Protein AF-0000000072541588 (afdb_homodimer)

pLDDT: mean 88.82, std 7.77, range [43.72, 98.06]

Sequence (1648 aa):
MGWIQGVLVRCVLNIFGVMLFLRLTWITGQAGIGFASLIILLSSFVTAITTMSMSAICTNGEVKGGGAYYMISRSLGPEFGGAIGVVFSLANAVAAAMYIVGFAETVKDLMWEHGVMITGNELHDVRIIGCAVSFLILAIVLIGLDFEAKAQLVLLFILLAAIVNYFVGSLLPASNEQKLKGFYGYSDQLFYDNFNPDFRGDNNFFSVFAIFFPAATGIL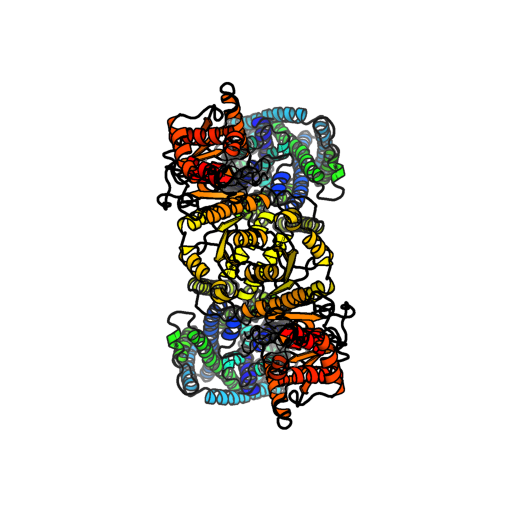AGANISGDLKNASKAIPKGTFLAIVLTSLVYLGMVWCIGSSMLRDAVGMVEYNLTDVSELTIDIVSQCSNATCPYGLHNDNAAVGVASAFRHLITAGIFSATLSSALASMVSAPKVFQALGKDKLFPYIHYFAKGFGKSGEPRRGYFLTFAICIGVTCIGALDIIAPIISNFFLMAYALINFSCFDASFANTPGFRPAFKFYNKWISLMGAMLCVGVMFLINWWAALVSFVIILALYIYLKHRKPDVNWGSSSQAHAYKDALQATMKLTNVEEHVKNFRPQILVLTGYPRNRPALVDFVSTITKKQSLMICGHVFLGDMYEHVGRLRSTAAYKWFKSRDIKSFYTSVASPNIRYGAQVLLQCQGMGKLRPNTLILGYKNDWQVDDPRAVDCYFNVISDAFDLKYGVGILRVPDGLDVKQEGTIDVWWLFDDGGLTLLIPYILSTRKQYKSCKLRVFCAGTKKENMDEDHQRMATLLNKFRIEYTSITVIPDLKRKPKRTSYKEFESMIYRWRLGNDESGYDYPWKIADSDLVAHKQKTYMQIKLREKLLEHSSKASLIVLTLPVPRKVSCPAGLYMAWLEMLTNNLPPTLLLRGNQQSVLTYFSMGWIQGVLVRCVLNIFGVMLFLRLTWITGQAGIGFASLIILLSSFVTAITTMSMSAICTNGEVKGGGAYYMISRSLGPEFGGAIGVVFSLANAVAAAMYIVGFAETVKDLMWEHGVMITGNELHDVRIIGCAVSFLILAIVLIGLDFEAKAQLVLLFILLAAIVNYFVGSLLPASNEQKLKGFYGYSDQLFYDNFNPDFRGDNNFFSVFAIFFPAATGILAGANISGDLKNASKAIPKGTFLAIVLTSLVYLGMVWCIGSSMLRDAVGMVEYNLTDVSELTIDIVSQCSNATCPYGLHNDNAAVGVASAFRHLITAGIFSATLSSALASMVSAPKVFQALGKDKLFPYIHYFAKGFGKSGEPRRGYFLTFAICIGVTCIGALDIIAPIISNFFLMAYALINFSCFDASFANTPGFRPAFKFYNKWISLMGAMLCVGVMFLINWWAALVSFVIILALYIYLKHRKPDVNWGSSSQAHAYKDALQATMKLTNVEEHVKNFRPQILVLTGYPRNRPALVDFVSTITKKQSLMICGHVFLGDMYEHVGRLRSTAAYKWFKSRDIKSFYTSVASPNIRYGAQVLLQCQGMGKLRPNTLILGYKNDWQVDDPRAVDCYFNVISDAFDLKYGVGILRVPDGLDVKQEGTIDVWWLFDDGGLTLLIPYILSTRKQYKSCKLRVFCAGTKKENMDEDHQRMATLLNKFRIEYTSITVIPDLKRKPKRTSYKEFESMIYRWRLGNDESGYDYPWKIADSDLVAHKQKTYMQIKLREKLLEHSSKASLIVLTLPVPRKVSCPAGLYMAWLEMLTNNLPPTLLLRGNQQSVLTYFS

Radius of gyration: 43.19 Å; Cα contacts (8 Å, |Δi|>4): 3063; chains: 2; bounding box: 100×132×87 Å

Foldseek 3Di:
DFLVLQAQLQLLLQLCFLCVFQPLLQLLLFAFLALSLVLLVVLLVLLVLLLLLLLLQPQLDPFAAQFLLRSLCLAAHVLLSLLLLQLVLLLLLLLLLLLLLSLLLLVQVVCVVVVHDDPPDSLVSSLVSSLVVLVVLLVQVVVDDVSLSVLSVVLSVLLVVLLVQLVVLLQDQADPQLVLQFFHHFDPVLNVVSRHGDHDDPDDSLQSSLLSNSSSLSLRLSSLGCNVYPRSSPSSSVSSNVSSVVSSVSSSVVSSSSSRGGAAAFQGDPPDPPPPDPDDDPCNGRCNDPDDRCHTSNHGSNSSLSSGPHNVSNSSSNNSSSSSSSSSSLQSSLRNLLVSLVLVLDPPSVVQNQADDPVGGRSSSSVVSSVSSSVSSSVSDSSVSSSLSLLSSLQSSLSSLVSSLLSVVLVDPSSDRPSPPHDSVSSNVSNVVSLVSNCSNPVVSNVVSVVSSVVSSVVSVVVPDPDDSPYSVVSVVVVVVVVVLVVVLVDDDDLVPDAAAEEEACAQCVVPVLSQVLVLLQCVVPHAAEYEHEAADDCVVCVVVQPDPVSVVVCVVVVRDYHYHYDYDNDPLVSLLCCQPPDAGRPNHGQAYEYEQDPCCLPDDLVVLQSVVVSQQSSLVVQHKYKYWYADPGADQADAEAEEQEDEDQQQCPSPVSVLSSCVGPRNVNYAYEYEYEDDAPVCQVVVQVVVVVVCVLLPRDHDYYHYDYDLQDADDPVLVVVLCVQLVVQAADPPGDCVVPVQGDYPVLCVVCVRVLRSLSSLLVVCVVPPQPGQEYEYEQDRDDSVRHHSSNNSSSVCSNPPNGHIYMHIGGNSHHSTDSDD/DFLVLQAQLQLLLQLCFLCLFQPLLQLLLFAFLALSLVLLVVLLVLLVLLLLLLLLQPQLDPFAAQFLLRSLCLAAHVLLSLLLLVLVLLLLLLLLLLLLLSLLLLVQVVCVVVVHDDPPDSLVSSLVSSLVVLVVLLVQVVVDDVSLSVLSVVLSVLLVVLLVQLVVLLQDQADPQLVLQFFHHFDPVLNVVSRHGHHPDPDDSLQSSLLSNSSSLSLRLSRLGCNVYPRSSPSSSVSSNVSSVVSSVSSSVVSSSSSRGGAAAFQHDPPDPPPPDPDDDPVNGRCNDPDDRCHTSNHGSNSSLSSGPHNVSNSSSNNSSSSSNSSSSLQSSLRNLLVSLVLVLDPPSVVQNQADDPVGGRSSSSVVSSVSSSVSSSVSDSSVSSSLSLLSSLQSSLSSLVSSLLSVVLVDPSSDRPSPPHDSVSSNVSNVVSLVSNCSNPVVSNVVSVVSSVVSSVVSVVVPDPDDSPYSVVSVVVVVVVVVLVVVLVDDDDLVPDAAAEEEACAQCVVPVLSQVLVLLQCVVPHAAEYEHEAADDCVVCVVVQPDPVSVVVCVVVVGDYHYHYDYDNDPLVSLLCCQPPDAGRPNHGQAYEYEQDPCCLPDDVVVLQSVVVSQQSSLVVQHKYKYKYADPGADQADAEAEEQEDEDQQQCPSPVSVLSSCPGRRNVNYAYEYEYEDDAPVCQVVVQVVVVVVCVLLPRDHDYYHYDYDLQDAADPVLVVVLCVQLVVQAADPPGDCVVRVQGDYPVLCVVCVRVLRSLSSLLVVCVVPPQPGQEYEAEQDRDDVVRHHSSNSSSSVCSNPPNGHIYMHIGGNSHHSTDSDD

Secondary structure (DSSP, 8-state):
--HIIIIIHHHHHHHTSHHHHHTHHHHHHHHHHHHHHHHHHHHHHHHHHHHHHHHHHHTSSB--SSTHHHHHHHHH-HHHHHHHHHHHHHHHHHHHHHHHHHHHHHHHHHHHHTT--SSS-HHHHHHHHHHHHHHHHHHHHHH-HHHHHHHHHHHHHHHHHHHHHHHHHHHSPPPHHHHHTTB----HHHHHHTTS----TT--HHHHHHHHGGGGGGGGTTGGGGGG-S-HHHHHHHHHHHHHHHHHHHHHHHHHHHHHHB-S-B--SSS--TTS-SS--HHHHH---SS--SBSTTT-TTHHHHHSS-HHHHHHHHHHHHHHHHHHHHHHHHHHHHHHHHTT-STTGGGGT--BTTTTB-HHHHHHHHHHHHHHHTT--HHHHHHHHHHHHHHHHHHHHHHHHHHHHHT-TT---S--S--HHHHHHHHHHHHHHHHHH-HHHHHHHHHHHHHHHHHHHHH--------HHHHHHHHHHHHHHHHHHTSPP-GGG----EEEE-SSGGG-HHHHHHHHHHHTTTS-EEEEEEEES-GGGGHHHHT--HHHHHHHHTT---EEEEEEESSHHHHHHHHHHH-BBTTB---EEEEE--TTTTTS-HHHHHHHHHHHHHHHHTT-EEEEEE-SS---SS--SEEEEEE-S-STTHHHHHHHHHHHSGGGTTPEEEEEEE-S-GGGHHHHHHHHHHHHHHHT---SEEEEEP-TTSPPPHHHHHHHHHHHGGGBPPTT--TTT-TTSBPHHHHHHTHHHHHHHHHHHHHHHHHSTT-SEEEEEPPP--TTT--HHHHHHHHHHHHTTSSSEEEEE--S---S-S--/--HIIIIIHHHHHHHTSHHHHHTHHHHHHHHHHHHHHHHHHHHHHHHHHHHHHHHHHHTSS---TTTHHHHHHHHH-HHHHHHHHHHHHHHHHHHHHHHHHHHHHHHHHHHHHTT--SSS-HHHHHHHHHHHHHHHHHHHHHH-HHHHHHHHHHHHHHHHHHHHHHHHHHHSPPPHHHHHTTB----HHHHHHTTS----TT--HHHHHHHHGGGGGGGGTTGGGGGG-S-HHHHHHHHHHHHHHHHHHHHHHHHHHHHHHB-S-B--SSS--TTS-SS--HHHHH--SSS--SBSTTT-TTHHHHTSS-HHHHHHHHHHHHHHHHHHHHHHHHHHHHHHHHTT-STTGGGGT--BTTTTB-HHHHHHHHHHHHHHHTT--HHHHHHHHHHHHHHHHHHHHHHHHHHHHHT-TT---S--S--HHHHHHHHHHHHHHHHHH-HHHHHHHHHHHHHHHHHHHHH--------HHHHHHHHHHHHHHHHHHTSPP-GGG----EEEE-SSGGG-HHHHHHHHHHHTTTS-EEEEEEEES-GGGGHHHHT--HHHHHHHHTT---EEEEEEESSHHHHHHHHHHH-BBTTB---EEEEE--TTTTTS-HHHHHHHHHHHHHHHHTT-EEEEEE-SS---SS--SEEEEEE-S-STTHHHHHHHHHHHSGGGTTPEEEEEEE-S-GGGHHHHHHHHHHHHHHHT---SEEEEEP-TTSPPPHHHHHHHHHHHGGGBPPTT--TTT-TTSBPHHHHHHTHHHHHHHHHHHHHHHHHSTT-SEEEEEPPP--TTT--HHHHHHHHHHHHTTSSSEEEEE--S---S-SB-

Structure (mmCIF, N/CA/C/O backbone):
data_AF-0000000072541588-model_v1
#
loop_
_entity.id
_entity.type
_entity.pdbx_description
1 polymer 'Amino acid permease/ SLC12A domain-containing protein'
#
loop_
_atom_site.group_PDB
_atom_site.id
_atom_site.type_symbol
_atom_site.label_atom_id
_atom_site.label_alt_id
_atom_site.label_comp_id
_atom_site.label_asym_id
_atom_site.label_entity_id
_atom_site.label_seq_id
_atom_site.pdbx_PDB_ins_code
_atom_site.Cartn_x
_atom_site.Cartn_y
_atom_site.Cartn_z
_atom_site.occupancy
_atom_site.B_iso_or_equiv
_atom_site.auth_seq_id
_atom_site.auth_comp_id
_atom_site.auth_asym_id
_atom_site.auth_atom_id
_atom_site.pdbx_PDB_model_num
ATOM 1 N N . MET A 1 1 ? -43.531 -7.625 -2.66 1 83.69 1 MET A N 1
ATOM 2 C CA . MET A 1 1 ? -43.656 -9.062 -2.428 1 83.69 1 MET A CA 1
ATOM 3 C C . MET A 1 1 ? -43 -9.461 -1.109 1 83.69 1 MET A C 1
ATOM 5 O O . MET A 1 1 ? -42 -8.867 -0.697 1 83.69 1 MET A O 1
ATOM 9 N N . GLY A 1 2 ? -43.562 -10.398 -0.405 1 85.56 2 GLY A N 1
ATOM 10 C CA . GLY A 1 2 ? -43.031 -10.906 0.844 1 85.56 2 GLY A CA 1
ATOM 11 C C . GLY A 1 2 ? -41.875 -11.859 0.644 1 85.56 2 GLY A C 1
ATOM 12 O O . GLY A 1 2 ? -41.469 -12.141 -0.49 1 85.56 2 GLY A O 1
ATOM 13 N N . TRP A 1 3 ? -41.281 -12.336 1.742 1 91.31 3 TRP A N 1
ATOM 14 C CA . TRP A 1 3 ? -40.062 -13.141 1.685 1 91.31 3 TRP A CA 1
ATOM 15 C C . TRP A 1 3 ? -40.375 -14.523 1.109 1 91.31 3 TRP A C 1
ATOM 17 O O . TRP A 1 3 ? -39.5 -15.125 0.471 1 91.31 3 TRP A O 1
ATOM 27 N N . ILE A 1 4 ? -41.562 -15.047 1.204 1 91.5 4 ILE A N 1
ATOM 28 C CA . ILE A 1 4 ? -41.906 -16.391 0.722 1 91.5 4 ILE A CA 1
ATOM 29 C C . ILE A 1 4 ? -42.062 -16.359 -0.797 1 91.5 4 ILE A C 1
ATOM 31 O O . ILE A 1 4 ? -41.344 -17.062 -1.514 1 91.5 4 ILE A O 1
ATOM 35 N N . GLN A 1 5 ? -42.844 -15.484 -1.263 1 87.94 5 GLN A N 1
ATOM 36 C CA . GLN A 1 5 ? -43.125 -15.414 -2.695 1 87.94 5 GLN A CA 1
ATOM 37 C C . GLN A 1 5 ? -41.938 -14.773 -3.443 1 87.94 5 GLN A C 1
ATOM 39 O O . GLN A 1 5 ? -41.625 -15.18 -4.559 1 87.94 5 GLN A O 1
ATOM 44 N N . GLY A 1 6 ? -41.375 -13.875 -2.814 1 87.5 6 GLY A N 1
ATOM 45 C CA . GLY A 1 6 ? -40.375 -13.078 -3.508 1 87.5 6 GLY A CA 1
ATOM 46 C C . GLY A 1 6 ? -39 -13.695 -3.482 1 87.5 6 GLY A C 1
ATOM 47 O O . GLY A 1 6 ? -38.188 -13.438 -4.367 1 87.5 6 GLY A O 1
ATOM 48 N N . VAL A 1 7 ? -38.688 -14.477 -2.426 1 92.69 7 VAL A N 1
ATOM 49 C CA . VAL A 1 7 ? -37.344 -14.961 -2.318 1 92.69 7 VAL A CA 1
ATOM 50 C C . VAL A 1 7 ? -37.344 -16.484 -2.205 1 92.69 7 VAL A C 1
ATOM 52 O O . VAL A 1 7 ? -36.781 -17.172 -3.059 1 92.69 7 VAL A O 1
ATOM 55 N N . LEU A 1 8 ? -38.062 -17.078 -1.323 1 94.31 8 LEU A N 1
ATOM 56 C CA . LEU A 1 8 ? -38 -18.516 -1.054 1 94.31 8 LEU A CA 1
ATOM 57 C C . LEU A 1 8 ? -38.469 -19.312 -2.27 1 94.31 8 LEU A C 1
ATOM 59 O O . LEU A 1 8 ? -37.75 -20.188 -2.746 1 94.31 8 LEU A O 1
ATOM 63 N N . VAL A 1 9 ? -39.562 -18.984 -2.814 1 92.12 9 VAL A N 1
ATOM 64 C CA . VAL A 1 9 ? -40.156 -19.719 -3.928 1 92.12 9 VAL A CA 1
ATOM 65 C C . VAL A 1 9 ? -39.281 -19.609 -5.16 1 92.12 9 VAL A C 1
ATOM 67 O O . VAL A 1 9 ? -39 -20.594 -5.836 1 92.12 9 VAL A O 1
ATOM 70 N N . ARG A 1 10 ? -38.812 -18.5 -5.383 1 89.75 10 ARG A N 1
ATOM 71 C CA . ARG A 1 10 ? -37.969 -18.25 -6.562 1 89.75 10 ARG A CA 1
ATOM 72 C C . ARG A 1 10 ? -36.656 -19 -6.457 1 89.75 10 ARG A C 1
ATOM 74 O O . ARG A 1 10 ? -36.188 -19.578 -7.434 1 89.75 10 ARG A O 1
ATOM 81 N N . CYS A 1 11 ? -36.094 -18.938 -5.281 1 93.12 11 CYS A N 1
ATOM 82 C CA . CYS A 1 11 ? -34.812 -19.625 -5.078 1 93.12 11 CYS A CA 1
ATOM 83 C C . CYS A 1 11 ? -35 -21.141 -5.188 1 93.12 11 CYS A C 1
ATOM 85 O O . CYS A 1 11 ? -34.219 -21.812 -5.867 1 93.12 11 CYS A O 1
ATOM 87 N N . VAL A 1 12 ? -36.062 -21.672 -4.617 1 93.38 12 VAL A N 1
ATOM 88 C CA . VAL A 1 12 ? -36.312 -23.109 -4.633 1 93.38 12 VAL A CA 1
ATOM 89 C C . VAL A 1 12 ? -36.531 -23.578 -6.062 1 93.38 12 VAL A C 1
ATOM 91 O O . VAL A 1 12 ? -35.969 -24.594 -6.492 1 93.38 12 VAL A O 1
ATOM 94 N N . LEU A 1 13 ? -37.25 -22.828 -6.758 1 90.19 13 LEU A N 1
ATOM 95 C CA . LEU A 1 13 ? -37.594 -23.188 -8.133 1 90.19 13 LEU A CA 1
ATOM 96 C C . LEU A 1 13 ? -36.312 -23.172 -9 1 90.19 13 LEU A C 1
ATOM 98 O O . LEU A 1 13 ? -36.156 -24.062 -9.844 1 90.19 13 LEU A O 1
ATOM 102 N N . ASN A 1 14 ? -35.531 -22.234 -8.789 1 89.12 14 ASN A N 1
ATOM 103 C CA . ASN A 1 14 ? -34.312 -22.109 -9.594 1 89.12 14 ASN A CA 1
ATOM 104 C C . ASN A 1 14 ? -33.281 -23.172 -9.219 1 89.12 14 ASN A C 1
ATOM 106 O O . ASN A 1 14 ? -32.5 -23.609 -10.062 1 89.12 14 ASN A O 1
ATOM 110 N N . ILE A 1 15 ? -33.344 -23.594 -7.98 1 91.06 15 ILE A N 1
ATOM 111 C CA . ILE A 1 15 ? -32.375 -24.594 -7.531 1 91.06 15 ILE A CA 1
ATOM 112 C C . ILE A 1 15 ? -32.844 -25.984 -8 1 91.06 15 ILE A C 1
ATOM 114 O O . ILE A 1 15 ? -32 -26.781 -8.438 1 91.06 15 ILE A O 1
ATOM 118 N N . PHE A 1 16 ? -34.188 -26.281 -7.887 1 89 16 PHE A N 1
ATOM 119 C CA . PHE A 1 16 ? -34.719 -27.547 -8.383 1 89 16 PHE A CA 1
ATOM 120 C C . PHE A 1 16 ? -34.781 -27.547 -9.906 1 89 16 PHE A C 1
ATOM 122 O O . PHE A 1 16 ? -35.5 -28.359 -10.508 1 89 16 PHE A O 1
ATOM 129 N N . GLY A 1 17 ? -33.969 -26.891 -10.594 1 76.69 17 GLY A N 1
ATOM 130 C CA . GLY A 1 17 ? -33.969 -26.719 -12.031 1 76.69 17 GLY A CA 1
ATOM 131 C C . GLY A 1 17 ? -33.844 -28.031 -12.789 1 76.69 17 GLY A C 1
ATOM 132 O O . GLY A 1 17 ? -34.312 -29.078 -12.312 1 76.69 17 GLY A O 1
ATOM 133 N N . VAL A 1 18 ? -33.25 -27.984 -13.875 1 76.38 18 VAL A N 1
ATOM 134 C CA . VAL A 1 18 ? -33.125 -29.062 -14.844 1 76.38 18 VAL A CA 1
ATOM 135 C C . VAL A 1 18 ? -32.25 -30.172 -14.266 1 76.38 18 VAL A C 1
ATOM 137 O O . VAL A 1 18 ? -32.438 -31.359 -14.578 1 76.38 18 VAL A O 1
ATOM 140 N N . MET A 1 19 ? -31.562 -29.859 -13.281 1 82.19 19 MET A N 1
ATOM 141 C CA . MET A 1 19 ? -30.547 -30.812 -12.82 1 82.19 19 MET A CA 1
ATOM 142 C C . MET A 1 19 ? -31.172 -31.875 -11.914 1 82.19 19 MET A C 1
ATOM 144 O O . MET A 1 19 ? -30.703 -33 -11.875 1 82.19 19 MET A O 1
ATOM 148 N N . LEU A 1 20 ? -32.219 -31.562 -11.305 1 86.81 20 LEU A N 1
ATOM 149 C CA . LEU A 1 20 ? -32.844 -32.469 -10.328 1 86.81 20 LEU A CA 1
ATOM 150 C C . LEU A 1 20 ? -33.375 -33.719 -11.016 1 86.81 20 LEU A C 1
ATOM 152 O O . LEU A 1 20 ? -33.125 -34.844 -10.578 1 86.81 20 LEU A O 1
ATOM 156 N N . PHE A 1 21 ? -33.969 -33.594 -12.195 1 86 21 PHE A N 1
ATOM 157 C CA . PHE A 1 21 ? -34.656 -34.719 -12.789 1 86 21 PHE A CA 1
ATOM 158 C C . PHE A 1 21 ? -33.875 -35.281 -13.953 1 86 21 PHE A C 1
ATOM 160 O O . PHE A 1 21 ? -33.969 -36.469 -14.25 1 86 21 PHE A O 1
ATOM 167 N N . LEU A 1 22 ? -33.062 -34.469 -14.492 1 84 22 LEU A N 1
ATOM 168 C CA . LEU A 1 22 ? -32.5 -34.938 -15.75 1 84 22 LEU A CA 1
ATOM 169 C C . LEU A 1 22 ? -31.031 -35.344 -15.555 1 84 22 LEU A C 1
ATOM 171 O O . LEU A 1 22 ? -30.484 -36.094 -16.359 1 84 22 LEU A O 1
ATOM 175 N N . ARG A 1 23 ? -30.438 -34.844 -14.539 1 88.75 23 ARG A N 1
ATOM 176 C CA . ARG A 1 23 ? -29 -35.125 -14.508 1 88.75 23 ARG A CA 1
ATOM 177 C C . ARG A 1 23 ? -28.594 -35.719 -13.172 1 88.75 23 ARG A C 1
ATOM 179 O O . ARG A 1 23 ? -27.484 -36.25 -13.039 1 88.75 23 ARG A O 1
ATOM 186 N N . LEU A 1 24 ? -29.422 -35.719 -12.258 1 91.06 24 LEU A N 1
ATOM 187 C CA . LEU A 1 24 ? -29.047 -36.25 -10.938 1 91.06 24 LEU A CA 1
ATOM 188 C C . LEU A 1 24 ? -28.75 -37.75 -11.008 1 91.06 24 LEU A C 1
ATOM 190 O O . LEU A 1 24 ? -27.859 -38.219 -10.305 1 91.06 24 LEU A O 1
ATOM 194 N N . THR A 1 25 ? -29.5 -38.469 -11.891 1 91.62 25 THR A N 1
ATOM 195 C CA . THR A 1 25 ? -29.266 -39.875 -12.055 1 91.62 25 THR A CA 1
ATOM 196 C C . THR A 1 25 ? -27.891 -40.125 -12.68 1 91.62 25 THR A C 1
ATOM 198 O O . THR A 1 25 ? -27.156 -41.031 -12.234 1 91.62 25 THR A O 1
ATOM 201 N N . TRP A 1 26 ? -27.625 -39.312 -13.594 1 91.12 26 TRP A N 1
ATOM 202 C CA . TRP A 1 26 ? -26.328 -39.406 -14.242 1 91.12 26 TRP A CA 1
ATOM 203 C C . TRP A 1 26 ? -25.188 -39.094 -13.266 1 91.12 26 TRP A C 1
ATOM 205 O O . TRP A 1 26 ? -24.172 -39.75 -13.242 1 91.12 26 TRP A O 1
ATOM 215 N N . ILE A 1 27 ? -25.422 -38.125 -12.461 1 93.5 27 ILE A N 1
ATOM 216 C CA . ILE A 1 27 ? -24.438 -37.719 -11.469 1 93.5 27 ILE A CA 1
ATOM 217 C C . ILE A 1 27 ? -24.219 -38.844 -10.461 1 93.5 27 ILE A C 1
ATOM 219 O O . ILE A 1 27 ? -23.078 -39.125 -10.109 1 93.5 27 ILE A O 1
ATOM 223 N N . THR A 1 28 ? -25.297 -39.469 -10.109 1 94 28 THR A N 1
ATOM 224 C CA . THR A 1 28 ? -25.203 -40.562 -9.164 1 94 28 THR A CA 1
ATOM 225 C C . THR A 1 28 ? -24.547 -41.781 -9.805 1 94 28 THR A C 1
ATOM 227 O O . THR A 1 28 ? -23.797 -42.5 -9.148 1 94 28 THR A O 1
ATOM 230 N N . GLY A 1 29 ? -24.766 -41.969 -11.031 1 93 29 GLY A N 1
ATOM 231 C CA . GLY A 1 29 ? -24.141 -43.062 -11.75 1 93 29 GLY A CA 1
ATOM 232 C C . GLY A 1 29 ? -22.641 -42.906 -11.906 1 93 29 GLY A C 1
ATOM 233 O O . GLY A 1 29 ? -21.875 -43.844 -11.727 1 93 29 GLY A O 1
ATOM 234 N N . GLN A 1 30 ? -22.234 -41.688 -12.164 1 93.75 30 GLN A N 1
ATOM 235 C CA . GLN A 1 30 ? -20.828 -41.406 -12.375 1 93.75 30 GLN A CA 1
ATOM 236 C C . GLN A 1 30 ? -20.078 -41.281 -11.039 1 93.75 30 GLN A C 1
ATOM 238 O O . GLN A 1 30 ? -19.094 -41.969 -10.812 1 93.75 30 GLN A O 1
ATOM 243 N N . ALA A 1 31 ? -20.578 -40.469 -10.125 1 94.56 31 ALA A N 1
ATOM 244 C CA . ALA A 1 31 ? -19.859 -40.125 -8.898 1 94.56 31 ALA A CA 1
ATOM 245 C C . ALA A 1 31 ? -20.156 -41.125 -7.793 1 94.56 31 ALA A C 1
ATOM 247 O O . ALA A 1 31 ? -19.375 -41.281 -6.855 1 94.56 31 ALA A O 1
ATOM 248 N N . GLY A 1 32 ? -21.172 -41.875 -7.926 1 95 32 GLY A N 1
ATOM 249 C CA . GLY A 1 32 ? -21.594 -42.719 -6.816 1 95 32 GLY A CA 1
ATOM 250 C C . GLY A 1 32 ? -22.297 -41.938 -5.715 1 95 32 GLY A C 1
ATOM 251 O O . GLY A 1 32 ? -22.328 -40.719 -5.73 1 95 32 GLY A O 1
ATOM 252 N N . ILE A 1 33 ? -22.844 -42.625 -4.77 1 95.81 33 ILE A N 1
ATOM 253 C CA . ILE A 1 33 ? -23.594 -42.031 -3.686 1 95.81 33 ILE A CA 1
ATOM 254 C C . ILE A 1 33 ? -22.672 -41.156 -2.848 1 95.81 33 ILE A C 1
ATOM 256 O O . ILE A 1 33 ? -23.031 -40.031 -2.488 1 95.81 33 ILE A O 1
ATOM 260 N N . GLY A 1 34 ? -21.484 -41.594 -2.588 1 95.5 34 GLY A N 1
ATOM 261 C CA . GLY A 1 34 ? -20.547 -40.875 -1.74 1 95.5 34 GLY A CA 1
ATOM 262 C C . GLY A 1 34 ? -20.094 -39.562 -2.33 1 95.5 34 GLY A C 1
ATOM 263 O O . GLY A 1 34 ? -20.344 -38.5 -1.749 1 95.5 34 GLY A O 1
ATOM 264 N N . PHE A 1 35 ? -19.516 -39.594 -3.537 1 95.69 35 PHE A N 1
ATOM 265 C CA . PHE A 1 35 ? -18.984 -38.375 -4.156 1 95.69 35 PHE A CA 1
ATOM 266 C C . PHE A 1 35 ? -20.109 -37.469 -4.641 1 95.69 35 PHE A C 1
ATOM 268 O O . PHE A 1 35 ? -19.953 -36.25 -4.684 1 95.69 35 PHE A O 1
ATOM 275 N N . ALA A 1 36 ? -21.203 -38.031 -4.969 1 96 36 ALA A N 1
ATOM 276 C CA . ALA A 1 36 ? -22.344 -37.188 -5.328 1 96 36 ALA A CA 1
ATOM 277 C C . ALA A 1 36 ? -22.844 -36.406 -4.125 1 96 36 ALA A C 1
ATOM 279 O O . ALA A 1 36 ? -23.156 -35.219 -4.25 1 96 36 ALA A O 1
ATOM 280 N N . SER A 1 37 ? -22.875 -37.094 -3.01 1 96.62 37 SER A N 1
ATOM 281 C CA . SER A 1 37 ? -23.25 -36.375 -1.785 1 96.62 37 SER A CA 1
ATOM 282 C C . SER A 1 37 ? -22.25 -35.281 -1.445 1 96.62 37 SER A C 1
ATOM 284 O O . SER A 1 37 ? -22.641 -34.188 -1.015 1 96.62 37 SER A O 1
ATOM 286 N N . LEU A 1 38 ? -21.047 -35.531 -1.671 1 95.44 38 LEU A N 1
ATOM 287 C CA . LEU A 1 38 ? -20 -34.531 -1.403 1 95.44 38 LEU A CA 1
ATOM 288 C C . LEU A 1 38 ? -20.141 -33.344 -2.342 1 95.44 38 LEU A C 1
ATOM 290 O O . LEU A 1 38 ? -19.922 -32.219 -1.935 1 95.44 38 LEU A O 1
ATOM 294 N N . ILE A 1 39 ? -20.484 -33.594 -3.549 1 94.44 39 ILE A N 1
ATOM 295 C CA . ILE A 1 39 ? -20.672 -32.531 -4.531 1 94.44 39 ILE A CA 1
ATOM 296 C C . ILE A 1 39 ? -21.828 -31.625 -4.094 1 94.44 39 ILE A C 1
ATOM 298 O O . ILE A 1 39 ? -21.703 -30.406 -4.129 1 94.44 39 ILE A O 1
ATOM 302 N N . ILE A 1 40 ? -22.844 -32.25 -3.605 1 95.25 40 ILE A N 1
ATOM 303 C CA . ILE A 1 40 ? -24.016 -31.484 -3.164 1 95.25 40 ILE A CA 1
ATOM 304 C C . ILE A 1 40 ? -23.672 -30.688 -1.905 1 95.25 40 ILE A C 1
ATOM 306 O O . ILE A 1 40 ? -24 -29.5 -1.806 1 95.25 40 ILE A O 1
ATOM 310 N N . LEU A 1 41 ? -22.953 -31.281 -1.071 1 95.81 41 LEU A N 1
ATOM 311 C CA . LEU A 1 41 ? -22.594 -30.625 0.179 1 95.81 41 LEU A CA 1
ATOM 312 C C . LEU A 1 41 ? -21.609 -29.484 -0.07 1 95.81 41 LEU A C 1
ATOM 314 O O . LEU A 1 41 ? -21.703 -28.422 0.545 1 95.81 41 LEU A O 1
ATOM 318 N N . LEU A 1 42 ? -20.688 -29.688 -0.938 1 92.94 42 LEU A N 1
ATOM 319 C CA . LEU A 1 42 ? -19.719 -28.656 -1.269 1 92.94 42 LEU A CA 1
ATOM 320 C C . LEU A 1 42 ? -20.391 -27.469 -1.966 1 92.94 42 LEU A C 1
ATOM 322 O O . LEU A 1 42 ? -20.078 -26.312 -1.693 1 92.94 42 LEU A O 1
ATOM 326 N N . SER A 1 43 ? -21.266 -27.797 -2.82 1 93.5 43 SER A N 1
ATOM 327 C CA . SER A 1 43 ? -22.016 -26.75 -3.49 1 93.5 43 SER A CA 1
ATOM 328 C C . SER A 1 43 ? -22.859 -25.953 -2.5 1 93.5 43 SER A C 1
ATOM 330 O O . SER A 1 43 ? -22.906 -24.719 -2.561 1 93.5 43 SER A O 1
ATOM 332 N N . SER A 1 44 ? -23.484 -26.672 -1.592 1 94.5 44 SER A N 1
ATOM 333 C CA . SER A 1 44 ? -24.297 -26.016 -0.568 1 94.5 44 SER A CA 1
ATOM 334 C C . SER A 1 44 ? -23.422 -25.188 0.372 1 94.5 44 SER A C 1
ATOM 336 O O . SER A 1 44 ? -23.859 -24.125 0.841 1 94.5 44 SER A O 1
ATOM 338 N N . PHE A 1 45 ? -22.328 -25.656 0.567 1 94.56 45 PHE A N 1
ATOM 339 C CA . PHE A 1 45 ? -21.391 -24.938 1.434 1 94.56 45 PHE A CA 1
ATOM 340 C C . PHE A 1 45 ? -20.953 -23.625 0.791 1 94.56 45 PHE A C 1
ATOM 342 O O . PHE A 1 45 ? -20.969 -22.578 1.436 1 94.56 45 PHE A O 1
ATOM 349 N N . VAL A 1 46 ? -20.594 -23.656 -0.431 1 93.06 46 VAL A N 1
ATOM 350 C CA . VAL A 1 46 ? -20.172 -22.469 -1.17 1 93.06 46 VAL A CA 1
ATOM 351 C C . VAL A 1 46 ? -21.328 -21.469 -1.227 1 93.06 46 VAL A C 1
ATOM 353 O O . VAL A 1 46 ? -21.125 -20.266 -0.991 1 93.06 46 VAL A O 1
ATOM 356 N N . THR A 1 47 ? -22.484 -21.953 -1.441 1 94.56 47 THR A N 1
ATOM 357 C CA . THR A 1 47 ? -23.641 -21.062 -1.562 1 94.56 47 THR A CA 1
ATOM 358 C C . THR A 1 47 ? -24.047 -20.516 -0.198 1 94.56 47 THR A C 1
ATOM 360 O O . THR A 1 47 ? -24.5 -19.375 -0.094 1 94.56 47 THR A O 1
ATOM 363 N N . ALA A 1 48 ? -23.844 -21.359 0.775 1 95.69 48 ALA A N 1
ATOM 364 C CA . ALA A 1 48 ? -24.172 -20.891 2.119 1 95.69 48 ALA A CA 1
ATOM 365 C C . ALA A 1 48 ? -23.25 -19.75 2.535 1 95.69 48 ALA A C 1
ATOM 367 O O . ALA A 1 48 ? -23.703 -18.734 3.084 1 95.69 48 ALA A O 1
ATOM 368 N N . ILE A 1 49 ? -22.016 -19.859 2.26 1 95.88 49 ILE A N 1
ATOM 369 C CA . ILE A 1 49 ? -21.047 -18.812 2.59 1 95.88 49 ILE A CA 1
ATOM 370 C C . ILE A 1 49 ? -21.344 -17.547 1.781 1 95.88 49 ILE A C 1
ATOM 372 O O . ILE A 1 49 ? -21.297 -16.438 2.312 1 95.88 49 ILE A O 1
ATOM 376 N N . THR A 1 50 ? -21.672 -17.703 0.593 1 95 50 THR A N 1
ATOM 377 C CA . THR A 1 50 ? -22 -16.578 -0.268 1 95 50 THR A CA 1
ATOM 378 C C . THR A 1 50 ? -23.266 -15.875 0.214 1 95 50 THR A C 1
ATOM 380 O O . THR A 1 50 ? -23.328 -14.641 0.202 1 95 50 THR A O 1
ATOM 383 N N . THR A 1 51 ? -24.188 -16.688 0.612 1 95.62 51 THR A N 1
ATOM 384 C CA . THR A 1 51 ? -25.422 -16.125 1.132 1 95.62 51 THR A CA 1
ATOM 385 C C . THR A 1 51 ? -25.156 -15.352 2.424 1 95.62 51 THR A C 1
ATOM 387 O O . THR A 1 51 ? -25.781 -14.305 2.664 1 95.62 51 THR A O 1
ATOM 390 N N . MET A 1 52 ? -24.297 -15.883 3.189 1 95.81 52 MET A N 1
ATOM 391 C CA . MET A 1 52 ? -23.938 -15.164 4.406 1 95.81 52 MET A CA 1
ATOM 392 C C . MET A 1 52 ? -23.344 -13.805 4.078 1 95.81 52 MET A C 1
ATOM 394 O O . MET A 1 52 ? -23.703 -12.797 4.684 1 95.81 52 MET A O 1
ATOM 398 N N . SER A 1 53 ? -22.5 -13.742 3.174 1 94.94 53 SER A N 1
ATOM 399 C CA . SER A 1 53 ? -21.875 -12.5 2.744 1 94.94 53 SER A CA 1
ATOM 400 C C . SER A 1 53 ? -22.891 -11.555 2.123 1 94.94 53 SER A C 1
ATOM 402 O O . SER A 1 53 ? -22.906 -10.359 2.414 1 94.94 53 SER A O 1
ATOM 404 N N . MET A 1 54 ? -23.703 -12.125 1.316 1 93.31 54 MET A N 1
ATOM 405 C CA . MET A 1 54 ? -24.75 -11.328 0.672 1 93.31 54 MET A CA 1
ATOM 406 C C . MET A 1 54 ? -25.703 -10.75 1.705 1 93.31 54 MET A C 1
ATOM 408 O O . MET A 1 54 ? -26.141 -9.602 1.587 1 93.31 54 MET A O 1
ATOM 412 N N . SER A 1 55 ? -25.984 -11.531 2.678 1 93.5 55 SER A N 1
ATOM 413 C CA . SER A 1 55 ? -26.875 -11.086 3.74 1 93.5 55 SER A CA 1
ATOM 414 C C . SER A 1 55 ? -26.266 -9.938 4.535 1 93.5 55 SER A C 1
ATOM 416 O O . SER A 1 55 ? -26.969 -9 4.922 1 93.5 55 SER A O 1
ATOM 418 N N . ALA A 1 56 ? -25.047 -9.984 4.738 1 92.56 56 ALA A N 1
ATOM 419 C CA . ALA A 1 56 ? -24.359 -8.891 5.441 1 92.56 56 ALA A CA 1
ATOM 420 C C . ALA A 1 56 ? -24.422 -7.598 4.637 1 92.56 56 ALA A C 1
ATOM 422 O O . ALA A 1 56 ? -24.734 -6.535 5.184 1 92.56 56 ALA A O 1
ATOM 423 N N . ILE A 1 57 ? -24.234 -7.68 3.406 1 90.44 57 ILE A N 1
ATOM 424 C CA . ILE A 1 57 ? -24.203 -6.504 2.543 1 90.44 57 ILE A CA 1
ATOM 425 C C . ILE A 1 57 ? -25.625 -5.938 2.395 1 90.44 57 ILE A C 1
ATOM 427 O O . ILE A 1 57 ? -25.828 -4.723 2.457 1 90.44 57 ILE A O 1
ATOM 431 N N . CYS A 1 58 ? -26.562 -6.855 2.309 1 89.62 58 CYS A N 1
ATOM 432 C CA . CYS A 1 58 ? -27.938 -6.43 2.053 1 89.62 58 CYS A CA 1
ATOM 433 C C . CYS A 1 58 ? -28.562 -5.812 3.301 1 89.62 58 CYS A C 1
ATOM 435 O O . CYS A 1 58 ? -29.5 -5.027 3.205 1 89.62 58 CYS A O 1
ATOM 437 N N . THR A 1 59 ? -28 -6.113 4.402 1 88.5 59 THR A N 1
ATOM 438 C CA . THR A 1 59 ? -28.594 -5.602 5.641 1 88.5 59 THR A CA 1
ATOM 439 C C . THR A 1 59 ? -27.844 -4.348 6.105 1 88.5 59 THR A C 1
ATOM 441 O O . THR A 1 59 ? -28.172 -3.783 7.148 1 88.5 59 THR A O 1
ATOM 444 N N . ASN A 1 60 ? -26.812 -3.979 5.32 1 85.81 60 ASN A N 1
ATOM 445 C CA . ASN A 1 60 ? -26.094 -2.738 5.617 1 85.81 60 ASN A CA 1
ATOM 446 C C . ASN A 1 60 ? -26.797 -1.529 5.004 1 85.81 60 ASN A C 1
ATOM 448 O O . ASN A 1 60 ? -26.141 -0.638 4.461 1 85.81 60 ASN A O 1
ATOM 452 N N . GLY A 1 61 ? -28.047 -1.479 5.059 1 75.88 61 GLY A N 1
ATOM 453 C CA . GLY A 1 61 ? -28.812 -0.359 4.523 1 75.88 61 GLY A CA 1
ATOM 454 C C . GLY A 1 61 ? -29.891 -0.783 3.545 1 75.88 61 GLY A C 1
ATOM 455 O O . GLY A 1 61 ? -30.172 -1.975 3.396 1 75.88 61 GLY A O 1
ATOM 456 N N . GLU A 1 62 ? -30.422 0.258 2.967 1 77.19 62 GLU A N 1
ATOM 457 C CA . GLU A 1 62 ? -31.5 -0.027 2.037 1 77.19 62 GLU A CA 1
ATOM 458 C C . GLU A 1 62 ? -30.969 -0.447 0.672 1 77.19 62 GLU A C 1
ATOM 460 O O . GLU A 1 62 ? -30.016 0.151 0.161 1 77.19 62 GLU A O 1
ATOM 465 N N . VAL A 1 63 ? -31.5 -1.572 0.224 1 80.69 63 VAL A N 1
ATOM 466 C CA . VAL A 1 63 ? -31.094 -2.117 -1.064 1 80.69 63 VAL A CA 1
ATOM 467 C C . VAL A 1 63 ? -32.156 -1.784 -2.125 1 80.69 63 VAL A C 1
ATOM 469 O O . VAL A 1 63 ? -33.344 -2.068 -1.946 1 80.69 63 VAL A O 1
ATOM 472 N N . LYS A 1 64 ? -31.672 -1.126 -3.156 1 81.69 64 LYS A N 1
ATOM 473 C CA . LYS A 1 64 ? -32.562 -0.829 -4.281 1 81.69 64 LYS A CA 1
ATOM 474 C C . LYS A 1 64 ? -32.5 -1.93 -5.336 1 81.69 64 LYS A C 1
ATOM 476 O O . LYS A 1 64 ? -31.922 -2.992 -5.098 1 81.69 64 LYS A O 1
ATOM 481 N N . GLY A 1 65 ? -33.125 -1.68 -6.402 1 82.06 65 GLY A N 1
ATOM 482 C CA . GLY A 1 65 ? -33.188 -2.676 -7.457 1 82.06 65 GLY A CA 1
ATOM 483 C C . GLY A 1 65 ? -31.844 -2.922 -8.133 1 82.06 65 GLY A C 1
ATOM 484 O O . GLY A 1 65 ? -31.062 -1.991 -8.312 1 82.06 65 GLY A O 1
ATOM 485 N N . GLY A 1 66 ? -31.594 -4.293 -8.453 1 83.12 66 GLY A N 1
ATOM 486 C CA . GLY A 1 66 ? -30.375 -4.633 -9.188 1 83.12 66 GLY A CA 1
ATOM 487 C C . GLY A 1 66 ? -29.672 -5.855 -8.633 1 83.12 66 GLY A C 1
ATOM 488 O O . GLY A 1 66 ? -28.703 -6.344 -9.227 1 83.12 66 GLY A O 1
ATOM 489 N N . GLY A 1 67 ? -30.047 -6.316 -7.527 1 83.31 67 GLY A N 1
ATOM 490 C CA . GLY A 1 67 ? -29.531 -7.566 -6.988 1 83.31 67 GLY A CA 1
ATOM 491 C C . GLY A 1 67 ? -28.062 -7.496 -6.629 1 83.31 67 GLY A C 1
ATOM 492 O O . GLY A 1 67 ? -27.625 -6.59 -5.906 1 83.31 67 GLY A O 1
ATOM 493 N N . ALA A 1 68 ? -27.344 -8.445 -7.199 1 82.12 68 ALA A N 1
ATOM 494 C CA . ALA A 1 68 ? -25.922 -8.555 -6.914 1 82.12 68 ALA A CA 1
ATOM 495 C C . ALA A 1 68 ? -25.156 -7.344 -7.441 1 82.12 68 ALA A C 1
ATOM 497 O O . ALA A 1 68 ? -24.188 -6.891 -6.82 1 82.12 68 ALA A O 1
ATOM 498 N N . TYR A 1 69 ? -25.672 -6.82 -8.516 1 88.25 69 TYR A N 1
ATOM 499 C CA . TYR A 1 69 ? -25.031 -5.629 -9.047 1 88.25 69 TYR A CA 1
ATOM 500 C C . TYR A 1 69 ? -25.094 -4.48 -8.055 1 88.25 69 TYR A C 1
ATOM 502 O O . TYR A 1 69 ? -24.078 -3.848 -7.758 1 88.25 69 TYR A O 1
ATOM 510 N N . TYR A 1 70 ? -26.219 -4.27 -7.609 1 88 70 TYR A N 1
ATOM 511 C CA . TYR A 1 70 ? -26.391 -3.168 -6.668 1 88 70 TYR A CA 1
ATOM 512 C C . TYR A 1 70 ? -25.516 -3.355 -5.434 1 88 70 TYR A C 1
ATOM 514 O O . TYR A 1 70 ? -24.859 -2.416 -4.98 1 88 70 TYR A O 1
ATOM 522 N N . MET A 1 71 ? -25.516 -4.484 -4.984 1 87.38 71 MET A N 1
ATOM 523 C CA . MET A 1 71 ? -24.797 -4.777 -3.752 1 87.38 71 MET A CA 1
ATOM 524 C C . MET A 1 71 ? -23.281 -4.609 -3.959 1 87.38 71 MET A C 1
ATOM 526 O O . MET A 1 71 ? -22.609 -3.957 -3.158 1 87.38 71 MET A O 1
ATOM 530 N N . ILE A 1 72 ? -22.812 -5.098 -5.027 1 87.5 72 ILE A N 1
ATOM 531 C CA . ILE A 1 72 ? -21.375 -5.062 -5.289 1 87.5 72 ILE A CA 1
ATOM 532 C C . ILE A 1 72 ? -20.953 -3.645 -5.672 1 87.5 72 ILE A C 1
ATOM 534 O O . ILE A 1 72 ? -19.922 -3.152 -5.211 1 87.5 72 ILE A O 1
ATOM 538 N N . SER A 1 73 ? -21.75 -3.002 -6.496 1 89.38 73 SER A N 1
ATOM 539 C CA . SER A 1 73 ? -21.406 -1.661 -6.961 1 89.38 73 SER A CA 1
ATOM 540 C C . SER A 1 73 ? -21.375 -0.667 -5.805 1 89.38 73 SER A C 1
ATOM 542 O O . SER A 1 73 ? -20.5 0.204 -5.762 1 89.38 73 SER A O 1
ATOM 544 N N . ARG A 1 74 ? -22.25 -0.827 -4.898 1 88.06 74 ARG A N 1
ATOM 545 C CA . ARG A 1 74 ? -22.344 0.102 -3.777 1 88.06 74 ARG A CA 1
ATOM 546 C C . ARG A 1 74 ? -21.297 -0.238 -2.709 1 88.06 74 ARG A C 1
ATOM 548 O O . ARG A 1 74 ? -20.969 0.604 -1.875 1 88.06 74 ARG A O 1
ATOM 555 N N . SER A 1 75 ? -20.766 -1.383 -2.736 1 87 75 SER A N 1
ATOM 556 C CA . SER A 1 75 ? -19.797 -1.799 -1.742 1 87 75 SER A CA 1
ATOM 557 C C . SER A 1 75 ? -18.359 -1.613 -2.26 1 87 75 SER A C 1
ATOM 559 O O . SER A 1 75 ? -17.562 -0.931 -1.63 1 87 75 SER A O 1
ATOM 561 N N . LEU A 1 76 ? -18.047 -2.145 -3.445 1 87.12 76 LEU A N 1
ATOM 562 C CA . LEU A 1 76 ? -16.688 -2.139 -3.965 1 87.12 76 LEU A CA 1
ATOM 563 C C . LEU A 1 76 ? -16.438 -0.922 -4.855 1 87.12 76 LEU A C 1
ATOM 565 O O . LEU A 1 76 ? -15.305 -0.494 -5.035 1 87.12 76 LEU A O 1
ATOM 569 N N . GLY A 1 77 ? -17.578 -0.441 -5.465 1 88.06 77 GLY A N 1
ATOM 570 C CA . GLY A 1 77 ? -17.438 0.692 -6.363 1 88.06 77 GLY A CA 1
ATOM 571 C C . GLY A 1 77 ? -18.031 0.452 -7.734 1 88.06 77 GLY A C 1
ATOM 572 O O . GLY A 1 77 ? -18.375 -0.68 -8.078 1 88.06 77 GLY A O 1
ATOM 573 N N . PRO A 1 78 ? -18.078 1.467 -8.453 1 89.56 78 PRO A N 1
ATOM 574 C CA . PRO A 1 78 ? -18.719 1.362 -9.758 1 89.56 78 PRO A CA 1
ATOM 575 C C . PRO A 1 78 ? -17.906 0.558 -10.766 1 89.56 78 PRO A C 1
ATOM 577 O O . PRO A 1 78 ? -18.469 -0.069 -11.664 1 89.56 78 PRO A O 1
ATOM 580 N N . GLU A 1 79 ? -16.578 0.537 -10.625 1 89.5 79 GLU A N 1
ATOM 581 C CA . GLU A 1 79 ? -15.742 -0.182 -11.586 1 89.5 79 GLU A CA 1
ATOM 582 C C . GLU A 1 79 ? -15.969 -1.688 -11.492 1 89.5 79 GLU A C 1
ATOM 584 O O . GLU A 1 79 ? -16.25 -2.34 -12.5 1 89.5 79 GLU A O 1
ATOM 589 N N . PHE A 1 80 ? -15.922 -2.225 -10.258 1 87.38 80 PHE A N 1
ATOM 590 C CA . PHE A 1 80 ? -16.172 -3.648 -10.07 1 87.38 80 PHE A CA 1
ATOM 591 C C . PHE A 1 80 ? -17.641 -3.969 -10.281 1 87.38 80 PHE A C 1
ATOM 593 O O . PHE A 1 80 ? -17.984 -4.977 -10.906 1 87.38 80 PHE A O 1
ATOM 600 N N . GLY A 1 81 ? -18.469 -3.104 -9.781 1 89.31 81 GLY A N 1
ATOM 601 C CA . GLY A 1 81 ? -19.891 -3.301 -9.93 1 89.31 81 GLY A CA 1
ATOM 602 C C . GLY A 1 81 ? -20.359 -3.314 -11.375 1 89.31 81 GLY A C 1
ATOM 603 O O . GLY A 1 81 ? -21.109 -4.195 -11.789 1 89.31 81 GLY A O 1
ATOM 604 N N . GLY A 1 82 ? -19.859 -2.363 -12.102 1 89.75 82 GLY A N 1
ATOM 605 C CA . GLY A 1 82 ? -20.219 -2.318 -13.508 1 89.75 82 GLY A CA 1
ATOM 606 C C . GLY A 1 82 ? -19.766 -3.541 -14.281 1 89.75 82 GLY A C 1
ATOM 607 O O . GLY A 1 82 ? -20.516 -4.086 -15.094 1 89.75 82 GLY A O 1
ATOM 608 N N . ALA A 1 83 ? -18.594 -3.973 -14.016 1 89.19 83 ALA A N 1
ATOM 609 C CA . ALA A 1 83 ? -18.062 -5.145 -14.703 1 89.19 83 ALA A CA 1
ATOM 610 C C . ALA A 1 83 ? -18.891 -6.391 -14.383 1 89.19 83 ALA A C 1
ATOM 612 O O . ALA A 1 83 ? -19.281 -7.137 -15.289 1 89.19 83 ALA A O 1
ATOM 613 N N . ILE A 1 84 ? -19.297 -6.531 -13.227 1 87.31 84 ILE A N 1
ATOM 614 C CA . ILE A 1 84 ? -20.031 -7.719 -12.805 1 87.31 84 ILE A CA 1
ATOM 615 C C . ILE A 1 84 ? -21.484 -7.613 -13.258 1 87.31 84 ILE A C 1
ATOM 617 O O . ILE A 1 84 ? -22.141 -8.625 -13.539 1 87.31 84 ILE A O 1
ATOM 621 N N . GLY A 1 85 ? -21.953 -6.398 -13.211 1 90 85 GLY A N 1
ATOM 622 C CA . GLY A 1 85 ? -23.312 -6.219 -13.688 1 90 85 GLY A CA 1
ATOM 623 C C . GLY A 1 85 ? -23.516 -6.711 -15.109 1 90 85 GLY A C 1
ATOM 624 O O . GLY A 1 85 ? -24.5 -7.402 -15.398 1 90 85 GLY A O 1
ATOM 625 N N . VAL A 1 86 ? -22.594 -6.504 -15.914 1 90.56 86 VAL A N 1
ATOM 626 C CA . VAL A 1 86 ? -22.688 -6.93 -17.312 1 90.56 86 VAL A CA 1
ATOM 627 C C . VAL A 1 86 ? -22.547 -8.445 -17.391 1 90.56 86 VAL A C 1
ATOM 629 O O . VAL A 1 86 ? -23.375 -9.117 -18.031 1 90.56 86 VAL A O 1
ATOM 632 N N . VAL A 1 87 ? -21.656 -8.945 -16.75 1 88.31 87 VAL A N 1
ATOM 633 C CA . VAL A 1 87 ? -21.359 -10.375 -16.828 1 88.31 87 VAL A CA 1
ATOM 634 C C . VAL A 1 87 ? -22.484 -11.172 -16.188 1 88.31 87 VAL A C 1
ATOM 636 O O . VAL A 1 87 ? -22.891 -12.219 -16.703 1 88.31 87 VAL A O 1
ATOM 639 N N . PHE A 1 88 ? -23 -10.672 -15.125 1 89.31 88 PHE A N 1
ATOM 640 C CA . PHE A 1 88 ? -24.062 -11.367 -14.43 1 89.31 88 PHE A CA 1
ATOM 641 C C . PHE A 1 88 ? -25.359 -11.328 -15.234 1 89.31 88 PHE A C 1
ATOM 643 O O . PHE A 1 88 ? -26.125 -12.297 -15.234 1 89.31 88 PHE A O 1
ATOM 650 N N . SER A 1 89 ? -25.578 -10.234 -15.859 1 91.44 89 SER A N 1
ATOM 651 C CA . SER A 1 89 ? -26.734 -10.172 -16.75 1 91.44 89 SER A CA 1
ATOM 652 C C . SER A 1 89 ? -26.609 -11.164 -17.891 1 91.44 89 SER A C 1
ATOM 654 O O . SER A 1 89 ? -27.578 -11.859 -18.234 1 91.44 89 SER A O 1
ATOM 656 N N . LEU A 1 90 ? -25.469 -11.219 -18.359 1 89.12 90 LEU A N 1
ATOM 657 C CA . LEU A 1 90 ? -25.219 -12.172 -19.438 1 89.12 90 LEU A CA 1
ATOM 658 C C . LEU A 1 90 ? -25.344 -13.609 -18.938 1 89.12 90 LEU A C 1
ATOM 660 O O . LEU A 1 90 ? -25.891 -14.469 -19.625 1 89.12 90 LEU A O 1
ATOM 664 N N . ALA A 1 91 ? -24.859 -13.812 -17.781 1 88.44 91 ALA A N 1
ATOM 665 C CA . ALA A 1 91 ? -24.922 -15.148 -17.188 1 88.44 91 ALA A CA 1
ATOM 666 C C . ALA A 1 91 ? -26.375 -15.586 -17 1 88.44 91 ALA A C 1
ATOM 668 O O . ALA A 1 91 ? -26.719 -16.734 -17.281 1 88.44 91 ALA A O 1
ATOM 669 N N . ASN A 1 92 ? -27.203 -14.719 -16.516 1 90.56 92 ASN A N 1
ATOM 670 C CA . ASN A 1 92 ? -28.625 -15.039 -16.344 1 90.56 92 ASN A CA 1
ATOM 671 C C . ASN A 1 92 ? -29.297 -15.289 -17.688 1 90.56 92 ASN A C 1
ATOM 673 O O . ASN A 1 92 ? -30.188 -16.156 -17.797 1 90.56 92 ASN A O 1
ATOM 677 N N . ALA A 1 93 ? -28.906 -14.57 -18.656 1 92.25 93 ALA A N 1
ATOM 678 C CA . ALA A 1 93 ? -29.469 -14.789 -20 1 92.25 93 ALA A CA 1
ATOM 679 C C . ALA A 1 93 ? -29.062 -16.156 -20.547 1 92.25 93 ALA A C 1
ATOM 681 O O . ALA A 1 93 ? -29.891 -16.875 -21.109 1 92.25 93 ALA A O 1
ATOM 682 N N . VAL A 1 94 ? -27.859 -16.484 -20.359 1 90.12 94 VAL A N 1
ATOM 683 C CA . VAL A 1 94 ? -27.375 -17.781 -20.812 1 90.12 94 VAL A CA 1
ATOM 684 C C . VAL A 1 94 ? -28 -18.891 -20 1 90.12 94 VAL A C 1
ATOM 686 O O . VAL A 1 94 ? -28.297 -19.969 -20.516 1 90.12 94 VAL A O 1
ATOM 689 N N . ALA A 1 95 ? -28.203 -18.625 -18.719 1 90.19 95 ALA A N 1
ATOM 690 C CA . ALA A 1 95 ? -28.875 -19.609 -17.875 1 90.19 95 ALA A CA 1
ATOM 691 C C . ALA A 1 95 ? -30.281 -19.891 -18.375 1 90.19 95 ALA A C 1
ATOM 693 O O . ALA A 1 95 ? -30.734 -21.047 -18.375 1 90.19 95 ALA A O 1
ATOM 694 N N . ALA A 1 96 ? -30.938 -18.859 -18.797 1 91.88 96 ALA A N 1
ATOM 695 C CA . ALA A 1 96 ? -32.281 -19.062 -19.359 1 91.88 96 ALA A CA 1
ATOM 696 C C . ALA A 1 96 ? -32.219 -20 -20.562 1 91.88 96 ALA A C 1
ATOM 698 O O . ALA A 1 96 ? -33.062 -20.875 -20.703 1 91.88 96 ALA A O 1
ATOM 699 N N . ALA A 1 97 ? -31.234 -19.828 -21.359 1 92.69 97 ALA A N 1
ATOM 700 C CA . ALA A 1 97 ? -31.062 -20.688 -22.531 1 92.69 97 ALA A CA 1
ATOM 701 C C . ALA A 1 97 ? -30.812 -22.141 -22.109 1 92.69 97 ALA A C 1
ATOM 703 O O . ALA A 1 97 ? -31.328 -23.062 -22.734 1 92.69 97 ALA A O 1
ATOM 704 N N . MET A 1 98 ? -30.094 -22.312 -21.094 1 89.12 98 MET A N 1
ATOM 705 C CA . MET A 1 98 ? -29.797 -23.656 -20.625 1 89.12 98 MET A CA 1
ATOM 706 C C . MET A 1 98 ? -31.078 -24.359 -20.172 1 89.12 98 MET A C 1
ATOM 708 O O . MET A 1 98 ? -31.297 -25.516 -20.531 1 89.12 98 MET A O 1
ATOM 712 N N . TYR A 1 99 ? -31.938 -23.688 -19.469 1 91.12 99 TYR A N 1
ATOM 713 C CA . TYR A 1 99 ? -33.188 -24.281 -18.984 1 91.12 99 TYR A CA 1
ATOM 714 C C . TYR A 1 99 ? -34.125 -24.562 -20.141 1 91.12 99 TYR A C 1
ATOM 716 O O . TYR A 1 99 ? -34.812 -25.594 -20.141 1 91.12 99 TYR A O 1
ATOM 724 N N . ILE A 1 100 ? -34.062 -23.734 -21.094 1 93.31 100 ILE A N 1
ATOM 725 C CA . ILE A 1 100 ? -34.906 -23.938 -22.266 1 93.31 100 ILE A CA 1
ATOM 726 C C . ILE A 1 100 ? -34.438 -25.156 -23.047 1 93.31 100 ILE A C 1
ATOM 728 O O . ILE A 1 100 ? -35.25 -25.969 -23.5 1 93.31 100 ILE A O 1
ATOM 732 N N . VAL A 1 101 ? -33.156 -25.266 -23.172 1 90.94 101 VAL A N 1
ATOM 733 C CA . VAL A 1 101 ? -32.594 -26.438 -23.844 1 90.94 101 VAL A CA 1
ATOM 734 C C . VAL A 1 101 ? -32.969 -27.703 -23.094 1 90.94 101 VAL A C 1
ATOM 736 O O . VAL A 1 101 ? -33.281 -28.734 -23.688 1 90.94 101 VAL A O 1
ATOM 739 N N . GLY A 1 102 ? -32.875 -27.609 -21.766 1 87.62 102 GLY A N 1
ATOM 740 C CA . GLY A 1 102 ? -33.344 -28.75 -20.969 1 87.62 102 GLY A CA 1
ATOM 741 C C . GLY A 1 102 ? -34.781 -29.125 -21.234 1 87.62 102 GLY A C 1
ATOM 742 O O . GLY A 1 102 ? -35.094 -30.312 -21.344 1 87.62 102 GLY A O 1
ATOM 743 N N . PHE A 1 103 ? -35.625 -28.203 -21.359 1 91.75 103 PHE A N 1
ATOM 744 C CA . PHE A 1 103 ? -37.031 -28.422 -21.703 1 91.75 103 PHE A CA 1
ATOM 745 C C . PHE A 1 103 ? -37.156 -29.047 -23.094 1 91.75 103 PHE A C 1
ATOM 747 O O . PHE A 1 103 ? -37.875 -30.016 -23.281 1 91.75 103 PHE A O 1
ATOM 754 N N . ALA A 1 104 ? -36.438 -28.5 -24 1 92.56 104 ALA A N 1
ATOM 755 C CA . ALA A 1 104 ? -36.5 -28.938 -25.391 1 92.56 104 ALA A CA 1
ATOM 756 C C . ALA A 1 104 ? -36 -30.375 -25.531 1 92.56 104 ALA A C 1
ATOM 758 O O . ALA A 1 104 ? -36.562 -31.156 -26.312 1 92.56 104 ALA A O 1
ATOM 759 N N . GLU A 1 105 ? -35.031 -30.719 -24.812 1 88.12 105 GLU A N 1
ATOM 760 C CA . GLU A 1 105 ? -34.531 -32.094 -24.828 1 88.12 105 GLU A CA 1
ATOM 761 C C . GLU A 1 105 ? -35.594 -33.062 -24.344 1 88.12 105 GLU A C 1
ATOM 763 O O . GLU A 1 105 ? -35.781 -34.156 -24.906 1 88.12 105 GLU A O 1
ATOM 768 N N . THR A 1 106 ? -36.344 -32.688 -23.328 1 86.75 106 THR A N 1
ATOM 769 C CA . THR A 1 106 ? -37.375 -33.562 -22.781 1 86.75 106 THR A CA 1
ATOM 770 C C . THR A 1 106 ? -38.531 -33.719 -23.75 1 86.75 106 THR A C 1
ATOM 772 O O . THR A 1 106 ? -39.062 -34.812 -23.938 1 86.75 106 THR A O 1
ATOM 775 N N . VAL A 1 107 ? -38.875 -32.625 -24.359 1 90.81 107 VAL A N 1
ATOM 776 C CA . VAL A 1 107 ? -39.969 -32.688 -25.328 1 90.81 107 VAL A CA 1
ATOM 777 C C . VAL A 1 107 ? -39.562 -33.531 -26.531 1 90.81 107 VAL A C 1
ATOM 779 O O . VAL A 1 107 ? -40.344 -34.344 -27.031 1 90.81 107 VAL A O 1
ATOM 782 N N . LYS A 1 108 ? -38.344 -33.375 -26.953 1 90.5 108 LYS A N 1
ATOM 783 C CA . LYS A 1 108 ? -37.812 -34.156 -28.062 1 90.5 108 LYS A CA 1
ATOM 784 C C . LYS A 1 108 ? -37.844 -35.656 -27.734 1 90.5 108 LYS A C 1
ATOM 786 O O . LYS A 1 108 ? -38.281 -36.469 -28.547 1 90.5 108 LYS A O 1
ATOM 791 N N . ASP A 1 109 ? -37.438 -35.969 -26.547 1 84 109 ASP A N 1
ATOM 792 C CA . ASP A 1 109 ? -37.406 -37.375 -26.125 1 84 109 ASP A CA 1
ATOM 793 C C . ASP A 1 109 ? -38.812 -37.969 -26.109 1 84 109 ASP A C 1
ATOM 795 O O . ASP A 1 109 ? -39.031 -39.094 -26.547 1 84 109 ASP A O 1
ATOM 799 N N . LEU A 1 110 ? -39.781 -37.156 -25.672 1 85.69 110 LEU A N 1
ATOM 800 C CA . LEU A 1 110 ? -41.188 -37.594 -25.625 1 85.69 110 LEU A CA 1
ATOM 801 C C . LEU A 1 110 ? -41.719 -37.781 -27.031 1 85.69 110 LEU A C 1
ATOM 803 O O . LEU A 1 110 ? -42.469 -38.719 -27.312 1 85.69 110 LEU A O 1
ATOM 807 N N . MET A 1 111 ? -41.375 -36.875 -27.891 1 90 111 MET A N 1
ATOM 808 C CA . MET A 1 111 ? -41.844 -36.938 -29.266 1 90 111 MET A CA 1
ATOM 809 C C . MET A 1 111 ? -41.281 -38.125 -30 1 90 111 MET A C 1
ATOM 811 O O . MET A 1 111 ? -41.969 -38.844 -30.703 1 90 111 MET A O 1
ATOM 815 N N . TRP A 1 112 ? -40.031 -38.344 -29.781 1 86.06 112 TRP A N 1
ATOM 816 C CA . TRP A 1 112 ? -39.375 -39.438 -30.453 1 86.06 112 TRP A CA 1
ATOM 817 C C . TRP A 1 112 ? -39.875 -40.781 -29.938 1 86.06 112 TRP A C 1
ATOM 819 O O . TRP A 1 112 ? -39.969 -41.75 -30.703 1 86.06 112 TRP A O 1
ATOM 829 N N . GLU A 1 113 ? -40.188 -40.875 -28.656 1 81.25 113 GLU A N 1
ATOM 830 C CA . GLU A 1 113 ? -40.781 -42.094 -28.094 1 81.25 113 GLU A CA 1
ATOM 831 C C . GLU A 1 113 ? -42.125 -42.406 -28.719 1 81.25 113 GLU A C 1
ATOM 833 O O . GLU A 1 113 ? -42.5 -43.594 -28.844 1 81.25 113 GLU A O 1
ATOM 838 N N . HIS A 1 114 ? -42.812 -41.375 -29.141 1 86.44 114 HIS A N 1
ATOM 839 C CA . HIS A 1 114 ? -44.125 -41.594 -29.75 1 86.44 114 HIS A CA 1
ATOM 840 C C . HIS A 1 114 ? -44.062 -41.594 -31.266 1 86.44 114 HIS A C 1
ATOM 842 O O . HIS A 1 114 ? -45.062 -41.469 -31.953 1 86.44 114 HIS A O 1
ATOM 848 N N . GLY A 1 115 ? -42.875 -41.594 -31.781 1 85 115 GLY A N 1
ATOM 849 C CA . GLY A 1 115 ? -42.625 -41.781 -33.219 1 85 115 GLY A CA 1
ATOM 850 C C . GLY A 1 115 ? -42.781 -40.5 -34 1 85 115 GLY A C 1
ATOM 851 O O . GLY A 1 115 ? -42.938 -40.531 -35.219 1 85 115 GLY A O 1
ATOM 852 N N . VAL A 1 116 ? -42.781 -39.344 -33.344 1 88.12 116 VAL A N 1
ATOM 853 C CA . VAL A 1 116 ? -42.938 -38.094 -34.062 1 88.12 116 VAL A CA 1
ATOM 854 C C . VAL A 1 116 ? -41.594 -37.344 -34.094 1 88.12 116 VAL A C 1
ATOM 856 O O . VAL A 1 116 ? -40.906 -37.219 -33.062 1 88.12 116 VAL A O 1
ATOM 859 N N . MET A 1 117 ? -41.062 -37.094 -35.312 1 88.69 117 MET A N 1
ATOM 860 C CA . MET A 1 117 ? -39.812 -36.375 -35.469 1 88.69 117 MET A CA 1
ATOM 861 C C . MET A 1 117 ? -40.031 -35.125 -36.312 1 88.69 117 MET A C 1
ATOM 863 O O . MET A 1 117 ? -40.844 -35.125 -37.219 1 88.69 117 MET A O 1
ATOM 867 N N . ILE A 1 118 ? -39.531 -34.031 -36.031 1 88.44 118 ILE A N 1
ATOM 868 C CA . ILE A 1 118 ? -39.625 -32.812 -36.844 1 88.44 118 ILE A CA 1
ATOM 869 C C . ILE A 1 118 ? -38.656 -32.875 -38 1 88.44 118 ILE A C 1
ATOM 871 O O . ILE A 1 118 ? -39.062 -32.844 -39.156 1 88.44 118 ILE A O 1
ATOM 875 N N . THR A 1 119 ? -37.25 -33 -37.844 1 88.19 119 THR A N 1
ATOM 876 C CA . THR A 1 119 ? -36.25 -33.062 -38.875 1 88.19 119 THR A CA 1
ATOM 877 C C . THR A 1 119 ? -35.531 -34.406 -38.875 1 88.19 119 THR A C 1
ATOM 879 O O . THR A 1 119 ? -34.906 -34.781 -39.875 1 88.19 119 THR A O 1
ATOM 882 N N . GLY A 1 120 ? -35.562 -35.188 -37.781 1 84.38 120 GLY A N 1
ATOM 883 C CA . GLY A 1 120 ? -34.875 -36.469 -37.656 1 84.38 120 GLY A CA 1
ATOM 884 C C . GLY A 1 120 ? -33.531 -36.375 -37 1 84.38 120 GLY A C 1
ATOM 885 O O . GLY A 1 120 ? -32.938 -37.375 -36.625 1 84.38 120 GLY A O 1
ATOM 886 N N . ASN A 1 121 ? -33.094 -35.125 -37 1 90.12 121 ASN A N 1
ATOM 887 C CA . ASN A 1 121 ? -31.844 -34.938 -36.312 1 90.12 121 ASN A CA 1
ATOM 888 C C . ASN A 1 121 ? -32.094 -34.438 -34.875 1 90.12 121 ASN A C 1
ATOM 890 O O . ASN A 1 121 ? -32.844 -33.5 -34.656 1 90.12 121 ASN A O 1
ATOM 894 N N . GLU A 1 122 ? -31.562 -35.094 -33.938 1 86.5 122 GLU A N 1
ATOM 895 C CA . GLU A 1 122 ? -31.766 -34.812 -32.5 1 86.5 122 GLU A CA 1
ATOM 896 C C . GLU A 1 122 ? -31.406 -33.375 -32.156 1 86.5 122 GLU A C 1
ATOM 898 O O . GLU A 1 122 ? -32.156 -32.688 -31.469 1 86.5 122 GLU A O 1
ATOM 903 N N . LEU A 1 123 ? -30.328 -32.844 -32.656 1 89.75 123 LEU A N 1
ATOM 904 C CA . LEU A 1 123 ? -29.844 -31.516 -32.312 1 89.75 123 LEU A CA 1
ATOM 905 C C . LEU A 1 123 ? -30.75 -30.438 -32.906 1 89.75 123 LEU A C 1
ATOM 907 O O . LEU A 1 123 ? -31.078 -29.469 -32.219 1 89.75 123 LEU A O 1
ATOM 911 N N . HIS A 1 124 ? -31.172 -30.594 -34.125 1 91.12 124 HIS A N 1
ATOM 912 C CA . HIS A 1 124 ? -32 -29.594 -34.781 1 91.12 124 HIS A CA 1
ATOM 913 C C . HIS A 1 124 ? -33.406 -29.562 -34.188 1 91.12 124 HIS A C 1
ATOM 915 O O . HIS A 1 124 ? -34.031 -28.516 -34.156 1 91.12 124 HIS A O 1
ATOM 921 N N . ASP A 1 125 ? -33.844 -30.688 -33.75 1 93 125 ASP A N 1
ATOM 922 C CA . ASP A 1 125 ? -35.188 -30.734 -33.125 1 93 125 ASP A CA 1
ATOM 923 C C . ASP A 1 125 ? -35.156 -29.969 -31.797 1 93 125 ASP A C 1
ATOM 925 O O . ASP A 1 125 ? -36.094 -29.234 -31.484 1 93 125 ASP A O 1
ATOM 929 N N . VAL A 1 126 ? -34.125 -30.141 -31.062 1 92.19 126 VAL A N 1
ATOM 930 C CA . VAL A 1 126 ? -34 -29.453 -29.781 1 92.19 126 VAL A CA 1
ATOM 931 C C . VAL A 1 126 ? -33.938 -27.938 -30.016 1 92.19 126 VAL A C 1
ATOM 933 O O . VAL A 1 126 ? -34.531 -27.156 -29.297 1 92.19 126 VAL A O 1
ATOM 936 N N . ARG A 1 127 ? -33.25 -27.484 -31.125 1 94.06 127 ARG A N 1
ATOM 937 C CA . ARG A 1 127 ? -33.094 -26.078 -31.453 1 94.06 127 ARG A CA 1
ATOM 938 C C . ARG A 1 127 ? -34.438 -25.453 -31.844 1 94.06 127 ARG A C 1
ATOM 940 O O . ARG A 1 127 ? -34.75 -24.344 -31.406 1 94.06 127 ARG A O 1
ATOM 947 N N . ILE A 1 128 ? -35.156 -26.203 -32.531 1 93.88 128 ILE A N 1
ATOM 948 C CA . ILE A 1 128 ? -36.406 -25.703 -33.031 1 93.88 128 ILE A CA 1
ATOM 949 C C . ILE A 1 128 ? -37.406 -25.578 -31.859 1 93.88 128 ILE A C 1
ATOM 951 O O . ILE A 1 128 ? -38.062 -24.547 -31.703 1 93.88 128 ILE A O 1
ATOM 955 N N . ILE A 1 129 ? -37.469 -26.594 -31.047 1 94.62 129 ILE A N 1
ATOM 956 C CA . ILE A 1 129 ? -38.375 -26.562 -29.906 1 94.62 129 ILE A CA 1
ATOM 957 C C . ILE A 1 129 ? -37.938 -25.469 -28.922 1 94.62 129 ILE A C 1
ATOM 959 O O . ILE A 1 129 ? -38.781 -24.75 -28.375 1 94.62 129 ILE A O 1
ATOM 963 N N . GLY A 1 130 ? -36.656 -25.406 -28.75 1 94.56 130 GLY A N 1
ATOM 964 C CA . GLY A 1 130 ? -36.125 -24.375 -27.859 1 94.56 130 GLY A CA 1
ATOM 965 C C . GLY A 1 130 ? -36.469 -22.969 -28.312 1 94.56 130 GLY A C 1
ATOM 966 O O . GLY A 1 130 ? -36.812 -22.109 -27.5 1 94.56 130 GLY A O 1
ATOM 967 N N . CYS A 1 131 ? -36.375 -22.672 -29.578 1 94.31 131 CYS A N 1
ATOM 968 C CA . CYS A 1 131 ? -36.719 -21.359 -30.125 1 94.31 131 CYS A CA 1
ATOM 969 C C . CYS A 1 131 ? -38.188 -21.062 -29.938 1 94.31 131 CYS A C 1
ATOM 971 O O . CYS A 1 131 ? -38.562 -19.953 -29.562 1 94.31 131 CYS A O 1
ATOM 973 N N . ALA A 1 132 ? -38.938 -22.047 -30.094 1 94.25 132 ALA A N 1
ATOM 974 C CA . ALA A 1 132 ? -40.375 -21.859 -29.938 1 94.25 132 ALA A CA 1
ATOM 975 C C . ALA A 1 132 ? -40.75 -21.562 -28.484 1 94.25 132 ALA A C 1
ATOM 977 O O . ALA A 1 132 ? -41.562 -20.672 -28.203 1 94.25 132 ALA A O 1
ATOM 978 N N . VAL A 1 133 ? -40.156 -22.281 -27.641 1 94.62 133 VAL A N 1
ATOM 979 C CA . VAL A 1 133 ? -40.406 -22.094 -26.219 1 94.62 133 VAL A CA 1
ATOM 980 C C . VAL A 1 133 ? -39.906 -20.734 -25.766 1 94.62 133 VAL A C 1
ATOM 982 O O . VAL A 1 133 ? -40.5 -20.094 -24.906 1 94.62 133 VAL A O 1
ATOM 985 N N . SER A 1 134 ? -38.781 -20.297 -26.312 1 95.06 134 SER A N 1
ATOM 986 C CA . SER A 1 134 ? -38.25 -18.984 -25.984 1 95.06 134 SER A CA 1
ATOM 987 C C . SER A 1 134 ? -39.25 -17.891 -26.328 1 95.06 134 SER A C 1
ATOM 989 O O . SER A 1 134 ? -39.406 -16.922 -25.578 1 95.06 134 SER A O 1
ATOM 991 N N . PHE A 1 135 ? -39.969 -18.062 -27.391 1 94.88 135 PHE A N 1
ATOM 992 C CA . PHE A 1 135 ? -40.969 -17.094 -27.781 1 94.88 135 PHE A CA 1
ATOM 993 C C . PHE A 1 135 ? -42.156 -17.125 -26.797 1 94.88 135 PHE A C 1
ATOM 995 O O . PHE A 1 135 ? -42.719 -16.078 -26.453 1 94.88 135 PHE A O 1
ATOM 1002 N N . LEU A 1 136 ? -42.438 -18.219 -26.344 1 92.38 136 LEU A N 1
ATOM 1003 C CA . LEU A 1 136 ? -43.5 -18.375 -25.375 1 92.38 136 LEU A CA 1
ATOM 1004 C C . LEU A 1 136 ? -43.156 -17.703 -24.062 1 92.38 136 LEU A C 1
ATOM 1006 O O . LEU A 1 136 ? -43.969 -17 -23.469 1 92.38 136 LEU A O 1
ATOM 1010 N N . ILE A 1 137 ? -41.969 -17.953 -23.672 1 93 137 ILE A N 1
ATOM 1011 C CA . ILE A 1 137 ? -41.531 -17.391 -22.406 1 93 137 ILE A CA 1
ATOM 1012 C C . ILE A 1 137 ? -41.5 -15.867 -22.5 1 93 137 ILE A C 1
ATOM 1014 O O . ILE A 1 137 ? -41.875 -15.164 -21.578 1 93 137 ILE A O 1
ATOM 1018 N N . LEU A 1 138 ? -41 -15.359 -23.625 1 93.56 138 LEU A N 1
ATOM 1019 C CA . LEU A 1 138 ? -40.969 -13.922 -23.844 1 93.56 138 LEU A CA 1
ATOM 1020 C C . LEU A 1 138 ? -42.375 -13.328 -23.766 1 93.56 138 LEU A C 1
ATOM 1022 O O . LEU A 1 138 ? -42.562 -12.281 -23.141 1 93.56 138 LEU A O 1
ATOM 1026 N N . ALA A 1 139 ? -43.281 -14.016 -24.25 1 91 139 ALA A N 1
ATOM 1027 C CA . ALA A 1 139 ? -44.688 -13.555 -24.234 1 91 139 ALA A CA 1
ATOM 1028 C C . ALA A 1 139 ? -45.219 -13.5 -22.812 1 91 139 ALA A C 1
ATOM 1030 O O . ALA A 1 139 ? -45.906 -12.555 -22.453 1 91 139 ALA A O 1
ATOM 1031 N N . ILE A 1 140 ? -44.844 -14.414 -22.062 1 88.56 140 ILE A N 1
ATOM 1032 C CA . ILE A 1 140 ? -45.312 -14.484 -20.688 1 88.56 140 ILE A CA 1
ATOM 1033 C C . ILE A 1 140 ? -44.719 -13.344 -19.875 1 88.56 140 ILE A C 1
ATOM 1035 O O . ILE A 1 140 ? -45.438 -12.688 -19.094 1 88.56 140 ILE A O 1
ATOM 1039 N N . VAL A 1 141 ? -43.469 -13.109 -20.094 1 88.62 141 VAL A N 1
ATOM 1040 C CA . VAL A 1 141 ? -42.781 -12.094 -19.312 1 88.62 141 VAL A CA 1
ATOM 1041 C C . VAL A 1 141 ? -43.281 -10.711 -19.703 1 88.62 141 VAL A C 1
ATOM 1043 O O . VAL A 1 141 ? -43.344 -9.805 -18.859 1 88.62 141 VAL A O 1
ATOM 1046 N N . LEU A 1 142 ? -43.75 -10.539 -20.953 1 89.06 142 LEU A N 1
ATOM 1047 C CA . LEU A 1 142 ? -44.219 -9.242 -21.422 1 89.06 142 LEU A CA 1
ATOM 1048 C C . LEU A 1 142 ? -45.594 -8.922 -20.844 1 89.06 142 LEU A C 1
ATOM 1050 O O . LEU A 1 142 ? -46 -7.758 -20.766 1 89.06 142 LEU A O 1
ATOM 1054 N N . ILE A 1 143 ? -46.312 -9.875 -20.406 1 85.62 143 ILE A N 1
ATOM 1055 C CA . ILE A 1 143 ? -47.625 -9.648 -19.797 1 85.62 143 ILE A CA 1
ATOM 1056 C C . ILE A 1 143 ? -47.438 -8.945 -18.453 1 85.62 143 ILE A C 1
ATOM 1058 O O . ILE A 1 143 ? -48.188 -8.039 -18.109 1 85.62 143 ILE A O 1
ATOM 1062 N N . GLY A 1 144 ? -46.438 -9.312 -17.672 1 78.5 144 GLY A N 1
ATOM 1063 C CA . GLY A 1 144 ? -46.188 -8.602 -16.422 1 78.5 144 GLY A CA 1
ATOM 1064 C C . GLY A 1 144 ? -45.594 -9.492 -15.344 1 78.5 144 GLY A C 1
ATOM 1065 O O . GLY A 1 144 ? -45.75 -10.711 -15.391 1 78.5 144 GLY A O 1
ATOM 1066 N N . LEU A 1 145 ? -45.031 -8.875 -14.359 1 78.19 145 LEU A N 1
ATOM 1067 C CA . LEU A 1 145 ? -44.344 -9.57 -13.273 1 78.19 145 LEU A CA 1
ATOM 1068 C C . LEU A 1 145 ? -45.344 -10.25 -12.352 1 78.19 145 LEU A C 1
ATOM 1070 O O . LEU A 1 145 ? -45.062 -11.312 -11.789 1 78.19 145 LEU A O 1
ATOM 1074 N N . ASP A 1 146 ? -46.5 -9.656 -12.211 1 79.94 146 ASP A N 1
ATOM 1075 C CA . ASP A 1 146 ? -47.5 -10.25 -11.344 1 79.94 146 ASP A CA 1
ATOM 1076 C C . ASP A 1 146 ? -48 -11.586 -11.898 1 79.94 146 ASP A C 1
ATOM 1078 O O . ASP A 1 146 ? -48.188 -12.539 -11.148 1 79.94 146 ASP A O 1
ATOM 1082 N N . PHE A 1 147 ? -48.156 -11.625 -13.117 1 83.38 147 PHE A N 1
ATOM 1083 C CA . PHE A 1 147 ? -48.562 -12.859 -13.766 1 83.38 147 PHE A CA 1
ATOM 1084 C C . PHE A 1 147 ? -47.469 -13.914 -13.664 1 83.38 147 PHE A C 1
ATOM 1086 O O . PHE A 1 147 ? -47.75 -15.094 -13.43 1 83.38 147 PHE A O 1
ATOM 1093 N N . GLU A 1 148 ? -46.312 -13.469 -13.875 1 85.44 148 GLU A N 1
ATOM 1094 C CA . GLU A 1 148 ? -45.188 -14.383 -13.766 1 85.44 148 GLU A CA 1
ATOM 1095 C C . GLU A 1 148 ? -45.094 -14.984 -12.367 1 85.44 148 GLU A C 1
ATOM 1097 O O . GLU A 1 148 ? -44.812 -16.172 -12.211 1 85.44 148 GLU A O 1
ATOM 1102 N N . ALA A 1 149 ? -45.375 -14.211 -11.328 1 83.88 149 ALA A N 1
ATOM 1103 C CA . ALA A 1 149 ? -45.281 -14.695 -9.953 1 83.88 149 ALA A CA 1
ATOM 1104 C C . ALA A 1 149 ? -46.344 -15.742 -9.672 1 83.88 149 ALA A C 1
ATOM 1106 O O . ALA A 1 149 ? -46.094 -16.734 -8.992 1 83.88 149 ALA A O 1
ATOM 1107 N N . LYS A 1 150 ? -47.438 -15.57 -10.234 1 87.12 150 LYS A N 1
ATOM 1108 C CA . LYS A 1 150 ? -48.531 -16.547 -10.07 1 87.12 150 LYS A CA 1
ATOM 1109 C C . LYS A 1 150 ? -48.219 -17.844 -10.82 1 87.12 150 LYS A C 1
ATOM 1111 O O . LYS A 1 150 ? -48.469 -18.938 -10.305 1 87.12 150 LYS A O 1
ATOM 1116 N N . ALA A 1 151 ? -47.688 -17.625 -11.969 1 86.88 151 ALA A N 1
ATOM 1117 C CA . ALA A 1 151 ? -47.281 -18.797 -12.742 1 86.88 151 ALA A CA 1
ATOM 1118 C C . ALA A 1 151 ? -46.219 -19.609 -11.992 1 86.88 151 ALA A C 1
ATOM 1120 O O . ALA A 1 151 ? -46.25 -20.844 -12 1 86.88 151 ALA A O 1
ATOM 1121 N N . GLN A 1 152 ? -45.406 -18.922 -11.297 1 88.94 152 GLN A N 1
ATOM 1122 C CA . GLN A 1 152 ? -44.344 -19.578 -10.547 1 88.94 152 GLN A CA 1
ATOM 1123 C C . GLN A 1 152 ? -44.906 -20.406 -9.406 1 88.94 152 GLN A C 1
ATOM 1125 O O . GLN A 1 152 ? -44.406 -21.516 -9.125 1 88.94 152 GLN A O 1
ATOM 1130 N N . LEU A 1 153 ? -45.906 -19.969 -8.812 1 90.62 153 LEU A N 1
ATOM 1131 C CA . LEU A 1 153 ? -46.5 -20.703 -7.691 1 90.62 153 LEU A CA 1
ATOM 1132 C C . LEU A 1 153 ? -47.156 -21.984 -8.164 1 90.62 153 LEU A C 1
ATOM 1134 O O . LEU A 1 153 ? -47.031 -23.031 -7.516 1 90.62 153 LEU A O 1
ATOM 1138 N N . VAL A 1 154 ? -47.75 -21.906 -9.297 1 91.44 154 VAL A N 1
ATOM 1139 C CA . VAL A 1 154 ? -48.375 -23.078 -9.867 1 91.44 154 VAL A CA 1
ATOM 1140 C C . VAL A 1 154 ? -47.344 -24.109 -10.281 1 91.44 154 VAL A C 1
ATOM 1142 O O . VAL A 1 154 ? -47.469 -25.297 -9.992 1 91.44 154 VAL A O 1
ATOM 1145 N N . LEU A 1 155 ? -46.406 -23.609 -10.883 1 92.12 155 LEU A N 1
ATOM 1146 C CA . LEU A 1 155 ? -45.344 -24.5 -11.328 1 92.12 155 LEU A CA 1
ATOM 1147 C C . LEU A 1 155 ? -44.625 -25.141 -10.141 1 92.12 155 LEU A C 1
ATOM 1149 O O . LEU A 1 155 ? -44.188 -26.297 -10.211 1 92.12 155 LEU A O 1
ATOM 1153 N N . LEU A 1 156 ? -44.531 -24.422 -9.023 1 93.12 156 LEU A N 1
ATOM 1154 C CA . LEU A 1 156 ? -43.906 -24.969 -7.828 1 93.12 156 LEU A CA 1
ATOM 1155 C C . LEU A 1 156 ? -44.719 -26.141 -7.281 1 93.12 156 LEU A C 1
ATOM 1157 O O . LEU A 1 156 ? -44.156 -27.156 -6.891 1 93.12 156 LEU A O 1
ATOM 1161 N N . PHE A 1 157 ? -45.969 -25.984 -7.34 1 94.69 157 PHE A N 1
ATOM 1162 C CA . PHE A 1 157 ? -46.844 -27.031 -6.836 1 94.69 157 PHE A CA 1
ATOM 1163 C C . PHE A 1 157 ? -46.688 -28.312 -7.656 1 94.69 157 PHE A C 1
ATOM 1165 O O . PHE A 1 157 ? -46.594 -29.406 -7.102 1 94.69 157 PHE A O 1
ATOM 1172 N N . ILE A 1 158 ? -46.562 -28.172 -8.914 1 94.38 158 ILE A N 1
ATOM 1173 C CA . ILE A 1 158 ? -46.406 -29.312 -9.805 1 94.38 158 ILE A CA 1
ATOM 1174 C C . ILE A 1 158 ? -45.031 -29.969 -9.547 1 94.38 158 ILE A C 1
ATOM 1176 O O . ILE A 1 158 ? -44.938 -31.188 -9.492 1 94.38 158 ILE A O 1
ATOM 1180 N N . LEU A 1 159 ? -44.125 -29.125 -9.375 1 93.56 159 LEU A N 1
ATOM 1181 C CA . LEU A 1 159 ? -42.75 -29.594 -9.141 1 93.56 159 LEU A CA 1
ATOM 1182 C C . LEU A 1 159 ? -42.688 -30.375 -7.824 1 93.56 159 LEU A C 1
ATOM 1184 O O . LEU A 1 159 ? -42.094 -31.469 -7.773 1 93.56 159 LEU A O 1
ATOM 1188 N N . LEU A 1 160 ? -43.312 -29.875 -6.781 1 94.94 160 LEU A N 1
ATOM 1189 C CA . LEU A 1 160 ? -43.281 -30.531 -5.484 1 94.94 160 LEU A CA 1
ATOM 1190 C C . LEU A 1 160 ? -44.062 -31.859 -5.543 1 94.94 160 LEU A C 1
ATOM 1192 O O . LEU A 1 160 ? -43.656 -32.844 -4.945 1 94.94 160 LEU A O 1
ATOM 1196 N N . ALA A 1 161 ? -45.062 -31.828 -6.328 1 95.31 161 ALA A N 1
ATOM 1197 C CA . ALA A 1 161 ? -45.844 -33.062 -6.508 1 95.31 161 ALA A CA 1
ATOM 1198 C C . ALA A 1 161 ? -45.031 -34.125 -7.223 1 95.31 161 ALA A C 1
ATOM 1200 O O . ALA A 1 161 ? -45.094 -35.312 -6.883 1 95.31 161 ALA A O 1
ATOM 1201 N N . ALA A 1 162 ? -44.312 -33.688 -8.133 1 94.25 162 ALA A N 1
ATOM 1202 C CA . ALA A 1 162 ? -43.469 -34.625 -8.867 1 94.25 162 ALA A CA 1
ATOM 1203 C C . ALA A 1 162 ? -42.375 -35.219 -7.953 1 94.25 162 ALA A C 1
ATOM 1205 O O . ALA A 1 162 ? -42.094 -36.406 -8.039 1 94.25 162 ALA A O 1
ATOM 1206 N N . ILE A 1 163 ? -41.844 -34.438 -7.062 1 94.25 163 ILE A N 1
ATOM 1207 C CA . ILE A 1 163 ? -40.812 -34.906 -6.145 1 94.25 163 ILE A CA 1
ATOM 1208 C C . ILE A 1 163 ? -41.406 -35.906 -5.176 1 94.25 163 ILE A C 1
ATOM 1210 O O . ILE A 1 163 ? -40.844 -36.969 -4.945 1 94.25 163 ILE A O 1
ATOM 1214 N N . VAL A 1 164 ? -42.594 -35.594 -4.699 1 94.94 164 VAL A N 1
ATOM 1215 C CA . VAL A 1 164 ? -43.281 -36.5 -3.795 1 94.94 164 VAL A CA 1
ATOM 1216 C C . VAL A 1 164 ? -43.625 -37.812 -4.531 1 94.94 164 VAL A C 1
ATOM 1218 O O . VAL A 1 164 ? -43.469 -38.906 -3.979 1 94.94 164 VAL A O 1
ATOM 1221 N N . ASN A 1 165 ? -44 -37.656 -5.777 1 94.94 165 ASN A N 1
ATOM 1222 C CA . ASN A 1 165 ? -44.312 -38.812 -6.617 1 94.94 165 ASN A CA 1
ATOM 1223 C C . ASN A 1 165 ? -43.094 -39.75 -6.766 1 94.94 165 ASN A C 1
ATOM 1225 O O . ASN A 1 165 ? -43.25 -40.969 -6.77 1 94.94 165 ASN A O 1
ATOM 1229 N N . TYR A 1 166 ? -41.969 -39.219 -6.93 1 93.31 166 TYR A N 1
ATOM 1230 C CA . TYR A 1 166 ? -40.75 -40 -7.066 1 93.31 166 TYR A CA 1
ATOM 1231 C C . TYR A 1 166 ? -40.469 -40.781 -5.785 1 93.31 166 TYR A C 1
ATOM 1233 O O . TYR A 1 166 ? -40.188 -41.969 -5.82 1 93.31 166 TYR A O 1
ATOM 1241 N N . PHE A 1 167 ? -40.594 -40.156 -4.602 1 94.25 167 PHE A N 1
ATOM 1242 C CA . PHE A 1 167 ? -40.281 -40.781 -3.33 1 94.25 167 PHE A CA 1
ATOM 1243 C C . PHE A 1 167 ? -41.281 -41.906 -3.033 1 94.25 167 PHE A C 1
ATOM 1245 O O . PHE A 1 167 ? -40.906 -42.969 -2.551 1 94.25 167 PHE A O 1
ATOM 1252 N N . VAL A 1 168 ? -42.5 -41.625 -3.398 1 93.75 168 VAL A N 1
ATOM 1253 C CA . VAL A 1 168 ? -43.5 -42.656 -3.186 1 93.75 168 VAL A CA 1
ATOM 1254 C C . VAL A 1 168 ? -43.281 -43.844 -4.129 1 93.75 168 VAL A C 1
ATOM 1256 O O . VAL A 1 168 ? -43.375 -45 -3.717 1 93.75 168 VAL A O 1
ATOM 1259 N N . GLY A 1 169 ? -42.969 -43.531 -5.32 1 92.06 169 GLY A N 1
ATOM 1260 C CA . GLY A 1 169 ? -42.688 -44.562 -6.297 1 92.06 169 GLY A CA 1
ATOM 1261 C C . GLY A 1 169 ? -41.469 -45.406 -5.941 1 92.06 169 GLY A C 1
ATOM 1262 O O . GLY A 1 169 ? -41.438 -46.625 -6.223 1 92.06 169 GLY A O 1
ATOM 1263 N N . SER A 1 170 ? -40.5 -44.812 -5.34 1 90.75 170 SER A N 1
ATOM 1264 C CA . SER A 1 170 ? -39.281 -45.531 -4.984 1 90.75 170 SER A CA 1
ATOM 1265 C C . SER A 1 170 ? -39.562 -46.531 -3.861 1 90.75 170 SER A C 1
ATOM 1267 O O . SER A 1 170 ? -38.781 -47.469 -3.676 1 90.75 170 SER A O 1
ATOM 1269 N N . LEU A 1 171 ? -40.656 -46.344 -3.117 1 91.31 171 LEU A N 1
ATOM 1270 C CA . LEU A 1 171 ? -40.969 -47.219 -1.998 1 91.31 171 LEU A CA 1
ATOM 1271 C C . LEU A 1 171 ? -41.906 -48.344 -2.438 1 91.31 171 LEU A C 1
ATOM 1273 O O . LEU A 1 171 ? -42.062 -49.344 -1.73 1 91.31 171 LEU A O 1
ATOM 1277 N N . LEU A 1 172 ? -42.406 -48.281 -3.631 1 91.19 172 LEU A N 1
ATOM 1278 C CA . LEU A 1 172 ? -43.312 -49.312 -4.16 1 91.19 172 LEU A CA 1
ATOM 1279 C C . LEU A 1 172 ? -42.5 -50.469 -4.785 1 91.19 172 LEU A C 1
ATOM 1281 O O . LEU A 1 172 ? -41.375 -50.25 -5.27 1 91.19 172 LEU A O 1
ATOM 1285 N N . PRO A 1 173 ? -43.062 -51.719 -4.773 1 86.62 173 PRO A N 1
ATOM 1286 C CA . PRO A 1 173 ? -42.312 -52.844 -5.371 1 86.62 173 PRO A CA 1
ATOM 1287 C C . PRO A 1 173 ? -42.156 -52.719 -6.883 1 86.62 173 PRO A C 1
ATOM 1289 O O . PRO A 1 173 ? -43.062 -52.219 -7.562 1 86.62 173 PRO A O 1
ATOM 1292 N N . ALA A 1 174 ? -41.031 -53 -7.41 1 87.81 174 ALA A N 1
ATOM 1293 C CA . ALA A 1 174 ? -40.656 -52.844 -8.812 1 87.81 174 ALA A CA 1
ATOM 1294 C C . ALA A 1 174 ? -41.344 -53.875 -9.695 1 87.81 174 ALA A C 1
ATOM 1296 O O . ALA A 1 174 ? -41.438 -55.062 -9.352 1 87.81 174 ALA A O 1
ATOM 1297 N N . SER A 1 175 ? -41.938 -53.406 -10.711 1 84.38 175 SER A N 1
ATOM 1298 C CA . SER A 1 175 ? -42.5 -54.312 -11.727 1 84.38 175 SER A CA 1
ATOM 1299 C C . SER A 1 175 ? -41.375 -54.906 -12.586 1 84.38 175 SER A C 1
ATOM 1301 O O . SER A 1 175 ? -40.25 -54.469 -12.547 1 84.38 175 SER A O 1
ATOM 1303 N N . ASN A 1 176 ? -41.656 -55.969 -13.281 1 80.75 176 ASN A N 1
ATOM 1304 C CA . ASN A 1 176 ? -40.656 -56.625 -14.117 1 80.75 176 ASN A CA 1
ATOM 1305 C C . ASN A 1 176 ? -40.125 -55.688 -15.195 1 80.75 176 ASN A C 1
ATOM 1307 O O . ASN A 1 176 ? -38.938 -55.719 -15.516 1 80.75 176 ASN A O 1
ATOM 1311 N N . GLU A 1 177 ? -41 -54.875 -15.641 1 81.5 177 GLU A N 1
ATOM 1312 C CA . GLU A 1 177 ? -40.562 -53.906 -16.656 1 81.5 177 GLU A CA 1
ATOM 1313 C C . GLU A 1 177 ? -39.594 -52.875 -16.062 1 81.5 177 GLU A C 1
ATOM 1315 O O . GLU A 1 177 ? -38.625 -52.5 -16.719 1 81.5 177 GLU A O 1
ATOM 1320 N N . GLN A 1 178 ? -39.875 -52.531 -14.883 1 87.38 178 GLN A N 1
ATOM 1321 C CA . GLN A 1 178 ? -39.031 -51.531 -14.219 1 87.38 178 GLN A CA 1
ATOM 1322 C C . GLN A 1 178 ? -37.688 -52.125 -13.859 1 87.38 178 GLN A C 1
ATOM 1324 O O . GLN A 1 178 ? -36.656 -51.438 -13.945 1 87.38 178 GLN A O 1
ATOM 1329 N N . LYS A 1 179 ? -37.656 -53.344 -13.508 1 86 179 LYS A N 1
ATOM 1330 C CA . LYS A 1 179 ? -36.406 -54.031 -13.18 1 86 179 LYS A CA 1
ATOM 1331 C C . LYS A 1 179 ? -35.5 -54.125 -14.398 1 86 179 LYS A C 1
ATOM 1333 O O . LYS A 1 179 ? -34.281 -53.938 -14.297 1 86 179 LYS A O 1
ATOM 1338 N N . LEU A 1 180 ? -36.125 -54.344 -15.469 1 83.12 180 LEU A N 1
ATOM 1339 C CA . LEU A 1 180 ? -35.344 -54.5 -16.703 1 83.12 180 LEU A CA 1
ATOM 1340 C C . LEU A 1 180 ? -34.781 -53.156 -17.125 1 83.12 180 LEU A C 1
ATOM 1342 O O . LEU A 1 180 ? -33.75 -53.094 -17.812 1 83.12 180 LEU A O 1
ATOM 1346 N N . LYS A 1 181 ? -35.469 -52.156 -16.641 1 85.44 181 LYS A N 1
ATOM 1347 C CA . LYS A 1 181 ? -35 -50.812 -17.016 1 85.44 181 LYS A CA 1
ATOM 1348 C C . LYS A 1 181 ? -34.031 -50.25 -15.953 1 85.44 181 LYS A C 1
ATOM 1350 O O . LYS A 1 181 ? -33.594 -49.125 -16.062 1 85.44 181 LYS A O 1
ATOM 1355 N N . GLY A 1 182 ? -33.844 -51.031 -14.945 1 86.12 182 GLY A N 1
ATOM 1356 C CA . GLY A 1 182 ? -32.75 -50.656 -14.031 1 86.12 182 GLY A CA 1
ATOM 1357 C C . GLY A 1 182 ? -33.25 -50.406 -12.617 1 86.12 182 GLY A C 1
ATOM 1358 O O . GLY A 1 182 ? -32.438 -50.219 -11.703 1 86.12 182 GLY A O 1
ATOM 1359 N N . PHE A 1 183 ? -34.625 -50.312 -12.453 1 90.38 183 PHE A N 1
ATOM 1360 C CA . PHE A 1 183 ? -35.156 -50.094 -11.117 1 90.38 183 PHE A CA 1
ATOM 1361 C C . PHE A 1 183 ? -35.438 -51.438 -10.43 1 90.38 183 PHE A C 1
ATOM 1363 O O . PHE A 1 183 ? -36.375 -52.125 -10.781 1 90.38 183 PHE A O 1
ATOM 1370 N N . TYR A 1 184 ? -34.625 -51.781 -9.5 1 87.31 184 TYR A N 1
ATOM 1371 C CA . TYR A 1 184 ? -34.719 -53.094 -8.859 1 87.31 184 TYR A CA 1
ATOM 1372 C C . TYR A 1 184 ? -35.344 -52.969 -7.469 1 87.31 184 TYR A C 1
ATOM 1374 O O . TYR A 1 184 ? -35.812 -53.969 -6.914 1 87.31 184 TYR A O 1
ATOM 1382 N N . GLY A 1 185 ? -35.469 -51.812 -6.895 1 87.19 185 GLY A N 1
ATOM 1383 C CA . GLY A 1 185 ? -35.906 -51.594 -5.52 1 87.19 185 GLY A CA 1
ATOM 1384 C C . GLY A 1 185 ? -34.75 -51.438 -4.543 1 87.19 185 GLY A C 1
ATOM 1385 O O . GLY A 1 185 ? -33.594 -51.625 -4.918 1 87.19 185 GLY A O 1
ATOM 1386 N N . TYR A 1 186 ? -35.062 -51.188 -3.299 1 91.25 186 TYR A N 1
ATOM 1387 C CA . TYR A 1 186 ? -34.031 -50.906 -2.305 1 91.25 186 TYR A CA 1
ATOM 1388 C C . TYR A 1 186 ? -33.281 -52.188 -1.927 1 91.25 186 TYR A C 1
ATOM 1390 O O . TYR A 1 186 ? -33.906 -53.219 -1.626 1 91.25 186 TYR A O 1
ATOM 1398 N N . SER A 1 187 ? -32 -52.188 -2.193 1 89.44 187 SER A N 1
ATOM 1399 C CA . SER A 1 187 ? -31.156 -53.344 -1.865 1 89.44 187 SER A CA 1
ATOM 1400 C C . SER A 1 187 ? -29.828 -52.875 -1.249 1 89.44 187 SER A C 1
ATOM 1402 O O . SER A 1 187 ? -29.25 -51.875 -1.673 1 89.44 187 SER A O 1
ATOM 1404 N N . ASP A 1 188 ? -29.359 -53.531 -0.267 1 90.44 188 ASP A N 1
ATOM 1405 C CA . ASP A 1 188 ? -28.094 -53.219 0.377 1 90.44 188 ASP A CA 1
ATOM 1406 C C . ASP A 1 188 ? -26.922 -53.438 -0.588 1 90.44 188 ASP A C 1
ATOM 1408 O O . ASP A 1 188 ? -25.938 -52.719 -0.543 1 90.44 188 ASP A O 1
ATOM 1412 N N . GLN A 1 189 ? -27.109 -54.406 -1.431 1 88.69 189 GLN A N 1
ATOM 1413 C CA . GLN A 1 189 ? -26.062 -54.688 -2.408 1 88.69 189 GLN A CA 1
ATOM 1414 C C . GLN A 1 189 ? -25.891 -53.531 -3.381 1 88.69 189 GLN A C 1
ATOM 1416 O O . GLN A 1 189 ? -24.781 -53.125 -3.691 1 88.69 189 GLN A O 1
ATOM 1421 N N . LEU A 1 190 ? -26.969 -53.031 -3.768 1 90 190 LEU A N 1
ATOM 1422 C CA . LEU A 1 190 ? -26.922 -51.906 -4.703 1 90 190 LEU A CA 1
ATOM 1423 C C . LEU A 1 190 ? -26.312 -50.688 -4.039 1 90 190 LEU A C 1
ATOM 1425 O O . LEU A 1 190 ? -25.594 -49.906 -4.68 1 90 190 LEU A O 1
ATOM 1429 N N . PHE A 1 191 ? -26.656 -50.5 -2.775 1 93.38 191 PHE A N 1
ATOM 1430 C CA . PHE A 1 191 ? -26.109 -49.375 -2.035 1 93.38 191 PHE A CA 1
ATOM 1431 C C . PHE A 1 191 ? -24.594 -49.438 -1.982 1 93.38 191 PHE A C 1
ATOM 1433 O O . PHE A 1 191 ? -23.922 -48.438 -2.205 1 93.38 191 PHE A O 1
ATOM 1440 N N . TYR A 1 192 ? -24.031 -50.562 -1.786 1 92.38 192 TYR A N 1
ATOM 1441 C CA . TYR A 1 192 ? -22.594 -50.719 -1.672 1 92.38 192 TYR A CA 1
ATOM 1442 C C . TYR A 1 192 ? -21.922 -50.625 -3.037 1 92.38 192 TYR A C 1
ATOM 1444 O O . TYR A 1 192 ? -20.844 -50 -3.166 1 92.38 192 TYR A O 1
ATOM 1452 N N . ASP A 1 193 ? -22.562 -51.156 -4.023 1 89.69 193 ASP A N 1
ATOM 1453 C CA . ASP A 1 193 ? -21.984 -51.125 -5.363 1 89.69 193 ASP A CA 1
ATOM 1454 C C . ASP A 1 193 ? -21.984 -49.719 -5.945 1 89.69 193 ASP A C 1
ATOM 1456 O O . ASP A 1 193 ? -21.062 -49.344 -6.68 1 89.69 193 ASP A O 1
ATOM 1460 N N . ASN A 1 194 ? -23 -48.969 -5.566 1 94 194 ASN A N 1
ATOM 1461 C CA . ASN A 1 194 ? -23.156 -47.625 -6.137 1 94 194 ASN A CA 1
ATOM 1462 C C . ASN A 1 194 ? -22.578 -46.562 -5.227 1 94 194 ASN A C 1
ATOM 1464 O O . ASN A 1 194 ? -22.703 -45.375 -5.504 1 94 194 ASN A O 1
ATOM 1468 N N . PHE A 1 195 ? -21.938 -46.906 -4.168 1 94.88 195 PHE A N 1
ATOM 1469 C CA . PHE A 1 195 ? -21.391 -45.906 -3.248 1 94.88 195 PHE A CA 1
ATOM 1470 C C . PHE A 1 195 ? -20.125 -45.281 -3.82 1 94.88 195 PHE A C 1
ATOM 1472 O O . PHE A 1 195 ? -19.922 -44.094 -3.707 1 94.88 195 PHE A O 1
ATOM 1479 N N . ASN A 1 196 ? -19.297 -46.094 -4.5 1 93.5 196 ASN A N 1
ATOM 1480 C CA . ASN A 1 196 ? -18.031 -45.656 -5.062 1 93.5 196 ASN A CA 1
ATOM 1481 C C . ASN A 1 196 ? -18.219 -45.094 -6.477 1 93.5 196 ASN A C 1
ATOM 1483 O O . ASN A 1 196 ? -19.141 -45.5 -7.184 1 93.5 196 ASN A O 1
ATOM 1487 N N . PRO A 1 197 ? -17.469 -44.188 -6.816 1 93.5 197 PRO A N 1
ATOM 1488 C CA . PRO A 1 197 ? -17.594 -43.594 -8.141 1 93.5 197 PRO A CA 1
ATOM 1489 C C . PRO A 1 197 ? -17.234 -44.562 -9.273 1 93.5 197 PRO A C 1
ATOM 1491 O O . PRO A 1 197 ? -16.5 -45.531 -9.062 1 93.5 197 PRO A O 1
ATOM 1494 N N . ASP A 1 198 ? -17.875 -44.438 -10.383 1 92.5 198 ASP A N 1
ATOM 1495 C CA . ASP A 1 198 ? -17.578 -45.125 -11.641 1 92.5 198 ASP A CA 1
ATOM 1496 C C . ASP A 1 198 ? -17.531 -44.125 -12.797 1 92.5 198 ASP A C 1
ATOM 1498 O O . ASP A 1 198 ? -18.406 -44.125 -13.656 1 92.5 198 ASP A O 1
ATOM 1502 N N . PHE A 1 199 ? -16.469 -43.312 -12.758 1 91.5 199 PHE A N 1
ATOM 1503 C CA . PHE A 1 199 ? -16.312 -42.281 -13.781 1 91.5 199 PHE A CA 1
ATOM 1504 C C . PHE A 1 199 ? -15.977 -42.906 -15.125 1 91.5 199 PHE A C 1
ATOM 1506 O O . PHE A 1 199 ? -15.008 -43.656 -15.242 1 91.5 199 PHE A O 1
ATOM 1513 N N . ARG A 1 200 ? -16.781 -42.688 -16.047 1 87.19 200 ARG A N 1
ATOM 1514 C CA . ARG A 1 200 ? -16.562 -43.219 -17.391 1 87.19 200 ARG A CA 1
ATOM 1515 C C . ARG A 1 200 ? -16.234 -42.094 -18.375 1 87.19 200 ARG A C 1
ATOM 1517 O O . ARG A 1 200 ? -16.641 -40.938 -18.188 1 87.19 200 ARG A O 1
ATOM 1524 N N . GLY A 1 201 ? -15.406 -42.406 -19.359 1 80.44 201 GLY A N 1
ATOM 1525 C CA . GLY A 1 201 ? -15.008 -41.406 -20.344 1 80.44 201 GLY A CA 1
ATOM 1526 C C . GLY A 1 201 ? -14.039 -40.375 -19.781 1 80.44 201 GLY A C 1
ATOM 1527 O O . GLY A 1 201 ? -13.055 -40.719 -19.141 1 80.44 201 GLY A O 1
ATOM 1528 N N . ASP A 1 202 ? -14.25 -39.156 -20.094 1 79.94 202 ASP A N 1
ATOM 1529 C CA . ASP A 1 202 ? -13.367 -38.062 -19.672 1 79.94 202 ASP A CA 1
ATOM 1530 C C . ASP A 1 202 ? -13.938 -37.344 -18.453 1 79.94 202 ASP A C 1
ATOM 1532 O O . ASP A 1 202 ? -13.523 -36.219 -18.141 1 79.94 202 ASP A O 1
ATOM 1536 N N . ASN A 1 203 ? -14.891 -38.156 -17.734 1 87.25 203 ASN A N 1
ATOM 1537 C CA . ASN A 1 203 ? -15.516 -37.469 -16.609 1 87.25 203 ASN A CA 1
ATOM 1538 C C . ASN A 1 203 ? -14.766 -37.719 -15.305 1 87.25 203 ASN A C 1
ATOM 1540 O O . ASN A 1 203 ? -14.219 -38.812 -15.102 1 87.25 203 ASN A O 1
ATOM 1544 N N . ASN A 1 204 ? -14.469 -36.719 -14.578 1 87.94 204 ASN A N 1
ATOM 1545 C CA . ASN A 1 204 ? -13.867 -36.781 -13.25 1 87.94 204 ASN A CA 1
ATOM 1546 C C . ASN A 1 204 ? -14.727 -36.062 -12.219 1 87.94 204 ASN A C 1
ATOM 1548 O O . ASN A 1 204 ? -15.82 -35.594 -12.531 1 87.94 204 ASN A O 1
ATOM 1552 N N . PHE A 1 205 ? -14.328 -36.094 -11.047 1 90.56 205 PHE A N 1
ATOM 1553 C CA . PHE A 1 205 ? -15.07 -35.469 -9.953 1 90.56 205 PHE A CA 1
ATOM 1554 C C . PHE A 1 205 ? -15.398 -34.031 -10.273 1 90.56 205 PHE A C 1
ATOM 1556 O O . PHE A 1 205 ? -16.547 -33.594 -10.125 1 90.56 205 PHE A O 1
ATOM 1563 N N . PHE A 1 206 ? -14.484 -33.344 -10.82 1 86.62 206 PHE A N 1
ATOM 1564 C CA . PHE A 1 206 ? -14.648 -31.891 -11.031 1 86.62 206 PHE A CA 1
ATOM 1565 C C . PHE A 1 206 ? -15.5 -31.625 -12.266 1 86.62 206 PHE A C 1
ATOM 1567 O O . PHE A 1 206 ? -16.234 -30.641 -12.312 1 86.62 206 PHE A O 1
ATOM 1574 N N . SER A 1 207 ? -15.383 -32.5 -13.18 1 85.44 207 SER A N 1
ATOM 1575 C CA . SER A 1 207 ? -16.266 -32.312 -14.336 1 85.44 207 SER A CA 1
ATOM 1576 C C . SER A 1 207 ? -17.719 -32.562 -13.961 1 85.44 207 SER A C 1
ATOM 1578 O O . SER A 1 207 ? -18.609 -31.844 -14.422 1 85.44 207 SER A O 1
ATOM 1580 N N . VAL A 1 208 ? -17.969 -33.625 -13.133 1 90 208 VAL A N 1
ATOM 1581 C CA . VAL A 1 208 ? -19.312 -33.906 -12.68 1 90 208 VAL A CA 1
ATOM 1582 C C . VAL A 1 208 ? -19.812 -32.781 -11.758 1 90 208 VAL A C 1
ATOM 1584 O O . VAL A 1 208 ? -20.969 -32.375 -11.812 1 90 208 VAL A O 1
ATOM 1587 N N . PHE A 1 209 ? -18.922 -32.219 -11.031 1 89.69 209 PHE A N 1
ATOM 1588 C CA . PHE A 1 209 ? -19.234 -31.078 -10.172 1 89.69 209 PHE A CA 1
ATOM 1589 C C . PHE A 1 209 ? -19.656 -29.875 -11 1 89.69 209 PHE A C 1
ATOM 1591 O O . PHE A 1 209 ? -20.609 -29.188 -10.656 1 89.69 209 PHE A O 1
ATOM 1598 N N . ALA A 1 210 ? -19.047 -29.672 -12.086 1 86.19 210 ALA A N 1
ATOM 1599 C CA . ALA A 1 210 ? -19.328 -28.547 -12.961 1 86.19 210 ALA A CA 1
ATOM 1600 C C . ALA A 1 210 ? -20.734 -28.656 -13.57 1 86.19 210 ALA A C 1
ATOM 1602 O O . ALA A 1 210 ? -21.406 -27.656 -13.789 1 86.19 210 ALA A O 1
ATOM 1603 N N . ILE A 1 211 ? -21.078 -29.828 -13.789 1 85.44 211 ILE A N 1
ATOM 1604 C CA . ILE A 1 211 ? -22.391 -30.062 -14.398 1 85.44 211 ILE A CA 1
ATOM 1605 C C . ILE A 1 211 ? -23.484 -29.891 -13.352 1 85.44 211 ILE A C 1
ATOM 1607 O O . ILE A 1 211 ? -24.578 -29.406 -13.664 1 85.44 211 ILE A O 1
ATOM 1611 N N . PHE A 1 212 ? -23.109 -30.125 -12.125 1 89.81 212 PHE A N 1
ATOM 1612 C CA . PHE A 1 212 ? -24.109 -30.031 -11.062 1 89.81 212 PHE A CA 1
ATOM 1613 C C . PHE A 1 212 ? -24.234 -28.594 -10.562 1 89.81 212 PHE A C 1
ATOM 1615 O O . PHE A 1 212 ? -25.312 -28.188 -10.125 1 89.81 212 PHE A O 1
ATOM 1622 N N . PHE A 1 213 ? -23.266 -27.828 -10.664 1 87.69 213 PHE A N 1
ATOM 1623 C CA . PHE A 1 213 ? -23.141 -26.578 -9.93 1 87.69 213 PHE A CA 1
ATOM 1624 C C . PHE A 1 213 ? -24.219 -25.578 -10.375 1 87.69 213 PHE A C 1
ATOM 1626 O O . PHE A 1 213 ? -24.688 -24.766 -9.578 1 87.69 213 PHE A O 1
ATOM 1633 N N . PRO A 1 214 ? -24.594 -25.578 -11.562 1 84.88 214 PRO A N 1
ATOM 1634 C CA . PRO A 1 214 ? -25.672 -24.656 -11.961 1 84.88 214 PRO A CA 1
ATOM 1635 C C . PRO A 1 214 ? -26.922 -24.812 -11.109 1 84.88 214 PRO A C 1
ATOM 1637 O O . PRO A 1 214 ? -27.703 -23.859 -10.984 1 84.88 214 PRO A O 1
ATOM 1640 N N . ALA A 1 215 ? -27.031 -25.953 -10.508 1 86.06 215 ALA A N 1
ATOM 1641 C CA . ALA A 1 215 ? -28.156 -26.156 -9.609 1 86.06 215 ALA A CA 1
ATOM 1642 C C . ALA A 1 215 ? -28.031 -25.312 -8.352 1 86.06 215 ALA A C 1
ATOM 1644 O O . ALA A 1 215 ? -29.031 -24.984 -7.711 1 86.06 215 ALA A O 1
ATOM 1645 N N . ALA A 1 216 ? -26.875 -24.969 -8.023 1 85.69 216 ALA A N 1
ATOM 1646 C CA . ALA A 1 216 ? -26.609 -24.203 -6.809 1 85.69 216 ALA A CA 1
ATOM 1647 C C . ALA A 1 216 ? -26.578 -22.703 -7.098 1 85.69 216 ALA A C 1
ATOM 1649 O O . ALA A 1 216 ? -26.391 -21.891 -6.188 1 85.69 216 ALA A O 1
ATOM 1650 N N . THR A 1 217 ? -26.797 -22.219 -8.273 1 81.44 217 THR A N 1
ATOM 1651 C CA . THR A 1 217 ? -26.672 -20.812 -8.633 1 81.44 217 THR A CA 1
ATOM 1652 C C . THR A 1 217 ? -28.016 -20.094 -8.438 1 81.44 217 THR A C 1
ATOM 1654 O O . THR A 1 217 ? -28.094 -18.859 -8.57 1 81.44 217 THR A O 1
ATOM 1657 N N . GLY A 1 218 ? -29 -20.734 -8.055 1 86 218 GLY A N 1
ATOM 1658 C CA . GLY A 1 218 ? -30.328 -20.156 -7.949 1 86 218 GLY A CA 1
ATOM 1659 C C . GLY A 1 218 ? -30.5 -19.297 -6.715 1 86 218 GLY A C 1
ATOM 1660 O O . GLY A 1 218 ? -31.547 -18.688 -6.52 1 86 218 GLY A O 1
ATOM 1661 N N . ILE A 1 219 ? -29.453 -19.047 -5.98 1 89 219 ILE A N 1
ATOM 1662 C CA . ILE A 1 219 ? -29.594 -18.344 -4.711 1 89 219 ILE A CA 1
ATOM 1663 C C . ILE A 1 219 ? -29.766 -16.844 -4.973 1 89 219 ILE A C 1
ATOM 1665 O O . ILE A 1 219 ? -30.219 -16.094 -4.098 1 89 219 ILE A O 1
ATOM 1669 N N . LEU A 1 220 ? -29.438 -16.422 -6.137 1 88.5 220 LEU A N 1
ATOM 1670 C CA . LEU A 1 220 ? -29.484 -14.992 -6.418 1 88.5 220 LEU A CA 1
ATOM 1671 C C . LEU A 1 220 ? -30.828 -14.594 -7.023 1 88.5 220 LEU A C 1
ATOM 1673 O O . LEU A 1 220 ? -31.094 -13.414 -7.238 1 88.5 220 LEU A O 1
ATOM 1677 N N . ALA A 1 221 ? -31.656 -15.586 -7.246 1 87.38 221 ALA A N 1
ATOM 1678 C CA . ALA A 1 221 ? -32.938 -15.305 -7.898 1 87.38 221 ALA A CA 1
ATOM 1679 C C . ALA A 1 221 ? -33.781 -14.344 -7.066 1 87.38 221 ALA A C 1
ATOM 1681 O O . ALA A 1 221 ? -34.406 -13.43 -7.609 1 87.38 221 ALA A O 1
ATOM 1682 N N . GLY A 1 222 ? -33.781 -14.523 -5.797 1 86.88 222 GLY A N 1
ATOM 1683 C CA . GLY A 1 222 ? -34.5 -13.617 -4.922 1 86.88 222 GLY A CA 1
ATOM 1684 C C . GLY A 1 222 ? -33.875 -12.242 -4.824 1 86.88 222 GLY A C 1
ATOM 1685 O O . GLY A 1 222 ? -34.594 -11.227 -4.82 1 86.88 222 GLY A O 1
ATOM 1686 N N . ALA A 1 223 ? -32.594 -12.18 -4.777 1 88.5 223 ALA A N 1
ATOM 1687 C CA . ALA A 1 223 ? -31.859 -10.922 -4.652 1 88.5 223 ALA A CA 1
ATOM 1688 C C . ALA A 1 223 ? -31.969 -10.094 -5.926 1 88.5 223 ALA A C 1
ATOM 1690 O O . ALA A 1 223 ? -31.969 -8.859 -5.875 1 88.5 223 ALA A O 1
ATOM 1691 N N . ASN A 1 224 ? -32.188 -10.727 -7.078 1 86.81 224 ASN A N 1
ATOM 1692 C CA . ASN A 1 224 ? -32.25 -10.039 -8.367 1 86.81 224 ASN A CA 1
ATOM 1693 C C . ASN A 1 224 ? -33.5 -9.164 -8.477 1 86.81 224 ASN A C 1
ATOM 1695 O O . ASN A 1 224 ? -33.562 -8.242 -9.289 1 86.81 224 ASN A O 1
ATOM 1699 N N . ILE A 1 225 ? -34.438 -9.422 -7.633 1 84.12 225 ILE A N 1
ATOM 1700 C CA . ILE A 1 225 ? -35.656 -8.625 -7.66 1 84.12 225 ILE A CA 1
ATOM 1701 C C . ILE A 1 225 ? -35.781 -7.844 -6.352 1 84.12 225 ILE A C 1
ATOM 1703 O O . ILE A 1 225 ? -36.906 -7.688 -5.828 1 84.12 225 ILE A O 1
ATOM 1707 N N . SER A 1 226 ? -34.781 -7.516 -5.816 1 85.62 226 SER A N 1
ATOM 1708 C CA . SER A 1 226 ? -34.75 -6.816 -4.535 1 85.62 226 SER A CA 1
ATOM 1709 C C . SER A 1 226 ? -35.562 -5.543 -4.574 1 85.62 226 SER A C 1
ATOM 1711 O O . SER A 1 226 ? -36.156 -5.148 -3.566 1 85.62 226 SER A O 1
ATOM 1713 N N . GLY A 1 227 ? -35.656 -4.883 -5.738 1 83.19 227 GLY A N 1
ATOM 1714 C CA . GLY A 1 227 ? -36.438 -3.652 -5.863 1 83.19 227 GLY A CA 1
ATOM 1715 C C . GLY A 1 227 ? -37.938 -3.861 -5.703 1 83.19 227 GLY A C 1
ATOM 1716 O O . GLY A 1 227 ? -38.656 -2.926 -5.371 1 83.19 227 GLY A O 1
ATOM 1717 N N . ASP A 1 228 ? -38.312 -5.078 -5.852 1 83 228 ASP A N 1
ATOM 1718 C CA . ASP A 1 228 ? -39.719 -5.383 -5.824 1 83 228 ASP A CA 1
ATOM 1719 C C . ASP A 1 228 ? -40.125 -6.039 -4.504 1 83 228 ASP A C 1
ATOM 1721 O O . ASP A 1 228 ? -41.281 -6.426 -4.32 1 83 228 ASP A O 1
ATOM 1725 N N . LEU A 1 229 ? -39.188 -6.117 -3.613 1 86.69 229 LEU A N 1
ATOM 1726 C CA . LEU A 1 229 ? -39.438 -6.715 -2.309 1 86.69 229 LEU A CA 1
ATOM 1727 C C . LEU A 1 229 ? -39.875 -5.648 -1.301 1 86.69 229 LEU A C 1
ATOM 1729 O O . LEU A 1 229 ? -39.375 -4.523 -1.335 1 86.69 229 LEU A O 1
ATOM 1733 N N . LYS A 1 230 ? -40.719 -5.938 -0.422 1 86.5 230 LYS A N 1
ATOM 1734 C CA . LYS A 1 230 ? -41.156 -5.012 0.621 1 86.5 230 LYS A CA 1
ATOM 1735 C C . LYS A 1 230 ? -40 -4.668 1.561 1 86.5 230 LYS A C 1
ATOM 1737 O O . LYS A 1 230 ? -39.781 -3.498 1.867 1 86.5 230 LYS A O 1
ATOM 1742 N N . ASN A 1 231 ? -39.406 -5.715 2.082 1 87.31 231 ASN A N 1
ATOM 1743 C CA . ASN A 1 231 ? -38.219 -5.574 2.941 1 87.31 231 ASN A CA 1
ATOM 1744 C C . ASN A 1 231 ? -37.094 -6.52 2.518 1 87.31 231 ASN A C 1
ATOM 1746 O O . ASN A 1 231 ? -37.031 -7.648 3.002 1 87.31 231 ASN A O 1
ATOM 1750 N N . ALA A 1 232 ? -36.344 -6.008 1.688 1 87.88 232 ALA A N 1
ATOM 1751 C CA . ALA A 1 232 ? -35.25 -6.82 1.11 1 87.88 232 ALA A CA 1
ATOM 1752 C C . ALA A 1 232 ? -34.281 -7.27 2.182 1 87.88 232 ALA A C 1
ATOM 1754 O O . ALA A 1 232 ? -33.781 -8.406 2.152 1 87.88 232 ALA A O 1
ATOM 1755 N N . SER A 1 233 ? -34.031 -6.469 3.188 1 86.69 233 SER A N 1
ATOM 1756 C CA . SER A 1 233 ? -33 -6.746 4.203 1 86.69 233 SER A CA 1
ATOM 1757 C C . SER A 1 233 ? -33.406 -7.941 5.062 1 86.69 233 SER A C 1
ATOM 1759 O O . SER A 1 233 ? -32.531 -8.68 5.547 1 86.69 233 SER A O 1
ATOM 1761 N N . LYS A 1 234 ? -34.688 -8.117 5.219 1 88.56 234 LYS A N 1
ATOM 1762 C CA . LYS A 1 234 ? -35.156 -9.242 6.02 1 88.56 234 LYS A CA 1
ATOM 1763 C C . LYS A 1 234 ? -35.5 -10.438 5.137 1 88.56 234 LYS A C 1
ATOM 1765 O O . LYS A 1 234 ? -35.25 -11.586 5.5 1 88.56 234 LYS A O 1
ATOM 1770 N N . ALA A 1 235 ? -35.969 -10.164 3.98 1 92.19 235 ALA A N 1
ATOM 1771 C CA . ALA A 1 235 ? -36.5 -11.195 3.1 1 92.19 235 ALA A CA 1
ATOM 1772 C C . ALA A 1 235 ? -35.375 -12.023 2.473 1 92.19 235 ALA A C 1
ATOM 1774 O O . ALA A 1 235 ? -35.469 -13.25 2.402 1 92.19 235 ALA A O 1
ATOM 1775 N N . ILE A 1 236 ? -34.375 -11.438 2.078 1 91.88 236 ILE A N 1
ATOM 1776 C CA . ILE A 1 236 ? -33.312 -12.109 1.304 1 91.88 236 ILE A CA 1
ATOM 1777 C C . ILE A 1 236 ? -32.594 -13.117 2.186 1 91.88 236 ILE A C 1
ATOM 1779 O O . ILE A 1 236 ? -32.469 -14.289 1.834 1 91.88 236 ILE A O 1
ATOM 1783 N N . PRO A 1 237 ? -32.125 -12.695 3.4 1 92.56 237 PRO A N 1
ATOM 1784 C CA . PRO A 1 237 ? -31.391 -13.672 4.219 1 92.56 237 PRO A CA 1
ATOM 1785 C C . PRO A 1 237 ? -32.281 -14.852 4.641 1 92.56 237 PRO A C 1
ATOM 1787 O O . PRO A 1 237 ? -31.875 -16 4.508 1 92.56 237 PRO A O 1
ATOM 1790 N N . LYS A 1 238 ? -33.469 -14.602 5.02 1 94.44 238 LYS A N 1
ATOM 1791 C CA . LYS A 1 238 ? -34.375 -15.648 5.508 1 94.44 238 LYS A CA 1
ATOM 1792 C C . LYS A 1 238 ? -34.781 -16.594 4.379 1 94.44 238 LYS A C 1
ATOM 1794 O O . LYS A 1 238 ? -34.656 -17.812 4.508 1 94.44 238 LYS A O 1
ATOM 1799 N N . GLY A 1 239 ? -35.188 -16.047 3.33 1 94.69 239 GLY A N 1
ATOM 1800 C CA . GLY A 1 239 ? -35.656 -16.844 2.207 1 94.69 239 GLY A CA 1
ATOM 1801 C C . GLY A 1 239 ? -34.562 -17.656 1.551 1 94.69 239 GLY A C 1
ATOM 1802 O O . GLY A 1 239 ? -34.781 -18.812 1.188 1 94.69 239 GLY A O 1
ATOM 1803 N N . THR A 1 240 ? -33.438 -17.109 1.376 1 94.94 240 THR A N 1
ATOM 1804 C CA . THR A 1 240 ? -32.344 -17.766 0.659 1 94.94 240 THR A CA 1
ATOM 1805 C C . THR A 1 240 ? -31.766 -18.906 1.49 1 94.94 240 THR A C 1
ATOM 1807 O O . THR A 1 240 ? -31.547 -20 0.98 1 94.94 240 THR A O 1
ATOM 1810 N N . PHE A 1 241 ? -31.562 -18.719 2.826 1 95.56 241 PHE A N 1
ATOM 1811 C CA . PHE A 1 241 ? -31 -19.766 3.678 1 95.56 241 PHE A CA 1
ATOM 1812 C C . PHE A 1 241 ? -31.953 -20.953 3.758 1 95.56 241 PHE A C 1
ATOM 1814 O O . PHE A 1 241 ? -31.516 -22.109 3.664 1 95.56 241 PHE A O 1
ATOM 1821 N N . LEU A 1 242 ? -33.156 -20.625 3.879 1 96.31 242 LEU A N 1
ATOM 1822 C CA . LEU A 1 242 ? -34.125 -21.703 3.953 1 96.31 242 LEU A CA 1
ATOM 1823 C C . LEU A 1 242 ? -34.188 -22.484 2.639 1 96.31 242 LEU A C 1
ATOM 1825 O O . LEU A 1 242 ? -34.344 -23.703 2.639 1 96.31 242 LEU A O 1
ATOM 1829 N N . ALA A 1 243 ? -34.125 -21.766 1.57 1 95.94 243 ALA A N 1
ATOM 1830 C CA . ALA A 1 243 ? -34.094 -22.422 0.266 1 95.94 243 ALA A CA 1
ATOM 1831 C C . ALA A 1 243 ? -32.906 -23.375 0.133 1 95.94 243 ALA A C 1
ATOM 1833 O O . ALA A 1 243 ? -33.062 -24.484 -0.364 1 95.94 243 ALA A O 1
ATOM 1834 N N . ILE A 1 244 ? -31.766 -22.953 0.588 1 95.75 244 ILE A N 1
ATOM 1835 C CA . ILE A 1 244 ? -30.562 -23.766 0.486 1 95.75 244 ILE A CA 1
ATOM 1836 C C . ILE A 1 244 ? -30.719 -25.047 1.313 1 95.75 244 ILE A C 1
ATOM 1838 O O . ILE A 1 244 ? -30.422 -26.141 0.837 1 95.75 244 ILE A O 1
ATOM 1842 N N . VAL A 1 245 ? -31.25 -24.906 2.512 1 96.19 245 VAL A N 1
ATOM 1843 C CA . VAL A 1 245 ? -31.375 -26.047 3.416 1 96.19 245 VAL A CA 1
ATOM 1844 C C . VAL A 1 245 ? -32.406 -27.031 2.859 1 96.19 245 VAL A C 1
ATOM 1846 O O . VAL A 1 245 ? -32.125 -28.234 2.77 1 96.19 245 VAL A O 1
ATOM 1849 N N . LEU A 1 246 ? -33.469 -26.547 2.365 1 95.5 246 LEU A N 1
ATOM 1850 C CA . LEU A 1 246 ? -34.531 -27.406 1.871 1 95.5 246 LEU A CA 1
ATOM 1851 C C . LEU A 1 246 ? -34.125 -28.125 0.594 1 95.5 246 LEU A C 1
ATOM 1853 O O . LEU A 1 246 ? -34.312 -29.344 0.468 1 95.5 246 LEU A O 1
ATOM 1857 N N . THR A 1 247 ? -33.562 -27.422 -0.287 1 95 247 THR A N 1
ATOM 1858 C CA . THR A 1 247 ? -33.188 -28.016 -1.568 1 95 247 THR A CA 1
ATOM 1859 C C . THR A 1 247 ? -32.031 -28.984 -1.401 1 95 247 THR A C 1
ATOM 1861 O O . THR A 1 247 ? -31.984 -30.031 -2.061 1 95 247 THR A O 1
ATOM 1864 N N . SER A 1 248 ? -31.094 -28.641 -0.491 1 95.56 248 SER A N 1
ATOM 1865 C CA . SER A 1 248 ? -29.969 -29.562 -0.251 1 95.56 248 SER A CA 1
ATOM 1866 C C . SER A 1 248 ? -30.469 -30.875 0.338 1 95.56 248 SER A C 1
ATOM 1868 O O . SER A 1 248 ? -29.969 -31.938 -0.029 1 95.56 248 SER A O 1
ATOM 1870 N N . LEU A 1 249 ? -31.469 -30.828 1.152 1 96.19 249 LEU A N 1
ATOM 1871 C CA . LEU A 1 249 ? -32 -32.031 1.762 1 96.19 249 LEU A CA 1
ATOM 1872 C C . LEU A 1 249 ? -32.719 -32.906 0.721 1 96.19 249 LEU A C 1
ATOM 1874 O O . LEU A 1 249 ? -32.562 -34.125 0.725 1 96.19 249 LEU A O 1
ATOM 1878 N N . VAL A 1 250 ? -33.375 -32.281 -0.175 1 95.19 250 VAL A N 1
ATOM 1879 C CA . VAL A 1 250 ? -34.094 -33 -1.215 1 95.19 250 VAL A CA 1
ATOM 1880 C C . VAL A 1 250 ? -33.094 -33.656 -2.178 1 95.19 250 VAL A C 1
ATOM 1882 O O . VAL A 1 250 ? -33.219 -34.812 -2.541 1 95.19 250 VAL A O 1
ATOM 1885 N N . TYR A 1 251 ? -32.062 -32.938 -2.629 1 95.81 251 TYR A N 1
ATOM 1886 C CA . TYR A 1 251 ? -31.047 -33.469 -3.525 1 95.81 251 TYR A CA 1
ATOM 1887 C C . TYR A 1 251 ? -30.328 -34.656 -2.885 1 95.81 251 TYR A C 1
ATOM 1889 O O . TYR A 1 251 ? -30.125 -35.688 -3.527 1 95.81 251 TYR A O 1
ATOM 1897 N N . LEU A 1 252 ? -30 -34.469 -1.602 1 96.31 252 LEU A N 1
ATOM 1898 C CA . LEU A 1 252 ? -29.328 -35.531 -0.892 1 96.31 252 LEU A CA 1
ATOM 1899 C C . LEU A 1 252 ? -30.234 -36.75 -0.758 1 96.31 252 LEU A C 1
ATOM 1901 O O . LEU A 1 252 ? -29.797 -37.906 -0.991 1 96.31 252 LEU A O 1
ATOM 1905 N N . GLY A 1 253 ? -31.484 -36.562 -0.398 1 95.62 253 GLY A N 1
ATOM 1906 C CA . GLY A 1 253 ? -32.438 -37.656 -0.303 1 95.62 253 GLY A CA 1
ATOM 1907 C C . GLY A 1 253 ? -32.625 -38.406 -1.61 1 95.62 253 GLY A C 1
ATOM 1908 O O . GLY A 1 253 ? -32.688 -39.625 -1.626 1 95.62 253 GLY A O 1
ATOM 1909 N N . MET A 1 254 ? -32.656 -37.688 -2.662 1 94.31 254 MET A N 1
ATOM 1910 C CA . MET A 1 254 ? -32.844 -38.312 -3.971 1 94.31 254 MET A CA 1
ATOM 1911 C C . MET A 1 254 ? -31.625 -39.094 -4.402 1 94.31 254 MET A C 1
ATOM 1913 O O . MET A 1 254 ? -31.75 -40.188 -4.98 1 94.31 254 MET A O 1
ATOM 1917 N N . VAL A 1 255 ? -30.438 -38.562 -4.16 1 95.75 255 VAL A N 1
ATOM 1918 C CA . VAL A 1 255 ? -29.219 -39.25 -4.516 1 95.75 255 VAL A CA 1
ATOM 1919 C C . VAL A 1 255 ? -29.141 -40.594 -3.76 1 95.75 255 VAL A C 1
ATOM 1921 O O . VAL A 1 255 ? -28.781 -41.625 -4.336 1 95.75 255 VAL A O 1
ATOM 1924 N N . TRP A 1 256 ? -29.516 -40.562 -2.539 1 95.69 256 TRP A N 1
ATOM 1925 C CA . TRP A 1 256 ? -29.484 -41.75 -1.722 1 95.69 256 TRP A CA 1
ATOM 1926 C C . TRP A 1 256 ? -30.531 -42.75 -2.18 1 95.69 256 TRP A C 1
ATOM 1928 O O . TRP A 1 256 ? -30.281 -43.969 -2.207 1 95.69 256 TRP A O 1
ATOM 1938 N N . CYS A 1 257 ? -31.672 -42.281 -2.621 1 94.5 257 CYS A N 1
ATOM 1939 C CA . CYS A 1 257 ? -32.719 -43.125 -3.133 1 94.5 257 CYS A CA 1
ATOM 1940 C C . CYS A 1 257 ? -32.312 -43.75 -4.473 1 94.5 257 CYS A C 1
ATOM 1942 O O . CYS A 1 257 ? -32.438 -44.938 -4.672 1 94.5 257 CYS A O 1
ATOM 1944 N N . ILE A 1 258 ? -31.781 -43 -5.348 1 93.94 258 ILE A N 1
ATOM 1945 C CA . ILE A 1 258 ? -31.391 -43.406 -6.68 1 93.94 258 ILE A CA 1
ATOM 1946 C C . ILE A 1 258 ? -30.25 -44.438 -6.57 1 93.94 258 ILE A C 1
ATOM 1948 O O . ILE A 1 258 ? -30.297 -45.5 -7.195 1 93.94 258 ILE A O 1
ATOM 1952 N N . GLY A 1 259 ? -29.281 -44.125 -5.781 1 93.62 259 GLY A N 1
ATOM 1953 C CA . GLY A 1 259 ? -28.109 -44.969 -5.652 1 93.62 259 GLY A CA 1
ATOM 1954 C C . GLY A 1 259 ? -28.422 -46.312 -4.996 1 93.62 259 GLY A C 1
ATOM 1955 O O . GLY A 1 259 ? -27.766 -47.312 -5.273 1 93.62 259 GLY A O 1
ATOM 1956 N N . SER A 1 260 ? -29.516 -46.375 -4.211 1 94.19 260 SER A N 1
ATOM 1957 C CA . SER A 1 260 ? -29.828 -47.562 -3.463 1 94.19 260 SER A CA 1
ATOM 1958 C C . SER A 1 260 ? -30.859 -48.438 -4.195 1 94.19 260 SER A C 1
ATOM 1960 O O . SER A 1 260 ? -31.109 -49.562 -3.818 1 94.19 260 SER A O 1
ATOM 1962 N N . SER A 1 261 ? -31.375 -47.938 -5.277 1 92.75 261 SER A N 1
ATOM 1963 C CA . SER A 1 261 ? -32.5 -48.656 -5.855 1 92.75 261 SER A CA 1
ATOM 1964 C C . SER A 1 261 ? -32.281 -48.938 -7.34 1 92.75 261 SER A C 1
ATOM 1966 O O . SER A 1 261 ? -32.969 -49.75 -7.934 1 92.75 261 SER A O 1
ATOM 1968 N N . MET A 1 262 ? -31.391 -48.219 -7.941 1 92.25 262 MET A N 1
ATOM 1969 C CA . MET A 1 262 ? -31.25 -48.344 -9.391 1 92.25 262 MET A CA 1
ATOM 1970 C C . MET A 1 262 ? -29.875 -48.875 -9.766 1 92.25 262 MET A C 1
ATOM 1972 O O . MET A 1 262 ? -28.891 -48.625 -9.062 1 92.25 262 MET A O 1
ATOM 1976 N N . LEU A 1 263 ? -29.812 -49.562 -10.961 1 90.88 263 LEU A N 1
ATOM 1977 C CA . LEU A 1 263 ? -28.578 -50.125 -11.477 1 90.88 263 LEU A CA 1
ATOM 1978 C C . LEU A 1 263 ? -27.859 -49.125 -12.375 1 90.88 263 LEU A C 1
ATOM 1980 O O . LEU A 1 263 ? -28.5 -48.25 -12.984 1 90.88 263 LEU A O 1
ATOM 1984 N N . ARG A 1 264 ? -26.594 -49.219 -12.508 1 90.62 264 ARG A N 1
ATOM 1985 C CA . ARG A 1 264 ? -25.797 -48.344 -13.375 1 90.62 264 ARG A CA 1
ATOM 1986 C C . ARG A 1 264 ? -26.016 -48.688 -14.844 1 90.62 264 ARG A C 1
ATOM 1988 O O . ARG A 1 264 ? -26.109 -47.781 -15.688 1 90.62 264 ARG A O 1
ATOM 1995 N N . ASP A 1 265 ? -26.047 -49.938 -15.102 1 88.44 265 ASP A N 1
ATOM 1996 C CA . ASP A 1 265 ? -26.297 -50.438 -16.453 1 88.44 265 ASP A CA 1
ATOM 1997 C C . ASP A 1 265 ? -27.438 -51.438 -16.453 1 88.44 265 ASP A C 1
ATOM 1999 O O . ASP A 1 265 ? -27.469 -52.344 -15.617 1 88.44 265 ASP A O 1
ATOM 2003 N N . ALA A 1 266 ? -28.406 -51.219 -17.359 1 85 266 ALA A N 1
ATOM 2004 C CA . ALA A 1 266 ? -29.547 -52.125 -17.469 1 85 266 ALA A CA 1
ATOM 2005 C C . ALA A 1 266 ? -29.859 -52.469 -18.922 1 85 266 ALA A C 1
ATOM 2007 O O . ALA A 1 266 ? -29.797 -51.562 -19.781 1 85 266 ALA A O 1
ATOM 2008 N N . VAL A 1 267 ? -30.094 -53.75 -19.344 1 77.94 267 VAL A N 1
ATOM 2009 C CA . VAL A 1 267 ? -30.219 -54.281 -20.703 1 77.94 267 VAL A CA 1
ATOM 2010 C C . VAL A 1 267 ? -31.547 -53.812 -21.312 1 77.94 267 VAL A C 1
ATOM 2012 O O . VAL A 1 267 ? -31.625 -53.562 -22.516 1 77.94 267 VAL A O 1
ATOM 2015 N N . GLY A 1 268 ? -32.562 -53.531 -20.734 1 74.44 268 GLY A N 1
ATOM 2016 C CA . GLY A 1 268 ? -33.875 -53.094 -21.266 1 74.44 268 GLY A CA 1
ATOM 2017 C C . GLY A 1 268 ? -34.688 -54.25 -21.812 1 74.44 268 GLY A C 1
ATOM 2018 O O . GLY A 1 268 ? -34.312 -55.406 -21.672 1 74.44 268 GLY A O 1
ATOM 2019 N N . MET A 1 269 ? -35.906 -54.094 -22.406 1 63.25 269 MET A N 1
ATOM 2020 C CA . MET A 1 269 ? -36.875 -55.094 -22.844 1 63.25 269 MET A CA 1
ATOM 2021 C C . MET A 1 269 ? -36.406 -55.781 -24.109 1 63.25 269 MET A C 1
ATOM 2023 O O . MET A 1 269 ? -36.75 -56.938 -24.375 1 63.25 269 MET A O 1
ATOM 2027 N N . VAL A 1 270 ? -35.75 -55.219 -24.953 1 56.69 270 VAL A N 1
ATOM 2028 C CA . VAL A 1 270 ? -35.594 -55.75 -26.312 1 56.69 270 VAL A CA 1
ATOM 2029 C C . VAL A 1 270 ? -34.906 -57.125 -26.25 1 56.69 270 VAL A C 1
ATOM 2031 O O . VAL A 1 270 ? -35.312 -58.031 -26.984 1 56.69 270 VAL A O 1
ATOM 2034 N N . GLU A 1 271 ? -33.781 -57.25 -25.531 1 51.75 271 GLU A N 1
ATOM 2035 C CA . GLU A 1 271 ? -33 -58.469 -25.812 1 51.75 271 GLU A CA 1
ATOM 2036 C C . GLU A 1 271 ? -33.531 -59.656 -25.031 1 51.75 271 GLU A C 1
ATOM 2038 O O . GLU A 1 271 ? -33.188 -60.812 -25.344 1 51.75 271 GLU A O 1
ATOM 2043 N N . TYR A 1 272 ? -34.219 -59.531 -23.891 1 51.12 272 TYR A N 1
ATOM 2044 C CA . TYR A 1 272 ? -34.469 -60.75 -23.125 1 51.12 272 TYR A CA 1
ATOM 2045 C C . TYR A 1 272 ? -35.906 -61.25 -23.359 1 51.12 272 TYR A C 1
ATOM 2047 O O . TYR A 1 272 ? -36.875 -60.5 -23.234 1 51.12 272 TYR A O 1
ATOM 2055 N N . ASN A 1 273 ? -36.125 -62.281 -24.234 1 49.22 273 ASN A N 1
ATOM 2056 C CA . ASN A 1 273 ? -37.344 -63.062 -24.328 1 49.22 273 ASN A CA 1
ATOM 2057 C C . ASN A 1 273 ? -37.844 -63.531 -22.953 1 49.22 273 ASN A C 1
ATOM 2059 O O . ASN A 1 273 ? -37.156 -64.312 -22.281 1 49.22 273 ASN A O 1
ATOM 2063 N N . LEU A 1 274 ? -38.625 -62.875 -22.188 1 51 274 LEU A N 1
ATOM 2064 C CA . LEU A 1 274 ? -39.188 -63.031 -20.859 1 51 274 LEU A CA 1
ATOM 2065 C C . LEU A 1 274 ? -39.719 -64.438 -20.641 1 51 274 LEU A C 1
ATOM 2067 O O . LEU A 1 274 ? -40.25 -64.75 -19.578 1 51 274 LEU A O 1
ATOM 2071 N N . THR A 1 275 ? -39.906 -65.188 -21.672 1 46.53 275 THR A N 1
ATOM 2072 C CA . THR A 1 275 ? -40.656 -66.438 -21.422 1 46.53 275 THR A CA 1
ATOM 2073 C C . THR A 1 275 ? -39.969 -67.312 -20.375 1 46.53 275 THR A C 1
ATOM 2075 O O . THR A 1 275 ? -40.625 -68 -19.625 1 46.53 275 THR A O 1
ATOM 2078 N N . ASP A 1 276 ? -38.656 -67.688 -20.531 1 46 276 ASP A N 1
ATOM 2079 C CA . ASP A 1 276 ? -38.156 -68.875 -19.812 1 46 276 ASP A CA 1
ATOM 2080 C C . ASP A 1 276 ? -37.5 -68.438 -18.484 1 46 276 ASP A C 1
ATOM 2082 O O . ASP A 1 276 ? -36.875 -69.312 -17.812 1 46 276 ASP A O 1
ATOM 2086 N N . VAL A 1 277 ? -37.25 -67.125 -18.094 1 51.53 277 VAL A N 1
ATOM 2087 C CA . VAL A 1 277 ? -36.438 -66.938 -16.891 1 51.53 277 VAL A CA 1
ATOM 2088 C C . VAL A 1 277 ? -37.344 -66.625 -15.695 1 51.53 277 VAL A C 1
ATOM 2090 O O . VAL A 1 277 ? -38.125 -65.688 -15.742 1 51.53 277 VAL A O 1
ATOM 2093 N N . SER A 1 278 ? -37.625 -67.438 -14.688 1 54.81 278 SER A N 1
ATOM 2094 C CA . SER A 1 278 ? -38.469 -67.5 -13.492 1 54.81 278 SER A CA 1
ATOM 2095 C C . SER A 1 278 ? -38.188 -66.25 -12.602 1 54.81 278 SER A C 1
ATOM 2097 O O . SER A 1 278 ? -39.094 -65.688 -12.031 1 54.81 278 SER A O 1
ATOM 2099 N N . GLU A 1 279 ? -36.75 -65.875 -12.172 1 64.31 279 GLU A N 1
ATOM 2100 C CA . GLU A 1 279 ? -36.469 -64.75 -11.25 1 64.31 279 GLU A CA 1
ATOM 2101 C C . GLU A 1 279 ? -35.438 -63.844 -11.82 1 64.31 279 GLU A C 1
ATOM 2103 O O . GLU A 1 279 ? -34.344 -64.25 -12.234 1 64.31 279 GLU A O 1
ATOM 2108 N N . LEU A 1 280 ? -35.875 -62.469 -12.195 1 69.56 280 LEU A N 1
ATOM 2109 C CA . LEU A 1 280 ? -34.969 -61.469 -12.727 1 69.56 280 LEU A CA 1
ATOM 2110 C C . LEU A 1 280 ? -33.969 -61 -11.656 1 69.56 280 LEU A C 1
ATOM 2112 O O . LEU A 1 280 ? -34.375 -60.25 -10.75 1 69.56 280 LEU A O 1
ATOM 2116 N N . THR A 1 281 ? -32.75 -61.656 -11.531 1 72.5 281 THR A N 1
ATOM 2117 C CA . THR A 1 281 ? -31.734 -61.25 -10.57 1 72.5 281 THR A CA 1
ATOM 2118 C C . THR A 1 281 ? -30.906 -60.094 -11.102 1 72.5 281 THR A C 1
ATOM 2120 O O . THR A 1 281 ? -30.953 -59.781 -12.297 1 72.5 281 THR A O 1
ATOM 2123 N N . ILE A 1 282 ? -30.25 -59.312 -10.289 1 75.88 282 ILE A N 1
ATOM 2124 C CA . ILE A 1 282 ? -29.422 -58.156 -10.602 1 75.88 282 ILE A CA 1
ATOM 2125 C C . ILE A 1 282 ? -28.375 -58.531 -11.648 1 75.88 282 ILE A C 1
ATOM 2127 O O . ILE A 1 282 ? -28.094 -57.75 -12.555 1 75.88 282 ILE A O 1
ATOM 2131 N N . ASP A 1 283 ? -27.797 -59.75 -11.648 1 72.88 283 ASP A N 1
ATOM 2132 C CA . ASP A 1 283 ? -26.734 -60.219 -12.539 1 72.88 283 ASP A CA 1
ATOM 2133 C C . ASP A 1 283 ? -27.25 -60.344 -13.969 1 72.88 283 ASP A C 1
ATOM 2135 O O . ASP A 1 283 ? -26.516 -60.062 -14.922 1 72.88 283 ASP A O 1
ATOM 2139 N N . ILE A 1 284 ? -28.469 -60.719 -14.055 1 67.69 284 ILE A N 1
ATOM 2140 C CA . ILE A 1 284 ? -29.047 -60.938 -15.375 1 67.69 284 ILE A CA 1
ATOM 2141 C C . ILE A 1 284 ? -29.359 -59.594 -16.031 1 67.69 284 ILE A C 1
ATOM 2143 O O . ILE A 1 284 ? -29.109 -59.406 -17.219 1 67.69 284 ILE A O 1
ATOM 2147 N N . VAL A 1 285 ? -29.828 -58.75 -15.234 1 71.56 285 VAL A N 1
ATOM 2148 C CA . VAL A 1 285 ? -30.328 -57.5 -15.742 1 71.56 285 VAL A CA 1
ATOM 2149 C C . VAL A 1 285 ? -29.156 -56.562 -16.047 1 71.56 285 VAL A C 1
ATOM 2151 O O . VAL A 1 285 ? -29.25 -55.656 -16.891 1 71.56 285 VAL A O 1
ATOM 2154 N N . SER A 1 286 ? -28.078 -56.906 -15.422 1 73.56 286 SER A N 1
ATOM 2155 C CA . SER A 1 286 ? -26.906 -56.031 -15.586 1 73.56 286 SER A CA 1
ATOM 2156 C C . SER A 1 286 ? -26 -56.531 -16.703 1 73.56 286 SER A C 1
ATOM 2158 O O . SER A 1 286 ? -25.016 -55.844 -17.047 1 73.56 286 SER A O 1
ATOM 2160 N N . GLN A 1 287 ? -26.188 -57.812 -17.266 1 64.75 287 GLN A N 1
ATOM 2161 C CA . GLN A 1 287 ? -25.297 -58.438 -18.234 1 64.75 287 GLN A CA 1
ATOM 2162 C C . GLN A 1 287 ? -25.484 -57.812 -19.625 1 64.75 287 GLN A C 1
ATOM 2164 O O . GLN A 1 287 ? -26.344 -58.25 -20.391 1 64.75 287 GLN A O 1
ATOM 2169 N N . CYS A 1 288 ? -24.969 -56.75 -19.828 1 64.31 288 CYS A N 1
ATOM 2170 C CA . CYS A 1 288 ? -25.031 -56.094 -21.125 1 64.31 288 CYS A CA 1
ATOM 2171 C C . CYS A 1 288 ? -23.969 -56.656 -22.078 1 64.31 288 CYS A C 1
ATOM 2173 O O . CYS A 1 288 ? -22.797 -56.75 -21.719 1 64.31 288 CYS A O 1
ATOM 2175 N N . SER A 1 289 ? -24.219 -58.125 -22.672 1 51.91 289 SER A N 1
ATOM 2176 C CA . SER A 1 289 ? -23.188 -58.781 -23.469 1 51.91 289 SER A CA 1
ATOM 2177 C C . SER A 1 289 ? -22.281 -57.781 -24.156 1 51.91 289 SER A C 1
ATOM 2179 O O . SER A 1 289 ? -21.078 -57.781 -23.969 1 51.91 289 SER A O 1
ATOM 2181 N N . ASN A 1 290 ? -22.562 -57.812 -25.703 1 43.72 290 ASN A N 1
ATOM 2182 C CA . ASN A 1 290 ? -21.766 -57.156 -26.75 1 43.72 290 ASN A CA 1
ATOM 2183 C C . ASN A 1 290 ? -22.031 -55.656 -26.797 1 43.72 290 ASN A C 1
ATOM 2185 O O . ASN A 1 290 ? -21.984 -55.031 -27.859 1 43.72 290 ASN A O 1
ATOM 2189 N N . ALA A 1 291 ? -22.234 -54.75 -26.047 1 54.47 291 ALA A N 1
ATOM 2190 C CA . ALA A 1 291 ? -22.25 -53.344 -26.391 1 54.47 291 ALA A CA 1
ATOM 2191 C C . ALA A 1 291 ? -22.938 -52.5 -25.312 1 54.47 291 ALA A C 1
ATOM 2193 O O . ALA A 1 291 ? -23.391 -53.062 -24.297 1 54.47 291 ALA A O 1
ATOM 2194 N N . THR A 1 292 ? -23.469 -51.219 -25.578 1 63.06 292 THR A N 1
ATOM 2195 C CA . THR A 1 292 ? -23.938 -49.969 -25 1 63.06 292 THR A CA 1
ATOM 2196 C C . THR A 1 292 ? -25.312 -50.156 -24.328 1 63.06 292 THR A C 1
ATOM 2198 O O . THR A 1 292 ? -26.281 -50.469 -25 1 63.06 292 THR A O 1
ATOM 2201 N N . CYS A 1 293 ? -25.453 -50.562 -22.984 1 75.06 293 CYS A N 1
ATOM 2202 C CA . CYS A 1 293 ? -26.719 -50.625 -22.281 1 75.06 293 CYS A CA 1
ATOM 2203 C C . CYS A 1 293 ? -27.516 -49.344 -22.469 1 75.06 293 CYS A C 1
ATOM 2205 O O . CYS A 1 293 ? -26.984 -48.25 -22.266 1 75.06 293 CYS A O 1
ATOM 2207 N N . PRO A 1 294 ? -28.703 -49.5 -22.969 1 77.88 294 PRO A N 1
ATOM 2208 C CA . PRO A 1 294 ? -29.484 -48.281 -23.234 1 77.88 294 PRO A CA 1
ATOM 2209 C C . PRO A 1 294 ? -30.094 -47.688 -21.969 1 77.88 294 PRO A C 1
ATOM 2211 O O . PRO A 1 294 ? -30.422 -46.5 -21.938 1 77.88 294 PRO A O 1
ATOM 2214 N N . TYR A 1 295 ? -30.219 -48.562 -20.875 1 84.12 295 TYR A N 1
ATOM 2215 C CA . TYR A 1 295 ? -30.875 -48.062 -19.672 1 84.12 295 TYR A CA 1
ATOM 2216 C C . TYR A 1 295 ? -29.953 -48.156 -18.469 1 84.12 295 TYR A C 1
ATOM 2218 O O . TYR A 1 295 ? -28.859 -48.719 -18.547 1 84.12 295 TYR A O 1
ATOM 2226 N N . GLY A 1 296 ? -30.406 -47.531 -17.359 1 86.19 296 GLY A N 1
ATOM 2227 C CA . GLY A 1 296 ? -29.578 -47.438 -16.172 1 86.19 296 GLY A CA 1
ATOM 2228 C C . GLY A 1 296 ? -29.156 -46 -15.852 1 86.19 296 GLY A C 1
ATOM 2229 O O . GLY A 1 296 ? -29.469 -45.094 -16.594 1 86.19 296 GLY A O 1
ATOM 2230 N N . LEU A 1 297 ? -28.438 -45.875 -14.836 1 88.75 297 LEU A N 1
ATOM 2231 C CA . LEU A 1 297 ? -28.062 -44.562 -14.336 1 88.75 297 LEU A CA 1
ATOM 2232 C C . LEU A 1 297 ? -27.094 -43.875 -15.297 1 88.75 297 LEU A C 1
ATOM 2234 O O . LEU A 1 297 ? -27.172 -42.656 -15.492 1 88.75 297 LEU A O 1
ATOM 2238 N N . HIS A 1 298 ? -26.172 -44.625 -16 1 87.12 298 HIS A N 1
ATOM 2239 C CA . HIS A 1 298 ? -25.141 -44.062 -16.891 1 87.12 298 HIS A CA 1
ATOM 2240 C C . HIS A 1 298 ? -25.734 -43.656 -18.234 1 87.12 298 HIS A C 1
ATOM 2242 O O . HIS A 1 298 ? -25.25 -42.719 -18.875 1 87.12 298 HIS A O 1
ATOM 2248 N N . ASN A 1 299 ? -26.828 -44.312 -18.594 1 82.44 299 ASN A N 1
ATOM 2249 C CA . ASN A 1 299 ? -27.219 -44.25 -20 1 82.44 299 ASN A CA 1
ATOM 2250 C C . ASN A 1 299 ? -28.578 -43.562 -20.172 1 82.44 299 ASN A C 1
ATOM 2252 O O . ASN A 1 299 ? -28.938 -43.156 -21.266 1 82.44 299 ASN A O 1
ATOM 2256 N N . ASP A 1 300 ? -29.359 -43.562 -19.156 1 79.69 300 ASP A N 1
ATOM 2257 C CA . ASP A 1 300 ? -30.688 -42.969 -19.234 1 79.69 300 ASP A CA 1
ATOM 2258 C C . ASP A 1 300 ? -30.781 -41.75 -18.344 1 79.69 300 ASP A C 1
ATOM 2260 O O . ASP A 1 300 ? -30.844 -41.875 -17.109 1 79.69 300 ASP A O 1
ATOM 2264 N N . ASN A 1 301 ? -31.016 -40.594 -19.016 1 77.75 301 ASN A N 1
ATOM 2265 C CA . ASN A 1 301 ? -31.094 -39.344 -18.266 1 77.75 301 ASN A CA 1
ATOM 2266 C C . ASN A 1 301 ? -32.469 -39.156 -17.625 1 77.75 301 ASN A C 1
ATOM 2268 O O . ASN A 1 301 ? -32.625 -38.344 -16.719 1 77.75 301 ASN A O 1
ATOM 2272 N N . ALA A 1 302 ? -33.406 -39.938 -18.016 1 76.31 302 ALA A N 1
ATOM 2273 C CA . ALA A 1 302 ? -34.781 -39.812 -17.484 1 76.31 302 ALA A CA 1
ATOM 2274 C C . ALA A 1 302 ? -35.125 -41 -16.594 1 76.31 302 ALA A C 1
ATOM 2276 O O . ALA A 1 302 ? -36.312 -41.375 -16.5 1 76.31 302 ALA A O 1
ATOM 2277 N N . ALA A 1 303 ? -34.156 -41.531 -16 1 83.19 303 ALA A N 1
ATOM 2278 C CA . ALA A 1 303 ? -34.344 -42.719 -15.211 1 83.19 303 ALA A CA 1
ATOM 2279 C C . ALA A 1 303 ? -35.219 -42.469 -13.992 1 83.19 303 ALA A C 1
ATOM 2281 O O . ALA A 1 303 ? -35.781 -43.375 -13.422 1 83.19 303 ALA A O 1
ATOM 2282 N N . VAL A 1 304 ? -35.344 -41.188 -13.641 1 85.88 304 VAL A N 1
ATOM 2283 C CA . VAL A 1 304 ? -36.188 -40.844 -12.5 1 85.88 304 VAL A CA 1
ATOM 2284 C C . VAL A 1 304 ? -37.625 -41.188 -12.789 1 85.88 304 VAL A C 1
ATOM 2286 O O . VAL A 1 304 ? -38.375 -41.625 -11.891 1 85.88 304 VAL A O 1
ATOM 2289 N N . GLY A 1 305 ? -38 -41.062 -14.008 1 85.69 305 GLY A N 1
ATOM 2290 C CA . GLY A 1 305 ? -39.344 -41.406 -14.398 1 85.69 305 GLY A CA 1
ATOM 2291 C C . GLY A 1 305 ? -39.656 -42.875 -14.273 1 85.69 305 GLY A C 1
ATOM 2292 O O . GLY A 1 305 ? -40.812 -43.25 -13.977 1 85.69 305 GLY A O 1
ATOM 2293 N N . VAL A 1 306 ? -38.594 -43.75 -14.453 1 85.44 306 VAL A N 1
ATOM 2294 C CA . VAL A 1 306 ? -38.781 -45.188 -14.391 1 85.44 306 VAL A CA 1
ATOM 2295 C C . VAL A 1 306 ? -39.031 -45.625 -12.945 1 85.44 306 VAL A C 1
ATOM 2297 O O . VAL A 1 306 ? -39.875 -46.5 -12.695 1 85.44 306 VAL A O 1
ATOM 2300 N N . ALA A 1 307 ? -38.406 -44.938 -12.039 1 88.44 307 ALA A N 1
ATOM 2301 C CA . ALA A 1 307 ? -38.5 -45.312 -10.625 1 88.44 307 ALA A CA 1
ATOM 2302 C C . ALA A 1 307 ? -39.688 -44.625 -9.953 1 88.44 307 ALA A C 1
ATOM 2304 O O . ALA A 1 307 ? -39.969 -44.875 -8.781 1 88.44 307 ALA A O 1
ATOM 2305 N N . SER A 1 308 ? -40.469 -43.844 -10.672 1 90.31 308 SER A N 1
ATOM 2306 C CA . SER A 1 308 ? -41.594 -43.094 -10.094 1 90.31 308 SER A CA 1
ATOM 2307 C C . SER A 1 308 ? -42.875 -43.875 -10.117 1 90.31 308 SER A C 1
ATOM 2309 O O . SER A 1 308 ? -42.969 -44.906 -10.766 1 90.31 308 SER A O 1
ATOM 2311 N N . ALA A 1 309 ? -43.844 -43.344 -9.289 1 89.75 309 ALA A N 1
ATOM 2312 C CA . ALA A 1 309 ? -45.156 -44 -9.242 1 89.75 309 ALA A CA 1
ATOM 2313 C C . ALA A 1 309 ? -45.938 -43.75 -10.531 1 89.75 309 ALA A C 1
ATOM 2315 O O . ALA A 1 309 ? -46.531 -44.688 -11.07 1 89.75 309 ALA A O 1
ATOM 2316 N N . PHE A 1 310 ? -45.875 -42.5 -10.93 1 90.62 310 PHE A N 1
ATOM 2317 C CA . PHE A 1 310 ? -46.531 -42.094 -12.148 1 90.62 310 PHE A CA 1
ATOM 2318 C C . PHE A 1 310 ? -45.594 -41.344 -13.07 1 90.62 310 PHE A C 1
ATOM 2320 O O . PHE A 1 310 ? -45.281 -40.188 -12.82 1 90.62 310 PHE A O 1
ATOM 2327 N N . ARG A 1 311 ? -45.281 -41.875 -14.188 1 87.88 311 ARG A N 1
ATOM 2328 C CA . ARG A 1 311 ? -44.281 -41.344 -15.094 1 87.88 311 ARG A CA 1
ATOM 2329 C C . ARG A 1 311 ? -44.688 -39.969 -15.656 1 87.88 311 ARG A C 1
ATOM 2331 O O . ARG A 1 311 ? -43.875 -39.094 -15.844 1 87.88 311 ARG A O 1
ATOM 2338 N N . HIS A 1 312 ? -45.969 -39.781 -15.891 1 89 312 HIS A N 1
ATOM 2339 C CA . HIS A 1 312 ? -46.438 -38.562 -16.5 1 89 312 HIS A CA 1
ATOM 2340 C C . HIS A 1 312 ? -46.344 -37.375 -15.547 1 89 312 HIS A C 1
ATOM 2342 O O . HIS A 1 312 ? -46.156 -36.219 -15.977 1 89 312 HIS A O 1
ATOM 2348 N N . LEU A 1 313 ? -46.312 -37.656 -14.305 1 91.56 313 LEU A N 1
ATOM 2349 C CA . LEU A 1 313 ? -46.156 -36.594 -13.328 1 91.56 313 LEU A CA 1
ATOM 2350 C C . LEU A 1 313 ? -44.688 -36.125 -13.266 1 91.56 313 LEU A C 1
ATOM 2352 O O . LEU A 1 313 ? -44.406 -34.938 -13.016 1 91.56 313 LEU A O 1
ATOM 2356 N N . ILE A 1 314 ? -43.812 -37.031 -13.453 1 90.56 314 ILE A N 1
ATOM 2357 C CA . ILE A 1 314 ? -42.406 -36.656 -13.484 1 90.56 314 ILE A CA 1
ATOM 2358 C C . ILE A 1 314 ? -42.125 -35.812 -14.711 1 90.56 314 ILE A C 1
ATOM 2360 O O . ILE A 1 314 ? -41.375 -34.844 -14.633 1 90.56 314 ILE A O 1
ATOM 2364 N N . THR A 1 315 ? -42.75 -36.156 -15.844 1 90.31 315 THR A N 1
ATOM 2365 C CA . THR A 1 315 ? -42.594 -35.344 -17.047 1 90.31 315 THR A CA 1
ATOM 2366 C C . THR A 1 315 ? -43.125 -33.938 -16.812 1 90.31 315 THR A C 1
ATOM 2368 O O . THR A 1 315 ? -42.531 -32.969 -17.219 1 90.31 315 THR A O 1
ATOM 2371 N N . ALA A 1 316 ? -44.219 -33.844 -16.094 1 91.38 316 ALA A N 1
ATOM 2372 C CA . ALA A 1 316 ? -44.781 -32.562 -15.742 1 91.38 316 ALA A CA 1
ATOM 2373 C C . ALA A 1 316 ? -43.844 -31.781 -14.805 1 91.38 316 ALA A C 1
ATOM 2375 O O . ALA A 1 316 ? -43.719 -30.562 -14.891 1 91.38 316 ALA A O 1
ATOM 2376 N N . GLY A 1 317 ? -43.281 -32.5 -13.938 1 90.56 317 GLY A N 1
ATOM 2377 C CA . GLY A 1 317 ? -42.312 -31.891 -13.039 1 90.56 317 GLY A CA 1
ATOM 2378 C C . GLY A 1 317 ? -41.125 -31.328 -13.758 1 90.56 317 GLY A C 1
ATOM 2379 O O . GLY A 1 317 ? -40.656 -30.234 -13.445 1 90.56 317 GLY A O 1
ATOM 2380 N N . ILE A 1 318 ? -40.594 -32.031 -14.75 1 90.12 318 ILE A N 1
ATOM 2381 C CA . ILE A 1 318 ? -39.469 -31.562 -15.539 1 90.12 318 ILE A CA 1
ATOM 2382 C C . ILE A 1 318 ? -39.844 -30.297 -16.297 1 90.12 318 ILE A C 1
ATOM 2384 O O . ILE A 1 318 ? -39.094 -29.312 -16.312 1 90.12 318 ILE A O 1
ATOM 2388 N N . PHE A 1 319 ? -41 -30.312 -16.859 1 91.56 319 PHE A N 1
ATOM 2389 C CA . PHE A 1 319 ? -41.5 -29.141 -17.578 1 91.56 319 PHE A CA 1
ATOM 2390 C C . PHE A 1 319 ? -41.625 -27.938 -16.641 1 91.56 319 PHE A C 1
ATOM 2392 O O . PHE A 1 319 ? -41.25 -26.828 -17 1 91.56 319 PHE A O 1
ATOM 2399 N N . SER A 1 320 ? -42.125 -28.266 -15.508 1 91.25 320 SER A N 1
ATOM 2400 C CA . SER A 1 320 ? -42.281 -27.188 -14.539 1 91.25 320 SER A CA 1
ATOM 2401 C C . SER A 1 320 ? -40.938 -26.641 -14.07 1 91.25 320 SER A C 1
ATOM 2403 O O . SER A 1 320 ? -40.781 -25.422 -13.977 1 91.25 320 SER A O 1
ATOM 2405 N N . ALA A 1 321 ? -40.031 -27.438 -13.773 1 90.25 321 ALA A N 1
ATOM 2406 C CA . ALA A 1 321 ? -38.719 -27.031 -13.289 1 90.25 321 ALA A CA 1
ATOM 2407 C C . ALA A 1 321 ? -37.969 -26.219 -14.344 1 90.25 321 ALA A C 1
ATOM 2409 O O . ALA A 1 321 ? -37.406 -25.172 -14.047 1 90.25 321 ALA A O 1
ATOM 2410 N N . THR A 1 322 ? -37.969 -26.578 -15.609 1 90.94 322 THR A N 1
ATOM 2411 C CA . THR A 1 322 ? -37.219 -25.938 -16.688 1 90.94 322 THR A CA 1
ATOM 2412 C C . THR A 1 322 ? -37.906 -24.625 -17.094 1 90.94 322 THR A C 1
ATOM 2414 O O . THR A 1 322 ? -37.25 -23.594 -17.234 1 90.94 322 THR A O 1
ATOM 2417 N N . LEU A 1 323 ? -39.188 -24.672 -17.141 1 91.19 323 LEU A N 1
ATOM 2418 C CA . LEU A 1 323 ? -39.906 -23.469 -17.547 1 91.19 323 LEU A CA 1
ATOM 2419 C C . LEU A 1 323 ? -39.844 -22.406 -16.453 1 91.19 323 LEU A C 1
ATOM 2421 O O . LEU A 1 323 ? -39.688 -21.219 -16.75 1 91.19 323 LEU A O 1
ATOM 2425 N N . SER A 1 324 ? -40.031 -22.812 -15.258 1 91.25 324 SER A N 1
ATOM 2426 C CA . SER A 1 324 ? -40 -21.859 -14.156 1 91.25 324 SER A CA 1
ATOM 2427 C C . SER A 1 324 ? -38.625 -21.203 -14.039 1 91.25 324 SER A C 1
ATOM 2429 O O . SER A 1 324 ? -38.531 -19.984 -13.875 1 91.25 324 SER A O 1
ATOM 2431 N N . SER A 1 325 ? -37.562 -21.953 -14.133 1 90.5 325 SER A N 1
ATOM 2432 C CA . SER A 1 325 ? -36.188 -21.406 -14.047 1 90.5 325 SER A CA 1
ATOM 2433 C C . SER A 1 325 ? -35.906 -20.5 -15.227 1 90.5 325 SER A C 1
ATOM 2435 O O . SER A 1 325 ? -35.219 -19.484 -15.078 1 90.5 325 SER A O 1
ATOM 2437 N N . ALA A 1 326 ? -36.375 -20.906 -16.391 1 92.19 326 ALA A N 1
ATOM 2438 C CA . ALA A 1 326 ? -36.188 -20.062 -17.578 1 92.19 326 ALA A CA 1
ATOM 2439 C C . ALA A 1 326 ? -36.906 -18.734 -17.422 1 92.19 326 ALA A C 1
ATOM 2441 O O . ALA A 1 326 ? -36.344 -17.688 -17.75 1 92.19 326 ALA A O 1
ATOM 2442 N N . LEU A 1 327 ? -38.094 -18.797 -16.906 1 90.44 327 LEU A N 1
ATOM 2443 C CA . LEU A 1 327 ? -38.844 -17.594 -16.688 1 90.44 327 LEU A CA 1
ATOM 2444 C C . LEU A 1 327 ? -38.156 -16.688 -15.664 1 90.44 327 LEU A C 1
ATOM 2446 O O . LEU A 1 327 ? -38.062 -15.477 -15.883 1 90.44 327 LEU A O 1
ATOM 2450 N N . ALA A 1 328 ? -37.75 -17.266 -14.633 1 87.62 328 ALA A N 1
ATOM 2451 C CA . ALA A 1 328 ? -37.062 -16.5 -13.586 1 87.62 328 ALA A CA 1
ATOM 2452 C C . ALA A 1 328 ? -35.781 -15.844 -14.125 1 87.62 328 ALA A C 1
ATOM 2454 O O . ALA A 1 328 ? -35.5 -14.68 -13.82 1 87.62 328 ALA A O 1
ATOM 2455 N N . SER A 1 329 ? -35.031 -16.547 -14.914 1 90.19 329 SER A N 1
ATOM 2456 C CA . SER A 1 329 ? -33.812 -16.016 -15.461 1 90.19 329 SER A CA 1
ATOM 2457 C C . SER A 1 329 ? -34.062 -14.938 -16.5 1 90.19 329 SER A C 1
ATOM 2459 O O . SER A 1 329 ? -33.312 -13.969 -16.609 1 90.19 329 SER A O 1
ATOM 2461 N N . MET A 1 330 ? -35.125 -15.102 -17.219 1 91.25 330 MET A N 1
ATOM 2462 C CA . MET A 1 330 ? -35.469 -14.125 -18.25 1 91.25 330 MET A CA 1
ATOM 2463 C C . MET A 1 330 ? -35.938 -12.812 -17.625 1 91.25 330 MET A C 1
ATOM 2465 O O . MET A 1 330 ? -35.844 -11.758 -18.25 1 91.25 330 MET A O 1
ATOM 2469 N N . VAL A 1 331 ? -36.438 -12.898 -16.469 1 88.25 331 VAL A N 1
ATOM 2470 C CA . VAL A 1 331 ? -36.844 -11.688 -15.758 1 88.25 331 VAL A CA 1
ATOM 2471 C C . VAL A 1 331 ? -35.656 -11.07 -15.039 1 88.25 331 VAL A C 1
ATOM 2473 O O . VAL A 1 331 ? -35.5 -9.852 -15.008 1 88.25 331 VAL A O 1
ATOM 2476 N N . SER A 1 332 ? -34.844 -11.867 -14.523 1 88.81 332 SER A N 1
ATOM 2477 C CA . SER A 1 332 ? -33.719 -11.422 -13.695 1 88.81 332 SER A CA 1
ATOM 2478 C C . SER A 1 332 ? -32.688 -10.688 -14.531 1 88.81 332 SER A C 1
ATOM 2480 O O . SER A 1 332 ? -32.156 -9.648 -14.109 1 88.81 332 SER A O 1
ATOM 2482 N N . ALA A 1 333 ? -32.375 -11.172 -15.719 1 92.12 333 ALA A N 1
ATOM 2483 C CA . ALA A 1 333 ? -31.281 -10.625 -16.547 1 92.12 333 ALA A CA 1
ATOM 2484 C C . ALA A 1 333 ? -31.562 -9.172 -16.906 1 92.12 333 ALA A C 1
ATOM 2486 O O . ALA A 1 333 ? -30.734 -8.297 -16.672 1 92.12 333 ALA A O 1
ATOM 2487 N N . PRO A 1 334 ? -32.75 -8.867 -17.391 1 91.75 334 PRO A N 1
ATOM 2488 C CA . PRO A 1 334 ? -33 -7.477 -17.781 1 91.75 334 PRO A CA 1
ATOM 2489 C C . PRO A 1 334 ? -33.094 -6.543 -16.578 1 91.75 334 PRO A C 1
ATOM 2491 O O . PRO A 1 334 ? -32.75 -5.363 -16.672 1 91.75 334 PRO A O 1
ATOM 2494 N N . LYS A 1 335 ? -33.531 -7 -15.492 1 89.69 335 LYS A N 1
ATOM 2495 C CA . LYS A 1 335 ? -33.656 -6.152 -14.305 1 89.69 335 LYS A CA 1
ATOM 2496 C C . LYS A 1 335 ? -32.281 -5.75 -13.789 1 89.69 335 LYS A C 1
ATOM 2498 O O . LYS A 1 335 ? -32.062 -4.605 -13.391 1 89.69 335 LYS A O 1
ATOM 2503 N N . VAL A 1 336 ? -31.438 -6.707 -13.797 1 90.56 336 VAL A N 1
ATOM 2504 C CA . VAL A 1 336 ? -30.062 -6.398 -13.406 1 90.56 336 VAL A CA 1
ATOM 2505 C C . VAL A 1 336 ? -29.438 -5.43 -14.414 1 90.56 336 VAL A C 1
ATOM 2507 O O . VAL A 1 336 ? -28.797 -4.449 -14.031 1 90.56 336 VAL A O 1
ATOM 2510 N N . PHE A 1 337 ? -29.734 -5.656 -15.68 1 92.12 337 PHE A N 1
ATOM 2511 C CA . PHE A 1 337 ? -29.203 -4.805 -16.734 1 92.12 337 PHE A CA 1
ATOM 2512 C C . PHE A 1 337 ? -29.828 -3.414 -16.672 1 92.12 337 PHE A C 1
ATOM 2514 O O . PHE A 1 337 ? -29.156 -2.418 -16.969 1 92.12 337 PHE A O 1
ATOM 2521 N N . GLN A 1 338 ? -30.984 -3.367 -16.297 1 92.06 338 GLN A N 1
ATOM 2522 C CA . GLN A 1 338 ? -31.672 -2.09 -16.141 1 92.06 338 GLN A CA 1
ATOM 2523 C C . GLN A 1 338 ? -31.031 -1.25 -15.039 1 92.06 338 GLN A C 1
ATOM 2525 O O . GLN A 1 338 ? -30.828 -0.045 -15.211 1 92.06 338 GLN A O 1
ATOM 2530 N N . ALA A 1 339 ? -30.797 -1.852 -13.977 1 89.94 339 ALA A N 1
ATOM 2531 C CA . ALA A 1 339 ? -30.141 -1.148 -12.875 1 89.94 339 ALA A CA 1
ATOM 2532 C C . ALA A 1 339 ? -28.781 -0.593 -13.32 1 89.94 339 ALA A C 1
ATOM 2534 O O . ALA A 1 339 ? -28.422 0.532 -12.961 1 89.94 339 ALA A O 1
ATOM 2535 N N . LEU A 1 340 ? -28.094 -1.359 -14.07 1 90.94 340 LEU A N 1
ATOM 2536 C CA . LEU A 1 340 ? -26.812 -0.932 -14.609 1 90.94 340 LEU A CA 1
ATOM 2537 C C . LEU A 1 340 ? -26.984 0.26 -15.547 1 90.94 340 LEU A C 1
ATOM 2539 O O . LEU A 1 340 ? -26.203 1.215 -15.492 1 90.94 340 LEU A O 1
ATOM 2543 N N . GLY A 1 341 ? -27.984 0.246 -16.344 1 90.75 341 GLY A N 1
ATOM 2544 C CA . GLY A 1 341 ? -28.25 1.327 -17.281 1 90.75 341 GLY A CA 1
ATOM 2545 C C . GLY A 1 341 ? -28.703 2.607 -16.609 1 90.75 341 GLY A C 1
ATOM 2546 O O . GLY A 1 341 ? -28.359 3.705 -17.047 1 90.75 341 GLY A O 1
ATOM 2547 N N . LYS A 1 342 ? -29.359 2.443 -15.547 1 89.94 342 LYS A N 1
ATOM 2548 C CA . LYS A 1 342 ? -29.844 3.604 -14.797 1 89.94 342 LYS A CA 1
ATOM 2549 C C . LYS A 1 342 ? -28.688 4.367 -14.164 1 89.94 342 LYS A C 1
ATOM 2551 O O . LYS A 1 342 ? -28.75 5.59 -14.023 1 89.94 342 LYS A O 1
ATOM 2556 N N . ASP A 1 343 ? -27.688 3.664 -13.812 1 89.25 343 ASP A N 1
ATOM 2557 C CA . ASP A 1 343 ? -26.531 4.281 -13.172 1 89.25 343 ASP A CA 1
ATOM 2558 C C . ASP A 1 343 ? -25.609 4.918 -14.203 1 89.25 343 ASP A C 1
ATOM 2560 O O . ASP A 1 343 ? -24.688 5.652 -13.844 1 89.25 343 ASP A O 1
ATOM 2564 N N . LYS A 1 344 ? -25.75 4.707 -15.453 1 88.19 344 LYS A N 1
ATOM 2565 C CA . LYS A 1 344 ? -25.031 5.316 -16.562 1 88.19 344 LYS A CA 1
ATOM 2566 C C . LYS A 1 344 ? -23.531 5.117 -16.422 1 88.19 344 LYS A C 1
ATOM 2568 O O . LYS A 1 344 ? -22.75 6.066 -16.562 1 88.19 344 LYS A O 1
ATOM 2573 N N . LEU A 1 345 ? -23.172 3.934 -16.141 1 88.44 345 LEU A N 1
ATOM 2574 C CA . LEU A 1 345 ? -21.75 3.625 -16.016 1 88.44 345 LEU A CA 1
ATOM 2575 C C . LEU A 1 345 ? -21.125 3.432 -17.391 1 88.44 345 LEU A C 1
ATOM 2577 O O . LEU A 1 345 ? -19.922 3.699 -17.578 1 88.44 345 LEU A O 1
ATOM 2581 N N . PHE A 1 346 ? -21.859 2.844 -18.281 1 88.94 346 PHE A N 1
ATOM 2582 C CA . PHE A 1 346 ? -21.406 2.627 -19.656 1 88.94 346 PHE A CA 1
ATOM 2583 C C . PHE A 1 346 ? -22.156 3.543 -20.609 1 88.94 346 PHE A C 1
ATOM 2585 O O . PHE A 1 346 ? -23.328 3.871 -20.391 1 88.94 346 PHE A O 1
ATOM 2592 N N . PRO A 1 347 ? -21.391 3.934 -21.609 1 86.31 347 PRO A N 1
ATOM 2593 C CA . PRO A 1 347 ? -22.094 4.766 -22.594 1 86.31 347 PRO A CA 1
ATOM 2594 C C . PRO A 1 347 ? -23.125 3.984 -23.391 1 86.31 347 PRO A C 1
ATOM 2596 O O . PRO A 1 347 ? -22.953 2.789 -23.641 1 86.31 347 PRO A O 1
ATOM 2599 N N . TYR A 1 348 ? -24.234 4.398 -23.656 1 83.44 348 TYR A N 1
ATOM 2600 C CA . TYR A 1 348 ? -25.234 3.904 -24.594 1 83.44 348 TYR A CA 1
ATOM 2601 C C . TYR A 1 348 ? -26.141 2.861 -23.938 1 83.44 348 TYR A C 1
ATOM 2603 O O . TYR A 1 348 ? -27.156 2.465 -24.5 1 83.44 348 TYR A O 1
ATOM 2611 N N . ILE A 1 349 ? -25.781 2.322 -22.797 1 86.75 349 ILE A N 1
ATOM 2612 C CA . ILE A 1 349 ? -26.578 1.268 -22.172 1 86.75 349 ILE A CA 1
ATOM 2613 C C . ILE A 1 349 ? -27.828 1.869 -21.531 1 86.75 349 ILE A C 1
ATOM 2615 O O . ILE A 1 349 ? -28.781 1.151 -21.234 1 86.75 349 ILE A O 1
ATOM 2619 N N . HIS A 1 350 ? -27.875 3.18 -21.516 1 87.94 350 HIS A N 1
ATOM 2620 C CA . HIS A 1 350 ? -29.016 3.863 -20.922 1 87.94 350 HIS A CA 1
ATOM 2621 C C . HIS A 1 350 ? -30.281 3.656 -21.734 1 87.94 350 HIS A C 1
ATOM 2623 O O . HIS A 1 350 ? -31.391 3.742 -21.219 1 87.94 350 HIS A O 1
ATOM 2629 N N . TYR A 1 351 ? -30.062 3.236 -22.922 1 89.25 351 TYR A N 1
ATOM 2630 C CA . TYR A 1 351 ? -31.172 2.977 -23.828 1 89.25 351 TYR A CA 1
ATOM 2631 C C . TYR A 1 351 ? -32 1.791 -23.344 1 89.25 351 TYR A C 1
ATOM 2633 O O . TYR A 1 351 ? -33.219 1.78 -23.5 1 89.25 351 TYR A O 1
ATOM 2641 N N . PHE A 1 352 ? -31.453 0.886 -22.703 1 90.19 352 PHE A N 1
ATOM 2642 C CA . PHE A 1 352 ? -32.125 -0.337 -22.281 1 90.19 352 PHE A CA 1
ATOM 2643 C C . PHE A 1 352 ? -32.688 -0.189 -20.859 1 90.19 352 PHE A C 1
ATOM 2645 O O . PHE A 1 352 ? -33.406 -1.064 -20.391 1 90.19 352 PHE A O 1
ATOM 2652 N N . ALA A 1 353 ? -32.438 0.927 -20.219 1 89.06 353 ALA A N 1
ATOM 2653 C CA . ALA A 1 353 ? -32.844 1.119 -18.828 1 89.06 353 ALA A CA 1
ATOM 2654 C C . ALA A 1 353 ? -34.219 1.759 -18.734 1 89.06 353 ALA A C 1
ATOM 2656 O O . ALA A 1 353 ? -34.844 1.767 -17.672 1 89.06 353 ALA A O 1
ATOM 2657 N N . LYS A 1 354 ? -34.719 2.26 -19.797 1 89 354 LYS A N 1
ATOM 2658 C CA . LYS A 1 354 ? -36 2.957 -19.766 1 89 354 LYS A CA 1
ATOM 2659 C C . LYS A 1 354 ? -37.125 2.021 -19.328 1 89 354 LYS A C 1
ATOM 2661 O O . LYS A 1 354 ? -37.25 0.915 -19.859 1 89 354 LYS A O 1
ATOM 2666 N N . GLY A 1 355 ? -37.875 2.381 -18.25 1 85.81 355 GLY A N 1
ATOM 2667 C CA . GLY A 1 355 ? -38.969 1.59 -17.719 1 85.81 355 GLY A CA 1
ATOM 2668 C C . GLY A 1 355 ? -40.281 1.869 -18.422 1 85.81 355 GLY A C 1
ATOM 2669 O O . GLY A 1 355 ? -40.531 2.996 -18.844 1 85.81 355 GLY A O 1
ATOM 2670 N N . PHE A 1 356 ? -40.906 0.764 -18.625 1 84.56 356 PHE A N 1
ATOM 2671 C CA . PHE A 1 356 ? -42.219 0.895 -19.25 1 84.56 356 PHE A CA 1
ATOM 2672 C C . PHE A 1 356 ? -43.344 0.52 -18.266 1 84.56 356 PHE A C 1
ATOM 2674 O O . PHE A 1 356 ? -43.188 -0.446 -17.516 1 84.56 356 PHE A O 1
ATOM 2681 N N . GLY A 1 357 ? -44.312 1.396 -18.203 1 76.69 357 GLY A N 1
ATOM 2682 C CA . GLY A 1 357 ? -45.5 1.099 -17.406 1 76.69 357 GLY A CA 1
ATOM 2683 C C . GLY A 1 357 ? -45.344 1.519 -15.953 1 76.69 357 GLY A C 1
ATOM 2684 O O . GLY A 1 357 ? -44.406 2.221 -15.594 1 76.69 357 GLY A O 1
ATOM 2685 N N . LYS A 1 358 ? -46.281 1.077 -15.117 1 71 358 LYS A N 1
ATOM 2686 C CA . LYS A 1 358 ? -46.344 1.463 -13.711 1 71 358 LYS A CA 1
ATOM 2687 C C . LYS A 1 358 ? -45.25 0.783 -12.891 1 71 358 LYS A C 1
ATOM 2689 O O . LYS A 1 358 ? -44.75 1.354 -11.922 1 71 358 LYS A O 1
ATOM 2694 N N . SER A 1 359 ? -44.906 -0.4 -13.391 1 74.81 359 SER A N 1
ATOM 2695 C CA . SER A 1 359 ? -43.938 -1.163 -12.625 1 74.81 359 SER A CA 1
ATOM 2696 C C . SER A 1 359 ? -42.5 -0.892 -13.125 1 74.81 359 SER A C 1
ATOM 2698 O O . SER A 1 359 ? -41.531 -1.342 -12.516 1 74.81 359 SER A O 1
ATOM 2700 N N . GLY A 1 360 ? -42.375 -0.114 -14.18 1 83.12 360 GLY A N 1
ATOM 2701 C CA . GLY A 1 360 ? -41.062 0.247 -14.695 1 83.12 360 GLY A CA 1
ATOM 2702 C C . GLY A 1 360 ? -40.312 -0.93 -15.289 1 83.12 360 GLY A C 1
ATOM 2703 O O . GLY A 1 360 ? -39.094 -1.063 -15.086 1 83.12 360 GLY A O 1
ATOM 2704 N N . GLU A 1 361 ? -41 -1.821 -15.953 1 87.56 361 GLU A N 1
ATOM 2705 C CA . GLU A 1 361 ? -40.375 -3.014 -16.531 1 87.56 361 GLU A CA 1
ATOM 2706 C C . GLU A 1 361 ? -39.5 -2.664 -17.734 1 87.56 361 GLU A C 1
ATOM 2708 O O . GLU A 1 361 ? -39.875 -1.811 -18.531 1 87.56 361 GLU A O 1
ATOM 2713 N N . PRO A 1 362 ? -38.344 -3.26 -17.781 1 90.12 362 PRO A N 1
ATOM 2714 C CA . PRO A 1 362 ? -37.469 -2.994 -18.922 1 90.12 362 PRO A CA 1
ATOM 2715 C C . PRO A 1 362 ? -37.812 -3.82 -20.156 1 90.12 362 PRO A C 1
ATOM 2717 O O . PRO A 1 362 ? -37.188 -4.859 -20.406 1 90.12 362 PRO A O 1
ATOM 2720 N N . ARG A 1 363 ? -38.594 -3.365 -21 1 91 363 ARG A N 1
ATOM 2721 C CA . ARG A 1 363 ? -39.062 -4.109 -22.172 1 91 363 ARG A CA 1
ATOM 2722 C C . ARG A 1 363 ? -37.938 -4.297 -23.188 1 91 363 ARG A C 1
ATOM 2724 O O . ARG A 1 363 ? -37.75 -5.383 -23.734 1 91 363 ARG A O 1
ATOM 2731 N N . ARG A 1 364 ? -37.188 -3.271 -23.344 1 92.5 364 ARG A N 1
ATOM 2732 C CA . ARG A 1 364 ? -36.094 -3.385 -24.281 1 92.5 364 ARG A CA 1
ATOM 2733 C C . ARG A 1 364 ? -35.062 -4.383 -23.781 1 92.5 364 ARG A C 1
ATOM 2735 O O . ARG A 1 364 ? -34.406 -5.059 -24.578 1 92.5 364 ARG A O 1
ATOM 2742 N N . GLY A 1 365 ? -34.906 -4.438 -22.5 1 92.62 365 GLY A N 1
ATOM 2743 C CA . GLY A 1 365 ? -34 -5.414 -21.906 1 92.62 365 GLY A CA 1
ATOM 2744 C C . GLY A 1 365 ? -34.469 -6.848 -22.109 1 92.62 365 GLY A C 1
ATOM 2745 O O . GLY A 1 365 ? -33.656 -7.742 -22.328 1 92.62 365 GLY A O 1
ATOM 2746 N N . TYR A 1 366 ? -35.781 -7.02 -22.125 1 93.38 366 TYR A N 1
ATOM 2747 C CA . TYR A 1 366 ? -36.344 -8.344 -22.359 1 93.38 366 TYR A CA 1
ATOM 2748 C C . TYR A 1 366 ? -36 -8.836 -23.766 1 93.38 366 TYR A C 1
ATOM 2750 O O . TYR A 1 366 ? -35.656 -10 -23.953 1 93.38 366 TYR A O 1
ATOM 2758 N N . PHE A 1 367 ? -35.969 -7.965 -24.656 1 94 367 PHE A N 1
ATOM 2759 C CA . PHE A 1 367 ? -35.688 -8.336 -26.047 1 94 367 PHE A CA 1
ATOM 2760 C C . PHE A 1 367 ? -34.219 -8.656 -26.234 1 94 367 PHE A C 1
ATOM 2762 O O . PHE A 1 367 ? -33.875 -9.555 -27 1 94 367 PHE A O 1
ATOM 2769 N N . LEU A 1 368 ? -33.469 -7.867 -25.594 1 93.31 368 LEU A N 1
ATOM 2770 C CA . LEU A 1 368 ? -32.062 -8.156 -25.672 1 93.31 368 LEU A CA 1
ATOM 2771 C C . LEU A 1 368 ? -31.734 -9.531 -25.094 1 93.31 368 LEU A C 1
ATOM 2773 O O . LEU A 1 368 ? -31 -10.312 -25.688 1 93.31 368 LEU A O 1
ATOM 2777 N N . THR A 1 369 ? -32.281 -9.758 -23.906 1 94 369 THR A N 1
ATOM 2778 C CA . THR A 1 369 ? -32.094 -11.047 -23.266 1 94 369 THR A CA 1
ATOM 2779 C C . THR A 1 369 ? -32.625 -12.18 -24.141 1 94 369 THR A C 1
ATOM 2781 O O . THR A 1 369 ? -32 -13.242 -24.234 1 94 369 THR A O 1
ATOM 2784 N N . PHE A 1 370 ? -33.719 -11.922 -24.781 1 94.69 370 PHE A N 1
ATOM 2785 C CA . PHE A 1 370 ? -34.312 -12.883 -25.688 1 94.69 370 PHE A CA 1
ATOM 2786 C C . PHE A 1 370 ? -33.375 -13.195 -26.844 1 94.69 370 PHE A C 1
ATOM 2788 O O . PHE A 1 370 ? -33.188 -14.352 -27.203 1 94.69 370 PHE A O 1
ATOM 2795 N N . ALA A 1 371 ? -32.812 -12.219 -27.359 1 94.5 371 ALA A N 1
ATOM 2796 C CA . ALA A 1 371 ? -31.875 -12.398 -28.469 1 94.5 371 ALA A CA 1
ATOM 2797 C C . ALA A 1 371 ? -30.672 -13.234 -28.047 1 94.5 371 ALA A C 1
ATOM 2799 O O . ALA A 1 371 ? -30.234 -14.125 -28.781 1 94.5 371 ALA A O 1
ATOM 2800 N N . ILE A 1 372 ? -30.219 -12.969 -26.875 1 93.12 372 ILE A N 1
ATOM 2801 C CA . ILE A 1 372 ? -29.062 -13.719 -26.359 1 93.12 372 ILE A CA 1
ATOM 2802 C C . ILE A 1 372 ? -29.469 -15.164 -26.094 1 93.12 372 ILE A C 1
ATOM 2804 O O . ILE A 1 372 ? -28.734 -16.094 -26.438 1 93.12 372 ILE A O 1
ATOM 2808 N N . CYS A 1 373 ? -30.625 -15.32 -25.516 1 93.12 373 CYS A N 1
ATOM 2809 C CA . CYS A 1 373 ? -31.141 -16.641 -25.203 1 93.12 373 CYS A CA 1
ATOM 2810 C C . CYS A 1 373 ? -31.281 -17.484 -26.469 1 93.12 373 CYS A C 1
ATOM 2812 O O . CYS A 1 373 ? -30.875 -18.641 -26.484 1 93.12 373 CYS A O 1
ATOM 2814 N N . ILE A 1 374 ? -31.734 -16.891 -27.531 1 93.75 374 ILE A N 1
ATOM 2815 C CA . ILE A 1 374 ? -31.922 -17.594 -28.797 1 93.75 374 ILE A CA 1
ATOM 2816 C C . ILE A 1 374 ? -30.547 -17.984 -29.375 1 93.75 374 ILE A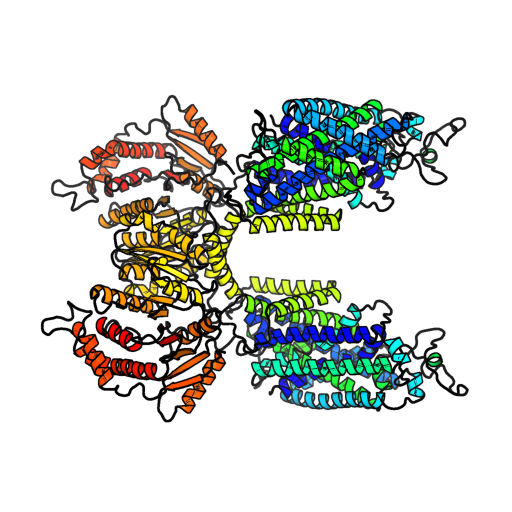 C 1
ATOM 2818 O O . ILE A 1 374 ? -30.375 -19.094 -29.859 1 93.75 374 ILE A O 1
ATOM 2822 N N . GLY A 1 375 ? -29.688 -17.109 -29.344 1 92.56 375 GLY A N 1
ATOM 2823 C CA . GLY A 1 375 ? -28.344 -17.375 -29.828 1 92.56 375 GLY A CA 1
ATOM 2824 C C . GLY A 1 375 ? -27.672 -18.547 -29.125 1 92.56 375 GLY A C 1
ATOM 2825 O O . GLY A 1 375 ? -27.047 -19.391 -29.781 1 92.56 375 GLY A O 1
ATOM 2826 N N . VAL A 1 376 ? -27.891 -18.641 -27.812 1 91 376 VAL A N 1
ATOM 2827 C CA . VAL A 1 376 ? -27.234 -19.688 -27.031 1 91 376 VAL A CA 1
ATOM 2828 C C . VAL A 1 376 ? -28.016 -21 -27.172 1 91 376 VAL A C 1
ATOM 2830 O O . VAL A 1 376 ? -27.422 -22.078 -27.156 1 91 376 VAL A O 1
ATOM 2833 N N . THR A 1 377 ? -29.328 -20.906 -27.266 1 91.44 377 THR A N 1
ATOM 2834 C CA . THR A 1 377 ? -30.172 -22.078 -27.469 1 91.44 377 THR A CA 1
ATOM 2835 C C . THR A 1 377 ? -29.797 -22.797 -28.75 1 91.44 377 THR A C 1
ATOM 2837 O O . THR A 1 377 ? -29.922 -24.016 -28.844 1 91.44 377 THR A O 1
ATOM 2840 N N . CYS A 1 378 ? -29.203 -22.062 -29.656 1 90.81 378 CYS A N 1
ATOM 2841 C CA . CYS A 1 378 ? -28.812 -22.641 -30.938 1 90.81 378 CYS A CA 1
ATOM 2842 C C . CYS A 1 378 ? -27.578 -23.547 -30.766 1 90.81 378 CYS A C 1
ATOM 2844 O O . CYS A 1 378 ? -27.281 -24.359 -31.641 1 90.81 378 CYS A O 1
ATOM 2846 N N . ILE A 1 379 ? -26.922 -23.453 -29.672 1 85.19 379 ILE A N 1
ATOM 2847 C CA . ILE A 1 379 ? -25.844 -24.406 -29.391 1 85.19 379 ILE A CA 1
ATOM 2848 C C . ILE A 1 379 ? -26.422 -25.797 -29.156 1 85.19 379 ILE A C 1
ATOM 2850 O O . ILE A 1 379 ? -25.859 -26.797 -29.625 1 85.19 379 ILE A O 1
ATOM 2854 N N . GLY A 1 380 ? -27.547 -25.875 -28.5 1 77.5 380 GLY A N 1
ATOM 2855 C CA . GLY A 1 380 ? -28.391 -27.062 -28.422 1 77.5 380 GLY A CA 1
ATOM 2856 C C . GLY A 1 380 ? -27.875 -28.094 -27.453 1 77.5 380 GLY A C 1
ATOM 2857 O O . GLY A 1 380 ? -28.484 -29.156 -27.281 1 77.5 380 GLY A O 1
ATOM 2858 N N . ALA A 1 381 ? -26.656 -27.906 -26.828 1 80.88 381 ALA A N 1
ATOM 2859 C CA . ALA A 1 381 ? -26.125 -28.922 -25.906 1 80.88 381 ALA A CA 1
ATOM 2860 C C . ALA A 1 381 ? -25.984 -28.359 -24.5 1 80.88 381 ALA A C 1
ATOM 2862 O O . ALA A 1 381 ? -25.203 -27.438 -24.266 1 80.88 381 ALA A O 1
ATOM 2863 N N . LEU A 1 382 ? -26.75 -29.062 -23.609 1 78 382 LEU A N 1
ATOM 2864 C CA . LEU A 1 382 ? -26.781 -28.656 -22.203 1 78 382 LEU A CA 1
ATOM 2865 C C . LEU A 1 382 ? -25.406 -28.797 -21.578 1 78 382 LEU A C 1
ATOM 2867 O O . LEU A 1 382 ? -24.984 -27.922 -20.797 1 78 382 LEU A O 1
ATOM 2871 N N . ASP A 1 383 ? -24.609 -29.75 -21.953 1 78.5 383 ASP A N 1
ATOM 2872 C CA . ASP A 1 383 ? -23.344 -30.078 -21.312 1 78.5 383 ASP A CA 1
ATOM 2873 C C . ASP A 1 383 ? -22.266 -29.078 -21.688 1 78.5 383 ASP A C 1
ATOM 2875 O O . ASP A 1 383 ? -21.25 -28.938 -20.984 1 78.5 383 ASP A O 1
ATOM 2879 N N . ILE A 1 384 ? -22.578 -28.312 -22.75 1 79.25 384 ILE A N 1
ATOM 2880 C CA . ILE A 1 384 ? -21.625 -27.297 -23.188 1 79.25 384 ILE A CA 1
ATOM 2881 C C . ILE A 1 384 ? -21.938 -25.969 -22.516 1 79.25 384 ILE A C 1
ATOM 2883 O O . ILE A 1 384 ? -21.031 -25.203 -22.172 1 79.25 384 ILE A O 1
ATOM 2887 N N . ILE A 1 385 ? -23.156 -25.766 -22.25 1 82.12 385 ILE A N 1
ATOM 2888 C CA . ILE A 1 385 ? -23.609 -24.469 -21.719 1 82.12 385 ILE A CA 1
ATOM 2889 C C . ILE A 1 385 ? -23.422 -24.438 -20.203 1 82.12 385 ILE A C 1
ATOM 2891 O O . ILE A 1 385 ? -23.062 -23.391 -19.641 1 82.12 385 ILE A O 1
ATOM 2895 N N . ALA A 1 386 ? -23.516 -25.547 -19.609 1 80.5 386 ALA A N 1
ATOM 2896 C CA . ALA A 1 386 ? -23.547 -25.609 -18.156 1 80.5 386 ALA A CA 1
ATOM 2897 C C . ALA A 1 386 ? -22.234 -25.125 -17.547 1 80.5 386 ALA A C 1
ATOM 2899 O O . ALA A 1 386 ? -22.234 -24.297 -16.641 1 80.5 386 ALA A O 1
ATOM 2900 N N . PRO A 1 387 ? -21.109 -25.609 -18.125 1 79.56 387 PRO A N 1
ATOM 2901 C CA . PRO A 1 387 ? -19.859 -25.156 -17.5 1 79.56 387 PRO A CA 1
ATOM 2902 C C . PRO A 1 387 ? -19.625 -23.656 -17.688 1 79.56 387 PRO A C 1
ATOM 2904 O O . PRO A 1 387 ? -19.016 -23.016 -16.844 1 79.56 387 PRO A O 1
ATOM 2907 N N . ILE A 1 388 ? -20.141 -23.109 -18.688 1 79.62 388 ILE A N 1
ATOM 2908 C CA . ILE A 1 388 ? -19.984 -21.688 -18.969 1 79.62 388 ILE A CA 1
ATOM 2909 C C . ILE A 1 388 ? -20.766 -20.875 -17.938 1 79.62 388 ILE A C 1
ATOM 2911 O O . ILE A 1 388 ? -20.234 -19.922 -17.375 1 79.62 388 ILE A O 1
ATOM 2915 N N . ILE A 1 389 ? -21.828 -21.312 -17.672 1 83.75 389 ILE A N 1
ATOM 2916 C CA . ILE A 1 389 ? -22.688 -20.594 -16.734 1 83.75 389 ILE A CA 1
ATOM 2917 C C . ILE A 1 389 ? -22.125 -20.719 -15.328 1 83.75 389 ILE A C 1
ATOM 2919 O O . ILE A 1 389 ? -22.141 -19.75 -14.562 1 83.75 389 ILE A O 1
ATOM 2923 N N . SER A 1 390 ? -21.625 -21.875 -15.062 1 86.12 390 SER A N 1
ATOM 2924 C CA . SER A 1 390 ? -21.078 -22.094 -13.727 1 86.12 390 SER A CA 1
ATOM 2925 C C . SER A 1 390 ? -19.906 -21.156 -13.445 1 86.12 390 SER A C 1
ATOM 2927 O O . SER A 1 390 ? -19.812 -20.594 -12.352 1 86.12 390 SER A O 1
ATOM 2929 N N . ASN A 1 391 ? -19.156 -20.922 -14.414 1 87.06 391 ASN A N 1
ATOM 2930 C CA . ASN A 1 391 ? -17.984 -20.078 -14.227 1 87.06 391 ASN A CA 1
ATOM 2931 C C . ASN A 1 391 ? -18.391 -18.625 -14.008 1 87.06 391 ASN A C 1
ATOM 2933 O O . ASN A 1 391 ? -17.797 -17.938 -13.164 1 87.06 391 ASN A O 1
ATOM 2937 N N . PHE A 1 392 ? -19.359 -18.188 -14.648 1 85.12 392 PHE A N 1
ATOM 2938 C CA . PHE A 1 392 ? -19.797 -16.797 -14.516 1 85.12 392 PHE A CA 1
ATOM 2939 C C . PHE A 1 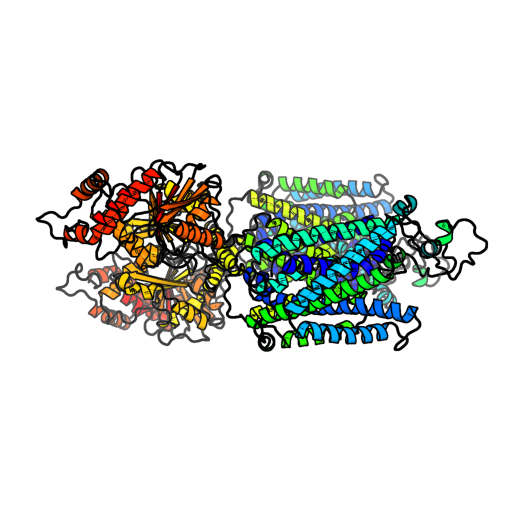392 ? -20.453 -16.578 -13.156 1 85.12 392 PHE A C 1
ATOM 2941 O O . PHE A 1 392 ? -20.234 -15.547 -12.516 1 85.12 392 PHE A O 1
ATOM 2948 N N . PHE A 1 393 ? -21.141 -17.547 -12.75 1 87.88 393 PHE A N 1
ATOM 2949 C CA . PHE A 1 393 ? -21.812 -17.391 -11.461 1 87.88 393 PHE A CA 1
ATOM 2950 C C . PHE A 1 393 ? -20.812 -17.484 -10.32 1 87.88 393 PHE A C 1
ATOM 2952 O O . PHE A 1 393 ? -20.938 -16.766 -9.32 1 87.88 393 PHE A O 1
ATOM 2959 N N . LEU A 1 394 ? -19.906 -18.375 -10.5 1 90.44 394 LEU A N 1
ATOM 2960 C CA . LEU A 1 394 ? -18.875 -18.5 -9.469 1 90.44 394 LEU A CA 1
ATOM 2961 C C . LEU A 1 394 ? -18.078 -17.203 -9.336 1 90.44 394 LEU A C 1
ATOM 2963 O O . LEU A 1 394 ? -17.688 -16.828 -8.234 1 90.44 394 LEU A O 1
ATOM 2967 N N . MET A 1 395 ? -17.906 -16.562 -10.383 1 90.38 395 MET A N 1
ATOM 2968 C CA . MET A 1 395 ? -17.219 -15.281 -10.336 1 90.38 395 MET A CA 1
ATOM 2969 C C . MET A 1 395 ? -18.047 -14.25 -9.586 1 90.38 395 MET A C 1
ATOM 2971 O O . MET A 1 395 ? -17.516 -13.469 -8.797 1 90.38 395 MET A O 1
ATOM 2975 N N . ALA A 1 396 ? -19.281 -14.258 -9.844 1 88.81 396 ALA A N 1
ATOM 2976 C CA . ALA A 1 396 ? -20.172 -13.359 -9.125 1 88.81 396 ALA A CA 1
ATOM 2977 C C . ALA A 1 396 ? -20.156 -13.656 -7.629 1 88.81 396 ALA A C 1
ATOM 2979 O O . ALA A 1 396 ? -20.109 -12.734 -6.805 1 88.81 396 ALA A O 1
ATOM 2980 N N . TYR A 1 397 ? -20.141 -14.945 -7.367 1 93.25 397 TYR A N 1
ATOM 2981 C CA . TYR A 1 397 ? -20.094 -15.352 -5.969 1 93.25 397 TYR A CA 1
ATOM 2982 C C . TYR A 1 397 ? -18.781 -14.906 -5.32 1 93.25 397 TYR A C 1
ATOM 2984 O O . TYR A 1 397 ? -18.781 -14.414 -4.191 1 93.25 397 TYR A O 1
ATOM 2992 N N . ALA A 1 398 ? -17.734 -15.078 -6.078 1 93.81 398 ALA A N 1
ATOM 2993 C CA . ALA A 1 398 ? -16.422 -14.672 -5.574 1 93.81 398 ALA A CA 1
ATOM 2994 C C . ALA A 1 398 ? -16.406 -13.172 -5.262 1 93.81 398 ALA A C 1
ATOM 2996 O O . ALA A 1 398 ? -15.891 -12.758 -4.219 1 93.81 398 ALA A O 1
ATOM 2997 N N . LEU A 1 399 ? -17.016 -12.422 -6.035 1 91.62 399 LEU A N 1
ATOM 2998 C CA . LEU A 1 399 ? -16.969 -10.969 -5.871 1 91.62 399 LEU A CA 1
ATOM 2999 C C . LEU A 1 399 ? -17.906 -10.523 -4.754 1 91.62 399 LEU A C 1
ATOM 3001 O O . LEU A 1 399 ? -17.641 -9.547 -4.059 1 91.62 399 LEU A O 1
ATOM 3005 N N . ILE A 1 400 ? -18.984 -11.234 -4.586 1 92.69 400 ILE A N 1
ATOM 3006 C CA . ILE A 1 400 ? -19.859 -10.938 -3.465 1 92.69 400 ILE A CA 1
ATOM 3007 C C . ILE A 1 400 ? -19.141 -11.203 -2.148 1 92.69 400 ILE A C 1
ATOM 3009 O O . ILE A 1 400 ? -19.156 -10.367 -1.244 1 92.69 400 ILE A O 1
ATOM 3013 N N . ASN A 1 401 ? -18.516 -12.328 -2.139 1 95.31 401 ASN A N 1
ATOM 3014 C CA . ASN A 1 401 ? -17.75 -12.672 -0.944 1 95.31 401 ASN A CA 1
ATOM 3015 C C . ASN A 1 401 ? -16.625 -11.68 -0.698 1 95.31 401 ASN A C 1
ATOM 3017 O O . ASN A 1 401 ? -16.391 -11.258 0.438 1 95.31 401 ASN A O 1
ATOM 3021 N N . PHE A 1 402 ? -15.984 -11.32 -1.673 1 93.56 402 PHE A N 1
ATOM 3022 C CA . PHE A 1 402 ? -14.867 -10.383 -1.54 1 93.56 402 PHE A CA 1
ATOM 3023 C C . PHE A 1 402 ? -15.367 -9.008 -1.117 1 93.56 402 PHE A C 1
ATOM 3025 O O . PHE A 1 402 ? -14.703 -8.305 -0.356 1 93.56 402 PHE A O 1
ATOM 3032 N N . SER A 1 403 ? -16.484 -8.641 -1.666 1 91.81 403 SER A N 1
ATOM 3033 C CA . SER A 1 403 ? -17.078 -7.352 -1.295 1 91.81 403 SER A CA 1
ATOM 3034 C C . SER A 1 403 ? -17.344 -7.281 0.203 1 91.81 403 SER A C 1
ATOM 3036 O O . SER A 1 403 ? -17.094 -6.258 0.838 1 91.81 403 SER A O 1
ATOM 3038 N N . CYS A 1 404 ? -17.859 -8.352 0.666 1 93.44 404 CYS A N 1
ATOM 3039 C CA . CYS A 1 404 ? -18.141 -8.391 2.096 1 93.44 404 CYS A CA 1
ATOM 3040 C C . CYS A 1 404 ? -16.844 -8.336 2.908 1 93.44 404 CYS A C 1
ATOM 3042 O O . CYS A 1 404 ? -16.766 -7.602 3.896 1 93.44 404 CYS A O 1
ATOM 3044 N N . PHE A 1 405 ? -15.852 -9.031 2.52 1 93.81 405 PHE A N 1
ATOM 3045 C CA . PHE A 1 405 ? -14.555 -9.008 3.186 1 93.81 405 PHE A CA 1
ATOM 3046 C C . PHE A 1 405 ? -13.953 -7.605 3.143 1 93.81 405 PHE A C 1
ATOM 3048 O O . PHE A 1 405 ? -13.5 -7.086 4.168 1 93.81 405 PHE A O 1
ATOM 3055 N N . ASP A 1 406 ? -13.938 -7.059 1.953 1 92.31 406 ASP A N 1
ATOM 3056 C CA . ASP A 1 406 ? -13.312 -5.758 1.739 1 92.31 406 ASP A CA 1
ATOM 3057 C C . ASP A 1 406 ? -13.992 -4.676 2.574 1 92.31 406 ASP A C 1
ATOM 3059 O O . ASP A 1 406 ? -13.32 -3.838 3.18 1 92.31 406 ASP A O 1
ATOM 3063 N N . ALA A 1 407 ? -15.289 -4.672 2.596 1 88.69 407 ALA A N 1
ATOM 3064 C CA . ALA A 1 407 ? -16.047 -3.699 3.379 1 88.69 407 ALA A CA 1
ATOM 3065 C C . ALA A 1 407 ? -15.75 -3.85 4.871 1 88.69 407 ALA A C 1
ATOM 3067 O O . ALA A 1 407 ? -15.617 -2.854 5.586 1 88.69 407 ALA A O 1
ATOM 3068 N N . SER A 1 408 ? -15.672 -5.074 5.254 1 89.81 408 SER A N 1
ATOM 3069 C CA . SER A 1 408 ? -15.383 -5.34 6.66 1 89.81 408 SER A CA 1
ATOM 3070 C C . SER A 1 408 ? -13.945 -4.977 7.008 1 89.81 408 SER A C 1
ATOM 3072 O O . SER A 1 408 ? -13.672 -4.492 8.102 1 89.81 408 SER A O 1
ATOM 3074 N N . PHE A 1 409 ? -13.078 -5.199 6.074 1 88.88 409 PHE A N 1
ATOM 3075 C CA . PHE A 1 409 ? -11.664 -4.945 6.301 1 88.88 409 PHE A CA 1
ATOM 3076 C C . PHE A 1 409 ? -11.383 -3.449 6.332 1 88.88 409 PHE A C 1
ATOM 3078 O O . PHE A 1 409 ? -10.477 -2.998 7.047 1 88.88 409 PHE A O 1
ATOM 3085 N N . ALA A 1 410 ? -12.086 -2.688 5.551 1 85.94 410 ALA A N 1
ATOM 3086 C CA . ALA A 1 410 ? -11.953 -1.234 5.559 1 85.94 410 ALA A CA 1
ATOM 3087 C C . ALA A 1 410 ? -12.344 -0.656 6.918 1 85.94 410 ALA A C 1
ATOM 3089 O O . ALA A 1 410 ? -11.867 0.414 7.305 1 85.94 410 ALA A O 1
ATOM 3090 N N . ASN A 1 411 ? -13.102 -1.295 7.727 1 81.69 411 ASN A N 1
ATOM 3091 C CA . ASN A 1 411 ? -13.492 -0.947 9.086 1 81.69 411 ASN A CA 1
ATOM 3092 C C . ASN A 1 411 ? -14.039 0.475 9.172 1 81.69 411 ASN A C 1
ATOM 3094 O O . ASN A 1 411 ? -13.609 1.265 10.008 1 81.69 411 ASN A O 1
ATOM 3098 N N . THR A 1 412 ? -14.945 0.792 8.297 1 80.62 412 THR A N 1
ATOM 3099 C CA . THR A 1 412 ? -15.633 2.078 8.352 1 80.62 412 THR A CA 1
ATOM 3100 C C . THR A 1 412 ? -16.797 2.021 9.344 1 80.62 412 THR A C 1
ATOM 3102 O O . THR A 1 412 ? -17.469 0.994 9.461 1 80.62 412 THR A O 1
ATOM 3105 N N . PRO A 1 413 ? -17 3.117 10.047 1 80.44 413 PRO A N 1
ATOM 3106 C CA . PRO A 1 413 ? -18.141 3.139 10.969 1 80.44 413 PRO A CA 1
ATOM 3107 C C . PRO A 1 413 ? -19.484 3.033 10.258 1 80.44 413 PRO A C 1
ATOM 3109 O O . PRO A 1 413 ? -20.5 2.725 10.891 1 80.44 413 PRO A O 1
ATOM 3112 N N . GLY A 1 414 ? -19.484 3.205 9.031 1 78.38 414 GLY A N 1
ATOM 3113 C CA . GLY A 1 414 ? -20.719 3.141 8.266 1 78.38 414 GLY A CA 1
ATOM 3114 C C . GLY A 1 414 ? -21.125 1.725 7.902 1 78.38 414 GLY A C 1
ATOM 3115 O O . GLY A 1 414 ? -22.281 1.475 7.543 1 78.38 414 GLY A O 1
ATOM 3116 N N . PHE A 1 415 ? -20.25 0.77 8.031 1 84.38 415 PHE A N 1
ATOM 3117 C CA . PHE A 1 415 ? -20.578 -0.624 7.758 1 84.38 415 PHE A CA 1
ATOM 3118 C C . PHE A 1 415 ? -21.047 -1.333 9.023 1 84.38 415 PHE A C 1
ATOM 3120 O O . PHE A 1 415 ? -20.219 -1.852 9.789 1 84.38 415 PHE A O 1
ATOM 3127 N N . ARG A 1 416 ? -22.344 -1.308 9.156 1 84.44 416 ARG A N 1
ATOM 3128 C CA . ARG A 1 416 ? -23 -1.897 10.32 1 84.44 416 ARG A CA 1
ATOM 3129 C C . ARG A 1 416 ? -24.125 -2.844 9.883 1 84.44 416 ARG A C 1
ATOM 3131 O O . ARG A 1 416 ? -25.297 -2.604 10.18 1 84.44 416 ARG A O 1
ATOM 3138 N N . PRO A 1 417 ? -23.672 -3.975 9.414 1 87 417 PRO A N 1
ATOM 3139 C CA . PRO A 1 417 ? -24.719 -4.906 8.977 1 87 417 PRO A CA 1
ATOM 3140 C C . PRO A 1 417 ? -25.609 -5.379 10.117 1 87 417 PRO A C 1
ATOM 3142 O O . PRO A 1 417 ? -25.141 -5.574 11.234 1 87 417 PRO A O 1
ATOM 3145 N N . ALA A 1 418 ? -26.875 -5.512 9.797 1 84.31 418 ALA A N 1
ATOM 3146 C CA . ALA A 1 418 ? -27.812 -6.027 10.789 1 84.31 418 ALA A CA 1
ATOM 3147 C C . ALA A 1 418 ? -27.656 -7.531 10.969 1 84.31 418 ALA A C 1
ATOM 3149 O O . ALA A 1 418 ? -27.922 -8.07 12.039 1 84.31 418 ALA A O 1
ATOM 3150 N N . PHE A 1 419 ? -27.25 -8.172 9.844 1 88.75 419 PHE A N 1
ATOM 3151 C CA . PHE A 1 419 ? -26.953 -9.602 9.922 1 88.75 419 PHE A CA 1
ATOM 3152 C C . PHE A 1 419 ? -25.641 -9.844 10.664 1 88.75 419 PHE A C 1
ATOM 3154 O O . PHE A 1 419 ? -24.562 -9.57 10.133 1 88.75 419 PHE A O 1
ATOM 3161 N N . LYS A 1 420 ? -25.672 -10.43 11.836 1 85.75 420 LYS A N 1
ATOM 3162 C CA . LYS A 1 420 ? -24.516 -10.492 12.727 1 85.75 420 LYS A CA 1
ATOM 3163 C C . LYS A 1 420 ? -23.734 -11.797 12.531 1 85.75 420 LYS A C 1
ATOM 3165 O O . LYS A 1 420 ? -22.609 -11.93 13.008 1 85.75 420 LYS A O 1
ATOM 3170 N N . PHE A 1 421 ? -24.25 -12.727 11.766 1 87.31 421 PHE A N 1
ATOM 3171 C CA . PHE A 1 421 ? -23.625 -14.039 11.68 1 87.31 421 PHE A CA 1
ATOM 3172 C C . PHE A 1 421 ? -22.625 -14.094 10.531 1 87.31 421 PHE A C 1
ATOM 3174 O O . PHE A 1 421 ? -22.391 -15.148 9.945 1 87.31 421 PHE A O 1
ATOM 3181 N N . TYR A 1 422 ? -22.016 -13.023 10.227 1 90.19 422 TYR A N 1
ATOM 3182 C CA . TYR A 1 422 ? -21 -13.008 9.172 1 90.19 422 TYR A CA 1
ATOM 3183 C C . TYR A 1 422 ? -19.609 -12.773 9.758 1 90.19 422 TYR A C 1
ATOM 3185 O O . TYR A 1 422 ? -19.484 -12.328 10.898 1 90.19 422 TYR A O 1
ATOM 3193 N N . ASN A 1 423 ? -18.609 -13.258 9.07 1 91.81 423 ASN A N 1
ATOM 3194 C CA . ASN A 1 423 ? -17.219 -13.055 9.445 1 91.81 423 ASN A CA 1
ATOM 3195 C C . ASN A 1 423 ? -16.344 -12.695 8.242 1 91.81 423 ASN A C 1
ATOM 3197 O O . ASN A 1 423 ? -16.484 -13.289 7.172 1 91.81 423 ASN A O 1
ATOM 3201 N N . LYS A 1 424 ? -15.562 -11.758 8.461 1 91.88 424 LYS A N 1
ATOM 3202 C CA . LYS A 1 424 ? -14.742 -11.242 7.363 1 91.88 424 LYS A CA 1
ATOM 3203 C C . LYS A 1 424 ? -13.828 -12.328 6.809 1 91.88 424 LYS A C 1
ATOM 3205 O O . LYS A 1 424 ? -13.648 -12.438 5.594 1 91.88 424 LYS A O 1
ATOM 3210 N N . TRP A 1 425 ? -13.289 -13.227 7.605 1 93.12 425 TRP A N 1
ATOM 3211 C CA . TRP A 1 425 ? -12.344 -14.242 7.152 1 93.12 425 TRP A CA 1
ATOM 3212 C C . TRP A 1 425 ? -13.078 -15.375 6.438 1 93.12 425 TRP A C 1
ATOM 3214 O O . TRP A 1 425 ? -12.555 -15.953 5.484 1 93.12 425 TRP A O 1
ATOM 3224 N N . ILE A 1 426 ? -14.242 -15.625 6.852 1 94.38 426 ILE A N 1
ATOM 3225 C CA . ILE A 1 426 ? -15.047 -16.641 6.18 1 94.38 426 ILE A CA 1
ATOM 3226 C C . ILE A 1 426 ? -15.43 -16.156 4.785 1 94.38 426 ILE A C 1
ATOM 3228 O O . ILE A 1 426 ? -15.438 -16.922 3.828 1 94.38 426 ILE A O 1
ATOM 3232 N N . SER A 1 427 ? -15.711 -14.883 4.762 1 95.5 427 SER A N 1
ATOM 3233 C CA . SER A 1 427 ? -16.031 -14.305 3.459 1 95.5 427 SER A CA 1
ATOM 3234 C C . SER A 1 427 ? -14.844 -14.359 2.514 1 95.5 427 SER A C 1
ATOM 3236 O O . SER A 1 427 ? -14.992 -14.656 1.326 1 95.5 427 SER A O 1
ATOM 3238 N N . LEU A 1 428 ? -13.664 -14.117 3.037 1 95.5 428 LEU A N 1
ATOM 3239 C CA . LEU A 1 428 ? -12.469 -14.211 2.213 1 95.5 428 LEU A CA 1
ATOM 3240 C C . LEU A 1 428 ? -12.227 -15.648 1.76 1 95.5 428 LEU A C 1
ATOM 3242 O O . LEU A 1 428 ? -11.898 -15.891 0.598 1 95.5 428 LEU A O 1
ATOM 3246 N N . MET A 1 429 ? -12.406 -16.562 2.666 1 94.56 429 MET A N 1
ATOM 3247 C CA . MET A 1 429 ? -12.266 -17.969 2.328 1 94.56 429 MET A CA 1
ATOM 3248 C C . MET A 1 429 ? -13.273 -18.375 1.253 1 94.56 429 MET A C 1
ATOM 3250 O O . MET A 1 429 ? -12.945 -19.141 0.35 1 94.56 429 MET A O 1
ATOM 3254 N N . GLY A 1 430 ? -14.477 -17.828 1.422 1 95.25 430 GLY A N 1
ATOM 3255 C CA . GLY A 1 430 ? -15.484 -18.094 0.4 1 95.25 430 GLY A CA 1
ATOM 3256 C C . GLY A 1 430 ? -15.078 -17.578 -0.972 1 95.25 430 GLY A C 1
ATOM 3257 O O . GLY A 1 430 ? -15.258 -18.281 -1.974 1 95.25 430 GLY A O 1
ATOM 3258 N N . ALA A 1 431 ? -14.523 -16.438 -1.018 1 95.81 431 ALA A N 1
ATOM 3259 C CA . ALA A 1 431 ? -14.062 -15.875 -2.285 1 95.81 431 ALA A CA 1
ATOM 3260 C C . ALA A 1 431 ? -12.961 -16.75 -2.893 1 95.81 431 ALA A C 1
ATOM 3262 O O . ALA A 1 431 ? -13 -17.062 -4.082 1 95.81 431 ALA A O 1
ATOM 3263 N N . MET A 1 432 ? -12.031 -17.203 -2.123 1 93.88 432 MET A N 1
ATOM 3264 C CA . MET A 1 432 ? -10.93 -18.031 -2.586 1 93.88 432 MET A CA 1
ATOM 3265 C C . MET A 1 432 ? -11.43 -19.406 -3.035 1 93.88 432 MET A C 1
ATOM 3267 O O . MET A 1 432 ? -10.93 -19.969 -4.012 1 93.88 432 MET A O 1
ATOM 3271 N N . LEU A 1 433 ? -12.344 -19.875 -2.277 1 92.75 433 LEU A N 1
ATOM 3272 C CA . LEU A 1 433 ? -12.93 -21.156 -2.627 1 92.75 433 LEU A CA 1
ATOM 3273 C C . LEU A 1 433 ? -13.617 -21.094 -3.984 1 92.75 433 LEU A C 1
ATOM 3275 O O . LEU A 1 433 ? -13.469 -22 -4.809 1 92.75 433 LEU A O 1
ATOM 3279 N N . CYS A 1 434 ? -14.352 -20.047 -4.219 1 94.12 434 CYS A N 1
ATOM 3280 C CA . CYS A 1 434 ? -15.023 -19.891 -5.504 1 94.12 434 CYS A CA 1
ATOM 3281 C C . CYS A 1 434 ? -14.016 -19.797 -6.641 1 94.12 434 CYS A C 1
ATOM 3283 O O . CYS A 1 434 ? -14.188 -20.438 -7.68 1 94.12 434 CYS A O 1
ATOM 3285 N N . VAL A 1 435 ? -12.992 -19.047 -6.453 1 92.75 435 VAL A N 1
ATOM 3286 C CA . VAL A 1 435 ? -11.961 -18.922 -7.473 1 92.75 435 VAL A CA 1
ATOM 3287 C C . VAL A 1 435 ? -11.266 -20.266 -7.672 1 92.75 435 VAL A C 1
ATOM 3289 O O . VAL A 1 435 ? -11.008 -20.688 -8.805 1 92.75 435 VAL A O 1
ATOM 3292 N N . GLY A 1 436 ? -10.953 -20.969 -6.578 1 89.44 436 GLY A N 1
ATOM 3293 C CA . GLY A 1 436 ? -10.344 -22.297 -6.66 1 89.44 436 GLY A CA 1
ATOM 3294 C C . GLY A 1 436 ? -11.188 -23.297 -7.438 1 89.44 436 GLY A C 1
ATOM 3295 O O . GLY A 1 436 ? -10.68 -24 -8.305 1 89.44 436 GLY A O 1
ATOM 3296 N N . VAL A 1 437 ? -12.461 -23.266 -7.195 1 88.44 437 VAL A N 1
ATOM 3297 C CA . VAL A 1 437 ? -13.383 -24.172 -7.859 1 88.44 437 VAL A CA 1
ATOM 3298 C C . VAL A 1 437 ? -13.484 -23.828 -9.344 1 88.44 437 VAL A C 1
ATOM 3300 O O . VAL A 1 437 ? -13.578 -24.719 -10.195 1 88.44 437 VAL A O 1
ATOM 3303 N N . MET A 1 438 ? -13.461 -22.562 -9.68 1 90.31 438 MET A N 1
ATOM 3304 C CA . MET A 1 438 ? -13.508 -22.141 -11.078 1 90.31 438 MET A CA 1
ATOM 3305 C C . MET A 1 438 ? -12.352 -22.75 -11.867 1 90.31 438 MET A C 1
ATOM 3307 O O . MET A 1 438 ? -12.562 -23.281 -12.961 1 90.31 438 MET A O 1
ATOM 3311 N N . PHE A 1 439 ? -11.172 -22.766 -11.289 1 86.5 439 PHE A N 1
ATOM 3312 C CA . PHE A 1 439 ? -10 -23.266 -11.984 1 86.5 439 PHE A CA 1
ATOM 3313 C C . PHE A 1 439 ? -10.016 -24.797 -12.023 1 86.5 439 PHE A C 1
ATOM 3315 O O . PHE A 1 439 ? -9.516 -25.391 -12.977 1 86.5 439 PHE A O 1
ATOM 3322 N N . LEU A 1 440 ? -10.594 -25.406 -11.047 1 82.44 440 LEU A N 1
ATOM 3323 C CA . LEU A 1 440 ? -10.656 -26.859 -10.992 1 82.44 440 LEU A CA 1
ATOM 3324 C C . LEU A 1 440 ? -11.672 -27.406 -11.992 1 82.44 440 LEU A C 1
ATOM 3326 O O . LEU A 1 440 ? -11.5 -28.5 -12.531 1 82.44 440 LEU A O 1
ATOM 3330 N N . ILE A 1 441 ? -12.789 -26.641 -12.242 1 82 441 ILE A N 1
ATOM 3331 C CA . ILE A 1 441 ? -13.812 -27.062 -13.188 1 82 441 ILE A CA 1
ATOM 3332 C C . ILE A 1 441 ? -13.273 -26.953 -14.609 1 82 441 ILE A C 1
ATOM 3334 O O . ILE A 1 441 ? -13.273 -27.938 -15.359 1 82 441 ILE A O 1
ATOM 3338 N N . ASN A 1 442 ? -12.883 -25.766 -14.969 1 82.12 442 ASN A N 1
ATOM 3339 C CA . ASN A 1 442 ? -12.312 -25.484 -16.281 1 82.12 442 ASN A CA 1
ATOM 3340 C C . ASN A 1 442 ? -11.367 -24.281 -16.234 1 82.12 442 ASN A C 1
ATOM 3342 O O . ASN A 1 442 ? -11.812 -23.141 -16.25 1 82.12 442 ASN A O 1
ATOM 3346 N N . TRP A 1 443 ? -10.117 -24.578 -16.328 1 79.31 443 TRP A N 1
ATOM 3347 C CA . TRP A 1 443 ? -9.117 -23.531 -16.109 1 79.31 443 TRP A CA 1
ATOM 3348 C C . TRP A 1 443 ? -9.156 -22.5 -17.219 1 79.31 443 TRP A C 1
ATOM 3350 O O . TRP A 1 443 ? -8.969 -21.297 -16.969 1 79.31 443 TRP A O 1
ATOM 3360 N N . TRP A 1 444 ? -9.438 -22.922 -18.484 1 80.88 444 TRP A N 1
ATOM 3361 C CA . TRP A 1 444 ? -9.422 -21.969 -19.578 1 80.88 444 TRP A CA 1
ATOM 3362 C C . TRP A 1 444 ? -10.641 -21.047 -19.531 1 80.88 444 TRP A C 1
ATOM 3364 O O . TRP A 1 444 ? -10.539 -19.859 -19.812 1 80.88 444 TRP A O 1
ATOM 3374 N N . ALA A 1 445 ? -11.797 -21.609 -19.156 1 82.5 445 ALA A N 1
ATOM 3375 C CA . ALA A 1 445 ? -13.008 -20.797 -19.016 1 82.5 445 ALA A CA 1
ATOM 3376 C C . ALA A 1 445 ? -12.852 -19.781 -17.875 1 82.5 445 ALA A C 1
ATOM 3378 O O . ALA A 1 445 ? -13.336 -18.656 -17.969 1 82.5 445 ALA A O 1
ATOM 3379 N N . ALA A 1 446 ? -12.18 -20.25 -16.828 1 87.88 446 ALA A N 1
ATOM 3380 C CA . ALA A 1 446 ? -11.922 -19.359 -15.703 1 87.88 446 ALA A CA 1
ATOM 3381 C C . ALA A 1 446 ? -11.055 -18.188 -16.125 1 87.88 446 ALA A C 1
ATOM 3383 O O . ALA A 1 446 ? -11.352 -17.031 -15.789 1 87.88 446 ALA A O 1
ATOM 3384 N N . LEU A 1 447 ? -10.031 -18.391 -16.938 1 86.31 447 LEU A N 1
ATOM 3385 C CA . LEU A 1 447 ? -9.117 -17.344 -17.375 1 86.31 447 LEU A CA 1
ATOM 3386 C C . LEU A 1 447 ? -9.836 -16.344 -18.297 1 86.31 447 LEU A C 1
ATOM 3388 O O . LEU A 1 447 ? -9.625 -15.141 -18.203 1 86.31 447 LEU A O 1
ATOM 3392 N N . VAL A 1 448 ? -10.656 -16.891 -19.109 1 84.06 448 VAL A N 1
ATOM 3393 C CA . VAL A 1 448 ? -11.398 -16.031 -20.016 1 84.06 448 VAL A CA 1
ATOM 3394 C C . VAL A 1 448 ? -12.328 -15.117 -19.234 1 84.06 448 VAL A C 1
ATOM 3396 O O . VAL A 1 448 ? -12.453 -13.93 -19.531 1 84.06 448 VAL A O 1
ATOM 3399 N N . SER A 1 449 ? -12.969 -15.695 -18.219 1 87.88 449 SER A N 1
ATOM 3400 C CA . SER A 1 449 ? -13.859 -14.898 -17.375 1 87.88 449 SER A CA 1
ATOM 3401 C C . SER A 1 449 ? -13.094 -13.797 -16.656 1 87.88 449 SER A C 1
ATOM 3403 O O . SER A 1 449 ? -13.57 -12.656 -16.562 1 87.88 449 SER A O 1
ATOM 3405 N N . PHE A 1 450 ? -11.914 -14.078 -16.25 1 88.88 450 PHE A N 1
ATOM 3406 C CA . PHE A 1 450 ? -11.086 -13.094 -15.57 1 88.88 450 PHE A CA 1
ATOM 3407 C C . PHE A 1 450 ? -10.664 -11.984 -16.531 1 88.88 450 PHE A C 1
ATOM 3409 O O . PHE A 1 450 ? -10.672 -10.805 -16.156 1 88.88 450 PHE A O 1
ATOM 3416 N N . VAL A 1 451 ? -10.336 -12.367 -17.703 1 88.38 451 VAL A N 1
ATOM 3417 C CA . VAL A 1 451 ? -9.867 -11.398 -18.688 1 88.38 451 VAL A CA 1
ATOM 3418 C C . VAL A 1 451 ? -11.016 -10.461 -19.078 1 88.38 451 VAL A C 1
ATOM 3420 O O . VAL A 1 451 ? -10.812 -9.25 -19.203 1 88.38 451 VAL A O 1
ATOM 3423 N N . ILE A 1 452 ? -12.18 -11 -19.141 1 89.38 452 ILE A N 1
ATOM 3424 C CA . ILE A 1 452 ? -13.336 -10.188 -19.5 1 89.38 452 ILE A CA 1
ATOM 3425 C C . ILE A 1 452 ? -13.641 -9.195 -18.375 1 89.38 452 ILE A C 1
ATOM 3427 O O . ILE A 1 452 ? -13.836 -8 -18.641 1 89.38 452 ILE A O 1
ATOM 3431 N N . ILE A 1 453 ? -13.633 -9.641 -17.219 1 90 453 ILE A N 1
ATOM 3432 C CA . ILE A 1 453 ? -13.945 -8.773 -16.094 1 90 453 ILE A CA 1
ATOM 3433 C C . ILE A 1 453 ? -12.852 -7.723 -15.93 1 90 453 ILE A C 1
ATOM 3435 O O . ILE A 1 453 ? -13.141 -6.551 -15.68 1 90 453 ILE A O 1
ATOM 3439 N N . LEU A 1 454 ? -11.625 -8.188 -16.109 1 89.31 454 LEU A N 1
ATOM 3440 C CA . LEU A 1 454 ? -10.508 -7.254 -16 1 89.31 454 LEU A CA 1
ATOM 3441 C C . LEU A 1 454 ? -10.57 -6.207 -17.109 1 89.31 454 LEU A C 1
ATOM 3443 O O . LEU A 1 454 ? -10.281 -5.031 -16.875 1 89.31 454 LEU A O 1
ATOM 3447 N N . ALA A 1 455 ? -10.945 -6.637 -18.281 1 91.94 455 ALA A N 1
ATOM 3448 C CA . ALA A 1 455 ? -11.062 -5.707 -19.406 1 91.94 455 ALA A CA 1
ATOM 3449 C C . ALA A 1 455 ? -12.164 -4.676 -19.141 1 91.94 455 ALA A C 1
ATOM 3451 O O . ALA A 1 455 ? -11.969 -3.482 -19.375 1 91.94 455 ALA A O 1
ATOM 3452 N N . LEU A 1 456 ? -13.219 -5.145 -18.625 1 91.81 456 LEU A N 1
ATOM 3453 C CA . LEU A 1 456 ? -14.32 -4.238 -18.297 1 91.81 456 LEU A CA 1
ATOM 3454 C C . LEU A 1 456 ? -13.938 -3.312 -17.156 1 91.81 456 LEU A C 1
ATOM 3456 O O . LEU A 1 456 ? -14.273 -2.127 -17.172 1 91.81 456 LEU A O 1
ATOM 3460 N N . TYR A 1 457 ? -13.227 -3.777 -16.234 1 90.5 457 TYR A N 1
ATOM 3461 C CA . TYR A 1 457 ? -12.766 -2.984 -15.094 1 90.5 457 TYR A CA 1
ATOM 3462 C C . TYR A 1 457 ? -11.844 -1.859 -15.562 1 90.5 457 TYR A C 1
ATOM 3464 O O . TYR A 1 457 ? -12.016 -0.705 -15.164 1 90.5 457 TYR A O 1
ATOM 3472 N N . ILE A 1 458 ? -10.906 -2.254 -16.406 1 90.12 458 ILE A N 1
ATOM 3473 C CA . ILE A 1 458 ? -9.945 -1.273 -16.891 1 90.12 458 ILE A CA 1
ATOM 3474 C C . ILE A 1 458 ? -10.664 -0.227 -17.734 1 90.12 458 ILE A C 1
ATOM 3476 O O . ILE A 1 458 ? -10.352 0.963 -17.672 1 90.12 458 ILE A O 1
ATOM 3480 N N . TYR A 1 459 ? -11.609 -0.669 -18.469 1 91.19 459 TYR A N 1
ATOM 3481 C CA . TYR A 1 459 ? -12.398 0.249 -19.281 1 91.19 459 TYR A CA 1
ATOM 3482 C C . TYR A 1 459 ? -13.117 1.271 -18.406 1 91.19 459 TYR A C 1
ATOM 3484 O O . TYR A 1 459 ? -13.086 2.471 -18.688 1 91.19 459 TYR A O 1
ATOM 3492 N N . LEU A 1 460 ? -13.695 0.832 -17.359 1 90.75 460 LEU A N 1
ATOM 3493 C CA . LEU A 1 460 ? -14.453 1.718 -16.484 1 90.75 460 LEU A CA 1
ATOM 3494 C C . LEU A 1 460 ? -13.516 2.594 -15.648 1 90.75 460 LEU A C 1
ATOM 3496 O O . LEU A 1 460 ? -13.852 3.734 -15.328 1 90.75 460 LEU A O 1
ATOM 3500 N N . LYS A 1 461 ? -12.391 1.989 -15.328 1 86.75 461 LYS A N 1
ATOM 3501 C CA . LYS A 1 461 ? -11.406 2.773 -14.586 1 86.75 461 LYS A CA 1
ATOM 3502 C C . LYS A 1 461 ? -10.906 3.953 -15.414 1 86.75 461 LYS A C 1
ATOM 3504 O O . LYS A 1 461 ? -10.688 5.043 -14.883 1 86.75 461 LYS A O 1
ATOM 3509 N N . HIS A 1 462 ? -10.836 3.816 -16.703 1 86.38 462 HIS A N 1
ATOM 3510 C CA . HIS A 1 462 ? -10.375 4.875 -17.609 1 86.38 462 HIS A CA 1
ATOM 3511 C C . HIS A 1 462 ? -11.484 5.887 -17.875 1 86.38 462 HIS A C 1
ATOM 3513 O O . HIS A 1 462 ? -11.219 7.082 -18.031 1 86.38 462 HIS A O 1
ATOM 3519 N N . ARG A 1 463 ? -12.688 5.469 -17.859 1 85.62 463 ARG A N 1
ATOM 3520 C CA . ARG A 1 463 ? -13.812 6.363 -18.109 1 85.62 463 ARG A CA 1
ATOM 3521 C C . ARG A 1 463 ? -14.125 7.199 -16.875 1 85.62 463 ARG A C 1
ATOM 3523 O O . ARG A 1 463 ? -14.656 8.312 -16.984 1 85.62 463 ARG A O 1
ATOM 3530 N N . LYS A 1 464 ? -13.805 6.844 -15.789 1 79.94 464 LYS A N 1
ATOM 3531 C CA . LYS A 1 464 ? -14.039 7.527 -14.516 1 79.94 464 LYS A CA 1
ATOM 3532 C C . LYS A 1 464 ? -15.469 8.047 -14.438 1 79.94 464 LYS A C 1
ATOM 3534 O O . LYS A 1 464 ? -15.703 9.258 -14.492 1 79.94 464 LYS A O 1
ATOM 3539 N N . PRO A 1 465 ? -16.375 7.148 -14.164 1 81.44 465 PRO A N 1
ATOM 3540 C CA . PRO A 1 465 ? -17.766 7.613 -14.023 1 81.44 465 PRO A CA 1
ATOM 3541 C C . PRO A 1 465 ? -17.953 8.562 -12.852 1 81.44 465 PRO A C 1
ATOM 3543 O O . PRO A 1 465 ? -17.266 8.438 -11.828 1 81.44 465 PRO A O 1
ATOM 3546 N N . ASP A 1 466 ? -18.797 9.602 -12.961 1 80.12 466 ASP A N 1
ATOM 3547 C CA . ASP A 1 466 ? -19.047 10.617 -11.938 1 80.12 466 ASP A CA 1
ATOM 3548 C C . ASP A 1 466 ? -20.094 10.141 -10.93 1 80.12 466 ASP A C 1
ATOM 3550 O O . ASP A 1 466 ? -21.203 10.656 -10.898 1 80.12 466 ASP A O 1
ATOM 3554 N N . VAL A 1 467 ? -19.828 9.062 -10.281 1 84.5 467 VAL A N 1
ATOM 3555 C CA . VAL A 1 467 ? -20.734 8.539 -9.258 1 84.5 467 VAL A CA 1
ATOM 3556 C C . VAL A 1 467 ? -19.984 8.352 -7.949 1 84.5 467 VAL A C 1
ATOM 3558 O O . VAL A 1 467 ? -18.828 7.922 -7.949 1 84.5 467 VAL A O 1
ATOM 3561 N N . ASN A 1 468 ? -20.625 8.891 -6.879 1 81.75 468 ASN A N 1
ATOM 3562 C CA . ASN A 1 468 ? -20.047 8.742 -5.547 1 81.75 468 ASN A CA 1
ATOM 3563 C C . ASN A 1 468 ? -20.969 7.977 -4.617 1 81.75 468 ASN A C 1
ATOM 3565 O O . ASN A 1 468 ? -21.969 8.531 -4.133 1 81.75 468 ASN A O 1
ATOM 3569 N N . TRP A 1 469 ? -20.672 6.746 -4.438 1 82 469 TRP A N 1
ATOM 3570 C CA . TRP A 1 469 ? -21.547 5.934 -3.59 1 82 469 TRP A CA 1
ATOM 3571 C C . TRP A 1 469 ? -20.859 5.605 -2.27 1 82 469 TRP A C 1
ATOM 3573 O O . TRP A 1 469 ? -21.359 4.801 -1.482 1 82 469 TRP A O 1
ATOM 3583 N N . GLY A 1 470 ? -19.734 6.172 -2 1 82.06 470 GLY A N 1
ATOM 3584 C CA . GLY A 1 470 ? -19.016 5.855 -0.77 1 82.06 470 GLY A CA 1
ATOM 3585 C C . GLY A 1 470 ? -18.5 4.43 -0.724 1 82.06 470 GLY A C 1
ATOM 3586 O O . GLY A 1 470 ? -18.703 3.723 0.265 1 82.06 470 GLY A O 1
ATOM 3587 N N . SER A 1 471 ? -17.797 4.062 -1.67 1 83 471 SER A N 1
ATOM 3588 C CA . SER A 1 471 ? -17.328 2.693 -1.843 1 83 471 SER A CA 1
ATOM 3589 C C . SER A 1 471 ? -16.188 2.379 -0.876 1 83 471 SER A C 1
ATOM 3591 O O . SER A 1 471 ? -15.633 3.281 -0.252 1 83 471 SER A O 1
ATOM 3593 N N . SER A 1 472 ? -15.977 1.103 -0.676 1 85.38 472 SER A N 1
ATOM 3594 C CA . SER A 1 472 ? -14.914 0.649 0.219 1 85.38 472 SER A CA 1
ATOM 3595 C C . SER A 1 472 ? -13.547 1.107 -0.27 1 85.38 472 SER A C 1
ATOM 3597 O O . SER A 1 472 ? -12.617 1.261 0.525 1 85.38 472 SER A O 1
ATOM 3599 N N . SER A 1 473 ? -13.453 1.371 -1.531 1 84.88 473 SER A N 1
ATOM 3600 C CA . SER A 1 473 ? -12.195 1.872 -2.072 1 84.88 473 SER A CA 1
ATOM 3601 C C . SER A 1 473 ? -11.844 3.24 -1.493 1 84.88 473 SER A C 1
ATOM 3603 O O . SER A 1 473 ? -10.68 3.535 -1.243 1 84.88 473 SER A O 1
ATOM 3605 N N . GLN A 1 474 ? -12.875 3.98 -1.334 1 87.75 474 GLN A N 1
ATOM 3606 C CA . GLN A 1 474 ? -12.672 5.285 -0.719 1 87.75 474 GLN A CA 1
ATOM 3607 C C . GLN A 1 474 ? -12.25 5.148 0.741 1 87.75 474 GLN A C 1
ATOM 3609 O O . GLN A 1 474 ? -11.375 5.883 1.215 1 87.75 474 GLN A O 1
ATOM 3614 N N . ALA A 1 475 ? -12.844 4.234 1.361 1 89.19 475 ALA A N 1
ATOM 3615 C CA . ALA A 1 475 ? -12.492 3.977 2.756 1 89.19 475 ALA A CA 1
ATOM 3616 C C . ALA A 1 475 ? -11.062 3.469 2.877 1 89.19 475 ALA A C 1
ATOM 3618 O O . ALA A 1 475 ? -10.344 3.828 3.816 1 89.19 475 ALA A O 1
ATOM 3619 N N . HIS A 1 476 ? -10.664 2.715 1.919 1 90.25 476 HIS A N 1
ATOM 3620 C CA . HIS A 1 476 ? -9.297 2.215 1.92 1 90.25 476 HIS A CA 1
ATOM 3621 C C . HIS A 1 476 ? -8.297 3.342 1.685 1 90.25 476 HIS A C 1
ATOM 3623 O O . HIS A 1 476 ? -7.203 3.336 2.252 1 90.25 476 HIS A O 1
ATOM 3629 N N . ALA A 1 477 ? -8.672 4.238 0.833 1 91.25 477 ALA A N 1
ATOM 3630 C CA . ALA A 1 477 ? -7.777 5.363 0.565 1 91.25 477 ALA A CA 1
ATOM 3631 C C . ALA A 1 477 ? -7.461 6.129 1.848 1 91.25 477 ALA A C 1
ATOM 3633 O O . ALA A 1 477 ? -6.305 6.488 2.092 1 91.25 477 ALA A O 1
ATOM 3634 N N . TYR A 1 478 ? -8.469 6.355 2.666 1 93.5 478 TYR A N 1
ATOM 3635 C CA . TYR A 1 478 ? -8.266 7.043 3.938 1 93.5 478 TYR A CA 1
ATOM 3636 C C . TYR A 1 478 ? -7.41 6.203 4.883 1 93.5 478 TYR A C 1
ATOM 3638 O O . TYR A 1 478 ? -6.449 6.703 5.473 1 93.5 478 TYR A O 1
ATOM 3646 N N . LYS A 1 479 ? -7.789 4.992 5 1 92.69 479 LYS A N 1
ATOM 3647 C CA . LYS A 1 479 ? -7.066 4.098 5.898 1 92.69 479 LYS A CA 1
ATOM 3648 C C . LYS A 1 479 ? -5.602 3.973 5.48 1 92.69 479 LYS A C 1
ATOM 3650 O O . LYS A 1 479 ? -4.707 4.004 6.328 1 92.69 479 LYS A O 1
ATOM 3655 N N . ASP A 1 480 ? -5.379 3.889 4.207 1 93.06 480 ASP A N 1
ATOM 3656 C CA . ASP A 1 480 ? -4.016 3.783 3.688 1 93.06 480 ASP A CA 1
ATOM 3657 C C . ASP A 1 480 ? -3.217 5.051 3.98 1 93.06 480 ASP A C 1
ATOM 3659 O O . ASP A 1 480 ? -2.053 4.977 4.383 1 93.06 480 ASP A O 1
ATOM 3663 N N . ALA A 1 481 ? -3.809 6.148 3.734 1 94.56 481 ALA A N 1
ATOM 3664 C CA . ALA A 1 481 ? -3.139 7.418 4.004 1 94.56 481 ALA A CA 1
ATOM 3665 C C . ALA A 1 481 ? -2.785 7.547 5.48 1 94.56 481 ALA A C 1
ATOM 3667 O O . ALA A 1 481 ? -1.658 7.91 5.828 1 94.56 481 ALA A O 1
ATOM 3668 N N . LEU A 1 482 ? -3.752 7.211 6.34 1 94.94 482 LEU A N 1
ATOM 3669 C CA . LEU A 1 482 ? -3.531 7.324 7.781 1 94.94 482 LEU A CA 1
ATOM 3670 C C . LEU A 1 482 ? -2.453 6.352 8.242 1 94.94 482 LEU A C 1
ATOM 3672 O O . LEU A 1 482 ? -1.514 6.746 8.938 1 94.94 482 LEU A O 1
ATOM 3676 N N . GLN A 1 483 ? -2.539 5.16 7.836 1 94.31 483 GLN A N 1
ATOM 3677 C CA . GLN A 1 483 ? -1.588 4.141 8.266 1 94.31 483 GLN A CA 1
ATOM 3678 C C . GLN A 1 483 ? -0.191 4.426 7.719 1 94.31 483 GLN A C 1
ATOM 3680 O O . GLN A 1 483 ? 0.806 4.234 8.422 1 94.31 483 GLN A O 1
ATOM 3685 N N . ALA A 1 484 ? -0.137 4.852 6.461 1 94.44 484 ALA A N 1
ATOM 3686 C CA . ALA A 1 484 ? 1.156 5.16 5.852 1 94.44 484 ALA A CA 1
ATOM 3687 C C . ALA A 1 484 ? 1.833 6.324 6.566 1 94.44 484 ALA A C 1
ATOM 3689 O O . ALA A 1 484 ? 3.039 6.289 6.82 1 94.44 484 ALA A O 1
ATOM 3690 N N . THR A 1 485 ? 1.112 7.32 6.887 1 94.5 485 THR A N 1
ATOM 3691 C CA . THR A 1 485 ? 1.673 8.484 7.566 1 94.5 485 THR A CA 1
ATOM 3692 C C . THR A 1 485 ? 2.09 8.125 8.992 1 94.5 485 THR A C 1
ATOM 3694 O O . THR A 1 485 ? 3.115 8.602 9.484 1 94.5 485 THR A O 1
ATOM 3697 N N . MET A 1 486 ? 1.279 7.355 9.633 1 93.62 486 MET A N 1
ATOM 3698 C CA . MET A 1 486 ? 1.622 6.918 10.984 1 93.62 486 MET A CA 1
ATOM 3699 C C . MET A 1 486 ? 2.873 6.047 10.969 1 93.62 486 MET A C 1
ATOM 3701 O O . MET A 1 486 ? 3.732 6.172 11.844 1 93.62 486 MET A O 1
ATOM 3705 N N . LYS A 1 487 ? 2.953 5.184 9.969 1 91.88 487 LYS A N 1
ATOM 3706 C CA . LYS A 1 487 ? 4.141 4.348 9.82 1 91.88 487 LYS A CA 1
ATOM 3707 C C . LYS A 1 487 ? 5.387 5.199 9.594 1 91.88 487 LYS A C 1
ATOM 3709 O O . LYS A 1 487 ? 6.449 4.91 10.148 1 91.88 487 LYS A O 1
ATOM 3714 N N . LEU A 1 488 ? 5.297 6.184 8.82 1 92.38 488 LEU A N 1
ATOM 3715 C CA . LEU A 1 488 ? 6.41 7.078 8.516 1 92.38 488 LEU A CA 1
ATOM 3716 C C . LEU A 1 488 ? 6.926 7.746 9.789 1 92.38 488 LEU A C 1
ATOM 3718 O O . LEU A 1 488 ? 8.133 7.973 9.93 1 92.38 488 LEU A O 1
ATOM 3722 N N . THR A 1 489 ? 5.996 8.047 10.68 1 90.81 489 THR A N 1
ATOM 3723 C CA . THR A 1 489 ? 6.387 8.711 11.922 1 90.81 489 THR A CA 1
ATOM 3724 C C . THR A 1 489 ? 7.316 7.82 12.742 1 90.81 489 THR A C 1
ATOM 3726 O O . THR A 1 489 ? 8.18 8.32 13.469 1 90.81 489 THR A O 1
ATOM 3729 N N . ASN A 1 490 ? 7.266 6.59 12.523 1 87.44 490 ASN A N 1
ATOM 3730 C CA . ASN A 1 490 ? 8.062 5.656 13.312 1 87.44 490 ASN A CA 1
ATOM 3731 C C . ASN A 1 490 ? 9.344 5.266 12.586 1 87.44 490 ASN A C 1
ATOM 3733 O O . ASN A 1 490 ? 10.188 4.551 13.141 1 87.44 490 ASN A O 1
ATOM 3737 N N . VAL A 1 491 ? 9.5 5.719 11.375 1 87.25 491 VAL A N 1
ATOM 3738 C CA . VAL A 1 491 ? 10.703 5.41 10.609 1 87.25 491 VAL A CA 1
ATOM 3739 C C . VAL A 1 491 ? 11.781 6.453 10.891 1 87.25 491 VAL A C 1
ATOM 3741 O O . VAL A 1 491 ? 11.5 7.652 10.922 1 87.25 491 VAL A O 1
ATOM 3744 N N . GLU A 1 492 ? 12.938 5.977 11.133 1 84.94 492 GLU A N 1
ATOM 3745 C CA . GLU A 1 492 ? 14.039 6.887 11.406 1 84.94 492 GLU A CA 1
ATOM 3746 C C . GLU A 1 492 ? 14.539 7.559 10.133 1 84.94 492 GLU A C 1
ATOM 3748 O O . GLU A 1 492 ? 14.516 6.961 9.055 1 84.94 492 GLU A O 1
ATOM 3753 N N . GLU A 1 493 ? 15.008 8.75 10.297 1 84.56 493 GLU A N 1
ATOM 3754 C CA . GLU A 1 493 ? 15.5 9.516 9.156 1 84.56 493 GLU A CA 1
ATOM 3755 C C . GLU A 1 493 ? 16.969 9.227 8.891 1 84.56 493 GLU A C 1
ATOM 3757 O O . GLU A 1 493 ? 17.75 9.008 9.828 1 84.56 493 GLU A O 1
ATOM 3762 N N . HIS A 1 494 ? 17.312 9.148 7.668 1 85.56 494 HIS A N 1
ATOM 3763 C CA . HIS A 1 494 ? 18.688 8.992 7.215 1 85.56 494 HIS A CA 1
ATOM 3764 C C . HIS A 1 494 ? 19.016 9.969 6.09 1 85.56 494 HIS A C 1
ATOM 3766 O O . HIS A 1 494 ? 18.141 10.281 5.266 1 85.56 494 HIS A O 1
ATOM 3772 N N . VAL A 1 495 ? 20.219 10.414 6.059 1 85.12 495 VAL A N 1
ATOM 3773 C CA . VAL A 1 495 ? 20.672 11.422 5.109 1 85.12 495 VAL A CA 1
ATOM 3774 C C . VAL A 1 495 ? 20.484 10.906 3.682 1 85.12 495 VAL A C 1
ATOM 3776 O O . VAL A 1 495 ? 20.188 11.68 2.77 1 85.12 495 VAL A O 1
ATOM 3779 N N . LYS A 1 496 ? 20.578 9.641 3.525 1 84.44 496 LYS A N 1
ATOM 3780 C CA . LYS A 1 496 ? 20.453 9.031 2.203 1 84.44 496 LYS A CA 1
ATOM 3781 C C . LYS A 1 496 ? 19.062 9.227 1.626 1 84.44 496 LYS A C 1
ATOM 3783 O O . LYS A 1 496 ? 18.891 9.297 0.407 1 84.44 496 LYS A O 1
ATOM 3788 N N . ASN A 1 497 ? 18.125 9.32 2.488 1 86.12 497 ASN A N 1
ATOM 3789 C CA . ASN A 1 497 ? 16.734 9.414 2.053 1 86.12 497 ASN A CA 1
ATOM 3790 C C . ASN A 1 497 ? 16.188 10.828 2.215 1 86.12 497 ASN A C 1
ATOM 3792 O O . ASN A 1 497 ? 14.969 11.023 2.244 1 86.12 497 ASN A O 1
ATOM 3796 N N . PHE A 1 498 ? 17.094 11.812 2.273 1 89.25 498 PHE A N 1
ATOM 3797 C CA . PHE A 1 498 ? 16.656 13.195 2.406 1 89.25 498 PHE A CA 1
ATOM 3798 C C . PHE A 1 498 ? 15.945 13.672 1.142 1 89.25 498 PHE A C 1
ATOM 3800 O O . PHE A 1 498 ? 16.406 13.391 0.03 1 89.25 498 PHE A O 1
ATOM 3807 N N . ARG A 1 499 ? 14.844 14.289 1.343 1 91.38 499 ARG A N 1
ATOM 3808 C CA . ARG A 1 499 ? 14.086 14.945 0.279 1 91.38 499 ARG A CA 1
ATOM 3809 C C . ARG A 1 499 ? 13.719 16.375 0.67 1 91.38 499 ARG A C 1
ATOM 3811 O O . ARG A 1 499 ? 13.352 16.625 1.818 1 91.38 499 ARG A O 1
ATOM 3818 N N . PRO A 1 500 ? 13.938 17.234 -0.268 1 93.81 500 PRO A N 1
ATOM 3819 C CA . PRO A 1 500 ? 13.469 18.594 0.037 1 93.81 500 PRO A CA 1
ATOM 3820 C C . PRO A 1 500 ? 11.945 18.688 0.114 1 93.81 500 PRO A C 1
ATOM 3822 O O . PRO A 1 500 ? 11.258 18.469 -0.888 1 93.81 500 PRO A O 1
ATOM 3825 N N . GLN A 1 501 ? 11.445 18.812 1.253 1 96.25 501 GLN A N 1
ATOM 3826 C CA . GLN A 1 501 ? 10.031 19.078 1.474 1 96.25 501 GLN A CA 1
ATOM 3827 C C . GLN A 1 501 ? 9.758 20.578 1.592 1 96.25 501 GLN A C 1
ATOM 3829 O O . GLN A 1 501 ? 10.156 21.203 2.576 1 96.25 501 GLN A O 1
ATOM 3834 N N . ILE A 1 502 ? 9.023 21.109 0.677 1 97.88 502 ILE A N 1
ATOM 3835 C CA . ILE A 1 502 ? 9.094 22.547 0.476 1 97.88 502 ILE A CA 1
ATOM 3836 C C . ILE A 1 502 ? 7.758 23.188 0.836 1 97.88 502 ILE A C 1
ATOM 3838 O O . ILE A 1 502 ? 6.703 22.719 0.393 1 97.88 502 ILE A O 1
ATOM 3842 N N . LEU A 1 503 ? 7.766 24.109 1.703 1 98.06 503 LEU A N 1
ATOM 3843 C CA . LEU A 1 503 ? 6.676 25.062 1.924 1 98.06 503 LEU A CA 1
ATOM 3844 C C . LEU A 1 503 ? 6.867 26.312 1.08 1 98.06 503 LEU A C 1
ATOM 3846 O O . LEU A 1 503 ? 7.898 26.984 1.182 1 98.06 503 LEU A O 1
ATOM 3850 N N . VAL A 1 504 ? 5.977 26.609 0.214 1 98.06 504 VAL A N 1
ATOM 3851 C CA . VAL A 1 504 ? 6.066 27.781 -0.667 1 98.06 504 VAL A CA 1
ATOM 3852 C C . VAL A 1 504 ? 5.035 28.828 -0.249 1 98.06 504 VAL A C 1
ATOM 3854 O O . VAL A 1 504 ? 3.838 28.531 -0.184 1 98.06 504 VAL A O 1
ATOM 3857 N N . LEU A 1 505 ? 5.5 29.984 0.084 1 97.19 505 LEU A N 1
ATOM 3858 C CA . LEU A 1 505 ? 4.578 31.062 0.407 1 97.19 505 LEU A CA 1
ATOM 3859 C C . LEU A 1 505 ? 4.121 31.781 -0.858 1 97.19 505 LEU A C 1
ATOM 3861 O O . LEU A 1 505 ? 4.699 32.812 -1.243 1 97.19 505 LEU A O 1
ATOM 3865 N N . THR A 1 506 ? 3.061 31.344 -1.451 1 94.94 506 THR A N 1
ATOM 3866 C CA . THR A 1 506 ? 2.586 31.844 -2.738 1 94.94 506 THR A CA 1
ATOM 3867 C C . THR A 1 506 ? 1.356 32.719 -2.557 1 94.94 506 THR A C 1
ATOM 3869 O O . THR A 1 506 ? 0.958 33.438 -3.48 1 94.94 506 THR A O 1
ATOM 3872 N N . GLY A 1 507 ? 0.827 32.812 -1.365 1 93.69 507 GLY A N 1
ATOM 3873 C CA . GLY A 1 507 ? -0.544 33.312 -1.324 1 93.69 507 GLY A CA 1
ATOM 3874 C C . GLY A 1 507 ? -1.514 32.406 -2.076 1 93.69 507 GLY A C 1
ATOM 3875 O O . GLY A 1 507 ? -1.545 31.203 -1.859 1 93.69 507 GLY A O 1
ATOM 3876 N N . TYR A 1 508 ? -2.314 33 -2.822 1 94.31 508 TYR A N 1
ATOM 3877 C CA . TYR A 1 508 ? -3.105 32.156 -3.709 1 94.31 508 TYR A CA 1
ATOM 3878 C C . TYR A 1 508 ? -2.264 31.656 -4.875 1 94.31 508 TYR A C 1
ATOM 3880 O O . TYR A 1 508 ? -1.654 32.438 -5.598 1 94.31 508 TYR A O 1
ATOM 3888 N N . PRO A 1 509 ? -2.174 30.406 -5.039 1 94.94 509 PRO A N 1
ATOM 3889 C CA . PRO A 1 509 ? -1.233 29.812 -5.996 1 94.94 509 PRO A CA 1
ATOM 3890 C C . PRO A 1 509 ? -1.399 30.375 -7.406 1 94.94 509 PRO A C 1
ATOM 3892 O O . PRO A 1 509 ? -0.413 30.531 -8.133 1 94.94 509 PRO A O 1
ATOM 3895 N N . ARG A 1 510 ? -2.588 30.734 -7.855 1 93.69 510 ARG A N 1
ATOM 3896 C CA . ARG A 1 510 ? -2.854 31.219 -9.211 1 93.69 510 ARG A CA 1
ATOM 3897 C C . ARG A 1 510 ? -2.201 32.562 -9.438 1 93.69 510 ARG A C 1
ATOM 3899 O O . ARG A 1 510 ? -1.896 32.938 -10.578 1 93.69 510 ARG A O 1
ATOM 3906 N N . ASN A 1 511 ? -1.953 33.25 -8.398 1 92.81 511 ASN A N 1
ATOM 3907 C CA . ASN A 1 511 ? -1.396 34.594 -8.5 1 92.81 511 ASN A CA 1
ATOM 3908 C C . ASN A 1 511 ? 0.107 34.562 -8.758 1 92.81 511 ASN A C 1
ATOM 3910 O O . ASN A 1 511 ? 0.688 35.562 -9.203 1 92.81 511 ASN A O 1
ATOM 3914 N N . ARG A 1 512 ? 0.752 33.469 -8.453 1 93.31 512 ARG A N 1
ATOM 3915 C CA . ARG A 1 512 ? 2.188 33.344 -8.664 1 93.31 512 ARG A CA 1
ATOM 3916 C C . ARG A 1 512 ? 2.508 32 -9.328 1 93.31 512 ARG A C 1
ATOM 3918 O O . ARG A 1 512 ? 3.24 31.188 -8.758 1 93.31 512 ARG A O 1
ATOM 3925 N N . PRO A 1 513 ? 2.072 31.781 -10.531 1 92.88 513 PRO A N 1
ATOM 3926 C CA . PRO A 1 513 ? 2.225 30.484 -11.195 1 92.88 513 PRO A CA 1
ATOM 3927 C C . PRO A 1 513 ? 3.684 30.125 -11.461 1 92.88 513 PRO A C 1
ATOM 3929 O O . PRO A 1 513 ? 4.055 28.953 -11.398 1 92.88 513 PRO A O 1
ATOM 3932 N N . ALA A 1 514 ? 4.582 31.141 -11.727 1 93 514 ALA A N 1
ATOM 3933 C CA . ALA A 1 514 ? 5.988 30.875 -12.016 1 93 514 ALA A CA 1
ATOM 3934 C C . ALA A 1 514 ? 6.68 30.234 -10.82 1 93 514 ALA A C 1
ATOM 3936 O O . ALA A 1 514 ? 7.461 29.297 -10.977 1 93 514 ALA A O 1
ATOM 3937 N N . LEU A 1 515 ? 6.375 30.781 -9.664 1 95 515 LEU A N 1
ATOM 3938 C CA . LEU A 1 515 ? 6.957 30.25 -8.438 1 95 515 LEU A CA 1
ATOM 3939 C C . LEU A 1 515 ? 6.477 28.828 -8.18 1 95 515 LEU A C 1
ATOM 3941 O O . LEU A 1 515 ? 7.273 27.953 -7.84 1 95 515 LEU A O 1
ATOM 3945 N N . VAL A 1 516 ? 5.168 28.594 -8.367 1 95.81 516 VAL A N 1
ATOM 3946 C CA . VAL A 1 516 ? 4.566 27.281 -8.125 1 95.81 516 VAL A CA 1
ATOM 3947 C C . VAL A 1 516 ? 5.117 26.266 -9.133 1 95.81 516 VAL A C 1
ATOM 3949 O O . VAL A 1 516 ? 5.488 25.156 -8.758 1 95.81 516 VAL A O 1
ATOM 3952 N N . ASP A 1 517 ? 5.234 26.641 -10.367 1 93.94 517 ASP A N 1
ATOM 3953 C CA . ASP A 1 517 ? 5.734 25.75 -11.406 1 93.94 517 ASP A CA 1
ATOM 3954 C C . ASP A 1 517 ? 7.195 25.375 -11.156 1 93.94 517 ASP A C 1
ATOM 3956 O O . ASP A 1 517 ? 7.594 24.234 -11.352 1 93.94 517 ASP A O 1
ATOM 3960 N N . PHE A 1 518 ? 7.961 26.344 -10.766 1 95 518 PHE A N 1
ATOM 3961 C CA . PHE A 1 518 ? 9.375 26.109 -10.5 1 95 518 PHE A CA 1
ATOM 3962 C C . PHE A 1 518 ? 9.547 25.094 -9.375 1 95 518 PHE A C 1
ATOM 3964 O O . PHE A 1 518 ? 10.297 24.125 -9.516 1 95 518 PHE A O 1
ATOM 3971 N N . VAL A 1 519 ? 8.859 25.344 -8.273 1 96.56 519 VAL A N 1
ATOM 3972 C CA . VAL A 1 519 ? 9 24.453 -7.121 1 96.56 519 VAL A CA 1
ATOM 3973 C C . VAL A 1 519 ? 8.414 23.078 -7.449 1 96.56 519 VAL A C 1
ATOM 3975 O O . VAL A 1 519 ? 8.922 22.062 -7 1 96.56 519 VAL A O 1
ATOM 3978 N N . SER A 1 520 ? 7.328 23.094 -8.25 1 95.5 520 SER A N 1
ATOM 3979 C CA . SER A 1 520 ? 6.738 21.828 -8.664 1 95.5 520 SER A CA 1
ATOM 3980 C C . SER A 1 520 ? 7.73 21 -9.477 1 95.5 520 SER A C 1
ATOM 3982 O O . SER A 1 520 ? 7.711 19.766 -9.414 1 95.5 520 SER A O 1
ATOM 3984 N N . THR A 1 521 ? 8.617 21.625 -10.195 1 94.38 521 THR A N 1
ATOM 3985 C CA . THR A 1 521 ? 9.641 20.938 -10.961 1 94.38 521 THR A CA 1
ATOM 3986 C C . THR A 1 521 ? 10.664 20.281 -10.039 1 94.38 521 THR A C 1
ATOM 3988 O O . THR A 1 521 ? 11.211 19.219 -10.352 1 94.38 521 THR A O 1
ATOM 3991 N N . ILE A 1 522 ? 10.852 20.875 -8.906 1 94.81 522 ILE A N 1
ATOM 3992 C CA . ILE A 1 522 ? 11.789 20.312 -7.938 1 94.81 522 ILE A CA 1
ATOM 3993 C C . ILE A 1 522 ? 11.18 19.094 -7.266 1 94.81 522 ILE A C 1
ATOM 3995 O O . ILE A 1 522 ? 11.828 18.047 -7.16 1 94.81 522 ILE A O 1
ATOM 3999 N N . THR A 1 523 ? 9.953 19.156 -6.855 1 93.62 523 THR A N 1
ATOM 4000 C CA . THR A 1 523 ? 9.336 18.094 -6.066 1 93.62 523 THR A CA 1
ATOM 4001 C C . THR A 1 523 ? 8.805 16.984 -6.969 1 93.62 523 THR A C 1
ATOM 4003 O O . THR A 1 523 ? 8.883 15.812 -6.625 1 93.62 523 THR A O 1
ATOM 4006 N N . LYS A 1 524 ? 8.398 17.188 -8.242 1 85.31 524 LYS A N 1
ATOM 4007 C CA . LYS A 1 524 ? 7.879 16.297 -9.266 1 85.31 524 LYS A CA 1
ATOM 4008 C C . LYS A 1 524 ? 7.148 15.109 -8.641 1 85.31 524 LYS A C 1
ATOM 4010 O O . LYS A 1 524 ? 7.418 13.953 -8.984 1 85.31 524 LYS A O 1
ATOM 4015 N N . LYS A 1 525 ? 6.359 15.109 -7.707 1 78.19 525 LYS A N 1
ATOM 4016 C CA . LYS A 1 525 ? 5.512 14.086 -7.098 1 78.19 525 LYS A CA 1
ATOM 4017 C C . LYS A 1 525 ? 6.324 13.172 -6.188 1 78.19 525 LYS A C 1
ATOM 4019 O O . LYS A 1 525 ? 5.863 12.086 -5.812 1 78.19 525 LYS A O 1
ATOM 4024 N N . GLN A 1 526 ? 7.598 13.555 -6.004 1 88.12 526 GLN A N 1
ATOM 4025 C CA . GLN A 1 526 ? 8.461 12.703 -5.195 1 88.12 526 GLN A CA 1
ATOM 4026 C C . GLN A 1 526 ? 8.672 13.289 -3.803 1 88.12 526 GLN A C 1
ATOM 4028 O O . GLN A 1 526 ? 9.102 12.594 -2.885 1 88.12 526 GLN A O 1
ATOM 4033 N N . SER A 1 527 ? 8.484 14.523 -3.719 1 93.88 527 SER A N 1
ATOM 4034 C CA . SER A 1 527 ? 8.656 15.211 -2.441 1 93.88 527 SER A CA 1
ATOM 4035 C C . SER A 1 527 ? 7.434 16.047 -2.094 1 93.88 527 SER A C 1
ATOM 4037 O O . SER A 1 527 ? 6.621 16.359 -2.967 1 93.88 527 SER A O 1
ATOM 4039 N N . LEU A 1 528 ? 7.316 16.406 -0.836 1 96 528 LEU A N 1
ATOM 4040 C CA . LEU A 1 528 ? 6.18 17.156 -0.318 1 96 528 LEU A CA 1
ATOM 4041 C C . LEU A 1 528 ? 6.25 18.609 -0.752 1 96 528 LEU A C 1
ATOM 4043 O O . LEU A 1 528 ? 7.32 19.234 -0.707 1 96 528 LEU A O 1
ATOM 4047 N N . MET A 1 529 ? 5.211 19.141 -1.32 1 97.25 529 MET A N 1
ATOM 4048 C CA . MET A 1 529 ? 5.051 20.547 -1.646 1 97.25 529 MET A CA 1
ATOM 4049 C C . MET A 1 529 ? 3.76 21.109 -1.046 1 97.25 529 MET A C 1
ATOM 4051 O O . MET A 1 529 ? 2.689 20.516 -1.222 1 97.25 529 MET A O 1
ATOM 4055 N N . ILE A 1 530 ? 3.852 22.156 -0.279 1 97 530 ILE A N 1
ATOM 4056 C CA . ILE A 1 530 ? 2.691 22.797 0.322 1 97 530 ILE A CA 1
ATOM 4057 C C . ILE A 1 530 ? 2.678 24.281 -0.05 1 97 530 ILE A C 1
ATOM 4059 O O . ILE A 1 530 ? 3.682 24.969 0.119 1 97 530 ILE A O 1
ATOM 4063 N N . CYS A 1 531 ? 1.674 24.734 -0.629 1 97.31 531 CYS A N 1
ATOM 4064 C CA . CYS A 1 531 ? 1.486 26.156 -0.869 1 97.31 531 CYS A CA 1
ATOM 4065 C C . CYS A 1 531 ? 0.784 26.828 0.309 1 97.31 531 CYS A C 1
ATOM 4067 O O . CYS A 1 531 ? -0.355 26.484 0.632 1 97.31 531 CYS A O 1
ATOM 4069 N N . GLY A 1 532 ? 1.473 27.688 0.969 1 96.38 532 GLY A N 1
ATOM 4070 C CA . GLY A 1 532 ? 0.923 28.406 2.111 1 96.38 532 GLY A CA 1
ATOM 4071 C C . GLY A 1 532 ? 0.351 29.766 1.748 1 96.38 532 GLY A C 1
ATOM 4072 O O . GLY A 1 532 ? 0.927 30.484 0.935 1 96.38 532 GLY A O 1
ATOM 4073 N N . HIS A 1 533 ? -0.787 30.062 2.33 1 96.12 533 HIS A N 1
ATOM 4074 C CA . HIS A 1 533 ? -1.499 31.312 2.094 1 96.12 533 HIS A CA 1
ATOM 4075 C C . HIS A 1 533 ? -1.918 31.969 3.406 1 96.12 533 HIS A C 1
ATOM 4077 O O . HIS A 1 533 ? -2.58 31.328 4.234 1 96.12 533 HIS A O 1
ATOM 4083 N N . VAL A 1 534 ? -1.521 33.25 3.631 1 95.81 534 VAL A N 1
ATOM 4084 C CA . VAL A 1 534 ? -1.883 33.969 4.84 1 95.81 534 VAL A CA 1
ATOM 4085 C C . VAL A 1 534 ? -2.93 35.031 4.504 1 95.81 534 VAL A C 1
ATOM 4087 O O . VAL A 1 534 ? -2.668 35.938 3.719 1 95.81 534 VAL A O 1
ATOM 4090 N N . PHE A 1 535 ? -4.09 34.844 5.016 1 95.31 535 PHE A N 1
ATOM 4091 C CA . PHE A 1 535 ? -5.129 35.875 4.93 1 95.31 535 PHE A CA 1
ATOM 4092 C C . PHE A 1 535 ? -4.969 36.906 6.043 1 95.31 535 PHE A C 1
ATOM 4094 O O . PHE A 1 535 ? -4.902 36.531 7.223 1 95.31 535 PHE A O 1
ATOM 4101 N N . LEU A 1 536 ? -4.883 38.125 5.672 1 93.94 536 LEU A N 1
ATOM 4102 C CA . LEU A 1 536 ? -4.754 39.188 6.672 1 93.94 536 LEU A CA 1
ATOM 4103 C C . LEU A 1 536 ? -6.117 39.562 7.246 1 93.94 536 LEU A C 1
ATOM 4105 O O . LEU A 1 536 ? -7.078 39.75 6.5 1 93.94 536 LEU A O 1
ATOM 4109 N N . GLY A 1 537 ? -6.188 39.469 8.539 1 91.69 537 GLY A N 1
ATOM 4110 C CA . GLY A 1 537 ? -7.434 39.812 9.211 1 91.69 537 GLY A CA 1
ATOM 4111 C C . GLY A 1 537 ? -7.848 38.781 10.242 1 91.69 537 GLY A C 1
ATOM 4112 O O . GLY A 1 537 ? -7.055 37.906 10.625 1 91.69 537 GLY A O 1
ATOM 4113 N N . ASP A 1 538 ? -9.078 39 10.711 1 90.69 538 ASP A N 1
ATOM 4114 C CA . ASP A 1 538 ? -9.602 38.062 11.719 1 90.69 538 ASP A CA 1
ATOM 4115 C C . ASP A 1 538 ? -10.164 36.812 11.078 1 90.69 538 ASP A C 1
ATOM 4117 O O . ASP A 1 538 ? -10.602 36.844 9.922 1 90.69 538 ASP A O 1
ATOM 4121 N N . MET A 1 539 ? -10.125 35.781 11.812 1 90.06 539 MET A N 1
ATOM 4122 C CA . MET A 1 539 ? -10.555 34.469 11.336 1 90.06 539 MET A CA 1
ATOM 4123 C C . MET A 1 539 ? -12.008 34.5 10.875 1 90.06 539 MET A C 1
ATOM 4125 O O . MET A 1 539 ? -12.352 33.906 9.844 1 90.06 539 MET A O 1
ATOM 4129 N N . TYR A 1 540 ? -12.883 35.312 11.492 1 88.06 540 TYR A N 1
ATOM 4130 C CA . TYR A 1 540 ? -14.312 35.312 11.234 1 88.06 540 TYR A CA 1
ATOM 4131 C C . TYR A 1 540 ? -14.609 35.875 9.852 1 88.06 540 TYR A C 1
ATOM 4133 O O . TYR A 1 540 ? -15.609 35.5 9.219 1 88.06 540 TYR A O 1
ATOM 4141 N N . GLU A 1 541 ? -13.703 36.719 9.406 1 90.25 541 GLU A N 1
ATOM 4142 C CA . GLU A 1 541 ? -13.914 37.375 8.109 1 90.25 541 GLU A CA 1
ATOM 4143 C C . GLU A 1 541 ? -13.523 36.438 6.965 1 90.25 541 GLU A C 1
ATOM 4145 O O . GLU A 1 541 ? -13.969 36.625 5.828 1 90.25 541 GLU A O 1
ATOM 4150 N N . HIS A 1 542 ? -12.789 35.5 7.332 1 92.12 542 HIS A N 1
ATOM 4151 C CA . HIS A 1 542 ? -12.227 34.688 6.258 1 92.12 542 HIS A CA 1
ATOM 4152 C C . HIS A 1 542 ? -12.672 33.25 6.375 1 92.12 542 HIS A C 1
ATOM 4154 O O . HIS A 1 542 ? -12.031 32.344 5.809 1 92.12 542 HIS A O 1
ATOM 4160 N N . VAL A 1 543 ? -13.711 32.938 7.047 1 90.25 543 VAL A N 1
ATOM 4161 C CA . VAL A 1 543 ? -14.141 31.562 7.309 1 90.25 543 VAL A CA 1
ATOM 4162 C C . VAL A 1 543 ? -14.492 30.875 5.992 1 90.25 543 VAL A C 1
ATOM 4164 O O . VAL A 1 543 ? -14.117 29.734 5.766 1 90.25 543 VAL A O 1
ATOM 4167 N N . GLY A 1 544 ? -15.211 31.547 5.078 1 87.12 544 GLY A N 1
ATOM 4168 C CA . GLY A 1 544 ? -15.57 30.969 3.789 1 87.12 544 GLY A CA 1
ATOM 4169 C C . GLY A 1 544 ? -14.367 30.672 2.916 1 87.12 544 GLY A C 1
ATOM 4170 O O . GLY A 1 544 ? -14.312 29.625 2.266 1 87.12 544 GLY A O 1
ATOM 4171 N N . ARG A 1 545 ? -13.391 31.5 2.967 1 90.25 545 ARG A N 1
ATOM 4172 C CA . ARG A 1 545 ? -12.195 31.344 2.141 1 90.25 545 ARG A CA 1
ATOM 4173 C C . ARG A 1 545 ? -11.297 30.234 2.686 1 90.25 545 ARG A C 1
ATOM 4175 O O . ARG A 1 545 ? -10.609 29.562 1.922 1 90.25 545 ARG A O 1
ATOM 4182 N N . LEU A 1 546 ? -11.289 30.109 3.939 1 88.81 546 LEU A N 1
ATOM 4183 C CA . LEU A 1 546 ? -10.438 29.125 4.59 1 88.81 546 LEU A CA 1
ATOM 4184 C C . LEU A 1 546 ? -10.906 27.703 4.25 1 88.81 546 LEU A C 1
ATOM 4186 O O . LEU A 1 546 ? -10.109 26.766 4.27 1 88.81 546 LEU A O 1
ATOM 4190 N N . ARG A 1 547 ? -12.125 27.562 3.852 1 84.44 547 ARG A N 1
ATOM 4191 C CA . ARG A 1 547 ? -12.672 26.234 3.578 1 84.44 547 ARG A CA 1
ATOM 4192 C C . ARG A 1 547 ? -12.758 25.969 2.078 1 84.44 547 ARG A C 1
ATOM 4194 O O . ARG A 1 547 ? -13.18 24.906 1.65 1 84.44 547 ARG A O 1
ATOM 4201 N N . SER A 1 548 ? -12.227 26.844 1.349 1 85.88 548 SER A N 1
ATOM 4202 C CA . SER A 1 548 ? -12.344 26.734 -0.102 1 85.88 548 SER A CA 1
ATOM 4203 C C . SER A 1 548 ? -11.398 25.688 -0.656 1 85.88 548 SER A C 1
ATOM 4205 O O . SER A 1 548 ? -10.266 25.547 -0.18 1 85.88 548 SER A O 1
ATOM 4207 N N . THR A 1 549 ? -11.93 24.875 -1.63 1 85.81 549 THR A N 1
ATOM 4208 C CA . THR A 1 549 ? -11.125 23.875 -2.301 1 85.81 549 THR A CA 1
ATOM 4209 C C . THR A 1 549 ? -10.75 24.328 -3.711 1 85.81 549 THR A C 1
ATOM 4211 O O . THR A 1 549 ? -10.352 23.5 -4.547 1 85.81 549 THR A O 1
ATOM 4214 N N . ALA A 1 550 ? -10.781 25.578 -3.969 1 90.56 550 ALA A N 1
ATOM 4215 C CA . ALA A 1 550 ? -10.523 26.125 -5.297 1 90.56 550 ALA A CA 1
ATOM 4216 C C . ALA A 1 550 ? -9.07 25.906 -5.703 1 90.56 550 ALA A C 1
ATOM 4218 O O . ALA A 1 550 ? -8.773 25.672 -6.875 1 90.56 550 ALA A O 1
ATOM 4219 N N . ALA A 1 551 ? -8.18 26 -4.77 1 94 551 ALA A N 1
ATOM 4220 C CA . ALA A 1 551 ? -6.758 25.828 -5.062 1 94 551 ALA A CA 1
ATOM 4221 C C . ALA A 1 551 ? -6.484 24.438 -5.617 1 94 551 ALA A C 1
ATOM 4223 O O . ALA A 1 551 ? -5.691 24.281 -6.547 1 94 551 ALA A O 1
ATOM 4224 N N . TYR A 1 552 ? -7.188 23.469 -5.098 1 93.12 552 TYR A N 1
ATOM 4225 C CA . TYR A 1 552 ? -6.969 22.094 -5.535 1 93.12 552 TYR A CA 1
ATOM 4226 C C . TYR A 1 552 ? -7.48 21.891 -6.957 1 93.12 552 TYR A C 1
ATOM 4228 O O . TYR A 1 552 ? -6.91 21.109 -7.719 1 93.12 552 TYR A O 1
ATOM 4236 N N . LYS A 1 553 ? -8.562 22.547 -7.32 1 92.56 553 LYS A N 1
ATOM 4237 C CA . LYS A 1 553 ? -9.055 22.484 -8.695 1 92.56 553 LYS A CA 1
ATOM 4238 C C . LYS A 1 553 ? -8.023 23.047 -9.672 1 92.56 553 LYS A C 1
ATOM 4240 O O . LYS A 1 553 ? -7.836 22.5 -10.758 1 92.56 553 LYS A O 1
ATOM 4245 N N . TRP A 1 554 ? -7.398 24.078 -9.203 1 94.81 554 TRP A N 1
ATOM 4246 C CA . TRP A 1 554 ? -6.363 24.672 -10.031 1 94.81 554 TRP A CA 1
ATOM 4247 C C . TRP A 1 554 ? -5.16 23.75 -10.164 1 94.81 554 TRP A C 1
ATOM 4249 O O . TRP A 1 554 ? -4.594 23.609 -11.25 1 94.81 554 TRP A O 1
ATOM 4259 N N . PHE A 1 555 ? -4.719 23.141 -9.102 1 94.56 555 PHE A N 1
ATOM 4260 C CA . PHE A 1 555 ? -3.619 22.172 -9.141 1 94.56 555 PHE A CA 1
ATOM 4261 C C . PHE A 1 555 ? -3.918 21.047 -10.117 1 94.56 555 PHE A C 1
ATOM 4263 O O . PHE A 1 555 ? -3.049 20.641 -10.891 1 94.56 555 PHE A O 1
ATOM 4270 N N . LYS A 1 556 ? -5.168 20.594 -10.07 1 91.06 556 LYS A N 1
ATOM 4271 C CA . LYS A 1 556 ? -5.574 19.469 -10.914 1 91.06 556 LYS A CA 1
ATOM 4272 C C . LYS A 1 556 ? -5.527 19.859 -12.391 1 91.06 556 LYS A C 1
ATOM 4274 O O . LYS A 1 556 ? -5.086 19.078 -13.234 1 91.06 556 LYS A O 1
ATOM 4279 N N . SER A 1 557 ? -5.93 21.062 -12.703 1 92.56 557 SER A N 1
ATOM 4280 C CA . SER A 1 557 ? -5.941 21.531 -14.086 1 92.56 557 SER A CA 1
ATOM 4281 C C . SER A 1 557 ? -4.523 21.656 -14.641 1 92.56 557 SER A C 1
ATOM 4283 O O . SER A 1 557 ? -4.305 21.5 -15.844 1 92.56 557 SER A O 1
ATOM 4285 N N . ARG A 1 558 ? -3.516 21.859 -13.766 1 92.12 558 ARG A N 1
ATOM 4286 C CA . ARG A 1 558 ? -2.139 22.062 -14.203 1 92.12 558 ARG A CA 1
ATOM 4287 C C . ARG A 1 558 ? -1.284 20.828 -13.914 1 92.12 558 ARG A C 1
ATOM 4289 O O . ARG A 1 558 ? -0.071 20.844 -14.133 1 92.12 558 ARG A O 1
ATOM 4296 N N . ASP A 1 559 ? -1.885 19.781 -13.445 1 91.12 559 ASP A N 1
ATOM 4297 C CA . ASP A 1 559 ? -1.216 18.531 -13.094 1 91.12 559 ASP A CA 1
ATOM 4298 C C . ASP A 1 559 ? -0.096 18.781 -12.086 1 91.12 559 ASP A C 1
ATOM 4300 O O . ASP A 1 559 ? 1.031 18.312 -12.273 1 91.12 559 ASP A O 1
ATOM 4304 N N . ILE A 1 560 ? -0.327 19.672 -11.094 1 94.12 560 ILE A N 1
ATOM 4305 C CA . ILE A 1 560 ? 0.602 19.969 -10.008 1 94.12 560 ILE A CA 1
ATOM 4306 C C . ILE A 1 560 ? 0.171 19.219 -8.75 1 94.12 560 ILE A C 1
ATOM 4308 O O . ILE A 1 560 ? -1.007 19.234 -8.383 1 94.12 560 ILE A O 1
ATOM 4312 N N . LYS A 1 561 ? 1.065 18.484 -8.234 1 94.12 561 LYS A N 1
ATOM 4313 C CA . LYS A 1 561 ? 0.788 17.781 -6.988 1 94.12 561 LYS A CA 1
ATOM 4314 C C . LYS A 1 561 ? 1.263 18.594 -5.785 1 94.12 561 LYS A C 1
ATOM 4316 O O . LYS A 1 561 ? 2.451 18.594 -5.457 1 94.12 561 LYS A O 1
ATOM 4321 N N . SER A 1 562 ? 0.416 19.312 -5.191 1 95.44 562 SER A N 1
ATOM 4322 C CA . SER A 1 562 ? 0.733 20.156 -4.043 1 95.44 562 SER A CA 1
ATOM 4323 C C . SER A 1 562 ? -0.428 20.203 -3.053 1 95.44 562 SER A C 1
ATOM 4325 O O . SER A 1 562 ? -1.574 19.938 -3.422 1 95.44 562 SER A O 1
ATOM 4327 N N . PHE A 1 563 ? -0.147 20.344 -1.854 1 95.56 563 PHE A N 1
ATOM 4328 C CA . PHE A 1 563 ? -1.152 20.641 -0.838 1 95.56 563 PHE A CA 1
ATOM 4329 C C . PHE A 1 563 ? -1.339 22.141 -0.672 1 95.56 563 PHE A C 1
ATOM 4331 O O . PHE A 1 563 ? -0.488 22.922 -1.093 1 95.56 563 PHE A O 1
ATOM 4338 N N . TYR A 1 564 ? -2.455 22.531 -0.251 1 95.69 564 TYR A N 1
ATOM 4339 C CA . TYR A 1 564 ? -2.785 23.922 -0.017 1 95.69 564 TYR A CA 1
ATOM 4340 C C . TYR A 1 564 ? -3.258 24.141 1.416 1 95.69 564 TYR A C 1
ATOM 4342 O O . TYR A 1 564 ? -4.121 23.406 1.908 1 95.69 564 TYR A O 1
ATOM 4350 N N . THR A 1 565 ? -2.609 25.094 2.129 1 94.38 565 THR A N 1
ATOM 4351 C CA . THR A 1 565 ? -3.008 25.438 3.486 1 94.38 565 THR A CA 1
ATOM 4352 C C . THR A 1 565 ? -3.094 26.953 3.646 1 94.38 565 THR A C 1
ATOM 4354 O O . THR A 1 565 ? -2.236 27.688 3.146 1 94.38 565 THR A O 1
ATOM 4357 N N . SER A 1 566 ? -4.176 27.375 4.195 1 94.38 566 SER A N 1
ATOM 4358 C CA . SER A 1 566 ? -4.375 28.797 4.438 1 94.38 566 SER A CA 1
ATOM 4359 C C . SER A 1 566 ? -4.637 29.078 5.914 1 94.38 566 SER A C 1
ATOM 4361 O O . SER A 1 566 ? -5.141 28.219 6.637 1 94.38 566 SER A O 1
ATOM 4363 N N . VAL A 1 567 ? -4.215 30.219 6.383 1 94.88 567 VAL A N 1
ATOM 4364 C CA . VAL A 1 567 ? -4.406 30.625 7.773 1 94.88 567 VAL A CA 1
ATOM 4365 C C . VAL A 1 567 ? -4.719 32.125 7.836 1 94.88 567 VAL A C 1
ATOM 4367 O O . VAL A 1 567 ? -4.191 32.906 7.047 1 94.88 567 VAL A O 1
ATOM 4370 N N . ALA A 1 568 ? -5.609 32.438 8.695 1 95.81 568 ALA A N 1
ATOM 4371 C CA . ALA A 1 568 ? -5.91 33.844 8.953 1 95.81 568 ALA A CA 1
ATOM 4372 C C . ALA A 1 568 ? -5.051 34.406 10.094 1 95.81 568 ALA A C 1
ATOM 4374 O O . ALA A 1 568 ? -4.934 33.75 11.148 1 95.81 568 ALA A O 1
ATOM 4375 N N . SER A 1 569 ? -4.406 35.5 9.844 1 93.56 569 SER A N 1
ATOM 4376 C CA . SER A 1 569 ? -3.537 36.125 10.836 1 93.56 569 SER A CA 1
ATOM 4377 C C . SER A 1 569 ? -3.586 37.656 10.727 1 93.56 569 SER A C 1
ATOM 4379 O O . SER A 1 569 ? -3.885 38.188 9.664 1 93.56 569 SER A O 1
ATOM 4381 N N . PRO A 1 570 ? -3.332 38.281 11.867 1 89.62 570 PRO A N 1
ATOM 4382 C CA . PRO A 1 570 ? -3.336 39.719 11.844 1 89.62 570 PRO A CA 1
ATOM 4383 C C . PRO A 1 570 ? -2.166 40.312 11.047 1 89.62 570 PRO A C 1
ATOM 4385 O O . PRO A 1 570 ? -2.275 41.406 10.484 1 89.62 570 PRO A O 1
ATOM 4388 N N . ASN A 1 571 ? -1.039 39.688 11.078 1 91.5 571 ASN A N 1
ATOM 4389 C CA . ASN A 1 571 ? 0.13 40.094 10.32 1 91.5 571 ASN A CA 1
ATOM 4390 C C . ASN A 1 571 ? 0.747 38.938 9.539 1 91.5 571 ASN A C 1
ATOM 4392 O O . ASN A 1 571 ? 0.523 37.781 9.875 1 91.5 571 ASN A O 1
ATOM 4396 N N . ILE A 1 572 ? 1.426 39.312 8.531 1 93.56 572 ILE A N 1
ATOM 4397 C CA . ILE A 1 572 ? 1.974 38.312 7.617 1 93.56 572 ILE A CA 1
ATOM 4398 C C . ILE A 1 572 ? 3.072 37.531 8.32 1 93.56 572 ILE A C 1
ATOM 4400 O O . ILE A 1 572 ? 3.225 36.312 8.086 1 93.56 572 ILE A O 1
ATOM 4404 N N . ARG A 1 573 ? 3.877 38.188 9.148 1 94.38 573 ARG A N 1
ATOM 4405 C CA . ARG A 1 573 ? 4.977 37.5 9.828 1 94.38 573 ARG A CA 1
ATOM 4406 C C . ARG A 1 573 ? 4.461 36.406 10.742 1 94.38 573 ARG A C 1
ATOM 4408 O O . ARG A 1 573 ? 4.945 35.25 10.688 1 94.38 573 ARG A O 1
ATOM 4415 N N . TYR A 1 574 ? 3.449 36.75 11.477 1 93.69 574 TYR A N 1
ATOM 4416 C CA . TYR A 1 574 ? 2.889 35.781 12.383 1 93.69 574 TYR A CA 1
ATOM 4417 C C . TYR A 1 574 ? 2.24 34.625 11.602 1 93.69 574 TYR A C 1
ATOM 4419 O O . TYR A 1 574 ? 2.34 33.469 12 1 93.69 574 TYR A O 1
ATOM 4427 N N . GLY A 1 575 ? 1.541 34.969 10.594 1 94.62 575 GLY A N 1
ATOM 4428 C CA . GLY A 1 575 ? 0.967 33.938 9.742 1 94.62 575 GLY A CA 1
ATOM 4429 C C . GLY A 1 575 ? 2.004 33 9.18 1 94.62 575 GLY A C 1
ATOM 4430 O O . GLY A 1 575 ? 1.794 31.781 9.164 1 94.62 575 GLY A O 1
ATOM 4431 N N . ALA A 1 576 ? 3.076 33.5 8.727 1 96.38 576 ALA A N 1
ATOM 4432 C CA . ALA A 1 576 ? 4.152 32.688 8.18 1 96.38 576 ALA A CA 1
ATOM 4433 C C . ALA A 1 576 ? 4.777 31.812 9.273 1 96.38 576 ALA A C 1
ATOM 4435 O O . ALA A 1 576 ? 5.113 30.656 9.031 1 96.38 576 ALA A O 1
ATOM 4436 N N . GLN A 1 577 ? 4.949 32.406 10.453 1 95.19 577 GLN A N 1
ATOM 4437 C CA . GLN A 1 577 ? 5.492 31.656 11.578 1 95.19 577 GLN A CA 1
ATOM 4438 C C . GLN A 1 577 ? 4.637 30.438 11.883 1 95.19 577 GLN A C 1
ATOM 4440 O O . GLN A 1 577 ? 5.164 29.344 12.141 1 95.19 577 GLN A O 1
ATOM 4445 N N . VAL A 1 578 ? 3.371 30.703 11.82 1 94.38 578 VAL A N 1
ATOM 4446 C CA . VAL A 1 578 ? 2.422 29.641 12.125 1 94.38 578 VAL A CA 1
ATOM 4447 C C . VAL A 1 578 ? 2.523 28.531 11.07 1 94.38 578 VAL A C 1
ATOM 4449 O O . VAL A 1 578 ? 2.514 27.344 11.398 1 94.38 578 VAL A O 1
ATOM 4452 N N . LEU A 1 579 ? 2.629 28.891 9.859 1 95.94 579 LEU A N 1
ATOM 4453 C CA . LEU A 1 579 ? 2.748 27.922 8.781 1 95.94 579 LEU A CA 1
ATOM 4454 C C . LEU A 1 579 ? 4.039 27.109 8.922 1 95.94 579 LEU A C 1
ATOM 4456 O O . LEU A 1 579 ? 4.055 25.906 8.664 1 95.94 579 LEU A O 1
ATOM 4460 N N . LEU A 1 580 ? 5.07 27.734 9.344 1 95.81 580 LEU A N 1
ATOM 4461 C CA . LEU A 1 580 ? 6.363 27.078 9.5 1 95.81 580 LEU A CA 1
ATOM 4462 C C . LEU A 1 580 ? 6.328 26.062 10.648 1 95.81 580 LEU A C 1
ATOM 4464 O O . LEU A 1 580 ? 7.027 25.047 10.609 1 95.81 580 LEU A O 1
ATOM 4468 N N . GLN A 1 581 ? 5.488 26.312 11.594 1 93.62 581 GLN A N 1
ATOM 4469 C CA . GLN A 1 581 ? 5.484 25.484 12.797 1 93.62 581 GLN A CA 1
ATOM 4470 C C . GLN A 1 581 ? 4.457 24.359 12.688 1 93.62 581 GLN A C 1
ATOM 4472 O O . GLN A 1 581 ? 4.715 23.234 13.109 1 93.62 581 GLN A O 1
ATOM 4477 N N . CYS A 1 582 ? 3.322 24.625 12.062 1 91.62 582 CYS A N 1
ATOM 4478 C CA . CYS A 1 582 ? 2.172 23.75 12.242 1 91.62 582 CYS A CA 1
ATOM 4479 C C . CYS A 1 582 ? 1.945 22.891 10.992 1 91.62 582 CYS A C 1
ATOM 4481 O O . CYS A 1 582 ? 1.272 21.859 11.055 1 91.62 582 CYS A O 1
ATOM 4483 N N . GLN A 1 583 ? 2.496 23.281 10 1 91.56 583 GLN A N 1
ATOM 4484 C CA . GLN A 1 583 ? 2.174 22.562 8.766 1 91.56 583 GLN A CA 1
ATOM 4485 C C . GLN A 1 583 ? 2.867 21.203 8.727 1 91.56 583 GLN A C 1
ATOM 4487 O O . GLN A 1 583 ? 4.016 21.078 9.148 1 91.56 583 GLN A O 1
ATOM 4492 N N . GLY A 1 584 ? 2.008 20.234 8.297 1 90.12 584 GLY A N 1
ATOM 4493 C CA . GLY A 1 584 ? 2.539 18.891 8.133 1 90.12 584 GLY A CA 1
ATOM 4494 C C . GLY A 1 584 ? 1.999 17.906 9.156 1 90.12 584 GLY A C 1
ATOM 4495 O O . GLY A 1 584 ? 1.279 18.297 10.078 1 90.12 584 GLY A O 1
ATOM 4496 N N . MET A 1 585 ? 2.271 16.625 8.938 1 90.44 585 MET A N 1
ATOM 4497 C CA . MET A 1 585 ? 1.851 15.539 9.82 1 90.44 585 MET A CA 1
ATOM 4498 C C . MET A 1 585 ? 3 14.57 10.086 1 90.44 585 MET A C 1
ATOM 4500 O O . MET A 1 585 ? 3.471 13.898 9.164 1 90.44 585 MET A O 1
ATOM 4504 N N . GLY A 1 586 ? 3.375 14.586 11.367 1 89.56 586 GLY A N 1
ATOM 4505 C CA . GLY A 1 586 ? 4.492 13.703 11.68 1 89.56 586 GLY A CA 1
ATOM 4506 C C . GLY A 1 586 ? 5.77 14.078 10.953 1 89.56 586 GLY A C 1
ATOM 4507 O O . GLY A 1 586 ? 6.23 15.219 11.047 1 89.56 586 GLY A O 1
ATOM 4508 N N . LYS A 1 587 ? 6.238 13.156 10.117 1 91.69 587 LYS A N 1
ATOM 4509 C CA . LYS A 1 587 ? 7.492 13.414 9.414 1 91.69 587 LYS A CA 1
ATOM 4510 C C . LYS A 1 587 ? 7.23 13.922 8 1 91.69 587 LYS A C 1
ATOM 4512 O O . LYS A 1 587 ? 8.164 14.289 7.285 1 91.69 587 LYS A O 1
ATOM 4517 N N . LEU A 1 588 ? 6 13.914 7.648 1 93.06 588 LEU A N 1
ATOM 4518 C CA . LEU A 1 588 ? 5.602 14.594 6.422 1 93.06 588 LEU A CA 1
ATOM 4519 C C . LEU A 1 588 ? 5.43 16.094 6.668 1 93.06 588 LEU A C 1
ATOM 4521 O O . LEU A 1 588 ? 4.305 16.594 6.703 1 93.06 588 LEU A O 1
ATOM 4525 N N . ARG A 1 589 ? 6.508 16.734 6.848 1 93.38 589 ARG A N 1
ATOM 4526 C CA . ARG A 1 589 ? 6.582 18.156 7.184 1 93.38 589 ARG A CA 1
ATOM 4527 C C . ARG A 1 589 ? 7.625 18.859 6.328 1 93.38 589 ARG A C 1
ATOM 4529 O O . ARG A 1 589 ? 8.656 18.281 5.988 1 93.38 589 ARG A O 1
ATOM 4536 N N . PRO A 1 590 ? 7.348 20.078 6.047 1 94.94 590 PRO A N 1
ATOM 4537 C CA . PRO A 1 590 ? 8.328 20.812 5.242 1 94.94 590 PRO A CA 1
ATOM 4538 C C . PRO A 1 590 ? 9.648 21.031 5.977 1 94.94 590 PRO A C 1
ATOM 4540 O O . PRO A 1 590 ? 9.664 21.188 7.199 1 94.94 590 PRO A O 1
ATOM 4543 N N . ASN A 1 591 ? 10.773 21 5.258 1 95 591 ASN A N 1
ATOM 4544 C CA . ASN A 1 591 ? 12.094 21.297 5.797 1 95 591 ASN A CA 1
ATOM 4545 C C . ASN A 1 591 ? 12.773 22.422 5.031 1 95 591 ASN A C 1
ATOM 4547 O O . ASN A 1 591 ? 13.875 22.844 5.391 1 95 591 ASN A O 1
ATOM 4551 N N . THR A 1 592 ? 12.117 22.891 3.992 1 96.88 592 THR A N 1
ATOM 4552 C CA . THR A 1 592 ? 12.641 23.969 3.166 1 96.88 592 THR A CA 1
ATOM 4553 C C . THR A 1 592 ? 11.547 24.984 2.85 1 96.88 592 THR A C 1
ATOM 4555 O O . THR A 1 592 ? 10.406 24.609 2.557 1 96.88 592 THR A O 1
ATOM 4558 N N . LEU A 1 593 ? 11.859 26.234 3.027 1 97.81 593 LEU A N 1
ATOM 4559 C CA . LEU A 1 593 ? 10.953 27.328 2.699 1 97.81 593 LEU A CA 1
ATOM 4560 C C . LEU A 1 593 ? 11.398 28.047 1.425 1 97.81 593 LEU A C 1
ATOM 4562 O O . LEU A 1 593 ? 12.57 28.406 1.285 1 97.81 593 LEU A O 1
ATOM 4566 N N . ILE A 1 594 ? 10.555 28.219 0.5 1 98.06 594 ILE A N 1
ATOM 4567 C CA . ILE A 1 594 ? 10.867 28.969 -0.712 1 98.06 594 ILE A CA 1
ATOM 4568 C C . ILE A 1 594 ? 9.914 30.156 -0.847 1 98.06 594 ILE A C 1
ATOM 4570 O O . ILE A 1 594 ? 8.695 30 -0.703 1 98.06 594 ILE A O 1
ATOM 4574 N N . LEU A 1 595 ? 10.492 31.312 -1.052 1 96.75 595 LEU A N 1
ATOM 4575 C CA . LEU A 1 595 ? 9.75 32.562 -1.226 1 96.75 595 LEU A CA 1
ATOM 4576 C C . LEU A 1 595 ? 10.062 33.188 -2.578 1 96.75 595 LEU A C 1
ATOM 4578 O O . LEU A 1 595 ? 11.078 32.875 -3.199 1 96.75 595 LEU A O 1
ATOM 4582 N N . GLY A 1 596 ? 9.125 33.969 -2.965 1 95.81 596 GLY A N 1
ATOM 4583 C CA . GLY A 1 596 ? 9.43 34.844 -4.094 1 95.81 596 GLY A CA 1
ATOM 4584 C C . GLY A 1 596 ? 10.172 36.094 -3.693 1 95.81 596 GLY A C 1
ATOM 4585 O O . GLY A 1 596 ? 9.977 36.625 -2.594 1 95.81 596 GLY A O 1
ATOM 4586 N N . TYR A 1 597 ? 11.031 36.594 -4.535 1 95.94 597 TYR A N 1
ATOM 4587 C CA . TYR A 1 597 ? 11.75 37.812 -4.273 1 95.94 597 TYR A CA 1
ATOM 4588 C C . TYR A 1 597 ? 10.789 39 -4.215 1 95.94 597 TYR A C 1
ATOM 4590 O O . TYR A 1 597 ? 9.867 39.125 -5.027 1 95.94 597 TYR A O 1
ATOM 4598 N N . LYS A 1 598 ? 10.984 39.781 -3.145 1 94.94 598 LYS A N 1
ATOM 4599 C CA . LYS A 1 598 ? 10.172 41 -3.006 1 94.94 598 LYS A CA 1
ATOM 4600 C C . LYS A 1 598 ? 10.688 42.125 -3.904 1 94.94 598 LYS A C 1
ATOM 4602 O O . LYS A 1 598 ? 11.445 42.969 -3.457 1 94.94 598 LYS A O 1
ATOM 4607 N N . ASN A 1 599 ? 10.148 42.25 -5.035 1 92.44 599 ASN A N 1
ATOM 4608 C CA . ASN A 1 599 ? 10.625 43.188 -6.051 1 92.44 599 ASN A CA 1
ATOM 4609 C C . ASN A 1 599 ? 10.305 44.625 -5.68 1 92.44 599 ASN A C 1
ATOM 4611 O O . ASN A 1 599 ? 11 45.531 -6.102 1 92.44 599 ASN A O 1
ATOM 4615 N N . ASP A 1 600 ? 9.305 44.844 -4.867 1 93.25 600 ASP A N 1
ATOM 4616 C CA . ASP A 1 600 ? 8.852 46.219 -4.582 1 93.25 600 ASP A CA 1
ATOM 4617 C C . ASP A 1 600 ? 9.359 46.688 -3.221 1 93.25 600 ASP A C 1
ATOM 4619 O O . ASP A 1 600 ? 8.711 47.5 -2.564 1 93.25 600 ASP A O 1
ATOM 4623 N N . TRP A 1 601 ? 10.469 46.125 -2.73 1 94.06 601 TRP A N 1
ATOM 4624 C CA . TRP A 1 601 ? 10.93 46.469 -1.385 1 94.06 601 TRP A CA 1
ATOM 4625 C C . TRP A 1 601 ? 11.344 47.938 -1.288 1 94.06 601 TRP A C 1
ATOM 4627 O O . TRP A 1 601 ? 11.273 48.531 -0.215 1 94.06 601 TRP A O 1
ATOM 4637 N N . GLN A 1 602 ? 11.711 48.594 -2.469 1 93.44 602 GLN A N 1
ATOM 4638 C CA . GLN A 1 602 ? 12.172 49.969 -2.471 1 93.44 602 GLN A CA 1
ATOM 4639 C C . GLN A 1 602 ? 11.008 50.938 -2.305 1 93.44 602 GLN A C 1
ATOM 4641 O O . GLN A 1 602 ? 11.18 52.031 -1.781 1 93.44 602 GLN A O 1
ATOM 4646 N N . VAL A 1 603 ? 9.805 50.5 -2.736 1 92.75 603 VAL A N 1
ATOM 4647 C CA . VAL A 1 603 ? 8.672 51.438 -2.754 1 92.75 603 VAL A CA 1
ATOM 4648 C C . VAL A 1 603 ? 7.633 51 -1.721 1 92.75 603 VAL A C 1
ATOM 4650 O O . VAL A 1 603 ? 6.801 51.781 -1.287 1 92.75 603 VAL A O 1
ATOM 4653 N N . ASP A 1 604 ? 7.719 49.812 -1.263 1 92.75 604 ASP A N 1
ATOM 4654 C CA . ASP A 1 604 ? 6.723 49.281 -0.347 1 92.75 604 ASP A CA 1
ATOM 4655 C C . ASP A 1 604 ? 6.902 49.844 1.062 1 92.75 604 ASP A C 1
ATOM 4657 O O . ASP A 1 604 ? 7.887 50.531 1.341 1 92.75 604 ASP A O 1
ATOM 4661 N N . ASP A 1 605 ? 5.852 49.594 1.859 1 92.69 605 ASP A N 1
ATOM 4662 C CA . ASP A 1 605 ? 5.91 49.969 3.27 1 92.69 605 ASP A CA 1
ATOM 4663 C C . ASP A 1 605 ? 7.094 49.281 3.963 1 92.69 605 ASP A C 1
ATOM 4665 O O . ASP A 1 605 ? 7.273 48.062 3.867 1 92.69 605 ASP A O 1
ATOM 4669 N N . PRO A 1 606 ? 7.969 50.125 4.605 1 92.69 606 PRO A N 1
ATOM 4670 C CA . PRO A 1 606 ? 9.148 49.562 5.27 1 92.69 606 PRO A CA 1
ATOM 4671 C C . PRO A 1 606 ? 8.789 48.5 6.293 1 92.69 606 PRO A C 1
ATOM 4673 O O . PRO A 1 606 ? 9.586 47.594 6.539 1 92.69 606 PRO A O 1
ATOM 4676 N N . ARG A 1 607 ? 7.652 48.531 6.852 1 91.56 607 ARG A N 1
ATOM 4677 C CA . ARG A 1 607 ? 7.238 47.531 7.812 1 91.56 607 ARG A CA 1
ATOM 4678 C C . ARG A 1 607 ? 7.023 46.156 7.125 1 91.56 607 ARG A C 1
ATOM 4680 O O . ARG A 1 607 ? 7.316 45.125 7.703 1 91.56 607 ARG A O 1
ATOM 4687 N N . ALA A 1 608 ? 6.508 46.25 5.992 1 92.69 608 ALA A N 1
ATOM 4688 C CA . ALA A 1 608 ? 6.312 45.031 5.207 1 92.69 608 ALA A CA 1
ATOM 4689 C C . ALA A 1 608 ? 7.648 44.406 4.82 1 92.69 608 ALA A C 1
ATOM 4691 O O . ALA A 1 608 ? 7.785 43.188 4.797 1 92.69 608 ALA A O 1
ATOM 4692 N N . VAL A 1 609 ? 8.57 45.281 4.527 1 94.56 609 VAL A N 1
ATOM 4693 C CA . VAL A 1 609 ? 9.906 44.781 4.184 1 94.56 609 VAL A CA 1
ATOM 4694 C C . VAL A 1 609 ? 10.562 44.156 5.406 1 94.56 609 VAL A C 1
ATOM 4696 O O . VAL A 1 609 ? 11.219 43.125 5.293 1 94.56 609 VAL A O 1
ATOM 4699 N N . ASP A 1 610 ? 10.367 44.812 6.5 1 93.19 610 ASP A N 1
ATOM 4700 C CA . ASP A 1 610 ? 10.883 44.25 7.75 1 93.19 610 ASP A CA 1
ATOM 4701 C C . ASP A 1 610 ? 10.258 42.875 8.047 1 93.19 610 ASP A C 1
ATOM 4703 O O . ASP A 1 610 ? 10.93 41.969 8.547 1 93.19 610 ASP A O 1
ATOM 4707 N N . CYS A 1 611 ? 9.016 42.812 7.758 1 93.06 611 CYS A N 1
ATOM 4708 C CA . CYS A 1 611 ? 8.32 41.531 7.945 1 93.06 611 CYS A CA 1
ATOM 4709 C C . CYS A 1 611 ? 8.914 40.438 7.043 1 93.06 611 CYS A C 1
ATOM 4711 O O . CYS A 1 611 ? 9.141 39.312 7.484 1 93.06 611 CYS A O 1
ATOM 4713 N N . TYR A 1 612 ? 9.109 40.781 5.828 1 94.62 612 TYR A N 1
ATOM 4714 C CA . TYR A 1 612 ? 9.719 39.875 4.867 1 94.62 612 TYR A CA 1
ATOM 4715 C C . TYR A 1 612 ? 11.07 39.375 5.359 1 94.62 612 TYR A C 1
ATOM 4717 O O . TYR A 1 612 ? 11.352 38.188 5.324 1 94.62 612 TYR A O 1
ATOM 4725 N N . PHE A 1 613 ? 11.82 40.312 5.832 1 94.81 613 PHE A N 1
ATOM 4726 C CA . PHE A 1 613 ? 13.148 40 6.367 1 94.81 613 PHE A CA 1
ATOM 4727 C C . PHE A 1 613 ? 13.047 39.094 7.59 1 94.81 613 PHE A C 1
ATOM 4729 O O . PHE A 1 613 ? 13.805 38.125 7.715 1 94.81 613 PHE A O 1
ATOM 4736 N N . ASN A 1 614 ? 12.148 39.375 8.461 1 93.75 614 ASN A N 1
ATOM 4737 C CA . ASN A 1 614 ? 12 38.594 9.688 1 93.75 614 ASN A CA 1
ATOM 4738 C C . ASN A 1 614 ? 11.5 37.188 9.406 1 93.75 614 ASN A C 1
ATOM 4740 O O . ASN A 1 614 ? 11.828 36.25 10.133 1 93.75 614 ASN A O 1
ATOM 4744 N N . VAL A 1 615 ? 10.672 37.031 8.367 1 95.44 615 VAL A N 1
ATOM 4745 C CA . VAL A 1 615 ? 10.203 35.688 7.984 1 95.44 615 VAL A CA 1
ATOM 4746 C C . VAL A 1 615 ? 11.391 34.812 7.613 1 95.44 615 VAL A C 1
ATOM 4748 O O . VAL A 1 615 ? 11.453 33.656 7.992 1 95.44 615 VAL A O 1
ATOM 4751 N N . ILE A 1 616 ? 12.305 35.375 6.898 1 95.56 616 ILE A N 1
ATOM 4752 C CA . ILE A 1 616 ? 13.508 34.625 6.5 1 95.56 616 ILE A CA 1
ATOM 4753 C C . ILE A 1 616 ? 14.297 34.219 7.742 1 95.56 616 ILE A C 1
ATOM 4755 O O . ILE A 1 616 ? 14.719 33.062 7.875 1 95.56 616 ILE A O 1
ATOM 4759 N N . SER A 1 617 ? 14.422 35.156 8.625 1 93.38 617 SER A N 1
ATOM 4760 C CA . SER A 1 617 ? 15.164 34.906 9.852 1 93.38 617 SER A CA 1
ATOM 4761 C C . SER A 1 617 ? 14.469 33.844 10.703 1 93.38 617 SER A C 1
ATOM 4763 O O . SER A 1 617 ? 15.133 32.969 11.289 1 93.38 617 SER A O 1
ATOM 4765 N N . ASP A 1 618 ? 13.141 34 10.812 1 94.06 618 ASP A N 1
ATOM 4766 C CA . ASP A 1 618 ? 12.367 33.031 11.586 1 94.06 618 ASP A CA 1
ATOM 4767 C C . ASP A 1 618 ? 12.539 31.609 11.023 1 94.06 618 ASP A C 1
ATOM 4769 O O . ASP A 1 618 ? 12.602 30.641 11.781 1 94.06 618 ASP A O 1
ATOM 4773 N N . ALA A 1 619 ? 12.578 31.453 9.734 1 95.31 619 ALA A N 1
ATOM 4774 C CA . ALA A 1 619 ? 12.75 30.156 9.102 1 95.31 619 ALA A CA 1
ATOM 4775 C C . ALA A 1 619 ? 14.086 29.531 9.469 1 95.31 619 ALA A C 1
ATOM 4777 O O . ALA A 1 619 ? 14.164 28.344 9.758 1 95.31 619 ALA A O 1
ATOM 4778 N N . PHE A 1 620 ? 15.141 30.297 9.555 1 92.94 620 PHE A N 1
ATOM 4779 C CA . PHE A 1 620 ? 16.453 29.797 9.945 1 92.94 620 PHE A CA 1
ATOM 4780 C C . PHE A 1 620 ? 16.469 29.359 11.406 1 92.94 620 PHE A C 1
ATOM 4782 O O . PHE A 1 620 ? 17.094 28.359 11.75 1 92.94 620 PHE A O 1
ATOM 4789 N N . ASP A 1 621 ? 15.734 30.141 12.172 1 91.44 621 ASP A N 1
ATOM 4790 C CA . ASP A 1 621 ? 15.656 29.781 13.586 1 91.44 621 ASP A CA 1
ATOM 4791 C C . ASP A 1 621 ? 14.992 28.422 13.781 1 91.44 621 ASP A C 1
ATOM 4793 O O . ASP A 1 621 ? 15.344 27.688 14.703 1 91.44 621 ASP A O 1
ATOM 4797 N N . LEU A 1 622 ? 14.07 28.156 12.945 1 93.06 622 LEU A N 1
ATOM 4798 C CA . LEU A 1 622 ? 13.359 26.891 13.031 1 93.06 622 LEU A CA 1
ATOM 4799 C C . LEU A 1 622 ? 14.094 25.797 12.25 1 93.06 622 LEU A C 1
ATOM 4801 O O . LEU A 1 622 ? 13.547 24.719 12.031 1 93.06 622 LEU A O 1
ATOM 4805 N N . LYS A 1 623 ? 15.359 26.094 11.672 1 91.69 623 LYS A N 1
ATOM 4806 C CA . LYS A 1 623 ? 16.266 25.156 11.008 1 91.69 623 LYS A CA 1
ATOM 4807 C C . LYS A 1 623 ? 15.703 24.703 9.664 1 91.69 623 LYS A C 1
ATOM 4809 O O . LYS A 1 623 ? 15.812 23.531 9.305 1 91.69 623 LYS A O 1
ATOM 4814 N N . TYR A 1 624 ? 15.023 25.609 9.023 1 94.81 624 TYR A N 1
ATOM 4815 C CA . TYR A 1 624 ? 14.594 25.391 7.645 1 94.81 624 TYR A CA 1
ATOM 4816 C C . TYR A 1 624 ? 15.703 25.75 6.66 1 94.81 624 TYR A C 1
ATOM 4818 O O . TYR A 1 624 ? 16.516 26.625 6.938 1 94.81 624 TYR A O 1
ATOM 4826 N N . GLY A 1 625 ? 15.766 24.969 5.559 1 95.38 625 GLY A N 1
ATOM 4827 C CA . GLY A 1 625 ? 16.406 25.578 4.398 1 95.38 625 GLY A CA 1
ATOM 4828 C C . GLY A 1 625 ? 15.562 26.672 3.764 1 95.38 625 GLY A C 1
ATOM 4829 O O . GLY A 1 625 ? 14.336 26.609 3.781 1 95.38 625 GLY A O 1
ATOM 4830 N N . VAL A 1 626 ? 16.219 27.719 3.293 1 96.94 626 VAL A N 1
ATOM 4831 C CA . VAL A 1 626 ? 15.469 28.844 2.754 1 96.94 626 VAL A CA 1
ATOM 4832 C C . VAL A 1 626 ? 15.922 29.125 1.325 1 96.94 626 VAL A C 1
ATOM 4834 O O . VAL A 1 626 ? 17.109 29.094 1.027 1 96.94 626 VAL A O 1
ATOM 4837 N N . GLY A 1 627 ? 14.969 29.281 0.465 1 97.06 627 GLY A N 1
ATOM 4838 C CA . GLY A 1 627 ? 15.211 29.688 -0.912 1 97.06 627 GLY A CA 1
ATOM 4839 C C . GLY A 1 627 ? 14.375 30.875 -1.348 1 97.06 627 GLY A C 1
ATOM 4840 O O . GLY A 1 627 ? 13.219 31 -0.949 1 97.06 627 GLY A O 1
ATOM 4841 N N . ILE A 1 628 ? 15.016 31.781 -2.064 1 97.56 628 ILE A N 1
ATOM 4842 C CA . ILE A 1 628 ? 14.32 32.938 -2.648 1 97.56 628 ILE A CA 1
ATOM 4843 C C . ILE A 1 628 ? 14.5 32.938 -4.164 1 97.56 628 ILE A C 1
ATOM 4845 O O . ILE A 1 628 ? 15.633 32.938 -4.66 1 97.56 628 ILE A O 1
ATOM 4849 N N . LEU A 1 629 ? 13.414 32.906 -4.848 1 97.06 629 LEU A N 1
ATOM 4850 C CA . LEU A 1 629 ? 13.461 32.844 -6.305 1 97.06 629 LEU A CA 1
ATOM 4851 C C . LEU A 1 629 ? 13.094 34.188 -6.922 1 97.06 629 LEU A C 1
ATOM 4853 O O . LEU A 1 629 ? 12.07 34.781 -6.574 1 97.06 629 LEU A O 1
ATOM 4857 N N . ARG A 1 630 ? 13.961 34.688 -7.719 1 96.06 630 ARG A N 1
ATOM 4858 C CA . ARG A 1 630 ? 13.68 35.875 -8.523 1 96.06 630 ARG A CA 1
ATOM 4859 C C . ARG A 1 630 ? 13.617 35.5 -10.008 1 96.06 630 ARG A C 1
ATOM 4861 O O . ARG A 1 630 ? 14.562 34.969 -10.562 1 96.06 630 ARG A O 1
ATOM 4868 N N . VAL A 1 631 ? 12.453 35.781 -10.586 1 91.81 631 VAL A N 1
ATOM 4869 C CA . VAL A 1 631 ? 12.258 35.5 -12.008 1 91.81 631 VAL A CA 1
ATOM 4870 C C . VAL A 1 631 ? 11.852 36.781 -12.742 1 91.81 631 VAL A C 1
ATOM 4872 O O . VAL A 1 631 ? 10.695 37.188 -12.664 1 91.81 631 VAL A O 1
ATOM 4875 N N . PRO A 1 632 ? 12.688 37.375 -13.57 1 82.69 632 PRO A N 1
ATOM 4876 C CA . PRO A 1 632 ? 12.359 38.625 -14.258 1 82.69 632 PRO A CA 1
ATOM 4877 C C . PRO A 1 632 ? 11.367 38.438 -15.398 1 82.69 632 PRO A C 1
ATOM 4879 O O . PRO A 1 632 ? 10.391 39.188 -15.523 1 82.69 632 PRO A O 1
ATOM 4882 N N . ASP A 1 633 ? 11.625 37.5 -16.422 1 74.12 633 ASP A N 1
ATOM 4883 C CA . ASP A 1 633 ? 10.805 37.375 -17.625 1 74.12 633 ASP A CA 1
ATOM 4884 C C . ASP A 1 633 ? 10.102 36 -17.656 1 74.12 633 ASP A C 1
ATOM 4886 O O . ASP A 1 633 ? 9.883 35.438 -18.734 1 74.12 633 ASP A O 1
ATOM 4890 N N . GLY A 1 634 ? 9.664 35.469 -16.531 1 72.25 634 GLY A N 1
ATOM 4891 C CA . GLY A 1 634 ? 8.961 34.219 -16.562 1 72.25 634 GLY A CA 1
ATOM 4892 C C . GLY A 1 634 ? 9.875 33.031 -16.859 1 72.25 634 GLY A C 1
ATOM 4893 O O . GLY A 1 634 ? 11.062 33.219 -17.156 1 72.25 634 GLY A O 1
ATOM 4894 N N . LEU A 1 635 ? 9.398 31.797 -16.609 1 74.38 635 LEU A N 1
ATOM 4895 C CA . LEU A 1 635 ? 10.172 30.594 -16.844 1 74.38 635 LEU A CA 1
ATOM 4896 C C . LEU A 1 635 ? 9.672 29.859 -18.094 1 74.38 635 LEU A C 1
ATOM 4898 O O . LEU A 1 635 ? 8.461 29.719 -18.297 1 74.38 635 LEU A O 1
ATOM 4902 N N . ASP A 1 636 ? 10.562 29.578 -18.969 1 70.75 636 ASP A N 1
ATOM 4903 C CA . ASP A 1 636 ? 10.227 28.844 -20.188 1 70.75 636 ASP A CA 1
ATOM 4904 C C . ASP A 1 636 ? 9.953 27.375 -19.906 1 70.75 636 ASP A C 1
ATOM 4906 O O . ASP A 1 636 ? 10.328 26.859 -18.844 1 70.75 636 ASP A O 1
ATOM 4910 N N . VAL A 1 637 ? 9.25 26.719 -20.906 1 71.19 637 VAL A N 1
ATOM 4911 C CA . VAL A 1 637 ? 8.898 25.312 -20.812 1 71.19 637 VAL A CA 1
ATOM 4912 C C . VAL A 1 637 ? 10.148 24.453 -20.969 1 71.19 637 VAL A C 1
ATOM 4914 O O . VAL A 1 637 ? 10.32 23.453 -20.266 1 71.19 637 VAL A O 1
ATOM 4917 N N . LYS A 1 638 ? 11.078 24.781 -22 1 78 638 LYS A N 1
ATOM 4918 C CA . LYS A 1 638 ? 12.352 24.109 -22.188 1 78 638 LYS A CA 1
ATOM 4919 C C . LYS A 1 638 ? 13.523 25.078 -22.078 1 78 638 LYS A C 1
ATOM 4921 O O . LYS A 1 638 ? 13.547 26.109 -22.766 1 78 638 LYS A O 1
ATOM 4926 N N . GLN A 1 639 ? 14.383 24.703 -21.031 1 84.25 639 GLN A N 1
ATOM 4927 C CA . GLN A 1 639 ? 15.547 25.547 -20.797 1 84.25 639 GLN A CA 1
ATOM 4928 C C . GLN A 1 639 ? 16.781 25 -21.484 1 84.25 639 GLN A C 1
ATOM 4930 O O . GLN A 1 639 ? 16.984 23.781 -21.531 1 84.25 639 GLN A O 1
ATOM 4935 N N . GLU A 1 640 ? 17.422 25.906 -22.188 1 86.75 640 GLU A N 1
ATOM 4936 C CA . GLU A 1 640 ? 18.688 25.547 -22.797 1 86.75 640 GLU A CA 1
ATOM 4937 C C . GLU A 1 640 ? 19.828 26.422 -22.281 1 86.75 640 GLU A C 1
ATOM 4939 O O . GLU A 1 640 ? 19.609 27.547 -21.844 1 86.75 640 GLU A O 1
ATOM 4944 N N . GLY A 1 641 ? 20.938 25.859 -22.031 1 91.25 641 GLY A N 1
ATOM 4945 C CA . GLY A 1 641 ? 22.078 26.609 -21.516 1 91.25 641 GLY A CA 1
ATOM 4946 C C . GLY A 1 641 ? 22.75 25.938 -20.344 1 91.25 641 GLY A C 1
ATOM 4947 O O . GLY A 1 641 ? 23.047 24.734 -20.391 1 91.25 641 GLY A O 1
ATOM 4948 N N . THR A 1 642 ? 23.031 26.891 -19.297 1 94.88 642 THR A N 1
ATOM 4949 C CA . THR A 1 642 ? 23.781 26.344 -18.172 1 94.88 642 THR A CA 1
ATOM 4950 C C . THR A 1 642 ? 23.078 26.656 -16.844 1 94.88 642 THR A C 1
ATOM 4952 O O . THR A 1 642 ? 22.344 27.641 -16.75 1 94.88 642 THR A O 1
ATOM 4955 N N . ILE A 1 643 ? 23.172 25.781 -15.992 1 96.19 643 ILE A N 1
ATOM 4956 C CA . ILE A 1 643 ? 22.844 26.016 -14.586 1 96.19 643 ILE A CA 1
ATOM 4957 C C . ILE A 1 643 ? 24.125 26.297 -13.797 1 96.19 643 ILE A C 1
ATOM 4959 O O . ILE A 1 643 ? 24.953 25.406 -13.625 1 96.19 643 ILE A O 1
ATOM 4963 N N . ASP A 1 644 ? 24.219 27.516 -13.391 1 96.94 644 ASP A N 1
ATOM 4964 C CA . ASP A 1 644 ? 25.422 27.906 -12.672 1 96.94 644 ASP A CA 1
ATOM 4965 C C . ASP A 1 644 ? 25.203 27.875 -11.164 1 96.94 644 ASP A C 1
ATOM 4967 O O . ASP A 1 644 ? 24.359 28.594 -10.633 1 96.94 644 ASP A O 1
ATOM 4971 N N . VAL A 1 645 ? 26.016 27.078 -10.508 1 96.12 645 VAL A N 1
ATOM 4972 C CA . VAL A 1 645 ? 25.906 26.922 -9.062 1 96.12 645 VAL A CA 1
ATOM 4973 C C . VAL A 1 645 ? 27.078 27.609 -8.383 1 96.12 645 VAL A C 1
ATOM 4975 O O . VAL A 1 645 ? 28.234 27.203 -8.562 1 96.12 645 VAL A O 1
ATOM 4978 N N . TRP A 1 646 ? 26.75 28.641 -7.699 1 94.75 646 TRP A N 1
ATOM 4979 C CA . TRP A 1 646 ? 27.766 29.344 -6.914 1 94.75 646 TRP A CA 1
ATOM 4980 C C . TRP A 1 646 ? 27.766 28.859 -5.465 1 94.75 646 TRP A C 1
ATOM 4982 O O . TRP A 1 646 ? 27.016 29.391 -4.633 1 94.75 646 TRP A O 1
ATOM 4992 N N . TRP A 1 647 ? 28.594 27.828 -5.238 1 89.75 647 TRP A N 1
ATOM 4993 C CA . TRP A 1 647 ? 28.688 27.219 -3.92 1 89.75 647 TRP A CA 1
ATOM 4994 C C . TRP A 1 647 ? 29.812 27.844 -3.102 1 89.75 647 TRP A C 1
ATOM 4996 O O . TRP A 1 647 ? 30.953 27.344 -3.102 1 89.75 647 TRP A O 1
ATOM 5006 N N . LEU A 1 648 ? 29.453 28.781 -2.334 1 85.81 648 LEU A N 1
ATOM 5007 C CA . LEU A 1 648 ? 30.453 29.641 -1.696 1 85.81 648 LEU A CA 1
ATOM 5008 C C . LEU A 1 648 ? 30.656 29.234 -0.24 1 85.81 648 LEU A C 1
ATOM 5010 O O . LEU A 1 648 ? 31.703 29.516 0.343 1 85.81 648 LEU A O 1
ATOM 5014 N N . PHE A 1 649 ? 29.625 28.672 0.406 1 81.5 649 PHE A N 1
ATOM 5015 C CA . PHE A 1 649 ? 29.703 28.281 1.809 1 81.5 649 PHE A CA 1
ATOM 5016 C C . PHE A 1 649 ? 29.141 26.875 2.008 1 81.5 649 PHE A C 1
ATOM 5018 O O . PHE A 1 649 ? 28.391 26.375 1.174 1 81.5 649 PHE A O 1
ATOM 5025 N N . ASP A 1 650 ? 29.672 26.312 3.127 1 79.88 650 ASP A N 1
ATOM 5026 C CA . ASP A 1 650 ? 29.141 25 3.471 1 79.88 650 ASP A CA 1
ATOM 5027 C C . ASP A 1 650 ? 27.734 25.109 4.059 1 79.88 650 ASP A C 1
ATOM 5029 O O . ASP A 1 650 ? 27.562 25.641 5.152 1 79.88 650 ASP A O 1
ATOM 5033 N N . ASP A 1 651 ? 26.75 24.812 3.336 1 82.5 651 ASP A N 1
ATOM 5034 C CA . ASP A 1 651 ? 25.375 24.875 3.795 1 82.5 651 ASP A CA 1
ATOM 5035 C C . ASP A 1 651 ? 24.766 23.484 3.957 1 82.5 651 ASP A C 1
ATOM 5037 O O . ASP A 1 651 ? 23.547 23.328 3.979 1 82.5 651 ASP A O 1
ATOM 5041 N N . GLY A 1 652 ? 25.562 22.469 3.979 1 84.31 652 GLY A N 1
ATOM 5042 C CA . GLY A 1 652 ? 25.062 21.109 4.129 1 84.31 652 GLY A CA 1
ATOM 5043 C C . GLY A 1 652 ? 24.766 20.438 2.807 1 84.31 652 GLY A C 1
ATOM 5044 O O . GLY A 1 652 ? 24.297 19.297 2.777 1 84.31 652 GLY A O 1
ATOM 5045 N N . GLY A 1 653 ? 24.891 21.125 1.696 1 88.12 653 GLY A N 1
ATOM 5046 C CA . GLY A 1 653 ? 24.797 20.484 0.387 1 88.12 653 GLY A CA 1
ATOM 5047 C C . GLY A 1 653 ? 23.5 20.797 -0.333 1 88.12 653 GLY A C 1
ATOM 5048 O O . GLY A 1 653 ? 23.281 20.328 -1.455 1 88.12 653 GLY A O 1
ATOM 5049 N N . LEU A 1 654 ? 22.609 21.562 0.259 1 91.81 654 LEU A N 1
ATOM 5050 C CA . LEU A 1 654 ? 21.312 21.844 -0.36 1 91.81 654 LEU A CA 1
ATOM 5051 C C . LEU A 1 654 ? 21.484 22.609 -1.661 1 91.81 654 LEU A C 1
ATOM 5053 O O . LEU A 1 654 ? 20.766 22.375 -2.633 1 91.81 654 LEU A O 1
ATOM 5057 N N . THR A 1 655 ? 22.453 23.547 -1.745 1 92.69 655 THR A N 1
ATOM 5058 C CA . THR A 1 655 ? 22.719 24.391 -2.902 1 92.69 655 THR A CA 1
ATOM 5059 C C . THR A 1 655 ? 23.219 23.562 -4.078 1 92.69 655 THR A C 1
ATOM 5061 O O . THR A 1 655 ? 23.172 24.016 -5.227 1 92.69 655 THR A O 1
ATOM 5064 N N . LEU A 1 656 ? 23.688 22.422 -3.762 1 90.88 656 LEU A N 1
ATOM 5065 C CA . LEU A 1 656 ? 24.141 21.531 -4.824 1 90.88 656 LEU A CA 1
ATOM 5066 C C . LEU A 1 656 ? 23.047 20.531 -5.18 1 90.88 656 LEU A C 1
ATOM 5068 O O . LEU A 1 656 ? 22.922 20.141 -6.344 1 90.88 656 LEU A O 1
ATOM 5072 N N . LEU A 1 657 ? 22.328 20.141 -4.195 1 91.69 657 LEU A N 1
ATOM 5073 C CA . LEU A 1 657 ? 21.328 19.094 -4.375 1 91.69 657 LEU A CA 1
ATOM 5074 C C . LEU A 1 657 ? 20.188 19.578 -5.25 1 91.69 657 LEU A C 1
ATOM 5076 O O . LEU A 1 657 ? 19.734 18.859 -6.148 1 91.69 657 LEU A O 1
ATOM 5080 N N . ILE A 1 658 ? 19.656 20.75 -5.02 1 94.56 658 ILE A N 1
ATOM 5081 C CA . ILE A 1 658 ? 18.469 21.25 -5.723 1 94.56 658 ILE A CA 1
ATOM 5082 C C . ILE A 1 658 ? 18.781 21.406 -7.207 1 94.56 658 ILE A C 1
ATOM 5084 O O . ILE A 1 658 ? 18.031 20.938 -8.062 1 94.56 658 ILE A O 1
ATOM 5088 N N . PRO A 1 659 ? 19.922 22.078 -7.605 1 94 659 PRO A N 1
ATOM 5089 C CA . PRO A 1 659 ? 20.25 22.156 -9.031 1 94 659 PRO A CA 1
ATOM 5090 C C . PRO A 1 659 ? 20.453 20.781 -9.664 1 94 659 PRO A C 1
ATOM 5092 O O . PRO A 1 659 ? 20.156 20.578 -10.836 1 94 659 PRO A O 1
ATOM 5095 N N . TYR A 1 660 ? 21.047 19.859 -8.922 1 90.94 660 TYR A N 1
ATOM 5096 C CA . TYR A 1 660 ? 21.172 18.5 -9.43 1 90.94 660 TYR A CA 1
ATOM 5097 C C . TYR A 1 660 ? 19.812 17.906 -9.742 1 90.94 660 TYR A C 1
ATOM 5099 O O . TYR A 1 660 ? 19.609 17.328 -10.812 1 90.94 660 TYR A O 1
ATOM 5107 N N . ILE A 1 661 ? 18.891 18.062 -8.789 1 92.25 661 ILE A N 1
ATOM 5108 C CA . ILE A 1 661 ? 17.531 17.547 -8.992 1 92.25 661 ILE A CA 1
ATOM 5109 C C . ILE A 1 661 ? 16.906 18.188 -10.227 1 92.25 661 ILE A C 1
ATOM 5111 O O . ILE A 1 661 ? 16.297 17.5 -11.047 1 92.25 661 ILE A O 1
ATOM 5115 N N . LEU A 1 662 ? 17.078 19.453 -10.383 1 93.81 662 LEU A N 1
ATOM 5116 C CA . LEU A 1 662 ? 16.531 20.188 -11.516 1 93.81 662 LEU A CA 1
ATOM 5117 C C . LEU A 1 662 ? 17.109 19.688 -12.828 1 93.81 662 LEU A C 1
ATOM 5119 O O . LEU A 1 662 ? 16.406 19.594 -13.836 1 93.81 662 LEU A O 1
ATOM 5123 N N . SER A 1 663 ? 18.359 19.344 -12.828 1 91.44 663 SER A N 1
ATOM 5124 C CA . SER A 1 663 ? 19.031 18.875 -14.039 1 91.44 663 SER A CA 1
ATOM 5125 C C . SER A 1 663 ? 18.5 17.516 -14.484 1 91.44 663 SER A C 1
ATOM 5127 O O . SER A 1 663 ? 18.641 17.141 -15.648 1 91.44 663 SER A O 1
ATOM 5129 N N . THR A 1 664 ? 17.906 16.75 -13.562 1 88.19 664 THR A N 1
ATOM 5130 C CA . THR A 1 664 ? 17.375 15.445 -13.898 1 88.19 664 THR A CA 1
ATOM 5131 C C . THR A 1 664 ? 15.953 15.578 -14.461 1 88.19 664 THR A C 1
ATOM 5133 O O . THR A 1 664 ? 15.414 14.617 -15.008 1 88.19 664 THR A O 1
ATOM 5136 N N . ARG A 1 665 ? 15.398 16.719 -14.367 1 91.44 665 ARG A N 1
ATOM 5137 C CA . ARG A 1 665 ? 14.031 16.938 -14.828 1 91.44 665 ARG A CA 1
ATOM 5138 C C . ARG A 1 665 ? 14.008 17.281 -16.312 1 91.44 665 ARG A C 1
ATOM 5140 O O . ARG A 1 665 ? 14.992 17.781 -16.859 1 91.44 665 ARG A O 1
ATOM 5147 N N . LYS A 1 666 ? 12.898 17.062 -16.953 1 89.25 666 LYS A N 1
ATOM 5148 C CA . LYS A 1 666 ? 12.742 17.25 -18.391 1 89.25 666 LYS A CA 1
ATOM 5149 C C . LYS A 1 666 ? 12.984 18.703 -18.797 1 89.25 666 LYS A C 1
ATOM 5151 O O . LYS A 1 666 ? 13.578 18.984 -19.844 1 89.25 666 LYS A O 1
ATOM 5156 N N . GLN A 1 667 ? 12.586 19.609 -17.984 1 90.44 667 GLN A N 1
ATOM 5157 C CA . GLN A 1 667 ? 12.68 21.031 -18.281 1 90.44 667 GLN A CA 1
ATOM 5158 C C . GLN A 1 667 ? 14.133 21.484 -18.359 1 90.44 667 GLN A C 1
ATOM 5160 O O . GLN A 1 667 ? 14.469 22.375 -19.156 1 90.44 667 GLN A O 1
ATOM 5165 N N . TYR A 1 668 ? 14.977 20.906 -17.578 1 92.06 668 TYR A N 1
ATOM 5166 C CA . TYR A 1 668 ? 16.375 21.344 -17.5 1 92.06 668 TYR A CA 1
ATOM 5167 C C . TYR A 1 668 ? 17.312 20.234 -17.969 1 92.06 668 TYR A C 1
ATOM 5169 O O . TYR A 1 668 ? 18.516 20.281 -17.672 1 92.06 668 TYR A O 1
ATOM 5177 N N . LYS A 1 669 ? 16.891 19.266 -18.641 1 88.81 669 LYS A N 1
ATOM 5178 C CA . LYS A 1 669 ? 17.672 18.094 -19.016 1 88.81 669 LYS A CA 1
ATOM 5179 C C . LYS A 1 669 ? 18.828 18.469 -19.938 1 88.81 669 LYS A C 1
ATOM 5181 O O . LYS A 1 669 ? 19.906 17.859 -19.875 1 88.81 669 LYS A O 1
ATOM 5186 N N . SER A 1 670 ? 18.656 19.469 -20.734 1 89.62 670 SER A N 1
ATOM 5187 C CA . SER A 1 670 ? 19.672 19.828 -21.719 1 89.62 670 SER A CA 1
ATOM 5188 C C . SER A 1 670 ? 20.656 20.844 -21.141 1 89.62 670 SER A C 1
ATOM 5190 O O . SER A 1 670 ? 21.625 21.219 -21.797 1 89.62 670 SER A O 1
ATOM 5192 N N . CYS A 1 671 ? 20.422 21.219 -19.922 1 92.62 671 CYS A N 1
ATOM 5193 C CA . CYS A 1 671 ? 21.297 22.219 -19.312 1 92.62 671 CYS A CA 1
ATOM 5194 C C . CYS A 1 671 ? 22.531 21.578 -18.719 1 92.62 671 CYS A C 1
ATOM 5196 O O . CYS A 1 671 ? 22.469 20.469 -18.156 1 92.62 671 CYS A O 1
ATOM 5198 N N . LYS A 1 672 ? 23.656 22.312 -18.922 1 93.88 672 LYS A N 1
ATOM 5199 C CA . LYS A 1 672 ? 24.922 21.844 -18.344 1 93.88 672 LYS A CA 1
ATOM 5200 C C . LYS A 1 672 ? 25.156 22.484 -16.984 1 93.88 672 LYS A C 1
ATOM 5202 O O . LYS A 1 672 ? 24.875 23.672 -16.781 1 93.88 672 LYS A O 1
ATOM 5207 N N . LEU A 1 673 ? 25.609 21.734 -16.047 1 94.88 673 LEU A N 1
ATOM 5208 C CA . LEU A 1 673 ? 25.828 22.203 -14.68 1 94.88 673 LEU A CA 1
ATOM 5209 C C . LEU A 1 673 ? 27.25 22.719 -14.5 1 94.88 673 LEU A C 1
ATOM 5211 O O . LEU A 1 673 ? 28.203 21.969 -14.711 1 94.88 673 LEU A O 1
ATOM 5215 N N . ARG A 1 674 ? 27.406 23.984 -14.211 1 96.31 674 ARG A N 1
ATOM 5216 C CA . ARG A 1 674 ? 28.688 24.594 -13.906 1 96.31 674 ARG A CA 1
ATOM 5217 C C . ARG A 1 674 ? 28.766 24.984 -12.43 1 96.31 674 ARG A C 1
ATOM 5219 O O . ARG A 1 674 ? 27.812 25.531 -11.875 1 96.31 674 ARG A O 1
ATOM 5226 N N . VAL A 1 675 ? 29.906 24.656 -11.836 1 95.19 675 VAL A N 1
ATOM 5227 C CA . VAL A 1 675 ? 30.062 24.938 -10.414 1 95.19 675 VAL A CA 1
ATOM 5228 C C . VAL A 1 675 ? 31.156 25.969 -10.195 1 95.19 675 VAL A C 1
ATOM 5230 O O . VAL A 1 675 ? 32.25 25.875 -10.773 1 95.19 675 VAL A O 1
ATOM 5233 N N . PHE A 1 676 ? 30.781 27.016 -9.477 1 94.06 676 PHE A N 1
ATOM 5234 C CA . PHE A 1 676 ? 31.719 28.062 -9.102 1 94.06 676 PHE A CA 1
ATOM 5235 C C . PHE A 1 676 ? 32 28.031 -7.602 1 94.06 676 PHE A C 1
ATOM 5237 O O . PHE A 1 676 ? 31.078 27.969 -6.789 1 94.06 676 PHE A O 1
ATOM 5244 N N . CYS A 1 677 ? 33.25 27.953 -7.145 1 90.56 677 CYS A N 1
ATOM 5245 C CA . CYS A 1 677 ? 33.625 27.906 -5.734 1 90.56 677 CYS A CA 1
ATOM 5246 C C . CYS A 1 677 ? 34.562 29.047 -5.375 1 90.56 677 CYS A C 1
ATOM 5248 O O . CYS A 1 677 ? 35.25 29.578 -6.246 1 90.56 677 CYS A O 1
ATOM 5250 N N . ALA A 1 678 ? 34.469 29.359 -4.059 1 86.25 678 ALA A N 1
ATOM 5251 C CA . ALA A 1 678 ? 35.375 30.422 -3.566 1 86.25 678 ALA A CA 1
ATOM 5252 C C . ALA A 1 678 ? 36.75 29.875 -3.301 1 86.25 678 ALA A C 1
ATOM 5254 O O . ALA A 1 678 ? 36.906 28.812 -2.707 1 86.25 678 ALA A O 1
ATOM 5255 N N . GLY A 1 679 ? 37.75 30.5 -3.832 1 79.12 679 GLY A N 1
ATOM 5256 C CA . GLY A 1 679 ? 39.156 30.094 -3.613 1 79.12 679 GLY A CA 1
ATOM 5257 C C . GLY A 1 679 ? 39.781 30.797 -2.434 1 79.12 679 GLY A C 1
ATOM 5258 O O . GLY A 1 679 ? 39.312 31.844 -1.984 1 79.12 679 GLY A O 1
ATOM 5259 N N . THR A 1 680 ? 40.625 30.156 -1.659 1 69.06 680 THR A N 1
ATOM 5260 C CA . THR A 1 680 ? 41.375 30.766 -0.555 1 69.06 680 THR A CA 1
ATOM 5261 C C . THR A 1 680 ? 42.375 31.781 -1.072 1 69.06 680 THR A C 1
ATOM 5263 O O . THR A 1 680 ? 42.281 32.969 -0.769 1 69.06 680 THR A O 1
ATOM 5266 N N . LYS A 1 681 ? 43.562 31.281 -1.524 1 67 681 LYS A N 1
ATOM 5267 C CA . LYS A 1 681 ? 44.656 32.125 -2.039 1 67 681 LYS A CA 1
ATOM 5268 C C . LYS A 1 681 ? 44.938 31.812 -3.5 1 67 681 LYS A C 1
ATOM 5270 O O . LYS A 1 681 ? 44.656 30.703 -3.969 1 67 681 LYS A O 1
ATOM 5275 N N . LYS A 1 682 ? 45.281 32.812 -4.297 1 68.81 682 LYS A N 1
ATOM 5276 C CA . LYS A 1 682 ? 45.594 32.656 -5.715 1 68.81 682 LYS A CA 1
ATOM 5277 C C . LYS A 1 682 ? 46.562 31.469 -5.934 1 68.81 682 LYS A C 1
ATOM 5279 O O . LYS A 1 682 ? 46.469 30.766 -6.941 1 68.81 682 LYS A O 1
ATOM 5284 N N . GLU A 1 683 ? 47.312 31.25 -4.934 1 67.88 683 GLU A N 1
ATOM 5285 C CA . GLU A 1 683 ? 48.375 30.234 -5.109 1 67.88 683 GLU A CA 1
ATOM 5286 C C . GLU A 1 683 ? 47.781 28.828 -4.957 1 67.88 683 GLU A C 1
ATOM 5288 O O . GLU A 1 683 ? 48.344 27.859 -5.5 1 67.88 683 GLU A O 1
ATOM 5293 N N . ASN A 1 684 ? 46.719 28.672 -4.383 1 81.19 684 ASN A N 1
ATOM 5294 C CA . ASN A 1 684 ? 46.188 27.344 -4.062 1 81.19 684 ASN A CA 1
ATOM 5295 C C . ASN A 1 684 ? 44.969 27 -4.898 1 81.19 684 ASN A C 1
ATOM 5297 O O . ASN A 1 684 ? 44.125 26.172 -4.488 1 81.19 684 ASN A O 1
ATOM 5301 N N . MET A 1 685 ? 44.875 27.625 -6.07 1 84.69 685 MET A N 1
ATOM 5302 C CA . MET A 1 685 ? 43.688 27.453 -6.898 1 84.69 685 MET A CA 1
ATOM 5303 C C . MET A 1 685 ? 43.594 26.031 -7.41 1 84.69 685 MET A C 1
ATOM 5305 O O . MET A 1 685 ? 42.5 25.453 -7.473 1 84.69 685 MET A O 1
ATOM 5309 N N . ASP A 1 686 ? 44.656 25.438 -7.695 1 86.12 686 ASP A N 1
ATOM 5310 C CA . ASP A 1 686 ? 44.656 24.078 -8.227 1 86.12 686 ASP A CA 1
ATOM 5311 C C . ASP A 1 686 ? 44.25 23.078 -7.145 1 86.1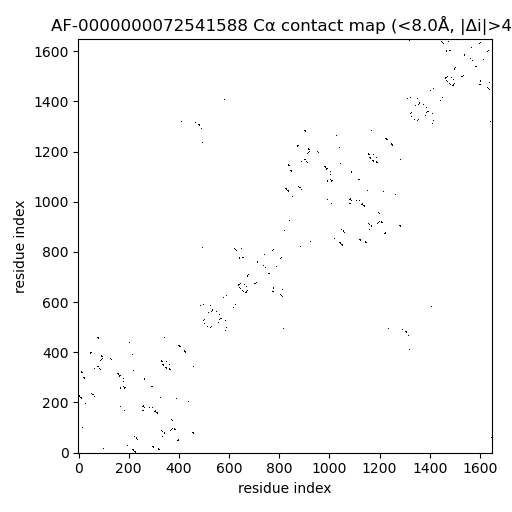2 686 ASP A C 1
ATOM 5313 O O . ASP A 1 686 ? 43.531 22.109 -7.422 1 86.12 686 ASP A O 1
ATOM 5317 N N . GLU A 1 687 ? 44.625 23.375 -6.016 1 87.75 687 GLU A N 1
ATOM 5318 C CA . GLU A 1 687 ? 44.281 22.484 -4.906 1 87.75 687 GLU A CA 1
ATOM 5319 C C . GLU A 1 687 ? 42.781 22.578 -4.59 1 87.75 687 GLU A C 1
ATOM 5321 O O . GLU A 1 687 ? 42.156 21.562 -4.309 1 87.75 687 GLU A O 1
ATOM 5326 N N . ASP A 1 688 ? 42.344 23.797 -4.672 1 87.25 688 ASP A N 1
ATOM 5327 C CA . ASP A 1 688 ? 40.906 23.984 -4.418 1 87.25 688 ASP A CA 1
ATOM 5328 C C . ASP A 1 688 ? 40.062 23.328 -5.504 1 87.25 688 ASP A C 1
ATOM 5330 O O . ASP A 1 688 ? 39 22.75 -5.219 1 87.25 688 ASP A O 1
ATOM 5334 N N . HIS A 1 689 ? 40.562 23.438 -6.648 1 90.44 689 HIS A N 1
ATOM 5335 C CA . HIS A 1 689 ? 39.875 22.812 -7.773 1 90.44 689 HIS A CA 1
ATOM 5336 C C . HIS A 1 689 ? 39.812 21.297 -7.609 1 90.44 689 HIS A C 1
ATOM 5338 O O . HIS A 1 689 ? 38.781 20.688 -7.832 1 90.44 689 HIS A O 1
ATOM 5344 N N . GLN A 1 690 ? 40.906 20.703 -7.219 1 91.06 690 GLN A N 1
ATOM 5345 C CA . GLN A 1 690 ? 40.969 19.25 -7.059 1 91.06 690 GLN A CA 1
ATOM 5346 C C . GLN A 1 690 ? 40.094 18.797 -5.887 1 91.06 690 GLN A C 1
ATOM 5348 O O . GLN A 1 690 ? 39.469 17.75 -5.957 1 91.06 690 GLN A O 1
ATOM 5353 N N . ARG A 1 691 ? 40.125 19.531 -4.914 1 87.81 691 ARG A N 1
ATOM 5354 C CA . ARG A 1 691 ? 39.312 19.188 -3.746 1 87.81 691 ARG A CA 1
ATOM 5355 C C . ARG A 1 691 ? 37.844 19.188 -4.086 1 87.81 691 ARG A C 1
ATOM 5357 O O . ARG A 1 691 ? 37.094 18.281 -3.691 1 87.81 691 ARG A O 1
ATOM 5364 N N . MET A 1 692 ? 37.5 20.234 -4.832 1 88.44 692 MET A N 1
ATOM 5365 C CA . MET A 1 692 ? 36.094 20.328 -5.211 1 88.44 692 MET A CA 1
ATOM 5366 C C . MET A 1 692 ? 35.719 19.219 -6.195 1 88.44 692 MET A C 1
ATOM 5368 O O . MET A 1 692 ? 34.625 18.656 -6.109 1 88.44 692 MET A O 1
ATOM 5372 N N . ALA A 1 693 ? 36.562 18.938 -7.016 1 90.25 693 ALA A N 1
ATOM 5373 C CA . ALA A 1 693 ? 36.344 17.859 -7.973 1 90.25 693 ALA A CA 1
ATOM 5374 C C . ALA A 1 693 ? 36.156 16.516 -7.262 1 90.25 693 ALA A C 1
ATOM 5376 O O . ALA A 1 693 ? 35.281 15.734 -7.605 1 90.25 693 ALA A O 1
ATOM 5377 N N . THR A 1 694 ? 36.969 16.312 -6.285 1 87.5 694 THR A N 1
ATOM 5378 C CA . THR A 1 694 ? 36.906 15.07 -5.52 1 87.5 694 THR A CA 1
ATOM 5379 C C . THR A 1 694 ? 35.594 15 -4.738 1 87.5 694 THR A C 1
ATOM 5381 O O . THR A 1 694 ? 34.969 13.938 -4.66 1 87.5 694 THR A O 1
ATOM 5384 N N . LEU A 1 695 ? 35.219 16.078 -4.25 1 86.88 695 LEU A N 1
ATOM 5385 C CA . LEU A 1 695 ? 34 16.141 -3.463 1 86.88 695 LEU A CA 1
ATOM 5386 C C . LEU A 1 695 ? 32.781 15.867 -4.336 1 86.88 695 LEU A C 1
ATOM 5388 O O . LEU A 1 695 ? 31.891 15.094 -3.955 1 86.88 695 LEU A O 1
ATOM 5392 N N . LEU A 1 696 ? 32.781 16.5 -5.445 1 88.12 696 LEU A N 1
ATOM 5393 C CA . LEU A 1 696 ? 31.672 16.328 -6.355 1 88.12 696 LEU A CA 1
ATOM 5394 C C . LEU A 1 696 ? 31.609 14.891 -6.871 1 88.12 696 LEU A C 1
ATOM 5396 O O . LEU A 1 696 ? 30.516 14.344 -7.086 1 88.12 696 LEU A O 1
ATOM 5400 N N . ASN A 1 697 ? 32.75 14.312 -7.047 1 84.69 697 ASN A N 1
ATOM 5401 C CA . ASN A 1 697 ? 32.781 12.922 -7.465 1 84.69 697 ASN A CA 1
ATOM 5402 C C . ASN A 1 697 ? 32.281 11.992 -6.363 1 84.69 697 ASN A C 1
ATOM 5404 O O . ASN A 1 697 ? 31.609 10.992 -6.645 1 84.69 697 ASN A O 1
ATOM 5408 N N . LYS A 1 698 ? 32.625 12.383 -5.203 1 83 698 LYS A N 1
ATOM 5409 C CA . LYS A 1 698 ? 32.156 11.594 -4.07 1 83 698 LYS A CA 1
ATOM 5410 C C . LYS A 1 698 ? 30.641 11.688 -3.932 1 83 698 LYS A C 1
ATOM 5412 O O . LYS A 1 698 ? 29.984 10.719 -3.52 1 83 698 LYS A O 1
ATOM 5417 N N . PHE A 1 699 ? 30.125 12.836 -4.316 1 84.56 699 PHE A N 1
ATOM 5418 C CA . PHE A 1 699 ? 28.688 13.031 -4.273 1 84.56 699 PHE A CA 1
ATOM 5419 C C . PHE A 1 699 ? 28.016 12.461 -5.523 1 84.56 699 PHE A C 1
ATOM 5421 O O . PHE A 1 699 ? 26.797 12.375 -5.602 1 84.56 699 PHE A O 1
ATOM 5428 N N . ARG A 1 700 ? 28.828 12.117 -6.48 1 85.31 700 ARG A N 1
ATOM 5429 C CA . ARG A 1 700 ? 28.375 11.531 -7.738 1 85.31 700 ARG A CA 1
ATOM 5430 C C . ARG A 1 700 ? 27.484 12.508 -8.5 1 85.31 700 ARG A C 1
ATOM 5432 O O . ARG A 1 700 ? 26.406 12.141 -8.969 1 85.31 700 ARG A O 1
ATOM 5439 N N . ILE A 1 701 ? 27.812 13.719 -8.484 1 86.56 701 ILE A N 1
ATOM 5440 C CA . ILE A 1 701 ? 27.125 14.758 -9.242 1 86.56 701 ILE A CA 1
ATOM 5441 C C . ILE A 1 701 ? 27.922 15.07 -10.516 1 86.56 701 ILE A C 1
ATOM 5443 O O . ILE A 1 701 ? 29.109 15.414 -10.445 1 86.56 701 ILE A O 1
ATOM 5447 N N . GLU A 1 702 ? 27.297 14.852 -11.586 1 86.25 702 GLU A N 1
ATOM 5448 C CA . GLU A 1 702 ? 27.938 15.148 -12.867 1 86.25 702 GLU A CA 1
ATOM 5449 C C . GLU A 1 702 ? 27.969 16.641 -13.125 1 86.25 702 GLU A C 1
ATOM 5451 O O . GLU A 1 702 ? 26.984 17.344 -12.914 1 86.25 702 GLU A O 1
ATOM 5456 N N . TYR A 1 703 ? 29.156 17.125 -13.469 1 90.25 703 TYR A N 1
ATOM 5457 C CA . TYR A 1 703 ? 29.344 18.547 -13.75 1 90.25 703 TYR A CA 1
ATOM 5458 C C . TYR A 1 703 ? 30.109 18.734 -15.055 1 90.25 703 TYR A C 1
ATOM 5460 O O . TYR A 1 703 ? 30.75 17.812 -15.547 1 90.25 703 TYR A O 1
ATOM 5468 N N . THR A 1 704 ? 29.969 19.891 -15.656 1 91.75 704 THR A N 1
ATOM 5469 C CA . THR A 1 704 ? 30.672 20.188 -16.891 1 91.75 704 THR A CA 1
ATOM 5470 C C . THR A 1 704 ? 31.984 20.922 -16.609 1 91.75 704 THR A C 1
ATOM 5472 O O . THR A 1 704 ? 33.031 20.609 -17.203 1 91.75 704 THR A O 1
ATOM 5475 N N . SER A 1 705 ? 31.891 21.938 -15.703 1 93.31 705 SER A N 1
ATOM 5476 C CA . SER A 1 705 ? 33.094 22.688 -15.383 1 93.31 705 SER A CA 1
ATOM 5477 C C . SER A 1 705 ? 33.094 23.203 -13.945 1 93.31 705 SER A C 1
ATOM 5479 O O . SER A 1 705 ? 32 23.375 -13.367 1 93.31 705 SER A O 1
ATOM 5481 N N . ILE A 1 706 ? 34.312 23.266 -13.406 1 93.88 706 ILE A N 1
ATOM 5482 C CA . ILE A 1 706 ? 34.531 23.859 -12.094 1 93.88 706 ILE A CA 1
ATOM 5483 C C . ILE A 1 706 ? 35.438 25.078 -12.219 1 93.88 706 ILE A C 1
ATOM 5485 O O . ILE A 1 706 ? 36.5 25.016 -12.844 1 93.88 706 ILE A O 1
ATOM 5489 N N . THR A 1 707 ? 34.906 26.219 -11.781 1 92.81 707 THR A N 1
ATOM 5490 C CA . THR A 1 707 ? 35.688 27.438 -11.805 1 92.81 707 THR A CA 1
ATOM 5491 C C . THR A 1 707 ? 35.906 27.953 -10.391 1 92.81 707 THR A C 1
ATOM 5493 O O . THR A 1 707 ? 34.969 28.141 -9.625 1 92.81 707 THR A O 1
ATOM 5496 N N . VAL A 1 708 ? 37.156 28.141 -10.016 1 91.94 708 VAL A N 1
ATOM 5497 C CA . VAL A 1 708 ? 37.5 28.719 -8.719 1 91.94 708 VAL A CA 1
ATOM 5498 C C . VAL A 1 708 ? 37.688 30.234 -8.852 1 91.94 708 VAL A C 1
ATOM 5500 O O . VAL A 1 708 ? 38.469 30.703 -9.664 1 91.94 708 VAL A O 1
ATOM 5503 N N . ILE A 1 709 ? 36.875 30.984 -8.156 1 88.75 709 ILE A N 1
ATOM 5504 C CA . ILE A 1 709 ? 36.938 32.438 -8.195 1 88.75 709 ILE A CA 1
ATOM 5505 C C . ILE A 1 709 ? 37.844 32.969 -7.105 1 88.75 709 ILE A C 1
ATOM 5507 O O . ILE A 1 709 ? 37.594 32.781 -5.914 1 88.75 709 ILE A O 1
ATOM 5511 N N . PRO A 1 710 ? 38.906 33.594 -7.594 1 81.69 710 PRO A N 1
ATOM 5512 C CA . PRO A 1 710 ? 39.812 34.125 -6.594 1 81.69 710 PRO A CA 1
ATOM 5513 C C . PRO A 1 710 ? 39.375 35.469 -6.027 1 81.69 710 PRO A C 1
ATOM 5515 O O . PRO A 1 710 ? 38.562 36.156 -6.633 1 81.69 710 PRO A O 1
ATOM 5518 N N . ASP A 1 711 ? 39.812 35.938 -4.961 1 76.88 711 ASP A N 1
ATOM 5519 C CA . ASP A 1 711 ? 39.844 37.281 -4.371 1 76.88 711 ASP A CA 1
ATOM 5520 C C . ASP A 1 711 ? 38.406 37.812 -4.148 1 76.88 711 ASP A C 1
ATOM 5522 O O . ASP A 1 711 ? 38.094 38.906 -4.559 1 76.88 711 ASP A O 1
ATOM 5526 N N . LEU A 1 712 ? 37.531 37.094 -3.531 1 81.69 712 LEU A N 1
ATOM 5527 C CA . LEU A 1 712 ? 36.188 37.594 -3.221 1 81.69 712 LEU A CA 1
ATOM 5528 C C . LEU A 1 712 ? 36.219 38.594 -2.074 1 81.69 712 LEU A C 1
ATOM 5530 O O . LEU A 1 712 ? 35.25 39.344 -1.875 1 81.69 712 LEU A O 1
ATOM 5534 N N . LYS A 1 713 ? 37.375 38.688 -1.392 1 78.56 713 LYS A N 1
ATOM 5535 C CA . LYS A 1 713 ? 37.5 39.594 -0.251 1 78.56 713 LYS A CA 1
ATOM 5536 C C . LYS A 1 713 ? 38.125 40.938 -0.666 1 78.56 713 LYS A C 1
ATOM 5538 O O . LYS A 1 713 ? 38.25 41.844 0.15 1 78.56 713 LYS A O 1
ATOM 5543 N N . ARG A 1 714 ? 38.375 41.156 -1.915 1 81.31 714 ARG A N 1
ATOM 5544 C CA . ARG A 1 714 ? 39 42.406 -2.377 1 81.31 714 ARG A CA 1
ATOM 5545 C C . ARG A 1 714 ? 37.938 43.5 -2.523 1 81.31 714 ARG A C 1
ATOM 5547 O O . ARG A 1 714 ? 36.75 43.219 -2.574 1 81.31 714 ARG A O 1
ATOM 5554 N N . LYS A 1 715 ? 38.375 44.688 -2.65 1 89.19 715 LYS A N 1
ATOM 5555 C CA . LYS A 1 715 ? 37.5 45.844 -2.77 1 89.19 715 LYS A CA 1
ATOM 5556 C C . LYS A 1 715 ? 36.812 45.875 -4.133 1 89.19 715 LYS A C 1
ATOM 5558 O O . LYS A 1 715 ? 37.438 45.594 -5.156 1 89.19 715 LYS A O 1
ATOM 5563 N N . PRO A 1 716 ? 35.531 46.156 -4.133 1 93.88 716 PRO A N 1
ATOM 5564 C CA . PRO A 1 716 ? 34.781 46.219 -5.398 1 93.88 716 PRO A CA 1
ATOM 5565 C C . PRO A 1 716 ? 35.125 47.469 -6.211 1 93.88 716 PRO A C 1
ATOM 5567 O O . PRO A 1 716 ? 35.844 48.344 -5.723 1 93.88 716 PRO A O 1
ATOM 5570 N N . LYS A 1 717 ? 34.656 47.531 -7.406 1 94.25 717 LYS A N 1
ATOM 5571 C CA . LYS A 1 717 ? 34.812 48.688 -8.273 1 94.25 717 LYS A CA 1
ATOM 5572 C C . LYS A 1 717 ? 34.062 49.906 -7.723 1 94.25 717 LYS A C 1
ATOM 5574 O O . LYS A 1 717 ? 33.031 49.75 -7.055 1 94.25 717 LYS A O 1
ATOM 5579 N N . ARG A 1 718 ? 34.469 51.062 -8.055 1 94 718 ARG A N 1
ATOM 5580 C CA . ARG A 1 718 ? 33.875 52.281 -7.551 1 94 718 ARG A CA 1
ATOM 5581 C C . ARG A 1 718 ? 32.469 52.5 -8.125 1 94 718 ARG A C 1
ATOM 5583 O O . ARG A 1 718 ? 31.578 52.969 -7.43 1 94 718 ARG A O 1
ATOM 5590 N N . THR A 1 719 ? 32.281 52.125 -9.297 1 94.38 719 THR A N 1
ATOM 5591 C CA . THR A 1 719 ? 30.984 52.281 -9.945 1 94.38 719 THR A CA 1
ATOM 5592 C C . THR A 1 719 ? 29.938 51.406 -9.266 1 94.38 719 THR A C 1
ATOM 5594 O O . THR A 1 719 ? 28.812 51.844 -9.039 1 94.38 719 THR A O 1
ATOM 5597 N N . SER A 1 720 ? 30.328 50.156 -8.992 1 94.25 720 SER A N 1
ATOM 5598 C CA . SER A 1 720 ? 29.406 49.25 -8.336 1 94.25 720 SER A CA 1
ATOM 5599 C C . SER A 1 720 ? 29.094 49.719 -6.914 1 94.25 720 SER A C 1
ATOM 5601 O O . SER A 1 720 ? 27.953 49.562 -6.453 1 94.25 720 SER A O 1
ATOM 5603 N N . TYR A 1 721 ? 30.094 50.219 -6.25 1 95.06 721 TYR A N 1
ATOM 5604 C CA . TYR A 1 721 ? 29.859 50.719 -4.891 1 95.06 721 TYR A CA 1
ATOM 5605 C C . TYR A 1 721 ? 28.938 51.906 -4.887 1 95.06 721 TYR A C 1
ATOM 5607 O O . TYR A 1 721 ? 28.109 52.062 -3.988 1 95.06 721 TYR A O 1
ATOM 5615 N N . LYS A 1 722 ? 29.047 52.812 -5.863 1 95.12 722 LYS A N 1
ATOM 5616 C CA . LYS A 1 722 ? 28.156 53.969 -5.98 1 95.12 722 LYS A CA 1
ATOM 5617 C C . LYS A 1 722 ? 26.703 53.531 -6.223 1 95.12 722 LYS A C 1
ATOM 5619 O O . LYS A 1 722 ? 25.766 54.156 -5.727 1 95.12 722 LYS A O 1
ATOM 5624 N N . GLU A 1 723 ? 26.625 52.562 -6.977 1 95 723 GLU A N 1
ATOM 5625 C CA . GLU A 1 723 ? 25.297 52 -7.211 1 95 723 GLU A CA 1
ATOM 5626 C C . GLU A 1 723 ? 24.672 51.5 -5.914 1 95 723 GLU A C 1
ATOM 5628 O O . GLU A 1 723 ? 23.484 51.656 -5.672 1 95 723 GLU A O 1
ATOM 5633 N N . PHE A 1 724 ? 25.453 50.812 -5.156 1 95.81 724 PHE A N 1
ATOM 5634 C CA . PHE A 1 724 ? 25 50.281 -3.861 1 95.81 724 PHE A CA 1
ATOM 5635 C C . PHE A 1 724 ? 24.594 51.438 -2.941 1 95.81 724 PHE A C 1
ATOM 5637 O O . PHE A 1 724 ? 23.547 51.375 -2.3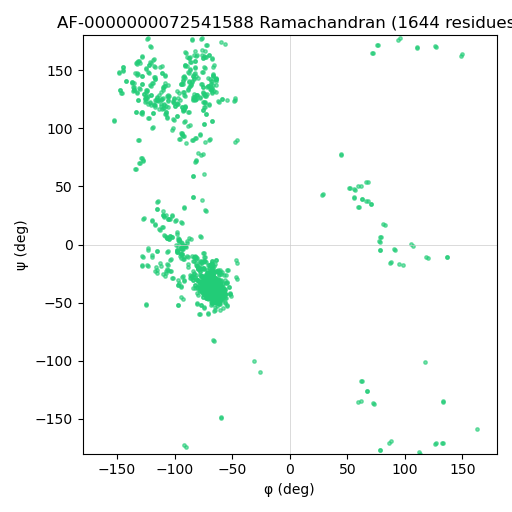09 1 95.81 724 PHE A O 1
ATOM 5644 N N . GLU A 1 725 ? 25.391 52.469 -2.928 1 94.94 725 GLU A N 1
ATOM 5645 C CA . GLU A 1 725 ? 25.109 53.625 -2.072 1 94.94 725 GLU A CA 1
ATOM 5646 C C . GLU A 1 725 ? 23.812 54.312 -2.486 1 94.94 725 GLU A C 1
ATOM 5648 O O . GLU A 1 725 ? 23.047 54.781 -1.635 1 94.94 725 GLU A O 1
ATOM 5653 N N . SER A 1 726 ? 23.594 54.344 -3.748 1 94.69 726 SER A N 1
ATOM 5654 C CA . SER A 1 726 ? 22.359 54.969 -4.242 1 94.69 726 SER A CA 1
ATOM 5655 C C . SER A 1 726 ? 21.141 54.125 -3.855 1 94.69 726 SER A C 1
ATOM 5657 O O . SER A 1 726 ? 20.078 54.656 -3.594 1 94.69 726 SER A O 1
ATOM 5659 N N . MET A 1 727 ? 21.312 52.906 -3.777 1 93.81 727 MET A N 1
ATOM 5660 C CA . MET A 1 727 ? 20.219 51.969 -3.475 1 93.81 727 MET A CA 1
ATOM 5661 C C . MET A 1 727 ? 19.812 52.062 -2.012 1 93.81 727 MET A C 1
ATOM 5663 O O . MET A 1 727 ? 18.625 51.938 -1.685 1 93.81 727 MET A O 1
ATOM 5667 N N . ILE A 1 728 ? 20.812 52.344 -1.099 1 95.31 728 ILE A N 1
ATOM 5668 C CA . ILE A 1 728 ? 20.5 52.344 0.327 1 95.31 728 ILE A CA 1
ATOM 5669 C C . ILE A 1 728 ? 20.203 53.75 0.804 1 95.31 728 ILE A C 1
ATOM 5671 O O . ILE A 1 728 ? 19.891 53.969 1.978 1 95.31 728 ILE A O 1
ATOM 5675 N N . TYR A 1 729 ? 20.219 54.688 -0.088 1 92.69 729 TYR A N 1
ATOM 5676 C CA . TYR A 1 729 ? 20.062 56.094 0.289 1 92.69 729 TYR A CA 1
ATOM 5677 C C . TYR A 1 729 ? 18.75 56.312 1.034 1 92.69 729 TYR A C 1
ATOM 5679 O O . TYR A 1 729 ? 18.734 56.938 2.096 1 92.69 729 TYR A O 1
ATOM 5687 N N . ARG A 1 730 ? 17.672 55.75 0.543 1 90 730 ARG A N 1
ATOM 5688 C CA . ARG A 1 730 ? 16.359 55.938 1.132 1 90 730 ARG A CA 1
ATOM 5689 C C . ARG A 1 730 ? 16.219 55.156 2.43 1 90 730 ARG A C 1
ATOM 5691 O O . ARG A 1 730 ? 15.336 55.438 3.242 1 90 730 ARG A O 1
ATOM 5698 N N . TRP A 1 731 ? 17.062 54.281 2.688 1 94.62 731 TRP A N 1
ATOM 5699 C CA . TRP A 1 731 ? 16.953 53.375 3.828 1 94.62 731 TRP A CA 1
ATOM 5700 C C . TRP A 1 731 ? 17.938 53.75 4.922 1 94.62 731 TRP A C 1
ATOM 5702 O O . TRP A 1 731 ? 18.047 53.062 5.938 1 94.62 731 TRP A O 1
ATOM 5712 N N . ARG A 1 732 ? 18.609 54.844 4.75 1 94.19 732 ARG A N 1
ATOM 5713 C CA . ARG A 1 732 ? 19.547 55.312 5.754 1 94.19 732 ARG A CA 1
ATOM 5714 C C . ARG A 1 732 ? 18.828 56.062 6.883 1 94.19 732 ARG A C 1
ATOM 5716 O O . ARG A 1 732 ? 17.828 56.719 6.648 1 94.19 732 ARG A O 1
ATOM 5723 N N . LEU A 1 733 ? 19.422 55.844 8.016 1 92.94 733 LEU A N 1
ATOM 5724 C CA . LEU A 1 733 ? 18.844 56.5 9.172 1 92.94 733 LEU A CA 1
ATOM 5725 C C . LEU A 1 733 ? 19.156 58 9.148 1 92.94 733 LEU A C 1
ATOM 5727 O O . LEU A 1 733 ? 20.328 58.375 9.016 1 92.94 733 LEU A O 1
ATOM 5731 N N . GLY A 1 734 ? 18.094 58.844 9.164 1 87.38 734 GLY A N 1
ATOM 5732 C CA . GLY A 1 734 ? 18.297 60.281 9.203 1 87.38 734 GLY A CA 1
ATOM 5733 C C . GLY A 1 734 ? 18.844 60.781 10.531 1 87.38 734 GLY A C 1
ATOM 5734 O O . GLY A 1 734 ? 18.812 60.062 11.523 1 87.38 734 GLY A O 1
ATOM 5735 N N . ASN A 1 735 ? 19.406 62.031 10.57 1 84.5 735 ASN A N 1
ATOM 5736 C CA . ASN A 1 735 ? 19.984 62.625 11.773 1 84.5 735 ASN A CA 1
ATOM 5737 C C . ASN A 1 735 ? 18.953 62.781 12.883 1 84.5 735 ASN A C 1
ATOM 5739 O O . ASN A 1 735 ? 19.297 62.75 14.062 1 84.5 735 ASN A O 1
ATOM 5743 N N . ASP A 1 736 ? 17.688 62.906 12.531 1 87.88 736 ASP A N 1
ATOM 5744 C CA . ASP A 1 736 ? 16.641 63.156 13.523 1 87.88 736 ASP A CA 1
ATOM 5745 C C . ASP A 1 736 ? 15.867 61.875 13.828 1 87.88 736 ASP A C 1
ATOM 5747 O O . ASP A 1 736 ? 14.859 61.906 14.539 1 87.88 736 ASP A O 1
ATOM 5751 N N . GLU A 1 737 ? 16.344 60.781 13.281 1 88.81 737 GLU A N 1
ATOM 5752 C CA . GLU A 1 737 ? 15.625 59.531 13.461 1 88.81 737 GLU A CA 1
ATOM 5753 C C . GLU A 1 737 ? 16.391 58.594 14.406 1 88.81 737 GLU A C 1
ATOM 5755 O O . GLU A 1 737 ? 17.609 58.625 14.461 1 88.81 737 GLU A O 1
ATOM 5760 N N . SER A 1 738 ? 15.609 57.969 15.328 1 88.44 738 SER A N 1
ATOM 5761 C CA . SER A 1 738 ? 16.219 57 16.234 1 88.44 738 SER A CA 1
ATOM 5762 C C . SER A 1 738 ? 16.141 55.594 15.695 1 88.44 738 SER A C 1
ATOM 5764 O O . SER A 1 738 ? 15.148 55.219 15.062 1 88.44 738 SER A O 1
ATOM 5766 N N . GLY A 1 739 ? 17.141 54.781 15.859 1 84.12 739 GLY A N 1
ATOM 5767 C CA . GLY A 1 739 ? 17.188 53.406 15.461 1 84.12 739 GLY A CA 1
ATOM 5768 C C . GLY A 1 739 ? 16.109 52.562 16.125 1 84.12 739 GLY A C 1
ATOM 5769 O O . GLY A 1 739 ? 15.734 51.5 15.609 1 84.12 739 GLY A O 1
ATOM 5770 N N . TYR A 1 740 ? 15.664 52.938 17.203 1 83.75 740 TYR A N 1
ATOM 5771 C CA . TYR A 1 740 ? 14.633 52.219 17.938 1 83.75 740 TYR A CA 1
ATOM 5772 C C . TYR A 1 740 ? 13.273 52.375 17.266 1 83.75 740 TYR A C 1
ATOM 5774 O O . TYR A 1 740 ? 12.5 51.406 17.219 1 83.75 740 TYR A O 1
ATOM 5782 N N . ASP A 1 741 ? 12.961 53.531 16.688 1 86.88 741 ASP A N 1
ATOM 5783 C CA . ASP A 1 741 ? 11.68 53.812 16.047 1 86.88 741 ASP A CA 1
ATOM 5784 C C . ASP A 1 741 ? 11.648 53.25 14.625 1 86.88 741 ASP A C 1
ATOM 5786 O O . ASP A 1 741 ? 10.578 52.906 14.109 1 86.88 741 ASP A O 1
ATOM 5790 N N . TYR A 1 742 ? 12.828 53.219 14.07 1 91 742 TYR A N 1
ATOM 5791 C CA . TYR A 1 742 ? 12.938 52.719 12.703 1 91 742 TYR A CA 1
ATOM 5792 C C . TYR A 1 742 ? 13.977 51.625 12.602 1 91 742 TYR A C 1
ATOM 5794 O O . TYR A 1 742 ? 15.008 51.781 11.953 1 91 742 TYR A O 1
ATOM 5802 N N . PRO A 1 743 ? 13.664 50.5 13.109 1 88.25 743 PRO A N 1
ATOM 5803 C CA . PRO A 1 743 ? 14.641 49.406 13.18 1 88.25 743 PRO A CA 1
ATOM 5804 C C . PRO A 1 743 ? 15.016 48.875 11.797 1 88.25 743 PRO A C 1
ATOM 5806 O O . PRO A 1 743 ? 16.031 48.188 11.656 1 88.25 743 PRO A O 1
ATOM 5809 N N . TRP A 1 744 ? 14.289 49.188 10.719 1 90.56 744 TRP A N 1
ATOM 5810 C CA . TRP A 1 744 ? 14.547 48.656 9.383 1 90.56 744 TRP A CA 1
ATOM 5811 C C . TRP A 1 744 ? 15.539 49.562 8.633 1 90.56 744 TRP A C 1
ATOM 5813 O O . TRP A 1 744 ? 16.031 49.188 7.562 1 90.56 744 TRP A O 1
ATOM 5823 N N . LYS A 1 745 ? 15.82 50.688 9.164 1 93.12 745 LYS A N 1
ATOM 5824 C CA . LYS A 1 745 ? 16.734 51.625 8.508 1 93.12 745 LYS A CA 1
ATOM 5825 C C . LYS A 1 745 ? 18.172 51.344 8.891 1 93.12 745 LYS A C 1
ATOM 5827 O O . LYS A 1 745 ? 18.438 50.719 9.922 1 93.12 745 LYS A O 1
ATOM 5832 N N . ILE A 1 746 ? 19.125 51.844 8.062 1 94.38 746 ILE A N 1
ATOM 5833 C CA . ILE A 1 746 ? 20.547 51.562 8.188 1 94.38 746 ILE A CA 1
ATOM 5834 C C . ILE A 1 746 ? 21.25 52.688 8.93 1 94.38 746 ILE A C 1
ATOM 5836 O O . ILE A 1 746 ? 21.25 53.844 8.469 1 94.38 746 ILE A O 1
ATOM 5840 N N . ALA A 1 747 ? 21.891 52.312 10.062 1 92.56 747 ALA A N 1
ATOM 5841 C CA . ALA A 1 747 ? 22.703 53.281 10.789 1 92.56 747 ALA A CA 1
ATOM 5842 C C . ALA A 1 747 ? 24.141 53.281 10.273 1 92.56 747 ALA A C 1
ATOM 5844 O O . ALA A 1 747 ? 24.562 52.312 9.617 1 92.56 747 ALA A O 1
ATOM 5845 N N . ASP A 1 748 ? 24.922 54.312 10.531 1 90.44 748 ASP A N 1
ATOM 5846 C CA . ASP A 1 748 ? 26.312 54.375 10.117 1 90.44 748 ASP A CA 1
ATOM 5847 C C . ASP A 1 748 ? 27.141 53.281 10.789 1 90.44 748 ASP A C 1
ATOM 5849 O O . ASP A 1 748 ? 28.078 52.75 10.188 1 90.44 748 ASP A O 1
ATOM 5853 N N . SER A 1 749 ? 26.812 53.031 11.945 1 90.12 749 SER A N 1
ATOM 5854 C CA . SER A 1 749 ? 27.5 51.969 12.672 1 90.12 749 SER A CA 1
ATOM 5855 C C . SER A 1 749 ? 27.297 50.594 12.016 1 90.12 749 SER A C 1
ATOM 5857 O O . SER A 1 749 ? 28.188 49.75 12.023 1 90.12 749 SER A O 1
ATOM 5859 N N . ASP A 1 750 ? 26.062 50.375 11.414 1 91.62 750 ASP A N 1
ATOM 5860 C CA . ASP A 1 750 ? 25.766 49.125 10.711 1 91.62 750 ASP A CA 1
ATOM 5861 C C . ASP A 1 750 ? 26.641 49 9.469 1 91.62 750 ASP A C 1
ATOM 5863 O O . ASP A 1 750 ? 27.109 47.906 9.156 1 91.62 750 ASP A O 1
ATOM 5867 N N . LEU A 1 751 ? 26.828 50.062 8.773 1 91.56 751 LEU A N 1
ATOM 5868 C CA . LEU A 1 751 ? 27.625 50.031 7.543 1 91.56 751 LEU A CA 1
ATOM 5869 C C . LEU A 1 751 ? 29.078 49.719 7.848 1 91.56 751 LEU A C 1
ATOM 5871 O O . LEU A 1 751 ? 29.734 49.031 7.078 1 91.56 751 LEU A O 1
ATOM 5875 N N . VAL A 1 752 ? 29.547 50.281 8.984 1 92.44 752 VAL A N 1
ATOM 5876 C CA . VAL A 1 752 ? 30.938 50.031 9.375 1 92.44 752 VAL A CA 1
ATOM 5877 C C . VAL A 1 752 ? 31.094 48.594 9.844 1 92.44 752 VAL A C 1
ATOM 5879 O O . VAL A 1 752 ? 32.062 47.906 9.5 1 92.44 752 VAL A O 1
ATOM 5882 N N . ALA A 1 753 ? 30.156 48.125 10.523 1 91.56 753 ALA A N 1
ATOM 5883 C CA . ALA A 1 753 ? 30.219 46.75 11.086 1 91.56 753 ALA A CA 1
ATOM 5884 C C . ALA A 1 753 ? 30.141 45.719 9.984 1 91.56 753 ALA A C 1
ATOM 5886 O O . ALA A 1 753 ? 30.75 44.625 10.102 1 91.56 753 ALA A O 1
ATOM 5887 N N . HIS A 1 754 ? 29.375 45.969 8.898 1 93 754 HIS A N 1
ATOM 5888 C CA . HIS A 1 754 ? 29.188 45 7.832 1 93 754 HIS A CA 1
ATOM 5889 C C . HIS A 1 754 ? 29.906 45.406 6.555 1 93 754 HIS A C 1
ATOM 5891 O O . HIS A 1 754 ? 29.469 45.062 5.453 1 93 754 HIS A O 1
ATOM 5897 N N . LYS A 1 755 ? 30.891 46.188 6.688 1 91.94 755 LYS A N 1
ATOM 5898 C CA . LYS A 1 755 ? 31.609 46.688 5.531 1 91.94 755 LYS A CA 1
ATOM 5899 C C . LYS A 1 755 ? 32.188 45.562 4.691 1 91.94 755 LYS A C 1
ATOM 5901 O O . LYS A 1 755 ? 32.031 45.531 3.469 1 91.94 755 LYS A O 1
ATOM 5906 N N . GLN A 1 756 ? 32.812 44.625 5.34 1 90.56 756 GLN A N 1
ATOM 5907 C CA . GLN A 1 756 ? 33.438 43.531 4.633 1 90.56 756 GLN A CA 1
ATOM 5908 C C . GLN A 1 756 ? 32.406 42.656 3.918 1 90.56 756 GLN A C 1
ATOM 5910 O O . GLN A 1 756 ? 32.625 42.219 2.785 1 90.56 756 GLN A O 1
ATOM 5915 N N . LYS A 1 757 ? 31.344 42.375 4.586 1 91.06 757 LYS A N 1
ATOM 5916 C CA . LYS A 1 757 ? 30.281 41.562 3.979 1 91.06 757 LYS A CA 1
ATOM 5917 C C . LYS A 1 757 ? 29.656 42.281 2.789 1 91.06 757 LYS A C 1
ATOM 5919 O O . LYS A 1 757 ? 29.312 41.656 1.784 1 91.06 757 LYS A O 1
ATOM 5924 N N . THR A 1 758 ? 29.453 43.562 2.932 1 93.75 758 THR A N 1
ATOM 5925 C CA . THR A 1 758 ? 28.906 44.344 1.84 1 93.75 758 THR A CA 1
ATOM 5926 C C . THR A 1 758 ? 29.844 44.344 0.635 1 93.75 758 THR A C 1
ATOM 5928 O O . THR A 1 758 ? 29.391 44.156 -0.501 1 93.75 758 THR A O 1
ATOM 5931 N N . TYR A 1 759 ? 31.172 44.469 0.927 1 93.81 759 TYR A N 1
ATOM 5932 C CA . TYR A 1 759 ? 32.156 44.438 -0.152 1 93.81 759 TYR A CA 1
ATOM 5933 C C . TYR A 1 759 ? 32.094 43.094 -0.869 1 93.81 759 TYR A C 1
ATOM 5935 O O . TYR A 1 759 ? 32.156 43.031 -2.1 1 93.81 759 TYR A O 1
ATOM 5943 N N . MET A 1 760 ? 31.969 42.125 -0.138 1 91.5 760 MET A N 1
ATOM 5944 C CA . MET A 1 760 ? 31.938 40.781 -0.709 1 91.5 760 MET A CA 1
ATOM 5945 C C . MET A 1 760 ? 30.719 40.594 -1.614 1 91.5 760 MET A C 1
ATOM 5947 O O . MET A 1 760 ? 30.828 40.031 -2.695 1 91.5 760 MET A O 1
ATOM 5951 N N . GLN A 1 761 ? 29.562 41.062 -1.18 1 92.94 761 GLN A N 1
ATOM 5952 C CA . GLN A 1 761 ? 28.344 40.906 -1.975 1 92.94 761 GLN A CA 1
ATOM 5953 C C . GLN A 1 761 ? 28.453 41.688 -3.277 1 92.94 761 GLN A C 1
ATOM 5955 O O . GLN A 1 761 ? 28 41.219 -4.328 1 92.94 761 GLN A O 1
ATOM 5960 N N . ILE A 1 762 ? 29.031 42.906 -3.207 1 94.5 762 ILE A N 1
ATOM 5961 C CA . ILE A 1 762 ? 29.172 43.719 -4.398 1 94.5 762 ILE A CA 1
ATOM 5962 C C . ILE A 1 762 ? 30.172 43.062 -5.359 1 94.5 762 ILE A C 1
ATOM 5964 O O . ILE A 1 762 ? 29.938 43.062 -6.57 1 94.5 762 ILE A O 1
ATOM 5968 N N . LYS A 1 763 ? 31.25 42.562 -4.812 1 93.06 763 LYS A N 1
ATOM 5969 C CA . LYS A 1 763 ? 32.25 41.875 -5.641 1 93.06 763 LYS A CA 1
ATOM 5970 C C . LYS A 1 763 ? 31.641 40.656 -6.301 1 93.06 763 LYS A C 1
ATOM 5972 O O . LYS A 1 763 ? 31.953 40.344 -7.453 1 93.06 763 LYS A O 1
ATOM 5977 N N . LEU A 1 764 ? 30.906 39.938 -5.57 1 93.5 764 LEU A N 1
ATOM 5978 C CA . LEU A 1 764 ? 30.234 38.75 -6.105 1 93.5 764 LEU A CA 1
ATOM 5979 C C . LEU A 1 764 ? 29.344 39.125 -7.289 1 93.5 764 LEU A C 1
ATOM 5981 O O . LEU A 1 764 ? 29.25 38.375 -8.266 1 93.5 764 LEU A O 1
ATOM 5985 N N . ARG A 1 765 ? 28.656 40.188 -7.141 1 94.38 765 ARG A N 1
ATOM 5986 C CA . ARG A 1 765 ? 27.828 40.656 -8.242 1 94.38 765 ARG A CA 1
ATOM 5987 C C . ARG A 1 765 ? 28.672 40.875 -9.5 1 94.38 765 ARG A C 1
ATOM 5989 O O . ARG A 1 765 ? 28.266 40.5 -10.602 1 94.38 765 ARG A O 1
ATOM 5996 N N . GLU A 1 766 ? 29.797 41.5 -9.336 1 94.19 766 GLU A N 1
ATOM 5997 C CA . GLU A 1 766 ? 30.688 41.75 -10.461 1 94.19 766 GLU A CA 1
ATOM 5998 C C . GLU A 1 766 ? 31.094 40.438 -11.141 1 94.19 766 GLU A C 1
ATOM 6000 O O . GLU A 1 766 ? 31.078 40.344 -12.375 1 94.19 766 GLU A O 1
ATOM 6005 N N . LYS A 1 767 ? 31.391 39.531 -10.336 1 93.5 767 LYS A N 1
ATOM 6006 C CA . LYS A 1 767 ? 31.828 38.25 -10.875 1 93.5 767 LYS A CA 1
ATOM 6007 C C . LYS A 1 767 ? 30.656 37.5 -11.516 1 93.5 767 LYS A C 1
ATOM 6009 O O . LYS A 1 767 ? 30.844 36.781 -12.5 1 93.5 767 LYS A O 1
ATOM 6014 N N . LEU A 1 768 ? 29.5 37.562 -10.961 1 95.56 768 LEU A N 1
ATOM 6015 C CA . LEU A 1 768 ? 28.312 36.938 -11.531 1 95.56 768 LEU A CA 1
ATOM 6016 C C . LEU A 1 768 ? 28.016 37.5 -12.922 1 95.56 768 LEU A C 1
ATOM 6018 O O . LEU A 1 768 ? 27.688 36.75 -13.844 1 95.56 768 LEU A O 1
ATOM 6022 N N . LEU A 1 769 ? 28.125 38.812 -13.039 1 94.94 769 LEU A N 1
ATOM 6023 C CA . LEU A 1 769 ? 27.875 39.438 -14.328 1 94.94 769 LEU A CA 1
ATOM 6024 C C . LEU A 1 769 ? 28.906 39.031 -15.352 1 94.94 769 LEU A C 1
ATOM 6026 O O . LEU A 1 769 ? 28.594 38.875 -16.531 1 94.94 769 LEU A O 1
ATOM 6030 N N . GLU A 1 770 ? 30.062 38.719 -14.906 1 93.5 770 GLU A N 1
ATOM 6031 C CA . GLU A 1 770 ? 31.156 38.312 -15.789 1 93.5 770 GLU A CA 1
ATOM 6032 C C . GLU A 1 770 ? 31 36.875 -16.25 1 93.5 770 GLU A C 1
ATOM 6034 O O . GLU A 1 770 ? 31.234 36.562 -17.422 1 93.5 770 GLU A O 1
ATOM 6039 N N . HIS A 1 771 ? 30.531 36.031 -15.375 1 94.12 771 HIS A N 1
ATOM 6040 C CA . HIS A 1 771 ? 30.625 34.594 -15.672 1 94.12 771 HIS A CA 1
ATOM 6041 C C . HIS A 1 771 ? 29.25 34 -15.961 1 94.12 771 HIS A C 1
ATOM 6043 O O . HIS A 1 771 ? 29.141 33 -16.641 1 94.12 771 HIS A O 1
ATOM 6049 N N . SER A 1 772 ? 28.188 34.594 -15.438 1 95.44 772 SER A N 1
ATOM 6050 C CA . SER A 1 772 ? 26.906 33.906 -15.461 1 95.44 772 SER A CA 1
ATOM 6051 C C . SER A 1 772 ? 25.812 34.781 -16.062 1 95.44 772 SER A C 1
ATOM 6053 O O . SER A 1 772 ? 24.625 34.562 -15.797 1 95.44 772 SER A O 1
ATOM 6055 N N . SER A 1 773 ? 26.078 35.719 -16.812 1 93.94 773 SER A N 1
ATOM 6056 C CA . SER A 1 773 ? 25.062 36.594 -17.375 1 93.94 773 SER A CA 1
ATOM 6057 C C . SER A 1 773 ? 24.219 35.875 -18.422 1 93.94 773 SER A C 1
ATOM 6059 O O . SER A 1 773 ? 23.094 36.312 -18.688 1 93.94 773 SER A O 1
ATOM 6061 N N . LYS A 1 774 ? 24.672 34.781 -18.938 1 92.06 774 LYS A N 1
ATOM 6062 C CA . LYS A 1 774 ? 23.938 34.062 -19.984 1 92.06 774 LYS A CA 1
ATOM 6063 C C . LYS A 1 774 ? 23.438 32.719 -19.484 1 92.06 774 LYS A C 1
ATOM 6065 O O . LYS A 1 774 ? 23 31.875 -20.266 1 92.06 774 LYS A O 1
ATOM 6070 N N . ALA A 1 775 ? 23.5 32.562 -18.25 1 93.94 775 ALA A N 1
ATOM 6071 C CA . ALA A 1 775 ? 23.047 31.297 -17.688 1 93.94 775 ALA A CA 1
ATOM 6072 C C . ALA A 1 775 ? 21.531 31.188 -17.703 1 93.94 775 ALA A C 1
ATOM 6074 O O . ALA A 1 775 ? 20.828 32.219 -17.781 1 93.94 775 ALA A O 1
ATOM 6075 N N . SER A 1 776 ? 20.969 30.016 -17.781 1 93.19 776 SER A N 1
ATOM 6076 C CA . SER A 1 776 ? 19.516 29.797 -17.703 1 93.19 776 SER A CA 1
ATOM 6077 C C . SER A 1 776 ? 19 29.922 -16.281 1 93.19 776 SER A C 1
ATOM 6079 O O . SER A 1 776 ? 17.875 30.359 -16.062 1 93.19 776 SER A O 1
ATOM 6081 N N . LEU A 1 777 ? 19.797 29.453 -15.375 1 95.06 777 LEU A N 1
ATOM 6082 C CA . LEU A 1 777 ? 19.484 29.531 -13.953 1 95.06 777 LEU A CA 1
ATOM 6083 C C . LEU A 1 777 ? 20.75 29.688 -13.125 1 95.06 777 LEU A C 1
ATOM 6085 O O . LEU A 1 777 ? 21.766 29.047 -13.398 1 95.06 777 LEU A O 1
ATOM 6089 N N . ILE A 1 778 ? 20.688 30.609 -12.227 1 96.75 778 ILE A N 1
ATOM 6090 C CA . ILE A 1 778 ? 21.781 30.797 -11.297 1 96.75 778 ILE A CA 1
ATOM 6091 C C . ILE A 1 778 ? 21.344 30.406 -9.883 1 96.75 778 ILE A C 1
ATOM 6093 O O . ILE A 1 778 ? 20.297 30.828 -9.414 1 96.75 778 ILE A O 1
ATOM 6097 N N . VAL A 1 779 ? 22.047 29.531 -9.266 1 96.69 779 VAL A N 1
ATOM 6098 C CA . VAL A 1 779 ? 21.812 29.156 -7.879 1 96.69 779 VAL A CA 1
ATOM 6099 C C . VAL A 1 779 ? 22.953 29.672 -7.004 1 96.69 779 VAL A C 1
ATOM 6101 O O . VAL A 1 779 ? 24.125 29.328 -7.227 1 96.69 779 VAL A O 1
ATOM 6104 N N . LEU A 1 780 ? 22.562 30.531 -6.117 1 95.12 780 LEU A N 1
ATOM 6105 C CA . LEU A 1 780 ? 23.562 31.203 -5.285 1 95.12 780 LEU A CA 1
ATOM 6106 C C . LEU A 1 780 ? 23.25 31 -3.805 1 95.12 780 LEU A C 1
ATOM 6108 O O . LEU A 1 780 ? 22.094 30.875 -3.414 1 95.12 780 LEU A O 1
ATOM 6112 N N . THR A 1 781 ? 24.281 31.031 -3.004 1 92.25 781 THR A N 1
ATOM 6113 C CA . THR A 1 781 ? 24.109 30.875 -1.562 1 92.25 781 THR A CA 1
ATOM 6114 C C . THR A 1 781 ? 23.5 32.156 -0.962 1 92.25 781 THR A C 1
ATOM 6116 O O . THR A 1 781 ? 23.984 33.25 -1.217 1 92.25 781 THR A O 1
ATOM 6119 N N . LEU A 1 782 ? 22.469 31.938 -0.216 1 93.12 782 LEU A N 1
ATOM 6120 C CA . LEU A 1 782 ? 21.766 33.031 0.452 1 93.12 782 LEU A CA 1
ATOM 6121 C C . LEU A 1 782 ? 22.531 33.5 1.687 1 93.12 782 LEU A C 1
ATOM 6123 O O . LEU A 1 782 ? 22.938 32.688 2.516 1 93.12 782 LEU A O 1
ATOM 6127 N N . PRO A 1 783 ? 22.797 34.812 1.742 1 89.56 783 PRO A N 1
ATOM 6128 C CA . PRO A 1 783 ? 23.438 35.281 2.967 1 89.56 783 PRO A CA 1
ATOM 6129 C C . PRO A 1 783 ? 22.547 35.125 4.195 1 89.56 783 PRO A C 1
ATOM 6131 O O . PRO A 1 783 ? 21.328 35.312 4.105 1 89.56 783 PRO A O 1
ATOM 6134 N N . VAL A 1 784 ? 23.109 34.781 5.273 1 87.06 784 VAL A N 1
ATOM 6135 C CA . VAL A 1 784 ? 22.344 34.562 6.496 1 87.06 784 VAL A CA 1
ATOM 6136 C C . VAL A 1 784 ? 22.094 35.906 7.203 1 87.06 784 VAL A C 1
ATOM 6138 O O . VAL A 1 784 ? 23.031 36.688 7.391 1 87.06 784 VAL A O 1
ATOM 6141 N N . PRO A 1 785 ? 20.797 36.062 7.441 1 82.31 785 PRO A N 1
ATOM 6142 C CA . PRO A 1 785 ? 20.484 37.312 8.172 1 82.31 785 PRO A CA 1
ATOM 6143 C C . PRO A 1 785 ? 20.859 37.219 9.648 1 82.31 785 PRO A C 1
ATOM 6145 O O . PRO A 1 785 ? 20.578 36.219 10.312 1 82.31 785 PRO A O 1
ATOM 6148 N N . ARG A 1 786 ? 21.797 38 10.141 1 74.19 786 ARG A N 1
ATOM 6149 C CA . ARG A 1 786 ? 22.016 38.094 11.578 1 74.19 786 ARG A CA 1
ATOM 6150 C C . ARG A 1 786 ? 21.141 39.188 12.195 1 74.19 786 ARG A C 1
ATOM 6152 O O . ARG A 1 786 ? 21.375 40.375 11.977 1 74.19 786 ARG A O 1
ATOM 6159 N N . LYS A 1 787 ? 20 38.875 12.867 1 64.5 787 LYS A N 1
ATOM 6160 C CA . LYS A 1 787 ? 18.938 39.75 13.336 1 64.5 787 LYS A CA 1
ATOM 6161 C C . LYS A 1 787 ? 19.5 40.906 14.141 1 64.5 787 LYS A C 1
ATOM 6163 O O . LYS A 1 787 ? 19.062 42.062 13.969 1 64.5 787 LYS A O 1
ATOM 6168 N N . VAL A 1 788 ? 20.406 40.594 14.984 1 65.75 788 VAL A N 1
ATOM 6169 C CA . VAL A 1 788 ? 20.797 41.625 15.945 1 65.75 788 VAL A CA 1
ATOM 6170 C C . VAL A 1 788 ? 21.688 42.656 15.266 1 65.75 788 VAL A C 1
ATOM 6172 O O . VAL A 1 788 ? 21.641 43.844 15.602 1 65.75 788 VAL A O 1
ATOM 6175 N N . SER A 1 789 ? 22.141 42.219 14.094 1 74.38 789 SER A N 1
ATOM 6176 C CA . SER A 1 789 ? 23.188 43.156 13.641 1 74.38 789 SER A CA 1
ATOM 6177 C C . SER A 1 789 ? 22.844 43.719 12.258 1 74.38 789 SER A C 1
ATOM 6179 O O . SER A 1 789 ? 23.266 44.812 11.922 1 74.38 789 SER A O 1
ATOM 6181 N N . CYS A 1 790 ? 21.953 43.062 11.539 1 88.06 790 CYS A N 1
ATOM 6182 C CA . CYS A 1 790 ? 21.75 43.531 10.172 1 88.06 790 CYS A CA 1
ATOM 6183 C C . CYS A 1 790 ? 20.328 44 9.953 1 88.06 790 CYS A C 1
ATOM 6185 O O . CYS A 1 790 ? 19.391 43.219 10.047 1 88.06 790 CYS A O 1
ATOM 6187 N N . PRO A 1 791 ? 20.141 45.344 9.711 1 92.19 791 PRO A N 1
ATOM 6188 C CA . PRO A 1 791 ? 18.781 45.812 9.445 1 92.19 791 PRO A CA 1
ATOM 6189 C C . PRO A 1 791 ? 18.219 45.312 8.125 1 92.19 791 PRO A C 1
ATOM 6191 O O . PRO A 1 791 ? 18.984 44.906 7.238 1 92.19 791 PRO A O 1
ATOM 6194 N N . ALA A 1 792 ? 16.922 45.312 7.945 1 94.19 792 ALA A N 1
ATOM 6195 C CA . ALA A 1 792 ? 16.219 44.781 6.781 1 94.19 792 ALA A CA 1
ATOM 6196 C C . ALA A 1 792 ? 16.625 45.531 5.508 1 94.19 792 ALA A C 1
ATOM 6198 O O . ALA A 1 792 ? 16.766 44.906 4.449 1 94.19 792 ALA A O 1
ATOM 6199 N N . GLY A 1 793 ? 16.781 46.844 5.637 1 93.69 793 GLY A N 1
ATOM 6200 C CA . GLY A 1 793 ? 17.172 47.625 4.469 1 93.69 793 GLY A CA 1
ATOM 6201 C C . GLY A 1 793 ? 18.5 47.219 3.885 1 93.69 793 GLY A C 1
ATOM 6202 O O . GLY A 1 793 ? 18.656 47.125 2.664 1 93.69 793 GLY A O 1
ATOM 6203 N N . LEU A 1 794 ? 19.484 47 4.73 1 94.75 794 LEU A N 1
ATOM 6204 C CA . LEU A 1 794 ? 20.812 46.594 4.289 1 94.75 794 LEU A CA 1
ATOM 6205 C C . LEU A 1 794 ? 20.766 45.188 3.666 1 94.75 794 LEU A C 1
ATOM 6207 O O . LEU A 1 794 ? 21.391 44.938 2.631 1 94.75 794 LEU A O 1
ATOM 6211 N N . TYR A 1 795 ? 20.047 44.344 4.305 1 95.69 795 TYR A N 1
ATOM 6212 C CA . TYR A 1 795 ? 19.938 42.969 3.818 1 95.69 795 TYR A CA 1
ATOM 6213 C C . TYR A 1 795 ? 19.297 42.938 2.438 1 95.69 795 TYR A C 1
ATOM 6215 O O . TYR A 1 795 ? 19.766 42.219 1.545 1 95.69 795 TYR A O 1
ATOM 6223 N N . MET A 1 796 ? 18.203 43.594 2.256 1 95.69 796 MET A N 1
ATOM 6224 C CA . MET A 1 796 ? 17.516 43.625 0.967 1 95.69 796 MET A CA 1
ATOM 6225 C C . MET A 1 796 ? 18.406 44.25 -0.108 1 95.69 796 MET A C 1
ATOM 6227 O O . MET A 1 796 ? 18.328 43.875 -1.276 1 95.69 796 MET A O 1
ATOM 6231 N N . ALA A 1 797 ? 19.188 45.188 0.329 1 95.56 797 ALA A N 1
ATOM 6232 C CA . ALA A 1 797 ? 20.125 45.781 -0.621 1 95.56 797 ALA A CA 1
ATOM 6233 C C . ALA A 1 797 ? 21.141 44.75 -1.103 1 95.56 797 ALA A C 1
ATOM 6235 O O . ALA A 1 797 ? 21.516 44.75 -2.275 1 95.56 797 ALA A O 1
ATOM 6236 N N . TRP A 1 798 ? 21.609 44 -0.176 1 95.38 798 TRP A N 1
ATOM 6237 C CA . TRP A 1 798 ? 22.516 42.938 -0.562 1 95.38 798 TRP A CA 1
ATOM 6238 C C . TRP A 1 798 ? 21.859 42.031 -1.592 1 95.38 798 TRP A C 1
ATOM 6240 O O . TRP A 1 798 ? 22.469 41.719 -2.621 1 95.38 798 TRP A O 1
ATOM 6250 N N . LEU A 1 799 ? 20.625 41.562 -1.328 1 96.5 799 LEU A N 1
ATOM 6251 C CA . LEU A 1 799 ? 19.922 40.625 -2.217 1 96.5 799 LEU A CA 1
ATOM 6252 C C . LEU A 1 799 ? 19.688 41.281 -3.584 1 96.5 799 LEU A C 1
ATOM 6254 O O . LEU A 1 799 ? 19.781 40.594 -4.613 1 96.5 799 LEU A O 1
ATOM 6258 N N . GLU A 1 800 ? 19.344 42.5 -3.531 1 95.44 800 GLU A N 1
ATOM 6259 C CA . GLU A 1 800 ? 19.125 43.219 -4.785 1 95.44 800 GLU A CA 1
ATOM 6260 C C . GLU A 1 800 ? 20.406 43.281 -5.613 1 95.44 800 GLU A C 1
ATOM 6262 O O . GLU A 1 800 ? 20.375 43.094 -6.828 1 95.44 800 GLU A O 1
ATOM 6267 N N . MET A 1 801 ? 21.469 43.594 -4.973 1 94.31 801 MET A N 1
ATOM 6268 C CA . MET A 1 801 ? 22.75 43.656 -5.664 1 94.31 801 MET A CA 1
ATOM 6269 C C . MET A 1 801 ? 23.109 42.312 -6.297 1 94.31 801 MET A C 1
ATOM 6271 O O . MET A 1 801 ? 23.609 42.281 -7.422 1 94.31 801 MET A O 1
ATOM 6275 N N . LEU A 1 802 ? 22.844 41.312 -5.625 1 94.62 802 LEU A N 1
ATOM 6276 C CA . LEU A 1 802 ? 23.234 39.969 -6.047 1 94.62 802 LEU A CA 1
ATOM 6277 C C . LEU A 1 802 ? 22.359 39.469 -7.203 1 94.62 802 LEU A C 1
ATOM 6279 O O . LEU A 1 802 ? 22.781 38.625 -7.988 1 94.62 802 LEU A O 1
ATOM 6283 N N . THR A 1 803 ? 21.156 39.938 -7.336 1 94.69 803 THR A N 1
ATOM 6284 C CA . THR A 1 803 ? 20.219 39.281 -8.258 1 94.69 803 THR A CA 1
ATOM 6285 C C . THR A 1 803 ? 19.766 40.25 -9.336 1 94.69 803 THR A C 1
ATOM 6287 O O . THR A 1 803 ? 19.172 39.844 -10.344 1 94.69 803 THR A O 1
ATOM 6290 N N . ASN A 1 804 ? 20.062 41.5 -9.195 1 92.25 804 ASN A N 1
ATOM 6291 C CA . ASN A 1 804 ? 19.594 42.5 -10.141 1 92.25 804 ASN A CA 1
ATOM 6292 C C . ASN A 1 804 ? 20.234 42.344 -11.516 1 92.25 804 ASN A C 1
ATOM 6294 O O . ASN A 1 804 ? 21.438 42.125 -11.617 1 92.25 804 ASN A O 1
ATOM 6298 N N . ASN A 1 805 ? 19.422 42.406 -12.57 1 91.56 805 ASN A N 1
ATOM 6299 C CA . ASN A 1 805 ? 19.828 42.312 -13.969 1 91.56 805 ASN A CA 1
ATOM 6300 C C . ASN A 1 805 ? 20.531 41 -14.273 1 91.56 805 ASN A C 1
ATOM 6302 O O . ASN A 1 805 ? 21.531 40.969 -14.984 1 91.56 805 ASN A O 1
ATOM 6306 N N . LEU A 1 806 ? 20.219 40.031 -13.695 1 94 806 LEU A N 1
ATOM 6307 C CA . LEU A 1 806 ? 20.719 38.688 -13.922 1 94 806 LEU A CA 1
ATOM 6308 C C . LEU A 1 806 ? 19.609 37.75 -14.336 1 94 806 LEU A C 1
ATOM 6310 O O . LEU A 1 806 ? 18.422 38.062 -14.164 1 94 806 LEU A O 1
ATOM 6314 N N . PRO A 1 807 ? 19.953 36.656 -14.977 1 93 807 PRO A N 1
ATOM 6315 C CA . PRO A 1 807 ? 18.938 35.625 -15.273 1 93 807 PRO A CA 1
ATOM 6316 C C . PRO A 1 807 ? 18.219 35.125 -14.023 1 93 807 PRO A C 1
ATOM 6318 O O . PRO A 1 807 ? 18.562 35.531 -12.914 1 93 807 PRO A O 1
ATOM 6321 N N . PRO A 1 808 ? 17.141 34.281 -14.242 1 94.12 808 PRO A N 1
ATOM 6322 C CA . PRO A 1 808 ? 16.469 33.75 -13.047 1 94.12 808 PRO A CA 1
ATOM 6323 C C . PRO A 1 808 ? 17.453 33.188 -12.016 1 94.12 808 PRO A C 1
ATOM 6325 O O . PRO A 1 808 ? 18.344 32.406 -12.367 1 94.12 808 PRO A O 1
ATOM 6328 N N . THR A 1 809 ? 17.328 33.719 -10.82 1 96.5 809 THR A N 1
ATOM 6329 C CA . THR A 1 809 ? 18.297 33.406 -9.773 1 96.5 809 THR A CA 1
ATOM 6330 C C . THR A 1 809 ? 17.594 32.812 -8.547 1 96.5 809 THR A C 1
ATOM 6332 O O . THR A 1 809 ? 16.609 33.375 -8.062 1 96.5 809 THR A O 1
ATOM 6335 N N . LEU A 1 810 ? 18.047 31.719 -8.109 1 96.88 810 LEU A N 1
ATOM 6336 C CA . LEU A 1 810 ? 17.578 31.094 -6.875 1 96.88 810 LEU A CA 1
ATOM 6337 C C . LEU A 1 810 ? 18.625 31.234 -5.77 1 96.88 810 LEU A C 1
ATOM 6339 O O . LEU A 1 810 ? 19.719 30.688 -5.871 1 96.88 810 LEU A O 1
ATOM 6343 N N . LEU A 1 811 ? 18.328 32.062 -4.777 1 96.81 811 LEU A N 1
ATOM 6344 C CA . LEU A 1 811 ? 19.172 32.125 -3.584 1 96.81 811 LEU A CA 1
ATOM 6345 C C . LEU A 1 811 ? 18.812 31.031 -2.602 1 96.81 811 LEU A C 1
ATOM 6347 O O . LEU A 1 811 ? 17.641 30.875 -2.232 1 96.81 811 LEU A O 1
ATOM 6351 N N . LEU A 1 812 ? 19.766 30.25 -2.217 1 95.62 812 LEU A N 1
ATOM 6352 C CA . LEU A 1 812 ? 19.469 29.078 -1.399 1 95.62 812 LEU A CA 1
ATOM 6353 C C . LEU A 1 812 ? 20.484 28.938 -0.264 1 95.62 812 LEU A C 1
ATOM 6355 O O . LEU A 1 812 ? 21.672 29.188 -0.456 1 95.62 812 LEU A O 1
ATOM 6359 N N . ARG A 1 813 ? 19.953 28.562 0.88 1 93.69 813 ARG A N 1
ATOM 6360 C CA . ARG A 1 813 ? 20.812 28.234 2.018 1 93.69 813 ARG A CA 1
ATOM 6361 C C . ARG A 1 813 ? 20.203 27.125 2.855 1 93.69 813 ARG A C 1
ATOM 6363 O O . ARG A 1 813 ? 19.016 27.156 3.18 1 93.69 813 ARG A O 1
ATOM 6370 N N . GLY A 1 814 ? 20.984 26.109 3.168 1 89.94 814 GLY A N 1
ATOM 6371 C CA . GLY A 1 814 ? 20.531 25.016 4.016 1 89.94 814 GLY A CA 1
ATOM 6372 C C . GLY A 1 814 ? 20.672 25.312 5.496 1 89.94 814 GLY A C 1
ATOM 6373 O O . GLY A 1 814 ? 21.078 26.422 5.879 1 89.94 814 GLY A O 1
ATOM 6374 N N . ASN A 1 815 ? 20.203 24.375 6.359 1 83.69 815 ASN A N 1
ATOM 6375 C CA . ASN A 1 815 ? 20.266 24.531 7.809 1 83.69 815 ASN A CA 1
ATOM 6376 C C . ASN A 1 815 ? 21.516 23.859 8.375 1 83.69 815 ASN A C 1
ATOM 6378 O O . ASN A 1 815 ? 21.547 23.484 9.547 1 83.69 815 ASN A O 1
ATOM 6382 N N . GLN A 1 816 ? 22.547 23.578 7.637 1 78.44 816 GLN A N 1
ATOM 6383 C CA . GLN A 1 816 ? 23.844 23.047 8.031 1 78.44 816 GLN A CA 1
ATOM 6384 C C . GLN A 1 816 ? 23.766 21.547 8.305 1 78.44 816 GLN A C 1
ATOM 6386 O O . GLN A 1 816 ? 24.734 20.953 8.773 1 78.44 816 GLN A O 1
ATOM 6391 N N . GLN A 1 817 ? 22.641 21.047 8.094 1 82.69 817 GLN A N 1
ATOM 6392 C CA . GLN A 1 817 ? 22.547 19.594 8.156 1 82.69 817 GLN A CA 1
ATOM 6393 C C . GLN A 1 817 ? 22.875 18.969 6.801 1 82.69 817 GLN A C 1
ATOM 6395 O O . GLN A 1 817 ? 22.438 19.469 5.762 1 82.69 817 GLN A O 1
ATOM 6400 N N . SER A 1 818 ? 23.641 17.953 6.871 1 82.25 818 SER A N 1
ATOM 6401 C CA . SER A 1 818 ? 24.062 17.328 5.633 1 82.25 818 SER A CA 1
ATOM 6402 C C . SER A 1 818 ? 22.891 16.656 4.914 1 82.25 818 SER A C 1
ATOM 6404 O O . SER A 1 818 ? 22.094 15.961 5.539 1 82.25 818 SER A O 1
ATOM 6406 N N . VAL A 1 819 ? 22.797 16.953 3.684 1 83.19 819 VAL A N 1
ATOM 6407 C CA . VAL A 1 819 ? 21.703 16.391 2.893 1 83.19 819 VAL A CA 1
ATOM 6408 C C . VAL A 1 819 ? 22.25 15.469 1.817 1 83.19 819 VAL A C 1
ATOM 6410 O O . VAL A 1 819 ? 21.5 14.789 1.121 1 83.19 819 VAL A O 1
ATOM 6413 N N . LEU A 1 820 ? 23.594 15.422 1.712 1 76.25 820 LEU A N 1
ATOM 6414 C CA . LEU A 1 820 ? 24.25 14.562 0.734 1 76.25 820 LEU A CA 1
ATOM 6415 C C . LEU A 1 820 ? 25.109 13.508 1.426 1 76.25 820 LEU A C 1
ATOM 6417 O O . LEU A 1 820 ? 25.688 13.773 2.484 1 76.25 820 LEU A O 1
ATOM 6421 N N . THR A 1 821 ? 25.109 12.32 0.865 1 74.38 821 THR A N 1
ATOM 6422 C CA . THR A 1 821 ? 25.859 11.234 1.481 1 74.38 821 THR A CA 1
ATOM 6423 C C . THR A 1 821 ? 27.125 10.938 0.684 1 74.38 821 THR A C 1
ATOM 6425 O O . THR A 1 821 ? 27.109 10.977 -0.549 1 74.38 821 THR A O 1
ATOM 6428 N N . TYR A 1 822 ? 28.25 10.734 1.565 1 65.12 822 TYR A N 1
ATOM 6429 C CA . TYR A 1 822 ? 29.484 10.234 0.971 1 65.12 822 TYR A CA 1
ATOM 6430 C C . TYR A 1 822 ? 29.391 8.734 0.706 1 65.12 822 TYR A C 1
ATOM 6432 O O . TYR A 1 822 ? 29.969 8.234 -0.258 1 65.12 822 TYR A O 1
ATOM 6440 N N . PHE A 1 823 ? 28.719 8.18 1.817 1 60.19 823 PHE A N 1
ATOM 6441 C CA . PHE A 1 823 ? 28.766 6.727 1.883 1 60.19 823 PHE A CA 1
ATOM 6442 C C . PHE A 1 823 ? 27.359 6.141 1.731 1 60.19 823 PHE A C 1
ATOM 6444 O O . PHE A 1 823 ? 26.375 6.754 2.15 1 60.19 823 PHE A O 1
ATOM 6451 N N . SER A 1 824 ? 27.156 5.211 0.71 1 56 824 SER A N 1
ATOM 6452 C CA . SER A 1 824 ? 25.875 4.52 0.63 1 56 824 SER A CA 1
ATOM 6453 C C . SER A 1 824 ? 25.734 3.502 1.757 1 56 824 SER A C 1
ATOM 6455 O O . SER A 1 824 ? 26.719 2.922 2.211 1 56 824 SER A O 1
ATOM 6457 N N . MET B 1 1 ? 44.094 -4.355 -3.4 1 83.81 1 MET B N 1
ATOM 6458 C CA . MET B 1 1 ? 44.312 -5.094 -4.645 1 83.81 1 MET B CA 1
ATOM 6459 C C . MET B 1 1 ? 43.625 -4.383 -5.816 1 83.81 1 MET B C 1
ATOM 6461 O O . MET B 1 1 ? 42.594 -3.74 -5.648 1 83.81 1 MET B O 1
ATOM 6465 N N . GLY B 1 2 ? 44.219 -4.414 -6.977 1 85.69 2 GLY B N 1
ATOM 6466 C CA . GLY B 1 2 ? 43.688 -3.818 -8.188 1 85.69 2 GLY B CA 1
ATOM 6467 C C . GLY B 1 2 ? 42.562 -4.648 -8.812 1 85.69 2 GLY B C 1
ATOM 6468 O O . GLY B 1 2 ? 42.219 -5.711 -8.305 1 85.69 2 GLY B O 1
ATOM 6469 N N . TRP B 1 3 ? 42 -4.148 -9.898 1 91.38 3 TRP B N 1
ATOM 6470 C CA . TRP B 1 3 ? 40.812 -4.773 -10.508 1 91.38 3 TRP B CA 1
ATOM 6471 C C . TRP B 1 3 ? 41.188 -6.086 -11.18 1 91.38 3 TRP B C 1
ATOM 6473 O O . TRP B 1 3 ? 40.375 -7.012 -11.25 1 91.38 3 TRP B O 1
ATOM 6483 N N . ILE B 1 4 ? 42.438 -6.297 -11.633 1 91.62 4 ILE B N 1
ATOM 6484 C CA . ILE B 1 4 ? 42.844 -7.508 -12.336 1 91.62 4 ILE B CA 1
ATOM 6485 C C . ILE B 1 4 ? 43.031 -8.648 -11.328 1 91.62 4 ILE B C 1
ATOM 6487 O O . ILE B 1 4 ? 42.375 -9.68 -11.422 1 91.62 4 ILE B O 1
ATOM 6491 N N . GLN B 1 5 ? 43.781 -8.391 -10.336 1 88 5 GLN B N 1
ATOM 6492 C CA . GLN B 1 5 ? 44.094 -9.422 -9.352 1 88 5 GLN B CA 1
ATOM 6493 C C . GLN B 1 5 ? 42.906 -9.641 -8.406 1 88 5 GLN B C 1
ATOM 6495 O O . GLN B 1 5 ? 42.656 -10.773 -7.996 1 88 5 GLN B O 1
ATOM 6500 N N . GLY B 1 6 ? 42.281 -8.609 -8.148 1 87.56 6 GLY B N 1
ATOM 6501 C CA . GLY B 1 6 ? 41.281 -8.68 -7.113 1 87.56 6 GLY B CA 1
ATOM 6502 C C . GLY B 1 6 ? 39.938 -9.133 -7.633 1 87.56 6 GLY B C 1
ATOM 6503 O O . GLY B 1 6 ? 39.125 -9.688 -6.883 1 87.56 6 GLY B O 1
ATOM 6504 N N . VAL B 1 7 ? 39.625 -8.852 -8.914 1 92.69 7 VAL B N 1
ATOM 6505 C CA . VAL B 1 7 ? 38.281 -9.164 -9.391 1 92.69 7 VAL B CA 1
ATOM 6506 C C . VAL B 1 7 ? 38.375 -10.055 -10.617 1 92.69 7 VAL B C 1
ATOM 6508 O O . VAL B 1 7 ? 37.875 -11.188 -10.609 1 92.69 7 VAL B O 1
ATOM 6511 N N . LEU B 1 8 ? 39.125 -9.734 -11.633 1 94.38 8 LEU B N 1
ATOM 6512 C CA . LEU B 1 8 ? 39.125 -10.453 -12.898 1 94.38 8 LEU B CA 1
ATOM 6513 C C . LEU B 1 8 ? 39.656 -11.867 -12.711 1 94.38 8 LEU B C 1
ATOM 6515 O O . LEU B 1 8 ? 39 -12.844 -13.094 1 94.38 8 LEU B O 1
ATOM 6519 N N . VAL B 1 9 ? 40.75 -12.016 -12.086 1 92.19 9 VAL B N 1
ATOM 6520 C CA . VAL B 1 9 ? 41.406 -13.305 -11.922 1 92.19 9 VAL B CA 1
ATOM 6521 C C . VAL B 1 9 ? 40.562 -14.219 -11.055 1 92.19 9 VAL B C 1
ATOM 6523 O O . VAL B 1 9 ? 40.344 -15.391 -11.383 1 92.19 9 VAL B O 1
ATOM 6526 N N . ARG B 1 10 ? 40.031 -13.695 -10.07 1 89.69 10 ARG B N 1
ATOM 6527 C CA . ARG B 1 10 ? 39.25 -14.484 -9.148 1 89.69 10 ARG B CA 1
ATOM 6528 C C . ARG B 1 10 ? 37.938 -14.953 -9.805 1 89.69 10 ARG B C 1
ATOM 6530 O O . ARG B 1 10 ? 37.531 -16.109 -9.625 1 89.69 10 ARG B O 1
ATOM 6537 N N . CYS B 1 11 ? 37.344 -14.055 -10.531 1 93.06 11 CYS B N 1
ATOM 6538 C CA . CYS B 1 11 ? 36.125 -14.422 -11.219 1 93.06 11 CYS B CA 1
ATOM 6539 C C . CYS B 1 11 ? 36.406 -15.469 -12.297 1 93.06 11 CYS B C 1
ATOM 6541 O O . CYS B 1 11 ? 35.656 -16.469 -12.398 1 93.06 11 CYS B O 1
ATOM 6543 N N . VAL B 1 12 ? 37.438 -15.32 -13.055 1 93.38 12 VAL B N 1
ATOM 6544 C CA . VAL B 1 12 ? 37.781 -16.234 -14.133 1 93.38 12 VAL B CA 1
ATOM 6545 C C . VAL B 1 12 ? 38.062 -17.625 -13.562 1 93.38 12 VAL B C 1
ATOM 6547 O O . VAL B 1 12 ? 37.594 -18.641 -14.07 1 93.38 12 VAL B O 1
ATOM 6550 N N . LEU B 1 13 ? 38.781 -17.625 -12.523 1 90 13 LEU B N 1
ATOM 6551 C CA . LEU B 1 13 ? 39.156 -18.891 -11.906 1 90 13 LEU B CA 1
ATOM 6552 C C . LEU B 1 13 ? 37.906 -19.625 -11.367 1 90 13 LEU B C 1
ATOM 6554 O O . LEU B 1 13 ? 37.812 -20.844 -11.492 1 90 13 LEU B O 1
ATOM 6558 N N . ASN B 1 14 ? 37.062 -18.875 -10.805 1 89.12 14 ASN B N 1
ATOM 6559 C CA . ASN B 1 14 ? 35.875 -19.484 -10.219 1 89.12 14 ASN B CA 1
ATOM 6560 C C . ASN B 1 14 ? 34.875 -19.938 -11.297 1 89.12 14 ASN B C 1
ATOM 6562 O O . ASN B 1 14 ? 34.156 -20.906 -11.109 1 89.12 14 ASN B O 1
ATOM 6566 N N . ILE B 1 15 ? 34.938 -19.266 -12.414 1 91.06 15 ILE B N 1
ATOM 6567 C CA . ILE B 1 15 ? 34.031 -19.625 -13.5 1 91.06 15 ILE B CA 1
ATOM 6568 C C . ILE B 1 15 ? 34.562 -20.859 -14.234 1 91.06 15 ILE B C 1
ATOM 6570 O O . ILE B 1 15 ? 33.781 -21.75 -14.586 1 91.06 15 ILE B O 1
ATOM 6574 N N . PHE B 1 16 ? 35.938 -20.906 -14.523 1 88.88 16 PHE B N 1
ATOM 6575 C CA . PHE B 1 16 ? 36.562 -22.062 -15.148 1 88.88 16 PHE B CA 1
ATOM 6576 C C . PHE B 1 16 ? 36.656 -23.219 -14.164 1 88.88 16 PHE B C 1
ATOM 6578 O O . PHE B 1 16 ? 37.406 -24.156 -14.383 1 88.88 16 PHE B O 1
ATOM 6585 N N . GLY B 1 17 ? 35.812 -23.359 -13.227 1 76.38 17 GLY B N 1
ATOM 6586 C CA . GLY B 1 17 ? 35.844 -24.359 -12.164 1 76.38 17 GLY B CA 1
ATOM 6587 C C . GLY B 1 17 ? 35.812 -25.781 -12.68 1 76.38 17 GLY B C 1
ATOM 6588 O O . GLY B 1 17 ? 36.344 -26.062 -13.773 1 76.38 17 GLY B O 1
ATOM 6589 N N . VAL B 1 18 ? 35.281 -26.609 -11.969 1 75.94 18 VAL B N 1
ATOM 6590 C CA . VAL B 1 18 ? 35.25 -28.047 -12.18 1 75.94 18 VAL B CA 1
ATOM 6591 C C . VAL B 1 18 ? 34.406 -28.375 -13.414 1 75.94 18 VAL B C 1
ATOM 6593 O O . VAL B 1 18 ? 34.656 -29.359 -14.109 1 75.94 18 VAL B O 1
ATOM 6596 N N . MET B 1 19 ? 33.656 -27.469 -13.828 1 81.94 19 MET B N 1
ATOM 6597 C CA . MET B 1 19 ? 32.688 -27.781 -14.875 1 81.94 19 MET B CA 1
ATOM 6598 C C . MET B 1 19 ? 33.344 -27.75 -16.25 1 81.94 19 MET B C 1
ATOM 6600 O O . MET B 1 19 ? 32.938 -28.484 -17.156 1 81.94 19 MET B O 1
ATOM 6604 N N . LEU B 1 20 ? 34.375 -27.016 -16.391 1 86.62 20 LEU B N 1
ATOM 6605 C CA . LEU B 1 20 ? 35 -26.828 -17.688 1 86.62 20 LEU B CA 1
ATOM 6606 C C . LEU B 1 20 ? 35.625 -28.125 -18.172 1 86.62 20 LEU B C 1
ATOM 6608 O O . LEU B 1 20 ? 35.438 -28.531 -19.328 1 86.62 20 LEU B O 1
ATOM 6612 N N . PHE B 1 21 ? 36.219 -28.906 -17.297 1 85.81 21 PHE B N 1
ATOM 6613 C CA . PHE B 1 21 ? 37 -30.047 -17.75 1 85.81 21 PHE B CA 1
ATOM 6614 C C . PHE B 1 21 ? 36.281 -31.344 -17.469 1 85.81 21 PHE B C 1
ATOM 6616 O O . PHE B 1 21 ? 36.469 -32.344 -18.188 1 85.81 21 PHE B O 1
ATOM 6623 N N . LEU B 1 22 ? 35.438 -31.281 -16.516 1 83.38 22 LEU B N 1
ATOM 6624 C CA . LEU B 1 22 ? 34.906 -32.562 -16.062 1 83.38 22 LEU B CA 1
ATOM 6625 C C . LEU B 1 22 ? 33.469 -32.781 -16.531 1 83.38 22 LEU B C 1
ATOM 6627 O O . LEU B 1 22 ? 33 -33.906 -16.609 1 83.38 22 LEU B O 1
ATOM 6631 N N . ARG B 1 23 ? 32.844 -31.703 -16.828 1 88.5 23 ARG B N 1
ATOM 6632 C CA . ARG B 1 23 ? 31.422 -31.922 -17.094 1 88.5 23 ARG B CA 1
ATOM 6633 C C . ARG B 1 23 ? 31 -31.328 -18.422 1 88.5 23 ARG B C 1
ATOM 6635 O O . ARG B 1 23 ? 29.922 -31.625 -18.938 1 88.5 23 ARG B O 1
ATOM 6642 N N . LEU B 1 24 ? 31.812 -30.578 -19 1 91 24 LEU B N 1
ATOM 6643 C CA . LEU B 1 24 ? 31.422 -29.922 -20.25 1 91 24 LEU B CA 1
ATOM 6644 C C . LEU B 1 24 ? 31.219 -30.953 -21.344 1 91 24 LEU B C 1
ATOM 6646 O O . LEU B 1 24 ? 30.344 -30.797 -22.203 1 91 24 LEU B O 1
ATOM 6650 N N . THR B 1 25 ? 32.031 -32.062 -21.312 1 91.5 25 THR B N 1
ATOM 6651 C CA . THR B 1 25 ? 31.875 -33.125 -22.312 1 91.5 25 THR B CA 1
ATOM 6652 C C . THR B 1 25 ? 30.547 -33.844 -22.125 1 91.5 25 THR B C 1
ATOM 6654 O O . THR B 1 25 ? 29.844 -34.094 -23.109 1 91.5 25 THR B O 1
ATOM 6657 N N . TRP B 1 26 ? 30.25 -34 -20.922 1 91 26 TRP B N 1
ATOM 6658 C CA . TRP B 1 26 ? 28.969 -34.656 -20.609 1 91 26 TRP B CA 1
ATOM 6659 C C . TRP B 1 26 ? 27.797 -33.75 -21.016 1 91 26 TRP B C 1
ATOM 6661 O O . TRP B 1 26 ? 26.812 -34.25 -21.578 1 91 26 TRP B O 1
ATOM 6671 N N . ILE B 1 27 ? 27.953 -32.5 -20.781 1 93.31 27 ILE B N 1
ATOM 6672 C CA . ILE B 1 27 ? 26.906 -31.547 -21.125 1 93.31 27 ILE B CA 1
ATOM 6673 C C . ILE B 1 27 ? 26.719 -31.516 -22.641 1 93.31 27 ILE B C 1
ATOM 6675 O O . ILE B 1 27 ? 25.594 -31.516 -23.141 1 93.31 27 ILE B O 1
ATOM 6679 N N . THR B 1 28 ? 27.844 -31.594 -23.344 1 94 28 THR B N 1
ATOM 6680 C CA . THR B 1 28 ? 27.781 -31.578 -24.797 1 94 28 THR B CA 1
ATOM 6681 C C . THR B 1 28 ? 27.203 -32.875 -25.328 1 94 28 THR B C 1
ATOM 6683 O O . THR B 1 28 ? 26.484 -32.906 -26.328 1 94 28 THR B O 1
ATOM 6686 N N . GLY B 1 29 ? 27.469 -33.938 -24.672 1 92.94 29 GLY B N 1
ATOM 6687 C CA . GLY B 1 29 ? 26.922 -35.219 -25.062 1 92.94 29 GLY B CA 1
ATOM 6688 C C . GLY B 1 29 ? 25.406 -35.312 -24.859 1 92.94 29 GLY B C 1
ATOM 6689 O O . GLY B 1 29 ? 24.703 -35.844 -25.719 1 92.94 29 GLY B O 1
ATOM 6690 N N . GLN B 1 30 ? 24.953 -34.75 -23.781 1 93.62 30 GLN B N 1
ATOM 6691 C CA . GLN B 1 30 ? 23.531 -34.812 -23.469 1 93.62 30 GLN B CA 1
ATOM 6692 C C . GLN B 1 30 ? 22.75 -33.781 -24.25 1 93.62 30 GLN B C 1
ATOM 6694 O O . GLN B 1 30 ? 21.797 -34.094 -24.953 1 93.62 30 GLN B O 1
ATOM 6699 N N . ALA B 1 31 ? 23.188 -32.531 -24.219 1 94.5 31 ALA B N 1
ATOM 6700 C CA . ALA B 1 31 ? 22.422 -31.406 -24.766 1 94.5 31 ALA B CA 1
ATOM 6701 C C . ALA B 1 31 ? 22.734 -31.203 -26.234 1 94.5 31 ALA B C 1
ATOM 6703 O O . ALA B 1 31 ? 21.922 -30.641 -26.984 1 94.5 31 ALA B O 1
ATOM 6704 N N . GLY B 1 32 ? 23.797 -31.703 -26.688 1 95 32 GLY B N 1
ATOM 6705 C CA . GLY B 1 32 ? 24.234 -31.391 -28.031 1 95 32 GLY B CA 1
ATOM 6706 C C . GLY B 1 32 ? 24.859 -30.016 -28.156 1 95 32 GLY B C 1
ATOM 6707 O O . GLY B 1 32 ? 24.828 -29.234 -27.203 1 95 32 GLY B O 1
ATOM 6708 N N . ILE B 1 33 ? 25.422 -29.719 -29.266 1 95.69 33 ILE B N 1
ATOM 6709 C CA . ILE B 1 33 ? 26.125 -28.453 -29.484 1 95.69 33 ILE B CA 1
ATOM 6710 C C . ILE B 1 33 ? 25.125 -27.297 -29.375 1 95.69 33 ILE B C 1
ATOM 6712 O O . ILE B 1 33 ? 25.406 -26.281 -28.75 1 95.69 33 ILE B O 1
ATOM 6716 N N . GLY B 1 34 ? 23.953 -27.453 -29.922 1 95.44 34 GLY B N 1
ATOM 6717 C CA . GLY B 1 34 ? 22.953 -26.406 -29.953 1 95.44 34 GLY B CA 1
ATOM 6718 C C . GLY B 1 34 ? 22.438 -26.016 -28.578 1 95.44 34 GLY B C 1
ATOM 6719 O O . GLY B 1 34 ? 22.609 -24.875 -28.141 1 95.44 34 GLY B O 1
ATOM 6720 N N . PHE B 1 35 ? 21.922 -26.984 -27.828 1 95.62 35 PHE B N 1
ATOM 6721 C CA . PHE B 1 35 ? 21.328 -26.703 -26.531 1 95.62 35 PHE B CA 1
ATOM 6722 C C . PHE B 1 35 ? 22.406 -26.422 -25.484 1 95.62 35 PHE B C 1
ATOM 6724 O O . PHE B 1 35 ? 22.188 -25.672 -24.531 1 95.62 35 PHE B O 1
ATOM 6731 N N . ALA B 1 36 ? 23.547 -26.969 -25.672 1 95.94 36 ALA B N 1
ATOM 6732 C CA . ALA B 1 36 ? 24.641 -26.641 -24.781 1 95.94 36 ALA B CA 1
ATOM 6733 C C . ALA B 1 36 ? 25.062 -25.188 -24.938 1 95.94 36 ALA B C 1
ATOM 6735 O O . ALA B 1 36 ? 25.312 -24.5 -23.938 1 95.94 36 ALA B O 1
ATOM 6736 N N . SER B 1 37 ? 25.109 -24.781 -26.172 1 96.56 37 SER B N 1
ATOM 6737 C CA . SER B 1 37 ? 25.406 -23.375 -26.422 1 96.56 37 SER B CA 1
ATOM 6738 C C . SER B 1 37 ? 24.344 -22.469 -25.844 1 96.56 37 SER B C 1
ATOM 6740 O O . SER B 1 37 ? 24.656 -21.406 -25.281 1 96.56 37 SER B O 1
ATOM 6742 N N . LEU B 1 38 ? 23.141 -22.859 -25.906 1 95.38 38 LEU B N 1
ATOM 6743 C CA . LEU B 1 38 ? 22.047 -22.062 -25.359 1 95.38 38 LEU B CA 1
ATOM 6744 C C . LEU B 1 38 ? 22.141 -22 -23.844 1 95.38 38 LEU B C 1
ATOM 6746 O O . LEU B 1 38 ? 21.844 -20.969 -23.234 1 95.38 38 LEU B O 1
ATOM 6750 N N . ILE B 1 39 ? 22.531 -23.062 -23.234 1 94.38 39 ILE B N 1
ATOM 6751 C CA . ILE B 1 39 ? 22.688 -23.125 -21.781 1 94.38 39 ILE B CA 1
ATOM 6752 C C . ILE B 1 39 ? 23.766 -22.125 -21.359 1 94.38 39 ILE B C 1
ATOM 6754 O O . ILE B 1 39 ? 23.578 -21.375 -20.391 1 94.38 39 ILE B O 1
ATOM 6758 N N . ILE B 1 40 ? 24.828 -22.094 -22.109 1 95.19 40 ILE B N 1
ATOM 6759 C CA . ILE B 1 40 ? 25.938 -21.203 -21.781 1 95.19 40 ILE B CA 1
ATOM 6760 C C . ILE B 1 40 ? 25.516 -19.766 -22 1 95.19 40 ILE B C 1
ATOM 6762 O O . ILE B 1 40 ? 25.766 -18.906 -21.156 1 95.19 40 ILE B O 1
ATOM 6766 N N . LEU B 1 41 ? 24.812 -19.547 -23.016 1 95.69 41 LEU B N 1
ATOM 6767 C CA . LEU B 1 41 ? 24.375 -18.188 -23.328 1 95.69 41 LEU B CA 1
ATOM 6768 C C . LEU B 1 41 ? 23.328 -17.703 -22.328 1 95.69 41 LEU B C 1
ATOM 6770 O O . LEU B 1 41 ? 23.344 -16.531 -21.906 1 95.69 41 LEU B O 1
ATOM 6774 N N . LEU B 1 42 ? 22.438 -18.531 -21.938 1 92.81 42 LEU B N 1
ATOM 6775 C CA . LEU B 1 42 ? 21.422 -18.172 -20.953 1 92.81 42 LEU B CA 1
ATOM 6776 C C . LEU B 1 42 ? 22.062 -17.906 -19.594 1 92.81 42 LEU B C 1
ATOM 6778 O O . LEU B 1 42 ? 21.656 -16.969 -18.891 1 92.81 42 LEU B O 1
ATOM 6782 N N . SER B 1 43 ? 22.969 -18.719 -19.266 1 93.31 43 SER B N 1
ATOM 6783 C CA . SER B 1 43 ? 23.672 -18.5 -18 1 93.31 43 SER B CA 1
ATOM 6784 C C . SER B 1 43 ? 24.453 -17.188 -18.016 1 93.31 43 SER B C 1
ATOM 6786 O O . SER B 1 43 ? 24.422 -16.438 -17.031 1 93.31 43 SER B O 1
ATOM 6788 N N . SER B 1 44 ? 25.094 -16.922 -19.141 1 94.5 44 SER B N 1
ATOM 6789 C CA . SER B 1 44 ? 25.844 -15.68 -19.281 1 94.5 44 SER B CA 1
ATOM 6790 C C . SER B 1 44 ? 24.906 -14.477 -19.281 1 94.5 44 SER B C 1
ATOM 6792 O O . SER B 1 44 ? 25.266 -13.414 -18.766 1 94.5 44 SER B O 1
ATOM 6794 N N . PHE B 1 45 ? 23.812 -14.688 -19.781 1 94.44 45 PHE B N 1
ATOM 6795 C CA . PHE B 1 45 ? 22.828 -13.617 -19.812 1 94.44 45 PHE B CA 1
ATOM 6796 C C . PHE B 1 45 ? 22.344 -13.289 -18.422 1 94.44 45 PHE B C 1
ATOM 6798 O O . PHE B 1 45 ? 22.281 -12.117 -18.031 1 94.44 45 PHE B O 1
ATOM 6805 N N . VAL B 1 46 ? 22.016 -14.25 -17.656 1 92.88 46 VAL B N 1
ATOM 6806 C CA . VAL B 1 46 ? 21.547 -14.07 -16.297 1 92.88 46 VAL B CA 1
ATOM 6807 C C . VAL B 1 46 ? 22.641 -13.406 -15.453 1 92.88 46 VAL B C 1
ATOM 6809 O O . VAL B 1 46 ? 22.375 -12.469 -14.703 1 92.88 46 VAL B O 1
ATOM 6812 N N . THR B 1 47 ? 23.828 -13.828 -15.648 1 94.44 47 THR B N 1
ATOM 6813 C CA . THR B 1 47 ? 24.938 -13.281 -14.867 1 94.44 47 THR B CA 1
ATOM 6814 C C . THR B 1 47 ? 25.266 -11.867 -15.312 1 94.44 47 THR B C 1
ATOM 6816 O O . THR B 1 47 ? 25.656 -11.023 -14.5 1 94.44 47 THR B O 1
ATOM 6819 N N . ALA B 1 48 ? 25.109 -11.672 -16.594 1 95.62 48 ALA B N 1
ATOM 6820 C CA . ALA B 1 48 ? 25.375 -10.328 -17.094 1 95.62 48 ALA B CA 1
ATOM 6821 C C . ALA B 1 48 ? 24.375 -9.328 -16.516 1 95.62 48 ALA B C 1
ATOM 6823 O O . ALA B 1 48 ? 24.766 -8.234 -16.094 1 95.62 48 ALA B O 1
ATOM 6824 N N . ILE B 1 49 ? 23.156 -9.672 -16.453 1 95.81 49 ILE B N 1
ATOM 6825 C CA . ILE B 1 49 ? 22.125 -8.805 -15.898 1 95.81 49 ILE B CA 1
ATOM 6826 C C . ILE B 1 49 ? 22.375 -8.594 -14.406 1 95.81 49 ILE B C 1
ATOM 6828 O O . ILE B 1 49 ? 22.25 -7.473 -13.898 1 95.81 49 ILE B O 1
ATOM 6832 N N . THR B 1 50 ? 22.734 -9.586 -13.75 1 95 50 THR B N 1
ATOM 6833 C CA . THR B 1 50 ? 23.016 -9.492 -12.32 1 95 50 THR B CA 1
ATOM 6834 C C . THR B 1 50 ? 24.234 -8.594 -12.062 1 95 50 THR B C 1
ATOM 6836 O O . THR B 1 50 ? 24.234 -7.809 -11.117 1 95 50 THR B O 1
ATOM 6839 N N . THR B 1 51 ? 25.188 -8.773 -12.914 1 95.62 51 THR B N 1
ATOM 6840 C CA . THR B 1 51 ? 26.391 -7.938 -12.789 1 95.62 51 THR B CA 1
ATOM 6841 C C . THR B 1 51 ? 26.047 -6.473 -13.039 1 95.62 51 THR B C 1
ATOM 6843 O O . THR B 1 51 ? 26.594 -5.582 -12.383 1 95.62 51 THR B O 1
ATOM 6846 N N . MET B 1 52 ? 25.203 -6.27 -13.961 1 95.75 52 MET B N 1
ATOM 6847 C CA . MET B 1 52 ? 24.75 -4.898 -14.211 1 95.75 52 MET B CA 1
ATOM 6848 C C . MET B 1 52 ? 24.094 -4.309 -12.969 1 95.75 52 MET B C 1
ATOM 6850 O O . MET B 1 52 ? 24.391 -3.178 -12.578 1 95.75 52 MET B O 1
ATOM 6854 N N . SER B 1 53 ? 23.281 -5.004 -12.367 1 94.94 53 SER B N 1
ATOM 6855 C CA . SER B 1 53 ? 22.594 -4.566 -11.148 1 94.94 53 SER B CA 1
ATOM 6856 C C . SER B 1 53 ? 23.578 -4.379 -10 1 94.94 53 SER B C 1
ATOM 6858 O O . SER B 1 53 ? 23.516 -3.385 -9.273 1 94.94 53 SER B O 1
ATOM 6860 N N . MET B 1 54 ? 24.438 -5.32 -9.891 1 93.25 54 MET B N 1
ATOM 6861 C CA . MET B 1 54 ? 25.453 -5.246 -8.844 1 93.25 54 MET B CA 1
ATOM 6862 C C . MET B 1 54 ? 26.359 -4.027 -9.047 1 93.25 54 MET B C 1
ATOM 6864 O O . MET B 1 54 ? 26.719 -3.357 -8.078 1 93.25 54 MET B O 1
ATOM 6868 N N . SER B 1 55 ? 26.641 -3.768 -10.266 1 93.5 55 SER B N 1
ATOM 6869 C CA . SER B 1 55 ? 27.484 -2.621 -10.586 1 93.5 55 SER B CA 1
ATOM 6870 C C . SER B 1 55 ? 26.797 -1.31 -10.234 1 93.5 55 SER B C 1
ATOM 6872 O O . SER B 1 55 ? 27.438 -0.373 -9.75 1 93.5 55 SER B O 1
ATOM 6874 N N . ALA B 1 56 ? 25.562 -1.247 -10.438 1 92.56 56 ALA B N 1
ATOM 6875 C CA . ALA B 1 56 ? 24.812 -0.05 -10.07 1 92.56 56 ALA B CA 1
ATOM 6876 C C . ALA B 1 56 ? 24.828 0.171 -8.562 1 92.56 56 ALA B C 1
ATOM 6878 O O . ALA B 1 56 ? 25.062 1.287 -8.094 1 92.56 56 ALA B O 1
ATOM 6879 N N . ILE B 1 57 ? 24.672 -0.83 -7.836 1 90.44 57 ILE B N 1
ATOM 6880 C CA . ILE B 1 57 ? 24.609 -0.736 -6.383 1 90.44 57 ILE B CA 1
ATOM 6881 C C . ILE B 1 57 ? 25.984 -0.406 -5.82 1 90.44 57 ILE B C 1
ATOM 6883 O O . ILE B 1 57 ? 26.109 0.433 -4.926 1 90.44 57 ILE B O 1
ATOM 6887 N N . CYS B 1 58 ? 26.984 -1.006 -6.441 1 89.56 58 CYS B N 1
ATOM 6888 C CA . CYS B 1 58 ? 28.344 -0.85 -5.918 1 89.56 58 CYS B CA 1
ATOM 6889 C C . CYS B 1 58 ? 28.891 0.535 -6.234 1 89.56 58 CYS B C 1
ATOM 6891 O O . CYS B 1 58 ? 29.781 1.025 -5.539 1 89.56 58 CYS B O 1
ATOM 6893 N N . THR B 1 59 ? 28.328 1.152 -7.188 1 88.5 59 THR B N 1
ATOM 6894 C CA . THR B 1 59 ? 28.844 2.457 -7.578 1 88.5 59 THR B CA 1
ATOM 6895 C C . THR B 1 59 ? 28.031 3.578 -6.938 1 88.5 59 THR B C 1
ATOM 6897 O O . THR B 1 59 ? 28.297 4.758 -7.168 1 88.5 59 THR B O 1
ATOM 6900 N N . ASN B 1 60 ? 27 3.166 -6.176 1 85.81 60 ASN B N 1
ATOM 6901 C CA . ASN B 1 60 ? 26.203 4.152 -5.441 1 85.81 60 ASN B CA 1
ATOM 6902 C C . ASN B 1 60 ? 26.859 4.5 -4.102 1 85.81 60 ASN B C 1
ATOM 6904 O O . ASN B 1 60 ? 26.172 4.617 -3.088 1 85.81 60 ASN B O 1
ATOM 6908 N N . GLY B 1 61 ? 28.109 4.645 -4.059 1 75.81 61 GLY B N 1
ATOM 6909 C CA . GLY B 1 61 ? 28.812 5 -2.838 1 75.81 61 GLY B CA 1
ATOM 6910 C C . GLY B 1 61 ? 29.938 4.043 -2.504 1 75.81 61 GLY B C 1
ATOM 6911 O O . GLY B 1 61 ? 30.297 3.193 -3.322 1 75.81 61 GLY B O 1
ATOM 6912 N N . GLU B 1 62 ? 30.406 4.281 -1.312 1 76.75 62 GLU B N 1
ATOM 6913 C CA . GLU B 1 62 ? 31.531 3.449 -0.906 1 76.75 62 GLU B CA 1
ATOM 6914 C C . GLU B 1 62 ? 31.062 2.102 -0.369 1 76.75 62 GLU B C 1
ATOM 6916 O O . GLU B 1 62 ? 30.094 2.035 0.394 1 76.75 62 GLU B O 1
ATOM 6921 N N . VAL B 1 63 ? 31.672 1.062 -0.926 1 80.38 63 VAL B N 1
ATOM 6922 C CA . VAL B 1 63 ? 31.328 -0.298 -0.524 1 80.38 63 VAL B CA 1
ATOM 6923 C C . VAL B 1 63 ? 32.406 -0.834 0.437 1 80.38 63 VAL B C 1
ATOM 6925 O O . VAL B 1 63 ? 33.594 -0.829 0.123 1 80.38 63 VAL B O 1
ATOM 6928 N N . LYS B 1 64 ? 31.922 -1.206 1.602 1 81.75 64 LYS B N 1
ATOM 6929 C CA . LYS B 1 64 ? 32.812 -1.823 2.572 1 81.75 64 LYS B CA 1
ATOM 6930 C C . LYS B 1 64 ? 32.844 -3.342 2.414 1 81.75 64 LYS B C 1
ATOM 6932 O O . LYS B 1 64 ? 32.281 -3.877 1.445 1 81.75 64 LYS B O 1
ATOM 6937 N N . GLY B 1 65 ? 33.5 -3.963 3.299 1 81.94 65 GLY B N 1
ATOM 6938 C CA . GLY B 1 65 ? 33.625 -5.406 3.225 1 81.94 65 GLY B CA 1
ATOM 6939 C C . GLY B 1 65 ? 32.344 -6.148 3.438 1 81.94 65 GLY B C 1
ATOM 6940 O O . GLY B 1 65 ? 31.5 -5.734 4.25 1 81.94 65 GLY B O 1
ATOM 6941 N N . GLY B 1 66 ? 32.156 -7.289 2.586 1 83.12 66 GLY B N 1
ATOM 6942 C CA . GLY B 1 66 ? 30.984 -8.133 2.77 1 83.12 66 GLY B CA 1
ATOM 6943 C C . GLY B 1 66 ? 30.328 -8.531 1.463 1 83.12 66 GLY B C 1
ATOM 6944 O O . GLY B 1 66 ? 29.406 -9.352 1.451 1 83.12 66 GLY B O 1
ATOM 6945 N N . GLY B 1 67 ? 30.703 -7.961 0.409 1 83.38 67 GLY B N 1
ATOM 6946 C CA . GLY B 1 67 ? 30.234 -8.383 -0.903 1 83.38 67 GLY B CA 1
ATOM 6947 C C . GLY B 1 67 ? 28.766 -8.141 -1.12 1 83.38 67 GLY B C 1
ATOM 6948 O O . GLY B 1 67 ? 28.266 -7.035 -0.9 1 83.38 67 GLY B O 1
ATOM 6949 N N . ALA B 1 68 ? 28.125 -9.234 -1.497 1 82.12 68 ALA B N 1
ATOM 6950 C CA . ALA B 1 68 ? 26.703 -9.172 -1.807 1 82.12 68 ALA B CA 1
ATOM 6951 C C . ALA B 1 68 ? 25.875 -8.836 -0.561 1 82.12 68 ALA B C 1
ATOM 6953 O O . ALA B 1 68 ? 24.875 -8.125 -0.641 1 82.12 68 ALA B O 1
ATOM 6954 N N . TYR B 1 69 ? 26.406 -9.297 0.544 1 88.38 69 TYR B N 1
ATOM 6955 C CA . TYR B 1 69 ? 25.703 -8.977 1.781 1 88.38 69 TYR B CA 1
ATOM 6956 C C . TYR B 1 69 ? 25.672 -7.473 2.02 1 88.38 69 TYR B C 1
ATOM 6958 O O . TYR B 1 69 ? 24.609 -6.898 2.283 1 88.38 69 TYR B O 1
ATOM 6966 N N . TYR B 1 70 ? 26.766 -6.93 1.925 1 88 70 TYR B N 1
ATOM 6967 C CA . TYR B 1 70 ? 26.859 -5.496 2.168 1 88 70 TYR B CA 1
ATOM 6968 C C . TYR B 1 70 ? 25.969 -4.723 1.204 1 88 70 TYR B C 1
ATOM 6970 O O . TYR B 1 70 ? 25.25 -3.807 1.612 1 88 70 TYR B O 1
ATOM 6978 N N . MET B 1 71 ? 26.031 -5.102 0.055 1 87.38 71 MET B N 1
ATOM 6979 C CA . MET B 1 71 ? 25.281 -4.391 -0.981 1 87.38 71 MET B CA 1
ATOM 6980 C C . MET B 1 71 ? 23.781 -4.523 -0.76 1 87.38 71 MET B C 1
ATOM 6982 O O . MET B 1 71 ? 23.047 -3.525 -0.793 1 87.38 71 MET B O 1
ATOM 6986 N N . ILE B 1 72 ? 23.359 -5.68 -0.463 1 87.38 72 ILE B N 1
ATOM 6987 C CA . ILE B 1 72 ? 21.922 -5.938 -0.303 1 87.38 72 ILE B CA 1
ATOM 6988 C C . ILE B 1 72 ? 21.438 -5.34 1.016 1 87.38 72 ILE B C 1
ATOM 6990 O O . ILE B 1 72 ? 20.375 -4.73 1.071 1 87.38 72 ILE B O 1
ATOM 6994 N N . SER B 1 73 ? 22.219 -5.508 2.064 1 89.38 73 SER B N 1
ATOM 6995 C CA . SER B 1 73 ? 21.812 -5.023 3.383 1 89.38 73 SER B CA 1
ATOM 6996 C C . SER B 1 73 ? 21.688 -3.502 3.395 1 89.38 73 SER B C 1
ATOM 6998 O O . SER B 1 73 ? 20.766 -2.957 4.008 1 89.38 73 SER B O 1
ATOM 7000 N N . ARG B 1 74 ? 22.562 -2.863 2.705 1 88.06 74 ARG B N 1
ATOM 7001 C CA . ARG B 1 74 ? 22.547 -1.404 2.691 1 88.06 74 ARG B CA 1
ATOM 7002 C C . ARG B 1 74 ? 21.516 -0.868 1.718 1 88.06 74 ARG B C 1
ATOM 7004 O O . ARG B 1 74 ? 21.094 0.291 1.815 1 88.06 74 ARG B O 1
ATOM 7011 N N . SER B 1 75 ? 21.047 -1.653 0.852 1 86.94 75 SER B N 1
ATOM 7012 C CA . SER B 1 75 ? 20.062 -1.217 -0.135 1 86.94 75 SER B CA 1
ATOM 7013 C C . SER B 1 75 ? 18.641 -1.573 0.301 1 86.94 75 SER B C 1
ATOM 7015 O O . SER B 1 75 ? 17.781 -0.7 0.385 1 86.94 75 SER B O 1
ATOM 7017 N N . LEU B 1 76 ? 18.391 -2.828 0.654 1 86.94 76 LEU B N 1
ATOM 7018 C CA . LEU B 1 76 ? 17.047 -3.299 0.958 1 86.94 76 LEU B CA 1
ATOM 7019 C C . LEU B 1 76 ? 16.766 -3.205 2.453 1 86.94 76 LEU B C 1
ATOM 7021 O O . LEU B 1 76 ? 15.602 -3.121 2.865 1 86.94 76 LEU B O 1
ATOM 7025 N N . GLY B 1 77 ? 17.875 -3.312 3.24 1 88 77 GLY B N 1
ATOM 7026 C CA . GLY B 1 77 ? 17.688 -3.277 4.68 1 88 77 GLY B CA 1
ATOM 7027 C C . GLY B 1 77 ? 18.328 -4.445 5.398 1 88 77 GLY B C 1
ATOM 7028 O O . GLY B 1 77 ? 18.766 -5.414 4.762 1 88 77 GLY B O 1
ATOM 7029 N N . PRO B 1 78 ? 18.359 -4.336 6.641 1 89.5 78 PRO B N 1
ATOM 7030 C CA . PRO B 1 78 ? 19.047 -5.367 7.422 1 89.5 78 PRO B CA 1
ATOM 7031 C C . PRO B 1 78 ? 18.297 -6.695 7.438 1 89.5 78 PRO B C 1
ATOM 7033 O O . PRO B 1 78 ? 18.922 -7.758 7.555 1 89.5 78 PRO B O 1
ATOM 7036 N N . GLU B 1 79 ? 16.969 -6.676 7.293 1 89.5 79 GLU B N 1
ATOM 7037 C CA . GLU B 1 79 ? 16.203 -7.918 7.344 1 89.5 79 GLU B CA 1
ATOM 7038 C C . GLU B 1 79 ? 16.516 -8.805 6.141 1 89.5 79 GLU B C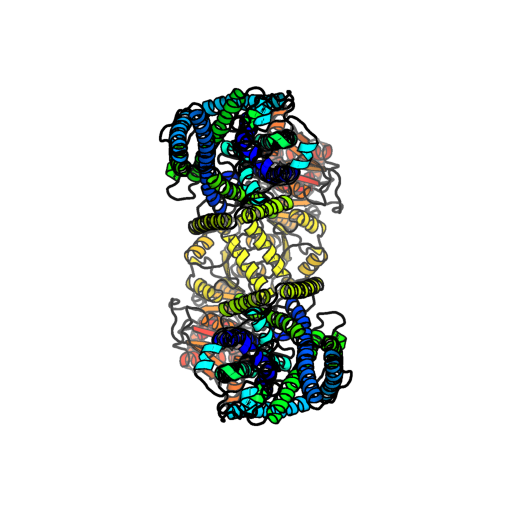 1
ATOM 7040 O O . GLU B 1 79 ? 16.859 -9.977 6.301 1 89.5 79 GLU B O 1
ATOM 7045 N N . PHE B 1 80 ? 16.453 -8.211 4.941 1 87.38 80 PHE B N 1
ATOM 7046 C CA . PHE B 1 80 ? 16.781 -8.969 3.738 1 87.38 80 PHE B CA 1
ATOM 7047 C C . PHE B 1 80 ? 18.266 -9.258 3.664 1 87.38 80 PHE B C 1
ATOM 7049 O O . PHE B 1 80 ? 18.688 -10.359 3.305 1 87.38 80 PHE B O 1
ATOM 7056 N N . GLY B 1 81 ? 19.016 -8.281 4.02 1 89.31 81 GLY B N 1
ATOM 7057 C CA . GLY B 1 81 ? 20.469 -8.438 3.998 1 89.31 81 GLY B CA 1
ATOM 7058 C C . GLY B 1 81 ? 20.953 -9.523 4.934 1 89.31 81 GLY B C 1
ATOM 7059 O O . GLY B 1 81 ? 21.781 -10.359 4.543 1 89.31 81 GLY B O 1
ATOM 7060 N N . GLY B 1 82 ? 20.422 -9.5 6.113 1 89.69 82 GLY B N 1
ATOM 7061 C CA . GLY B 1 82 ? 20.828 -10.523 7.059 1 89.69 82 GLY B CA 1
ATOM 7062 C C . GLY B 1 82 ? 20.469 -11.93 6.613 1 89.69 82 GLY B C 1
ATOM 7063 O O . GLY B 1 82 ? 21.266 -12.859 6.742 1 89.69 82 GLY B O 1
ATOM 7064 N N . ALA B 1 83 ? 19.312 -12.07 6.078 1 89.19 83 ALA B N 1
ATOM 7065 C CA . ALA B 1 83 ? 18.875 -13.375 5.613 1 89.19 83 ALA B CA 1
ATOM 7066 C C . ALA B 1 83 ? 19.766 -13.883 4.48 1 89.19 83 ALA B C 1
ATOM 7068 O O . ALA B 1 83 ? 20.203 -15.031 4.504 1 89.19 83 ALA B O 1
ATOM 7069 N N . ILE B 1 84 ? 20.141 -13.062 3.641 1 87.25 84 ILE B N 1
ATOM 7070 C CA . ILE B 1 84 ? 20.922 -13.461 2.48 1 87.25 84 ILE B CA 1
ATOM 7071 C C . ILE B 1 84 ? 22.391 -13.656 2.891 1 87.25 84 ILE B C 1
ATOM 7073 O O . ILE B 1 84 ? 23.094 -14.484 2.311 1 87.25 84 ILE B O 1
ATOM 7077 N N . GLY B 1 85 ? 22.781 -12.82 3.807 1 89.94 85 GLY B N 1
ATOM 7078 C CA . GLY B 1 85 ? 24.141 -12.992 4.285 1 89.94 85 GLY B CA 1
ATOM 7079 C C . GLY B 1 85 ? 24.406 -14.383 4.832 1 89.94 85 GLY B C 1
ATOM 7080 O O . GLY B 1 85 ? 25.438 -14.992 4.512 1 89.94 85 GLY B O 1
ATOM 7081 N N . VAL B 1 86 ? 23.5 -14.914 5.48 1 90.5 86 VAL B N 1
ATOM 7082 C CA . VAL B 1 86 ? 23.641 -16.25 6.059 1 90.5 86 VAL B CA 1
ATOM 7083 C C . VAL B 1 86 ? 23.594 -17.297 4.953 1 90.5 86 VAL B C 1
ATOM 7085 O O . VAL B 1 86 ? 24.469 -18.172 4.867 1 90.5 86 VAL B O 1
ATOM 7088 N N . VAL B 1 87 ? 22.719 -17.172 4.137 1 88.25 87 VAL B N 1
ATOM 7089 C CA . VAL B 1 87 ? 22.5 -18.172 3.092 1 88.25 87 VAL B CA 1
ATOM 7090 C C . VAL B 1 87 ? 23.656 -18.141 2.094 1 88.25 87 VAL B C 1
ATOM 7092 O O . VAL B 1 87 ? 24.125 -19.172 1.642 1 88.25 87 VAL B O 1
ATOM 7095 N N . PHE B 1 88 ? 24.094 -16.969 1.807 1 89.19 88 PHE B N 1
ATOM 7096 C CA . PHE B 1 88 ? 25.188 -16.828 0.845 1 89.19 88 PHE B CA 1
ATOM 7097 C C . PHE B 1 88 ? 26.5 -17.344 1.431 1 89.19 88 PHE B C 1
ATOM 7099 O O . PHE B 1 88 ? 27.312 -17.922 0.716 1 89.19 88 PHE B O 1
ATOM 7106 N N . SER B 1 89 ? 26.672 -17.109 2.672 1 91.31 89 SER B N 1
ATOM 7107 C CA . SER B 1 89 ? 27.844 -17.672 3.324 1 91.31 89 SER B CA 1
ATOM 7108 C C . SER B 1 89 ? 27.812 -19.188 3.309 1 91.31 89 SER B C 1
ATOM 7110 O O . SER B 1 89 ? 28.812 -19.844 3.018 1 91.31 89 SER B O 1
ATOM 7112 N N . LEU B 1 90 ? 26.688 -19.656 3.537 1 89.06 90 LEU B N 1
ATOM 7113 C CA . LEU B 1 90 ? 26.516 -21.109 3.496 1 89.06 90 LEU B CA 1
ATOM 7114 C C . LEU B 1 90 ? 26.703 -21.641 2.08 1 89.06 90 LEU B C 1
ATOM 7116 O O . LEU B 1 90 ? 27.312 -22.688 1.886 1 89.06 90 LEU B O 1
ATOM 7120 N N . ALA B 1 91 ? 26.203 -20.922 1.162 1 88.31 91 ALA B N 1
ATOM 7121 C CA . ALA B 1 91 ? 26.328 -21.312 -0.236 1 88.31 91 ALA B CA 1
ATOM 7122 C C . ALA B 1 91 ? 27.797 -21.391 -0.654 1 88.31 91 ALA B C 1
ATOM 7124 O O . ALA B 1 91 ? 28.219 -22.328 -1.34 1 88.31 91 ALA B O 1
ATOM 7125 N N . ASN B 1 92 ? 28.562 -20.406 -0.281 1 90.38 92 ASN B N 1
ATOM 7126 C CA . ASN B 1 92 ? 29.984 -20.406 -0.602 1 90.38 92 ASN B CA 1
ATOM 7127 C C . ASN B 1 92 ? 30.719 -21.547 0.094 1 90.38 92 ASN B C 1
ATOM 7129 O O . ASN B 1 92 ? 31.641 -22.141 -0.47 1 90.38 92 ASN B O 1
ATOM 7133 N N . ALA B 1 93 ? 30.312 -21.844 1.267 1 92.19 93 ALA B N 1
ATOM 7134 C CA . ALA B 1 93 ? 30.922 -22.969 1.977 1 92.19 93 ALA B CA 1
ATOM 7135 C C . ALA B 1 93 ? 30.609 -24.297 1.281 1 92.19 93 ALA B C 1
ATOM 7137 O O . ALA B 1 93 ? 31.484 -25.141 1.12 1 92.19 93 ALA B O 1
ATOM 7138 N N . VAL B 1 94 ? 29.438 -24.438 0.879 1 89.94 94 VAL B N 1
ATOM 7139 C CA . VAL B 1 94 ? 29.016 -25.641 0.179 1 89.94 94 VAL B CA 1
ATOM 7140 C C . VAL B 1 94 ? 29.688 -25.703 -1.189 1 89.94 94 VAL B C 1
ATOM 7142 O O . VAL B 1 94 ? 30.062 -26.781 -1.657 1 89.94 94 VAL B O 1
ATOM 7145 N N . ALA B 1 95 ? 29.828 -24.547 -1.795 1 90 95 ALA B N 1
ATOM 7146 C CA . ALA B 1 95 ? 30.531 -24.5 -3.078 1 90 95 ALA B CA 1
ATOM 7147 C C . ALA B 1 95 ? 31.969 -24.984 -2.938 1 90 95 ALA B C 1
ATOM 7149 O O . ALA B 1 95 ? 32.469 -25.703 -3.803 1 90 95 ALA B O 1
ATOM 7150 N N . ALA B 1 96 ? 32.594 -24.609 -1.867 1 91.75 96 ALA B N 1
ATOM 7151 C CA . ALA B 1 96 ? 33.938 -25.094 -1.614 1 91.75 96 ALA B CA 1
ATOM 7152 C C . ALA B 1 96 ? 33.969 -26.609 -1.558 1 91.75 96 ALA B C 1
ATOM 7154 O O . ALA B 1 96 ? 34.875 -27.234 -2.117 1 91.75 96 ALA B O 1
ATOM 7155 N N . ALA B 1 97 ? 33 -27.156 -0.936 1 92.5 97 ALA B N 1
ATOM 7156 C CA . ALA B 1 97 ? 32.906 -28.609 -0.838 1 92.5 97 ALA B CA 1
ATOM 7157 C C . ALA B 1 97 ? 32.75 -29.25 -2.215 1 92.5 97 ALA B C 1
ATOM 7159 O O . ALA B 1 97 ? 33.312 -30.297 -2.506 1 92.5 97 ALA B O 1
ATOM 7160 N N . MET B 1 98 ? 31.984 -28.625 -3.021 1 88.94 98 MET B N 1
ATOM 7161 C CA . MET B 1 98 ? 31.766 -29.156 -4.367 1 88.94 98 MET B CA 1
ATOM 7162 C C . MET B 1 98 ? 33.062 -29.203 -5.16 1 88.94 98 MET B C 1
ATOM 7164 O O . MET B 1 98 ? 33.344 -30.203 -5.816 1 88.94 98 MET B O 1
ATOM 7168 N N . TYR B 1 99 ? 33.844 -28.188 -5.094 1 90.94 99 TYR B N 1
ATOM 7169 C CA . TYR B 1 99 ? 35.125 -28.125 -5.828 1 90.94 99 TYR B CA 1
ATOM 7170 C C . TYR B 1 99 ? 36.125 -29.141 -5.273 1 90.94 99 TYR B C 1
ATOM 7172 O O . TYR B 1 99 ? 36.875 -29.75 -6.027 1 90.94 99 TYR B O 1
ATOM 7180 N N . ILE B 1 100 ? 36.031 -29.328 -4.023 1 93.12 100 ILE B N 1
ATOM 7181 C CA . ILE B 1 100 ? 36.906 -30.312 -3.391 1 93.12 100 ILE B CA 1
ATOM 7182 C C . ILE B 1 100 ? 36.531 -31.719 -3.842 1 93.12 100 ILE B C 1
ATOM 7184 O O . ILE B 1 100 ? 37.406 -32.531 -4.141 1 93.12 100 ILE B O 1
ATOM 7188 N N . VAL B 1 101 ? 35.281 -31.938 -3.871 1 90.69 101 VAL B N 1
ATOM 7189 C CA . VAL B 1 101 ? 34.812 -33.25 -4.328 1 90.69 101 VAL B CA 1
ATOM 7190 C C . VAL B 1 101 ? 35.219 -33.469 -5.785 1 90.69 101 VAL B C 1
ATOM 7192 O O . VAL B 1 101 ? 35.594 -34.562 -6.168 1 90.69 101 VAL B O 1
ATOM 7195 N N . GLY B 1 102 ? 35.094 -32.406 -6.57 1 87.44 102 GLY B N 1
ATOM 7196 C CA . GLY B 1 102 ? 35.562 -32.5 -7.938 1 87.44 102 GLY B CA 1
ATOM 7197 C C . GLY B 1 102 ? 37.031 -32.875 -8.031 1 87.44 102 GLY B C 1
ATOM 7198 O O . GLY B 1 102 ? 37.438 -33.688 -8.852 1 87.44 102 GLY B O 1
ATOM 7199 N N . PHE B 1 103 ? 37.844 -32.312 -7.215 1 91.62 103 PHE B N 1
ATOM 7200 C CA . PHE B 1 103 ? 39.25 -32.625 -7.137 1 91.62 103 PHE B CA 1
ATOM 7201 C C . PHE B 1 103 ? 39.469 -34.094 -6.703 1 91.62 103 PHE B C 1
ATOM 7203 O O . PHE B 1 103 ? 40.25 -34.812 -7.305 1 91.62 103 PHE B O 1
ATOM 7210 N N . ALA B 1 104 ? 38.719 -34.469 -5.707 1 92.38 104 ALA B N 1
ATOM 7211 C CA . ALA B 1 104 ? 38.844 -35.812 -5.148 1 92.38 104 ALA B CA 1
ATOM 7212 C C . ALA B 1 104 ? 38.469 -36.875 -6.172 1 92.38 104 ALA B C 1
ATOM 7214 O O . ALA B 1 104 ? 39.062 -37.938 -6.242 1 92.38 104 ALA B O 1
ATOM 7215 N N . GLU B 1 105 ? 37.5 -36.594 -6.902 1 87.69 105 GLU B N 1
ATOM 7216 C CA . GLU B 1 105 ? 37.094 -37.531 -7.945 1 87.69 105 GLU B CA 1
ATOM 7217 C C . GLU B 1 105 ? 38.188 -37.75 -8.984 1 87.69 105 GLU B C 1
ATOM 7219 O O . GLU B 1 105 ? 38.406 -38.844 -9.438 1 87.69 105 GLU B O 1
ATOM 7224 N N . THR B 1 106 ? 38.844 -36.688 -9.344 1 86.56 106 THR B N 1
ATOM 7225 C CA . THR B 1 106 ? 39.906 -36.781 -10.336 1 86.56 106 THR B CA 1
ATOM 7226 C C . THR B 1 106 ? 41.094 -37.531 -9.789 1 86.56 106 THR B C 1
ATOM 7228 O O . THR B 1 106 ? 41.688 -38.375 -10.5 1 86.56 106 THR B O 1
ATOM 7231 N N . VAL B 1 107 ? 41.406 -37.281 -8.57 1 90.69 107 VAL B N 1
ATOM 7232 C CA . VAL B 1 107 ? 42.531 -38 -7.953 1 90.69 107 VAL B CA 1
ATOM 7233 C C . VAL B 1 107 ? 42.188 -39.469 -7.836 1 90.69 107 VAL B C 1
ATOM 7235 O O . VAL B 1 107 ? 43.062 -40.344 -8.102 1 90.69 107 VAL B O 1
ATOM 7238 N N . LYS B 1 108 ? 41 -39.75 -7.465 1 90.25 108 LYS B N 1
ATOM 7239 C CA . LYS B 1 108 ? 40.562 -41.156 -7.363 1 90.25 108 LYS B CA 1
ATOM 7240 C C . LYS B 1 108 ? 40.656 -41.844 -8.711 1 90.25 108 LYS B C 1
ATOM 7242 O O . LYS B 1 108 ? 41.156 -42.969 -8.789 1 90.25 108 LYS B O 1
ATOM 7247 N N . ASP B 1 109 ? 40.219 -41.188 -9.75 1 83.88 109 ASP B N 1
ATOM 7248 C CA . ASP B 1 109 ? 40.25 -41.781 -11.078 1 83.88 109 ASP B CA 1
ATOM 7249 C C . ASP B 1 109 ? 41.719 -42.062 -11.5 1 83.88 109 ASP B C 1
ATOM 7251 O O . ASP B 1 109 ? 42 -43.125 -12.078 1 83.88 109 ASP B O 1
ATOM 7255 N N . LEU B 1 110 ? 42.625 -41.156 -11.148 1 85.5 110 LEU B N 1
ATOM 7256 C CA . LEU B 1 110 ? 44.031 -41.344 -11.477 1 85.5 110 LEU B CA 1
ATOM 7257 C C . LEU B 1 110 ? 44.625 -42.469 -10.68 1 85.5 110 LEU B C 1
ATOM 7259 O O . LEU B 1 110 ? 45.406 -43.281 -11.211 1 85.5 110 LEU B O 1
ATOM 7263 N N . MET B 1 111 ? 44.25 -42.562 -9.461 1 89.88 111 MET B N 1
ATOM 7264 C CA . MET B 1 111 ? 44.781 -43.625 -8.602 1 89.88 111 MET B CA 1
ATOM 7265 C C . MET B 1 111 ? 44.281 -45 -9.062 1 89.88 111 MET B C 1
ATOM 7267 O O . MET B 1 111 ? 45.031 -45.969 -9.133 1 89.88 111 MET B O 1
ATOM 7271 N N . TRP B 1 112 ? 43.031 -45.031 -9.383 1 85.94 112 TRP B N 1
ATOM 7272 C CA . TRP B 1 112 ? 42.438 -46.312 -9.805 1 85.94 112 TRP B CA 1
ATOM 7273 C C . TRP B 1 112 ? 43 -46.75 -11.148 1 85.94 112 TRP B C 1
ATOM 7275 O O . TRP B 1 112 ? 43.188 -47.938 -11.391 1 85.94 112 TRP B O 1
ATOM 7285 N N . GLU B 1 113 ? 43.281 -45.812 -12.031 1 80.94 113 GLU B N 1
ATOM 7286 C CA . GLU B 1 113 ? 43.906 -46.125 -13.32 1 80.94 113 GLU B CA 1
ATOM 7287 C C . GLU B 1 113 ? 45.312 -46.75 -13.125 1 80.94 113 GLU B C 1
ATOM 7289 O O . GLU B 1 113 ? 45.75 -47.562 -13.93 1 80.94 113 GLU B O 1
ATOM 7294 N N . HIS B 1 114 ? 45.969 -46.344 -12.039 1 86.38 114 HIS B N 1
ATOM 7295 C CA . HIS B 1 114 ? 47.281 -46.844 -11.789 1 86.38 114 HIS B CA 1
ATOM 7296 C C . HIS B 1 114 ? 47.25 -48 -10.805 1 86.38 114 HIS B C 1
ATOM 7298 O O . HIS B 1 114 ? 48.281 -48.406 -10.258 1 86.38 114 HIS B O 1
ATOM 7304 N N . GLY B 1 115 ? 46.094 -48.5 -10.5 1 84.69 115 GLY B N 1
ATOM 7305 C CA . GLY B 1 115 ? 45.906 -49.719 -9.719 1 84.69 115 GLY B CA 1
ATOM 7306 C C . GLY B 1 115 ? 46.031 -49.469 -8.227 1 84.69 115 GLY B C 1
ATOM 7307 O O . GLY B 1 115 ? 46.219 -50.438 -7.461 1 84.69 115 GLY B O 1
ATOM 7308 N N . VAL B 1 116 ? 45.938 -48.25 -7.77 1 87.81 116 VAL B N 1
ATOM 7309 C CA . VAL B 1 116 ? 46.031 -47.938 -6.348 1 87.81 116 VAL B CA 1
ATOM 7310 C C . VAL B 1 116 ? 44.656 -47.594 -5.793 1 87.81 116 VAL B C 1
ATOM 7312 O O . VAL B 1 116 ? 43.969 -46.781 -6.367 1 87.81 116 VAL B O 1
ATOM 7315 N N . MET B 1 117 ? 44.156 -48.375 -4.836 1 88.62 117 MET B N 1
ATOM 7316 C CA . MET B 1 117 ? 42.875 -48.125 -4.188 1 88.62 117 MET B CA 1
ATOM 7317 C C . MET B 1 117 ? 43.062 -47.938 -2.684 1 88.62 117 MET B C 1
ATOM 7319 O O . MET B 1 117 ? 43.906 -48.594 -2.076 1 88.62 117 MET B O 1
ATOM 7323 N N . ILE B 1 118 ? 42.469 -47.031 -2.041 1 87.88 118 ILE B N 1
ATOM 7324 C CA . ILE B 1 118 ? 42.531 -46.844 -0.595 1 87.88 118 ILE B CA 1
ATOM 7325 C C . ILE B 1 118 ? 41.594 -47.844 0.095 1 87.88 118 ILE B C 1
ATOM 7327 O O . ILE B 1 118 ? 42.062 -48.688 0.871 1 87.88 118 ILE B O 1
ATOM 7331 N N . THR B 1 119 ? 40.219 -47.875 -0.142 1 88 119 THR B N 1
ATOM 7332 C CA . THR B 1 119 ? 39.25 -48.781 0.47 1 88 119 THR B CA 1
ATOM 7333 C C . THR B 1 119 ? 38.625 -49.688 -0.58 1 88 119 THR B C 1
ATOM 7335 O O . THR B 1 119 ? 38.062 -50.719 -0.245 1 88 119 THR B O 1
ATOM 7338 N N . GLY B 1 120 ? 38.625 -49.344 -1.884 1 83.94 120 GLY B N 1
ATOM 7339 C CA . GLY B 1 120 ? 38.031 -50.125 -2.947 1 83.94 120 GLY B CA 1
ATOM 7340 C C . GLY B 1 120 ? 36.656 -49.625 -3.334 1 83.94 120 GLY B C 1
ATOM 7341 O O . GLY B 1 120 ? 36.125 -50.031 -4.363 1 83.94 120 GLY B O 1
ATOM 7342 N N . ASN B 1 121 ? 36.156 -48.875 -2.422 1 89.88 121 ASN B N 1
ATOM 7343 C CA . ASN B 1 121 ? 34.875 -48.25 -2.758 1 89.88 121 ASN B CA 1
ATOM 7344 C C . ASN B 1 121 ? 35.031 -46.844 -3.311 1 89.88 121 ASN B C 1
ATOM 7346 O O . ASN B 1 121 ? 35.75 -46.031 -2.715 1 89.88 121 ASN B O 1
ATOM 7350 N N . GLU B 1 122 ? 34.531 -46.594 -4.414 1 86.19 122 GLU B N 1
ATOM 7351 C CA . GLU B 1 122 ? 34.688 -45.344 -5.129 1 86.19 122 GLU B CA 1
ATOM 7352 C C . GLU B 1 122 ? 34.219 -44.156 -4.266 1 86.19 122 GLU B C 1
ATOM 7354 O O . GLU B 1 122 ? 34.938 -43.125 -4.188 1 86.19 122 GLU B O 1
ATOM 7359 N N . LEU B 1 123 ? 33.125 -44.25 -3.576 1 89.56 123 LEU B N 1
ATOM 7360 C CA . LEU B 1 123 ? 32.562 -43.156 -2.797 1 89.56 123 LEU B CA 1
ATOM 7361 C C . LEU B 1 123 ? 33.406 -42.844 -1.567 1 89.56 123 LEU B C 1
ATOM 7363 O O . LEU B 1 123 ? 33.656 -41.688 -1.247 1 89.56 123 LEU B O 1
ATOM 7367 N N . HIS B 1 124 ? 33.875 -43.844 -0.892 1 90.94 124 HIS B N 1
ATOM 7368 C CA . HIS B 1 124 ? 34.656 -43.656 0.323 1 90.94 124 HIS B CA 1
ATOM 7369 C C . HIS B 1 124 ? 36.062 -43.125 0.003 1 90.94 124 HIS B C 1
ATOM 7371 O O . HIS B 1 124 ? 36.625 -42.344 0.79 1 90.94 124 HIS B O 1
ATOM 7377 N N . ASP B 1 125 ? 36.562 -43.469 -1.133 1 92.88 125 ASP B N 1
ATOM 7378 C CA . ASP B 1 125 ? 37.875 -42.938 -1.527 1 92.88 125 ASP B CA 1
ATOM 7379 C C . ASP B 1 125 ? 37.781 -41.438 -1.815 1 92.88 125 ASP B C 1
ATOM 7381 O O . ASP B 1 125 ? 38.656 -40.688 -1.426 1 92.88 125 ASP B O 1
ATOM 7385 N N . VAL B 1 126 ? 36.719 -41.062 -2.455 1 92 126 VAL B N 1
ATOM 7386 C CA . VAL B 1 126 ? 36.531 -39.625 -2.75 1 92 126 VAL B CA 1
ATOM 7387 C C . VAL B 1 126 ? 36.375 -38.844 -1.449 1 92 126 VAL B C 1
ATOM 7389 O O . VAL B 1 126 ? 36.938 -37.75 -1.312 1 92 126 VAL B O 1
ATOM 7392 N N . ARG B 1 127 ? 35.719 -39.438 -0.408 1 93.88 127 ARG B N 1
ATOM 7393 C CA . ARG B 1 127 ? 35.5 -38.781 0.879 1 93.88 127 ARG B CA 1
ATOM 7394 C C . ARG B 1 127 ? 36.812 -38.594 1.64 1 93.88 127 ARG B C 1
ATOM 7396 O O . ARG B 1 127 ? 37.062 -37.531 2.203 1 93.88 127 ARG B O 1
ATOM 7403 N N . ILE B 1 128 ? 37.562 -39.594 1.523 1 93.69 128 ILE B N 1
ATOM 7404 C CA . ILE B 1 128 ? 38.812 -39.562 2.26 1 93.69 128 ILE B CA 1
ATOM 7405 C C . ILE B 1 128 ? 39.781 -38.531 1.623 1 93.69 128 ILE B C 1
ATOM 7407 O O . ILE B 1 128 ? 40.375 -37.719 2.318 1 93.69 128 ILE B O 1
ATOM 7411 N N . ILE B 1 129 ? 39.875 -38.562 0.332 1 94.44 129 ILE B N 1
ATOM 7412 C CA . ILE B 1 129 ? 40.719 -37.625 -0.374 1 94.44 129 ILE B CA 1
ATOM 7413 C C . ILE B 1 129 ? 40.219 -36.219 -0.187 1 94.44 129 ILE B C 1
ATOM 7415 O O . ILE B 1 129 ? 40.969 -35.281 0.023 1 94.44 129 ILE B O 1
ATOM 7419 N N . GLY B 1 130 ? 38.906 -36.094 -0.279 1 94.44 130 GLY B N 1
ATOM 7420 C CA . GLY B 1 130 ? 38.312 -34.781 -0.077 1 94.44 130 GLY B CA 1
ATOM 7421 C C . GLY B 1 130 ? 38.594 -34.219 1.295 1 94.44 130 GLY B C 1
ATOM 7422 O O . GLY B 1 130 ? 38.875 -33 1.421 1 94.44 130 GLY B O 1
ATOM 7423 N N . CYS B 1 131 ? 38.5 -35 2.338 1 94.25 131 CYS B N 1
ATOM 7424 C CA . CYS B 1 131 ? 38.781 -34.531 3.693 1 94.25 131 CYS B CA 1
ATOM 7425 C C . CYS B 1 131 ? 40.25 -34.094 3.834 1 94.25 131 CYS B C 1
ATOM 7427 O O . CYS B 1 131 ? 40.562 -33.094 4.453 1 94.25 131 CYS B O 1
ATOM 7429 N N . ALA B 1 132 ? 41.062 -34.844 3.209 1 94.19 132 ALA B N 1
ATOM 7430 C CA . ALA B 1 132 ? 42.5 -34.5 3.275 1 94.19 132 ALA B CA 1
ATOM 7431 C C . ALA B 1 132 ? 42.781 -33.188 2.574 1 94.19 132 ALA B C 1
ATOM 7433 O O . ALA B 1 132 ? 43.531 -32.344 3.088 1 94.19 132 ALA B O 1
ATOM 7434 N N . VAL B 1 133 ? 42.188 -33.031 1.468 1 94.56 133 VAL B N 1
ATOM 7435 C CA . VAL B 1 133 ? 42.406 -31.828 0.695 1 94.56 133 VAL B CA 1
ATOM 7436 C C . VAL B 1 133 ? 41.812 -30.625 1.436 1 94.56 133 VAL B C 1
ATOM 7438 O O . VAL B 1 133 ? 42.375 -29.531 1.386 1 94.56 133 VAL B O 1
ATOM 7441 N N . SER B 1 134 ? 40.688 -30.828 2.088 1 94.94 134 SER B N 1
ATOM 7442 C CA . SER B 1 134 ? 40.094 -29.766 2.871 1 94.94 134 SER B CA 1
ATOM 7443 C C . SER B 1 134 ? 41.031 -29.25 3.949 1 94.94 134 SER B C 1
ATOM 7445 O O . SER B 1 134 ? 41.094 -28.047 4.199 1 94.94 134 SER B O 1
ATOM 7447 N N . PHE B 1 135 ? 41.781 -30.141 4.523 1 94.75 135 PHE B N 1
ATOM 7448 C CA . PHE B 1 135 ? 42.75 -29.75 5.531 1 94.75 135 PHE B CA 1
ATOM 7449 C C . PHE B 1 135 ? 43.906 -28.953 4.902 1 94.75 135 PHE B C 1
ATOM 7451 O O . PHE B 1 135 ? 44.406 -27.984 5.492 1 94.75 135 PHE B O 1
ATOM 7458 N N . LEU B 1 136 ? 44.25 -29.297 3.777 1 92.25 136 LEU B N 1
ATOM 7459 C CA . LEU B 1 136 ? 45.281 -28.609 3.061 1 92.25 136 LEU B CA 1
ATOM 7460 C C . LEU B 1 136 ? 44.875 -27.188 2.703 1 92.25 136 LEU B C 1
ATOM 7462 O O . LEU B 1 136 ? 45.625 -26.234 2.883 1 92.25 136 LEU B O 1
ATOM 7466 N N . ILE B 1 137 ? 43.688 -27.109 2.23 1 92.94 137 ILE B N 1
ATOM 7467 C CA . ILE B 1 137 ? 43.156 -25.812 1.832 1 92.94 137 ILE B CA 1
ATOM 7468 C C . ILE B 1 137 ? 43.062 -24.906 3.059 1 92.94 137 ILE B C 1
ATOM 7470 O O . ILE B 1 137 ? 43.375 -23.719 2.998 1 92.94 137 ILE B O 1
ATOM 7474 N N . LEU B 1 138 ? 42.562 -25.453 4.156 1 93.56 138 LEU B N 1
ATOM 7475 C CA . LEU B 1 138 ? 42.469 -24.688 5.395 1 93.56 138 LEU B CA 1
ATOM 7476 C C . LEU B 1 138 ? 43.812 -24.172 5.824 1 93.56 138 LEU B C 1
ATOM 7478 O O . LEU B 1 138 ? 43.938 -23.016 6.242 1 93.56 138 LEU B O 1
ATOM 7482 N N . ALA B 1 139 ? 44.781 -24.938 5.66 1 91.06 139 ALA B N 1
ATOM 7483 C CA . ALA B 1 139 ? 46.156 -24.547 6.035 1 91.06 139 ALA B CA 1
ATOM 7484 C C . ALA B 1 139 ? 46.656 -23.391 5.164 1 91.06 139 ALA B C 1
ATOM 7486 O O . ALA B 1 139 ? 47.281 -22.469 5.664 1 91.06 139 ALA B O 1
ATOM 7487 N N . ILE B 1 140 ? 46.312 -23.438 3.969 1 88.5 140 ILE B N 1
ATOM 7488 C CA . ILE B 1 140 ? 46.75 -22.406 3.033 1 88.5 140 ILE B CA 1
ATOM 7489 C C . ILE B 1 140 ? 46.062 -21.078 3.371 1 88.5 140 ILE B C 1
ATOM 7491 O O . ILE B 1 140 ? 46.719 -20.031 3.381 1 88.5 140 ILE B O 1
ATOM 7495 N N . VAL B 1 141 ? 44.812 -21.172 3.652 1 88.69 141 VAL B N 1
ATOM 7496 C CA . VAL B 1 141 ? 44.031 -19.969 3.912 1 88.69 141 VAL B CA 1
ATOM 7497 C C . VAL B 1 141 ? 44.469 -19.344 5.23 1 88.69 141 VAL B C 1
ATOM 7499 O O . VAL B 1 141 ? 44.469 -18.125 5.379 1 88.69 141 VAL B O 1
ATOM 7502 N N . LEU B 1 142 ? 44.969 -20.156 6.188 1 89.12 142 LEU B N 1
ATOM 7503 C CA . LEU B 1 142 ? 45.375 -19.656 7.492 1 89.12 142 LEU B CA 1
ATOM 7504 C C . LEU B 1 142 ? 46.719 -18.922 7.391 1 89.12 142 LEU B C 1
ATOM 7506 O O . LEU B 1 142 ? 47.031 -18.094 8.242 1 89.12 142 LEU B O 1
ATOM 7510 N N . ILE B 1 143 ? 47.469 -19.172 6.395 1 85.56 143 ILE B N 1
ATOM 7511 C CA . ILE B 1 143 ? 48.75 -18.484 6.207 1 85.56 143 ILE B CA 1
ATOM 7512 C C . ILE B 1 143 ? 48.469 -17.016 5.875 1 85.56 143 ILE B C 1
ATOM 7514 O O . ILE B 1 143 ? 49.188 -16.125 6.371 1 85.56 143 ILE B O 1
ATOM 7518 N N . GLY B 1 144 ? 47.5 -16.703 5.055 1 78.56 144 GLY B N 1
ATOM 7519 C CA . GLY B 1 144 ? 47.156 -15.32 4.793 1 78.56 144 GLY B CA 1
ATOM 7520 C C . GLY B 1 144 ? 46.594 -15.102 3.4 1 78.56 144 GLY B C 1
ATOM 7521 O O . GLY B 1 144 ? 46.812 -15.914 2.5 1 78.56 144 GLY B O 1
ATOM 7522 N N . LEU B 1 145 ? 45.969 -13.977 3.225 1 78.44 145 LEU B N 1
ATOM 7523 C CA . LEU B 1 145 ? 45.281 -13.641 1.978 1 78.44 145 LEU B CA 1
ATOM 7524 C C . LEU B 1 145 ? 46.312 -13.312 0.884 1 78.44 145 LEU B C 1
ATOM 7526 O O . LEU B 1 145 ? 46.062 -13.586 -0.294 1 78.44 145 LEU B O 1
ATOM 7530 N N . ASP B 1 146 ? 47.406 -12.758 1.267 1 80.25 146 ASP B N 1
ATOM 7531 C CA . ASP B 1 146 ? 48.438 -12.422 0.28 1 80.25 146 ASP B CA 1
ATOM 7532 C C . ASP B 1 146 ? 49 -13.672 -0.365 1 80.25 146 ASP B C 1
ATOM 7534 O O . ASP B 1 146 ? 49.25 -13.703 -1.573 1 80.25 146 ASP B O 1
ATOM 7538 N N . PHE B 1 147 ? 49.188 -14.633 0.399 1 83.56 147 PHE B N 1
ATOM 7539 C CA . PHE B 1 147 ? 49.688 -15.898 -0.116 1 83.56 147 PHE B CA 1
ATOM 7540 C C . PHE B 1 147 ? 48.656 -16.562 -1.016 1 83.56 147 PHE B C 1
ATOM 7542 O O . PHE B 1 147 ? 49 -17.125 -2.057 1 83.56 147 PHE B O 1
ATOM 7549 N N . GLU B 1 148 ? 47.5 -16.516 -0.57 1 85.56 148 GLU B N 1
ATOM 7550 C CA . GLU B 1 148 ? 46.406 -17.078 -1.367 1 85.56 148 GLU B CA 1
ATOM 7551 C C . GLU B 1 148 ? 46.344 -16.406 -2.734 1 85.56 148 GLU B C 1
ATOM 7553 O O . GLU B 1 148 ? 46.125 -17.078 -3.748 1 85.56 148 GLU B O 1
ATOM 7558 N N . ALA B 1 149 ? 46.5 -15.102 -2.807 1 84.25 149 ALA B N 1
ATOM 7559 C CA . ALA B 1 149 ? 46.406 -14.367 -4.066 1 84.25 149 ALA B CA 1
ATOM 7560 C C . ALA B 1 149 ? 47.531 -14.766 -5.023 1 84.25 149 ALA B C 1
ATOM 7562 O O . ALA B 1 149 ? 47.312 -14.914 -6.227 1 84.25 149 ALA B O 1
ATOM 7563 N N . LYS B 1 150 ? 48.656 -15.023 -4.504 1 87.25 150 LYS B N 1
ATOM 7564 C CA . LYS B 1 150 ? 49.781 -15.461 -5.32 1 87.25 150 LYS B CA 1
ATOM 7565 C C . LYS B 1 150 ? 49.562 -16.891 -5.832 1 87.25 150 LYS B C 1
ATOM 7567 O O . LYS B 1 150 ? 49.875 -17.188 -6.988 1 87.25 150 LYS B O 1
ATOM 7572 N N . ALA B 1 151 ? 49.031 -17.656 -4.934 1 87 151 ALA B N 1
ATOM 7573 C CA . ALA B 1 151 ? 48.719 -19.016 -5.336 1 87 151 ALA B CA 1
ATOM 7574 C C . ALA B 1 151 ? 47.688 -19.031 -6.469 1 87 151 ALA B C 1
ATOM 7576 O O . ALA B 1 151 ? 47.812 -19.828 -7.402 1 87 151 ALA B O 1
ATOM 7577 N N . GLN B 1 152 ? 46.812 -18.109 -6.414 1 89.06 152 GLN B N 1
ATOM 7578 C CA . GLN B 1 152 ? 45.75 -18.031 -7.422 1 89.06 152 GLN B CA 1
ATOM 7579 C C . GLN B 1 152 ? 46.344 -17.656 -8.789 1 89.06 152 GLN B C 1
ATOM 7581 O O . GLN B 1 152 ? 45.906 -18.188 -9.812 1 89.06 152 GLN B O 1
ATOM 7586 N N . LEU B 1 153 ? 47.312 -16.875 -8.812 1 90.88 153 LEU B N 1
ATOM 7587 C CA . LEU B 1 153 ? 47.938 -16.453 -10.07 1 90.88 153 LEU B CA 1
ATOM 7588 C C . LEU B 1 153 ? 48.656 -17.609 -10.734 1 90.88 153 LEU B C 1
ATOM 7590 O O . LEU B 1 153 ? 48.562 -17.797 -11.953 1 90.88 153 LEU B O 1
ATOM 7594 N N . VAL B 1 154 ? 49.25 -18.391 -9.922 1 91.56 154 VAL B N 1
ATOM 7595 C CA . VAL B 1 154 ? 49.969 -19.547 -10.438 1 91.56 154 VAL B CA 1
ATOM 7596 C C . VAL B 1 154 ? 49 -20.578 -10.977 1 91.56 154 VAL B C 1
ATOM 7598 O O . VAL B 1 154 ? 49.188 -21.125 -12.062 1 91.56 154 VAL B O 1
ATOM 7601 N N . LEU B 1 155 ? 48.062 -20.766 -10.234 1 92.06 155 LEU B N 1
ATOM 7602 C CA . LEU B 1 155 ? 47.031 -21.75 -10.648 1 92.06 155 LEU B CA 1
ATOM 7603 C C . LEU B 1 155 ? 46.344 -21.281 -11.922 1 92.06 155 LEU B C 1
ATOM 7605 O O . LEU B 1 155 ? 46 -22.109 -12.766 1 92.06 155 LEU B O 1
ATOM 7609 N N . LEU B 1 156 ? 46.188 -19.984 -12.094 1 93.06 156 LEU B N 1
ATOM 7610 C CA . LEU B 1 156 ? 45.562 -19.453 -13.305 1 93.06 156 LEU B CA 1
ATOM 7611 C C . LEU B 1 156 ? 46.406 -19.75 -14.531 1 93.06 156 LEU B C 1
ATOM 7613 O O . LEU B 1 156 ? 45.906 -20.141 -15.578 1 93.06 156 LEU B O 1
ATOM 7617 N N . PHE B 1 157 ? 47.656 -19.609 -14.344 1 94.62 157 PHE B N 1
ATOM 7618 C CA . PHE B 1 157 ? 48.562 -19.859 -15.445 1 94.62 157 PHE B CA 1
ATOM 7619 C C . PHE B 1 157 ? 48.5 -21.328 -15.891 1 94.62 157 PHE B C 1
ATOM 7621 O O . PHE B 1 157 ? 48.5 -21.609 -17.094 1 94.62 157 PHE B O 1
ATOM 7628 N N . ILE B 1 158 ? 48.406 -22.203 -14.977 1 94.31 158 ILE B N 1
ATOM 7629 C CA . ILE B 1 158 ? 48.344 -23.625 -15.281 1 94.31 158 ILE B CA 1
ATOM 7630 C C . ILE B 1 158 ? 47 -23.938 -15.977 1 94.31 158 ILE B C 1
ATOM 7632 O O . ILE B 1 158 ? 46.969 -24.688 -16.953 1 94.31 158 ILE B O 1
ATOM 7636 N N . LEU B 1 159 ? 46.062 -23.312 -15.469 1 93.44 159 LEU B N 1
ATOM 7637 C CA . LEU B 1 159 ? 44.719 -23.516 -16.031 1 93.44 159 LEU B CA 1
ATOM 7638 C C . LEU B 1 159 ? 44.656 -23.016 -17.469 1 93.44 159 LEU B C 1
ATOM 7640 O O . LEU B 1 159 ? 44.125 -23.703 -18.344 1 93.44 159 LEU B O 1
ATOM 7644 N N . LEU B 1 160 ? 45.219 -21.859 -17.734 1 94.88 160 LEU B N 1
ATOM 7645 C CA . LEU B 1 160 ? 45.188 -21.297 -19.078 1 94.88 160 LEU B CA 1
ATOM 7646 C C . LEU B 1 160 ? 46.031 -22.156 -20.031 1 94.88 160 LEU B C 1
ATOM 7648 O O . LEU B 1 160 ? 45.656 -22.359 -21.188 1 94.88 160 LEU B O 1
ATOM 7652 N N . ALA B 1 161 ? 47.062 -22.672 -19.469 1 95.25 161 ALA B N 1
ATOM 7653 C CA . ALA B 1 161 ? 47.906 -23.562 -20.266 1 95.25 161 ALA B CA 1
ATOM 7654 C C . ALA B 1 161 ? 47.156 -24.844 -20.641 1 95.25 161 ALA B C 1
ATOM 7656 O O . ALA B 1 161 ? 47.312 -25.344 -21.75 1 95.25 161 ALA B O 1
ATOM 7657 N N . ALA B 1 162 ? 46.469 -25.297 -19.75 1 94.19 162 ALA B N 1
ATOM 7658 C CA . ALA B 1 162 ? 45.688 -26.5 -20 1 94.19 162 ALA B CA 1
ATOM 7659 C C . ALA B 1 162 ? 44.625 -26.25 -21.062 1 94.19 162 ALA B C 1
ATOM 7661 O O . ALA B 1 162 ? 44.375 -27.109 -21.922 1 94.19 162 ALA B O 1
ATOM 7662 N N . ILE B 1 163 ? 44 -25.094 -21.062 1 94.19 163 ILE B N 1
ATOM 7663 C CA . ILE B 1 163 ? 42.969 -24.766 -22.047 1 94.19 163 ILE B CA 1
ATOM 7664 C C . ILE B 1 163 ? 43.594 -24.641 -23.422 1 94.19 163 ILE B C 1
ATOM 7666 O O . ILE B 1 163 ? 43.094 -25.188 -24.406 1 94.19 163 ILE B O 1
ATOM 7670 N N . VAL B 1 164 ? 44.75 -24.016 -23.453 1 94.88 164 VAL B N 1
ATOM 7671 C CA . VAL B 1 164 ? 45.469 -23.875 -24.734 1 94.88 164 VAL B CA 1
ATOM 7672 C C . VAL B 1 164 ? 45.906 -25.25 -25.234 1 94.88 164 VAL B C 1
ATOM 7674 O O . VAL B 1 164 ? 45.781 -25.547 -26.422 1 94.88 164 VAL B O 1
ATOM 7677 N N . ASN B 1 165 ? 46.312 -26.094 -24.312 1 94.81 165 ASN B N 1
ATOM 7678 C CA . ASN B 1 165 ? 46.688 -27.469 -24.641 1 94.81 165 ASN B CA 1
ATOM 7679 C C . ASN B 1 165 ? 45.562 -28.234 -25.281 1 94.81 165 ASN B C 1
ATOM 7681 O O . ASN B 1 165 ? 45.75 -29.031 -26.203 1 94.81 165 ASN B O 1
ATOM 7685 N N . TYR B 1 166 ? 44.406 -28.078 -24.797 1 93.19 166 TYR B N 1
ATOM 7686 C CA . TYR B 1 166 ? 43.219 -28.766 -25.344 1 93.19 166 TYR B CA 1
ATOM 7687 C C . TYR B 1 166 ? 42.938 -28.297 -26.766 1 93.19 166 TYR B C 1
ATOM 7689 O O . TYR B 1 166 ? 42.75 -29.125 -27.656 1 93.19 166 TYR B O 1
ATOM 7697 N N . PHE B 1 167 ? 43 -27 -27.047 1 94.06 167 PHE B N 1
ATOM 7698 C CA . PHE B 1 167 ? 42.719 -26.453 -28.375 1 94.06 167 PHE B CA 1
ATOM 7699 C C . PHE B 1 167 ? 43.75 -26.891 -29.391 1 94.06 167 PHE B C 1
ATOM 7701 O O . PHE B 1 167 ? 43.438 -27.234 -30.516 1 94.06 167 PHE B O 1
ATOM 7708 N N . VAL B 1 168 ? 44.938 -26.922 -28.906 1 93.62 168 VAL B N 1
ATOM 7709 C CA . VAL B 1 168 ? 46.031 -27.359 -29.797 1 93.62 168 VAL B CA 1
ATOM 7710 C C . VAL B 1 168 ? 45.875 -28.844 -30.094 1 93.62 168 VAL B C 1
ATOM 7712 O O . VAL B 1 168 ? 46.031 -29.281 -31.234 1 93.62 168 VAL B O 1
ATOM 7715 N N . GLY B 1 169 ? 45.562 -29.594 -29.094 1 91.88 169 GLY B N 1
ATOM 7716 C CA . GLY B 1 169 ? 45.375 -31.016 -29.266 1 91.88 169 GLY B CA 1
ATOM 7717 C C . GLY B 1 169 ? 44.219 -31.359 -30.172 1 91.88 169 GLY B C 1
ATOM 7718 O O . GLY B 1 169 ? 44.25 -32.344 -30.906 1 91.88 169 GLY B O 1
ATOM 7719 N N . SER B 1 170 ? 43.219 -30.578 -30.125 1 90.62 170 SER B N 1
ATOM 7720 C CA . SER B 1 170 ? 42.031 -30.828 -30.938 1 90.62 170 SER B CA 1
ATOM 7721 C C . SER B 1 170 ? 42.312 -30.609 -32.406 1 90.62 170 SER B C 1
ATOM 7723 O O . SER B 1 170 ? 41.594 -31.125 -33.281 1 90.62 170 SER B O 1
ATOM 7725 N N . LEU B 1 171 ? 43.375 -29.859 -32.719 1 91.12 171 LEU B N 1
ATOM 7726 C CA . LEU B 1 171 ? 43.719 -29.562 -34.125 1 91.12 171 LEU B CA 1
ATOM 7727 C C . LEU B 1 171 ? 44.719 -30.562 -34.656 1 91.12 171 LEU B C 1
ATOM 7729 O O . LEU B 1 171 ? 44.906 -30.672 -35.875 1 91.12 171 LEU B O 1
ATOM 7733 N N . LEU B 1 172 ? 45.25 -31.406 -33.844 1 91 172 LEU B N 1
ATOM 7734 C CA . LEU B 1 172 ? 46.219 -32.438 -34.25 1 91 172 LEU B CA 1
ATOM 7735 C C . LEU B 1 172 ? 45.469 -33.688 -34.719 1 91 172 LEU B C 1
ATOM 7737 O O . LEU B 1 172 ? 44.375 -33.969 -34.281 1 91 172 LEU B O 1
ATOM 7741 N N . PRO B 1 173 ? 46.094 -34.469 -35.688 1 86.25 173 PRO B N 1
ATOM 7742 C CA . PRO B 1 173 ? 45.469 -35.688 -36.188 1 86.25 173 PRO B CA 1
ATOM 7743 C C . PRO B 1 173 ? 45.312 -36.75 -35.094 1 86.25 173 PRO B C 1
ATOM 7745 O O . PRO B 1 173 ? 46.219 -36.906 -34.25 1 86.25 173 PRO B O 1
ATOM 7748 N N . ALA B 1 174 ? 44.219 -37.438 -35 1 87.69 174 ALA B N 1
ATOM 7749 C CA . ALA B 1 174 ? 43.875 -38.406 -33.969 1 87.69 174 ALA B CA 1
ATOM 7750 C C . ALA B 1 174 ? 44.656 -39.719 -34.188 1 87.69 174 ALA B C 1
ATOM 7752 O O . ALA B 1 174 ? 44.781 -40.188 -35.312 1 87.69 174 ALA B O 1
ATOM 7753 N N . SER B 1 175 ? 45.219 -40.156 -33.156 1 84.06 175 SER B N 1
ATOM 7754 C CA . SER B 1 175 ? 45.844 -41.469 -33.188 1 84.06 175 SER B CA 1
ATOM 7755 C C . SER B 1 175 ? 44.812 -42.562 -33.125 1 84.06 175 SER B C 1
ATOM 7757 O O . SER B 1 175 ? 43.656 -42.312 -32.812 1 84.06 175 SER B O 1
ATOM 7759 N N . ASN B 1 176 ? 45.156 -43.781 -33.469 1 80.56 176 ASN B N 1
ATOM 7760 C CA . ASN B 1 176 ? 44.219 -44.906 -33.469 1 80.56 176 ASN B CA 1
ATOM 7761 C C . ASN B 1 176 ? 43.656 -45.156 -32.062 1 80.56 176 ASN B C 1
ATOM 7763 O O . ASN B 1 176 ? 42.469 -45.469 -31.906 1 80.56 176 ASN B O 1
ATOM 7767 N N . GLU B 1 177 ? 44.469 -44.906 -31.125 1 81.31 177 GLU B N 1
ATOM 7768 C CA . GLU B 1 177 ? 44.031 -45.062 -29.75 1 81.31 177 GLU B CA 1
ATOM 7769 C C . GLU B 1 177 ? 43 -44.031 -29.375 1 81.31 177 GLU B C 1
ATOM 7771 O O . GLU B 1 177 ? 42 -44.312 -28.688 1 81.31 177 GLU B O 1
ATOM 7776 N N . GLN B 1 178 ? 43.219 -42.875 -29.844 1 87.19 178 GLN B N 1
ATOM 7777 C CA . GLN B 1 178 ? 42.312 -41.75 -29.547 1 87.19 178 GLN B CA 1
ATOM 7778 C C . GLN B 1 178 ? 40.969 -41.938 -30.25 1 87.19 178 GLN B C 1
ATOM 7780 O O . GLN B 1 178 ? 39.938 -41.625 -29.703 1 87.19 178 GLN B O 1
ATOM 7785 N N . LYS B 1 179 ? 41.031 -42.469 -31.406 1 85.75 179 LYS B N 1
ATOM 7786 C CA . LYS B 1 179 ? 39.812 -42.719 -32.156 1 85.75 179 LYS B CA 1
ATOM 7787 C C . LYS B 1 179 ? 38.938 -43.781 -31.484 1 85.75 179 LYS B C 1
ATOM 7789 O O . LYS B 1 179 ? 37.719 -43.656 -31.438 1 85.75 179 LYS B O 1
ATOM 7794 N N . LEU B 1 180 ? 39.594 -44.719 -30.969 1 82.75 180 LEU B N 1
ATOM 7795 C CA . LEU B 1 180 ? 38.875 -45.781 -30.297 1 82.75 180 LEU B CA 1
ATOM 7796 C C . LEU B 1 180 ? 38.219 -45.25 -29 1 82.75 180 LEU B C 1
ATOM 7798 O O . LEU B 1 180 ? 37.219 -45.812 -28.547 1 82.75 180 LEU B O 1
ATOM 7802 N N . LYS B 1 181 ? 38.844 -44.219 -28.531 1 85.12 181 LYS B N 1
ATOM 7803 C CA . LYS B 1 181 ? 38.312 -43.656 -27.297 1 85.12 181 LYS B CA 1
ATOM 7804 C C . LYS B 1 181 ? 37.312 -42.531 -27.562 1 85.12 181 LYS B C 1
ATOM 7806 O O . LYS B 1 181 ? 36.812 -41.906 -26.641 1 85.12 181 LYS B O 1
ATOM 7811 N N . GLY B 1 182 ? 37.125 -42.281 -28.812 1 85.81 182 GLY B N 1
ATOM 7812 C CA . GLY B 1 182 ? 36 -41.406 -29.141 1 85.81 182 GLY B CA 1
ATOM 7813 C C . GLY B 1 182 ? 36.438 -40.125 -29.844 1 85.81 182 GLY B C 1
ATOM 7814 O O . GLY B 1 182 ? 35.594 -39.375 -30.328 1 85.81 182 GLY B O 1
ATOM 7815 N N . PHE B 1 183 ? 37.812 -39.875 -29.859 1 90.12 183 PHE B N 1
ATOM 7816 C CA . PHE B 1 183 ? 38.281 -38.688 -30.547 1 90.12 183 PHE B CA 1
ATOM 7817 C C . PHE B 1 183 ? 38.625 -39 -32 1 90.12 183 PHE B C 1
ATOM 7819 O O . PHE B 1 183 ? 39.625 -39.688 -32.281 1 90.12 183 PHE B O 1
ATOM 7826 N N . TYR B 1 184 ? 37.812 -38.594 -32.875 1 87 184 TYR B N 1
ATOM 7827 C CA . TYR B 1 184 ? 37.969 -38.938 -34.312 1 87 184 TYR B CA 1
ATOM 7828 C C . TYR B 1 184 ? 38.531 -37.75 -35.094 1 87 184 TYR B C 1
ATOM 7830 O O . TYR B 1 184 ? 39.062 -37.969 -36.188 1 87 184 TYR B O 1
ATOM 7838 N N . GLY B 1 185 ? 38.594 -36.531 -34.562 1 87 185 GLY B N 1
ATOM 7839 C CA . GLY B 1 185 ? 38.969 -35.344 -35.281 1 87 185 GLY B CA 1
ATOM 7840 C C . GLY B 1 185 ? 37.781 -34.562 -35.844 1 87 185 GLY B C 1
ATOM 7841 O O . GLY B 1 185 ? 36.656 -35.031 -35.75 1 87 185 GLY B O 1
ATOM 7842 N N . TYR B 1 186 ? 38.062 -33.438 -36.438 1 91.06 186 TYR B N 1
ATOM 7843 C CA . TYR B 1 186 ? 36.969 -32.562 -36.875 1 91.06 186 TYR B CA 1
ATOM 7844 C C . TYR B 1 186 ? 36.281 -33.125 -38.125 1 91.06 186 TYR B C 1
ATOM 7846 O O . TYR B 1 186 ? 36.969 -33.5 -39.062 1 91.06 186 TYR B O 1
ATOM 7854 N N . SER B 1 187 ? 35.031 -33.406 -37.969 1 89.25 187 SER B N 1
ATOM 7855 C CA . SER B 1 187 ? 34.219 -33.938 -39.094 1 89.25 187 SER B CA 1
ATOM 7856 C C . SER B 1 187 ? 32.875 -33.25 -39.188 1 89.25 187 SER B C 1
ATOM 7858 O O . SER B 1 187 ? 32.25 -32.969 -38.156 1 89.25 187 SER B O 1
ATOM 7860 N N . ASP B 1 188 ? 32.406 -32.938 -40.312 1 90.19 188 ASP B N 1
ATOM 7861 C CA . ASP B 1 188 ? 31.109 -32.344 -40.531 1 90.19 188 ASP B CA 1
ATOM 7862 C C . ASP B 1 188 ? 29.984 -33.281 -40.094 1 90.19 188 ASP B C 1
ATOM 7864 O O . ASP B 1 188 ? 28.953 -32.812 -39.594 1 90.19 188 ASP B O 1
ATOM 7868 N N . GLN B 1 189 ? 30.25 -34.531 -40.312 1 88.44 189 GLN B N 1
ATOM 7869 C CA . GLN B 1 189 ? 29.25 -35.5 -39.906 1 88.44 189 GLN B CA 1
ATOM 7870 C C . GLN B 1 189 ? 29.047 -35.531 -38.406 1 88.44 189 GLN B C 1
ATOM 7872 O O . GLN B 1 189 ? 27.906 -35.562 -37.906 1 88.44 189 GLN B O 1
ATOM 7877 N N . LEU B 1 190 ? 30.078 -35.438 -37.75 1 89.88 190 LEU B N 1
ATOM 7878 C CA . LEU B 1 190 ? 30 -35.438 -36.281 1 89.88 190 LEU B CA 1
ATOM 7879 C C . LEU B 1 190 ? 29.312 -34.156 -35.781 1 89.88 190 LEU B C 1
ATOM 7881 O O . LEU B 1 190 ? 28.562 -34.188 -34.812 1 89.88 190 LEU B O 1
ATOM 7885 N N . PHE B 1 191 ? 29.609 -33.062 -36.469 1 93.31 191 PHE B N 1
ATOM 7886 C CA . PHE B 1 191 ? 28.984 -31.797 -36.094 1 93.31 191 PHE B CA 1
ATOM 7887 C C . PHE B 1 191 ? 27.469 -31.891 -36.219 1 93.31 191 PHE B C 1
ATOM 7889 O O . PHE B 1 191 ? 26.734 -31.438 -35.312 1 93.31 191 PHE B O 1
ATOM 7896 N N . TYR B 1 192 ? 26.969 -32.5 -37.219 1 92.25 192 TYR B N 1
ATOM 7897 C CA . TYR B 1 192 ? 25.531 -32.594 -37.438 1 92.25 192 TYR B CA 1
ATOM 7898 C C . TYR B 1 192 ? 24.891 -33.594 -36.5 1 92.25 192 TYR B C 1
ATOM 7900 O O . TYR B 1 192 ? 23.797 -33.375 -35.969 1 92.25 192 TYR B O 1
ATOM 7908 N N . ASP B 1 193 ? 25.594 -34.656 -36.25 1 89.5 193 ASP B N 1
ATOM 7909 C CA . ASP B 1 193 ? 25.062 -35.719 -35.375 1 89.5 193 ASP B CA 1
ATOM 7910 C C . ASP B 1 193 ? 24.984 -35.25 -33.938 1 89.5 193 ASP B C 1
ATOM 7912 O O . ASP B 1 193 ? 24.062 -35.625 -33.188 1 89.5 193 ASP B O 1
ATOM 7916 N N . ASN B 1 194 ? 25.953 -34.406 -33.562 1 93.94 194 ASN B N 1
ATOM 7917 C CA . ASN B 1 194 ? 26.047 -33.969 -32.188 1 93.94 194 ASN B CA 1
ATOM 7918 C C . ASN B 1 194 ? 25.375 -32.625 -31.969 1 93.94 194 ASN B C 1
ATOM 7920 O O . ASN B 1 194 ? 25.438 -32.031 -30.875 1 93.94 194 ASN B O 1
ATOM 7924 N N . PHE B 1 195 ? 24.75 -32.062 -32.938 1 94.81 195 PHE B N 1
ATOM 7925 C CA . PHE B 1 195 ? 24.109 -30.766 -32.812 1 94.81 195 PHE B CA 1
ATOM 7926 C C . PHE B 1 195 ? 22.828 -30.859 -31.984 1 94.81 195 PHE B C 1
ATOM 7928 O O . PHE B 1 195 ? 22.547 -30 -31.141 1 94.81 195 PHE B O 1
ATOM 7935 N N . ASN B 1 196 ? 22.062 -31.953 -32.188 1 93.44 196 ASN B N 1
ATOM 7936 C CA . ASN B 1 196 ? 20.797 -32.156 -31.516 1 93.44 196 ASN B CA 1
ATOM 7937 C C . ASN B 1 196 ? 20.984 -32.875 -30.172 1 93.44 196 ASN B C 1
ATOM 7939 O O . ASN B 1 196 ? 21.953 -33.594 -30 1 93.44 196 ASN B O 1
ATOM 7943 N N . PRO B 1 197 ? 20.188 -32.594 -29.281 1 93.5 197 PRO B N 1
ATOM 7944 C CA . PRO B 1 197 ? 20.312 -33.188 -27.953 1 93.5 197 PRO B CA 1
ATOM 7945 C C . PRO B 1 197 ? 20.047 -34.688 -27.969 1 93.5 197 PRO B C 1
ATOM 7947 O O . PRO B 1 197 ? 19.359 -35.188 -28.875 1 93.5 197 PRO B O 1
ATOM 7950 N N . ASP B 1 198 ? 20.703 -35.438 -27.156 1 92.44 198 ASP B N 1
ATOM 7951 C CA . ASP B 1 198 ? 20.469 -36.844 -26.875 1 92.44 198 ASP B CA 1
ATOM 7952 C C . ASP B 1 198 ? 20.406 -37.094 -25.359 1 92.44 198 ASP B C 1
ATOM 7954 O O . ASP B 1 198 ? 21.312 -37.688 -24.781 1 92.44 198 ASP B O 1
ATOM 7958 N N . PHE B 1 199 ? 19.312 -36.594 -24.797 1 91.38 199 PHE B N 1
ATOM 7959 C CA . PHE B 1 199 ? 19.125 -36.719 -23.359 1 91.38 199 PHE B CA 1
ATOM 7960 C C . PHE B 1 199 ? 18.859 -38.156 -22.969 1 91.38 199 PHE B C 1
ATOM 7962 O O . PHE B 1 199 ? 17.938 -38.781 -23.484 1 91.38 199 PHE B O 1
ATOM 7969 N N . ARG B 1 200 ? 19.672 -38.656 -22.172 1 87.12 200 ARG B N 1
ATOM 7970 C CA . ARG B 1 200 ? 19.531 -40.062 -21.719 1 87.12 200 ARG B CA 1
ATOM 7971 C C . ARG B 1 200 ? 19.141 -40.094 -20.25 1 87.12 200 ARG B C 1
ATOM 7973 O O . ARG B 1 200 ? 19.469 -39.188 -19.484 1 87.12 200 ARG B O 1
ATOM 7980 N N . GLY B 1 201 ? 18.359 -41.094 -19.859 1 80.44 201 GLY B N 1
ATOM 7981 C CA . GLY B 1 201 ? 17.922 -41.219 -18.484 1 80.44 201 GLY B CA 1
ATOM 7982 C C . GLY B 1 201 ? 16.891 -40.188 -18.078 1 80.44 201 GLY B C 1
ATOM 7983 O O . GLY B 1 201 ? 15.914 -39.969 -18.797 1 80.44 201 GLY B O 1
ATOM 7984 N N . ASP B 1 202 ? 17.047 -39.625 -16.938 1 80.25 202 ASP B N 1
ATOM 7985 C CA . ASP B 1 202 ? 16.094 -38.656 -16.406 1 80.25 202 ASP B CA 1
ATOM 7986 C C . ASP B 1 202 ? 16.594 -37.219 -16.625 1 80.25 202 ASP B C 1
ATOM 7988 O O . ASP B 1 202 ? 16.109 -36.312 -15.992 1 80.25 202 ASP B O 1
ATOM 7992 N N . ASN B 1 203 ? 17.578 -37.156 -17.672 1 87.12 203 ASN B N 1
ATOM 7993 C CA . ASN B 1 203 ? 18.141 -35.812 -17.875 1 87.12 203 ASN B CA 1
ATOM 7994 C C . ASN B 1 203 ? 17.359 -35.031 -18.938 1 87.12 203 ASN B C 1
ATOM 7996 O O . ASN B 1 203 ? 16.875 -35.594 -19.906 1 87.12 203 ASN B O 1
ATOM 8000 N N . ASN B 1 204 ? 17 -33.844 -18.641 1 87.81 204 ASN B N 1
ATOM 8001 C CA . ASN B 1 204 ? 16.359 -32.906 -19.562 1 87.81 204 ASN B CA 1
ATOM 8002 C C . ASN B 1 204 ? 17.156 -31.594 -19.656 1 87.81 204 ASN B C 1
ATOM 8004 O O . ASN B 1 204 ? 18.234 -31.484 -19.078 1 87.81 204 ASN B O 1
ATOM 8008 N N . PHE B 1 205 ? 16.719 -30.766 -20.453 1 90.44 205 PHE B N 1
ATOM 8009 C CA . PHE B 1 205 ? 17.406 -29.484 -20.688 1 90.44 205 PHE B CA 1
ATOM 8010 C C . PHE B 1 205 ? 17.656 -28.781 -19.359 1 90.44 205 PHE B C 1
ATOM 8012 O O . PHE B 1 205 ? 18.766 -28.312 -19.094 1 90.44 205 PHE B O 1
ATOM 8019 N N . PHE B 1 206 ? 16.719 -28.781 -18.484 1 86.44 206 PHE B N 1
ATOM 8020 C CA . PHE B 1 206 ? 16.812 -28.016 -17.266 1 86.44 206 PHE B CA 1
ATOM 8021 C C . PHE B 1 206 ? 17.672 -28.734 -16.234 1 86.44 206 PHE B C 1
ATOM 8023 O O . PHE B 1 206 ? 18.359 -28.078 -15.438 1 86.44 206 PHE B O 1
ATOM 8030 N N . SER B 1 207 ? 17.641 -30 -16.312 1 85.12 207 SER B N 1
ATOM 8031 C CA . SER B 1 207 ? 18.531 -30.719 -15.414 1 85.12 207 SER B CA 1
ATOM 8032 C C . SER B 1 207 ? 20 -30.5 -15.797 1 85.12 207 SER B C 1
ATOM 8034 O O . SER B 1 207 ? 20.859 -30.344 -14.922 1 85.12 207 SER B O 1
ATOM 8036 N N . VAL B 1 208 ? 20.266 -30.531 -17.125 1 89.75 208 VAL B N 1
ATOM 8037 C CA . VAL B 1 208 ? 21.625 -30.297 -17.594 1 89.75 208 VAL B CA 1
ATOM 8038 C C . VAL B 1 208 ? 22.031 -28.844 -17.328 1 89.75 208 VAL B C 1
ATOM 8040 O O . VAL B 1 208 ? 23.172 -28.562 -16.953 1 89.75 208 VAL B O 1
ATOM 8043 N N . PHE B 1 209 ? 21.094 -27.969 -17.391 1 89.38 209 PHE B N 1
ATOM 8044 C CA . PHE B 1 209 ? 21.312 -26.562 -17.062 1 89.38 209 PHE B CA 1
ATOM 8045 C C . PHE B 1 209 ? 21.688 -26.391 -15.602 1 89.38 209 PHE B C 1
ATOM 8047 O O . PHE B 1 209 ? 22.594 -25.625 -15.273 1 89.38 209 PHE B O 1
ATOM 8054 N N . ALA B 1 210 ? 21.094 -27.125 -14.766 1 85.88 210 ALA B N 1
ATOM 8055 C CA . ALA B 1 210 ? 21.344 -27.047 -13.328 1 85.88 210 ALA B CA 1
ATOM 8056 C C . ALA B 1 210 ? 22.766 -27.5 -12.992 1 85.88 210 ALA B C 1
ATOM 8058 O O . ALA B 1 210 ? 23.375 -26.984 -12.055 1 85.88 210 ALA B O 1
ATOM 8059 N N . ILE B 1 211 ? 23.203 -28.406 -13.719 1 85.06 211 ILE B N 1
ATOM 8060 C CA . ILE B 1 211 ? 24.531 -28.953 -13.477 1 85.06 211 ILE B CA 1
ATOM 8061 C C . ILE B 1 211 ? 25.578 -27.984 -13.992 1 85.06 211 ILE B C 1
ATOM 8063 O O . ILE B 1 211 ? 26.656 -27.859 -13.398 1 85.06 211 ILE B O 1
ATOM 8067 N N . PHE B 1 212 ? 25.188 -27.219 -14.969 1 89.62 212 PHE B N 1
ATOM 8068 C CA . PHE B 1 212 ? 26.156 -26.281 -15.562 1 89.62 212 PHE B CA 1
ATOM 8069 C C . PHE B 1 212 ? 26.188 -24.984 -14.789 1 89.62 212 PHE B C 1
ATOM 8071 O O . PHE B 1 212 ? 27.234 -24.312 -14.734 1 89.62 212 PHE B O 1
ATOM 8078 N N . PHE B 1 213 ? 25.172 -24.609 -14.156 1 87.38 213 PHE B N 1
ATOM 8079 C CA . PHE B 1 213 ? 24.969 -23.25 -13.68 1 87.38 213 PHE B CA 1
ATOM 8080 C C . PHE B 1 213 ? 26 -22.891 -12.617 1 87.38 213 PHE B C 1
ATOM 8082 O O . PHE B 1 213 ? 26.391 -21.734 -12.492 1 87.38 213 PHE B O 1
ATOM 8089 N N . PRO B 1 214 ? 26.406 -23.766 -11.828 1 84.69 214 PRO B N 1
ATOM 8090 C CA . PRO B 1 214 ? 27.438 -23.422 -10.844 1 84.69 214 PRO B CA 1
ATOM 8091 C C . PRO B 1 214 ? 28.672 -22.797 -11.477 1 84.69 214 PRO B C 1
ATOM 8093 O O . PRO B 1 214 ? 29.406 -22.047 -10.82 1 84.69 214 PRO B O 1
ATOM 8096 N N . ALA B 1 215 ? 28.844 -23.062 -12.734 1 85.94 215 ALA B N 1
ATOM 8097 C CA . ALA B 1 215 ? 29.953 -22.453 -13.445 1 85.94 215 ALA B CA 1
ATOM 8098 C C . ALA B 1 215 ? 29.734 -20.953 -13.625 1 85.94 215 ALA B C 1
ATOM 8100 O O . ALA B 1 215 ? 30.703 -20.203 -13.758 1 85.94 215 ALA B O 1
ATOM 8101 N N . ALA B 1 216 ? 28.547 -20.547 -13.594 1 85.44 216 ALA B N 1
ATOM 8102 C CA . ALA B 1 216 ? 28.219 -19.141 -13.805 1 85.44 216 ALA B CA 1
ATOM 8103 C C . ALA B 1 216 ? 28.109 -18.406 -12.477 1 85.44 216 ALA B C 1
ATOM 8105 O O . ALA B 1 216 ? 27.859 -17.188 -12.453 1 85.44 216 ALA B O 1
ATOM 8106 N N . THR B 1 217 ? 28.328 -18.969 -11.336 1 81.06 217 THR B N 1
ATOM 8107 C CA . THR B 1 217 ? 28.141 -18.344 -10.039 1 81.06 217 THR B CA 1
ATOM 8108 C C . THR B 1 217 ? 29.422 -17.656 -9.578 1 81.06 217 THR B C 1
ATOM 8110 O O . THR B 1 217 ? 29.438 -16.953 -8.562 1 81.06 217 THR B O 1
ATOM 8113 N N . GLY B 1 218 ? 30.438 -17.734 -10.297 1 85.81 218 GLY B N 1
ATOM 8114 C CA . GLY B 1 218 ? 31.734 -17.203 -9.891 1 85.81 218 GLY B CA 1
ATOM 8115 C C . GLY B 1 218 ? 31.828 -15.695 -10.023 1 85.81 218 GLY B C 1
ATOM 8116 O O . GLY B 1 218 ? 32.844 -15.102 -9.656 1 85.81 218 GLY B O 1
ATOM 8117 N N . ILE B 1 219 ? 30.766 -15.023 -10.336 1 88.75 219 ILE B N 1
ATOM 8118 C CA . ILE B 1 219 ? 30.828 -13.594 -10.609 1 88.75 219 ILE B CA 1
ATOM 8119 C C . ILE B 1 219 ? 30.906 -12.82 -9.297 1 88.75 219 ILE B C 1
ATOM 8121 O O . ILE B 1 219 ? 31.312 -11.656 -9.281 1 88.75 219 ILE B O 1
ATOM 8125 N N . LEU B 1 220 ? 30.609 -13.461 -8.227 1 88.38 220 LEU B N 1
ATOM 8126 C CA . LEU B 1 220 ? 30.578 -12.758 -6.957 1 88.38 220 LEU B CA 1
ATOM 8127 C C . LEU B 1 220 ? 31.906 -12.891 -6.23 1 88.38 220 LEU B C 1
ATOM 8129 O O . LEU B 1 220 ? 32.125 -12.273 -5.18 1 88.38 220 LEU B O 1
ATOM 8133 N N . ALA B 1 221 ? 32.812 -13.641 -6.82 1 87.25 221 ALA B N 1
ATOM 8134 C CA . ALA B 1 221 ? 34.062 -13.891 -6.152 1 87.25 221 ALA B CA 1
ATOM 8135 C C . ALA B 1 221 ? 34.844 -12.594 -5.93 1 87.25 221 ALA B C 1
ATOM 8137 O O . ALA B 1 221 ? 35.438 -12.383 -4.867 1 87.25 221 ALA B O 1
ATOM 8138 N N . GLY B 1 222 ? 34.812 -11.727 -6.887 1 86.81 222 GLY B N 1
ATOM 8139 C CA . GLY B 1 222 ? 35.469 -10.438 -6.742 1 86.81 222 GLY B CA 1
ATOM 8140 C C . GLY B 1 222 ? 34.781 -9.516 -5.77 1 86.81 222 GLY B C 1
ATOM 8141 O O . GLY B 1 222 ? 35.406 -8.82 -4.98 1 86.81 222 GLY B O 1
ATOM 8142 N N . ALA B 1 223 ? 33.469 -9.508 -5.785 1 88.5 223 ALA B N 1
ATOM 8143 C CA . ALA B 1 223 ? 32.688 -8.648 -4.922 1 88.5 223 ALA B CA 1
ATOM 8144 C C . ALA B 1 223 ? 32.781 -9.078 -3.461 1 88.5 223 ALA B C 1
ATOM 8146 O O . ALA B 1 223 ? 32.688 -8.242 -2.555 1 88.5 223 ALA B O 1
ATOM 8147 N N . ASN B 1 224 ? 33.062 -10.359 -3.195 1 86.94 224 ASN B N 1
ATOM 8148 C CA . ASN B 1 224 ? 33.125 -10.891 -1.841 1 86.94 224 ASN B CA 1
ATOM 8149 C C . ASN B 1 224 ? 34.312 -10.344 -1.07 1 86.94 224 ASN B C 1
ATOM 8151 O O . ASN B 1 224 ? 34.344 -10.367 0.162 1 86.94 224 ASN B O 1
ATOM 8155 N N . ILE B 1 225 ? 35.25 -9.828 -1.78 1 84.38 225 ILE B N 1
ATOM 8156 C CA . ILE B 1 225 ? 36.438 -9.258 -1.121 1 84.38 225 ILE B CA 1
ATOM 8157 C C . ILE B 1 225 ? 36.5 -7.754 -1.368 1 84.38 225 ILE B C 1
ATOM 8159 O O . ILE B 1 225 ? 37.562 -7.191 -1.557 1 84.38 225 ILE B O 1
ATOM 8163 N N . SER B 1 226 ? 35.438 -7.184 -1.493 1 85.81 226 SER B N 1
ATOM 8164 C CA . SER B 1 226 ? 35.312 -5.762 -1.787 1 85.81 226 SER B CA 1
ATOM 8165 C C . SER B 1 226 ? 36.094 -4.926 -0.768 1 85.81 226 SER B C 1
ATOM 8167 O O . SER B 1 226 ? 36.625 -3.865 -1.102 1 85.81 226 SER B O 1
ATOM 8169 N N . GLY B 1 227 ? 36.188 -5.375 0.486 1 83.25 227 GLY B N 1
ATOM 8170 C CA . GLY B 1 227 ? 36.906 -4.637 1.523 1 83.25 227 GLY B CA 1
ATOM 8171 C C . GLY B 1 227 ? 38.406 -4.566 1.295 1 83.25 227 GLY B C 1
ATOM 8172 O O . GLY B 1 227 ? 39.062 -3.672 1.813 1 83.25 227 GLY B O 1
ATOM 8173 N N . ASP B 1 228 ? 38.844 -5.441 0.472 1 83.25 228 ASP B N 1
ATOM 8174 C CA . ASP B 1 228 ? 40.281 -5.539 0.256 1 83.25 228 ASP B CA 1
ATOM 8175 C C . ASP B 1 228 ? 40.656 -4.93 -1.088 1 83.25 228 ASP B C 1
ATOM 8177 O O . ASP B 1 228 ? 41.844 -4.984 -1.479 1 83.25 228 ASP B O 1
ATOM 8181 N N . LEU B 1 229 ? 39.688 -4.355 -1.747 1 86.75 229 LEU B N 1
ATOM 8182 C CA . LEU B 1 229 ? 39.969 -3.729 -3.037 1 86.75 229 LEU B CA 1
ATOM 8183 C C . LEU B 1 229 ? 40.281 -2.25 -2.863 1 86.75 229 LEU B C 1
ATOM 8185 O O . LEU B 1 229 ? 39.719 -1.58 -1.996 1 86.75 229 LEU B O 1
ATOM 8189 N N . LYS B 1 230 ? 41.156 -1.713 -3.627 1 86.56 230 LYS B N 1
ATOM 8190 C CA . LYS B 1 230 ? 41.5 -0.297 -3.582 1 86.56 230 LYS B CA 1
ATOM 8191 C C . LYS B 1 230 ? 40.312 0.577 -3.957 1 86.56 230 LYS B C 1
ATOM 8193 O O . LYS B 1 230 ? 40 1.557 -3.27 1 86.56 230 LYS B O 1
ATOM 8198 N N . ASN B 1 231 ? 39.75 0.263 -5.105 1 87.38 231 ASN B N 1
ATOM 8199 C CA . ASN B 1 231 ? 38.531 0.944 -5.582 1 87.38 231 ASN B CA 1
ATOM 8200 C C . ASN B 1 231 ? 37.469 -0.049 -6.059 1 87.38 231 ASN B C 1
ATOM 8202 O O . ASN B 1 231 ? 37.438 -0.411 -7.234 1 87.38 231 ASN B O 1
ATOM 8206 N N . ALA B 1 232 ? 36.719 -0.399 -5.156 1 88 232 ALA B N 1
ATOM 8207 C CA . ALA B 1 232 ? 35.688 -1.422 -5.43 1 88 232 ALA B CA 1
ATOM 8208 C C . ALA B 1 232 ? 34.719 -0.95 -6.488 1 88 232 ALA B C 1
ATOM 8210 O O . ALA B 1 232 ? 34.281 -1.73 -7.344 1 88 232 ALA B O 1
ATOM 8211 N N . SER B 1 233 ? 34.375 0.32 -6.523 1 86.81 233 SER B N 1
ATOM 8212 C CA . SER B 1 233 ? 33.344 0.857 -7.418 1 86.81 233 SER B CA 1
ATOM 8213 C C . SER B 1 233 ? 33.781 0.77 -8.875 1 86.81 233 SER B C 1
ATOM 8215 O O . SER B 1 233 ? 32.969 0.62 -9.773 1 86.81 233 SER B O 1
ATOM 8217 N N . LYS B 1 234 ? 35.062 0.849 -9.07 1 88.56 234 LYS B N 1
ATOM 8218 C CA . LYS B 1 234 ? 35.562 0.762 -10.438 1 88.56 234 LYS B CA 1
ATOM 8219 C C . LYS B 1 234 ? 36.031 -0.659 -10.773 1 88.56 234 LYS B C 1
ATOM 8221 O O . LYS B 1 234 ? 35.844 -1.132 -11.891 1 88.56 234 LYS B O 1
ATOM 8226 N N . ALA B 1 235 ? 36.5 -1.342 -9.805 1 92.25 235 ALA B N 1
ATOM 8227 C CA . ALA B 1 235 ? 37.125 -2.648 -10.016 1 92.25 235 ALA B CA 1
ATOM 8228 C C . ALA B 1 235 ? 36.062 -3.721 -10.273 1 92.25 235 ALA B C 1
ATOM 8230 O O . ALA B 1 235 ? 36.219 -4.559 -11.164 1 92.25 235 ALA B O 1
ATOM 8231 N N . ILE B 1 236 ? 35.031 -3.699 -9.602 1 91.88 236 ILE B N 1
ATOM 8232 C CA . ILE B 1 236 ? 34.031 -4.777 -9.641 1 91.88 236 ILE B CA 1
ATOM 8233 C C . ILE B 1 236 ? 33.344 -4.793 -10.992 1 91.88 236 ILE B C 1
ATOM 8235 O O . ILE B 1 236 ? 33.312 -5.824 -11.672 1 91.88 236 ILE B O 1
ATOM 8239 N N . PRO B 1 237 ? 32.812 -3.625 -11.461 1 92.56 237 PRO B N 1
ATOM 8240 C CA . PRO B 1 237 ? 32.125 -3.67 -12.75 1 92.56 237 PRO B CA 1
ATOM 8241 C C . PRO B 1 237 ? 33.062 -4.055 -13.898 1 92.56 237 PRO B C 1
ATOM 8243 O O . PRO B 1 237 ? 32.719 -4.922 -14.711 1 92.56 237 PRO B O 1
ATOM 8246 N N . LYS B 1 238 ? 34.219 -3.547 -13.938 1 94.5 238 LYS B N 1
ATOM 8247 C CA . LYS B 1 238 ? 35.188 -3.795 -15.031 1 94.5 238 LYS B CA 1
ATOM 8248 C C . LYS B 1 238 ? 35.656 -5.238 -15.016 1 94.5 238 LYS B C 1
ATOM 8250 O O . LYS B 1 238 ? 35.594 -5.934 -16.031 1 94.5 238 LYS B O 1
ATOM 8255 N N . GLY B 1 239 ? 36.062 -5.668 -13.906 1 94.69 239 GLY B N 1
ATOM 8256 C CA . GLY B 1 239 ? 36.594 -7.012 -13.781 1 94.69 239 GLY B CA 1
ATOM 8257 C C . GLY B 1 239 ? 35.562 -8.094 -14.008 1 94.69 239 GLY B C 1
ATOM 8258 O O . GLY B 1 239 ? 35.844 -9.109 -14.648 1 94.69 239 GLY B O 1
ATOM 8259 N N . THR B 1 240 ? 34.438 -7.941 -13.508 1 95 240 THR B N 1
ATOM 8260 C CA . THR B 1 240 ? 33.406 -8.969 -13.57 1 95 240 THR B CA 1
ATOM 8261 C C . THR B 1 240 ? 32.875 -9.102 -14.992 1 95 240 THR B C 1
ATOM 8263 O O . THR B 1 240 ? 32.719 -10.211 -15.508 1 95 240 THR B O 1
ATOM 8266 N N . PHE B 1 241 ? 32.594 -7.973 -15.711 1 95.56 241 PHE B N 1
ATOM 8267 C CA . PHE B 1 241 ? 32.094 -8.031 -17.078 1 95.56 241 PHE B CA 1
ATOM 8268 C C . PHE B 1 241 ? 33.094 -8.68 -18.016 1 95.56 241 PHE B C 1
ATOM 8270 O O . PHE B 1 241 ? 32.719 -9.516 -18.844 1 95.56 241 PHE B O 1
ATOM 8277 N N . LEU B 1 242 ? 34.25 -8.32 -17.812 1 96.25 242 LEU B N 1
ATOM 8278 C CA . LEU B 1 242 ? 35.281 -8.906 -18.656 1 96.25 242 LEU B CA 1
ATOM 8279 C C . LEU B 1 242 ? 35.438 -10.398 -18.406 1 96.25 242 LEU B C 1
ATOM 8281 O O . LEU B 1 242 ? 35.656 -11.18 -19.328 1 96.25 242 LEU B O 1
ATOM 8285 N N . ALA B 1 243 ? 35.344 -10.758 -17.172 1 95.94 243 ALA B N 1
ATOM 8286 C CA . ALA B 1 243 ? 35.406 -12.18 -16.828 1 95.94 243 ALA B CA 1
ATOM 8287 C C . ALA B 1 243 ? 34.281 -12.953 -17.5 1 95.94 243 ALA B C 1
ATOM 8289 O O . ALA B 1 243 ? 34.5 -14.047 -18.031 1 95.94 243 ALA B O 1
ATOM 8290 N N . ILE B 1 244 ? 33.094 -12.414 -17.5 1 95.75 244 ILE B N 1
ATOM 8291 C CA . ILE B 1 244 ? 31.953 -13.078 -18.078 1 95.75 244 ILE B CA 1
ATOM 8292 C C . ILE B 1 244 ? 32.156 -13.266 -19.578 1 95.75 244 ILE B C 1
ATOM 8294 O O . ILE B 1 244 ? 31.938 -14.352 -20.109 1 95.75 244 ILE B O 1
ATOM 8298 N N . VAL B 1 245 ? 32.625 -12.234 -20.25 1 96.12 245 VAL B N 1
ATOM 8299 C CA . VAL B 1 245 ? 32.812 -12.273 -21.688 1 96.12 245 VAL B CA 1
ATOM 8300 C C . VAL B 1 245 ? 33.906 -13.273 -22.062 1 96.12 245 VAL B C 1
ATOM 8302 O O . VAL B 1 245 ? 33.688 -14.133 -22.922 1 96.12 245 VAL B O 1
ATOM 8305 N N . LEU B 1 246 ? 34.938 -13.281 -21.344 1 95.5 246 LEU B N 1
ATOM 8306 C CA . LEU B 1 246 ? 36.062 -14.148 -21.656 1 95.5 246 LEU B CA 1
ATOM 8307 C C . LEU B 1 246 ? 35.719 -15.609 -21.391 1 95.5 246 LEU B C 1
ATOM 8309 O O . LEU B 1 246 ? 35.969 -16.484 -22.219 1 95.5 246 LEU B O 1
ATOM 8313 N N . THR B 1 247 ? 35.156 -15.859 -20.297 1 95 247 THR B N 1
ATOM 8314 C CA . THR B 1 247 ? 34.875 -17.234 -19.922 1 95 247 THR B CA 1
ATOM 8315 C C . THR B 1 247 ? 33.75 -17.812 -20.812 1 95 247 THR B C 1
ATOM 8317 O O . THR B 1 247 ? 33.781 -18.984 -21.188 1 95 247 THR B O 1
ATOM 8320 N N . SER B 1 248 ? 32.75 -16.938 -21.156 1 95.5 248 SER B N 1
ATOM 8321 C CA . SER B 1 248 ? 31.703 -17.422 -22.031 1 95.5 248 SER B CA 1
ATOM 8322 C C . SER B 1 248 ? 32.25 -17.781 -23.406 1 95.5 248 SER B C 1
ATOM 8324 O O . SER B 1 248 ? 31.828 -18.781 -24 1 95.5 248 SER B O 1
ATOM 8326 N N . LEU B 1 249 ? 33.219 -17.078 -23.891 1 96.12 249 LEU B N 1
ATOM 8327 C CA . LEU B 1 249 ? 33.812 -17.359 -25.188 1 96.12 249 LEU B CA 1
ATOM 8328 C C . LEU B 1 249 ? 34.594 -18.672 -25.156 1 96.12 249 LEU B C 1
ATOM 8330 O O . LEU B 1 249 ? 34.5 -19.469 -26.094 1 96.12 249 LEU B O 1
ATOM 8334 N N . VAL B 1 250 ? 35.219 -18.922 -24.078 1 95.19 250 VAL B N 1
ATOM 8335 C CA . VAL B 1 250 ? 36 -20.141 -23.953 1 95.19 250 VAL B CA 1
ATOM 8336 C C . VAL B 1 250 ? 35.062 -21.344 -23.844 1 95.19 250 VAL B C 1
ATOM 8338 O O . VAL B 1 250 ? 35.281 -22.375 -24.5 1 95.19 250 VAL B O 1
ATOM 8341 N N . TYR B 1 251 ? 34.031 -21.281 -23.031 1 95.75 251 TYR B N 1
ATOM 8342 C CA . TYR B 1 251 ? 33.094 -22.375 -22.875 1 95.75 251 TYR B CA 1
ATOM 8343 C C . TYR B 1 251 ? 32.406 -22.688 -24.219 1 95.75 251 TYR B C 1
ATOM 8345 O O . TYR B 1 251 ? 32.281 -23.844 -24.594 1 95.75 251 TYR B O 1
ATOM 8353 N N . LEU B 1 252 ? 32.031 -21.609 -24.906 1 96.25 252 LEU B N 1
ATOM 8354 C CA . LEU B 1 252 ? 31.391 -21.797 -26.203 1 96.25 252 LEU B CA 1
ATOM 8355 C C . LEU B 1 252 ? 32.375 -22.438 -27.203 1 96.25 252 LEU B C 1
ATOM 8357 O O . LEU B 1 252 ? 32 -23.359 -27.922 1 96.25 252 LEU B O 1
ATOM 8361 N N . GLY B 1 253 ? 33.594 -21.953 -27.25 1 95.5 253 GLY B N 1
ATOM 8362 C CA . GLY B 1 253 ? 34.594 -22.531 -28.109 1 95.5 253 GLY B CA 1
ATOM 8363 C C . GLY B 1 253 ? 34.875 -24 -27.844 1 95.5 253 GLY B C 1
ATOM 8364 O O . GLY B 1 253 ? 34.969 -24.797 -28.766 1 95.5 253 GLY B O 1
ATOM 8365 N N . MET B 1 254 ? 34.875 -24.344 -26.609 1 94.25 254 MET B N 1
ATOM 8366 C CA . MET B 1 254 ? 35.156 -25.734 -26.234 1 94.25 254 MET B CA 1
ATOM 8367 C C . MET B 1 254 ? 33.969 -26.641 -26.578 1 94.25 254 MET B C 1
ATOM 8369 O O . MET B 1 254 ? 34.188 -27.766 -27.031 1 94.25 254 MET B O 1
ATOM 8373 N N . VAL B 1 255 ? 32.75 -26.172 -26.375 1 95.69 255 VAL B N 1
ATOM 8374 C CA . VAL B 1 255 ? 31.594 -26.969 -26.703 1 95.69 255 VAL B CA 1
ATOM 8375 C C . VAL B 1 255 ? 31.562 -27.25 -28.203 1 95.69 255 VAL B C 1
ATOM 8377 O O . VAL B 1 255 ? 31.281 -28.375 -28.625 1 95.69 255 VAL B O 1
ATOM 8380 N N . TRP B 1 256 ? 31.906 -26.281 -28.953 1 95.69 256 TRP B N 1
ATOM 8381 C CA . TRP B 1 256 ? 31.906 -26.438 -30.406 1 95.69 256 TRP B CA 1
ATOM 8382 C C . TRP B 1 256 ? 33.031 -27.375 -30.844 1 95.69 256 TRP B C 1
ATOM 8384 O O . TRP B 1 256 ? 32.844 -28.188 -31.75 1 95.69 256 TRP B O 1
ATOM 8394 N N . CYS B 1 257 ? 34.125 -27.328 -30.156 1 94.44 257 CYS B N 1
ATOM 8395 C CA . CYS B 1 257 ? 35.25 -28.219 -30.469 1 94.44 257 CYS B CA 1
ATOM 8396 C C . CYS B 1 257 ? 34.938 -29.656 -30.078 1 94.44 257 CYS B C 1
ATOM 8398 O O . CYS B 1 257 ? 35.125 -30.578 -30.859 1 94.44 257 CYS B O 1
ATOM 8400 N N . ILE B 1 258 ? 34.375 -29.859 -28.938 1 93.94 258 ILE B N 1
ATOM 8401 C CA . ILE B 1 258 ? 34.031 -31.188 -28.422 1 93.94 258 ILE B CA 1
ATOM 8402 C C . ILE B 1 258 ? 32.969 -31.828 -29.297 1 93.94 258 ILE B C 1
ATOM 8404 O O . ILE B 1 258 ? 33.094 -32.969 -29.703 1 93.94 258 ILE B O 1
ATOM 8408 N N . GLY B 1 259 ? 31.953 -31.078 -29.578 1 93.56 259 GLY B N 1
ATOM 8409 C CA . GLY B 1 259 ? 30.844 -31.594 -30.359 1 93.56 259 GLY B CA 1
ATOM 8410 C C . GLY B 1 259 ? 31.203 -31.938 -31.781 1 93.56 259 GLY B C 1
ATOM 8411 O O . GLY B 1 259 ? 30.609 -32.844 -32.375 1 93.56 259 GLY B O 1
ATOM 8412 N N . SER B 1 260 ? 32.281 -31.312 -32.312 1 94.12 260 SER B N 1
ATOM 8413 C CA . SER B 1 260 ? 32.625 -31.5 -33.719 1 94.12 260 SER B CA 1
ATOM 8414 C C . SER B 1 260 ? 33.719 -32.562 -33.844 1 94.12 260 SER B C 1
ATOM 8416 O O . SER B 1 260 ? 34 -33 -34.969 1 94.12 260 SER B O 1
ATOM 8418 N N . SER B 1 261 ? 34.25 -33.031 -32.75 1 92.56 261 SER B N 1
ATOM 8419 C CA . SER B 1 261 ? 35.438 -33.875 -32.906 1 92.56 261 SER B CA 1
ATOM 8420 C C . SER B 1 261 ? 35.25 -35.188 -32.156 1 92.56 261 SER B C 1
ATOM 8422 O O . SER B 1 261 ? 36 -36.156 -32.406 1 92.56 261 SER B O 1
ATOM 8424 N N . MET B 1 262 ? 34.344 -35.25 -31.266 1 92.19 262 MET B N 1
ATOM 8425 C CA . MET B 1 262 ? 34.25 -36.438 -30.422 1 92.19 262 MET B CA 1
ATOM 8426 C C . MET B 1 262 ? 32.906 -37.156 -30.625 1 92.19 262 MET B C 1
ATOM 8428 O O . MET B 1 262 ? 31.906 -36.5 -30.922 1 92.19 262 MET B O 1
ATOM 8432 N N . LEU B 1 263 ? 32.938 -38.5 -30.359 1 90.69 263 LEU B N 1
ATOM 8433 C CA . LEU B 1 263 ? 31.75 -39.344 -30.5 1 90.69 263 LEU B CA 1
ATOM 8434 C C . LEU B 1 263 ? 31 -39.406 -29.172 1 90.69 263 LEU B C 1
ATOM 8436 O O . LEU B 1 263 ? 31.594 -39.281 -28.094 1 90.69 263 LEU B O 1
ATOM 8440 N N . ARG B 1 264 ? 29.734 -39.656 -29.188 1 90.56 264 ARG B N 1
ATOM 8441 C CA . ARG B 1 264 ? 28.922 -39.781 -27.984 1 90.56 264 ARG B CA 1
ATOM 8442 C C . ARG B 1 264 ? 29.188 -41.125 -27.281 1 90.56 264 ARG B C 1
ATOM 8444 O O . ARG B 1 264 ? 29.25 -41.188 -26.062 1 90.56 264 ARG B O 1
ATOM 8451 N N . ASP B 1 265 ? 29.281 -42.125 -28.062 1 88.25 265 ASP B N 1
ATOM 8452 C CA . ASP B 1 265 ? 29.594 -43.469 -27.562 1 88.25 265 ASP B CA 1
ATOM 8453 C C . ASP B 1 265 ? 30.781 -44.062 -28.297 1 88.25 265 ASP B C 1
ATOM 8455 O O . ASP B 1 265 ? 30.844 -44 -29.531 1 88.25 265 ASP B O 1
ATOM 8459 N N . ALA B 1 266 ? 31.766 -44.562 -27.547 1 84.69 266 ALA B N 1
ATOM 8460 C CA . ALA B 1 266 ? 32.969 -45.156 -28.141 1 84.69 266 ALA B CA 1
ATOM 8461 C C . ALA B 1 266 ? 33.312 -46.469 -27.438 1 84.69 266 ALA B C 1
ATOM 8463 O O . ALA B 1 266 ? 33.25 -46.531 -26.203 1 84.69 266 ALA B O 1
ATOM 8464 N N . VAL B 1 267 ? 33.625 -47.625 -28.141 1 77.88 267 VAL B N 1
ATOM 8465 C CA . VAL B 1 267 ? 33.844 -48.969 -27.672 1 77.88 267 VAL B CA 1
ATOM 8466 C C . VAL B 1 267 ? 35.156 -49.062 -26.875 1 77.88 267 VAL B C 1
ATOM 8468 O O . VAL B 1 267 ? 35.25 -49.812 -25.891 1 77.88 267 VAL B O 1
ATOM 8471 N N . GLY B 1 268 ? 36.156 -48.375 -26.984 1 74.25 268 GLY B N 1
ATOM 8472 C CA . GLY B 1 268 ? 37.438 -48.438 -26.281 1 74.25 268 GLY B CA 1
ATOM 8473 C C . GLY B 1 268 ? 38.344 -49.531 -26.797 1 74.25 268 GLY B C 1
ATOM 8474 O O . GLY B 1 268 ? 38.031 -50.219 -27.781 1 74.25 268 GLY B O 1
ATOM 8475 N N . MET B 1 269 ? 39.562 -49.812 -26.25 1 63.03 269 MET B N 1
ATOM 8476 C CA . MET B 1 269 ? 40.594 -50.75 -26.703 1 63.03 269 MET B CA 1
ATOM 8477 C C . MET B 1 269 ? 40.188 -52.188 -26.406 1 63.03 269 MET B C 1
ATOM 8479 O O . MET B 1 269 ? 40.625 -53.125 -27.109 1 63.03 269 MET B O 1
ATOM 8483 N N . VAL B 1 270 ? 39.531 -52.5 -25.438 1 56.53 270 VAL B N 1
ATOM 8484 C CA . VAL B 1 270 ? 39.438 -53.906 -24.969 1 56.53 270 VAL B CA 1
ATOM 8485 C C . VAL B 1 270 ? 38.844 -54.781 -26.062 1 56.53 270 VAL B C 1
ATOM 8487 O O . VAL B 1 270 ? 39.312 -55.906 -26.266 1 56.53 270 VAL B O 1
ATOM 8490 N N . GLU B 1 271 ? 37.719 -54.375 -26.656 1 51.12 271 GLU B N 1
ATOM 8491 C CA . GLU B 1 271 ? 37 -55.406 -27.406 1 51.12 271 GLU B CA 1
ATOM 8492 C C . GLU B 1 271 ? 37.562 -55.562 -28.812 1 51.12 271 GLU B C 1
ATOM 8494 O O . GLU B 1 271 ? 37.312 -56.562 -29.484 1 51.12 271 GLU B O 1
ATOM 8499 N N . TYR B 1 272 ? 38.25 -54.562 -29.422 1 50.81 272 TYR B N 1
ATOM 8500 C CA . TYR B 1 272 ? 38.531 -54.75 -30.844 1 50.81 272 TYR B CA 1
ATOM 8501 C C . TYR B 1 272 ? 39.969 -55.188 -31.047 1 50.81 272 TYR B C 1
ATOM 8503 O O . TYR B 1 272 ? 40.906 -54.531 -30.531 1 50.81 272 TYR B O 1
ATOM 8511 N N . ASN B 1 273 ? 40.312 -56.5 -31.234 1 49.12 273 ASN B N 1
ATOM 8512 C CA . ASN B 1 273 ? 41.562 -57 -31.766 1 49.12 273 ASN B CA 1
ATOM 8513 C C . ASN B 1 273 ? 42 -56.25 -33 1 49.12 273 ASN B C 1
ATOM 8515 O O . ASN B 1 273 ? 41.344 -56.281 -34.031 1 49.12 273 ASN B O 1
ATOM 8519 N N . LEU B 1 274 ? 42.75 -55.188 -32.969 1 50.47 274 LEU B N 1
ATOM 8520 C CA . LEU B 1 274 ? 43.281 -54.25 -33.969 1 50.47 274 LEU B CA 1
ATOM 8521 C C . LEU B 1 274 ? 43.875 -55 -35.156 1 50.47 274 LEU B C 1
ATOM 8523 O O . LEU B 1 274 ? 44.375 -54.406 -36.094 1 50.47 274 LEU B O 1
ATOM 8527 N N . THR B 1 275 ? 44.094 -56.281 -35.062 1 46.28 275 THR B N 1
ATOM 8528 C CA . THR B 1 275 ? 44.906 -56.844 -36.125 1 46.28 275 THR B CA 1
ATOM 8529 C C . THR B 1 275 ? 44.219 -56.625 -37.469 1 46.28 275 THR B C 1
ATOM 8531 O O . THR B 1 275 ? 44.906 -56.5 -38.5 1 46.28 275 THR B O 1
ATOM 8534 N N . ASP B 1 276 ? 42.969 -57.062 -37.719 1 45.66 276 ASP B N 1
ATOM 8535 C CA . ASP B 1 276 ? 42.5 -57.312 -39.062 1 45.66 276 ASP B CA 1
ATOM 8536 C C . ASP B 1 276 ? 41.812 -56.062 -39.656 1 45.66 276 ASP B C 1
ATOM 8538 O O . ASP B 1 276 ? 41.219 -56.125 -40.719 1 45.66 276 ASP B O 1
ATOM 8542 N N . VAL B 1 277 ? 41.469 -54.906 -38.875 1 51.12 277 VAL B N 1
ATOM 8543 C CA . VAL B 1 277 ? 40.625 -53.938 -39.562 1 51.12 277 VAL B CA 1
ATOM 8544 C C . VAL B 1 277 ? 41.469 -52.75 -40.062 1 51.12 277 VAL B C 1
ATOM 8546 O O . VAL B 1 277 ? 42.188 -52.125 -39.281 1 51.12 277 VAL B O 1
ATOM 8549 N N . SER B 1 278 ? 41.781 -52.5 -41.344 1 54.66 278 SER B N 1
ATOM 8550 C CA . SER B 1 278 ? 42.594 -51.562 -42.125 1 54.66 278 SER B CA 1
ATOM 8551 C C . SER B 1 278 ? 42.219 -50.125 -41.781 1 54.66 278 SER B C 1
ATOM 8553 O O . SER B 1 278 ? 43.094 -49.25 -41.688 1 54.66 278 SER B O 1
ATOM 8555 N N . GLU B 1 279 ? 40.781 -49.625 -41.812 1 63.94 279 GLU B N 1
ATOM 8556 C CA . GLU B 1 279 ? 40.406 -48.219 -41.594 1 63.94 279 GLU B CA 1
ATOM 8557 C C . GLU B 1 279 ? 39.344 -48.125 -40.531 1 63.94 279 GLU B C 1
ATOM 8559 O O . GLU B 1 279 ? 38.281 -48.781 -40.594 1 63.94 279 GLU B O 1
ATOM 8564 N N . LEU B 1 280 ? 39.688 -47.5 -39.25 1 69.06 280 LEU B N 1
ATOM 8565 C CA . LEU B 1 280 ? 38.75 -47.312 -38.156 1 69.06 280 LEU B CA 1
ATOM 8566 C C . LEU B 1 280 ? 37.719 -46.25 -38.5 1 69.06 280 LEU B C 1
ATOM 8568 O O . LEU B 1 280 ? 38.031 -45.062 -38.5 1 69.06 280 LEU B O 1
ATOM 8572 N N . THR B 1 281 ? 36.531 -46.625 -39.125 1 71.88 281 THR B N 1
ATOM 8573 C CA . THR B 1 281 ? 35.469 -45.688 -39.5 1 71.88 281 THR B CA 1
ATOM 8574 C C . THR B 1 281 ? 34.594 -45.406 -38.281 1 71.88 281 THR B C 1
ATOM 8576 O O . THR B 1 281 ? 34.656 -46.094 -37.281 1 71.88 281 THR B O 1
ATOM 8579 N N . ILE B 1 282 ? 33.875 -44.312 -38.219 1 75.56 282 ILE B N 1
ATOM 8580 C CA . ILE B 1 282 ? 33 -43.844 -37.156 1 75.56 282 ILE B CA 1
ATOM 8581 C C . ILE B 1 282 ? 32 -44.938 -36.781 1 75.56 282 ILE B C 1
ATOM 8583 O O . ILE B 1 282 ? 31.688 -45.156 -35.594 1 75.56 282 ILE B O 1
ATOM 8587 N N . ASP B 1 283 ? 31.484 -45.75 -37.719 1 72.44 283 ASP B N 1
ATOM 8588 C CA . ASP B 1 283 ? 30.469 -46.781 -37.531 1 72.44 283 ASP B CA 1
ATOM 8589 C C . ASP B 1 283 ? 31.016 -47.938 -36.688 1 72.44 283 ASP B C 1
ATOM 8591 O O . ASP B 1 283 ? 30.297 -48.531 -35.875 1 72.44 283 ASP B O 1
ATOM 8595 N N . ILE B 1 284 ? 32.25 -48.188 -36.875 1 67.56 284 ILE B N 1
ATOM 8596 C CA . ILE B 1 284 ? 32.875 -49.281 -36.188 1 67.56 284 ILE B CA 1
ATOM 8597 C C . ILE B 1 284 ? 33.125 -48.906 -34.719 1 67.56 284 ILE B C 1
ATOM 8599 O O . ILE B 1 284 ? 32.906 -49.719 -33.812 1 67.56 284 ILE B O 1
ATOM 8603 N N . VAL B 1 285 ? 33.562 -47.75 -34.625 1 71.56 285 VAL B N 1
ATOM 8604 C CA . VAL B 1 285 ? 34 -47.281 -33.312 1 71.56 285 VAL B CA 1
ATOM 8605 C C . VAL B 1 285 ? 32.781 -46.969 -32.438 1 71.56 285 VAL B C 1
ATOM 8607 O O . VAL B 1 285 ? 32.875 -47.031 -31.203 1 71.56 285 VAL B O 1
ATOM 8610 N N . SER B 1 286 ? 31.719 -46.781 -33.094 1 73.5 286 SER B N 1
ATOM 8611 C CA . SER B 1 286 ? 30.516 -46.406 -32.344 1 73.5 286 SER B CA 1
ATOM 8612 C C . SER B 1 286 ? 29.656 -47.625 -32.031 1 73.5 286 SER B C 1
ATOM 8614 O O . SER B 1 286 ? 28.656 -47.5 -31.297 1 73.5 286 SER B O 1
ATOM 8616 N N . GLN B 1 287 ? 29.953 -48.875 -32.625 1 64.5 287 GLN B N 1
ATOM 8617 C CA . GLN B 1 287 ? 29.109 -50.062 -32.469 1 64.5 287 GLN B CA 1
ATOM 8618 C C . GLN B 1 287 ? 29.297 -50.719 -31.109 1 64.5 287 GLN B C 1
ATOM 8620 O O . GLN B 1 287 ? 30.219 -51.531 -30.922 1 64.5 287 GLN B O 1
ATOM 8625 N N . CYS B 1 288 ? 28.781 -50.219 -30.172 1 64.38 288 CYS B N 1
ATOM 8626 C CA . CYS B 1 288 ? 28.844 -50.781 -28.812 1 64.38 288 CYS B CA 1
ATOM 8627 C C . CYS B 1 288 ? 27.844 -51.906 -28.656 1 64.38 288 CYS B C 1
ATOM 8629 O O . CYS B 1 288 ? 26.672 -51.781 -28.984 1 64.38 288 CYS B O 1
ATOM 8631 N N . SER B 1 289 ? 28.281 -53.344 -29.281 1 52.03 289 SER B N 1
ATOM 8632 C CA . SER B 1 289 ? 27.328 -54.438 -29.297 1 52.03 289 SER B CA 1
ATOM 8633 C C . SER B 1 289 ? 26.375 -54.344 -28.109 1 52.03 289 SER B C 1
ATOM 8635 O O . SER B 1 289 ? 25.156 -54.375 -28.281 1 52.03 289 SER B O 1
ATOM 8637 N N . ASN B 1 290 ? 26.828 -55.344 -26.969 1 44.28 290 ASN B N 1
ATOM 8638 C CA . ASN B 1 290 ? 25.984 -55.656 -25.828 1 44.28 290 ASN B CA 1
ATOM 8639 C C . ASN B 1 290 ? 25.938 -54.5 -24.828 1 44.28 290 ASN B C 1
ATOM 8641 O O . ASN B 1 290 ? 26.031 -54.75 -23.625 1 44.28 290 ASN B O 1
ATOM 8645 N N . ALA B 1 291 ? 25.594 -53.344 -24.844 1 53.78 291 ALA B N 1
ATOM 8646 C CA . ALA B 1 291 ? 25.016 -52.312 -24.016 1 53.78 291 ALA B CA 1
ATOM 8647 C C . ALA B 1 291 ? 26 -51.156 -23.844 1 53.78 291 ALA B C 1
ATOM 8649 O O . ALA B 1 291 ? 25.906 -50.125 -24.547 1 53.78 291 ALA B O 1
ATOM 8650 N N . THR B 1 292 ? 26.828 -50.969 -22.625 1 62.66 292 THR B N 1
ATOM 8651 C CA . THR B 1 292 ? 27.328 -49.781 -21.922 1 62.66 292 THR B CA 1
ATOM 8652 C C . THR B 1 292 ? 28.688 -49.375 -22.453 1 62.66 292 THR B C 1
ATOM 8654 O O . THR B 1 292 ? 29.672 -50.094 -22.344 1 62.66 292 THR B O 1
ATOM 8657 N N . CYS B 1 293 ? 28.891 -48.531 -23.531 1 74.81 293 CYS B N 1
ATOM 8658 C CA . CYS B 1 293 ? 30.156 -48 -24 1 74.81 293 CYS B CA 1
ATOM 8659 C C . CYS B 1 293 ? 30.891 -47.281 -22.875 1 74.81 293 CYS B C 1
ATOM 8661 O O . CYS B 1 293 ? 30.297 -46.438 -22.188 1 74.81 293 CYS B O 1
ATOM 8663 N N . PRO B 1 294 ? 32.094 -47.688 -22.625 1 77.62 294 PRO B N 1
ATOM 8664 C CA . PRO B 1 294 ? 32.812 -47.094 -21.516 1 77.62 294 PRO B CA 1
ATOM 8665 C C . PRO B 1 294 ? 33.375 -45.688 -21.859 1 77.62 294 PRO B C 1
ATOM 8667 O O . PRO B 1 294 ? 33.625 -44.906 -20.953 1 77.62 294 PRO B O 1
ATOM 8670 N N . TYR B 1 295 ? 33.531 -45.406 -23.219 1 83.81 295 TYR B N 1
ATOM 8671 C CA . TYR B 1 295 ? 34.125 -44.156 -23.594 1 83.81 295 TYR B CA 1
ATOM 8672 C C . TYR B 1 295 ? 33.188 -43.312 -24.453 1 83.81 295 TYR B C 1
ATOM 8674 O O . TYR B 1 295 ? 32.125 -43.812 -24.859 1 83.81 295 TYR B O 1
ATOM 8682 N N . GLY B 1 296 ? 33.562 -42.062 -24.672 1 86.06 296 GLY B N 1
ATOM 8683 C CA . GLY B 1 296 ? 32.719 -41.125 -25.391 1 86.06 296 GLY B CA 1
ATOM 8684 C C . GLY B 1 296 ? 32.188 -40 -24.531 1 86.06 296 GLY B C 1
ATOM 8685 O O . GLY B 1 296 ? 32.5 -39.938 -23.328 1 86.06 296 GLY B O 1
ATOM 8686 N N . LEU B 1 297 ? 31.438 -39.188 -25.094 1 88.56 297 LEU B N 1
ATOM 8687 C CA . LEU B 1 297 ? 30.984 -37.969 -24.422 1 88.56 297 LEU B CA 1
ATOM 8688 C C . LEU B 1 297 ? 30 -38.312 -23.297 1 88.56 297 LEU B C 1
ATOM 8690 O O . LEU B 1 297 ? 30.031 -37.688 -22.25 1 88.56 297 LEU B O 1
ATOM 8694 N N . HIS B 1 298 ? 29.141 -39.375 -23.438 1 86.94 298 HIS B N 1
ATOM 8695 C CA . HIS B 1 298 ? 28.109 -39.75 -22.469 1 86.94 298 HIS B CA 1
ATOM 8696 C C . HIS B 1 298 ? 28.719 -40.469 -21.266 1 86.94 298 HIS B C 1
ATOM 8698 O O . HIS B 1 298 ? 28.188 -40.406 -20.156 1 86.94 298 HIS B O 1
ATOM 8704 N N . ASN B 1 299 ? 29.859 -41.125 -21.516 1 82.12 299 ASN B N 1
ATOM 8705 C CA . ASN B 1 299 ? 30.281 -42.125 -20.531 1 82.12 299 ASN B CA 1
ATOM 8706 C C . ASN B 1 299 ? 31.594 -41.719 -19.875 1 82.12 299 ASN B C 1
ATOM 8708 O O . ASN B 1 299 ? 31.969 -42.281 -18.844 1 82.12 299 ASN B O 1
ATOM 8712 N N . ASP B 1 300 ? 32.375 -40.938 -20.516 1 79.31 300 ASP B N 1
ATOM 8713 C CA . ASP B 1 300 ? 33.656 -40.531 -19.984 1 79.31 300 ASP B CA 1
ATOM 8714 C C . ASP B 1 300 ? 33.656 -39.031 -19.625 1 79.31 300 ASP B C 1
ATOM 8716 O O . ASP B 1 300 ? 33.719 -38.188 -20.5 1 79.31 300 ASP B O 1
ATOM 8720 N N . ASN B 1 301 ? 33.844 -38.812 -18.297 1 77.5 301 ASN B N 1
ATOM 8721 C CA . ASN B 1 301 ? 33.844 -37.406 -17.844 1 77.5 301 ASN B CA 1
ATOM 8722 C C . ASN B 1 301 ? 35.188 -36.75 -18.062 1 77.5 301 ASN B C 1
ATOM 8724 O O . ASN B 1 301 ? 35.281 -35.5 -18.031 1 77.5 301 ASN B O 1
ATOM 8728 N N . ALA B 1 302 ? 36.188 -37.469 -18.406 1 76.19 302 ALA B N 1
ATOM 8729 C CA . ALA B 1 302 ? 37.531 -36.938 -18.609 1 76.19 302 ALA B CA 1
ATOM 8730 C C . ALA B 1 302 ? 37.906 -36.969 -20.078 1 76.19 302 ALA B C 1
ATOM 8732 O O . ALA B 1 302 ? 39.094 -37.094 -20.406 1 76.19 302 ALA B O 1
ATOM 8733 N N . ALA B 1 303 ? 36.938 -36.938 -20.891 1 82.81 303 ALA B N 1
ATOM 8734 C CA . ALA B 1 303 ? 37.188 -37.094 -22.312 1 82.81 303 ALA B CA 1
ATOM 8735 C C . ALA B 1 303 ? 38 -35.938 -22.875 1 82.81 303 ALA B C 1
ATOM 8737 O O . ALA B 1 303 ? 38.625 -36.062 -23.938 1 82.81 303 ALA B O 1
ATOM 8738 N N . VAL B 1 304 ? 38.062 -34.844 -22.141 1 85.62 304 VAL B N 1
ATOM 8739 C CA . VAL B 1 304 ? 38.844 -33.688 -22.578 1 85.62 304 VAL B CA 1
ATOM 8740 C C . VAL B 1 304 ? 40.312 -34.062 -22.625 1 85.62 304 VAL B C 1
ATOM 8742 O O . VAL B 1 304 ? 41.031 -33.625 -23.516 1 85.62 304 VAL B O 1
ATOM 8745 N N . GLY B 1 305 ? 40.688 -34.906 -21.75 1 85.44 305 GLY B N 1
ATOM 8746 C CA . GLY B 1 305 ? 42.094 -35.344 -21.703 1 85.44 305 GLY B CA 1
ATOM 8747 C C . GLY B 1 305 ? 42.469 -36.188 -22.906 1 85.44 305 GLY B C 1
ATOM 8748 O O . GLY B 1 305 ? 43.625 -36.125 -23.359 1 85.44 305 GLY B O 1
ATOM 8749 N N . VAL B 1 306 ? 41.469 -36.938 -23.469 1 85.25 306 VAL B N 1
ATOM 8750 C CA . VAL B 1 306 ? 41.719 -37.812 -24.609 1 85.25 306 VAL B CA 1
ATOM 8751 C C . VAL B 1 306 ? 41.969 -36.969 -25.859 1 85.25 306 VAL B C 1
ATOM 8753 O O . VAL B 1 306 ? 42.844 -37.312 -26.672 1 85.25 306 VAL B O 1
ATOM 8756 N N . ALA B 1 307 ? 41.281 -35.875 -25.953 1 88.25 307 ALA B N 1
ATOM 8757 C CA . ALA B 1 307 ? 41.375 -35.031 -27.156 1 88.25 307 ALA B CA 1
ATOM 8758 C C . ALA B 1 307 ? 42.5 -34 -27.031 1 88.25 307 ALA B C 1
ATOM 8760 O O . ALA B 1 307 ? 42.75 -33.25 -27.969 1 88.25 307 ALA B O 1
ATOM 8761 N N . SER B 1 308 ? 43.25 -34.031 -25.953 1 90.19 308 SER B N 1
ATOM 8762 C CA . SER B 1 308 ? 44.281 -33.031 -25.719 1 90.19 308 SER B CA 1
ATOM 8763 C C . SER B 1 308 ? 45.625 -33.469 -26.281 1 90.19 308 SER B C 1
ATOM 8765 O O . SER B 1 308 ? 45.781 -34.625 -26.656 1 90.19 308 SER B O 1
ATOM 8767 N N . ALA B 1 309 ? 46.562 -32.438 -26.375 1 89.62 309 ALA B N 1
ATOM 8768 C CA . ALA B 1 309 ? 47.875 -32.75 -26.875 1 89.62 309 ALA B CA 1
ATOM 8769 C C . ALA B 1 309 ? 48.688 -33.531 -25.844 1 89.62 309 ALA B C 1
ATOM 8771 O O . ALA B 1 309 ? 49.375 -34.5 -26.188 1 89.62 309 ALA B O 1
ATOM 8772 N N . PHE B 1 310 ? 48.562 -33.031 -24.625 1 90.5 310 PHE B N 1
ATOM 8773 C CA . PHE B 1 310 ? 49.25 -33.656 -23.5 1 90.5 310 PHE B CA 1
ATOM 8774 C C . PHE B 1 310 ? 48.281 -33.938 -22.359 1 90.5 310 PHE B C 1
ATOM 8776 O O . PHE B 1 310 ? 47.906 -33 -21.641 1 90.5 310 PHE B O 1
ATOM 8783 N N . ARG B 1 311 ? 48.031 -35.125 -22.047 1 87.88 311 ARG B N 1
ATOM 8784 C CA . ARG B 1 311 ? 47.031 -35.531 -21.078 1 87.88 311 ARG B CA 1
ATOM 8785 C C . ARG B 1 311 ? 47.375 -35.062 -19.672 1 87.88 311 ARG B C 1
ATOM 8787 O O . ARG B 1 311 ? 46.5 -34.688 -18.906 1 87.88 311 ARG B O 1
ATOM 8794 N N . HIS B 1 312 ? 48.625 -35.062 -19.344 1 88.88 312 HIS B N 1
ATOM 8795 C CA . HIS B 1 312 ? 49.062 -34.719 -18 1 88.88 312 HIS B CA 1
ATOM 8796 C C . HIS B 1 312 ? 48.844 -33.219 -17.719 1 88.88 312 HIS B C 1
ATOM 8798 O O . HIS B 1 312 ? 48.625 -32.812 -16.578 1 88.88 312 HIS B O 1
ATOM 8804 N N . LEU B 1 313 ? 48.844 -32.469 -18.734 1 91.56 313 LEU B N 1
ATOM 8805 C CA . LEU B 1 313 ? 48.594 -31.031 -18.562 1 91.56 313 LEU B CA 1
ATOM 8806 C C . LEU B 1 313 ? 47.094 -30.766 -18.281 1 91.56 313 LEU B C 1
ATOM 8808 O O . LEU B 1 313 ? 46.75 -29.828 -17.562 1 91.56 313 LEU B O 1
ATOM 8812 N N . ILE B 1 314 ? 46.312 -31.531 -18.875 1 90.44 314 ILE B N 1
ATOM 8813 C CA . ILE B 1 314 ? 44.875 -31.406 -18.609 1 90.44 314 ILE B CA 1
ATOM 8814 C C . ILE B 1 314 ? 44.562 -31.812 -17.172 1 90.44 314 ILE B C 1
ATOM 8816 O O . ILE B 1 314 ? 43.75 -31.156 -16.5 1 90.44 314 ILE B O 1
ATOM 8820 N N . THR B 1 315 ? 45.219 -32.844 -16.688 1 90.19 315 THR B N 1
ATOM 8821 C CA . THR B 1 315 ? 45.062 -33.25 -15.297 1 90.19 315 THR B CA 1
ATOM 8822 C C . THR B 1 315 ? 45.531 -32.125 -14.359 1 90.19 315 THR B C 1
ATOM 8824 O O . THR B 1 315 ? 44.875 -31.844 -13.359 1 90.19 315 THR B O 1
ATOM 8827 N N . ALA B 1 316 ? 46.562 -31.469 -14.727 1 91.38 316 ALA B N 1
ATOM 8828 C CA . ALA B 1 316 ? 47.062 -30.328 -13.953 1 91.38 316 ALA B CA 1
ATOM 8829 C C . ALA B 1 316 ? 46.062 -29.172 -14 1 91.38 316 ALA B C 1
ATOM 8831 O O . ALA B 1 316 ? 45.875 -28.453 -13.016 1 91.38 316 ALA B O 1
ATOM 8832 N N . GLY B 1 317 ? 45.531 -29 -15.109 1 90.5 317 GLY B N 1
ATOM 8833 C CA . GLY B 1 317 ? 44.5 -27.984 -15.25 1 90.5 317 GLY B CA 1
ATOM 8834 C C . GLY B 1 317 ? 43.281 -28.234 -14.383 1 90.5 317 GLY B C 1
ATOM 8835 O O . GLY B 1 317 ? 42.75 -27.312 -13.766 1 90.5 317 GLY B O 1
ATOM 8836 N N . ILE B 1 318 ? 42.812 -29.469 -14.297 1 89.94 318 ILE B N 1
ATOM 8837 C CA . ILE B 1 318 ? 41.688 -29.844 -13.453 1 89.94 318 ILE B CA 1
ATOM 8838 C C . ILE B 1 318 ? 42.031 -29.578 -11.992 1 89.94 318 ILE B C 1
ATOM 8840 O O . ILE B 1 318 ? 41.219 -29.016 -11.25 1 89.94 318 ILE B O 1
ATOM 8844 N N . PHE B 1 319 ? 43.188 -29.953 -11.609 1 91.38 319 PHE B N 1
ATOM 8845 C CA . PHE B 1 319 ? 43.625 -29.719 -10.242 1 91.38 319 PHE B CA 1
ATOM 8846 C C . PHE B 1 319 ? 43.688 -28.234 -9.93 1 91.38 319 PHE B C 1
ATOM 8848 O O . PHE B 1 319 ? 43.25 -27.797 -8.859 1 91.38 319 PHE B O 1
ATOM 8855 N N . SER B 1 320 ? 44.156 -27.531 -10.891 1 91.12 320 SER B N 1
ATOM 8856 C CA . SER B 1 320 ? 44.25 -26.094 -10.695 1 91.12 320 SER B CA 1
ATOM 8857 C C . SER B 1 320 ? 42.875 -25.453 -10.609 1 91.12 320 SER B C 1
ATOM 8859 O O . SER B 1 320 ? 42.625 -24.609 -9.75 1 91.12 320 SER B O 1
ATOM 8861 N N . ALA B 1 321 ? 42 -25.797 -11.445 1 90.06 321 ALA B N 1
ATOM 8862 C CA . ALA B 1 321 ? 40.656 -25.234 -11.469 1 90.06 321 ALA B CA 1
ATOM 8863 C C . ALA B 1 321 ? 39.875 -25.562 -10.188 1 90.06 321 ALA B C 1
ATOM 8865 O O . ALA B 1 321 ? 39.219 -24.688 -9.602 1 90.06 321 ALA B O 1
ATOM 8866 N N . THR B 1 322 ? 39.938 -26.766 -9.648 1 90.81 322 THR B N 1
ATOM 8867 C CA . THR B 1 322 ? 39.188 -27.203 -8.484 1 90.81 322 THR B CA 1
ATOM 8868 C C . THR B 1 322 ? 39.781 -26.641 -7.203 1 90.81 322 THR B C 1
ATOM 8870 O O . THR B 1 322 ? 39.062 -26.109 -6.344 1 90.81 322 THR B O 1
ATOM 8873 N N . LEU B 1 323 ? 41.062 -26.625 -7.168 1 91.06 323 LEU B N 1
ATOM 8874 C CA . LEU B 1 323 ? 41.75 -26.125 -5.973 1 91.06 323 LEU B CA 1
ATOM 8875 C C . LEU B 1 323 ? 41.594 -24.609 -5.867 1 91.06 323 LEU B C 1
ATOM 8877 O O . LEU B 1 323 ? 41.375 -24.078 -4.777 1 91.06 323 LEU B O 1
ATOM 8881 N N . SER B 1 324 ? 41.781 -23.953 -6.957 1 91.12 324 SER B N 1
ATOM 8882 C CA . SER B 1 324 ? 41.656 -22.5 -6.945 1 91.12 324 SER B CA 1
ATOM 8883 C C . SER B 1 324 ? 40.25 -22.062 -6.551 1 91.12 324 SER B C 1
ATOM 8885 O O . SER B 1 324 ? 40.062 -21.156 -5.734 1 91.12 324 SER B O 1
ATOM 8887 N N . SER B 1 325 ? 39.219 -22.672 -7.086 1 90.31 325 SER B N 1
ATOM 8888 C CA . SER B 1 325 ? 37.844 -22.328 -6.762 1 90.31 325 SER B CA 1
ATOM 8889 C C . SER B 1 325 ? 37.5 -22.656 -5.309 1 90.31 325 SER B C 1
ATOM 8891 O O . SER B 1 325 ? 36.781 -21.922 -4.645 1 90.31 325 SER B O 1
ATOM 8893 N N . ALA B 1 326 ? 38.031 -23.781 -4.855 1 92.06 326 ALA B N 1
ATOM 8894 C CA . ALA B 1 326 ? 37.844 -24.156 -3.459 1 92.06 326 ALA B CA 1
ATOM 8895 C C . ALA B 1 326 ? 38.469 -23.141 -2.518 1 92.06 326 ALA B C 1
ATOM 8897 O O . ALA B 1 326 ? 37.875 -22.75 -1.518 1 92.06 326 ALA B O 1
ATOM 8898 N N . LEU B 1 327 ? 39.656 -22.734 -2.881 1 90.38 327 LEU B N 1
ATOM 8899 C CA . LEU B 1 327 ? 40.344 -21.734 -2.084 1 90.38 327 LEU B CA 1
ATOM 8900 C C . LEU B 1 327 ? 39.594 -20.406 -2.066 1 90.38 327 LEU B C 1
ATOM 8902 O O . LEU B 1 327 ? 39.406 -19.797 -1.008 1 90.38 327 LEU B O 1
ATOM 8906 N N . ALA B 1 328 ? 39.156 -20.016 -3.184 1 87.5 328 ALA B N 1
ATOM 8907 C CA . ALA B 1 328 ? 38.406 -18.766 -3.303 1 87.5 328 ALA B CA 1
ATOM 8908 C C . ALA B 1 328 ? 37.125 -18.828 -2.484 1 87.5 328 ALA B C 1
ATOM 8910 O O . ALA B 1 328 ? 36.781 -17.859 -1.805 1 87.5 328 ALA B O 1
ATOM 8911 N N . SER B 1 329 ? 36.438 -19.906 -2.529 1 90 329 SER B N 1
ATOM 8912 C CA . SER B 1 329 ? 35.188 -20.062 -1.808 1 90 329 SER B CA 1
ATOM 8913 C C . SER B 1 329 ? 35.406 -20.141 -0.302 1 90 329 SER B C 1
ATOM 8915 O O . SER B 1 329 ? 34.625 -19.641 0.484 1 90 329 SER B O 1
ATOM 8917 N N . MET B 1 330 ? 36.5 -20.75 0.065 1 91.19 330 MET B N 1
ATOM 8918 C CA . MET B 1 330 ? 36.844 -20.875 1.481 1 91.19 330 MET B CA 1
ATOM 8919 C C . MET B 1 330 ? 37.188 -19.531 2.088 1 91.19 330 MET B C 1
ATOM 8921 O O . MET B 1 330 ? 37.062 -19.328 3.299 1 91.19 330 MET B O 1
ATOM 8925 N N . VAL B 1 331 ? 37.688 -18.672 1.299 1 88.19 331 VAL B N 1
ATOM 8926 C CA . VAL B 1 331 ? 38 -17.328 1.771 1 88.19 331 VAL B CA 1
ATOM 8927 C C . VAL B 1 331 ? 36.75 -16.453 1.749 1 88.19 331 VAL B C 1
ATOM 8929 O O . VAL B 1 331 ? 36.531 -15.648 2.66 1 88.19 331 VAL B O 1
ATOM 8932 N N . SER B 1 332 ? 35.969 -16.625 0.791 1 88.81 332 SER B N 1
ATOM 8933 C CA . SER B 1 332 ? 34.812 -15.758 0.572 1 88.81 332 SER B CA 1
ATOM 8934 C C . SER B 1 332 ? 33.75 -15.977 1.646 1 88.81 332 SER B C 1
ATOM 8936 O O . SER B 1 332 ? 33.188 -15.016 2.156 1 88.81 332 SER B O 1
ATOM 8938 N N . ALA B 1 333 ? 33.5 -17.219 2.033 1 92.12 333 ALA B N 1
ATOM 8939 C CA . ALA B 1 333 ? 32.406 -17.547 2.953 1 92.12 333 ALA B CA 1
ATOM 8940 C C . ALA B 1 333 ? 32.625 -16.875 4.309 1 92.12 333 ALA B C 1
ATOM 8942 O O . ALA B 1 333 ? 31.734 -16.172 4.801 1 92.12 333 ALA B O 1
ATOM 8943 N N . PRO B 1 334 ? 33.781 -16.984 4.887 1 91.69 334 PRO B N 1
ATOM 8944 C CA . PRO B 1 334 ? 33.969 -16.375 6.199 1 91.69 334 PRO B CA 1
ATOM 8945 C C . PRO B 1 334 ? 34 -14.844 6.141 1 91.69 334 PRO B C 1
ATOM 8947 O O . PRO B 1 334 ? 33.562 -14.18 7.094 1 91.69 334 PRO B O 1
ATOM 8950 N N . LYS B 1 335 ? 34.438 -14.281 5.094 1 89.69 335 LYS B N 1
ATOM 8951 C CA . LYS B 1 335 ? 34.469 -12.828 4.98 1 89.69 335 LYS B CA 1
ATOM 8952 C C . LYS B 1 335 ? 33.062 -12.258 4.922 1 89.69 335 LYS B C 1
ATOM 8954 O O . LYS B 1 335 ? 32.781 -11.219 5.531 1 89.69 335 LYS B O 1
ATOM 8959 N N . VAL B 1 336 ? 32.281 -12.914 4.172 1 90.62 336 VAL B N 1
ATOM 8960 C CA . VAL B 1 336 ? 30.875 -12.5 4.125 1 90.62 336 VAL B CA 1
ATOM 8961 C C . VAL B 1 336 ? 30.234 -12.68 5.5 1 90.62 336 VAL B C 1
ATOM 8963 O O . VAL B 1 336 ? 29.531 -11.797 5.984 1 90.62 336 VAL B O 1
ATOM 8966 N N . PHE B 1 337 ? 30.578 -13.773 6.148 1 92.12 337 PHE B N 1
ATOM 8967 C CA . PHE B 1 337 ? 30.016 -14.062 7.469 1 92.12 337 PHE B CA 1
ATOM 8968 C C . PHE B 1 337 ? 30.562 -13.086 8.508 1 92.12 337 PHE B C 1
ATOM 8970 O O . PHE B 1 337 ? 29.859 -12.703 9.438 1 92.12 337 PHE B O 1
ATOM 8977 N N . GLN B 1 338 ? 31.703 -12.703 8.336 1 92 338 GLN B N 1
ATOM 8978 C CA . GLN B 1 338 ? 32.312 -11.719 9.227 1 92 338 GLN B CA 1
ATOM 8979 C C . GLN B 1 338 ? 31.609 -10.375 9.141 1 92 338 GLN B C 1
ATOM 8981 O O . GLN B 1 338 ? 31.344 -9.742 10.164 1 92 338 GLN B O 1
ATOM 8986 N N . ALA B 1 339 ? 31.375 -9.961 7.988 1 90 339 ALA B N 1
ATOM 8987 C CA . ALA B 1 339 ? 30.641 -8.711 7.801 1 90 339 ALA B CA 1
ATOM 8988 C C . ALA B 1 339 ? 29.281 -8.766 8.477 1 90 339 ALA B C 1
ATOM 8990 O O . ALA B 1 339 ? 28.844 -7.793 9.102 1 90 339 ALA B O 1
ATOM 8991 N N . LEU B 1 340 ? 28.656 -9.867 8.352 1 90.94 340 LEU B N 1
ATOM 8992 C CA . LEU B 1 340 ? 27.359 -10.078 8.992 1 90.94 340 LEU B CA 1
ATOM 8993 C C . LEU B 1 340 ? 27.5 -10.023 10.516 1 90.94 340 LEU B C 1
ATOM 8995 O O . LEU B 1 340 ? 26.656 -9.414 11.188 1 90.94 340 LEU B O 1
ATOM 8999 N N . GLY B 1 341 ? 28.516 -10.594 11.039 1 90.75 341 GLY B N 1
ATOM 9000 C CA . GLY B 1 341 ? 28.75 -10.602 12.477 1 90.75 341 GLY B CA 1
ATOM 9001 C C . GLY B 1 341 ? 29.109 -9.234 13.031 1 90.75 341 GLY B C 1
ATOM 9002 O O . GLY B 1 341 ? 28.719 -8.891 14.148 1 90.75 341 GLY B O 1
ATOM 9003 N N . LYS B 1 342 ? 29.75 -8.492 12.234 1 90 342 LYS B N 1
ATOM 9004 C CA . LYS B 1 342 ? 30.156 -7.152 12.656 1 90 342 LYS B CA 1
ATOM 9005 C C . LYS B 1 342 ? 28.938 -6.242 12.805 1 90 342 LYS B C 1
ATOM 9007 O O . LYS B 1 342 ? 28.922 -5.344 13.648 1 90 342 LYS B O 1
ATOM 9012 N N . ASP B 1 343 ? 27.969 -6.484 12.016 1 89.31 343 ASP B N 1
ATOM 9013 C CA . ASP B 1 343 ? 26.766 -5.656 12.039 1 89.31 343 ASP B CA 1
ATOM 9014 C C . ASP B 1 343 ? 25.828 -6.086 13.172 1 89.31 343 ASP B C 1
ATOM 9016 O O . ASP B 1 343 ? 24.859 -5.387 13.484 1 89.31 343 ASP B O 1
ATOM 9020 N N . LYS B 1 344 ? 26.031 -7.172 13.82 1 88.25 344 LYS B N 1
ATOM 9021 C CA . LYS B 1 344 ? 25.312 -7.668 14.984 1 88.25 344 LYS B CA 1
ATOM 9022 C C . LYS B 1 344 ? 23.812 -7.77 14.703 1 88.25 344 LYS B C 1
ATOM 9024 O O . LYS B 1 344 ? 23 -7.305 15.492 1 88.25 344 LYS B O 1
ATOM 9029 N N . LEU B 1 345 ? 23.516 -8.336 13.617 1 88.5 345 LEU B N 1
ATOM 9030 C CA . LEU B 1 345 ? 22.109 -8.523 13.266 1 88.5 345 LEU B CA 1
ATOM 9031 C C . LEU B 1 345 ? 21.516 -9.727 13.984 1 88.5 345 LEU B C 1
ATOM 9033 O O . LEU B 1 345 ? 20.328 -9.758 14.281 1 88.5 345 LEU B O 1
ATOM 9037 N N . PHE B 1 346 ? 22.312 -10.75 14.125 1 89 346 PHE B N 1
ATOM 9038 C CA . PHE B 1 346 ? 21.922 -11.961 14.836 1 89 346 PHE B CA 1
ATOM 9039 C C . PHE B 1 346 ? 22.641 -12.07 16.172 1 89 346 PHE B C 1
ATOM 9041 O O . PHE B 1 346 ? 23.781 -11.625 16.297 1 89 346 PHE B O 1
ATOM 9048 N N . PRO B 1 347 ? 21.906 -12.609 17.094 1 86.31 347 PRO B N 1
ATOM 9049 C CA . PRO B 1 347 ? 22.578 -12.781 18.375 1 86.31 347 PRO B CA 1
ATOM 9050 C C . PRO B 1 347 ? 23.688 -13.836 18.328 1 86.31 347 PRO B C 1
ATOM 9052 O O . PRO B 1 347 ? 23.578 -14.805 17.578 1 86.31 347 PRO B O 1
ATOM 9055 N N . TYR B 1 348 ? 24.766 -13.695 18.859 1 83.44 348 TYR B N 1
ATOM 9056 C CA . TYR B 1 348 ? 25.828 -14.672 19.109 1 83.44 348 TYR B CA 1
ATOM 9057 C C . TYR B 1 348 ? 26.766 -14.781 17.906 1 83.44 348 TYR B C 1
ATOM 9059 O O . TYR B 1 348 ? 27.828 -15.391 18 1 83.44 348 TYR B O 1
ATOM 9067 N N . ILE B 1 349 ? 26.375 -14.289 16.734 1 86.69 349 ILE B N 1
ATOM 9068 C CA . ILE B 1 349 ? 27.219 -14.453 15.547 1 86.69 349 ILE B CA 1
ATOM 9069 C C . ILE B 1 349 ? 28.406 -13.508 15.625 1 86.69 349 ILE B C 1
ATOM 9071 O O . ILE B 1 349 ? 29.391 -13.688 14.906 1 86.69 349 ILE B O 1
ATOM 9075 N N . HIS B 1 350 ? 28.391 -12.641 16.609 1 87.88 350 HIS B N 1
ATOM 9076 C CA . HIS B 1 350 ? 29.469 -11.68 16.781 1 87.88 350 HIS B CA 1
ATOM 9077 C C . HIS B 1 350 ? 30.766 -12.375 17.188 1 87.88 350 HIS B C 1
ATOM 9079 O O . HIS B 1 350 ? 31.859 -11.852 16.938 1 87.88 350 HIS B O 1
ATOM 9085 N N . TYR B 1 351 ? 30.609 -13.555 17.625 1 89.06 351 TYR B N 1
ATOM 9086 C CA . TYR B 1 351 ? 31.75 -14.352 18.031 1 89.06 351 TYR B CA 1
ATOM 9087 C C . TYR B 1 351 ? 32.625 -14.703 16.844 1 89.06 351 TYR B C 1
ATOM 9089 O O . TYR B 1 351 ? 33.875 -14.758 16.969 1 89.06 351 TYR B O 1
ATOM 9097 N N . PHE B 1 352 ? 32.125 -14.828 15.719 1 90.12 352 PHE B N 1
ATOM 9098 C CA . PHE B 1 352 ? 32.844 -15.258 14.531 1 90.12 352 PHE B CA 1
ATOM 9099 C C . PHE B 1 352 ? 33.344 -14.062 13.75 1 90.12 352 PHE B C 1
ATOM 9101 O O . PHE B 1 352 ? 34.125 -14.219 12.789 1 90.12 352 PHE B O 1
ATOM 9108 N N . ALA B 1 353 ? 33.031 -12.859 14.18 1 89.06 353 ALA B N 1
ATOM 9109 C CA . ALA B 1 353 ? 33.375 -11.656 13.43 1 89.06 353 ALA B CA 1
ATOM 9110 C C . ALA B 1 353 ? 34.719 -11.094 13.891 1 89.06 353 ALA B C 1
ATOM 9112 O O . ALA B 1 353 ? 35.312 -10.242 13.227 1 89.06 353 ALA B O 1
ATOM 9113 N N . LYS B 1 354 ? 35.219 -11.547 14.969 1 88.94 354 LYS B N 1
ATOM 9114 C CA . LYS B 1 354 ? 36.469 -11.008 15.516 1 88.94 354 LYS B CA 1
ATOM 9115 C C . LYS B 1 354 ? 37.625 -11.211 14.547 1 88.94 354 LYS B C 1
ATOM 9117 O O . LYS B 1 354 ? 37.844 -12.32 14.047 1 88.94 354 LYS B O 1
ATOM 9122 N N . GLY B 1 355 ? 38.312 -10.109 14.141 1 85.81 355 GLY B N 1
ATOM 9123 C CA . GLY B 1 355 ? 39.438 -10.156 13.219 1 85.81 355 GLY B CA 1
ATOM 9124 C C . GLY B 1 355 ? 40.781 -10.43 13.914 1 85.81 355 GLY B C 1
ATOM 9125 O O . GLY B 1 355 ? 40.969 -10.008 15.055 1 85.81 355 GLY B O 1
ATOM 9126 N N . PHE B 1 356 ? 41.469 -11.273 13.242 1 84.56 356 PHE B N 1
ATOM 9127 C CA . PHE B 1 356 ? 42.781 -11.586 13.773 1 84.56 356 PHE B CA 1
ATOM 9128 C C . PHE B 1 356 ? 43.875 -11.016 12.883 1 84.56 356 PHE B C 1
ATOM 9130 O O . PHE B 1 356 ? 43.781 -11.07 11.656 1 84.56 356 PHE B O 1
ATOM 9137 N N . GLY B 1 357 ? 44.844 -10.359 13.531 1 76.81 357 GLY B N 1
ATOM 9138 C CA . GLY B 1 357 ? 46 -9.875 12.812 1 76.81 357 GLY B CA 1
ATOM 9139 C C . GLY B 1 357 ? 45.781 -8.5 12.195 1 76.81 357 GLY B C 1
ATOM 9140 O O . GLY B 1 357 ? 44.781 -7.836 12.469 1 76.81 357 GLY B O 1
ATOM 9141 N N . LYS B 1 358 ? 46.719 -8.078 11.359 1 72.88 358 LYS B N 1
ATOM 9142 C CA . LYS B 1 358 ? 46.719 -6.754 10.75 1 72.88 358 LYS B CA 1
ATOM 9143 C C . LYS B 1 358 ? 45.656 -6.633 9.664 1 72.88 358 LYS B C 1
ATOM 9145 O O . LYS B 1 358 ? 45.094 -5.555 9.461 1 72.88 358 LYS B O 1
ATOM 9150 N N . SER B 1 359 ? 45.375 -7.812 9.086 1 75.06 359 SER B N 1
ATOM 9151 C CA . SER B 1 359 ? 44.406 -7.773 7.984 1 75.06 359 SER B CA 1
ATOM 9152 C C . SER B 1 359 ? 43 -8.062 8.477 1 75.06 359 SER B C 1
ATOM 9154 O O . SER B 1 359 ? 42.031 -7.957 7.711 1 75.06 359 SER B O 1
ATOM 9156 N N . GLY B 1 360 ? 42.844 -8.367 9.742 1 83 360 GLY B N 1
ATOM 9157 C CA . GLY B 1 360 ? 41.531 -8.609 10.32 1 83 360 GLY B CA 1
ATOM 9158 C C . GLY B 1 360 ? 40.844 -9.852 9.781 1 83 360 GLY B C 1
ATOM 9159 O O . GLY B 1 360 ? 39.656 -9.852 9.508 1 83 360 GLY B O 1
ATOM 9160 N N . GLU B 1 361 ? 41.625 -10.898 9.547 1 87.56 361 GLU B N 1
ATOM 9161 C CA . GLU B 1 361 ? 41.094 -12.133 8.984 1 87.56 361 GLU B CA 1
ATOM 9162 C C . GLU B 1 361 ? 40.219 -12.875 10.008 1 87.56 361 GLU B C 1
ATOM 9164 O O . GLU B 1 361 ? 40.562 -12.922 11.188 1 87.56 361 GLU B O 1
ATOM 9169 N N . PRO B 1 362 ? 39.094 -13.359 9.562 1 90.06 362 PRO B N 1
ATOM 9170 C CA . PRO B 1 362 ? 38.219 -14.102 10.469 1 90.06 362 PRO B CA 1
ATOM 9171 C C . PRO B 1 362 ? 38.656 -15.555 10.648 1 90.06 362 PRO B C 1
ATOM 9173 O O . PRO B 1 362 ? 38.094 -16.453 10 1 90.06 362 PRO B O 1
ATOM 9176 N N . ARG B 1 363 ? 39.438 -15.875 11.57 1 90.94 363 ARG B N 1
ATOM 9177 C CA . ARG B 1 363 ? 39.969 -17.219 11.766 1 90.94 363 ARG B CA 1
ATOM 9178 C C . ARG B 1 363 ? 38.875 -18.172 12.25 1 90.94 363 ARG B C 1
ATOM 9180 O O . ARG B 1 363 ? 38.781 -19.312 11.773 1 90.94 363 ARG B O 1
ATOM 9187 N N . ARG B 1 364 ? 38.094 -17.672 13.102 1 92.44 364 ARG B N 1
ATOM 9188 C CA . ARG B 1 364 ? 37.031 -18.531 13.594 1 92.44 364 ARG B CA 1
ATOM 9189 C C . ARG B 1 364 ? 36.031 -18.844 12.484 1 92.44 364 ARG B C 1
ATOM 9191 O O . ARG B 1 364 ? 35.438 -19.938 12.469 1 92.44 364 ARG B O 1
ATOM 9198 N N . GLY B 1 365 ? 35.844 -17.906 11.617 1 92.62 365 GLY B N 1
ATOM 9199 C CA . GLY B 1 365 ? 34.969 -18.141 10.469 1 92.62 365 GLY B CA 1
ATOM 9200 C C . GLY B 1 365 ? 35.531 -19.188 9.516 1 92.62 365 GLY B C 1
ATOM 9201 O O . GLY B 1 365 ? 34.75 -19.984 8.953 1 92.62 365 GLY B O 1
ATOM 9202 N N . TYR B 1 366 ? 36.844 -19.25 9.43 1 93.31 366 TYR B N 1
ATOM 9203 C CA . TYR B 1 366 ? 37.5 -20.25 8.578 1 93.31 366 TYR B CA 1
ATOM 9204 C C . TYR B 1 366 ? 37.219 -21.656 9.102 1 93.31 366 TYR B C 1
ATOM 9206 O O . TYR B 1 366 ? 36.938 -22.578 8.328 1 93.31 366 TYR B O 1
ATOM 9214 N N . PHE B 1 367 ? 37.156 -21.766 10.352 1 93.94 367 PHE B N 1
ATOM 9215 C CA . PHE B 1 367 ? 36.969 -23.078 10.953 1 93.94 367 PHE B CA 1
ATOM 9216 C C . PHE B 1 367 ? 35.5 -23.516 10.797 1 93.94 367 PHE B C 1
ATOM 9218 O O . PHE B 1 367 ? 35.219 -24.703 10.594 1 93.94 367 PHE B O 1
ATOM 9225 N N . LEU B 1 368 ? 34.688 -22.578 10.969 1 93.31 368 LEU B N 1
ATOM 9226 C CA . LEU B 1 368 ? 33.281 -22.906 10.766 1 93.31 368 LEU B CA 1
ATOM 9227 C C . LEU B 1 368 ? 33.031 -23.359 9.328 1 93.31 368 LEU B C 1
ATOM 9229 O O . LEU B 1 368 ? 32.375 -24.359 9.102 1 93.31 368 LEU B O 1
ATOM 9233 N N . THR B 1 369 ? 33.562 -22.562 8.414 1 93.88 369 THR B N 1
ATOM 9234 C CA . THR B 1 369 ? 33.438 -22.922 7.004 1 93.88 369 THR B CA 1
ATOM 9235 C C . THR B 1 369 ? 34.031 -24.281 6.715 1 93.88 369 THR B C 1
ATOM 9237 O O . THR B 1 369 ? 33.5 -25.078 5.957 1 93.88 369 THR B O 1
ATOM 9240 N N . PHE B 1 370 ? 35.125 -24.547 7.359 1 94.56 370 PHE B N 1
ATOM 9241 C CA . PHE B 1 370 ? 35.812 -25.828 7.223 1 94.56 370 PHE B CA 1
ATOM 9242 C C . PHE B 1 370 ? 34.938 -26.969 7.715 1 94.56 370 PHE B C 1
ATOM 9244 O O . PHE B 1 370 ? 34.812 -28 7.051 1 94.56 370 PHE B O 1
ATOM 9251 N N . ALA B 1 371 ? 34.312 -26.766 8.773 1 94.44 371 ALA B N 1
ATOM 9252 C CA . ALA B 1 371 ? 33.438 -27.781 9.336 1 94.44 371 ALA B CA 1
ATOM 9253 C C . ALA B 1 371 ? 32.25 -28.062 8.398 1 94.44 371 ALA B C 1
ATOM 9255 O O . ALA B 1 371 ? 31.906 -29.219 8.188 1 94.44 371 ALA B O 1
ATOM 9256 N N . ILE B 1 372 ? 31.766 -27.016 7.816 1 93 372 ILE B N 1
ATOM 9257 C CA . ILE B 1 372 ? 30.656 -27.172 6.891 1 93 372 ILE B CA 1
ATOM 9258 C C . ILE B 1 372 ? 31.125 -27.875 5.625 1 93 372 ILE B C 1
ATOM 9260 O O . ILE B 1 372 ? 30.453 -28.781 5.113 1 93 372 ILE B O 1
ATOM 9264 N N . CYS B 1 373 ? 32.281 -27.469 5.16 1 92.94 373 CYS B N 1
ATOM 9265 C CA . CYS B 1 373 ? 32.844 -28.062 3.965 1 92.94 373 CYS B CA 1
ATOM 9266 C C . CYS B 1 373 ? 33.062 -29.547 4.145 1 92.94 373 CYS B C 1
ATOM 9268 O O . CYS B 1 373 ? 32.75 -30.344 3.26 1 92.94 373 CYS B O 1
ATOM 9270 N N . ILE B 1 374 ? 33.531 -29.953 5.305 1 93.62 374 ILE B N 1
ATOM 9271 C CA . ILE B 1 374 ? 33.781 -31.375 5.586 1 93.62 374 ILE B CA 1
ATOM 9272 C C . ILE B 1 374 ? 32.438 -32.125 5.629 1 93.62 374 ILE B C 1
ATOM 9274 O O . ILE B 1 374 ? 32.344 -33.219 5.09 1 93.62 374 ILE B O 1
ATOM 9278 N N . GLY B 1 375 ? 31.531 -31.594 6.262 1 92.38 375 GLY B N 1
ATOM 9279 C CA . GLY B 1 375 ? 30.203 -32.219 6.336 1 92.38 375 GLY B CA 1
ATOM 9280 C C . GLY B 1 375 ? 29.594 -32.469 4.973 1 92.38 375 GLY B C 1
ATOM 9281 O O . GLY B 1 375 ? 29.031 -33.531 4.727 1 92.38 375 GLY B O 1
ATOM 9282 N N . VAL B 1 376 ? 29.781 -31.516 4.055 1 90.81 376 VAL B N 1
ATOM 9283 C CA . VAL B 1 376 ? 29.156 -31.625 2.736 1 90.81 376 VAL B CA 1
ATOM 9284 C C . VAL B 1 376 ? 30.016 -32.531 1.849 1 90.81 376 VAL B C 1
ATOM 9286 O O . VAL B 1 376 ? 29.484 -33.25 1.004 1 90.81 376 VAL B O 1
ATOM 9289 N N . THR B 1 377 ? 31.328 -32.469 2.018 1 91.25 377 THR B N 1
ATOM 9290 C CA . THR B 1 377 ? 32.219 -33.344 1.263 1 91.25 377 THR B CA 1
ATOM 9291 C C . THR B 1 377 ? 31.938 -34.812 1.54 1 91.25 377 THR B C 1
ATOM 9293 O O . THR B 1 377 ? 32.125 -35.656 0.672 1 91.25 377 THR B O 1
ATOM 9296 N N . CYS B 1 378 ? 31.312 -35.062 2.67 1 90.56 378 CYS B N 1
ATOM 9297 C CA . CYS B 1 378 ? 30.984 -36.406 3.045 1 90.56 378 CYS B CA 1
ATOM 9298 C C . CYS B 1 378 ? 29.812 -36.938 2.23 1 90.56 378 CYS B C 1
ATOM 9300 O O . CYS B 1 378 ? 29.594 -38.156 2.164 1 90.56 378 CYS B O 1
ATOM 9302 N N . ILE B 1 379 ? 29.125 -36.094 1.574 1 84.81 379 ILE B N 1
ATOM 9303 C CA . ILE B 1 379 ? 28.094 -36.531 0.649 1 84.81 379 ILE B CA 1
ATOM 9304 C C . ILE B 1 379 ? 28.734 -37.219 -0.553 1 84.81 379 ILE B C 1
ATOM 9306 O O . ILE B 1 379 ? 28.25 -38.25 -1.026 1 84.81 379 ILE B O 1
ATOM 9310 N N . GLY B 1 380 ? 29.828 -36.719 -1.021 1 77 380 GLY B N 1
ATOM 9311 C CA . GLY B 1 380 ? 30.734 -37.375 -1.947 1 77 380 GLY B CA 1
ATOM 9312 C C . GLY B 1 380 ? 30.25 -37.344 -3.385 1 77 380 GLY B C 1
ATOM 9313 O O . GLY B 1 380 ? 30.922 -37.875 -4.285 1 77 380 GLY B O 1
ATOM 9314 N N . ALA B 1 381 ? 29.016 -36.812 -3.674 1 80.56 381 ALA B N 1
ATOM 9315 C CA . ALA B 1 381 ? 28.5 -36.781 -5.047 1 80.56 381 ALA B CA 1
ATOM 9316 C C . ALA B 1 381 ? 28.297 -35.375 -5.539 1 80.56 381 ALA B C 1
ATOM 9318 O O . ALA B 1 381 ? 27.469 -34.625 -5.008 1 80.56 381 ALA B O 1
ATOM 9319 N N . LEU B 1 382 ? 29.078 -35.094 -6.633 1 77.5 382 LEU B N 1
ATOM 9320 C CA . LEU B 1 382 ? 29.047 -33.75 -7.23 1 77.5 382 LEU B CA 1
ATOM 9321 C C . LEU B 1 382 ? 27.672 -33.438 -7.773 1 77.5 382 LEU B C 1
ATOM 9323 O O . LEU B 1 382 ? 27.188 -32.312 -7.617 1 77.5 382 LEU B O 1
ATOM 9327 N N . ASP B 1 383 ? 26.938 -34.406 -8.273 1 78 383 ASP B N 1
ATOM 9328 C CA . ASP B 1 383 ? 25.672 -34.188 -8.969 1 78 383 ASP B CA 1
ATOM 9329 C C . ASP B 1 383 ? 24.547 -33.875 -7.984 1 78 383 ASP B C 1
ATOM 9331 O O . ASP B 1 383 ? 23.516 -33.312 -8.359 1 78 383 ASP B O 1
ATOM 9335 N N . ILE B 1 384 ? 24.844 -34.188 -6.715 1 78.81 384 ILE B N 1
ATOM 9336 C CA . ILE B 1 384 ? 23.844 -33.938 -5.684 1 78.81 384 ILE B CA 1
ATOM 9337 C C . ILE B 1 384 ? 24.078 -32.531 -5.094 1 78.81 384 ILE B C 1
ATOM 9339 O O . ILE B 1 384 ? 23.109 -31.828 -4.746 1 78.81 384 ILE B O 1
ATOM 9343 N N . ILE B 1 385 ? 25.266 -32.125 -5.078 1 81.56 385 ILE B N 1
ATOM 9344 C CA . ILE B 1 385 ? 25.625 -30.875 -4.422 1 81.56 385 ILE B CA 1
ATOM 9345 C C . ILE B 1 385 ? 25.391 -29.703 -5.379 1 81.56 385 ILE B C 1
ATOM 9347 O O . ILE B 1 385 ? 24.969 -28.625 -4.957 1 81.56 385 ILE B O 1
ATOM 9351 N N . ALA B 1 386 ? 25.531 -29.953 -6.605 1 80.06 386 ALA B N 1
ATOM 9352 C CA . ALA B 1 386 ? 25.547 -28.891 -7.602 1 80.06 386 ALA B CA 1
ATOM 9353 C C . ALA B 1 386 ? 24.188 -28.188 -7.664 1 80.06 386 ALA B C 1
ATOM 9355 O O . ALA B 1 386 ? 24.125 -26.953 -7.613 1 80.06 386 ALA B O 1
ATOM 9356 N N . PRO B 1 387 ? 23.109 -29 -7.691 1 78.75 387 PRO B N 1
ATOM 9357 C CA . PRO B 1 387 ? 21.812 -28.297 -7.77 1 78.75 387 PRO B CA 1
ATOM 9358 C C . PRO B 1 387 ? 21.5 -27.484 -6.516 1 78.75 387 PRO B C 1
ATOM 9360 O O . PRO B 1 387 ? 20.828 -26.453 -6.598 1 78.75 387 PRO B O 1
ATOM 9363 N N . ILE B 1 388 ? 22.016 -27.875 -5.445 1 79.06 388 ILE B N 1
ATOM 9364 C CA . ILE B 1 388 ? 21.797 -27.172 -4.184 1 79.06 388 ILE B CA 1
ATOM 9365 C C . ILE B 1 388 ? 22.5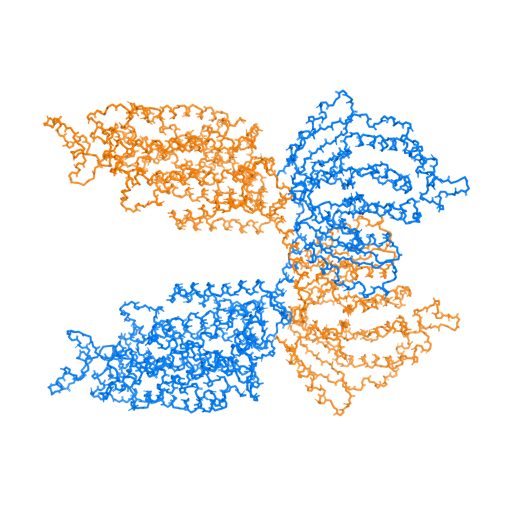 -25.812 -4.211 1 79.06 388 ILE B C 1
ATOM 9367 O O . ILE B 1 388 ? 21.906 -24.797 -3.859 1 79.06 388 ILE B O 1
ATOM 9371 N N . ILE B 1 389 ? 23.578 -25.828 -4.684 1 83.44 389 ILE B N 1
ATOM 9372 C CA . ILE B 1 389 ? 24.375 -24.609 -4.73 1 83.44 389 ILE B CA 1
ATOM 9373 C C . ILE B 1 389 ? 23.781 -23.641 -5.75 1 83.44 389 ILE B C 1
ATOM 9375 O O . ILE B 1 389 ? 23.719 -22.438 -5.504 1 83.44 389 ILE B O 1
ATOM 9379 N N . SER B 1 390 ? 23.328 -24.219 -6.82 1 85.88 390 SER B N 1
ATOM 9380 C CA . SER B 1 390 ? 22.766 -23.375 -7.863 1 85.88 390 SER B CA 1
ATOM 9381 C C . SER B 1 390 ? 21.531 -22.625 -7.355 1 85.88 390 SER B C 1
ATOM 9383 O O . SER B 1 390 ? 21.375 -21.438 -7.637 1 85.88 390 SER B O 1
ATOM 9385 N N . ASN B 1 391 ? 20.797 -23.266 -6.578 1 86.81 391 ASN B N 1
ATOM 9386 C CA . ASN B 1 391 ? 19.578 -22.641 -6.074 1 86.81 391 ASN B CA 1
ATOM 9387 C C . ASN B 1 391 ? 19.891 -21.5 -5.098 1 86.81 391 ASN B C 1
ATOM 9389 O O . ASN B 1 391 ? 19.25 -20.453 -5.129 1 86.81 391 ASN B O 1
ATOM 9393 N N . PHE B 1 392 ? 20.859 -21.656 -4.328 1 84.88 392 PHE B N 1
ATOM 9394 C CA . PHE B 1 392 ? 21.219 -20.625 -3.35 1 84.88 392 PHE B CA 1
ATOM 9395 C C . PHE B 1 392 ? 21.828 -19.422 -4.035 1 84.88 392 PHE B C 1
ATOM 9397 O O . PHE B 1 392 ? 21.531 -18.281 -3.672 1 84.88 392 PHE B O 1
ATOM 9404 N N . PHE B 1 393 ? 22.562 -19.703 -5.023 1 87.81 393 PHE B N 1
ATOM 9405 C CA . PHE B 1 393 ? 23.188 -18.578 -5.723 1 87.81 393 PHE B CA 1
ATOM 9406 C C . PHE B 1 393 ? 22.172 -17.828 -6.559 1 87.81 393 PHE B C 1
ATOM 9408 O O . PHE B 1 393 ? 22.219 -16.594 -6.652 1 87.81 393 PHE B O 1
ATOM 9415 N N . LEU B 1 394 ? 21.297 -18.594 -7.133 1 90.31 394 LEU B N 1
ATOM 9416 C CA . LEU B 1 394 ? 20.266 -17.938 -7.922 1 90.31 394 LEU B CA 1
ATOM 9417 C C . LEU B 1 394 ? 19.391 -17.047 -7.043 1 90.31 394 LEU B C 1
ATOM 9419 O O . LEU B 1 394 ? 18.953 -15.984 -7.473 1 90.31 394 LEU B O 1
ATOM 9423 N N . MET B 1 395 ? 19.203 -17.438 -5.887 1 90.25 395 MET B N 1
ATOM 9424 C CA . MET B 1 395 ? 18.453 -16.609 -4.953 1 90.25 395 MET B CA 1
ATOM 9425 C C . MET B 1 395 ? 19.203 -15.336 -4.625 1 90.25 395 MET B C 1
ATOM 9427 O O . MET B 1 395 ? 18.609 -14.258 -4.551 1 90.25 395 MET B O 1
ATOM 9431 N N . ALA B 1 396 ? 20.438 -15.469 -4.43 1 88.69 396 ALA B N 1
ATOM 9432 C CA . ALA B 1 396 ? 21.266 -14.289 -4.188 1 88.69 396 ALA B CA 1
ATOM 9433 C C . ALA B 1 396 ? 21.219 -13.336 -5.383 1 88.69 396 ALA B C 1
ATOM 9435 O O . ALA B 1 396 ? 21.109 -12.125 -5.211 1 88.69 396 ALA B O 1
ATOM 9436 N N . TYR B 1 397 ? 21.281 -13.961 -6.539 1 93.19 397 TYR B N 1
ATOM 9437 C CA . TYR B 1 397 ? 21.219 -13.156 -7.754 1 93.19 397 TYR B CA 1
ATOM 9438 C C . TYR B 1 397 ? 19.859 -12.453 -7.863 1 93.19 397 TYR B C 1
ATOM 9440 O O . TYR B 1 397 ? 19.812 -11.273 -8.219 1 93.19 397 TYR B O 1
ATOM 9448 N N . ALA B 1 398 ? 18.859 -13.211 -7.535 1 93.75 398 ALA B N 1
ATOM 9449 C CA . ALA B 1 398 ? 17.516 -12.633 -7.582 1 93.75 398 ALA B CA 1
ATOM 9450 C C . ALA B 1 398 ? 17.391 -11.43 -6.645 1 93.75 398 ALA B C 1
ATOM 9452 O O . ALA B 1 398 ? 16.828 -10.398 -7.016 1 93.75 398 ALA B O 1
ATOM 9453 N N . LEU B 1 399 ? 17.984 -11.508 -5.555 1 91.44 399 LEU B N 1
ATOM 9454 C CA . LEU B 1 399 ? 17.859 -10.445 -4.559 1 91.44 399 LEU B CA 1
ATOM 9455 C C . LEU B 1 399 ? 18.734 -9.25 -4.914 1 91.44 399 LEU B C 1
ATOM 9457 O O . LEU B 1 399 ? 18.375 -8.109 -4.625 1 91.44 399 LEU B O 1
ATOM 9461 N N . ILE B 1 400 ? 19.828 -9.523 -5.527 1 92.69 400 ILE B N 1
ATOM 9462 C CA . ILE B 1 400 ? 20.672 -8.43 -6.008 1 92.69 400 ILE B CA 1
ATOM 9463 C C . ILE B 1 400 ? 19.922 -7.637 -7.074 1 92.69 400 ILE B C 1
ATOM 9465 O O . ILE B 1 400 ? 19.875 -6.406 -7.02 1 92.69 400 ILE B O 1
ATOM 9469 N N . ASN B 1 401 ? 19.375 -8.383 -7.949 1 95.31 401 ASN B N 1
ATOM 9470 C CA . ASN B 1 401 ? 18.594 -7.73 -9 1 95.31 401 ASN B CA 1
ATOM 9471 C C . ASN B 1 401 ? 17.406 -6.973 -8.438 1 95.31 401 ASN B C 1
ATOM 9473 O O . ASN B 1 401 ? 17.109 -5.848 -8.852 1 95.31 401 ASN B O 1
ATOM 9477 N N . PHE B 1 402 ? 16.766 -7.516 -7.547 1 93.5 402 PHE B N 1
ATOM 9478 C CA . PHE B 1 402 ? 15.609 -6.875 -6.945 1 93.5 402 PHE B CA 1
ATOM 9479 C C . PHE B 1 402 ? 16.016 -5.637 -6.156 1 93.5 402 PHE B C 1
ATOM 9481 O O . PHE B 1 402 ? 15.297 -4.645 -6.125 1 93.5 402 PHE B O 1
ATOM 9488 N N . SER B 1 403 ? 17.125 -5.758 -5.492 1 91.75 403 SER B N 1
ATOM 9489 C CA . SER B 1 403 ? 17.625 -4.617 -4.734 1 91.75 403 SER B CA 1
ATOM 9490 C C . SER B 1 403 ? 17.859 -3.412 -5.641 1 91.75 403 SER B C 1
ATOM 9492 O O . SER B 1 403 ? 17.547 -2.281 -5.27 1 91.75 403 SER B O 1
ATOM 9494 N N . CYS B 1 404 ? 18.422 -3.707 -6.738 1 93.44 404 CYS B N 1
ATOM 9495 C CA . CYS B 1 404 ? 18.656 -2.625 -7.684 1 93.44 404 CYS B CA 1
ATOM 9496 C C . CYS B 1 404 ? 17.344 -2.041 -8.195 1 93.44 404 CYS B C 1
ATOM 9498 O O . CYS B 1 404 ? 17.203 -0.821 -8.273 1 93.44 404 CYS B O 1
ATOM 9500 N N . PHE B 1 405 ? 16.391 -2.844 -8.5 1 93.75 405 PHE B N 1
ATOM 9501 C CA . PHE B 1 405 ? 15.086 -2.395 -8.938 1 93.75 405 PHE B CA 1
ATOM 9502 C C . PHE B 1 405 ? 14.406 -1.56 -7.863 1 93.75 405 PHE B C 1
ATOM 9504 O O . PHE B 1 405 ? 13.898 -0.47 -8.141 1 93.75 405 PHE B O 1
ATOM 9511 N N . ASP B 1 406 ? 14.398 -2.111 -6.688 1 92.25 406 ASP B N 1
ATOM 9512 C CA . ASP B 1 406 ? 13.711 -1.472 -5.57 1 92.25 406 ASP B CA 1
ATOM 9513 C C . ASP B 1 406 ? 14.312 -0.1 -5.27 1 92.25 406 ASP B C 1
ATOM 9515 O O . ASP B 1 406 ? 13.578 0.865 -5.035 1 92.25 406 ASP B O 1
ATOM 9519 N N . ALA B 1 407 ? 15.602 -0.014 -5.238 1 88.62 407 ALA B N 1
ATOM 9520 C CA . ALA B 1 407 ? 16.281 1.252 -4.98 1 88.62 407 ALA B CA 1
ATOM 9521 C C . ALA B 1 407 ? 15.961 2.277 -6.066 1 88.62 407 ALA B C 1
ATOM 9523 O O . ALA B 1 407 ? 15.758 3.457 -5.773 1 88.62 407 ALA B O 1
ATOM 9524 N N . SER B 1 408 ? 15.938 1.784 -7.258 1 89.75 408 SER B N 1
ATOM 9525 C CA . SER B 1 408 ? 15.633 2.668 -8.375 1 89.75 408 SER B CA 1
ATOM 9526 C C . SER B 1 408 ? 14.164 3.088 -8.359 1 89.75 408 SER B C 1
ATOM 9528 O O . SER B 1 408 ? 13.836 4.223 -8.703 1 89.75 408 SER B O 1
ATOM 9530 N N . PHE B 1 409 ? 13.344 2.189 -7.941 1 88.75 409 PHE B N 1
ATOM 9531 C CA . PHE B 1 409 ? 11.906 2.447 -7.93 1 88.75 409 PHE B CA 1
ATOM 9532 C C . PHE B 1 409 ? 11.539 3.418 -6.812 1 88.75 409 PHE B C 1
ATOM 9534 O O . PHE B 1 409 ? 10.594 4.199 -6.949 1 88.75 409 PHE B O 1
ATOM 9541 N N . ALA B 1 410 ? 12.227 3.355 -5.715 1 85.94 410 ALA B N 1
ATOM 9542 C CA . ALA B 1 410 ? 12.008 4.285 -4.609 1 85.94 410 ALA B CA 1
ATOM 9543 C C . ALA B 1 410 ? 12.32 5.719 -5.031 1 85.94 410 ALA B C 1
ATOM 9545 O O . ALA B 1 410 ? 11.773 6.672 -4.473 1 85.94 410 ALA B O 1
ATOM 9546 N N . ASN B 1 411 ? 13.102 5.973 -6.027 1 81.69 411 ASN B N 1
ATOM 9547 C CA . ASN B 1 411 ? 13.43 7.262 -6.625 1 81.69 411 ASN B CA 1
ATOM 9548 C C . ASN B 1 411 ? 13.898 8.266 -5.574 1 81.69 411 ASN B C 1
ATOM 9550 O O . ASN B 1 411 ? 13.391 9.391 -5.516 1 81.69 411 ASN B O 1
ATOM 9554 N N . THR B 1 412 ? 14.805 7.855 -4.742 1 80.69 412 THR B N 1
ATOM 9555 C CA . THR B 1 412 ? 15.422 8.766 -3.779 1 80.69 412 THR B CA 1
ATOM 9556 C C . THR B 1 412 ? 16.562 9.547 -4.426 1 80.69 412 THR B C 1
ATOM 9558 O O . THR B 1 412 ? 17.281 9.016 -5.273 1 80.69 412 THR B O 1
ATOM 9561 N N . PRO B 1 413 ? 16.688 10.805 -4.043 1 80.06 413 PRO B N 1
ATOM 9562 C CA . PRO B 1 413 ? 17.797 11.586 -4.59 1 80.06 413 PRO B CA 1
ATOM 9563 C C . PRO B 1 413 ? 19.156 11.047 -4.176 1 80.06 413 PRO B C 1
ATOM 9565 O O . PRO B 1 413 ? 20.172 11.391 -4.789 1 80.06 413 PRO B O 1
ATOM 9568 N N . GLY B 1 414 ? 19.188 10.211 -3.256 1 78.12 414 GLY B N 1
ATOM 9569 C CA . GLY B 1 414 ? 20.438 9.656 -2.779 1 78.12 414 GLY B CA 1
ATOM 9570 C C . GLY B 1 414 ? 20.922 8.492 -3.613 1 78.12 414 GLY B C 1
ATOM 9571 O O . GLY B 1 414 ? 22.109 8.125 -3.543 1 78.12 414 GLY B O 1
ATOM 9572 N N . PHE B 1 415 ? 20.109 7.926 -4.449 1 84.38 415 PHE B N 1
ATOM 9573 C CA . PHE B 1 415 ? 20.516 6.836 -5.328 1 84.38 415 PHE B CA 1
ATOM 9574 C C . PHE B 1 415 ? 20.984 7.375 -6.676 1 84.38 415 PHE B C 1
ATOM 9576 O O . PHE B 1 415 ? 20.172 7.574 -7.582 1 84.38 415 PHE B O 1
ATOM 9583 N N . ARG B 1 416 ? 22.281 7.57 -6.719 1 84.44 416 ARG B N 1
ATOM 9584 C CA . ARG B 1 416 ? 22.953 8.109 -7.902 1 84.44 416 ARG B CA 1
ATOM 9585 C C . ARG B 1 416 ? 24.125 7.238 -8.32 1 84.44 416 ARG B C 1
ATOM 9587 O O . ARG B 1 416 ? 25.266 7.68 -8.297 1 84.44 416 ARG B O 1
ATOM 9594 N N . PRO B 1 417 ? 23.75 6.125 -8.891 1 86.94 417 PRO B N 1
ATOM 9595 C CA . PRO B 1 417 ? 24.859 5.242 -9.289 1 86.94 417 PRO B CA 1
ATOM 9596 C C . PRO B 1 417 ? 25.75 5.859 -10.359 1 86.94 417 PRO B C 1
ATOM 9598 O O . PRO B 1 417 ? 25.25 6.562 -11.25 1 86.94 417 PRO B O 1
ATOM 9601 N N . ALA B 1 418 ? 27.016 5.598 -10.227 1 84.31 418 ALA B N 1
ATOM 9602 C CA . ALA B 1 418 ? 27.969 6.074 -11.234 1 84.31 418 ALA B CA 1
ATOM 9603 C C . ALA B 1 418 ? 27.891 5.234 -12.508 1 84.31 418 ALA B C 1
ATOM 9605 O O . ALA B 1 418 ? 28.156 5.727 -13.602 1 84.31 418 ALA B O 1
ATOM 9606 N N . PHE B 1 419 ? 27.547 3.938 -12.289 1 88.69 419 PHE B N 1
ATOM 9607 C CA . PHE B 1 419 ? 27.328 3.062 -13.43 1 88.69 419 PHE B CA 1
ATOM 9608 C C . PHE B 1 419 ? 26.016 3.402 -14.133 1 88.69 419 PHE B C 1
ATOM 9610 O O . PHE B 1 419 ? 24.938 3.133 -13.602 1 88.69 419 PHE B O 1
ATOM 9617 N N . LYS B 1 420 ? 26.047 3.908 -15.336 1 85.81 420 LYS B N 1
ATOM 9618 C CA . LYS B 1 420 ? 24.875 4.488 -15.992 1 85.81 420 LYS B CA 1
ATOM 9619 C C . LYS B 1 420 ? 24.172 3.459 -16.875 1 85.81 420 LYS B C 1
ATOM 9621 O O . LYS B 1 420 ? 23.047 3.678 -17.312 1 85.81 420 LYS B O 1
ATOM 9626 N N . PHE B 1 421 ? 24.75 2.299 -17.078 1 87.25 421 PHE B N 1
ATOM 9627 C CA . PHE B 1 421 ? 24.203 1.353 -18.047 1 87.25 421 PHE B CA 1
ATOM 9628 C C . PHE B 1 421 ? 23.234 0.387 -17.359 1 87.25 421 PHE B C 1
ATOM 9630 O O . PHE B 1 421 ? 23.156 -0.785 -17.734 1 87.25 421 PHE B O 1
ATOM 9637 N N . TYR B 1 422 ? 22.562 0.815 -16.375 1 90.25 422 TYR B N 1
ATOM 9638 C CA . TYR B 1 422 ? 21.578 -0.035 -15.703 1 90.25 422 TYR B CA 1
ATOM 9639 C C . TYR B 1 422 ? 20.156 0.485 -15.93 1 90.25 422 TYR B C 1
ATOM 9641 O O . TYR B 1 422 ? 19.969 1.635 -16.328 1 90.25 422 TYR B O 1
ATOM 9649 N N . ASN B 1 423 ? 19.203 -0.403 -15.891 1 91.88 423 ASN B N 1
ATOM 9650 C CA . ASN B 1 423 ? 17.797 -0.063 -16.016 1 91.88 423 ASN B CA 1
ATOM 9651 C C . ASN B 1 423 ? 16.938 -0.802 -14.984 1 91.88 423 ASN B C 1
ATOM 9653 O O . ASN B 1 423 ? 17.141 -1.995 -14.75 1 91.88 423 ASN B O 1
ATOM 9657 N N . LYS B 1 424 ? 16.094 -0.079 -14.43 1 91.88 424 LYS B N 1
ATOM 9658 C CA . LYS B 1 424 ? 15.281 -0.637 -13.352 1 91.88 424 LYS B CA 1
ATOM 9659 C C . LYS B 1 424 ? 14.453 -1.813 -13.852 1 91.88 424 LYS B C 1
ATOM 9661 O O . LYS B 1 424 ? 14.305 -2.818 -13.148 1 91.88 424 LYS B O 1
ATOM 9666 N N . TRP B 1 425 ? 13.93 -1.803 -15.062 1 93.12 425 TRP B N 1
ATOM 9667 C CA . TRP B 1 425 ? 13.07 -2.859 -15.578 1 93.12 425 TRP B CA 1
ATOM 9668 C C . TRP B 1 425 ? 13.883 -4.09 -15.961 1 93.12 425 TRP B C 1
ATOM 9670 O O . TRP B 1 425 ? 13.422 -5.223 -15.805 1 93.12 425 TRP B O 1
ATOM 9680 N N . ILE B 1 426 ? 15.039 -3.877 -16.391 1 94.5 426 ILE B N 1
ATOM 9681 C CA . ILE B 1 426 ? 15.922 -4.992 -16.703 1 94.5 426 ILE B CA 1
ATOM 9682 C C . ILE B 1 426 ? 16.312 -5.723 -15.422 1 94.5 426 ILE B C 1
ATOM 9684 O O . ILE B 1 426 ? 16.391 -6.953 -15.398 1 94.5 426 ILE B O 1
ATOM 9688 N N . SER B 1 427 ? 16.516 -4.918 -14.43 1 95.5 427 SER B N 1
ATOM 9689 C CA . SER B 1 427 ? 16.844 -5.523 -13.141 1 95.5 427 SER B CA 1
ATOM 9690 C C . SER B 1 427 ? 15.688 -6.348 -12.609 1 95.5 427 SER B C 1
ATOM 9692 O O . SER B 1 427 ? 15.891 -7.434 -12.062 1 95.5 427 SER B O 1
ATOM 9694 N N . LEU B 1 428 ? 14.492 -5.859 -12.781 1 95.5 428 LEU B N 1
ATOM 9695 C CA . LEU B 1 428 ? 13.32 -6.617 -12.352 1 95.5 428 LEU B CA 1
ATOM 9696 C C . LEU B 1 428 ? 13.18 -7.898 -13.164 1 95.5 428 LEU B C 1
ATOM 9698 O O . LEU B 1 428 ? 12.883 -8.961 -12.609 1 95.5 428 LEU B O 1
ATOM 9702 N N . MET B 1 429 ? 13.375 -7.777 -14.445 1 94.56 429 MET B N 1
ATOM 9703 C CA . MET B 1 429 ? 13.328 -8.953 -15.312 1 94.56 429 MET B CA 1
ATOM 9704 C C . MET B 1 429 ? 14.383 -9.977 -14.891 1 94.56 429 MET B C 1
ATOM 9706 O O . MET B 1 429 ? 14.117 -11.18 -14.906 1 94.56 429 MET B O 1
ATOM 9710 N N . GLY B 1 430 ? 15.547 -9.438 -14.57 1 95.19 430 GLY B N 1
ATOM 9711 C CA . GLY B 1 430 ? 16.594 -10.328 -14.078 1 95.19 430 GLY B CA 1
ATOM 9712 C C . GLY B 1 430 ? 16.203 -11.07 -12.82 1 95.19 430 GLY B C 1
ATOM 9713 O O . GLY B 1 430 ? 16.438 -12.273 -12.695 1 95.19 430 GLY B O 1
ATOM 9714 N N . ALA B 1 431 ? 15.578 -10.391 -11.914 1 95.75 431 ALA B N 1
ATOM 9715 C CA . ALA B 1 431 ? 15.117 -11.023 -10.688 1 95.75 431 ALA B CA 1
ATOM 9716 C C . ALA B 1 431 ? 14.086 -12.109 -10.984 1 95.75 431 ALA B C 1
ATOM 9718 O O . ALA B 1 431 ? 14.18 -13.219 -10.461 1 95.75 431 ALA B O 1
ATOM 9719 N N . MET B 1 432 ? 13.164 -11.867 -11.852 1 93.81 432 MET B N 1
ATOM 9720 C CA . MET B 1 432 ? 12.125 -12.82 -12.219 1 93.81 432 MET B CA 1
ATOM 9721 C C . MET B 1 432 ? 12.711 -14.016 -12.961 1 93.81 432 MET B C 1
ATOM 9723 O O . MET B 1 432 ? 12.266 -15.148 -12.766 1 93.81 432 MET B O 1
ATOM 9727 N N . LEU B 1 433 ? 13.625 -13.695 -13.781 1 92.69 433 LEU B N 1
ATOM 9728 C CA . LEU B 1 433 ? 14.289 -14.758 -14.523 1 92.69 433 LEU B CA 1
ATOM 9729 C C . LEU B 1 433 ? 15.008 -15.711 -13.578 1 92.69 433 LEU B C 1
ATOM 9731 O O . LEU B 1 433 ? 14.938 -16.938 -13.742 1 92.69 433 LEU B O 1
ATOM 9735 N N . CYS B 1 434 ? 15.695 -15.18 -12.617 1 94 434 CYS B N 1
ATOM 9736 C CA . CYS B 1 434 ? 16.391 -16.016 -11.641 1 94 434 CYS B CA 1
ATOM 9737 C C . CYS B 1 434 ? 15.414 -16.875 -10.867 1 94 434 CYS B C 1
ATOM 9739 O O . CYS B 1 434 ? 15.641 -18.078 -10.68 1 94 434 CYS B O 1
ATOM 9741 N N . VAL B 1 435 ? 14.352 -16.312 -10.438 1 92.69 435 VAL B N 1
ATOM 9742 C CA . VAL B 1 435 ? 13.336 -17.078 -9.703 1 92.69 435 VAL B CA 1
ATOM 9743 C C . VAL B 1 435 ? 12.727 -18.125 -10.625 1 92.69 435 VAL B C 1
ATOM 9745 O O . VAL B 1 435 ? 12.523 -19.266 -10.211 1 92.69 435 VAL B O 1
ATOM 9748 N N . GLY B 1 436 ? 12.414 -17.766 -11.875 1 89.31 436 GLY B N 1
ATOM 9749 C CA . GLY B 1 436 ? 11.891 -18.719 -12.844 1 89.31 436 GLY B CA 1
ATOM 9750 C C . GLY B 1 436 ? 12.805 -19.891 -13.078 1 89.31 436 GLY B C 1
ATOM 9751 O O . GLY B 1 436 ? 12.359 -21.047 -13.07 1 89.31 436 GLY B O 1
ATOM 9752 N N . VAL B 1 437 ? 14.078 -19.625 -13.18 1 88.12 437 VAL B N 1
ATOM 9753 C CA . VAL B 1 437 ? 15.062 -20.672 -13.43 1 88.12 437 VAL B CA 1
ATOM 9754 C C . VAL B 1 437 ? 15.18 -21.562 -12.195 1 88.12 437 VAL B C 1
ATOM 9756 O O . VAL B 1 437 ? 15.352 -22.781 -12.32 1 88.12 437 VAL B O 1
ATOM 9759 N N . MET B 1 438 ? 15.094 -21.016 -11.016 1 90.12 438 MET B N 1
ATOM 9760 C CA . MET B 1 438 ? 15.148 -21.797 -9.789 1 90.12 438 MET B CA 1
ATOM 9761 C C . MET B 1 438 ? 14.055 -22.859 -9.773 1 90.12 438 MET B C 1
ATOM 9763 O O . MET B 1 438 ? 14.32 -24.031 -9.461 1 90.12 438 MET B O 1
ATOM 9767 N N . PHE B 1 439 ? 12.859 -22.5 -10.188 1 86.38 439 PHE B N 1
ATOM 9768 C CA . PHE B 1 439 ? 11.734 -23.422 -10.156 1 86.38 439 PHE B CA 1
ATOM 9769 C C . PHE B 1 439 ? 11.844 -24.438 -11.289 1 86.38 439 PHE B C 1
ATOM 9771 O O . PHE B 1 439 ? 11.406 -25.578 -11.148 1 86.38 439 PHE B O 1
ATOM 9778 N N . LEU B 1 440 ? 12.43 -24.062 -12.383 1 82.44 440 LEU B N 1
ATOM 9779 C CA . LEU B 1 440 ? 12.57 -24.953 -13.523 1 82.44 440 LEU B CA 1
ATOM 9780 C C . LEU B 1 440 ? 13.641 -26 -13.266 1 82.44 440 LEU B C 1
ATOM 9782 O O . LEU B 1 440 ? 13.539 -27.141 -13.758 1 82.44 440 LEU B O 1
ATOM 9786 N N . ILE B 1 441 ? 14.719 -25.641 -12.5 1 81.56 441 ILE B N 1
ATOM 9787 C CA . ILE B 1 441 ? 15.789 -26.562 -12.18 1 81.56 441 ILE B CA 1
ATOM 9788 C C . ILE B 1 441 ? 15.289 -27.609 -11.195 1 81.56 441 ILE B C 1
ATOM 9790 O O . ILE B 1 441 ? 15.352 -28.812 -11.461 1 81.56 441 ILE B O 1
ATOM 9794 N N . ASN B 1 442 ? 14.844 -27.156 -10.062 1 81.75 442 ASN B N 1
ATOM 9795 C CA . ASN B 1 442 ? 14.297 -28 -9.016 1 81.75 442 ASN B CA 1
ATOM 9796 C C . ASN B 1 442 ? 13.281 -27.25 -8.156 1 81.75 442 ASN B C 1
ATOM 9798 O O . ASN B 1 442 ? 13.656 -26.5 -7.254 1 81.75 442 ASN B O 1
ATOM 9802 N N . TRP B 1 443 ? 12.062 -27.578 -8.352 1 79.12 443 TRP B N 1
ATOM 9803 C CA . TRP B 1 443 ? 11 -26.797 -7.723 1 79.12 443 TRP B CA 1
ATOM 9804 C C . TRP B 1 443 ? 11.016 -26.984 -6.211 1 79.12 443 TRP B C 1
ATOM 9806 O O . TRP B 1 443 ? 10.75 -26.031 -5.461 1 79.12 443 TRP B O 1
ATOM 9816 N N . TRP B 1 444 ? 11.336 -28.203 -5.711 1 80.81 444 TRP B N 1
ATOM 9817 C CA . TRP B 1 444 ? 11.297 -28.422 -4.27 1 80.81 444 TRP B CA 1
ATOM 9818 C C . TRP B 1 444 ? 12.461 -27.719 -3.58 1 80.81 444 TRP B C 1
ATOM 9820 O O . TRP B 1 444 ? 12.305 -27.172 -2.486 1 80.81 444 TRP B O 1
ATOM 9830 N N . ALA B 1 445 ? 13.648 -27.734 -4.203 1 82.44 445 ALA B N 1
ATOM 9831 C CA . ALA B 1 445 ? 14.797 -27.031 -3.646 1 82.44 445 ALA B CA 1
ATOM 9832 C C . ALA B 1 445 ? 14.555 -25.516 -3.621 1 82.44 445 ALA B C 1
ATOM 9834 O O . ALA B 1 445 ? 14.984 -24.828 -2.688 1 82.44 445 ALA B O 1
ATOM 9835 N N . ALA B 1 446 ? 13.883 -25.062 -4.68 1 87.75 446 ALA B N 1
ATOM 9836 C CA . ALA B 1 446 ? 13.539 -23.641 -4.734 1 87.75 446 ALA B CA 1
ATOM 9837 C C . ALA B 1 446 ? 12.625 -23.25 -3.582 1 87.75 446 ALA B C 1
ATOM 9839 O O . ALA B 1 446 ? 12.844 -22.234 -2.914 1 87.75 446 ALA B O 1
ATOM 9840 N N . LEU B 1 447 ? 11.641 -24.047 -3.232 1 86.19 447 LEU B N 1
ATOM 9841 C CA . LEU B 1 447 ? 10.68 -23.766 -2.166 1 86.19 447 LEU B CA 1
ATOM 9842 C C . LEU B 1 447 ? 11.367 -23.797 -0.803 1 86.19 447 LEU B C 1
ATOM 9844 O O . LEU B 1 447 ? 11.086 -22.953 0.051 1 86.19 447 LEU B O 1
ATOM 9848 N N . VAL B 1 448 ? 12.242 -24.703 -0.664 1 83.88 448 VAL B N 1
ATOM 9849 C CA . VAL B 1 448 ? 12.961 -24.812 0.6 1 83.88 448 VAL B CA 1
ATOM 9850 C C . VAL B 1 448 ? 13.82 -23.562 0.805 1 83.88 448 VAL B C 1
ATOM 9852 O O . VAL B 1 448 ? 13.891 -23.031 1.911 1 83.88 448 VAL B O 1
ATOM 9855 N N . SER B 1 449 ? 14.453 -23.141 -0.284 1 87.75 449 SER B N 1
ATOM 9856 C CA . SER B 1 449 ? 15.273 -21.938 -0.199 1 87.75 449 SER B CA 1
ATOM 9857 C C . SER B 1 449 ? 14.43 -20.719 0.162 1 87.75 449 SER B C 1
ATOM 9859 O O . SER B 1 449 ? 14.836 -19.891 0.983 1 87.75 449 SER B O 1
ATOM 9861 N N . PHE B 1 450 ? 13.25 -20.656 -0.345 1 88.75 450 PHE B N 1
ATOM 9862 C CA . PHE B 1 450 ? 12.352 -19.547 -0.051 1 88.75 450 PHE B CA 1
ATOM 9863 C C . PHE B 1 450 ? 11.898 -19.594 1.404 1 88.75 450 PHE B C 1
ATOM 9865 O O . PHE B 1 450 ? 11.836 -18.547 2.066 1 88.75 450 PHE B O 1
ATOM 9872 N N . VAL B 1 451 ? 11.633 -20.75 1.862 1 88.44 451 VAL B N 1
ATOM 9873 C CA . VAL B 1 451 ? 11.148 -20.906 3.229 1 88.44 451 VAL B CA 1
ATOM 9874 C C . VAL B 1 451 ? 12.25 -20.531 4.215 1 88.44 451 VAL B C 1
ATOM 9876 O O . VAL B 1 451 ? 11.992 -19.859 5.223 1 88.44 451 VAL B O 1
ATOM 9879 N N . ILE B 1 452 ? 13.438 -20.859 3.877 1 89.5 452 ILE B N 1
ATOM 9880 C CA . ILE B 1 452 ? 14.555 -20.547 4.758 1 89.5 452 ILE B CA 1
ATOM 9881 C C . ILE B 1 452 ? 14.766 -19.031 4.805 1 89.5 452 ILE B C 1
ATOM 9883 O O . ILE B 1 452 ? 14.906 -18.453 5.887 1 89.5 452 ILE B O 1
ATOM 9887 N N . ILE B 1 453 ? 14.742 -18.438 3.711 1 90 453 ILE B N 1
ATOM 9888 C CA . ILE B 1 453 ? 14.977 -17 3.648 1 90 453 ILE B CA 1
ATOM 9889 C C . ILE B 1 453 ? 13.828 -16.266 4.324 1 90 453 ILE B C 1
ATOM 9891 O O . ILE B 1 453 ? 14.047 -15.305 5.062 1 90 453 ILE B O 1
ATOM 9895 N N . LEU B 1 454 ? 12.641 -16.766 4.047 1 89.25 454 LEU B N 1
ATOM 9896 C CA . LEU B 1 454 ? 11.477 -16.141 4.664 1 89.25 454 LEU B CA 1
ATOM 9897 C C . LEU B 1 454 ? 11.508 -16.312 6.18 1 89.25 454 LEU B C 1
ATOM 9899 O O . LEU B 1 454 ? 11.156 -15.391 6.918 1 89.25 454 LEU B O 1
ATOM 9903 N N . ALA B 1 455 ? 11.938 -17.469 6.621 1 92 455 ALA B N 1
ATOM 9904 C CA . ALA B 1 455 ? 12.039 -17.719 8.055 1 92 455 ALA B CA 1
ATOM 9905 C C . ALA B 1 455 ? 13.07 -16.797 8.703 1 92 455 ALA B C 1
ATOM 9907 O O . ALA B 1 455 ? 12.82 -16.219 9.758 1 92 455 ALA B O 1
ATOM 9908 N N . LEU B 1 456 ? 14.141 -16.625 8.039 1 91.88 456 LEU B N 1
ATOM 9909 C CA . LEU B 1 456 ? 15.18 -15.734 8.547 1 91.88 456 LEU B CA 1
ATOM 9910 C C . LEU B 1 456 ? 14.719 -14.281 8.508 1 91.88 456 LEU B C 1
ATOM 9912 O O . LEU B 1 456 ? 14.992 -13.516 9.43 1 91.88 456 LEU B O 1
ATOM 9916 N N . TYR B 1 457 ? 14.008 -13.93 7.527 1 90.44 457 TYR B N 1
ATOM 9917 C CA . TYR B 1 457 ? 13.469 -12.578 7.391 1 90.44 457 TYR B CA 1
ATOM 9918 C C . TYR B 1 457 ? 12.508 -12.258 8.531 1 90.44 457 TYR B C 1
ATOM 9920 O O . TYR B 1 457 ? 12.602 -11.203 9.156 1 90.44 457 TYR B O 1
ATOM 9928 N N . ILE B 1 458 ? 11.617 -13.211 8.75 1 90.06 458 ILE B N 1
ATOM 9929 C CA . ILE B 1 458 ? 10.625 -13.008 9.797 1 90.06 458 ILE B CA 1
ATOM 9930 C C . ILE B 1 458 ? 11.305 -12.945 11.156 1 90.06 458 ILE B C 1
ATOM 9932 O O . ILE B 1 458 ? 10.93 -12.133 12.016 1 90.06 458 ILE B O 1
ATOM 9936 N N . TYR B 1 459 ? 12.281 -13.727 11.305 1 91.25 459 TYR B N 1
ATOM 9937 C CA . TYR B 1 459 ? 13.047 -13.711 12.547 1 91.25 459 TYR B CA 1
ATOM 9938 C C . TYR B 1 459 ? 13.68 -12.352 12.781 1 91.25 459 TYR B C 1
ATOM 9940 O O . TYR B 1 459 ? 13.594 -11.797 13.883 1 91.25 459 TYR B O 1
ATOM 9948 N N . LEU B 1 460 ? 14.25 -11.789 11.781 1 90.81 460 LEU B N 1
ATOM 9949 C CA . LEU B 1 460 ? 14.93 -10.508 11.914 1 90.81 460 LEU B CA 1
ATOM 9950 C C . LEU B 1 460 ? 13.93 -9.367 12.023 1 90.81 460 LEU B C 1
ATOM 9952 O O . LEU B 1 460 ? 14.188 -8.359 12.695 1 90.81 460 LEU B O 1
ATOM 9956 N N . LYS B 1 461 ? 12.828 -9.57 11.328 1 86.75 461 LYS B N 1
ATOM 9957 C CA . LYS B 1 461 ? 11.781 -8.562 11.422 1 86.75 461 LYS B CA 1
ATOM 9958 C C . LYS B 1 461 ? 11.242 -8.461 12.852 1 86.75 461 LYS B C 1
ATOM 9960 O O . LYS B 1 461 ? 10.953 -7.367 13.328 1 86.75 461 LYS B O 1
ATOM 9965 N N . HIS B 1 462 ? 11.219 -9.539 13.578 1 86.44 462 HIS B N 1
ATOM 9966 C CA . HIS B 1 462 ? 10.734 -9.562 14.945 1 86.44 462 HIS B CA 1
ATOM 9967 C C . HIS B 1 462 ? 11.789 -9.055 15.922 1 86.44 462 HIS B C 1
ATOM 9969 O O . HIS B 1 462 ? 11.461 -8.43 16.922 1 86.44 462 HIS B O 1
ATOM 9975 N N . ARG B 1 463 ? 13.008 -9.25 15.617 1 85.69 463 ARG B N 1
ATOM 9976 C CA . ARG B 1 463 ? 14.094 -8.805 16.484 1 85.69 463 ARG B CA 1
ATOM 9977 C C . ARG B 1 463 ? 14.328 -7.301 16.344 1 85.69 463 ARG B C 1
ATOM 9979 O O . ARG B 1 463 ? 14.789 -6.648 17.281 1 85.69 463 ARG B O 1
ATOM 9986 N N . LYS B 1 464 ? 14 -6.727 15.375 1 79.69 464 LYS B N 1
ATOM 9987 C CA . LYS B 1 464 ? 14.164 -5.305 15.086 1 79.69 464 LYS B CA 1
ATOM 9988 C C . LYS B 1 464 ? 15.562 -4.824 15.469 1 79.69 464 LYS B C 1
ATOM 9990 O O . LYS B 1 464 ? 15.727 -4.066 16.438 1 79.69 464 LYS B O 1
ATOM 9995 N N . PRO B 1 465 ? 16.5 -5.148 14.633 1 81.38 465 PRO B N 1
ATOM 9996 C CA . PRO B 1 465 ? 17.859 -4.668 14.938 1 81.38 465 PRO B CA 1
ATOM 9997 C C . PRO B 1 465 ? 17.969 -3.146 14.906 1 81.38 465 PRO B C 1
ATOM 9999 O O . PRO B 1 465 ? 17.266 -2.49 14.133 1 81.38 465 PRO B O 1
ATOM 10002 N N . ASP B 1 466 ? 18.766 -2.514 15.797 1 80.25 466 ASP B N 1
ATOM 10003 C CA . ASP B 1 466 ? 18.922 -1.067 15.914 1 80.25 466 ASP B CA 1
ATOM 10004 C C . ASP B 1 466 ? 19.953 -0.549 14.922 1 80.25 466 ASP B C 1
ATOM 10006 O O . ASP B 1 466 ? 21.047 -0.133 15.32 1 80.25 466 ASP B O 1
ATOM 10010 N N . VAL B 1 467 ? 19.75 -0.76 13.68 1 84.69 467 VAL B N 1
ATOM 10011 C CA . VAL B 1 467 ? 20.641 -0.261 12.633 1 84.69 467 VAL B CA 1
ATOM 10012 C C . VAL B 1 467 ? 19.844 0.579 11.633 1 84.69 467 VAL B C 1
ATOM 10014 O O . VAL B 1 467 ? 18.703 0.244 11.297 1 84.69 467 VAL B O 1
ATOM 10017 N N . ASN B 1 468 ? 20.438 1.775 11.359 1 81.94 468 ASN B N 1
ATOM 10018 C CA . ASN B 1 468 ? 19.828 2.664 10.375 1 81.94 468 ASN B CA 1
ATOM 10019 C C . ASN B 1 468 ? 20.766 2.945 9.211 1 81.94 468 ASN B C 1
ATOM 10021 O O . ASN B 1 468 ? 21.719 3.73 9.352 1 81.94 468 ASN B O 1
ATOM 10025 N N . TRP B 1 469 ? 20.547 2.27 8.141 1 82.19 469 TRP B N 1
ATOM 10026 C CA . TRP B 1 469 ? 21.422 2.453 7 1 82.19 469 TRP B CA 1
ATOM 10027 C C . TRP B 1 469 ? 20.719 3.211 5.879 1 82.19 469 TRP B C 1
ATOM 10029 O O . TRP B 1 469 ? 21.25 3.32 4.77 1 82.19 469 TRP B O 1
ATOM 10039 N N . GLY B 1 470 ? 19.547 3.711 6.113 1 81.94 470 GLY B N 1
ATOM 10040 C CA . GLY B 1 470 ? 18.828 4.41 5.062 1 81.94 470 GLY B CA 1
ATOM 10041 C C . GLY B 1 470 ? 18.391 3.498 3.932 1 81.94 470 GLY B C 1
ATOM 10042 O O . GLY B 1 470 ? 18.609 3.812 2.758 1 81.94 470 GLY B O 1
ATOM 10043 N N . SER B 1 471 ? 17.734 2.506 4.23 1 82.94 471 SER B N 1
ATOM 10044 C CA . SER B 1 471 ? 17.344 1.466 3.285 1 82.94 471 SER B CA 1
ATOM 10045 C C . SER B 1 471 ? 16.203 1.935 2.395 1 82.94 471 SER B C 1
ATOM 10047 O O . SER B 1 471 ? 15.57 2.959 2.668 1 82.94 471 SER B O 1
ATOM 10049 N N . SER B 1 472 ? 16.047 1.257 1.288 1 85.44 472 SER B N 1
ATOM 10050 C CA . SER B 1 472 ? 14.992 1.584 0.339 1 85.44 472 SER B CA 1
ATOM 10051 C C . SER B 1 472 ? 13.609 1.429 0.974 1 85.44 472 SER B C 1
ATOM 10053 O O . SER B 1 472 ? 12.656 2.082 0.558 1 85.44 472 SER B O 1
ATOM 10055 N N . SER B 1 473 ? 13.539 0.626 1.988 1 84.88 473 SER B N 1
ATOM 10056 C CA . SER B 1 473 ? 12.266 0.464 2.691 1 84.88 473 SER B CA 1
ATOM 10057 C C . SER B 1 473 ? 11.836 1.766 3.355 1 84.88 473 SER B C 1
ATOM 10059 O O . SER B 1 473 ? 10.641 2.082 3.395 1 84.88 473 SER B O 1
ATOM 10061 N N . GLN B 1 474 ? 12.82 2.414 3.848 1 87.69 474 GLN B N 1
ATOM 10062 C CA . GLN B 1 474 ? 12.523 3.713 4.445 1 87.69 474 GLN B CA 1
ATOM 10063 C C . GLN B 1 474 ? 12.07 4.715 3.389 1 87.69 474 GLN B C 1
ATOM 10065 O O . GLN B 1 474 ? 11.156 5.504 3.625 1 87.69 474 GLN B O 1
ATOM 10070 N N . ALA B 1 475 ? 12.703 4.641 2.301 1 89.19 475 ALA B N 1
ATOM 10071 C CA . ALA B 1 475 ? 12.336 5.523 1.197 1 89.19 475 ALA B CA 1
ATOM 10072 C C . ALA B 1 475 ? 10.922 5.215 0.697 1 89.19 475 ALA B C 1
ATOM 10074 O O . ALA B 1 475 ? 10.164 6.121 0.349 1 89.19 475 ALA B O 1
ATOM 10075 N N . HIS B 1 476 ? 10.602 3.973 0.724 1 90.19 476 HIS B N 1
ATOM 10076 C CA . HIS B 1 476 ? 9.258 3.578 0.305 1 90.19 476 HIS B CA 1
ATOM 10077 C C . HIS B 1 476 ? 8.203 4.062 1.296 1 90.19 476 HIS B C 1
ATOM 10079 O O . HIS B 1 476 ? 7.094 4.426 0.9 1 90.19 476 HIS B O 1
ATOM 10085 N N . ALA B 1 477 ? 8.555 4.016 2.541 1 91.19 477 ALA B N 1
ATOM 10086 C CA . ALA B 1 477 ? 7.613 4.484 3.553 1 91.19 477 ALA B CA 1
ATOM 10087 C C . ALA B 1 477 ? 7.219 5.934 3.303 1 91.19 477 ALA B C 1
ATOM 10089 O O . ALA B 1 477 ? 6.039 6.289 3.389 1 91.19 477 ALA B O 1
ATOM 10090 N N . TYR B 1 478 ? 8.18 6.766 2.973 1 93.5 478 TYR B N 1
ATOM 10091 C CA . TYR B 1 478 ? 7.906 8.164 2.674 1 93.5 478 TYR B CA 1
ATOM 10092 C C . TYR B 1 478 ? 7.074 8.305 1.403 1 93.5 478 TYR B C 1
ATOM 10094 O O . TYR B 1 478 ? 6.07 9.023 1.382 1 93.5 478 TYR B O 1
ATOM 10102 N N . LYS B 1 479 ? 7.516 7.641 0.414 1 92.69 479 LYS B N 1
ATOM 10103 C CA . LYS B 1 479 ? 6.816 7.711 -0.865 1 92.69 479 LYS B CA 1
ATOM 10104 C C . LYS B 1 479 ? 5.375 7.23 -0.729 1 92.69 479 LYS B C 1
ATOM 10106 O O . LYS B 1 479 ? 4.453 7.848 -1.272 1 92.69 479 LYS B O 1
ATOM 10111 N N . ASP B 1 480 ? 5.195 6.188 0.024 1 93.06 480 ASP B N 1
ATOM 10112 C CA . ASP B 1 480 ? 3.857 5.648 0.242 1 93.06 480 ASP B CA 1
ATOM 10113 C C . ASP B 1 480 ? 2.98 6.641 1.003 1 93.06 480 ASP B C 1
ATOM 10115 O O . ASP B 1 480 ? 1.812 6.836 0.66 1 93.06 480 ASP B O 1
ATOM 10119 N N . ALA B 1 481 ? 3.51 7.191 2.012 1 94.56 481 ALA B N 1
ATOM 10120 C CA . ALA B 1 481 ? 2.764 8.18 2.791 1 94.56 481 ALA B CA 1
ATOM 10121 C C . ALA B 1 481 ? 2.363 9.367 1.93 1 94.56 481 ALA B C 1
ATOM 10123 O O . ALA B 1 481 ? 1.209 9.805 1.955 1 94.56 481 ALA B O 1
ATOM 10124 N N . LEU B 1 482 ? 3.324 9.867 1.145 1 95 482 LEU B N 1
ATOM 10125 C CA . LEU B 1 482 ? 3.061 11.023 0.3 1 95 482 LEU B CA 1
ATOM 10126 C C . LEU B 1 482 ? 2.025 10.695 -0.77 1 95 482 LEU B C 1
ATOM 10128 O O . LEU B 1 482 ? 1.048 11.422 -0.942 1 95 482 LEU B O 1
ATOM 10132 N N . GLN B 1 483 ? 2.189 9.625 -1.416 1 94.31 483 GLN B N 1
ATOM 10133 C CA . GLN B 1 483 ? 1.284 9.242 -2.496 1 94.31 483 GLN B CA 1
ATOM 10134 C C . GLN B 1 483 ? -0.111 8.938 -1.961 1 94.31 483 GLN B C 1
ATOM 10136 O O . GLN B 1 483 ? -1.113 9.289 -2.584 1 94.31 483 GLN B O 1
ATOM 10141 N N . ALA B 1 484 ? -0.16 8.234 -0.826 1 94.5 484 ALA B N 1
ATOM 10142 C CA . ALA B 1 484 ? -1.451 7.898 -0.231 1 94.5 484 ALA B CA 1
ATOM 10143 C C . ALA B 1 484 ? -2.207 9.156 0.181 1 94.5 484 ALA B C 1
ATOM 10145 O O . ALA B 1 484 ? -3.416 9.266 -0.039 1 94.5 484 ALA B O 1
ATOM 10146 N N . THR B 1 485 ? -1.551 10.086 0.753 1 94.56 485 THR B N 1
ATOM 10147 C CA . THR B 1 485 ? -2.191 11.32 1.186 1 94.56 485 THR B CA 1
ATOM 10148 C C . THR B 1 485 ? -2.625 12.156 -0.017 1 94.56 485 THR B C 1
ATOM 10150 O O . THR B 1 485 ? -3.689 12.773 0.004 1 94.56 485 THR B O 1
ATOM 10153 N N . MET B 1 486 ? -1.786 12.195 -0.998 1 93.75 486 MET B N 1
ATOM 10154 C CA . MET B 1 486 ? -2.141 12.922 -2.211 1 93.75 486 MET B CA 1
ATOM 10155 C C . MET B 1 486 ? -3.34 12.281 -2.9 1 93.75 486 MET B C 1
ATOM 10157 O O . MET B 1 486 ? -4.227 12.984 -3.391 1 93.75 486 MET B O 1
ATOM 10161 N N . LYS B 1 487 ? -3.35 10.969 -2.912 1 92 487 LYS B N 1
ATOM 10162 C CA . LYS B 1 487 ? -4.484 10.25 -3.486 1 92 487 LYS B CA 1
ATOM 10163 C C . LYS B 1 487 ? -5.77 10.555 -2.725 1 92 487 LYS B C 1
ATOM 10165 O O . LYS B 1 487 ? -6.828 10.734 -3.328 1 92 487 LYS B O 1
ATOM 10170 N N . LEU B 1 488 ? -5.715 10.602 -1.468 1 92.5 488 LEU B N 1
ATOM 10171 C CA . LEU B 1 488 ? -6.867 10.883 -0.62 1 92.5 488 LEU B CA 1
ATOM 10172 C C . LEU B 1 488 ? -7.453 12.25 -0.939 1 92.5 488 LEU B C 1
ATOM 10174 O O . LEU B 1 488 ? -8.672 12.438 -0.893 1 92.5 488 LEU B O 1
ATOM 10178 N N . THR B 1 489 ? -6.559 13.188 -1.256 1 91 489 THR B N 1
ATOM 10179 C CA . THR B 1 489 ? -7.016 14.539 -1.558 1 91 489 THR B CA 1
ATOM 10180 C C . THR B 1 489 ? -7.914 14.539 -2.791 1 91 489 THR B C 1
ATOM 10182 O O . THR B 1 489 ? -8.82 15.367 -2.902 1 91 489 THR B O 1
ATOM 10185 N N . ASN B 1 490 ? -7.789 13.594 -3.6 1 87.62 490 ASN B N 1
ATOM 10186 C CA . ASN B 1 490 ? -8.547 13.555 -4.844 1 87.62 490 ASN B CA 1
ATOM 10187 C C . ASN B 1 490 ? -9.789 12.68 -4.715 1 87.62 490 ASN B C 1
ATOM 10189 O O . ASN B 1 490 ? -10.602 12.594 -5.641 1 87.62 490 ASN B O 1
ATOM 10193 N N . VAL B 1 491 ? -9.945 12.039 -3.584 1 87.31 491 VAL B N 1
ATOM 10194 C CA . VAL B 1 491 ? -11.117 11.188 -3.357 1 87.31 491 VAL B CA 1
ATOM 10195 C C . VAL B 1 491 ? -12.25 12.023 -2.771 1 87.31 491 VAL B C 1
ATOM 10197 O O . VAL B 1 491 ? -12.039 12.828 -1.863 1 87.31 491 VAL B O 1
ATOM 10200 N N . GLU B 1 492 ? -13.375 11.836 -3.322 1 84.94 492 GLU B N 1
ATOM 10201 C CA . GLU B 1 492 ? -14.539 12.578 -2.832 1 84.94 492 GLU B CA 1
ATOM 10202 C C . GLU B 1 492 ? -15.047 12 -1.515 1 84.94 492 GLU B C 1
ATOM 10204 O O . GLU B 1 492 ? -14.969 10.789 -1.29 1 84.94 492 GLU B O 1
ATOM 10209 N N . GLU B 1 493 ? -15.586 12.859 -0.718 1 84.75 493 GLU B N 1
ATOM 10210 C CA . GLU B 1 493 ? -16.094 12.453 0.588 1 84.75 493 GLU B CA 1
ATOM 10211 C C . GLU B 1 493 ? -17.547 11.984 0.496 1 84.75 493 GLU B C 1
ATOM 10213 O O . GLU B 1 493 ? -18.328 12.516 -0.294 1 84.75 493 GLU B O 1
ATOM 10218 N N . HIS B 1 494 ? -17.844 10.969 1.207 1 85.88 494 HIS B N 1
ATOM 10219 C CA . HIS B 1 494 ? -19.188 10.453 1.343 1 85.88 494 HIS B CA 1
ATOM 10220 C C . HIS B 1 494 ? -19.547 10.195 2.805 1 85.88 494 HIS B C 1
ATOM 10222 O O . HIS B 1 494 ? -18.672 9.812 3.594 1 85.88 494 HIS B O 1
ATOM 10228 N N . VAL B 1 495 ? -20.766 10.383 3.139 1 85.31 495 VAL B N 1
ATOM 10229 C CA . VAL B 1 495 ? -21.266 10.273 4.512 1 85.31 495 VAL B CA 1
ATOM 10230 C C . VAL B 1 495 ? -21 8.867 5.039 1 85.31 495 VAL B C 1
ATOM 10232 O O . VAL B 1 495 ? -20.734 8.68 6.227 1 85.31 495 VAL B O 1
ATOM 10235 N N . LYS B 1 496 ? -21.016 7.93 4.172 1 84.5 496 LYS B N 1
ATOM 10236 C CA . LYS B 1 496 ? -20.828 6.531 4.559 1 84.5 496 LYS B CA 1
ATOM 10237 C C . LYS B 1 496 ? -19.438 6.297 5.113 1 84.5 496 LYS B C 1
ATOM 10239 O O . LYS B 1 496 ? -19.234 5.422 5.961 1 84.5 496 LYS B O 1
ATOM 10244 N N . ASN B 1 497 ? -18.516 7.07 4.664 1 86.31 497 ASN B N 1
ATOM 10245 C CA . ASN B 1 497 ? -17.125 6.875 5.047 1 86.31 497 ASN B CA 1
ATOM 10246 C C . ASN B 1 497 ? -16.656 7.938 6.043 1 86.31 497 ASN B C 1
ATOM 10248 O O . ASN B 1 497 ? -15.461 8.156 6.211 1 86.31 497 ASN B O 1
ATOM 10252 N N . PHE B 1 498 ? -17.609 8.555 6.738 1 89.31 498 PHE B N 1
ATOM 10253 C CA . PHE B 1 498 ? -17.25 9.57 7.723 1 89.31 498 PHE B CA 1
ATOM 10254 C C . PHE B 1 498 ? -16.547 8.945 8.914 1 89.31 498 PHE B C 1
ATOM 10256 O O . PHE B 1 498 ? -16.938 7.887 9.398 1 89.31 498 PHE B O 1
ATOM 10263 N N . ARG B 1 499 ? -15.492 9.562 9.289 1 91.44 499 ARG B N 1
ATOM 10264 C CA . ARG B 1 499 ? -14.75 9.211 10.5 1 91.44 499 ARG B CA 1
ATOM 10265 C C . ARG B 1 499 ? -14.469 10.453 11.344 1 91.44 499 ARG B C 1
ATOM 10267 O O . ARG B 1 499 ? -14.148 11.516 10.812 1 91.44 499 ARG B O 1
ATOM 10274 N N . PRO B 1 500 ? -14.703 10.273 12.609 1 93.88 500 PRO B N 1
ATOM 10275 C CA . PRO B 1 500 ? -14.32 11.406 13.461 1 93.88 500 PRO B CA 1
ATOM 10276 C C . PRO B 1 500 ? -12.812 11.617 13.523 1 93.88 500 PRO B C 1
ATOM 10278 O O . PRO B 1 500 ? -12.086 10.758 14.031 1 93.88 500 PRO B O 1
ATOM 10281 N N . GLN B 1 501 ? -12.352 12.594 12.891 1 96.25 501 GLN B N 1
ATOM 10282 C CA . GLN B 1 501 ? -10.953 13.016 12.984 1 96.25 501 GLN B CA 1
ATOM 10283 C C . GLN B 1 501 ? -10.773 14.086 14.062 1 96.25 501 GLN B C 1
ATOM 10285 O O . GLN B 1 501 ? -11.234 15.219 13.898 1 96.25 501 GLN B O 1
ATOM 10290 N N . ILE B 1 502 ? -10.055 13.773 15.086 1 97.94 502 ILE B N 1
ATOM 10291 C CA . ILE B 1 502 ? -10.195 14.539 16.312 1 97.94 502 ILE B CA 1
ATOM 10292 C C . ILE B 1 502 ? -8.906 15.297 16.609 1 97.94 502 ILE B C 1
ATOM 10294 O O . ILE B 1 502 ? -7.812 14.719 16.562 1 97.94 502 ILE B O 1
ATOM 10298 N N . LEU B 1 503 ? -8.977 16.547 16.75 1 98.06 503 LEU B N 1
ATOM 10299 C CA . LEU B 1 503 ? -7.949 17.391 17.359 1 98.06 503 LEU B CA 1
ATOM 10300 C C . LEU B 1 503 ? -8.188 17.547 18.859 1 98.06 503 LEU B C 1
ATOM 10302 O O . LEU B 1 503 ? -9.258 17.984 19.281 1 98.06 503 LEU B O 1
ATOM 10306 N N . VAL B 1 504 ? -7.297 17.125 19.672 1 98.06 504 VAL B N 1
ATOM 10307 C CA . VAL B 1 504 ? -7.43 17.188 21.125 1 98.06 504 VAL B CA 1
ATOM 10308 C C . VAL B 1 504 ? -6.473 18.234 21.688 1 98.06 504 VAL B C 1
ATOM 10310 O O . VAL B 1 504 ? -5.262 18.172 21.453 1 98.06 504 VAL B O 1
ATOM 10313 N N . LEU B 1 505 ? -7.004 19.203 22.344 1 97.19 505 LEU B N 1
ATOM 10314 C CA . LEU B 1 505 ? -6.152 20.188 23 1 97.19 505 LEU B CA 1
ATOM 10315 C C . LEU B 1 505 ? -5.703 19.703 24.375 1 97.19 505 LEU B C 1
ATOM 10317 O O . LEU B 1 505 ? -6.324 20.031 25.375 1 97.19 505 LEU B O 1
ATOM 10321 N N . THR B 1 506 ? -4.605 19.031 24.438 1 94.94 506 THR B N 1
ATOM 10322 C CA . THR B 1 506 ? -4.125 18.391 25.656 1 94.94 506 THR B CA 1
ATOM 10323 C C . THR B 1 506 ? -2.953 19.156 26.25 1 94.94 506 THR B C 1
ATOM 10325 O O . THR B 1 506 ? -2.572 18.938 27.406 1 94.94 506 THR B O 1
ATOM 10328 N N . GLY B 1 507 ? -2.469 20.172 25.578 1 93.69 507 GLY B N 1
ATOM 10329 C CA . GLY B 1 507 ? -1.127 20.578 25.953 1 93.69 507 GLY B CA 1
ATOM 10330 C C . GLY B 1 507 ? -0.092 19.484 25.781 1 93.69 507 GLY B C 1
ATOM 10331 O O . GLY B 1 507 ? -0.01 18.875 24.719 1 93.69 507 GLY B O 1
ATOM 10332 N N . TYR B 1 508 ? 0.709 19.359 26.734 1 94.31 508 TYR B N 1
ATOM 10333 C CA . TYR B 1 508 ? 1.567 18.188 26.672 1 94.31 508 TYR B CA 1
ATOM 10334 C C . TYR B 1 508 ? 0.783 16.922 27.016 1 94.31 508 TYR B C 1
ATOM 10336 O O . TYR B 1 508 ? 0.146 16.844 28.062 1 94.31 508 TYR B O 1
ATOM 10344 N N . PRO B 1 509 ? 0.76 15.984 26.172 1 94.88 509 PRO B N 1
ATOM 10345 C CA . PRO B 1 509 ? -0.122 14.828 26.312 1 94.88 509 PRO B CA 1
ATOM 10346 C C . PRO B 1 509 ? 0.046 14.109 27.641 1 94.88 509 PRO B C 1
ATOM 10348 O O . PRO B 1 509 ? -0.929 13.609 28.203 1 94.88 509 PRO B O 1
ATOM 10351 N N . ARG B 1 510 ? 1.235 14.062 28.234 1 93.69 510 ARG B N 1
ATOM 10352 C CA . ARG B 1 510 ? 1.505 13.352 29.484 1 93.69 510 ARG B CA 1
ATOM 10353 C C . ARG B 1 510 ? 0.786 14.023 30.656 1 93.69 510 ARG B C 1
ATOM 10355 O O . ARG B 1 510 ? 0.488 13.367 31.656 1 93.69 510 ARG B O 1
ATOM 10362 N N . ASN B 1 511 ? 0.466 15.234 30.5 1 92.81 511 ASN B N 1
ATOM 10363 C CA . ASN B 1 511 ? -0.161 15.992 31.578 1 92.81 511 ASN B CA 1
ATOM 10364 C C . ASN B 1 511 ? -1.654 15.688 31.672 1 92.81 511 ASN B C 1
ATOM 10366 O O . ASN B 1 511 ? -2.277 15.961 32.719 1 92.81 511 ASN B O 1
ATOM 10370 N N . ARG B 1 512 ? -2.248 15.195 30.641 1 93.38 512 ARG B N 1
ATOM 10371 C CA . ARG B 1 512 ? -3.668 14.859 30.641 1 93.38 512 ARG B CA 1
ATOM 10372 C C . ARG B 1 512 ? -3.895 13.477 30.031 1 93.38 512 ARG B C 1
ATOM 10374 O O . ARG B 1 512 ? -4.598 13.344 29.031 1 93.38 512 ARG B O 1
ATOM 10381 N N . PRO B 1 513 ? -3.412 12.445 30.656 1 92.94 513 PRO B N 1
ATOM 10382 C CA . PRO B 1 513 ? -3.473 11.094 30.078 1 92.94 513 PRO B CA 1
ATOM 10383 C C . PRO B 1 513 ? -4.902 10.578 29.938 1 92.94 513 PRO B C 1
ATOM 10385 O O . PRO B 1 513 ? -5.207 9.844 28.984 1 92.94 513 PRO B O 1
ATOM 10388 N N . ALA B 1 514 ? -5.848 10.977 30.859 1 92.94 514 ALA B N 1
ATOM 10389 C CA . ALA B 1 514 ? -7.227 10.5 30.812 1 92.94 514 ALA B CA 1
ATOM 10390 C C . ALA B 1 514 ? -7.914 10.969 29.531 1 92.94 514 ALA B C 1
ATOM 10392 O O . ALA B 1 514 ? -8.641 10.203 28.891 1 92.94 514 ALA B O 1
ATOM 10393 N N . LEU B 1 515 ? -7.668 12.227 29.219 1 95 515 LEU B N 1
ATOM 10394 C CA . LEU B 1 515 ? -8.25 12.789 28 1 95 515 LEU B CA 1
ATOM 10395 C C . LEU B 1 515 ? -7.695 12.102 26.766 1 95 515 LEU B C 1
ATOM 10397 O O . LEU B 1 515 ? -8.453 11.75 25.859 1 95 515 LEU B O 1
ATOM 10401 N N . VAL B 1 516 ? -6.379 11.875 26.734 1 95.75 516 VAL B N 1
ATOM 10402 C CA . VAL B 1 516 ? -5.711 11.25 25.594 1 95.75 516 VAL B CA 1
ATOM 10403 C C . VAL B 1 516 ? -6.18 9.805 25.453 1 95.75 516 VAL B C 1
ATOM 10405 O O . VAL B 1 516 ? -6.5 9.352 24.359 1 95.75 516 VAL B O 1
ATOM 10408 N N . ASP B 1 517 ? -6.281 9.086 26.547 1 93.88 517 ASP B N 1
ATOM 10409 C CA . ASP B 1 517 ? -6.707 7.691 26.516 1 93.88 517 ASP B CA 1
ATOM 10410 C C . ASP B 1 517 ? -8.148 7.566 26.031 1 93.88 517 ASP B C 1
ATOM 10412 O O . ASP B 1 517 ? -8.477 6.66 25.266 1 93.88 517 ASP B O 1
ATOM 10416 N N . PHE B 1 518 ? -8.977 8.438 26.5 1 94.94 518 PHE B N 1
ATOM 10417 C CA . PHE B 1 518 ? -10.383 8.414 26.094 1 94.94 518 PHE B CA 1
ATOM 10418 C C . PHE B 1 518 ? -10.523 8.609 24.594 1 94.94 518 PHE B C 1
ATOM 10420 O O . PHE B 1 518 ? -11.219 7.84 23.938 1 94.94 518 PHE B O 1
ATOM 10427 N N . VAL B 1 519 ? -9.883 9.656 24.094 1 96.56 519 VAL B N 1
ATOM 10428 C CA . VAL B 1 519 ? -10 9.953 22.672 1 96.56 519 VAL B CA 1
ATOM 10429 C C . VAL B 1 519 ? -9.328 8.859 21.844 1 96.56 519 VAL B C 1
ATOM 10431 O O . VAL B 1 519 ? -9.797 8.508 20.766 1 96.56 519 VAL B O 1
ATOM 10434 N N . SER B 1 520 ? -8.234 8.312 22.406 1 95.5 520 SER B N 1
ATOM 10435 C CA . SER B 1 520 ? -7.562 7.207 21.734 1 95.5 520 SER B CA 1
ATOM 10436 C C . SER B 1 520 ? -8.484 6.004 21.594 1 95.5 520 SER B C 1
ATOM 10438 O O . SER B 1 520 ? -8.398 5.254 20.609 1 95.5 520 SER B O 1
ATOM 10440 N N . THR B 1 521 ? -9.391 5.82 22.516 1 94.31 521 THR B N 1
ATOM 10441 C CA . THR B 1 521 ? -10.359 4.73 22.438 1 94.31 521 THR B CA 1
ATOM 10442 C C . THR B 1 521 ? -11.367 4.965 21.328 1 94.31 521 THR B C 1
ATOM 10444 O O . THR B 1 521 ? -11.844 4.012 20.703 1 94.31 521 THR B O 1
ATOM 10447 N N . ILE B 1 522 ? -11.625 6.191 21.031 1 94.81 522 ILE B N 1
ATOM 10448 C CA . ILE B 1 522 ? -12.555 6.527 19.953 1 94.81 522 ILE B CA 1
ATOM 10449 C C . ILE B 1 522 ? -11.891 6.285 18.609 1 94.81 522 ILE B C 1
ATOM 10451 O O . ILE B 1 522 ? -12.477 5.66 17.719 1 94.81 522 ILE B O 1
ATOM 10455 N N . THR B 1 523 ? -10.664 6.703 18.422 1 93.69 523 THR B N 1
ATOM 10456 C CA . THR B 1 523 ? -10.016 6.66 17.125 1 93.69 523 THR B CA 1
ATOM 10457 C C . THR B 1 523 ? -9.398 5.285 16.875 1 93.69 523 THR B C 1
ATOM 10459 O O . THR B 1 523 ? -9.414 4.789 15.75 1 93.69 523 THR B O 1
ATOM 10462 N N . LYS B 1 524 ? -8.984 4.453 17.875 1 85.31 524 LYS B N 1
ATOM 10463 C CA . LYS B 1 524 ? -8.391 3.121 17.859 1 85.31 524 LYS B CA 1
ATOM 10464 C C . LYS B 1 524 ? -7.605 2.879 16.562 1 85.31 524 LYS B C 1
ATOM 10466 O O . LYS B 1 524 ? -7.789 1.858 15.906 1 85.31 524 LYS B O 1
ATOM 10471 N N . LYS B 1 525 ? -6.848 3.635 15.969 1 78.06 525 LYS B N 1
ATOM 10472 C CA . LYS B 1 525 ? -5.965 3.494 14.82 1 78.06 525 LYS B CA 1
ATOM 10473 C C . LYS B 1 525 ? -6.75 3.561 13.516 1 78.06 525 LYS B C 1
ATOM 10475 O O . LYS B 1 525 ? -6.246 3.176 12.453 1 78.06 525 LYS B O 1
ATOM 10480 N N . GLN B 1 526 ? -8.039 3.875 13.656 1 88.06 526 GLN B N 1
ATOM 10481 C CA . GLN B 1 526 ? -8.883 3.898 12.469 1 88.06 526 GLN B CA 1
ATOM 10482 C C . GLN B 1 526 ? -9.156 5.328 12.016 1 88.06 526 GLN B C 1
ATOM 10484 O O . GLN B 1 526 ? -9.578 5.559 10.883 1 88.06 526 GLN B O 1
ATOM 10489 N N . SER B 1 527 ? -9.031 6.195 12.906 1 93.88 527 SER B N 1
ATOM 10490 C CA . SER B 1 527 ? -9.281 7.602 12.602 1 93.88 527 SER B CA 1
ATOM 10491 C C . SER B 1 527 ? -8.109 8.477 13.047 1 93.88 527 SER B C 1
ATOM 10493 O O . SER B 1 527 ? -7.289 8.055 13.867 1 93.88 527 SER B O 1
ATOM 10495 N N . LEU B 1 528 ? -8.047 9.672 12.508 1 96.06 528 LEU B N 1
ATOM 10496 C CA . LEU B 1 528 ? -6.973 10.617 12.773 1 96.06 528 LEU B CA 1
ATOM 10497 C C . LEU B 1 528 ? -7.113 11.219 14.172 1 96.06 528 LEU B C 1
ATOM 10499 O O . LEU B 1 528 ? -8.211 11.586 14.586 1 96.06 528 LEU B O 1
ATOM 10503 N N . MET B 1 529 ? -6.086 11.18 14.961 1 97.25 529 MET B N 1
ATOM 10504 C CA . MET B 1 529 ? -5.992 11.852 16.25 1 97.25 529 MET B CA 1
ATOM 10505 C C . MET B 1 529 ? -4.75 12.734 16.312 1 97.25 529 MET B C 1
ATOM 10507 O O . MET B 1 529 ? -3.646 12.281 16.016 1 97.25 529 MET B O 1
ATOM 10511 N N . ILE B 1 530 ? -4.914 13.984 16.625 1 97 530 ILE B N 1
ATOM 10512 C CA . ILE B 1 530 ? -3.807 14.922 16.766 1 97 530 ILE B CA 1
ATOM 10513 C C . ILE B 1 530 ? -3.863 15.594 18.141 1 97 530 ILE B C 1
ATOM 10515 O O . ILE B 1 530 ? -4.906 16.109 18.531 1 97 530 ILE B O 1
ATOM 10519 N N . CYS B 1 531 ? -2.877 15.492 18.891 1 97.31 531 CYS B N 1
ATOM 10520 C CA . CYS B 1 531 ? -2.76 16.234 20.141 1 97.31 531 CYS B CA 1
ATOM 10521 C C . CYS B 1 531 ? -2.127 17.609 19.906 1 97.31 531 CYS B C 1
ATOM 10523 O O . CYS B 1 531 ? -0.98 17.688 19.469 1 97.31 531 CYS B O 1
ATOM 10525 N N . GLY B 1 532 ? -2.889 18.625 20.125 1 96.38 532 GLY B N 1
ATOM 10526 C CA . GLY B 1 532 ? -2.41 19.984 19.953 1 96.38 532 GLY B CA 1
ATOM 10527 C C . GLY B 1 532 ? -1.902 20.609 21.234 1 96.38 532 GLY B C 1
ATOM 10528 O O . GLY B 1 532 ? -2.494 20.422 22.297 1 96.38 532 GLY B O 1
ATOM 10529 N N . HIS B 1 533 ? -0.79 21.312 21.125 1 96.19 533 HIS B N 1
ATOM 10530 C CA . HIS B 1 533 ? -0.145 21.969 22.25 1 96.19 533 HIS B CA 1
ATOM 10531 C C . HIS B 1 533 ? 0.204 23.422 21.906 1 96.19 533 HIS B C 1
ATOM 10533 O O . HIS B 1 533 ? 0.881 23.688 20.906 1 96.19 533 HIS B O 1
ATOM 10539 N N . VAL B 1 534 ? -0.274 24.391 22.734 1 95.81 534 VAL B N 1
ATOM 10540 C CA . VAL B 1 534 ? 0.016 25.812 22.516 1 95.81 534 VAL B CA 1
ATOM 10541 C C . VAL B 1 534 ? 1.013 26.281 23.578 1 95.81 534 VAL B C 1
ATOM 10543 O O . VAL B 1 534 ? 0.724 26.25 24.766 1 95.81 534 VAL B O 1
ATOM 10546 N N . PHE B 1 535 ? 2.174 26.625 23.141 1 95.31 535 PHE B N 1
ATOM 10547 C CA . PHE B 1 535 ? 3.154 27.281 24 1 95.31 535 PHE B CA 1
ATOM 10548 C C . PHE B 1 535 ? 2.912 28.781 24.062 1 95.31 535 PHE B C 1
ATOM 10550 O O . PHE B 1 535 ? 2.832 29.438 23.031 1 95.31 535 PHE B O 1
ATOM 10557 N N . LEU B 1 536 ? 2.762 29.281 25.234 1 93.94 536 LEU B N 1
ATOM 10558 C CA . LEU B 1 536 ? 2.553 30.703 25.391 1 93.94 536 LEU B CA 1
ATOM 10559 C C . LEU B 1 536 ? 3.877 31.469 25.344 1 93.94 536 LEU B C 1
ATOM 10561 O O . LEU B 1 536 ? 4.852 31.062 25.984 1 93.94 536 LEU B O 1
ATOM 10565 N N . GLY B 1 537 ? 3.914 32.406 24.469 1 91.75 537 GLY B N 1
ATOM 10566 C CA . GLY B 1 537 ? 5.121 33.219 24.312 1 91.75 537 GLY B CA 1
ATOM 10567 C C . GLY B 1 537 ? 5.566 33.375 22.875 1 91.75 537 GLY B C 1
ATOM 10568 O O . GLY B 1 537 ? 4.809 33.031 21.953 1 91.75 537 GLY B O 1
ATOM 10569 N N . ASP B 1 538 ? 6.762 33.938 22.75 1 90.81 538 ASP B N 1
ATOM 10570 C CA . ASP B 1 538 ? 7.312 34.125 21.406 1 90.81 538 ASP B CA 1
ATOM 10571 C C . ASP B 1 538 ? 7.961 32.875 20.875 1 90.81 538 ASP B C 1
ATOM 10573 O O . ASP B 1 538 ? 8.422 32.031 21.641 1 90.81 538 ASP B O 1
ATOM 10577 N N . MET B 1 539 ? 7.965 32.75 19.609 1 90.31 539 MET B N 1
ATOM 10578 C CA . MET B 1 539 ? 8.477 31.562 18.922 1 90.31 539 MET B CA 1
ATOM 10579 C C . MET B 1 539 ? 9.938 31.312 19.281 1 90.31 539 MET B C 1
ATOM 10581 O O . MET B 1 539 ? 10.344 30.172 19.516 1 90.31 539 MET B O 1
ATOM 10585 N N . TYR B 1 540 ? 10.758 32.344 19.516 1 88.25 540 TYR B N 1
ATOM 10586 C CA . TYR B 1 540 ? 12.195 32.25 19.734 1 88.25 540 TYR B CA 1
ATOM 10587 C C . TYR B 1 540 ? 12.5 31.562 21.062 1 88.25 540 TYR B C 1
ATOM 10589 O O . TYR B 1 540 ? 13.531 30.906 21.219 1 88.25 540 TYR B O 1
ATOM 10597 N N . GLU B 1 541 ? 11.547 31.719 21.969 1 90.31 541 GLU B N 1
ATOM 10598 C CA . GLU B 1 541 ? 11.758 31.156 23.312 1 90.31 541 GLU B CA 1
ATOM 10599 C C . GLU B 1 541 ? 11.453 29.672 23.328 1 90.31 541 GLU B C 1
ATOM 10601 O O . GLU B 1 541 ? 11.914 28.938 24.219 1 90.31 541 GLU B O 1
ATOM 10606 N N . HIS B 1 542 ? 10.758 29.297 22.359 1 92.19 542 HIS B N 1
ATOM 10607 C CA . HIS B 1 542 ? 10.273 27.922 22.406 1 92.19 542 HIS B CA 1
ATOM 10608 C C . HIS B 1 542 ? 10.789 27.109 21.234 1 92.19 542 HIS B C 1
ATOM 10610 O O . HIS B 1 542 ? 10.219 26.062 20.906 1 92.19 542 HIS B O 1
ATOM 10616 N N . VAL B 1 543 ? 11.828 27.484 20.609 1 90.31 543 VAL B N 1
ATOM 10617 C CA . VAL B 1 543 ? 12.328 26.828 19.406 1 90.31 543 VAL B CA 1
ATOM 10618 C C . VAL B 1 543 ? 12.75 25.406 19.734 1 90.31 543 VAL B C 1
ATOM 10620 O O . VAL B 1 543 ? 12.445 24.469 18.984 1 90.31 543 VAL B O 1
ATOM 10623 N N . GLY B 1 544 ? 13.453 25.172 20.844 1 87.06 544 GLY B N 1
ATOM 10624 C CA . GLY B 1 544 ? 13.883 23.844 21.25 1 87.06 544 GLY B CA 1
ATOM 10625 C C . GLY B 1 544 ? 12.719 22.922 21.562 1 87.06 544 GLY B C 1
ATOM 10626 O O . GLY B 1 544 ? 12.75 21.75 21.172 1 87.06 544 GLY B O 1
ATOM 10627 N N . ARG B 1 545 ? 11.695 23.422 22.125 1 90.31 545 ARG B N 1
ATOM 10628 C CA . ARG B 1 545 ? 10.531 22.625 22.516 1 90.31 545 ARG B CA 1
ATOM 10629 C C . ARG B 1 545 ? 9.68 22.281 21.297 1 90.31 545 ARG B C 1
ATOM 10631 O O . ARG B 1 545 ? 9.055 21.219 21.25 1 90.31 545 ARG B O 1
ATOM 10638 N N . LEU B 1 546 ? 9.648 23.156 20.391 1 88.94 546 LEU B N 1
ATOM 10639 C CA . LEU B 1 546 ? 8.836 22.969 19.188 1 88.94 546 LEU B CA 1
ATOM 10640 C C . LEU B 1 546 ? 9.391 21.828 18.344 1 88.94 546 LEU B C 1
ATOM 10642 O O . LEU B 1 546 ? 8.648 21.188 17.594 1 88.94 546 LEU B O 1
ATOM 10646 N N . ARG B 1 547 ? 10.625 21.5 18.516 1 84.5 547 ARG B N 1
ATOM 10647 C CA . ARG B 1 547 ? 11.242 20.469 17.688 1 84.5 547 ARG B CA 1
ATOM 10648 C C . ARG B 1 547 ? 11.383 19.156 18.453 1 84.5 547 ARG B C 1
ATOM 10650 O O . ARG B 1 547 ? 11.883 18.156 17.922 1 84.5 547 ARG B O 1
ATOM 10657 N N . SER B 1 548 ? 10.836 19.141 19.578 1 85.94 548 SER B N 1
ATOM 10658 C CA . SER B 1 548 ? 11 17.969 20.438 1 85.94 548 SER B CA 1
ATOM 10659 C C . SER B 1 548 ? 10.125 16.812 19.953 1 85.94 548 SER B C 1
ATOM 10661 O O . SER B 1 548 ? 8.992 17.016 19.516 1 85.94 548 SER B O 1
ATOM 10663 N N . THR B 1 549 ? 10.727 15.586 19.984 1 85.75 549 THR B N 1
ATOM 10664 C CA . THR B 1 549 ? 10 14.375 19.625 1 85.75 549 THR B CA 1
ATOM 10665 C C . THR B 1 549 ? 9.641 13.562 20.875 1 85.75 549 THR B C 1
ATOM 10667 O O . THR B 1 549 ? 9.312 12.383 20.781 1 85.75 549 THR B O 1
ATOM 10670 N N . ALA B 1 550 ? 9.602 14.164 21.984 1 90.56 550 ALA B N 1
ATOM 10671 C CA . ALA B 1 550 ? 9.352 13.492 23.25 1 90.56 550 ALA B CA 1
ATOM 10672 C C . ALA B 1 550 ? 7.918 12.969 23.312 1 90.56 550 ALA B C 1
ATOM 10674 O O . ALA B 1 550 ? 7.664 11.898 23.875 1 90.56 550 ALA B O 1
ATOM 10675 N N . ALA B 1 551 ? 6.996 13.695 22.766 1 93.94 551 ALA B N 1
ATOM 10676 C CA . ALA B 1 551 ? 5.598 13.273 22.781 1 93.94 551 ALA B CA 1
ATOM 10677 C C . ALA B 1 551 ? 5.414 11.938 22.078 1 93.94 551 ALA B C 1
ATOM 10679 O O . ALA B 1 551 ? 4.66 11.078 22.531 1 93.94 551 ALA B O 1
ATOM 10680 N N . TYR B 1 552 ? 6.156 11.758 21.016 1 93.12 552 TYR B N 1
ATOM 10681 C CA . TYR B 1 552 ? 6.023 10.531 20.25 1 93.12 552 TYR B CA 1
ATOM 10682 C C . TYR B 1 552 ? 6.586 9.336 21.016 1 93.12 552 TYR B C 1
ATOM 10684 O O . TYR B 1 552 ? 6.082 8.219 20.906 1 93.12 552 TYR B O 1
ATOM 10692 N N . LYS B 1 553 ? 7.645 9.539 21.781 1 92.62 553 LYS B N 1
ATOM 10693 C CA . LYS B 1 553 ? 8.18 8.477 22.625 1 92.62 553 LYS B CA 1
ATOM 10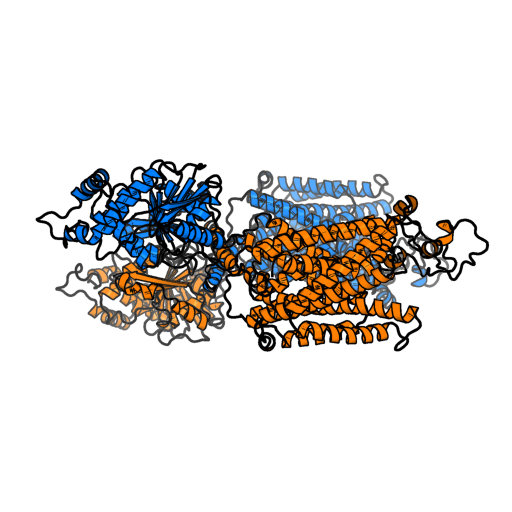694 C C . LYS B 1 553 ? 7.148 8.039 23.656 1 92.62 553 LYS B C 1
ATOM 10696 O O . LYS B 1 553 ? 7.016 6.844 23.938 1 92.62 553 LYS B O 1
ATOM 10701 N N . TRP B 1 554 ? 6.449 9.023 24.125 1 94.81 554 TRP B N 1
ATOM 10702 C CA . TRP B 1 554 ? 5.402 8.719 25.094 1 94.81 554 TRP B CA 1
ATOM 10703 C C . TRP B 1 554 ? 4.258 7.957 24.438 1 94.81 554 TRP B C 1
ATOM 10705 O O . TRP B 1 554 ? 3.727 7.008 25.016 1 94.81 554 TRP B O 1
ATOM 10715 N N . PHE B 1 555 ? 3.818 8.344 23.297 1 94.56 555 PHE B N 1
ATOM 10716 C CA . PHE B 1 555 ? 2.773 7.641 22.547 1 94.56 555 PHE B CA 1
ATOM 10717 C C . PHE B 1 555 ? 3.16 6.184 22.328 1 94.56 555 PHE B C 1
ATOM 10719 O O . PHE B 1 555 ? 2.334 5.281 22.5 1 94.56 555 PHE B O 1
ATOM 10726 N N . LYS B 1 556 ? 4.438 5.992 21.984 1 91.06 556 LYS B N 1
ATOM 10727 C CA . LYS B 1 556 ? 4.926 4.648 21.688 1 91.06 556 LYS B CA 1
ATOM 10728 C C . LYS B 1 556 ? 4.895 3.768 22.938 1 91.06 556 LYS B C 1
ATOM 10730 O O . LYS B 1 556 ? 4.52 2.596 22.859 1 91.06 556 LYS B O 1
ATOM 10735 N N . SER B 1 557 ? 5.238 4.328 24.062 1 92.5 557 SER B N 1
ATOM 10736 C CA . SER B 1 557 ? 5.262 3.572 25.312 1 92.5 557 SER B CA 1
ATOM 10737 C C . SER B 1 557 ? 3.855 3.154 25.719 1 92.5 557 SER B C 1
ATOM 10739 O O . SER B 1 557 ? 3.676 2.121 26.375 1 92.5 557 SER B O 1
ATOM 10741 N N . ARG B 1 558 ? 2.814 3.887 25.297 1 92.12 558 ARG B N 1
ATOM 10742 C CA . ARG B 1 558 ? 1.439 3.607 25.703 1 92.12 558 ARG B CA 1
ATOM 10743 C C . ARG B 1 558 ? 0.646 2.99 24.547 1 92.12 558 ARG B C 1
ATOM 10745 O O . ARG B 1 558 ? -0.559 2.762 24.672 1 92.12 558 ARG B O 1
ATOM 10752 N N . ASP B 1 559 ? 1.286 2.715 23.469 1 91.12 559 ASP B N 1
ATOM 10753 C CA . ASP B 1 559 ? 0.674 2.145 22.266 1 91.12 559 ASP B CA 1
ATOM 10754 C C . ASP B 1 559 ? -0.484 3.01 21.781 1 91.12 559 ASP B C 1
ATOM 10756 O O . ASP B 1 559 ? -1.583 2.508 21.531 1 91.12 559 ASP B O 1
ATOM 10760 N N . ILE B 1 560 ? -0.324 4.352 21.828 1 94.12 560 ILE B N 1
ATOM 10761 C CA . ILE B 1 560 ? -1.296 5.316 21.328 1 94.12 560 ILE B CA 1
ATOM 10762 C C . ILE B 1 560 ? -0.858 5.82 19.953 1 94.12 560 ILE B C 1
ATOM 10764 O O . ILE B 1 560 ? 0.307 6.176 19.75 1 94.12 560 ILE B O 1
ATOM 10768 N N . LYS B 1 561 ? -1.729 5.703 19.031 1 94.19 561 LYS B N 1
ATOM 10769 C CA . LYS B 1 561 ? -1.446 6.219 17.703 1 94.19 561 LYS B CA 1
ATOM 10770 C C . LYS B 1 561 ? -1.995 7.629 17.531 1 94.19 561 LYS B C 1
ATOM 10772 O O . LYS B 1 561 ? -3.191 7.812 17.297 1 94.19 561 LYS B O 1
ATOM 10777 N N . SER B 1 562 ? -1.205 8.594 17.719 1 95.44 562 SER B N 1
ATOM 10778 C CA . SER B 1 562 ? -1.599 9.992 17.609 1 95.44 562 SER B CA 1
ATOM 10779 C C . SER B 1 562 ? -0.468 10.844 17.031 1 95.44 562 SER B C 1
ATOM 10781 O O . SER B 1 562 ? 0.7 10.453 17.094 1 95.44 562 SER B O 1
ATOM 10783 N N . PHE B 1 563 ? -0.788 11.844 16.375 1 95.56 563 PHE B N 1
ATOM 10784 C CA . PHE B 1 563 ? 0.172 12.867 15.961 1 95.56 563 PHE B CA 1
ATOM 10785 C C . PHE B 1 563 ? 0.272 13.969 17.016 1 95.56 563 PHE B C 1
ATOM 10787 O O . PHE B 1 563 ? -0.607 14.102 17.859 1 95.56 563 PHE B O 1
ATOM 10794 N N . TYR B 1 564 ? 1.352 14.602 17.062 1 95.69 564 TYR B N 1
ATOM 10795 C CA . TYR B 1 564 ? 1.597 15.703 18 1 95.69 564 TYR B CA 1
ATOM 10796 C C . TYR B 1 564 ? 2.02 16.969 17.25 1 95.69 564 TYR B C 1
ATOM 10798 O O . TYR B 1 564 ? 2.91 16.922 16.406 1 95.69 564 TYR B O 1
ATOM 10806 N N . THR B 1 565 ? 1.301 18.078 17.5 1 94.38 565 THR B N 1
ATOM 10807 C CA . THR B 1 565 ? 1.643 19.359 16.906 1 94.38 565 THR B CA 1
ATOM 10808 C C . THR B 1 565 ? 1.641 20.469 17.953 1 94.38 565 THR B C 1
ATOM 10810 O O . THR B 1 565 ? 0.754 20.5 18.812 1 94.38 565 THR B O 1
ATOM 10813 N N . SER B 1 566 ? 2.684 21.203 17.953 1 94.38 566 SER B N 1
ATOM 10814 C CA . SER B 1 566 ? 2.803 22.312 18.891 1 94.38 566 SER B CA 1
ATOM 10815 C C . SER B 1 566 ? 3.01 23.641 18.156 1 94.38 566 SER B C 1
ATOM 10817 O O . SER B 1 566 ? 3.553 23.656 17.047 1 94.38 566 SER B O 1
ATOM 10819 N N . VAL B 1 567 ? 2.514 24.703 18.719 1 94.94 567 VAL B N 1
ATOM 10820 C CA . VAL B 1 567 ? 2.648 26.031 18.141 1 94.94 567 VAL B CA 1
ATOM 10821 C C . VAL B 1 567 ? 2.875 27.062 19.25 1 94.94 567 VAL B C 1
ATOM 10823 O O . VAL B 1 567 ? 2.322 26.938 20.344 1 94.94 567 VAL B O 1
ATOM 10826 N N . ALA B 1 568 ? 3.723 27.984 18.969 1 95.81 568 ALA B N 1
ATOM 10827 C CA . ALA B 1 568 ? 3.936 29.109 19.891 1 95.81 568 ALA B CA 1
ATOM 10828 C C . ALA B 1 568 ? 3.016 30.281 19.547 1 95.81 568 ALA B C 1
ATOM 10830 O O . ALA B 1 568 ? 2.904 30.656 18.375 1 95.81 568 ALA B O 1
ATOM 10831 N N . SER B 1 569 ? 2.318 30.75 20.531 1 93.5 569 SER B N 1
ATOM 10832 C CA . SER B 1 569 ? 1.391 31.859 20.344 1 93.5 569 SER B CA 1
ATOM 10833 C C . SER B 1 569 ? 1.359 32.781 21.578 1 93.5 569 SER B C 1
ATOM 10835 O O . SER B 1 569 ? 1.66 32.312 22.688 1 93.5 569 SER B O 1
ATOM 10837 N N . PRO B 1 570 ? 1.037 34.031 21.312 1 89.62 570 PRO B N 1
ATOM 10838 C CA . PRO B 1 570 ? 0.963 34.938 22.453 1 89.62 570 PRO B CA 1
ATOM 10839 C C . PRO B 1 570 ? -0.209 34.625 23.375 1 89.62 570 PRO B C 1
ATOM 10841 O O . PRO B 1 570 ? -0.138 34.906 24.578 1 89.62 570 PRO B O 1
ATOM 10844 N N . ASN B 1 571 ? -1.304 34.188 22.859 1 91.56 571 ASN B N 1
ATOM 10845 C CA . ASN B 1 571 ? -2.463 33.812 23.656 1 91.56 571 ASN B CA 1
ATOM 10846 C C . ASN B 1 571 ? -2.998 32.438 23.25 1 91.56 571 ASN B C 1
ATOM 10848 O O . ASN B 1 571 ? -2.715 31.953 22.141 1 91.56 571 ASN B O 1
ATOM 10852 N N . ILE B 1 572 ? -3.678 31.875 24.156 1 93.56 572 ILE B N 1
ATOM 10853 C CA . ILE B 1 572 ? -4.148 30.5 23.969 1 93.56 572 ILE B CA 1
ATOM 10854 C C . ILE B 1 572 ? -5.215 30.469 22.875 1 93.56 572 ILE B C 1
ATOM 10856 O O . ILE B 1 572 ? -5.293 29.516 22.094 1 93.56 572 ILE B O 1
ATOM 10860 N N . ARG B 1 573 ? -6.082 31.469 22.812 1 94.38 573 ARG B N 1
ATOM 10861 C CA . ARG B 1 573 ? -7.156 31.5 21.828 1 94.38 573 ARG B CA 1
ATOM 10862 C C . ARG B 1 573 ? -6.602 31.516 20.422 1 94.38 573 ARG B C 1
ATOM 10864 O O . ARG B 1 573 ? -7.02 30.734 19.562 1 94.38 573 ARG B O 1
ATOM 10871 N N . TYR B 1 574 ? -5.629 32.375 20.25 1 93.69 574 TYR B N 1
ATOM 10872 C CA . TYR B 1 574 ? -5.035 32.469 18.922 1 93.69 574 TYR B CA 1
ATOM 10873 C C . TYR B 1 574 ? -4.305 31.172 18.562 1 93.69 574 TYR B C 1
ATOM 10875 O O . TYR B 1 574 ? -4.352 30.719 17.422 1 93.69 574 TYR B O 1
ATOM 10883 N N . GLY B 1 575 ? -3.598 30.672 19.516 1 94.69 575 GLY B N 1
ATOM 10884 C CA . GLY B 1 575 ? -2.947 29.391 19.281 1 94.69 575 GLY B CA 1
ATOM 10885 C C . GLY B 1 575 ? -3.916 28.281 18.891 1 94.69 575 GLY B C 1
ATOM 10886 O O . GLY B 1 575 ? -3.639 27.516 17.969 1 94.69 575 GLY B O 1
ATOM 10887 N N . ALA B 1 576 ? -5.008 28.219 19.547 1 96.31 576 ALA B N 1
ATOM 10888 C CA . ALA B 1 576 ? -6.023 27.203 19.234 1 96.31 576 ALA B CA 1
ATOM 10889 C C . ALA B 1 576 ? -6.625 27.453 17.844 1 96.31 576 ALA B C 1
ATOM 10891 O O . ALA B 1 576 ? -6.895 26.5 17.109 1 96.31 576 ALA B O 1
ATOM 10892 N N . GLN B 1 577 ? -6.863 28.734 17.531 1 95.19 577 GLN B N 1
ATOM 10893 C CA . GLN B 1 577 ? -7.391 29.078 16.219 1 95.19 577 GLN B CA 1
ATOM 10894 C C . GLN B 1 577 ? -6.477 28.578 15.109 1 95.19 577 GLN B C 1
ATOM 10896 O O . GLN B 1 577 ? -6.949 28.031 14.109 1 95.19 577 GLN B O 1
ATOM 10901 N N . VAL B 1 578 ? -5.223 28.766 15.383 1 94.38 578 VAL B N 1
ATOM 10902 C CA . VAL B 1 578 ? -4.227 28.359 14.398 1 94.38 578 VAL B CA 1
ATOM 10903 C C . VAL B 1 578 ? -4.234 26.844 14.234 1 94.38 578 VAL B C 1
ATOM 10905 O O . VAL B 1 578 ? -4.16 26.328 13.117 1 94.38 578 VAL B O 1
ATOM 10908 N N . LEU B 1 579 ? -4.328 26.141 15.289 1 95.94 579 LEU B N 1
ATOM 10909 C CA . LEU B 1 579 ? -4.367 24.688 15.234 1 95.94 579 LEU B CA 1
ATOM 10910 C C . LEU B 1 579 ? -5.613 24.203 14.5 1 95.94 579 LEU B C 1
ATOM 10912 O O . LEU B 1 579 ? -5.555 23.234 13.734 1 95.94 579 LEU B O 1
ATOM 10916 N N . LEU B 1 580 ? -6.688 24.875 14.664 1 95.81 580 LEU B N 1
ATOM 10917 C CA . LEU B 1 580 ? -7.949 24.5 14.023 1 95.81 580 LEU B CA 1
ATOM 10918 C C . LEU B 1 580 ? -7.891 24.734 12.523 1 95.81 580 LEU B C 1
ATOM 10920 O O . LEU B 1 580 ? -8.531 24.016 11.75 1 95.81 580 LEU B O 1
ATOM 10924 N N . GLN B 1 581 ? -7.094 25.656 12.109 1 93.56 581 GLN B N 1
ATOM 10925 C CA . GLN B 1 581 ? -7.074 26.047 10.703 1 93.56 581 GLN B CA 1
ATOM 10926 C C . GLN B 1 581 ? -5.988 25.297 9.945 1 93.56 581 GLN B C 1
ATOM 10928 O O . GLN B 1 581 ? -6.195 24.875 8.805 1 93.56 581 GLN B O 1
ATOM 10933 N N . CYS B 1 582 ? -4.852 25.047 10.578 1 91.69 582 CYS B N 1
ATOM 10934 C CA . CYS B 1 582 ? -3.66 24.672 9.82 1 91.69 582 CYS B CA 1
ATOM 10935 C C . CYS B 1 582 ? -3.352 23.188 9.977 1 91.69 582 CYS B C 1
ATOM 10937 O O . CYS B 1 582 ? -2.623 22.625 9.172 1 91.69 582 CYS B O 1
ATOM 10939 N N . GLN B 1 583 ? -3.902 22.641 10.914 1 91.5 583 GLN B N 1
ATOM 10940 C CA . GLN B 1 583 ? -3.508 21.266 11.164 1 91.5 583 GLN B CA 1
ATOM 10941 C C . GLN B 1 583 ? -4.121 20.312 10.133 1 91.5 583 GLN B C 1
ATOM 10943 O O . GLN B 1 583 ? -5.273 20.484 9.734 1 91.5 583 GLN B O 1
ATOM 10948 N N . GLY B 1 584 ? -3.188 19.406 9.688 1 90.25 584 GLY B N 1
ATOM 10949 C CA . GLY B 1 584 ? -3.637 18.391 8.742 1 90.25 584 GLY B CA 1
ATOM 10950 C C . GLY B 1 584 ? -3.072 18.578 7.352 1 90.25 584 GLY B C 1
ATOM 10951 O O . GLY B 1 584 ? -2.41 19.578 7.07 1 90.25 584 GLY B O 1
ATOM 10952 N N . MET B 1 585 ? -3.268 17.562 6.504 1 90.5 585 MET B N 1
ATOM 10953 C CA . MET B 1 585 ? -2.809 17.562 5.121 1 90.5 585 MET B CA 1
ATOM 10954 C C . MET B 1 585 ? -3.91 17.078 4.18 1 90.5 585 MET B C 1
ATOM 10956 O O . MET B 1 585 ? -4.324 15.922 4.246 1 90.5 585 MET B O 1
ATOM 10960 N N . GLY B 1 586 ? -4.312 18.047 3.359 1 89.62 586 GLY B N 1
ATOM 10961 C CA . GLY B 1 586 ? -5.387 17.672 2.455 1 89.62 586 GLY B CA 1
ATOM 10962 C C . GLY B 1 586 ? -6.664 17.281 3.176 1 89.62 586 GLY B C 1
ATOM 10963 O O . GLY B 1 586 ? -7.188 18.062 3.977 1 89.62 586 GLY B O 1
ATOM 10964 N N . LYS B 1 587 ? -7.059 16.031 2.994 1 91.81 587 LYS B N 1
ATOM 10965 C CA . LYS B 1 587 ? -8.305 15.586 3.613 1 91.81 587 LYS B CA 1
ATOM 10966 C C . LYS B 1 587 ? -8.039 14.844 4.918 1 91.81 587 LYS B C 1
ATOM 10968 O O . LYS B 1 587 ? -8.977 14.484 5.637 1 91.81 587 LYS B O 1
ATOM 10973 N N . LEU B 1 588 ? -6.805 14.641 5.184 1 93.12 588 LEU B N 1
ATOM 10974 C CA . LEU B 1 588 ? -6.414 14.164 6.508 1 93.12 588 LEU B CA 1
ATOM 10975 C C . LEU B 1 588 ? -6.336 15.32 7.5 1 93.12 588 LEU B C 1
ATOM 10977 O O . LEU B 1 588 ? -5.242 15.727 7.902 1 93.12 588 LEU B O 1
ATOM 10981 N N . ARG B 1 589 ? -7.449 15.82 7.828 1 93.44 589 ARG B N 1
ATOM 10982 C CA . ARG B 1 589 ? -7.609 16.984 8.695 1 93.44 589 ARG B CA 1
ATOM 10983 C C . ARG B 1 589 ? -8.664 16.734 9.758 1 93.44 589 ARG B C 1
ATOM 10985 O O . ARG B 1 589 ? -9.656 16.031 9.508 1 93.44 589 ARG B O 1
ATOM 10992 N N . PRO B 1 590 ? -8.453 17.312 10.875 1 95 590 PRO B N 1
ATOM 10993 C CA . PRO B 1 590 ? -9.453 17.109 11.93 1 95 590 PRO B CA 1
ATOM 10994 C C . PRO B 1 590 ? -10.797 17.75 11.594 1 95 590 PRO B C 1
ATOM 10996 O O . PRO B 1 590 ? -10.852 18.781 10.922 1 95 590 PRO B O 1
ATOM 10999 N N . ASN B 1 591 ? -11.898 17.109 12.008 1 95.06 591 ASN B N 1
ATOM 11000 C CA . ASN B 1 591 ? -13.25 17.625 11.852 1 95.06 591 ASN B CA 1
ATOM 11001 C C . ASN B 1 591 ? -13.977 17.734 13.188 1 95.06 591 ASN B C 1
ATOM 11003 O O . ASN B 1 591 ? -15.109 18.219 13.25 1 95.06 591 ASN B O 1
ATOM 11007 N N . THR B 1 592 ? -13.32 17.266 14.227 1 96.88 592 THR B N 1
ATOM 11008 C CA . THR B 1 592 ? -13.875 17.312 15.57 1 96.88 592 THR B CA 1
ATOM 11009 C C . THR B 1 592 ? -12.836 17.781 16.578 1 96.88 592 THR B C 1
ATOM 11011 O O . THR B 1 592 ? -11.672 17.375 16.516 1 96.88 592 THR B O 1
ATOM 11014 N N . LEU B 1 593 ? -13.227 18.703 17.422 1 97.81 593 LEU B N 1
ATOM 11015 C CA . LEU B 1 593 ? -12.375 19.203 18.484 1 97.81 593 LEU B CA 1
ATOM 11016 C C . LEU B 1 593 ? -12.828 18.672 19.844 1 97.81 593 LEU B C 1
ATOM 11018 O O . LEU B 1 593 ? -14.008 18.719 20.172 1 97.81 593 LEU B O 1
ATOM 11022 N N . ILE B 1 594 ? -11.961 18.109 20.594 1 98.06 594 ILE B N 1
ATOM 11023 C CA . ILE B 1 594 ? -12.289 17.656 21.938 1 98.06 594 ILE B CA 1
ATOM 11024 C C . ILE B 1 594 ? -11.398 18.359 22.969 1 98.06 594 ILE B C 1
ATOM 11026 O O . ILE B 1 594 ? -10.18 18.438 22.781 1 98.06 594 ILE B O 1
ATOM 11030 N N . LEU B 1 595 ? -12.031 18.906 23.953 1 96.75 595 LEU B N 1
ATOM 11031 C CA . LEU B 1 595 ? -11.359 19.625 25.031 1 96.75 595 LEU B CA 1
ATOM 11032 C C . LEU B 1 595 ? -11.672 18.984 26.391 1 96.75 595 LEU B C 1
ATOM 11034 O O . LEU B 1 595 ? -12.648 18.25 26.516 1 96.75 595 LEU B O 1
ATOM 11038 N N . GLY B 1 596 ? -10.773 19.25 27.266 1 95.81 596 GLY B N 1
ATOM 11039 C CA . GLY B 1 596 ? -11.094 18.922 28.656 1 95.81 596 GLY B CA 1
ATOM 11040 C C . GLY B 1 596 ? -11.914 20 29.344 1 95.81 596 GLY B C 1
ATOM 11041 O O . GLY B 1 596 ? -11.773 21.188 29.031 1 95.81 596 GLY B O 1
ATOM 11042 N N . TYR B 1 597 ? -12.773 19.609 30.219 1 96 597 TYR B N 1
ATOM 11043 C CA . TYR B 1 597 ? -13.57 20.562 30.984 1 96 597 TYR B CA 1
ATOM 11044 C C . TYR B 1 597 ? -12.688 21.422 31.875 1 96 597 TYR B C 1
ATOM 11046 O O . TYR B 1 597 ? -11.75 20.922 32.5 1 96 597 TYR B O 1
ATOM 11054 N N . LYS B 1 598 ? -12.945 22.734 31.781 1 94.94 598 LYS B N 1
ATOM 11055 C CA . LYS B 1 598 ? -12.203 23.656 32.625 1 94.94 598 LYS B CA 1
ATOM 11056 C C . LYS B 1 598 ? -12.758 23.656 34.062 1 94.94 598 LYS B C 1
ATOM 11058 O O . LYS B 1 598 ? -13.578 24.5 34.406 1 94.94 598 LYS B O 1
ATOM 11063 N N . ASN B 1 599 ? -12.203 22.906 34.906 1 92.44 599 ASN B N 1
ATOM 11064 C CA . ASN B 1 599 ? -12.695 22.703 36.25 1 92.44 599 ASN B CA 1
ATOM 11065 C C . ASN B 1 599 ? -12.469 23.938 37.125 1 92.44 599 ASN B C 1
ATOM 11067 O O . ASN B 1 599 ? -13.211 24.172 38.094 1 92.44 599 ASN B O 1
ATOM 11071 N N . ASP B 1 600 ? -11.508 24.766 36.812 1 93.25 600 ASP B N 1
ATOM 11072 C CA . ASP B 1 600 ? -11.141 25.875 37.688 1 93.25 600 ASP B CA 1
ATOM 11073 C C . ASP B 1 600 ? -11.711 27.188 37.156 1 93.25 600 ASP B C 1
ATOM 11075 O O . ASP B 1 600 ? -11.125 28.25 37.375 1 93.25 600 ASP B O 1
ATOM 11079 N N . TRP B 1 601 ? -12.797 27.156 36.375 1 94.12 601 TRP B N 1
ATOM 11080 C CA . TRP B 1 601 ? -13.305 28.359 35.75 1 94.12 601 TRP B CA 1
ATOM 11081 C C . TRP B 1 601 ? -13.805 29.359 36.812 1 94.12 601 TRP B C 1
ATOM 11083 O O . TRP B 1 601 ? -13.797 30.562 36.562 1 94.12 601 TRP B O 1
ATOM 11093 N N . GLN B 1 602 ? -14.164 28.844 38.031 1 93.44 602 GLN B N 1
ATOM 11094 C CA . GLN B 1 602 ? -14.711 29.703 39.094 1 93.44 602 GLN B CA 1
ATOM 11095 C C . GLN B 1 602 ? -13.602 30.516 39.75 1 93.44 602 GLN B C 1
ATOM 11097 O O . GLN B 1 602 ? -13.852 31.625 40.25 1 93.44 602 GLN B O 1
ATOM 11102 N N . VAL B 1 603 ? -12.367 30 39.75 1 92.75 603 VAL B N 1
ATOM 11103 C CA . VAL B 1 603 ? -11.289 30.625 40.5 1 92.75 603 VAL B CA 1
ATOM 11104 C C . VAL B 1 603 ? -10.258 31.203 39.5 1 92.75 603 VAL B C 1
ATOM 11106 O O . VAL B 1 603 ? -9.484 32.094 39.875 1 92.75 603 VAL B O 1
ATOM 11109 N N . ASP B 1 604 ? -10.281 30.781 38.344 1 92.75 604 ASP B N 1
ATOM 11110 C CA . ASP B 1 604 ? -9.281 31.188 37.344 1 92.75 604 ASP B CA 1
ATOM 11111 C C . ASP B 1 604 ? -9.523 32.625 36.875 1 92.75 604 ASP B C 1
ATOM 11113 O O . ASP B 1 604 ? -10.555 33.219 37.188 1 92.75 604 ASP B O 1
ATOM 11117 N N . ASP B 1 605 ? -8.477 33.125 36.188 1 92.69 605 ASP B N 1
ATOM 11118 C CA . ASP B 1 605 ? -8.594 34.438 35.562 1 92.69 605 ASP B CA 1
ATOM 11119 C C . ASP B 1 605 ? -9.758 34.469 34.562 1 92.69 605 ASP B C 1
ATOM 11121 O O . ASP B 1 605 ? -9.867 33.625 33.688 1 92.69 605 ASP B O 1
ATOM 11125 N N . PRO B 1 606 ? -10.688 35.469 34.781 1 92.81 606 PRO B N 1
ATOM 11126 C CA . PRO B 1 606 ? -11.852 35.531 33.875 1 92.81 606 PRO B CA 1
ATOM 11127 C C . PRO B 1 606 ? -11.469 35.656 32.406 1 92.81 606 PRO B C 1
ATOM 11129 O O . PRO B 1 606 ? -12.219 35.219 31.547 1 92.81 606 PRO B O 1
ATOM 11132 N N . ARG B 1 607 ? -10.352 36.188 32.125 1 91.5 607 ARG B N 1
ATOM 11133 C CA . ARG B 1 607 ? -9.906 36.281 30.734 1 91.5 607 ARG B CA 1
ATOM 11134 C C . ARG B 1 607 ? -9.602 34.906 30.141 1 91.5 607 ARG B C 1
ATOM 11136 O O . ARG B 1 607 ? -9.852 34.656 28.969 1 91.5 607 ARG B O 1
ATOM 11143 N N . ALA B 1 608 ? -9.055 34.125 30.953 1 92.69 608 ALA B N 1
ATOM 11144 C CA . ALA B 1 608 ? -8.773 32.75 30.531 1 92.69 608 ALA B CA 1
ATOM 11145 C C . ALA B 1 608 ? -10.062 31.969 30.281 1 92.69 608 ALA B C 1
ATOM 11147 O O . ALA B 1 608 ? -10.133 31.156 29.344 1 92.69 608 ALA B O 1
ATOM 11148 N N . VAL B 1 609 ? -11.023 32.25 31.094 1 94.56 609 VAL B N 1
ATOM 11149 C CA . VAL B 1 609 ? -12.32 31.609 30.922 1 94.56 609 VAL B CA 1
ATOM 11150 C C . VAL B 1 609 ? -12.969 32.094 29.625 1 94.56 609 VAL B C 1
ATOM 11152 O O . VAL B 1 609 ? -13.57 31.312 28.891 1 94.56 609 VAL B O 1
ATOM 11155 N N . ASP B 1 610 ? -12.844 33.344 29.422 1 93.19 610 ASP B N 1
ATOM 11156 C CA . ASP B 1 610 ? -13.359 33.906 28.172 1 93.19 610 ASP B CA 1
ATOM 11157 C C . ASP B 1 610 ? -12.664 33.312 26.969 1 93.19 610 ASP B C 1
ATOM 11159 O O . ASP B 1 610 ? -13.297 33.094 25.938 1 93.19 610 ASP B O 1
ATOM 11163 N N . CYS B 1 611 ? -11.414 33.094 27.109 1 93.06 611 CYS B N 1
ATOM 11164 C CA . CYS B 1 611 ? -10.656 32.469 26.031 1 93.06 611 CYS B CA 1
ATOM 11165 C C . CYS B 1 611 ? -11.164 31.047 25.781 1 93.06 611 CYS B C 1
ATOM 11167 O O . CYS B 1 611 ? -11.344 30.656 24.625 1 93.06 611 CYS B O 1
ATOM 11169 N N . TYR B 1 612 ? -11.352 30.328 26.812 1 94.62 612 TYR B N 1
ATOM 11170 C CA . TYR B 1 612 ? -11.875 28.969 26.719 1 94.62 612 TYR B CA 1
ATOM 11171 C C . TYR B 1 612 ? -13.219 28.969 25.984 1 94.62 612 TYR B C 1
ATOM 11173 O O . TYR B 1 612 ? -13.43 28.156 25.078 1 94.62 612 TYR B O 1
ATOM 11181 N N . PHE B 1 613 ? -14.031 29.875 26.375 1 94.81 613 PHE B N 1
ATOM 11182 C CA . PHE B 1 613 ? -15.352 30.016 25.766 1 94.81 613 PHE B CA 1
ATOM 11183 C C . PHE B 1 613 ? -15.234 30.375 24.281 1 94.81 613 PHE B C 1
ATOM 11185 O O . PHE B 1 613 ? -15.938 29.812 23.453 1 94.81 613 PHE B O 1
ATOM 11192 N N . ASN B 1 614 ? -14.375 31.266 23.953 1 93.75 614 ASN B N 1
ATOM 11193 C CA . ASN B 1 614 ? -14.219 31.719 22.578 1 93.75 614 ASN B CA 1
ATOM 11194 C C . ASN B 1 614 ? -13.633 30.609 21.688 1 93.75 614 ASN B C 1
ATOM 11196 O O . ASN B 1 614 ? -13.922 30.547 20.5 1 93.75 614 ASN B O 1
ATOM 11200 N N . VAL B 1 615 ? -12.773 29.766 22.25 1 95.44 615 VAL B N 1
ATOM 11201 C CA . VAL B 1 615 ? -12.227 28.641 21.5 1 95.44 615 VAL B CA 1
ATOM 11202 C C . VAL B 1 615 ? -13.352 27.734 21.031 1 95.44 615 VAL B C 1
ATOM 11204 O O . VAL B 1 615 ? -13.359 27.266 19.891 1 95.44 615 VAL B O 1
ATOM 11207 N N . ILE B 1 616 ? -14.281 27.484 21.891 1 95.5 616 ILE B N 1
ATOM 11208 C CA . ILE B 1 616 ? -15.43 26.656 21.562 1 95.5 616 ILE B CA 1
ATOM 11209 C C . ILE B 1 616 ? -16.234 27.297 20.422 1 95.5 616 ILE B C 1
ATOM 11211 O O . ILE B 1 616 ? -16.594 26.641 19.453 1 95.5 616 ILE B O 1
ATOM 11215 N N . SER B 1 617 ? -16.406 28.562 20.578 1 93.38 617 SER B N 1
ATOM 11216 C CA . SER B 1 617 ? -17.172 29.297 19.562 1 93.38 617 SER B CA 1
ATOM 11217 C C . SER B 1 617 ? -16.438 29.297 18.219 1 93.38 617 SER B C 1
ATOM 11219 O O . SER B 1 617 ? -17.078 29.156 17.172 1 93.38 617 SER B O 1
ATOM 11221 N N . ASP B 1 618 ? -15.133 29.562 18.297 1 94.06 618 ASP B N 1
ATOM 11222 C CA . ASP B 1 618 ? -14.328 29.578 17.078 1 94.06 618 ASP B CA 1
ATOM 11223 C C . ASP B 1 618 ? -14.406 28.234 16.359 1 94.06 618 ASP B C 1
ATOM 11225 O O . ASP B 1 618 ? -14.445 28.188 15.125 1 94.06 618 ASP B O 1
ATOM 11229 N N . ALA B 1 619 ? -14.398 27.141 17.078 1 95.25 619 ALA B N 1
ATOM 11230 C CA . ALA B 1 619 ? -14.484 25.812 16.484 1 95.25 619 ALA B CA 1
ATOM 11231 C C . ALA B 1 619 ? -15.797 25.625 15.734 1 95.25 619 ALA B C 1
ATOM 11233 O O . ALA B 1 619 ? -15.82 25.062 14.641 1 95.25 619 ALA B O 1
ATOM 11234 N N . PHE B 1 620 ? -16.891 26.109 16.234 1 92.88 620 PHE B N 1
ATOM 11235 C CA . PHE B 1 620 ? -18.188 26.016 15.57 1 92.88 620 PHE B CA 1
ATOM 11236 C C . PHE B 1 620 ? -18.203 26.844 14.289 1 92.88 620 PHE B C 1
ATOM 11238 O O . PHE B 1 620 ? -18.781 26.438 13.281 1 92.88 620 PHE B O 1
ATOM 11245 N N . ASP B 1 621 ? -17.547 27.969 14.406 1 91.44 621 ASP B N 1
ATOM 11246 C CA . ASP B 1 621 ? -17.484 28.844 13.227 1 91.44 621 ASP B CA 1
ATOM 11247 C C . ASP B 1 621 ? -16.75 28.141 12.078 1 91.44 621 ASP B C 1
ATOM 11249 O O . ASP B 1 621 ? -17.094 28.344 10.906 1 91.44 621 ASP B O 1
ATOM 11253 N N . LEU B 1 622 ? -15.789 27.391 12.438 1 93.06 622 LEU B N 1
ATOM 11254 C CA . LEU B 1 622 ? -15.016 26.672 11.43 1 93.06 622 LEU B CA 1
ATOM 11255 C C . LEU B 1 622 ? -15.672 25.344 11.078 1 93.06 622 LEU B C 1
ATOM 11257 O O . LEU B 1 622 ? -15.07 24.5 10.406 1 93.06 622 LEU B O 1
ATOM 11261 N N . LYS B 1 623 ? -16.938 25.016 11.648 1 91.75 623 LYS B N 1
ATOM 11262 C CA . LYS B 1 623 ? -17.781 23.875 11.344 1 91.75 623 LYS B CA 1
ATOM 11263 C C . LYS B 1 623 ? -17.156 22.578 11.875 1 91.75 623 LYS B C 1
ATOM 11265 O O . LYS B 1 623 ? -17.203 21.547 11.211 1 91.75 623 LYS B O 1
ATOM 11270 N N . TYR B 1 624 ? -16.5 22.703 13 1 94.81 624 TYR B N 1
ATOM 11271 C CA . TYR B 1 624 ? -16.016 21.531 13.719 1 94.81 624 TYR B CA 1
ATOM 11272 C C . TYR B 1 624 ? -17.109 20.953 14.602 1 94.81 624 TYR B C 1
ATOM 11274 O O . TYR B 1 624 ? -18 21.688 15.07 1 94.81 624 TYR B O 1
ATOM 11282 N N . GLY B 1 625 ? -17.109 19.609 14.719 1 95.38 625 GLY B N 1
ATOM 11283 C CA . GLY B 1 625 ? -17.734 19.062 15.906 1 95.38 625 GLY B CA 1
ATOM 11284 C C . GLY B 1 625 ? -16.953 19.344 17.172 1 95.38 625 GLY B C 1
ATOM 11285 O O . GLY B 1 625 ? -15.727 19.375 17.156 1 95.38 625 GLY B O 1
ATOM 11286 N N . VAL B 1 626 ? -17.656 19.609 18.266 1 96.88 626 VAL B N 1
ATOM 11287 C CA . VAL B 1 626 ? -16.953 19.969 19.5 1 96.88 626 VAL B CA 1
ATOM 11288 C C . VAL B 1 626 ? -17.391 19.031 20.625 1 96.88 626 VAL B C 1
ATOM 11290 O O . VAL B 1 626 ? -18.562 18.719 20.75 1 96.88 626 VAL B O 1
ATOM 11293 N N . GLY B 1 627 ? -16.422 18.531 21.328 1 97.06 627 GLY B N 1
ATOM 11294 C CA . GLY B 1 627 ? -16.656 17.719 22.516 1 97.06 627 GLY B CA 1
ATOM 11295 C C . GLY B 1 627 ? -15.875 18.203 23.719 1 97.06 627 GLY B C 1
ATOM 11296 O O . GLY B 1 627 ? -14.734 18.656 23.594 1 97.06 627 GLY B O 1
ATOM 11297 N N . ILE B 1 628 ? -16.547 18.203 24.859 1 97.56 628 ILE B N 1
ATOM 11298 C CA . ILE B 1 628 ? -15.898 18.531 26.125 1 97.56 628 ILE B CA 1
ATOM 11299 C C . ILE B 1 628 ? -16.047 17.359 27.094 1 97.56 628 ILE B C 1
ATOM 11301 O O . ILE B 1 628 ? -17.156 16.922 27.391 1 97.56 628 ILE B O 1
ATOM 11305 N N . LEU B 1 629 ? -14.938 16.875 27.547 1 97 629 LEU B N 1
ATOM 11306 C CA . LEU B 1 629 ? -14.945 15.719 28.438 1 97 629 LEU B CA 1
ATOM 11307 C C . LEU B 1 629 ? -14.641 16.125 29.875 1 97 629 LEU B C 1
ATOM 11309 O O . LEU B 1 629 ? -13.664 16.828 30.125 1 97 629 LEU B O 1
ATOM 11313 N N . ARG B 1 630 ? -15.508 15.797 30.734 1 96 630 ARG B N 1
ATOM 11314 C CA . ARG B 1 630 ? -15.281 15.961 32.156 1 96 630 ARG B CA 1
ATOM 11315 C C . ARG B 1 630 ? -15.156 14.602 32.875 1 96 630 ARG B C 1
ATOM 11317 O O . ARG B 1 630 ? -16.062 13.773 32.781 1 96 630 ARG B O 1
ATOM 11324 N N . VAL B 1 631 ? -13.992 14.398 33.469 1 91.75 631 VAL B N 1
ATOM 11325 C CA . VAL B 1 631 ? -13.75 13.141 34.156 1 91.75 631 VAL B CA 1
ATOM 11326 C C . VAL B 1 631 ? -13.391 13.414 35.625 1 91.75 631 VAL B C 1
ATOM 11328 O O . VAL B 1 631 ? -12.273 13.828 35.938 1 91.75 631 VAL B O 1
ATOM 11331 N N . PRO B 1 632 ? -14.234 13.117 36.625 1 82.38 632 PRO B N 1
ATOM 11332 C CA . PRO B 1 632 ? -13.961 13.414 38.031 1 82.38 632 PRO B CA 1
ATOM 11333 C C . PRO B 1 632 ? -12.922 12.469 38.625 1 82.38 632 PRO B C 1
ATOM 11335 O O . PRO B 1 632 ? -11.984 12.914 39.281 1 82.38 632 PRO B O 1
ATOM 11338 N N . ASP B 1 633 ? -13.102 11.078 38.562 1 73.94 633 ASP B N 1
ATOM 11339 C CA . ASP B 1 633 ? -12.242 10.125 39.25 1 73.94 633 ASP B CA 1
ATOM 11340 C C . ASP B 1 633 ? -11.469 9.258 38.25 1 73.94 633 ASP B C 1
ATOM 11342 O O . ASP B 1 633 ? -11.195 8.086 38.5 1 73.94 633 ASP B O 1
ATOM 11346 N N . GLY B 1 634 ? -11.023 9.812 37.125 1 71.94 634 GLY B N 1
ATOM 11347 C CA . GLY B 1 634 ? -10.258 9.008 36.188 1 71.94 634 GLY B CA 1
ATOM 11348 C C . GLY B 1 634 ? -11.094 7.984 35.469 1 71.94 634 GLY B C 1
ATOM 11349 O O . GLY B 1 634 ? -12.273 7.805 35.781 1 71.94 634 GLY B O 1
ATOM 11350 N N . LEU B 1 635 ? -10.555 7.414 34.375 1 74.25 635 LEU B N 1
ATOM 11351 C CA . LEU B 1 635 ? -11.25 6.41 33.594 1 74.25 635 LEU B CA 1
ATOM 11352 C C . LEU B 1 635 ? -10.695 5.02 33.844 1 74.25 635 LEU B C 1
ATOM 11354 O O . LEU B 1 635 ? -9.477 4.836 33.938 1 74.25 635 LEU B O 1
ATOM 11358 N N . ASP B 1 636 ? -11.555 4.105 34.156 1 70.38 636 ASP B N 1
ATOM 11359 C CA . ASP B 1 636 ? -11.164 2.725 34.406 1 70.38 636 ASP B CA 1
ATOM 11360 C C . ASP B 1 636 ? -10.797 2.008 33.094 1 70.38 636 ASP B C 1
ATOM 11362 O O . ASP B 1 636 ? -11.148 2.467 32.031 1 70.38 636 ASP B O 1
ATOM 11366 N N . VAL B 1 637 ? -10.039 0.861 33.281 1 71.06 637 VAL B N 1
ATOM 11367 C CA . VAL B 1 637 ? -9.602 0.036 32.156 1 71.06 637 VAL B CA 1
ATOM 11368 C C . VAL B 1 637 ? -10.797 -0.705 31.562 1 71.06 637 VAL B C 1
ATOM 11370 O O . VAL B 1 637 ? -10.914 -0.83 30.344 1 71.06 637 VAL B O 1
ATOM 11373 N N . LYS B 1 638 ? -11.727 -1.303 32.469 1 78 638 LYS B N 1
ATOM 11374 C CA . LYS B 1 638 ? -12.953 -1.965 32.031 1 78 638 LYS B CA 1
ATOM 11375 C C . LYS B 1 638 ? -14.18 -1.324 32.688 1 78 638 LYS B C 1
ATOM 11377 O O . LYS B 1 638 ? -14.25 -1.188 33.906 1 78 638 LYS B O 1
ATOM 11382 N N . GLN B 1 639 ? -15.047 -0.825 31.672 1 84 639 GLN B N 1
ATOM 11383 C CA . GLN B 1 639 ? -16.25 -0.161 32.156 1 84 639 GLN B CA 1
ATOM 11384 C C . GLN B 1 639 ? -17.453 -1.115 32.125 1 84 639 GLN B C 1
ATOM 11386 O O . GLN B 1 639 ? -17.578 -1.937 31.219 1 84 639 GLN B O 1
ATOM 11391 N N . GLU B 1 640 ? -18.109 -1.097 33.25 1 86.69 640 GLU B N 1
ATOM 11392 C CA . GLU B 1 640 ? -19.344 -1.87 33.344 1 86.69 640 GLU B CA 1
ATOM 11393 C C . GLU B 1 640 ? -20.547 -0.968 33.625 1 86.69 640 GLU B C 1
ATOM 11395 O O . GLU B 1 640 ? -20.391 0.094 34.25 1 86.69 640 GLU B O 1
ATOM 11400 N N . GLY B 1 641 ? -21.625 -1.178 33.031 1 91.12 641 GLY B N 1
ATOM 11401 C CA . GLY B 1 641 ? -22.812 -0.37 33.25 1 91.12 641 GLY B CA 1
ATOM 11402 C C . GLY B 1 641 ? -23.484 0.056 31.938 1 91.12 641 GLY B C 1
ATOM 11403 O O . GLY B 1 641 ? -23.719 -0.768 31.062 1 91.12 641 GLY B O 1
ATOM 11404 N N . THR B 1 642 ? -23.844 1.447 32 1 94.88 642 THR B N 1
ATOM 11405 C CA . THR B 1 642 ? -24.594 1.915 30.828 1 94.88 642 THR B CA 1
ATOM 11406 C C . THR B 1 642 ? -23.953 3.164 30.234 1 94.88 642 THR B C 1
ATOM 11408 O O . THR B 1 642 ? -23.281 3.918 30.938 1 94.88 642 THR B O 1
ATOM 11411 N N . ILE B 1 643 ? -24.016 3.24 29.016 1 96.12 643 ILE B N 1
ATOM 11412 C CA . ILE B 1 643 ? -23.734 4.48 28.297 1 96.12 643 ILE B CA 1
ATOM 11413 C C . ILE B 1 643 ? -25.031 5.195 27.969 1 96.12 643 ILE B C 1
ATOM 11415 O O . ILE B 1 643 ? -25.828 4.711 27.172 1 96.12 643 ILE B O 1
ATOM 11419 N N . ASP B 1 644 ? -25.219 6.285 28.625 1 96.94 644 ASP B N 1
ATOM 11420 C CA . ASP B 1 644 ? -26.453 7.027 28.438 1 96.94 644 ASP B CA 1
ATOM 11421 C C . ASP B 1 644 ? -26.281 8.164 27.438 1 96.94 644 ASP B C 1
ATOM 11423 O O . ASP B 1 644 ? -25.484 9.078 27.672 1 96.94 644 ASP B O 1
ATOM 11427 N N . VAL B 1 645 ? -27.047 8.109 26.406 1 96.12 645 VAL B N 1
ATOM 11428 C CA . VAL B 1 645 ? -26.984 9.117 25.359 1 96.12 645 VAL B CA 1
ATOM 11429 C C . VAL B 1 645 ? -28.219 10.016 25.422 1 96.12 645 VAL B C 1
ATOM 11431 O O . VAL B 1 645 ? -29.328 9.562 25.188 1 96.12 645 VAL B O 1
ATOM 11434 N N . TRP B 1 646 ? -27.953 11.219 25.766 1 94.75 646 TRP B N 1
ATOM 11435 C CA . TRP B 1 646 ? -29.016 12.211 25.766 1 94.75 646 TRP B CA 1
ATOM 11436 C C . TRP B 1 646 ? -29.031 13.008 24.469 1 94.75 646 TRP B C 1
ATOM 11438 O O . TRP B 1 646 ? -28.328 14.023 24.344 1 94.75 646 TRP B O 1
ATOM 11448 N N . TRP B 1 647 ? -29.812 12.484 23.516 1 89.69 647 TRP B N 1
ATOM 11449 C CA . TRP B 1 647 ? -29.906 13.086 22.188 1 89.69 647 TRP B CA 1
ATOM 11450 C C . TRP B 1 647 ? -31.078 14.055 22.125 1 89.69 647 TRP B C 1
ATOM 11452 O O . TRP B 1 647 ? -32.188 13.672 21.719 1 89.69 647 TRP B O 1
ATOM 11462 N N . LEU B 1 648 ? -30.797 15.258 22.359 1 85.81 648 LEU B N 1
ATOM 11463 C CA . LEU B 1 648 ? -31.844 16.234 22.578 1 85.81 648 LEU B CA 1
ATOM 11464 C C . LEU B 1 648 ? -32.062 17.078 21.328 1 85.81 648 LEU B C 1
ATOM 11466 O O . LEU B 1 648 ? -33.156 17.641 21.141 1 85.81 648 LEU B O 1
ATOM 11470 N N . PHE B 1 649 ? -31.031 17.281 20.5 1 81.56 649 PHE B N 1
ATOM 11471 C CA . PHE B 1 649 ? -31.109 18.094 19.297 1 81.56 649 PHE B CA 1
ATOM 11472 C C . PHE B 1 649 ? -30.484 17.375 18.109 1 81.56 649 PHE B C 1
ATOM 11474 O O . PHE B 1 649 ? -29.672 16.469 18.297 1 81.56 649 PHE B O 1
ATOM 11481 N N . ASP B 1 650 ? -31 17.828 16.953 1 79.81 650 ASP B N 1
ATOM 11482 C CA . ASP B 1 650 ? -30.406 17.281 15.734 1 79.81 650 ASP B CA 1
ATOM 11483 C C . ASP B 1 650 ? -29.031 17.891 15.477 1 79.81 650 ASP B C 1
ATOM 11485 O O . ASP B 1 650 ? -28.922 19.078 15.188 1 79.81 650 ASP B O 1
ATOM 11489 N N . ASP B 1 651 ? -28.016 17.188 15.734 1 82.5 651 ASP B N 1
ATOM 11490 C CA . ASP B 1 651 ? -26.656 17.672 15.523 1 82.5 651 ASP B CA 1
ATOM 11491 C C . ASP B 1 651 ? -25.984 16.938 14.375 1 82.5 651 ASP B C 1
ATOM 11493 O O . ASP B 1 651 ? -24.75 16.938 14.266 1 82.5 651 ASP B O 1
ATOM 11497 N N . GLY B 1 652 ? -26.703 16.25 13.555 1 84.56 652 GLY B N 1
ATOM 11498 C CA . GLY B 1 652 ? -26.125 15.523 12.438 1 84.56 652 GLY B CA 1
ATOM 11499 C C . GLY B 1 652 ? -25.766 14.094 12.781 1 84.56 652 GLY B C 1
ATOM 11500 O O . GLY B 1 652 ? -25.219 13.367 11.938 1 84.56 652 GLY B O 1
ATOM 11501 N N . GLY B 1 653 ? -25.906 13.688 14.016 1 88.25 653 GLY B N 1
ATOM 11502 C CA . GLY B 1 653 ? -25.75 12.289 14.383 1 88.25 653 GLY B CA 1
ATOM 11503 C C . GLY B 1 653 ? -24.453 11.992 15.109 1 88.25 653 GLY B C 1
ATOM 11504 O O . GLY B 1 653 ? -24.188 10.852 15.484 1 88.25 653 GLY B O 1
ATOM 11505 N N . LEU B 1 654 ? -23.609 12.992 15.352 1 91.81 654 LEU B N 1
ATOM 11506 C CA . LEU B 1 654 ? -22.312 12.766 16 1 91.81 654 LEU B CA 1
ATOM 11507 C C . LEU B 1 654 ? -22.5 12.258 17.422 1 91.81 654 LEU B C 1
ATOM 11509 O O . LEU B 1 654 ? -21.75 11.398 17.891 1 91.81 654 LEU B O 1
ATOM 11513 N N . THR B 1 655 ? -23.531 12.734 18.156 1 92.75 655 THR B N 1
ATOM 11514 C CA . THR B 1 655 ? -23.797 12.383 19.547 1 92.75 655 THR B CA 1
ATOM 11515 C C . THR B 1 655 ? -24.234 10.922 19.656 1 92.75 655 THR B C 1
ATOM 11517 O O . THR B 1 655 ? -24.172 10.336 20.734 1 92.75 655 THR B O 1
ATOM 11520 N N . LEU B 1 656 ? -24.641 10.414 18.578 1 90.88 656 LEU B N 1
ATOM 11521 C CA . LEU B 1 656 ? -25.016 9 18.562 1 90.88 656 LEU B CA 1
ATOM 11522 C C . LEU B 1 656 ? -23.859 8.141 18.047 1 90.88 656 LEU B C 1
ATOM 11524 O O . LEU B 1 656 ? -23.672 7.008 18.5 1 90.88 656 LEU B O 1
ATOM 11528 N N . LEU B 1 657 ? -23.141 8.688 17.141 1 91.81 657 LEU B N 1
ATOM 11529 C CA . LEU B 1 657 ? -22.094 7.93 16.484 1 91.81 657 LEU B CA 1
ATOM 11530 C C . LEU B 1 657 ? -20.938 7.637 17.438 1 91.81 657 LEU B C 1
ATOM 11532 O O . LEU B 1 657 ? -20.438 6.512 17.484 1 91.81 657 LEU B O 1
ATOM 11536 N N . ILE B 1 658 ? -20.484 8.594 18.219 1 94.62 658 ILE B N 1
ATOM 11537 C CA . ILE B 1 658 ? -19.312 8.445 19.078 1 94.62 658 ILE B CA 1
ATOM 11538 C C . ILE B 1 658 ? -19.609 7.391 20.141 1 94.62 658 ILE B C 1
ATOM 11540 O O . ILE B 1 658 ? -18.797 6.48 20.359 1 94.62 658 ILE B O 1
ATOM 11544 N N . PRO B 1 659 ? -20.781 7.453 20.875 1 94.12 659 PRO B N 1
ATOM 11545 C CA . PRO B 1 659 ? -21.062 6.387 21.844 1 94.12 659 PRO B CA 1
ATOM 11546 C C . PRO B 1 659 ? -21.172 5.012 21.203 1 94.12 659 PRO B C 1
ATOM 11548 O O . PRO B 1 659 ? -20.828 4 21.812 1 94.12 659 PRO B O 1
ATOM 11551 N N . TYR B 1 660 ? -21.734 4.961 20 1 91 660 TYR B N 1
ATOM 11552 C CA . TYR B 1 660 ? -21.781 3.691 19.281 1 91 660 TYR B CA 1
ATOM 11553 C C . TYR B 1 660 ? -20.375 3.141 19.062 1 91 660 TYR B C 1
ATOM 11555 O O . TYR B 1 660 ? -20.125 1.96 19.328 1 91 660 TYR B O 1
ATOM 11563 N N . ILE B 1 661 ? -19.484 4.023 18.594 1 92.31 661 ILE B N 1
ATOM 11564 C CA . ILE B 1 661 ? -18.094 3.611 18.375 1 92.31 661 ILE B CA 1
ATOM 11565 C C . ILE B 1 661 ? -17.484 3.115 19.672 1 92.31 661 ILE B C 1
ATOM 11567 O O . ILE B 1 661 ? -16.812 2.084 19.703 1 92.31 661 ILE B O 1
ATOM 11571 N N . LEU B 1 662 ? -17.719 3.801 20.734 1 93.75 662 LEU B N 1
ATOM 11572 C CA . LEU B 1 662 ? -17.172 3.434 22.047 1 93.75 662 LEU B CA 1
ATOM 11573 C C . LEU B 1 662 ? -17.703 2.072 22.484 1 93.75 662 LEU B C 1
ATOM 11575 O O . LEU B 1 662 ? -16.969 1.284 23.078 1 93.75 662 LEU B O 1
ATOM 11579 N N . SER B 1 663 ? -18.922 1.785 22.188 1 91.38 663 SER B N 1
ATOM 11580 C CA . SER B 1 663 ? -19.531 0.527 22.609 1 91.38 663 SER B CA 1
ATOM 11581 C C . SER B 1 663 ? -18.906 -0.657 21.875 1 91.38 663 SER B C 1
ATOM 11583 O O . SER B 1 663 ? -19.016 -1.798 22.328 1 91.38 663 SER B O 1
ATOM 11585 N N . THR B 1 664 ? -18.328 -0.413 20.703 1 88.25 664 THR B N 1
ATOM 11586 C CA . THR B 1 664 ? -17.688 -1.48 19.922 1 88.25 664 THR B CA 1
ATOM 11587 C C . THR B 1 664 ? -16.281 -1.748 20.422 1 88.25 664 THR B C 1
ATOM 11589 O O . THR B 1 664 ? -15.664 -2.756 20.062 1 88.25 664 THR B O 1
ATOM 11592 N N . ARG B 1 665 ? -15.789 -0.911 21.266 1 91.44 665 ARG B N 1
ATOM 11593 C CA . ARG B 1 665 ? -14.43 -1.046 21.781 1 91.44 665 ARG B CA 1
ATOM 11594 C C . ARG B 1 665 ? -14.383 -1.966 22.984 1 91.44 665 ARG B C 1
ATOM 11596 O O . ARG B 1 665 ? -15.383 -2.115 23.703 1 91.44 665 ARG B O 1
ATOM 11603 N N . LYS B 1 666 ? -13.25 -2.527 23.266 1 89.25 666 LYS B N 1
ATOM 11604 C CA . LYS B 1 666 ? -13.062 -3.502 24.344 1 89.25 666 LYS B CA 1
ATOM 11605 C C . LYS B 1 666 ? -13.375 -2.885 25.703 1 89.25 666 LYS B C 1
ATOM 11607 O O . LYS B 1 666 ? -13.961 -3.539 26.562 1 89.25 666 LYS B O 1
ATOM 11612 N N . GLN B 1 667 ? -13.047 -1.655 25.891 1 90.38 667 GLN B N 1
ATOM 11613 C CA . GLN B 1 667 ? -13.211 -0.979 27.172 1 90.38 667 GLN B CA 1
ATOM 11614 C C . GLN B 1 667 ? -14.688 -0.823 27.516 1 90.38 667 GLN B C 1
ATOM 11616 O O . GLN B 1 667 ? -15.055 -0.89 28.703 1 90.38 667 GLN B O 1
ATOM 11621 N N . TYR B 1 668 ? -15.523 -0.646 26.547 1 91.94 668 TYR B N 1
ATOM 11622 C CA . TYR B 1 668 ? -16.938 -0.392 26.797 1 91.94 668 TYR B CA 1
ATOM 11623 C C . TYR B 1 668 ? -17.797 -1.508 26.219 1 91.94 668 TYR B C 1
ATOM 11625 O O . TYR B 1 668 ? -19 -1.329 26.016 1 91.94 668 TYR B O 1
ATOM 11633 N N . LYS B 1 669 ? -17.297 -2.631 25.922 1 88.69 669 LYS B N 1
ATOM 11634 C CA . LYS B 1 669 ? -18 -3.717 25.234 1 88.69 669 LYS B CA 1
ATOM 11635 C C . LYS B 1 669 ? -19.156 -4.242 26.078 1 88.69 669 LYS B C 1
ATOM 11637 O O . LYS B 1 669 ? -20.188 -4.629 25.547 1 88.69 669 LYS B O 1
ATOM 11642 N N . SER B 1 670 ? -19.031 -4.195 27.359 1 89.56 670 SER B N 1
ATOM 11643 C CA . SER B 1 670 ? -20.047 -4.762 28.25 1 89.56 670 SER B CA 1
ATOM 11644 C C . SER B 1 670 ? -21.094 -3.723 28.625 1 89.56 670 SER B C 1
ATOM 11646 O O . SER B 1 670 ? -22.078 -4.043 29.297 1 89.56 670 SER B O 1
ATOM 11648 N N . CYS B 1 671 ? -20.922 -2.547 28.141 1 92.5 671 CYS B N 1
ATOM 11649 C CA . CYS B 1 671 ? -21.859 -1.482 28.484 1 92.5 671 CYS B CA 1
ATOM 11650 C C . CYS B 1 671 ? -23.078 -1.506 27.578 1 92.5 671 CYS B C 1
ATOM 11652 O O . CYS B 1 671 ? -22.953 -1.782 26.391 1 92.5 671 CYS B O 1
ATOM 11654 N N . LYS B 1 672 ? -24.234 -1.259 28.25 1 93.88 672 LYS B N 1
ATOM 11655 C CA . LYS B 1 672 ? -25.469 -1.171 27.5 1 93.88 672 LYS B CA 1
ATOM 11656 C C . LYS B 1 672 ? -25.781 0.271 27.094 1 93.88 672 LYS B C 1
ATOM 11658 O O . LYS B 1 672 ? -25.562 1.195 27.891 1 93.88 672 LYS B O 1
ATOM 11663 N N . LEU B 1 673 ? -26.219 0.468 25.906 1 94.88 673 LEU B N 1
ATOM 11664 C CA . LEU B 1 673 ? -26.484 1.799 25.375 1 94.88 673 LEU B CA 1
ATOM 11665 C C . LEU B 1 673 ? -27.938 2.188 25.609 1 94.88 673 LEU B C 1
ATOM 11667 O O . LEU B 1 673 ? -28.859 1.498 25.156 1 94.88 673 LEU B O 1
ATOM 11671 N N . ARG B 1 674 ? -28.172 3.213 26.391 1 96.31 674 ARG B N 1
ATOM 11672 C CA . ARG B 1 674 ? -29.5 3.773 26.625 1 96.31 674 ARG B CA 1
ATOM 11673 C C . ARG B 1 674 ? -29.641 5.145 25.969 1 96.31 674 ARG B C 1
ATOM 11675 O O . ARG B 1 674 ? -28.734 5.977 26.062 1 96.31 674 ARG B O 1
ATOM 11682 N N . VAL B 1 675 ? -30.766 5.336 25.312 1 95.19 675 VAL B N 1
ATOM 11683 C CA . VAL B 1 675 ? -30.969 6.59 24.594 1 95.19 675 VAL B CA 1
ATOM 11684 C C . VAL B 1 675 ? -32.125 7.363 25.219 1 95.19 675 VAL B C 1
ATOM 11686 O O . VAL B 1 675 ? -33.188 6.801 25.484 1 95.19 675 VAL B O 1
ATOM 11689 N N . PHE B 1 676 ? -31.844 8.586 25.547 1 94.06 676 PHE B N 1
ATOM 11690 C CA . PHE B 1 676 ? -32.844 9.508 26.094 1 94.06 676 PHE B CA 1
ATOM 11691 C C . PHE B 1 676 ? -33.156 10.609 25.094 1 94.06 676 PHE B C 1
ATOM 11693 O O . PHE B 1 676 ? -32.25 11.25 24.547 1 94.06 676 PHE B O 1
ATOM 11700 N N . CYS B 1 677 ? -34.406 10.836 24.703 1 90.56 677 CYS B N 1
ATOM 11701 C CA . CYS B 1 677 ? -34.812 11.859 23.75 1 90.56 677 CYS B CA 1
ATOM 11702 C C . CYS B 1 677 ? -35.812 12.812 24.359 1 90.56 677 CYS B C 1
ATOM 11704 O O . CYS B 1 677 ? -36.5 12.461 25.312 1 90.56 677 CYS B O 1
ATOM 11706 N N . ALA B 1 678 ? -35.781 14.039 23.75 1 86.12 678 ALA B N 1
ATOM 11707 C CA . ALA B 1 678 ? -36.75 15.039 24.219 1 86.12 678 ALA B CA 1
ATOM 11708 C C . ALA B 1 678 ? -38.125 14.82 23.594 1 86.12 678 ALA B C 1
ATOM 11710 O O . ALA B 1 678 ? -38.219 14.578 22.391 1 86.12 678 ALA B O 1
ATOM 11711 N N . GLY B 1 679 ? -39.125 14.758 24.391 1 79.12 679 GLY B N 1
ATOM 11712 C CA . GLY B 1 679 ? -40.469 14.594 23.906 1 79.12 679 GLY B CA 1
ATOM 11713 C C . GLY B 1 679 ? -41.188 15.914 23.672 1 79.12 679 GLY B C 1
ATOM 11714 O O . GLY B 1 679 ? -40.781 16.953 24.188 1 79.12 679 GLY B O 1
ATOM 11715 N N . THR B 1 680 ? -42.031 16.062 22.656 1 69 680 THR B N 1
ATOM 11716 C CA . THR B 1 680 ? -42.844 17.25 22.391 1 69 680 THR B CA 1
ATOM 11717 C C . THR B 1 680 ? -43.875 17.453 23.484 1 69 680 THR B C 1
ATOM 11719 O O . THR B 1 680 ? -43.844 18.438 24.219 1 69 680 THR B O 1
ATOM 11722 N N . LYS B 1 681 ? -45.031 16.734 23.359 1 66.88 681 LYS B N 1
ATOM 11723 C CA . LYS B 1 681 ? -46.125 16.812 24.312 1 66.88 681 LYS B CA 1
ATOM 11724 C C . LYS B 1 681 ? -46.375 15.469 24.984 1 66.88 681 LYS B C 1
ATOM 11726 O O . LYS B 1 681 ? -46.031 14.422 24.453 1 66.88 681 LYS B O 1
ATOM 11731 N N . LYS B 1 682 ? -46.75 15.461 26.266 1 68.31 682 LYS B N 1
ATOM 11732 C CA . LYS B 1 682 ? -47.031 14.258 27.031 1 68.31 682 LYS B CA 1
ATOM 11733 C C . LYS B 1 682 ? -47.906 13.297 26.25 1 68.31 682 LYS B C 1
ATOM 11735 O O . LYS B 1 682 ? -47.781 12.078 26.359 1 68.31 682 LYS B O 1
ATOM 11740 N N . GLU B 1 683 ? -48.688 13.867 25.422 1 68.12 683 GLU B N 1
ATOM 11741 C CA . GLU B 1 683 ? -49.688 13.039 24.734 1 68.12 683 GLU B CA 1
ATOM 11742 C C . GLU B 1 683 ? -49.031 12.281 23.578 1 68.12 683 GLU B C 1
ATOM 11744 O O . GLU B 1 683 ? -49.531 11.219 23.188 1 68.12 683 GLU B O 1
ATOM 11749 N N . ASN B 1 684 ? -47.969 12.695 23.109 1 81.12 684 ASN B N 1
ATOM 11750 C CA . ASN B 1 684 ? -47.375 12.109 21.891 1 81.12 684 ASN B CA 1
ATOM 11751 C C . ASN B 1 684 ? -46.125 11.32 22.203 1 81.12 684 ASN B C 1
ATOM 11753 O O . ASN B 1 684 ? -45.25 11.148 21.328 1 81.12 684 ASN B O 1
ATOM 11757 N N . MET B 1 685 ? -46.031 10.836 23.453 1 84.62 685 MET B N 1
ATOM 11758 C CA . MET B 1 685 ? -44.812 10.156 23.891 1 84.62 685 MET B CA 1
ATOM 11759 C C . MET B 1 685 ? -44.625 8.852 23.125 1 84.62 685 MET B C 1
ATOM 11761 O O . MET B 1 685 ? -43.5 8.5 22.766 1 84.62 685 MET B O 1
ATOM 11765 N N . ASP B 1 686 ? -45.656 8.203 22.828 1 86.12 686 ASP B N 1
ATOM 11766 C CA . ASP B 1 686 ? -45.562 6.922 22.141 1 86.12 686 ASP B CA 1
ATOM 11767 C C . ASP B 1 686 ? -45.125 7.125 20.688 1 86.12 686 ASP B C 1
ATOM 11769 O O . ASP B 1 686 ? -44.344 6.336 20.141 1 86.12 686 ASP B O 1
ATOM 11773 N N . GLU B 1 687 ? -45.562 8.156 20.172 1 87.81 687 GLU B N 1
ATOM 11774 C CA . GLU B 1 687 ? -45.188 8.461 18.797 1 87.81 687 GLU B CA 1
ATOM 11775 C C . GLU B 1 687 ? -43.719 8.836 18.688 1 87.81 687 GLU B C 1
ATOM 11777 O O . GLU B 1 687 ? -43.031 8.43 17.75 1 87.81 687 GLU B O 1
ATOM 11782 N N . ASP B 1 688 ? -43.312 9.578 19.688 1 87.25 688 ASP B N 1
ATOM 11783 C CA . ASP B 1 688 ? -41.906 9.969 19.703 1 87.25 688 ASP B CA 1
ATOM 11784 C C . ASP B 1 688 ? -41 8.766 19.922 1 87.25 688 ASP B C 1
ATOM 11786 O O . ASP B 1 688 ? -39.938 8.672 19.328 1 87.25 688 ASP B O 1
ATOM 11790 N N . HIS B 1 689 ? -41.5 7.938 20.734 1 90.38 689 HIS B N 1
ATOM 11791 C CA . HIS B 1 689 ? -40.75 6.715 21 1 90.38 689 HIS B CA 1
ATOM 11792 C C . HIS B 1 689 ? -40.594 5.867 19.75 1 90.38 689 HIS B C 1
ATOM 11794 O O . HIS B 1 689 ? -39.531 5.363 19.453 1 90.38 689 HIS B O 1
ATOM 11800 N N . GLN B 1 690 ? -41.656 5.73 19 1 91 690 GLN B N 1
ATOM 11801 C CA . GLN B 1 690 ? -41.625 4.918 17.781 1 91 690 GLN B CA 1
ATOM 11802 C C . GLN B 1 690 ? -40.781 5.562 16.703 1 91 690 GLN B C 1
ATOM 11804 O O . GLN B 1 690 ? -40.062 4.871 15.969 1 91 690 GLN B O 1
ATOM 11809 N N . ARG B 1 691 ? -40.844 6.773 16.641 1 87.75 691 ARG B N 1
ATOM 11810 C CA . ARG B 1 691 ? -40.062 7.492 15.656 1 87.75 691 ARG B CA 1
ATOM 11811 C C . ARG B 1 691 ? -38.562 7.312 15.914 1 87.75 691 ARG B C 1
ATOM 11813 O O . ARG B 1 691 ? -37.812 7.062 14.984 1 87.75 691 ARG B O 1
ATOM 11820 N N . MET B 1 692 ? -38.281 7.426 17.203 1 88.38 692 MET B N 1
ATOM 11821 C CA . MET B 1 692 ? -36.875 7.273 17.562 1 88.38 692 MET B CA 1
ATOM 11822 C C . MET B 1 692 ? -36.406 5.836 17.359 1 88.38 692 MET B C 1
ATOM 11824 O O . MET B 1 692 ? -35.312 5.594 16.891 1 88.38 692 MET B O 1
ATOM 11828 N N . ALA B 1 693 ? -37.25 4.98 17.641 1 90.31 693 ALA B N 1
ATOM 11829 C CA . ALA B 1 693 ? -36.906 3.568 17.438 1 90.31 693 ALA B CA 1
ATOM 11830 C C . ALA B 1 693 ? -36.688 3.26 15.969 1 90.31 693 ALA B C 1
ATOM 11832 O O . ALA B 1 693 ? -35.75 2.547 15.617 1 90.31 693 ALA B O 1
ATOM 11833 N N . THR B 1 694 ? -37.5 3.826 15.156 1 87.56 694 THR B N 1
ATOM 11834 C CA . THR B 1 694 ? -37.375 3.621 13.719 1 87.56 694 THR B CA 1
ATOM 11835 C C . THR B 1 694 ? -36.094 4.242 13.195 1 87.56 694 THR B C 1
ATOM 11837 O O . THR B 1 694 ? -35.406 3.654 12.359 1 87.56 694 THR B O 1
ATOM 11840 N N . LEU B 1 695 ? -35.781 5.34 13.719 1 86.88 695 LEU B N 1
ATOM 11841 C CA . LEU B 1 695 ? -34.594 6.043 13.289 1 86.88 695 LEU B CA 1
ATOM 11842 C C . LEU B 1 695 ? -33.344 5.27 13.68 1 86.88 695 LEU B C 1
ATOM 11844 O O . LEU B 1 695 ? -32.438 5.102 12.867 1 86.88 695 LEU B O 1
ATOM 11848 N N . LEU B 1 696 ? -33.375 4.82 14.875 1 88.19 696 LEU B N 1
ATOM 11849 C CA . LEU B 1 696 ? -32.219 4.07 15.352 1 88.19 696 LEU B CA 1
ATOM 11850 C C . LEU B 1 696 ? -32.062 2.756 14.594 1 88.19 696 LEU B C 1
ATOM 11852 O O . LEU B 1 696 ? -30.953 2.299 14.352 1 88.19 696 LEU B O 1
ATOM 11856 N N . ASN B 1 697 ? -33.156 2.201 14.234 1 84.88 697 ASN B N 1
ATOM 11857 C CA . ASN B 1 697 ? -33.125 0.98 13.438 1 84.88 697 ASN B CA 1
ATOM 11858 C C . ASN B 1 697 ? -32.594 1.247 12.031 1 84.88 697 ASN B C 1
ATOM 11860 O O . ASN B 1 697 ? -31.859 0.43 11.477 1 84.88 697 ASN B O 1
ATOM 11864 N N . LYS B 1 698 ? -32.969 2.363 11.578 1 83.06 698 LYS B N 1
ATOM 11865 C CA . LYS B 1 698 ? -32.5 2.74 10.25 1 83.06 698 LYS B CA 1
ATOM 11866 C C . LYS B 1 698 ? -30.984 2.986 10.273 1 83.06 698 LYS B C 1
ATOM 11868 O O . LYS B 1 698 ? -30.297 2.717 9.297 1 83.06 698 LYS B O 1
ATOM 11873 N N . PHE B 1 699 ? -30.531 3.467 11.414 1 84.62 699 PHE B N 1
ATOM 11874 C CA . PHE B 1 699 ? -29.094 3.703 11.57 1 84.62 699 PHE B CA 1
ATOM 11875 C C . PHE B 1 699 ? -28.375 2.418 11.961 1 84.62 699 PHE B C 1
ATOM 11877 O O . PHE B 1 699 ? -27.156 2.373 11.984 1 84.62 699 PHE B O 1
ATOM 11884 N N . ARG B 1 700 ? -29.141 1.427 12.297 1 85.25 700 ARG B N 1
ATOM 11885 C CA . ARG B 1 700 ? -28.625 0.116 12.664 1 85.25 700 ARG B CA 1
ATOM 11886 C C . ARG B 1 700 ? -27.766 0.204 13.93 1 85.25 700 ARG B C 1
ATOM 11888 O O . ARG B 1 700 ? -26.672 -0.339 13.977 1 85.25 700 ARG B O 1
ATOM 11895 N N . ILE B 1 701 ? -28.172 0.981 14.836 1 86.69 701 ILE B N 1
ATOM 11896 C CA . ILE B 1 701 ? -27.531 1.1 16.141 1 86.69 701 ILE B CA 1
ATOM 11897 C C . ILE B 1 701 ? -28.297 0.289 17.172 1 86.69 701 ILE B C 1
ATOM 11899 O O . ILE B 1 701 ? -29.5 0.498 17.359 1 86.69 701 ILE B O 1
ATOM 11903 N N . GLU B 1 702 ? -27.625 -0.63 17.719 1 86.19 702 GLU B N 1
ATOM 11904 C CA . GLU B 1 702 ? -28.25 -1.453 18.75 1 86.19 702 GLU B CA 1
ATOM 11905 C C . GLU B 1 702 ? -28.359 -0.69 20.062 1 86.19 702 GLU B C 1
ATOM 11907 O O . GLU B 1 702 ? -27.422 -0.02 20.484 1 86.19 702 GLU B O 1
ATOM 11912 N N . TYR B 1 703 ? -29.562 -0.711 20.625 1 90.25 703 TYR B N 1
ATOM 11913 C CA . TYR B 1 703 ? -29.828 -0.03 21.875 1 90.25 703 TYR B CA 1
ATOM 11914 C C . TYR B 1 703 ? -30.578 -0.941 22.844 1 90.25 703 TYR B C 1
ATOM 11916 O O . TYR B 1 703 ? -31.156 -1.95 22.438 1 90.25 703 TYR B O 1
ATOM 11924 N N . THR B 1 704 ? -30.484 -0.661 24.109 1 91.75 704 THR B N 1
ATOM 11925 C CA . THR B 1 704 ? -31.172 -1.448 25.141 1 91.75 704 THR B CA 1
ATOM 11926 C C . THR B 1 704 ? -32.531 -0.833 25.469 1 91.75 704 THR B C 1
ATOM 11928 O O . THR B 1 704 ? -33.531 -1.545 25.578 1 91.75 704 THR B O 1
ATOM 11931 N N . SER B 1 705 ? -32.5 0.524 25.656 1 93.25 705 SER B N 1
ATOM 11932 C CA . SER B 1 705 ? -33.75 1.179 26 1 93.25 705 SER B CA 1
ATOM 11933 C C . SER B 1 705 ? -33.812 2.605 25.453 1 93.25 705 SER B C 1
ATOM 11935 O O . SER B 1 705 ? -32.75 3.223 25.234 1 93.25 705 SER B O 1
ATOM 11937 N N . ILE B 1 706 ? -35.031 3.004 25.141 1 93.88 706 ILE B N 1
ATOM 11938 C CA . ILE B 1 706 ? -35.344 4.375 24.734 1 93.88 706 ILE B CA 1
ATOM 11939 C C . ILE B 1 706 ? -36.312 5.012 25.734 1 93.88 706 ILE B C 1
ATOM 11941 O O . ILE B 1 706 ? -37.344 4.43 26.047 1 93.88 706 ILE B O 1
ATOM 11945 N N . THR B 1 707 ? -35.844 6.098 26.328 1 92.75 707 THR B N 1
ATOM 11946 C CA . THR B 1 707 ? -36.688 6.824 27.25 1 92.75 707 THR B CA 1
ATOM 11947 C C . THR B 1 707 ? -36.969 8.227 26.719 1 92.75 707 THR B C 1
ATOM 11949 O O . THR B 1 707 ? -36.062 8.977 26.406 1 92.75 707 THR B O 1
ATOM 11952 N N . VAL B 1 708 ? -38.25 8.57 26.594 1 91.94 708 VAL B N 1
ATOM 11953 C CA . VAL B 1 708 ? -38.656 9.906 26.188 1 91.94 708 VAL B CA 1
ATOM 11954 C C . VAL B 1 708 ? -38.906 10.773 27.422 1 91.94 708 VAL B C 1
ATOM 11956 O O . VAL B 1 708 ? -39.719 10.414 28.281 1 91.94 708 VAL B O 1
ATOM 11959 N N . ILE B 1 709 ? -38.156 11.82 27.562 1 88.69 709 ILE B N 1
ATOM 11960 C CA . ILE B 1 709 ? -38.312 12.727 28.703 1 88.69 709 ILE B CA 1
ATOM 11961 C C . ILE B 1 709 ? -39.281 13.844 28.359 1 88.69 709 ILE B C 1
ATOM 11963 O O . ILE B 1 709 ? -39.031 14.648 27.469 1 88.69 709 ILE B O 1
ATOM 11967 N N . PRO B 1 710 ? -40.344 13.82 29.141 1 81.69 710 PRO B N 1
ATOM 11968 C CA . PRO B 1 710 ? -41.312 14.875 28.859 1 81.69 710 PRO B CA 1
ATOM 11969 C C . PRO B 1 710 ? -40.969 16.203 29.531 1 81.69 710 PRO B C 1
ATOM 11971 O O . PRO B 1 710 ? -40.156 16.219 30.484 1 81.69 710 PRO B O 1
ATOM 11974 N N . ASP B 1 711 ? -41.469 17.297 29.188 1 76.62 711 ASP B N 1
ATOM 11975 C CA . ASP B 1 711 ? -41.562 18.594 29.828 1 76.62 711 ASP B CA 1
ATOM 11976 C C . ASP B 1 711 ? -40.188 19.172 30.141 1 76.62 711 ASP B C 1
ATOM 11978 O O . ASP B 1 711 ? -39.938 19.609 31.266 1 76.62 711 ASP B O 1
ATOM 11982 N N . LEU B 1 712 ? -39.25 19.234 29.234 1 81.56 712 LEU B N 1
ATOM 11983 C CA . LEU B 1 712 ? -37.938 19.844 29.453 1 81.56 712 LEU B CA 1
ATOM 11984 C C . LEU B 1 712 ? -38.062 21.359 29.484 1 81.56 712 LEU B C 1
ATOM 11986 O O . LEU B 1 712 ? -37.156 22.047 29.969 1 81.56 712 LEU B O 1
ATOM 11990 N N . LYS B 1 713 ? -39.25 21.906 29.094 1 78.44 713 LYS B N 1
ATOM 11991 C CA . LYS B 1 713 ? -39.438 23.359 29.062 1 78.44 713 LYS B CA 1
ATOM 11992 C C . LYS B 1 713 ? -40.125 23.844 30.328 1 78.44 713 LYS B C 1
ATOM 11994 O O . LYS B 1 713 ? -40.312 25.047 30.5 1 78.44 713 LYS B O 1
ATOM 11999 N N . ARG B 1 714 ? -40.375 23 31.266 1 82.56 714 ARG B N 1
ATOM 12000 C CA . ARG B 1 714 ? -41.031 23.406 32.5 1 82.56 714 ARG B CA 1
ATOM 12001 C C . ARG B 1 714 ? -40.062 24.047 33.469 1 82.56 714 ARG B C 1
ATOM 12003 O O . ARG B 1 714 ? -38.844 23.922 33.312 1 82.56 714 ARG B O 1
ATOM 12010 N N . LYS B 1 715 ? -40.562 24.75 34.438 1 88.94 715 LYS B N 1
ATOM 12011 C CA . LYS B 1 715 ? -39.781 25.453 35.438 1 88.94 715 LYS B CA 1
ATOM 12012 C C . LYS B 1 715 ? -39.062 24.469 36.375 1 88.94 715 LYS B C 1
ATOM 12014 O O . LYS B 1 715 ? -39.625 23.469 36.781 1 88.94 715 LYS B O 1
ATOM 12019 N N . PRO B 1 716 ? -37.781 24.703 36.625 1 93.81 716 PRO B N 1
ATOM 12020 C CA . PRO B 1 716 ? -37 23.812 37.5 1 93.81 716 PRO B CA 1
ATOM 12021 C C . PRO B 1 716 ? -37.406 23.969 38.969 1 93.81 716 PRO B C 1
ATOM 12023 O O . PRO B 1 716 ? -38.188 24.875 39.312 1 93.81 716 PRO B O 1
ATOM 12026 N N . LYS B 1 717 ? -36.906 23.125 39.812 1 94.25 717 LYS B N 1
ATOM 12027 C CA . LYS B 1 717 ? -37.094 23.203 41.25 1 94.25 717 LYS B CA 1
ATOM 12028 C C . LYS B 1 717 ? -36.406 24.438 41.844 1 94.25 717 LYS B C 1
ATOM 12030 O O . LYS B 1 717 ? -35.406 24.906 41.312 1 94.25 717 LYS B O 1
ATOM 12035 N N . ARG B 1 718 ? -36.906 24.922 42.938 1 94 718 ARG B N 1
ATOM 12036 C CA . ARG B 1 718 ? -36.375 26.125 43.562 1 94 718 ARG B CA 1
ATOM 12037 C C . ARG B 1 718 ? -34.969 25.891 44.125 1 94 718 ARG B C 1
ATOM 12039 O O . ARG B 1 718 ? -34.125 26.781 44.094 1 94 718 ARG B O 1
ATOM 12046 N N . THR B 1 719 ? -34.75 24.766 44.594 1 94.31 719 THR B N 1
ATOM 12047 C CA . THR B 1 719 ? -33.438 24.438 45.156 1 94.31 719 THR B CA 1
ATOM 12048 C C . THR B 1 719 ? -32.344 24.453 44.094 1 94.31 719 THR B C 1
ATOM 12050 O O . THR B 1 719 ? -31.266 24.969 44.312 1 94.31 719 THR B O 1
ATOM 12053 N N . SER B 1 720 ? -32.688 23.859 42.969 1 94.19 720 SER B N 1
ATOM 12054 C CA . SER B 1 720 ? -31.734 23.828 41.875 1 94.19 720 SER B CA 1
ATOM 12055 C C . SER B 1 720 ? -31.469 25.219 41.312 1 94.19 720 SER B C 1
ATOM 12057 O O . SER B 1 720 ? -30.344 25.531 40.938 1 94.19 720 SER B O 1
ATOM 12059 N N . TYR B 1 721 ? -32.531 26 41.25 1 95.12 721 TYR B N 1
ATOM 12060 C CA . TYR B 1 721 ? -32.344 27.359 40.75 1 95.12 721 TYR B CA 1
ATOM 12061 C C . TYR B 1 721 ? -31.5 28.203 41.688 1 95.12 721 TYR B C 1
ATOM 12063 O O . TYR B 1 721 ? -30.703 29.031 41.25 1 95.12 721 TYR B O 1
ATOM 12071 N N . LYS B 1 722 ? -31.625 28.016 43 1 95.12 722 LYS B N 1
ATOM 12072 C CA . LYS B 1 722 ? -30.797 28.719 44 1 95.12 722 LYS B CA 1
ATOM 12073 C C . LYS B 1 722 ? -29.328 28.328 43.844 1 95.12 722 LYS B C 1
ATOM 12075 O O . LYS B 1 722 ? -28.438 29.172 44.031 1 95.12 722 LYS B O 1
ATOM 12080 N N . GLU B 1 723 ? -29.156 27.141 43.594 1 95 723 GLU B N 1
ATOM 12081 C CA . GLU B 1 723 ? -27.797 26.672 43.375 1 95 723 GLU B CA 1
ATOM 12082 C C . GLU B 1 723 ? -27.188 27.359 42.156 1 95 723 GLU B C 1
ATOM 12084 O O . GLU B 1 723 ? -26.016 27.734 42.156 1 95 723 GLU B O 1
ATOM 12089 N N . PHE B 1 724 ? -27.938 27.453 41.094 1 95.88 724 PHE B N 1
ATOM 12090 C CA . PHE B 1 724 ? -27.5 28.141 39.906 1 95.88 724 PHE B CA 1
ATOM 12091 C C . PHE B 1 724 ? -27.188 29.609 40.188 1 95.88 724 PHE B C 1
ATOM 12093 O O . PHE B 1 724 ? -26.141 30.109 39.75 1 95.88 724 PHE B O 1
ATOM 12100 N N . GLU B 1 725 ? -28.031 30.234 40.969 1 94.88 725 GLU B N 1
ATOM 12101 C CA . GLU B 1 725 ? -27.828 31.641 41.281 1 94.88 725 GLU B CA 1
ATOM 12102 C C . GLU B 1 725 ? -26.578 31.844 42.125 1 94.88 725 GLU B C 1
ATOM 12104 O O . GLU B 1 725 ? -25.859 32.844 41.938 1 94.88 725 GLU B O 1
ATOM 12109 N N . SER B 1 726 ? -26.328 30.906 42.969 1 94.56 726 SER B N 1
ATOM 12110 C CA . SER B 1 726 ? -25.125 30.984 43.781 1 94.56 726 SER B CA 1
ATOM 12111 C C . SER B 1 726 ? -23.859 30.812 42.938 1 94.56 726 SER B C 1
ATOM 12113 O O . SER B 1 726 ? -22.828 31.422 43.219 1 94.56 726 SER B O 1
ATOM 12115 N N . MET B 1 727 ? -23.953 30.078 41.938 1 93.81 727 MET B N 1
ATOM 12116 C CA . MET B 1 727 ? -22.828 29.781 41.062 1 93.81 727 MET B CA 1
ATOM 12117 C C . MET B 1 727 ? -22.453 30.984 40.219 1 93.81 727 MET B C 1
ATOM 12119 O O . MET B 1 727 ? -21.281 31.219 39.938 1 93.81 727 MET B O 1
ATOM 12123 N N . ILE B 1 728 ? -23.5 31.812 39.812 1 95.31 728 ILE B N 1
ATOM 12124 C CA . ILE B 1 728 ? -23.219 32.906 38.906 1 95.31 728 ILE B CA 1
ATOM 12125 C C . ILE B 1 728 ? -23.016 34.188 39.688 1 95.31 728 ILE B C 1
ATOM 12127 O O . ILE B 1 728 ? -22.734 35.25 39.094 1 95.31 728 ILE B O 1
ATOM 12131 N N . TYR B 1 729 ? -23.047 34.094 40.969 1 92.75 729 TYR B N 1
ATOM 12132 C CA . TYR B 1 729 ? -22.984 35.312 41.781 1 92.75 729 TYR B CA 1
ATOM 12133 C C . TYR B 1 729 ? -21.703 36.094 41.5 1 92.75 729 TYR B C 1
ATOM 12135 O O . TYR B 1 729 ? -21.75 37.312 41.312 1 92.75 729 TYR B O 1
ATOM 12143 N N . ARG B 1 730 ? -20.594 35.438 41.438 1 90.06 730 ARG B N 1
ATOM 12144 C CA . ARG B 1 730 ? -19.297 36.062 41.25 1 90.06 730 ARG B CA 1
ATOM 12145 C C . ARG B 1 730 ? -19.156 36.562 39.812 1 90.06 730 ARG B C 1
ATOM 12147 O O . ARG B 1 730 ? -18.312 37.438 39.531 1 90.06 730 ARG B O 1
ATOM 12154 N N . TRP B 1 731 ? -19.953 36.156 38.938 1 94.69 731 TRP B N 1
ATOM 12155 C CA . TRP B 1 731 ? -19.812 36.438 37.5 1 94.69 731 TRP B CA 1
ATOM 12156 C C . TRP B 1 731 ? -20.859 37.469 37.062 1 94.69 731 TRP B C 1
ATOM 12158 O O . TRP B 1 731 ? -20.953 37.812 35.906 1 94.69 731 TRP B O 1
ATOM 12168 N N . ARG B 1 732 ? -21.594 38 38 1 94.25 732 ARG B N 1
ATOM 12169 C CA . ARG B 1 732 ? -22.578 39.031 37.719 1 94.25 732 ARG B CA 1
ATOM 12170 C C . ARG B 1 732 ? -21.938 40.406 37.562 1 94.25 732 ARG B C 1
ATOM 12172 O O . ARG B 1 732 ? -20.969 40.719 38.25 1 94.25 732 ARG B O 1
ATOM 12179 N N . LEU B 1 733 ? -22.531 41.094 36.656 1 93 733 LEU B N 1
ATOM 12180 C CA . LEU B 1 733 ? -22.031 42.438 36.438 1 93 733 LEU B CA 1
ATOM 12181 C C . LEU B 1 733 ? -22.438 43.344 37.562 1 93 733 LEU B C 1
ATOM 12183 O O . LEU B 1 733 ? -23.609 43.438 37.938 1 93 733 LEU B O 1
ATOM 12187 N N . GLY B 1 734 ? -21.422 43.969 38.25 1 87.44 734 GLY B N 1
ATOM 12188 C CA . GLY B 1 734 ? -21.703 44.906 39.312 1 87.44 734 GLY B CA 1
ATOM 12189 C C . GLY B 1 734 ? -22.297 46.219 38.812 1 87.44 734 GLY B C 1
ATOM 12190 O O . GLY B 1 734 ? -22.25 46.531 37.625 1 87.44 734 GLY B O 1
ATOM 12191 N N . ASN B 1 735 ? -22.938 47.031 39.75 1 84.5 735 ASN B N 1
ATOM 12192 C CA . ASN B 1 735 ? -23.594 48.312 39.406 1 84.5 735 ASN B CA 1
ATOM 12193 C C . ASN B 1 735 ? -22.594 49.312 38.844 1 84.5 735 ASN B C 1
ATOM 12195 O O . ASN B 1 735 ? -22.953 50.156 38.031 1 84.5 735 ASN B O 1
ATOM 12199 N N . ASP B 1 736 ? -21.297 49.188 39.188 1 87.81 736 ASP B N 1
ATOM 12200 C CA . ASP B 1 736 ? -20.297 50.156 38.781 1 87.81 736 ASP B CA 1
ATOM 12201 C C . ASP B 1 736 ? -19.469 49.625 37.625 1 87.81 736 ASP B C 1
ATOM 12203 O O . ASP B 1 736 ? -18.484 50.25 37.219 1 87.81 736 ASP B O 1
ATOM 12207 N N . GLU B 1 737 ? -19.875 48.469 37.125 1 89.12 737 GLU B N 1
ATOM 12208 C CA . GLU B 1 737 ? -19.094 47.844 36.062 1 89.12 737 GLU B CA 1
ATOM 12209 C C . GLU B 1 737 ? -19.828 47.906 34.719 1 89.12 737 GLU B C 1
ATOM 12211 O O . GLU B 1 737 ? -21.047 47.906 34.656 1 89.12 737 GLU B O 1
ATOM 12216 N N . SER B 1 738 ? -19.031 48.25 33.656 1 88.5 738 SER B N 1
ATOM 12217 C CA . SER B 1 738 ? -19.609 48.312 32.312 1 88.5 738 SER B CA 1
ATOM 12218 C C . SER B 1 738 ? -19.438 46.969 31.578 1 88.5 738 SER B C 1
ATOM 12220 O O . SER B 1 738 ? -18.406 46.312 31.734 1 88.5 738 SER B O 1
ATOM 12222 N N . GLY B 1 739 ? -20.391 46.531 30.844 1 84.12 739 GLY B N 1
ATOM 12223 C CA . GLY B 1 739 ? -20.344 45.312 30.031 1 84.12 739 GLY B CA 1
ATOM 12224 C C . GLY B 1 739 ? -19.25 45.344 28.984 1 84.12 739 GLY B C 1
ATOM 12225 O O . GLY B 1 739 ? -18.797 44.312 28.531 1 84.12 739 GLY B O 1
ATOM 12226 N N . TYR B 1 740 ? -18.844 46.469 28.609 1 84.06 740 TYR B N 1
ATOM 12227 C CA . TYR B 1 740 ? -17.797 46.594 27.594 1 84.06 740 TYR B CA 1
ATOM 12228 C C . TYR B 1 740 ? -16.438 46.281 28.188 1 84.06 740 TYR B C 1
ATOM 12230 O O . TYR B 1 740 ? -15.594 45.656 27.516 1 84.06 740 TYR B O 1
ATOM 12238 N N . ASP B 1 741 ? -16.156 46.594 29.453 1 87 741 ASP B N 1
ATOM 12239 C CA . ASP B 1 741 ? -14.875 46.344 30.109 1 87 741 ASP B CA 1
ATOM 12240 C C . ASP B 1 741 ? -14.773 44.906 30.609 1 87 741 ASP B C 1
ATOM 12242 O O . ASP B 1 741 ? -13.68 44.344 30.719 1 87 741 ASP B O 1
ATOM 12246 N N . TYR B 1 742 ? -15.945 44.406 30.891 1 91.06 742 TYR B N 1
ATOM 12247 C CA . TYR B 1 742 ? -16 43.031 31.406 1 91.06 742 TYR B CA 1
ATOM 12248 C C . TYR B 1 742 ? -16.969 42.188 30.594 1 91.06 742 TYR B C 1
ATOM 12250 O O . TYR B 1 742 ? -18 41.75 31.109 1 91.06 742 TYR B O 1
ATOM 12258 N N . PRO B 1 743 ? -16.609 41.875 29.438 1 88.19 743 PRO B N 1
ATOM 12259 C CA . PRO B 1 743 ? -17.516 41.188 28.531 1 88.19 743 PRO B CA 1
ATOM 12260 C C . PRO B 1 743 ? -17.828 39.75 29 1 88.19 743 PRO B C 1
ATOM 12262 O O . PRO B 1 743 ? -18.797 39.156 28.531 1 88.19 743 PRO B O 1
ATOM 12265 N N . TRP B 1 744 ? -17.094 39.156 29.953 1 90.56 744 TRP B N 1
ATOM 12266 C CA . TRP B 1 744 ? -17.297 37.781 30.406 1 90.56 744 TRP B CA 1
ATOM 12267 C C . TRP B 1 744 ? -18.328 37.75 31.547 1 90.56 744 TRP B C 1
ATOM 12269 O O . TRP B 1 744 ? -18.766 36.656 31.938 1 90.56 744 TRP B O 1
ATOM 12279 N N . LYS B 1 745 ? -18.672 38.844 32.062 1 93.25 745 LYS B N 1
ATOM 12280 C CA . LYS B 1 745 ? -19.609 38.906 33.156 1 93.25 745 LYS B CA 1
ATOM 12281 C C . LYS B 1 745 ? -21.062 38.938 32.656 1 93.25 745 LYS B C 1
ATOM 12283 O O . LYS B 1 745 ? -21.312 39.312 31.516 1 93.25 745 LYS B O 1
ATOM 12288 N N . ILE B 1 746 ? -22.016 38.594 33.594 1 94.44 746 ILE B N 1
ATOM 12289 C CA . ILE B 1 746 ? -23.422 38.406 33.219 1 94.44 746 ILE B CA 1
ATOM 12290 C C . ILE B 1 746 ? -24.203 39.656 33.594 1 94.44 746 ILE B C 1
ATOM 12292 O O . ILE B 1 746 ? -24.266 40.062 34.781 1 94.44 746 ILE B O 1
ATOM 12296 N N . ALA B 1 747 ? -24.844 40.281 32.562 1 92.62 747 ALA B N 1
ATOM 12297 C CA . ALA B 1 747 ? -25.734 41.406 32.812 1 92.62 747 ALA B CA 1
ATOM 12298 C C . ALA B 1 747 ? -27.156 40.906 33.094 1 92.62 747 ALA B C 1
ATOM 12300 O O . ALA B 1 747 ? -27.516 39.781 32.781 1 92.62 747 ALA B O 1
ATOM 12301 N N . ASP B 1 748 ? -28 41.719 33.719 1 90.5 748 ASP B N 1
ATOM 12302 C CA . ASP B 1 748 ? -29.391 41.375 34 1 90.5 748 ASP B CA 1
ATOM 12303 C C . ASP B 1 748 ? -30.172 41.156 32.719 1 90.5 748 ASP B C 1
ATOM 12305 O O . ASP B 1 748 ? -31.062 40.281 32.656 1 90.5 748 ASP B O 1
ATOM 12309 N N . SER B 1 749 ? -29.859 41.875 31.781 1 90.12 749 SER B N 1
ATOM 12310 C CA . SER B 1 749 ? -30.516 41.719 30.484 1 90.12 749 SER B CA 1
ATOM 12311 C C . SER B 1 749 ? -30.203 40.344 29.875 1 90.12 749 SER B C 1
ATOM 12313 O O . SER B 1 749 ? -31.047 39.75 29.203 1 90.12 749 SER B O 1
ATOM 12315 N N . ASP B 1 750 ? -28.938 39.812 30.125 1 91.69 750 ASP B N 1
ATOM 12316 C CA . ASP B 1 750 ? -28.562 38.5 29.625 1 91.69 750 ASP B CA 1
ATOM 12317 C C . ASP B 1 750 ? -29.391 37.406 30.297 1 91.69 750 ASP B C 1
ATOM 12319 O O . ASP B 1 750 ? -29.797 36.438 29.641 1 91.69 750 ASP B O 1
ATOM 12323 N N . LEU B 1 751 ? -29.625 37.531 31.547 1 91.56 751 LEU B N 1
ATOM 12324 C CA . LEU B 1 751 ? -30.375 36.562 32.312 1 91.56 751 LEU B CA 1
ATOM 12325 C C . LEU B 1 751 ? -31.828 36.5 31.828 1 91.56 751 LEU B C 1
ATOM 12327 O O . LEU B 1 751 ? -32.438 35.438 31.766 1 91.56 751 LEU B O 1
ATOM 12331 N N . VAL B 1 752 ? -32.344 37.688 31.516 1 92.44 752 VAL B N 1
ATOM 12332 C CA . VAL B 1 752 ? -33.719 37.75 31.031 1 92.44 752 VAL B CA 1
ATOM 12333 C C . VAL B 1 752 ? -33.812 37.188 29.625 1 92.44 752 VAL B C 1
ATOM 12335 O O . VAL B 1 752 ? -34.75 36.438 29.297 1 92.44 752 VAL B O 1
ATOM 12338 N N . ALA B 1 753 ? -32.875 37.469 28.859 1 91.5 753 ALA B N 1
ATOM 12339 C CA . ALA B 1 753 ? -32.875 37.031 27.453 1 91.5 753 ALA B CA 1
ATOM 12340 C C . ALA B 1 753 ? -32.719 35.5 27.375 1 91.5 753 ALA B C 1
ATOM 12342 O O . ALA B 1 753 ? -33.25 34.875 26.469 1 91.5 753 ALA B O 1
ATOM 12343 N N . HIS B 1 754 ? -31.922 34.875 28.281 1 92.88 754 HIS B N 1
ATOM 12344 C CA . HIS B 1 754 ? -31.656 33.469 28.234 1 92.88 754 HIS B CA 1
ATOM 12345 C C . HIS B 1 754 ? -32.375 32.719 29.359 1 92.88 754 HIS B C 1
ATOM 12347 O O . HIS B 1 754 ? -31.906 31.656 29.797 1 92.88 754 HIS B O 1
ATOM 12353 N N . LYS B 1 755 ? -33.406 33.25 29.812 1 91.94 755 LYS B N 1
ATOM 12354 C CA . LYS B 1 755 ? -34.125 32.656 30.938 1 91.94 755 LYS B CA 1
ATOM 12355 C C . LYS B 1 755 ? -34.625 31.25 30.594 1 91.94 755 LYS B C 1
ATOM 12357 O O . LYS B 1 755 ? -34.438 30.312 31.375 1 91.94 755 LYS B O 1
ATOM 12362 N N . GLN B 1 756 ? -35.188 31.109 29.453 1 90.44 756 GLN B N 1
ATOM 12363 C CA . GLN B 1 756 ? -35.75 29.828 29.047 1 90.44 756 GLN B CA 1
ATOM 12364 C C . GLN B 1 756 ? -34.656 28.781 28.859 1 90.44 756 GLN B C 1
ATOM 12366 O O . GLN B 1 756 ? -34.812 27.625 29.25 1 90.44 756 GLN B O 1
ATOM 12371 N N . LYS B 1 757 ? -33.594 29.172 28.234 1 90.94 757 LYS B N 1
ATOM 12372 C CA . LYS B 1 757 ? -32.469 28.25 28.047 1 90.94 757 LYS B CA 1
ATOM 12373 C C . LYS B 1 757 ? -31.859 27.844 29.375 1 90.94 757 LYS B C 1
ATOM 12375 O O . LYS B 1 757 ? -31.453 26.688 29.547 1 90.94 757 LYS B O 1
ATOM 12380 N N . THR B 1 758 ? -31.719 28.781 30.266 1 93.69 758 THR B N 1
ATOM 12381 C CA . THR B 1 758 ? -31.188 28.484 31.594 1 93.69 758 THR B CA 1
ATOM 12382 C C . THR B 1 758 ? -32.094 27.5 32.312 1 93.69 758 THR B C 1
ATOM 12384 O O . THR B 1 758 ? -31.609 26.531 32.938 1 93.69 758 THR B O 1
ATOM 12387 N N . TYR B 1 759 ? -33.438 27.734 32.219 1 93.75 759 TYR B N 1
ATOM 12388 C CA . TYR B 1 759 ? -34.375 26.812 32.844 1 93.75 759 TYR B CA 1
ATOM 12389 C C . TYR B 1 759 ? -34.25 25.406 32.281 1 93.75 759 TYR B C 1
ATOM 12391 O O . TYR B 1 759 ? -34.281 24.422 33.031 1 93.75 759 TYR B O 1
ATOM 12399 N N . MET B 1 760 ? -34.094 25.359 31.062 1 91.38 760 MET B N 1
ATOM 12400 C CA . MET B 1 760 ? -33.969 24.062 30.406 1 91.38 760 MET B CA 1
ATOM 12401 C C . MET B 1 760 ? -32.719 23.312 30.891 1 91.38 760 MET B C 1
ATOM 12403 O O . MET B 1 760 ? -32.781 22.109 31.141 1 91.38 760 MET B O 1
ATOM 12407 N N . GLN B 1 761 ? -31.594 24.016 31 1 92.88 761 GLN B N 1
ATOM 12408 C CA . GLN B 1 761 ? -30.359 23.375 31.438 1 92.88 761 GLN B CA 1
ATOM 12409 C C . GLN B 1 761 ? -30.469 22.891 32.875 1 92.88 761 GLN B C 1
ATOM 12411 O O . GLN B 1 761 ? -29.969 21.812 33.219 1 92.88 761 GLN B O 1
ATOM 12416 N N . ILE B 1 762 ? -31.125 23.672 33.719 1 94.44 762 ILE B N 1
ATOM 12417 C CA . ILE B 1 762 ? -31.297 23.297 35.125 1 94.44 762 ILE B CA 1
ATOM 12418 C C . ILE B 1 762 ? -32.219 22.078 35.219 1 94.44 762 ILE B C 1
ATOM 12420 O O . ILE B 1 762 ? -31.969 21.156 35.969 1 94.44 762 ILE B O 1
ATOM 12424 N N . LYS B 1 763 ? -33.281 22.109 34.438 1 93.06 763 LYS B N 1
ATOM 12425 C CA . LYS B 1 763 ? -34.219 20.984 34.438 1 93.06 763 LYS B CA 1
ATOM 12426 C C . LYS B 1 763 ? -33.531 19.719 33.906 1 93.06 763 LYS B C 1
ATOM 12428 O O . LYS B 1 763 ? -33.812 18.625 34.406 1 93.06 763 LYS B O 1
ATOM 12433 N N . LEU B 1 764 ? -32.781 19.875 32.938 1 93.44 764 LEU B N 1
ATOM 12434 C CA . LEU B 1 764 ? -32.031 18.734 32.375 1 93.44 764 LEU B CA 1
ATOM 12435 C C . LEU B 1 764 ? -31.125 18.125 33.469 1 93.44 764 LEU B C 1
ATOM 12437 O O . LEU B 1 764 ? -30.969 16.906 33.531 1 93.44 764 LEU B O 1
ATOM 12441 N N . ARG B 1 765 ? -30.516 18.938 34.188 1 94.31 765 ARG B N 1
ATOM 12442 C CA . ARG B 1 765 ? -29.688 18.453 35.281 1 94.31 765 ARG B CA 1
ATOM 12443 C C . ARG B 1 765 ? -30.5 17.594 36.25 1 94.31 765 ARG B C 1
ATOM 12445 O O . ARG B 1 765 ? -30.047 16.531 36.688 1 94.31 765 ARG B O 1
ATOM 12452 N N . GLU B 1 766 ? -31.672 18.047 36.562 1 94.06 766 GLU B N 1
ATOM 12453 C CA . GLU B 1 766 ? -32.531 17.297 37.469 1 94.06 766 GLU B CA 1
ATOM 12454 C C . GLU B 1 766 ? -32.875 15.914 36.875 1 94.06 766 GLU B C 1
ATOM 12456 O O . GLU B 1 766 ? -32.812 14.914 37.594 1 94.06 766 GLU B O 1
ATOM 12461 N N . LYS B 1 767 ? -33.125 15.93 35.656 1 93.44 767 LYS B N 1
ATOM 12462 C CA . LYS B 1 767 ? -33.469 14.672 35 1 93.44 767 LYS B CA 1
ATOM 12463 C C . LYS B 1 767 ? -32.25 13.766 34.875 1 93.44 767 LYS B C 1
ATOM 12465 O O . LYS B 1 767 ? -32.375 12.539 34.969 1 93.44 767 LYS B O 1
ATOM 12470 N N . LEU B 1 768 ? -31.109 14.297 34.625 1 95.5 768 LEU B N 1
ATOM 12471 C CA . LEU B 1 768 ? -29.875 13.523 34.531 1 95.5 768 LEU B CA 1
ATOM 12472 C C . LEU B 1 768 ? -29.578 12.836 35.875 1 95.5 768 LEU B C 1
ATOM 12474 O O . LEU B 1 768 ? -29.188 11.672 35.875 1 95.5 768 LEU B O 1
ATOM 12478 N N . LEU B 1 769 ? -29.75 13.594 36.938 1 94.88 769 LEU B N 1
ATOM 12479 C CA . LEU B 1 769 ? -29.5 13.031 38.281 1 94.88 769 LEU B CA 1
ATOM 12480 C C . LEU B 1 769 ? -30.5 11.906 38.562 1 94.88 769 LEU B C 1
ATOM 12482 O O . LEU B 1 769 ? -30.141 10.93 39.25 1 94.88 769 LEU B O 1
ATOM 12486 N N . GLU B 1 770 ? -31.625 11.992 38 1 93.38 770 GLU B N 1
ATOM 12487 C CA . GLU B 1 770 ? -32.688 11.008 38.25 1 93.38 770 GLU B CA 1
ATOM 12488 C C . GLU B 1 770 ? -32.438 9.727 37.469 1 93.38 770 GLU B C 1
ATOM 12490 O O . GLU B 1 770 ? -32.625 8.625 37.969 1 93.38 770 GLU B O 1
ATOM 12495 N N . HIS B 1 771 ? -31.953 9.883 36.25 1 94.06 771 HIS B N 1
ATOM 12496 C CA . HIS B 1 771 ? -31.953 8.734 35.344 1 94.06 771 HIS B CA 1
ATOM 12497 C C . HIS B 1 771 ? -30.531 8.211 35.125 1 94.06 771 HIS B C 1
ATOM 12499 O O . HIS B 1 771 ? -30.359 7.035 34.781 1 94.06 771 HIS B O 1
ATOM 12505 N N . SER B 1 772 ? -29.516 9.047 35.25 1 95.38 772 SER B N 1
ATOM 12506 C CA . SER B 1 772 ? -28.203 8.648 34.781 1 95.38 772 SER B CA 1
ATOM 12507 C C . SER B 1 772 ? -27.141 8.812 35.875 1 95.38 772 SER B C 1
ATOM 12509 O O . SER B 1 772 ? -25.953 8.922 35.562 1 95.38 772 SER B O 1
ATOM 12511 N N . SER B 1 773 ? -27.438 8.828 37.062 1 93.88 773 SER B N 1
ATOM 12512 C CA . SER B 1 773 ? -26.469 9.023 38.125 1 93.88 773 SER B CA 1
ATOM 12513 C C . SER B 1 773 ? -25.562 7.812 38.281 1 93.88 773 SER B C 1
ATOM 12515 O O . SER B 1 773 ? -24.453 7.926 38.812 1 93.88 773 SER B O 1
ATOM 12517 N N . LYS B 1 774 ? -25.938 6.676 37.75 1 92 774 LYS B N 1
ATOM 12518 C CA . LYS B 1 774 ? -25.141 5.465 37.906 1 92 774 LYS B CA 1
ATOM 12519 C C . LYS B 1 774 ? -24.578 5.012 36.562 1 92 774 LYS B C 1
ATOM 12521 O O . LYS B 1 774 ? -24.094 3.885 36.438 1 92 774 LYS B O 1
ATOM 12526 N N . ALA B 1 775 ? -24.656 5.859 35.656 1 93.88 775 ALA B N 1
ATOM 12527 C CA . ALA B 1 775 ? -24.156 5.5 34.312 1 93.88 775 ALA B CA 1
ATOM 12528 C C . ALA B 1 775 ? -22.625 5.504 34.312 1 93.88 775 ALA B C 1
ATOM 12530 O O . ALA B 1 775 ? -21.984 6.141 35.156 1 93.88 775 ALA B O 1
ATOM 12531 N N . SER B 1 776 ? -21.984 4.73 33.469 1 93.12 776 SER B N 1
ATOM 12532 C CA . SER B 1 776 ? -20.531 4.719 33.281 1 93.12 776 SER B CA 1
ATOM 12533 C C . SER B 1 776 ? -20.062 5.918 32.469 1 93.12 776 SER B C 1
ATOM 12535 O O . SER B 1 776 ? -18.969 6.438 32.688 1 93.12 776 SER B O 1
ATOM 12537 N N . LEU B 1 777 ? -20.859 6.254 31.516 1 95 777 LEU B N 1
ATOM 12538 C CA . LEU B 1 777 ? -20.578 7.41 30.672 1 95 777 LEU B CA 1
ATOM 12539 C C . LEU B 1 777 ? -21.875 8.078 30.219 1 95 777 LEU B C 1
ATOM 12541 O O . LEU B 1 777 ? -22.844 7.398 29.875 1 95 777 LEU B O 1
ATOM 12545 N N . ILE B 1 778 ? -21.891 9.367 30.344 1 96.75 778 ILE B N 1
ATOM 12546 C CA . ILE B 1 778 ? -23.031 10.148 29.859 1 96.75 778 ILE B CA 1
ATOM 12547 C C . ILE B 1 778 ? -22.609 10.992 28.656 1 96.75 778 ILE B C 1
ATOM 12549 O O . ILE B 1 778 ? -21.594 11.688 28.703 1 96.75 778 ILE B O 1
ATOM 12553 N N . VAL B 1 779 ? -23.266 10.859 27.594 1 96.62 779 VAL B N 1
ATOM 12554 C CA . VAL B 1 779 ? -23.047 11.695 26.406 1 96.62 779 VAL B CA 1
ATOM 12555 C C . VAL B 1 779 ? -24.234 12.633 26.219 1 96.62 779 VAL B C 1
ATOM 12557 O O . VAL B 1 779 ? -25.375 12.18 26.062 1 96.62 779 VAL B O 1
ATOM 12560 N N . LEU B 1 780 ? -23.922 13.883 26.312 1 95.06 780 LEU B N 1
ATOM 12561 C CA . LEU B 1 780 ? -24.969 14.898 26.266 1 95.06 780 LEU B CA 1
ATOM 12562 C C . LEU B 1 780 ? -24.703 15.914 25.172 1 95.06 780 LEU B C 1
ATOM 12564 O O . LEU B 1 780 ? -23.531 16.203 24.859 1 95.06 780 LEU B O 1
ATOM 12568 N N . THR B 1 781 ? -25.75 16.484 24.641 1 92.19 781 THR B N 1
ATOM 12569 C CA . THR B 1 781 ? -25.609 17.5 23.609 1 92.19 781 THR B CA 1
ATOM 12570 C C . THR B 1 781 ? -25.094 18.812 24.203 1 92.19 781 THR B C 1
ATOM 12572 O O . THR B 1 781 ? -25.609 19.297 25.203 1 92.19 781 THR B O 1
ATOM 12575 N N . LEU B 1 782 ? -24.047 19.312 23.594 1 93.19 782 LEU B N 1
ATOM 12576 C CA . LEU B 1 782 ? -23.438 20.562 24.031 1 93.19 782 LEU B CA 1
ATOM 12577 C C . LEU B 1 782 ? -24.25 21.766 23.562 1 93.19 782 LEU B C 1
ATOM 12579 O O . LEU B 1 782 ? -24.625 21.844 22.391 1 93.19 782 LEU B O 1
ATOM 12583 N N . PRO B 1 783 ? -24.594 22.625 24.516 1 89.38 783 PRO B N 1
ATOM 12584 C CA . PRO B 1 783 ? -25.281 23.844 24.078 1 89.38 783 PRO B CA 1
ATOM 12585 C C . PRO B 1 783 ? -24.406 24.734 23.203 1 89.38 783 PRO B C 1
ATOM 12587 O O . PRO B 1 783 ? -23.203 24.828 23.422 1 89.38 783 PRO B O 1
ATOM 12590 N N . VAL B 1 784 ? -24.969 25.297 22.234 1 86.88 784 VAL B N 1
ATOM 12591 C CA . VAL B 1 784 ? -24.219 26.141 21.297 1 86.88 784 VAL B CA 1
ATOM 12592 C C . VAL B 1 784 ? -24.094 27.547 21.875 1 86.88 784 VAL B C 1
ATOM 12594 O O . VAL B 1 784 ? -25.078 28.141 22.312 1 86.88 784 VAL B O 1
ATOM 12597 N N . PRO B 1 785 ? -22.797 27.906 21.875 1 82.25 785 PRO B N 1
ATOM 12598 C CA . PRO B 1 785 ? -22.594 29.281 22.359 1 82.25 785 PRO B CA 1
ATOM 12599 C C . PRO B 1 785 ? -23 30.328 21.328 1 82.25 785 PRO B C 1
ATOM 12601 O O . PRO B 1 785 ? -22.672 30.203 20.156 1 82.25 785 PRO B O 1
ATOM 12604 N N . ARG B 1 786 ? -24.016 31.156 21.594 1 73.62 786 ARG B N 1
ATOM 12605 C CA . ARG B 1 786 ? -24.266 32.312 20.734 1 73.62 786 ARG B CA 1
ATOM 12606 C C . ARG B 1 786 ? -23.453 33.5 21.172 1 73.62 786 ARG B C 1
ATOM 12608 O O . ARG B 1 786 ? -23.734 34.094 22.219 1 73.62 786 ARG B O 1
ATOM 12615 N N . LYS B 1 787 ? -22.312 33.875 20.5 1 64.38 787 LYS B N 1
ATOM 12616 C CA . LYS B 1 787 ? -21.297 34.844 20.891 1 64.38 787 LYS B CA 1
ATOM 12617 C C . LYS B 1 787 ? -21.922 36.188 21.25 1 64.38 787 LYS B C 1
ATOM 12619 O O . LYS B 1 787 ? -21.547 36.812 22.25 1 64.38 787 LYS B O 1
ATOM 12624 N N . VAL B 1 788 ? -22.859 36.594 20.469 1 65.5 788 VAL B N 1
ATOM 12625 C CA . VAL B 1 788 ? -23.312 37.969 20.625 1 65.5 788 VAL B CA 1
ATOM 12626 C C . VAL B 1 788 ? -24.234 38.062 21.844 1 65.5 788 VAL B C 1
ATOM 12628 O O . VAL B 1 788 ? -24.25 39.094 22.547 1 65.5 788 VAL B O 1
ATOM 12631 N N . SER B 1 789 ? -24.641 36.875 22.266 1 74.38 789 SER B N 1
ATOM 12632 C CA . SER B 1 789 ? -25.703 37.062 23.234 1 74.38 789 SER B CA 1
ATOM 12633 C C . SER B 1 789 ? -25.375 36.375 24.562 1 74.38 789 SER B C 1
ATOM 12635 O O . SER B 1 789 ? -25.844 36.812 25.625 1 74.38 789 SER B O 1
ATOM 12637 N N . CYS B 1 790 ? -24.438 35.469 24.562 1 88.06 790 CYS B N 1
ATOM 12638 C CA . CYS B 1 790 ? -24.219 34.719 25.797 1 88.06 790 CYS B CA 1
ATOM 12639 C C . CYS B 1 790 ? -22.812 34.938 26.328 1 88.06 790 CYS B C 1
ATOM 12641 O O . CYS B 1 790 ? -21.844 34.531 25.688 1 88.06 790 CYS B O 1
ATOM 12643 N N . PRO B 1 791 ? -22.703 35.625 27.516 1 92.19 791 PRO B N 1
ATOM 12644 C CA . PRO B 1 791 ? -21.375 35.812 28.094 1 92.19 791 PRO B CA 1
ATOM 12645 C C . PRO B 1 791 ? -20.75 34.5 28.562 1 92.19 791 PRO B C 1
ATOM 12647 O O . PRO B 1 791 ? -21.469 33.531 28.812 1 92.19 791 PRO B O 1
ATOM 12650 N N . ALA B 1 792 ? -19.438 34.438 28.734 1 94.19 792 ALA B N 1
ATOM 12651 C CA . ALA B 1 792 ? -18.672 33.25 29.094 1 94.19 792 ALA B CA 1
ATOM 12652 C C . ALA B 1 792 ? -19.094 32.719 30.453 1 94.19 792 ALA B C 1
ATOM 12654 O O . ALA B 1 792 ? -19.172 31.516 30.672 1 94.19 792 ALA B O 1
ATOM 12655 N N . GLY B 1 793 ? -19.344 33.656 31.375 1 93.69 793 GLY B N 1
ATOM 12656 C CA . GLY B 1 793 ? -19.734 33.25 32.719 1 93.69 793 GLY B CA 1
ATOM 12657 C C . GLY B 1 793 ? -21.031 32.469 32.719 1 93.69 793 GLY B C 1
ATOM 12658 O O . GLY B 1 793 ? -21.156 31.469 33.469 1 93.69 793 GLY B O 1
ATOM 12659 N N . LEU B 1 794 ? -22.016 32.906 32 1 94.69 794 LEU B N 1
ATOM 12660 C CA . LEU B 1 794 ? -23.297 32.219 31.922 1 94.69 794 LEU B CA 1
ATOM 12661 C C . LEU B 1 794 ? -23.156 30.859 31.266 1 94.69 794 LEU B C 1
ATOM 12663 O O . LEU B 1 794 ? -23.734 29.891 31.734 1 94.69 794 LEU B O 1
ATOM 12667 N N . TYR B 1 795 ? -22.438 30.844 30.219 1 95.69 795 TYR B N 1
ATOM 12668 C CA . TYR B 1 795 ? -22.234 29.594 29.484 1 95.69 795 TYR B CA 1
ATOM 12669 C C . TYR B 1 795 ? -21.547 28.547 30.359 1 95.69 795 TYR B C 1
ATOM 12671 O O . TYR B 1 795 ? -21.953 27.391 30.391 1 95.69 795 TYR B O 1
ATOM 12679 N N . MET B 1 796 ? -20.484 28.922 31.031 1 95.69 796 MET B N 1
ATOM 12680 C CA . MET B 1 796 ? -19.766 27.984 31.906 1 95.69 796 MET B CA 1
ATOM 12681 C C . MET B 1 796 ? -20.656 27.516 33.031 1 95.69 796 MET B C 1
ATOM 12683 O O . MET B 1 796 ? -20.531 26.375 33.5 1 95.69 796 MET B O 1
ATOM 12687 N N . ALA B 1 797 ? -21.516 28.406 33.469 1 95.56 797 ALA B N 1
ATOM 12688 C CA . ALA B 1 797 ? -22.453 28.016 34.5 1 95.56 797 ALA B CA 1
ATOM 12689 C C . ALA B 1 797 ? -23.406 26.922 34 1 95.56 797 ALA B C 1
ATOM 12691 O O . ALA B 1 797 ? -23.75 26 34.75 1 95.56 797 ALA B O 1
ATOM 12692 N N . TRP B 1 798 ? -23.859 27.109 32.812 1 95.38 798 TRP B N 1
ATOM 12693 C CA . TRP B 1 798 ? -24.703 26.078 32.219 1 95.38 798 TRP B CA 1
ATOM 12694 C C . TRP B 1 798 ? -23.969 24.734 32.219 1 95.38 798 TRP B C 1
ATOM 12696 O O . TRP B 1 798 ? -24.531 23.719 32.625 1 95.38 798 TRP B O 1
ATOM 12706 N N . LEU B 1 799 ? -22.703 24.719 31.719 1 96.44 799 LEU B N 1
ATOM 12707 C CA . LEU B 1 799 ? -21.922 23.484 31.609 1 96.44 799 LEU B CA 1
ATOM 12708 C C . LEU B 1 799 ? -21.703 22.859 32.969 1 96.44 799 LEU B C 1
ATOM 12710 O O . LEU B 1 799 ? -21.734 21.641 33.125 1 96.44 799 LEU B O 1
ATOM 12714 N N . GLU B 1 800 ? -21.438 23.719 33.906 1 95.44 800 GLU B N 1
ATOM 12715 C CA . GLU B 1 800 ? -21.219 23.219 35.25 1 95.44 800 GLU B CA 1
ATOM 12716 C C . GLU B 1 800 ? -22.484 22.578 35.812 1 95.44 800 GLU B C 1
ATOM 12718 O O . GLU B 1 800 ? -22.422 21.516 36.438 1 95.44 800 GLU B O 1
ATOM 12723 N N . MET B 1 801 ? -23.562 23.203 35.594 1 94.25 801 MET B N 1
ATOM 12724 C CA . MET B 1 801 ? -24.844 22.641 36.062 1 94.25 801 MET B CA 1
ATOM 12725 C C . MET B 1 801 ? -25.109 21.281 35.438 1 94.25 801 MET B C 1
ATOM 12727 O O . MET B 1 801 ? -25.562 20.359 36.125 1 94.25 801 MET B O 1
ATOM 12731 N N . LEU B 1 802 ? -24.812 21.156 34.219 1 94.56 802 LEU B N 1
ATOM 12732 C CA . LEU B 1 802 ? -25.109 19.938 33.469 1 94.56 802 LEU B CA 1
ATOM 12733 C C . LEU B 1 802 ? -24.188 18.797 33.875 1 94.56 802 LEU B C 1
ATOM 12735 O O . LEU B 1 802 ? -24.547 17.625 33.719 1 94.56 802 LEU B O 1
ATOM 12739 N N . THR B 1 803 ? -23 19.062 34.344 1 94.62 803 THR B N 1
ATOM 12740 C CA . THR B 1 803 ? -22.016 17.984 34.469 1 94.62 803 THR B CA 1
ATOM 12741 C C . THR B 1 803 ? -21.578 17.812 35.906 1 94.62 803 THR B C 1
ATOM 12743 O O . THR B 1 803 ? -20.938 16.812 36.25 1 94.62 803 THR B O 1
ATOM 12746 N N . ASN B 1 804 ? -21.953 18.703 36.75 1 92.19 804 ASN B N 1
ATOM 12747 C CA . ASN B 1 804 ? -21.5 18.641 38.156 1 92.19 804 ASN B CA 1
ATOM 12748 C C . ASN B 1 804 ? -22.094 17.453 38.875 1 92.19 804 ASN B C 1
ATOM 12750 O O . ASN B 1 804 ? -23.297 17.156 38.75 1 92.19 804 ASN B O 1
ATOM 12754 N N . ASN B 1 805 ? -21.281 16.734 39.625 1 91.56 805 ASN B N 1
ATOM 12755 C CA . ASN B 1 805 ? -21.641 15.594 40.469 1 91.56 805 ASN B CA 1
ATOM 12756 C C . ASN B 1 805 ? -22.25 14.477 39.625 1 91.56 805 ASN B C 1
ATOM 12758 O O . ASN B 1 805 ? -23.25 13.867 40.031 1 91.56 805 ASN B O 1
ATOM 12762 N N . LEU B 1 806 ? -21.906 14.312 38.531 1 93.94 806 LEU B N 1
ATOM 12763 C CA . LEU B 1 806 ? -22.328 13.25 37.625 1 93.94 806 LEU B CA 1
ATOM 12764 C C . LEU B 1 806 ? -21.141 12.383 37.219 1 93.94 806 LEU B C 1
ATOM 12766 O O . LEU B 1 806 ? -20 12.781 37.375 1 93.94 806 LEU B O 1
ATOM 12770 N N . PRO B 1 807 ? -21.422 11.164 36.75 1 93 807 PRO B N 1
ATOM 12771 C CA . PRO B 1 807 ? -20.344 10.352 36.219 1 93 807 PRO B CA 1
ATOM 12772 C C . PRO B 1 807 ? -19.641 11.016 35.031 1 93 807 PRO B C 1
ATOM 12774 O O . PRO B 1 807 ? -20.031 12.109 34.625 1 93 807 PRO B O 1
ATOM 12777 N N . PRO B 1 808 ? -18.5 10.367 34.531 1 94.06 808 PRO B N 1
ATOM 12778 C CA . PRO B 1 808 ? -17.844 10.977 33.375 1 94.06 808 PRO B CA 1
ATOM 12779 C C . PRO B 1 808 ? -18.812 11.352 32.281 1 94.06 808 PRO B C 1
ATOM 12781 O O . PRO B 1 808 ? -19.656 10.539 31.875 1 94.06 808 PRO B O 1
ATOM 12784 N N . THR B 1 809 ? -18.734 12.609 31.906 1 96.44 809 THR B N 1
ATOM 12785 C CA . THR B 1 809 ? -19.719 13.156 30.969 1 96.44 809 THR B CA 1
ATOM 12786 C C . THR B 1 809 ? -19.016 13.766 29.75 1 96.44 809 THR B C 1
ATOM 12788 O O . THR B 1 809 ? -18.078 14.547 29.891 1 96.44 809 THR B O 1
ATOM 12791 N N . LEU B 1 810 ? -19.422 13.367 28.609 1 96.81 810 LEU B N 1
ATOM 12792 C CA . LEU B 1 810 ? -18.953 13.938 27.359 1 96.81 810 LEU B CA 1
ATOM 12793 C C . LEU B 1 810 ? -20.031 14.82 26.719 1 96.81 810 LEU B C 1
ATOM 12795 O O . LEU B 1 810 ? -21.094 14.328 26.344 1 96.81 810 LEU B O 1
ATOM 12799 N N . LEU B 1 811 ? -19.812 16.125 26.734 1 96.81 811 LEU B N 1
ATOM 12800 C CA . LEU B 1 811 ? -20.672 17.031 26 1 96.81 811 LEU B CA 1
ATOM 12801 C C . LEU B 1 811 ? -20.281 17.094 24.516 1 96.81 811 LEU B C 1
ATOM 12803 O O . LEU B 1 811 ? -19.109 17.344 24.203 1 96.81 811 LEU B O 1
ATOM 12807 N N . LEU B 1 812 ? -21.203 16.844 23.656 1 95.69 812 LEU B N 1
ATOM 12808 C CA . LEU B 1 812 ? -20.875 16.734 22.25 1 95.69 812 LEU B CA 1
ATOM 12809 C C . LEU B 1 812 ? -21.906 17.453 21.391 1 95.69 812 LEU B C 1
ATOM 12811 O O . LEU B 1 812 ? -23.094 17.406 21.672 1 95.69 812 LEU B O 1
ATOM 12815 N N . ARG B 1 813 ? -21.375 18.125 20.359 1 93.75 813 ARG B N 1
ATOM 12816 C CA . ARG B 1 813 ? -22.234 18.734 19.359 1 93.75 813 ARG B CA 1
ATOM 12817 C C . ARG B 1 813 ? -21.594 18.688 17.984 1 93.75 813 ARG B C 1
ATOM 12819 O O . ARG B 1 813 ? -20.422 19.016 17.828 1 93.75 813 ARG B O 1
ATOM 12826 N N . GLY B 1 814 ? -22.344 18.219 16.984 1 90.12 814 GLY B N 1
ATOM 12827 C CA . GLY B 1 814 ? -21.844 18.188 15.625 1 90.12 814 GLY B CA 1
ATOM 12828 C C . GLY B 1 814 ? -22.047 19.5 14.891 1 90.12 814 GLY B C 1
ATOM 12829 O O . GLY B 1 814 ? -22.516 20.469 15.469 1 90.12 814 GLY B O 1
ATOM 12830 N N . ASN B 1 815 ? -21.531 19.578 13.625 1 83.81 815 ASN B N 1
ATOM 12831 C CA . ASN B 1 815 ? -21.641 20.781 12.797 1 83.81 815 ASN B CA 1
ATOM 12832 C C . ASN B 1 815 ? -22.875 20.719 11.891 1 83.81 815 ASN B C 1
ATOM 12834 O O . ASN B 1 815 ? -22.906 21.375 10.852 1 83.81 815 ASN B O 1
ATOM 12838 N N . GLN B 1 816 ? -23.859 19.906 12.125 1 78.62 816 GLN B N 1
ATOM 12839 C CA . GLN B 1 816 ? -25.141 19.797 11.43 1 78.62 816 GLN B CA 1
ATOM 12840 C C . GLN B 1 816 ? -24.984 19.047 10.109 1 78.62 816 GLN B C 1
ATOM 12842 O O . GLN B 1 816 ? -25.922 18.969 9.32 1 78.62 816 GLN B O 1
ATOM 12847 N N . GLN B 1 817 ? -23.828 18.641 9.898 1 83 817 GLN B N 1
ATOM 12848 C CA . GLN B 1 817 ? -23.656 17.75 8.75 1 83 817 GLN B CA 1
ATOM 12849 C C . GLN B 1 817 ? -23.906 16.297 9.133 1 83 817 GLN B C 1
ATOM 12851 O O . GLN B 1 817 ? -23.469 15.844 10.195 1 83 817 GLN B O 1
ATOM 12856 N N . SER B 1 818 ? -24.609 15.656 8.297 1 82.5 818 SER B N 1
ATOM 12857 C CA . SER B 1 818 ? -24.969 14.273 8.594 1 82.5 818 SER B CA 1
ATOM 12858 C C . SER B 1 818 ? -23.75 13.367 8.586 1 82.5 818 SER B C 1
ATOM 12860 O O . SER B 1 818 ? -22.922 13.438 7.672 1 82.5 818 SER B O 1
ATOM 12862 N N . VAL B 1 819 ? -23.641 12.625 9.602 1 83.5 819 VAL B N 1
ATOM 12863 C CA . VAL B 1 819 ? -22.5 11.727 9.719 1 83.5 819 VAL B CA 1
ATOM 12864 C C . VAL B 1 819 ? -22.969 10.273 9.688 1 83.5 819 VAL B C 1
ATOM 12866 O O . VAL B 1 819 ? -22.156 9.352 9.633 1 83.5 819 VAL B O 1
ATOM 12869 N N . LEU B 1 820 ? -24.312 10.094 9.68 1 76.81 820 LEU B N 1
ATOM 12870 C CA . LEU B 1 820 ? -24.891 8.75 9.633 1 76.81 820 LEU B CA 1
ATOM 12871 C C . LEU B 1 820 ? -25.703 8.562 8.359 1 76.81 820 LEU B C 1
ATOM 12873 O O . LEU B 1 820 ? -26.312 9.508 7.859 1 76.81 820 LEU B O 1
ATOM 12877 N N . THR B 1 821 ? -25.625 7.371 7.812 1 74.38 821 THR B N 1
ATOM 12878 C CA . THR B 1 821 ? -26.328 7.105 6.566 1 74.38 821 THR B CA 1
ATOM 12879 C C . THR B 1 821 ? -27.531 6.199 6.809 1 74.38 821 THR B C 1
ATOM 12881 O O . THR B 1 821 ? -27.469 5.289 7.637 1 74.38 821 THR B O 1
ATOM 12884 N N . TYR B 1 822 ? -28.672 6.645 6.031 1 65.94 822 TYR B N 1
ATOM 12885 C CA . TYR B 1 822 ? -29.844 5.777 5.996 1 65.94 822 TYR B CA 1
ATOM 12886 C C . TYR B 1 822 ? -29.641 4.621 5.023 1 65.94 822 TYR B C 1
ATOM 12888 O O . TYR B 1 822 ? -30.172 3.525 5.227 1 65.94 822 TYR B O 1
ATOM 12896 N N . PHE B 1 823 ? -28.969 5.137 3.92 1 60.47 823 PHE B N 1
ATOM 12897 C CA . PHE B 1 823 ? -28.906 4.242 2.77 1 60.47 823 PHE B CA 1
ATOM 12898 C C . PHE B 1 823 ? -27.469 3.812 2.504 1 60.47 823 PHE B C 1
ATOM 12900 O O . PHE B 1 823 ? -26.531 4.559 2.785 1 60.47 823 PHE B O 1
ATOM 12907 N N . SER B 1 824 ? -27.219 2.447 2.367 1 56.56 824 SER B N 1
ATOM 12908 C CA . SER B 1 824 ? -25.906 1.978 1.962 1 56.56 824 SER B CA 1
ATOM 12909 C C . SER B 1 824 ? -25.625 2.303 0.498 1 56.56 824 SER B C 1
ATOM 12911 O O . SER B 1 824 ? -26.547 2.338 -0.321 1 56.56 824 SER B O 1
#

Solvent-accessible surface area (backbone atoms only — not comparable to full-atom values): 82136 Å² total; per-residue (Å²): 71,54,34,55,73,43,12,21,49,42,17,39,41,28,31,51,17,53,47,61,54,43,38,42,46,33,42,31,33,29,33,2,36,52,50,35,45,48,45,53,50,51,44,50,47,55,44,49,45,34,46,38,22,46,29,27,57,39,25,32,30,56,62,58,50,12,18,69,31,41,55,34,21,40,33,55,18,61,38,61,12,51,28,47,27,53,49,49,21,50,34,27,19,49,45,18,16,43,22,36,34,50,37,16,48,53,52,45,52,55,32,49,75,70,70,47,67,88,78,78,43,73,59,61,40,23,28,52,45,22,50,52,49,51,53,52,47,52,54,49,57,70,73,29,70,70,58,46,53,54,51,43,54,53,33,47,52,44,30,53,48,21,54,51,35,33,59,54,19,52,71,43,86,55,49,73,69,32,33,28,42,13,28,64,32,80,38,72,66,39,33,62,66,27,29,51,59,52,62,61,88,94,45,46,73,42,52,52,40,30,64,50,43,51,32,55,60,17,62,48,52,20,38,29,45,21,55,59,33,75,51,43,51,61,18,42,47,56,17,38,54,51,26,52,55,53,51,51,52,51,54,48,52,48,42,52,49,46,24,20,20,40,35,51,47,5,48,34,71,83,77,59,76,72,82,83,68,94,76,94,47,73,69,65,34,44,54,48,81,93,62,86,40,64,19,12,21,69,51,21,47,58,48,55,36,64,38,23,65,49,46,69,45,37,54,49,15,47,47,24,18,10,49,46,28,20,48,51,20,52,53,34,16,22,41,25,41,21,39,48,15,67,66,54,69,51,86,78,43,45,71,35,28,53,53,47,76,95,83,43,45,34,60,60,21,42,52,51,40,47,53,51,18,49,61,53,27,62,69,48,46,58,82,66,48,36,47,55,40,31,42,47,50,33,49,52,42,18,48,40,7,37,32,37,19,48,43,53,68,44,62,42,80,51,68,42,43,68,47,73,89,56,51,50,65,58,16,41,50,41,17,50,48,31,53,52,49,32,45,62,50,40,49,68,62,36,50,51,51,49,50,51,40,50,51,39,26,52,52,36,60,74,64,55,63,97,71,85,64,44,20,33,56,56,36,38,35,49,46,46,18,52,50,28,38,55,50,34,51,73,51,80,86,37,47,42,56,45,64,72,13,32,35,30,61,48,43,58,56,84,81,36,49,63,62,53,53,54,52,46,56,61,26,68,80,70,31,55,37,33,38,34,22,64,43,78,37,60,57,84,81,39,47,73,65,65,69,54,64,61,65,57,54,52,27,59,76,67,73,48,74,62,40,75,47,46,42,61,17,81,42,67,45,60,30,50,51,46,52,71,54,40,43,37,53,68,66,59,37,60,49,27,38,38,37,65,57,71,84,54,58,89,77,44,60,64,66,58,41,34,34,55,45,47,44,56,43,52,38,49,68,70,54,23,20,43,32,35,40,41,65,87,83,67,77,71,77,72,46,66,48,30,35,39,29,40,56,67,67,91,27,26,44,46,65,55,48,55,58,52,51,35,39,72,29,81,43,28,49,71,32,42,38,32,38,35,33,66,38,88,50,82,85,46,45,66,58,50,48,50,50,50,51,50,49,35,55,48,58,48,55,86,66,76,46,78,45,70,45,63,67,53,83,44,82,50,56,70,68,62,51,50,52,51,51,62,67,43,54,85,32,44,55,52,95,88,51,55,63,84,84,40,58,40,34,36,46,73,67,45,52,63,73,41,40,66,60,50,30,30,43,52,30,46,28,55,51,41,59,72,75,43,55,76,31,53,31,37,35,34,62,44,81,79,76,48,76,92,66,50,32,36,40,56,52,51,49,48,54,45,54,58,47,59,97,48,42,36,30,37,31,26,32,37,58,59,53,62,50,65,48,64,60,82,71,55,34,57,73,44,12,21,50,42,18,39,41,28,31,50,18,53,47,62,53,43,37,42,44,34,42,31,33,28,32,1,36,52,52,36,46,50,45,53,49,52,45,49,48,55,43,47,45,33,46,39,22,46,28,27,58,36,25,31,32,57,62,59,51,12,18,68,30,42,55,34,21,42,34,53,17,62,37,61,13,51,28,46,26,53,50,48,22,49,32,27,20,48,46,18,18,43,21,35,37,50,38,16,46,51,51,46,53,54,32,50,74,71,72,47,68,88,78,76,44,72,57,60,40,22,28,52,46,22,50,54,48,51,53,51,48,50,52,48,58,70,75,30,68,69,58,46,53,54,51,45,55,52,32,46,54,44,31,52,48,20,54,52,35,34,60,54,18,53,72,43,87,56,48,75,69,31,33,28,42,12,29,65,33,81,38,71,67,39,33,61,66,27,30,51,59,52,62,59,88,92,47,45,73,42,52,52,39,30,64,49,42,52,32,56,59,17,61,49,53,20,39,28,46,22,53,59,32,76,50,43,53,62,19,42,47,56,17,40,54,52,26,54,55,51,52,51,51,50,53,48,52,48,40,53,50,47,26,20,21,40,35,50,45,4,48,36,71,83,79,59,76,71,81,81,66,94,75,93,46,72,71,64,34,44,54,45,82,94,68,85,36,65,19,11,20,69,51,22,46,58,47,55,37,64,39,24,65,50,46,69,45,37,53,47,14,47,48,25,18,9,50,46,29,20,49,52,21,51,52,34,16,23,41,24,40,20,38,47,15,68,67,53,69,52,86,76,43,44,71,35,28,53,52,46,75,95,81,43,44,34,61,59,21,41,51,52,40,46,54,50,19,49,61,53,27,61,68,52,46,59,83,66,47,35,48,56,39,32,42,46,50,34,50,53,42,18,48,42,7,37,34,37,18,47,41,54,67,44,62,41,80,52,68,41,41,67,47,74,89,57,51,50,65,57,16,42,48,43,17,50,48,30,52,51,48,29,44,62,48,38,48,68,62,36,51,50,53,48,50,51,40,50,50,39,26,53,54,36,61,72,63,55,61,98,72,86,65,47,19,33,55,56,38,38,37,50,48,46,18,51,51,29,36,56,51,34,51,72,51,81,87,37,47,44,56,45,64,72,13,32,34,30,61,47,44,59,56,85,80,36,50,62,62,52,53,55,52,46,56,62,27,67,80,71,31,54,37,35,38,34,22,65,43,76,38,59,55,83,82,40,46,72,66,64,68,56,63,60,66,56,56,53,27,59,77,66,74,47,74,61,39,74,47,46,41,60,18,80,43,69,45,59,29,51,51,48,51,70,54,38,44,36,52,69,66,59,37,60,48,26,39,38,36,66,56,72,84,52,58,88,76,44,61,63,66,57,41,35,35,56,45,47,45,56,43,52,39,50,70,72,53,23,20,42,32,35,39,41,65,86,84,66,78,72,79,72,46,66,48,29,36,36,30,39,56,67,69,91,26,24,46,46,67,54,47,55,58,52,50,36,38,74,30,82,42,28,48,71,32,42,39,32,39,36,33,67,36,89,50,82,85,47,45,66,57,50,49,50,51,50,51,50,49,35,55,49,58,49,55,86,67,75,46,78,45,69,43,62,66,54,83,43,82,51,58,68,68,62,50,51,52,50,51,61,68,42,53,86,31,44,58,50,98,91,54,55,62,83,84,40,57,38,35,36,46,71,67,45,52,64,73,40,40,67,60,50,31,28,43,53,30,47,29,55,51,42,60,73,74,44,56,76,29,54,32,37,34,33,62,44,81,79,76,49,77,92,66,51,30,36,40,55,52,52,47,48,53,45,54,59,47,59,96,49,43,35,31,35,31,26,34,37,57,60,52,62,50,65,49,64,61,79

Organism: Lottia gigantea (NCBI:txid225164)

Nearest PDB structures (foldseek):
  7yg0-assembly1_B  TM=7.187E-01  e=3.955E-67  Homo sapiens
  7zgo-assembly1_B  TM=9.415E-01  e=3.472E-43  Homo sapiens
  7y6i-assembly1_B  TM=9.403E-01  e=4.034E-40  Homo sapiens
  6nph-assembly1_A  TM=9.330E-01  e=2.828E-40  Danio rerio
  8fht-assembly1_B  TM=9.449E-01  e=1.679E-38  Homo sapiens

InterPro domains:
  IPR002443 Solute carrier family 12 member 1/2 [PR01207] (62-70)
  IPR002443 Solute carrier family 12 member 1/2 [PR01207] (293-303)
  IPR002443 Solute carrier family 12 member 1/2 [PR01207] (447-458)
  IPR004841 Amino acid permease/SLC12A domain [PF00324] (6-503)
  IPR004842 SLC12A transporter family [PTHR11827] (1-821)
  IPR004842 SLC12A transporter family [TIGR00930] (1-824)
  IPR018491 SLC12A transporter, C-terminal [PF03522] (639-824)